Protein AF-0000000065812846 (afdb_homodimer)

Nearest PDB structures (foldseek):
  6mgi-assembly1_A-2  TM=9.145E-01  e=4.505E-59  Zea mays
  8ojz-assembly1_B-2  TM=9.079E-01  e=1.605E-57  Arabidopsis thaliana
  8qx3-assembly1_A  TM=9.016E-01  e=1.114E-56  Arabidopsis thaliana
  8ojf-assembly1_B-2  TM=9.076E-01  e=1.789E-56  Arabidopsis thaliana
  8qx3-assembly1_B  TM=9.028E-01  e=3.269E-56  Arabidopsis thaliana

Sequence (1864 aa):
MSLQTLPSDAADSRPNRPEDVQALEADARLRDDIRLLGRILGDTVRDQEGADLFDLVERIRQTSIRFHRDEDRLARRELEQILDSMSTSETVRIVRAFSYFSHLANIAEDQNNIRQMRARTAAKIGGSGVLADTLAHAKAAGIGPDALRNFFKTALVSPVLTAHPTEVRRKSTMDREMEVASLLDRRERVALTEDEAAASDEQLRREVLTLWQTNLLRRTKLTVLDEVANGLSFYDYTFLREVPRLVNVLEDRLEEDGDQAASELASFLRMGSWIGGDRDGNPFVTADVMRGTLRLQSSRVMQFYLNELHVLGSELSIAAHLADVSEELRTLAERSPDTSPHRSGEPYRLAVSGIYARLTATAEALEVEITRRPVGKGRPYESVKELQADLDVLHRSLISNNARVIARGRLRLLRRAVDCFGFHLARLDIRQNSAVHERTIAELMDAANPGMSYLALGEDARISLLTNELRSTRALVSPFVKYSDETMGELNVFHAAAEAHAKFGSDAIPQCIISMCKGMSDMLEVAVLLKEVGLVHPSGRSAINIVPLFETIEDLQASSAIMDRMLSLHDYRRLVDSRGSVQEVMLGYSDSNKDGGFVTSGWELYKAEINLVDVFERHHVRLRLFHGRGGSVGRGGGPSYDAIIAQPGGAVNGQIRITEQGEIISSKYSNAEVGRNNLEILAAATLEASLLHPRQSAPRREYLTAMDELSSLAFRAYRGLVYETDGFVDYFWASTVINEIATLNIGSRPASRKKTRAIEDLRAIPWVFSWAQCRLMLPGWYGFGTAVEQWIAEHPDKGMPFLKELYKEWPFFRMLLSNMDMVLAKSSIAIASRYAELVPDEALREKIFGRIRREWHSCIETLLDIMGQDRLLQGNPLLERSVRHRFPYLDPLNHVQVELLREHRAQNPDEQVLRGIQLTINGISAGLRNTGMSLQTLPSDAADSRPNRPEDVQALEADARLRDDIRLLGRILGDTVRDQEGADLFDLVERIRQTSIRFHRDEDRLARRELEQILDSMSTSETVRIVRAFSYFSHLANIAEDQNNIRQMRARTAAKIGGSGVLADTLAHAKAAGIGPDALRNFFKTALVSPVLTAHPTEVRRKSTMDREMEVASLLDRRERVALTEDEAAASDEQLRREVLTLWQTNLLRRTKLTVLDEVANGLSFYDYTFLREVPRLVNVLEDRLEEDGDQAASELASFLRMGSWIGGDRDGNPFVTADVMRGTLRLQSSRVMQFYLNELHVLGSELSIAAHLADVSEELRTLAERSPDTSPHRSGEPYRLAVSGIYARLTATAEALEVEITRRPVGKGRPYESVKELQADLDVLHRSLISNNARVIARGRLRLLRRAVDCFGFHLARLDIRQNSAVHERTIAELMDAANPGMSYLALGEDARISLLTNELRSTRALVSPFVKYSDETMGELNVFHAAAEAHAKFGSDAIPQCIISMCKGMSDMLEVAVLLKEVGLVHPSGRSAINIVPLFETIEDLQASSAIMDRMLSLHDYRRLVDSRGSVQEVMLGYSDSNKDGGFVTSGWELYKAEINLVDVFERHHVRLRLFHGRGGSVGRGGGPSYDAIIAQPGGAVNGQIRITEQGEIISSKYSNAEVGRNNLEILAAATLEASLLHPRQSAPRREYLTAMDELSSLAFRAYRGLVYETDGFVDYFWASTVINEIATLNIGSRPASRKKTRAIEDLRAIPWVFSWAQCRLMLPGWYGFGTAVEQWIAEHPDKGMPFLKELYKEWPFFRMLLSNMDMVLAKSSIAIASRYAELVPDEALREKIFGRIRREWHSCIETLLDIMGQDRLLQGNPLLERSVRHRFPYLDPLNHVQVELLREHRAQNPDEQVLRGIQLTINGISAGLRNTG

Secondary structure (DSSP, 8-state):
--TT------------SHHHHHHHHHHHHHHHHHHHHHHHHHHHHHHHH-HHHHHHHHHHHHHHHHHHHH--HHHHHHHHHHHHH--HHHHHHHHHHHHHHHHHHHHHHHHHHHHHHHHHHHHSSS--SHHHHHHHHHHHTT--HHHHHHHHHH-EEEEEE---TT--S-HHHHHHHHHHHHHHHHHHHB---HHHHHHHHHHHHHHHHHHHTB-SS-SSPPPHHHHHHHHHHHIIIIIHHHHHHHHHHHHHHHHHT-SS---PPP--B--EE-TTTB-TT-TT--HHHHHHHHHHHHHHHHHHHHHHHHHHHHH--B-TTTS---HHHHHHHHT-----GGGTT-HHHHHHHHHHHHHHHHHHHTT---SSPPSS--PPPSSHHHHHHHHHHHHHHHHHTT-HHHHTTHHHHHHHHHHHHTTT-SEEEEEEEHHHHHHHHHHHHHHHSTT--GGGS-HHHHHHHHHHHHH--S-S--TTS---HHHHHHHHHHHHHHHHHHHH-GGGS-EEEEET--SHHHHHHHHHHHHTTTSB-TTS-BSSEEEEEE-SHHHHHHHHHHHHHHHHSHHHHHHHHTTTSEEEEEEESHHHHHHH-HHHHHHHHHHHHHHHHHHHHHHT-EEEEEEE--SSGGGT-S-HHHHHHTSPTTSSTTEEEEEE-THHHHHHHSSHHHHHHHHHHHHHHHHIIIIIS----S--HHHHHHHHHHHHHHHHHHHHHHTTSTTHHHHHHHHS-HHHHTTS---SS-SBSSS---GGGB-HHHHHHHHHHTT--GGGTTTHHHHHHHHHHH-TTTHHHHHHHHHHH-HHHHHHHHHHHHHHHH--HHHHHHHHTT-S-HHHHHHHHHHHHHHHHHHHHHHHHHHT-SSTTTT-HHHHHHHHHHHHHHHHHHHHHHHHHHHHHTT---HHHHHHHHHHHHHHHHHHT---/--TT------------SHHHHHHHHHHHHHHHHHHHHHHHHHHHHHHHH-HHHHHHHHHHHHHHHHHHHH--HHHHHHHHHHHHH--HHHHHHHHHHHHHHHHHHHHHHHHHHHHHHHHHHHHSSS--SHHHHHHHHHHHTT--HHHHHHHHHH-EEEEEE---SS--S-HHHHHHHHHHHHHHHHHHHB---HHHHHHHHHHHHHHHHHHHTB-SS-SSPPPHHHHHHHHHHHIIIIIHHHHHHHHHHHHHHHHHTSSS---PPP--B--EE-TTTB-TT-TT--HHHHHHHHHHHHHHHHHHHHHHHHHHHHH--B-TTTS---HHHHHHHHT-----GGGTT-HHHHHHHHHHHHHHHHHHHTT---SSPPSS--PPPSSHHHHHHHHHHHHHHHHHTT-HHHHTSHHHHHHHHHHHHTTTSSEEEEEEEHHHHHHHHHHHHHHHSTT--GGGS-HHHHHHHHHHHHH--S-S--TTS---HHHHHHHHHHHHHHHHHHHH-GGGS-EEEEET--SHHHHHHHHHHHHTTTSB-TTS-BSSEEEEEE-SHHHHHHHHHHHHHHHHSHHHHHHHHTTTSEEEEEEESHHHHHHH-HHHHHHHHHHHHHHHHHHHHHHT-EEEEEEE--SSGGGT-S-HHHHHHTSPTTT-SSEEEEEE-THHHHHHHSSHHHHHHHHHHHHHHHHIIIIIS----S--HHHHHHHHHHHHHHHHHHHHHHTTSTTHHHHHHHHS-HHHHTTS---SS-SBSSS---GGGB-HHHHHHHHHHTT--GGGTTTHHHHHHHHHHH-TTTHHHHHHHHHHH-HHHHHHHHHHHHHHHH--HHHHHHHHTT-S-HHHHHHHHHHHHHHHHHHHHHHHHHHT-SSTTTT-HHHHHHHHHHHHHHHHHHHHHHHHHHHHHTT---HHHHHHHHHHHHHHHHHHT---

pLDDT: mean 89.49, std 11.79, range [28.75, 98.62]

Foldseek 3Di:
DPPPPPPPPPDPPPPPDPVVVVVVVLVVQLVVQLRLLLVLLLVLCCVPPNPVLSVLLVVLLVLLVVCVPPVDPVSVVVNVVSLVVDDLVSLLLSLLSLLVSLLSSVLSLLLSVVVVQVVQQVPDPPGDFLLLVLVVVCVVVPQALVNVLVLLVPFAEEAEEEFFLQFFFDPLLLVLSVVLSVLVVCVPPPDDDPVRVVVSSVVNSVSSSVNSVDDGGDPDFDALVNSLVVVCVLCVFAVLQLLLVLQVVVVVSSVVRDDDPDDRRASRYAYAYARLFEPAQFVRSFLVSNLSSQLVQLQSLLQVLLVLLVVLLVVQLDFCVRWPFDPLLQVLLVQAPDDDPVRVRRSLSSNSLQLSQQSVVQNVVLVHDYPDDRPDHHHHDPFLVVSLVSLVSSLVGCVVRVNNVSSVPSSSSSSSSCSRQPSRGHAHEHEYELVLLQVLVQQLCCVQPPPPRLVPDDPVVLVVVLLVLLLDLDASDDPVDDDDPSNVRVLSNLLSLLVCCNSRNLRNYAEYEYEPDQALSSQSSVLSSNVNNPQHHSVLEHSHAYEYEQEALNSLVCVLVRVLVQCPDPSNVSHCVNVVLEHEYEYWQQLHLLHQFQLLSLLSNLVSLLSNQVSSVVSVGHYEYAYEAECASSRVHDQLLLSLLQHFARRLQSHYYYYYHHLRSCSQRSHNVSVSSSVSSSNSSSSCSNSVDDNPGDDDPVLSVLSVQLSVQLRCQVCCQCPVDPCNLVLLVQLWCLVLSQVGSSHSRGQFSDPDSDSSGGDRLSVQLGCVLLQLSCRLFFSNLRSLVVSCVVPVVCHLVVLLVCCVPRSSSVVSLLSSLLSLLRGDLVSSLLSLVSRPPVVSSCVNSVSSVVRSVSRQVSSCSSPVHPHRCPVPVSSSVLLVVLSSSQSSLSVSLSVLSSCVVVVPVDPSSSVSNSSSSSSNCSSSVHSD/DPPPPPPPPPDPPPPPDPVVVVVVVLVVQLVVQLRLLLVLLLVLCCVPPNPVLSVLLVVLLVLLVVCVPPVDPVSVVVNVVSLVVDDLVSLLLSLLSLLVSLLSSVLSLLLSVVVVQVVQQVPDPPGDFLLLVLVVVCVVVPQALVNVLVLLVPFAEEAEEEQFLQFFFDPLLLVLSVVLSVLVVCVPPPDDDPVRVVVSSVVNSVSSSVNSVDDGGDPDFDALVNSLVVVCVLCVQAVLQLLLVLQVVVQVSSVVRPDDPDDRRASRYAYAYARLFECAQFVRNFLVSNLSSQLVQLQSLLQVLLVLLVVLLVVQLDFCVRWPFDPLLQVLLVQAPDDDPVRVRRSLSSNSLQLSQQSVVQNVVLVHDYPDDRPDHHHHDPFLVVSLVSLVSSLVGCVVRVNNVSSVPSSSSSSSSCSRQPSRGHAHEHEYELVLLQVLVQQLCCVQPPPPRLVPDDPVVLVVVLLVLLLDLDASDDPVDDDDPSNVRVLSNLLSLVVCCNSRNLRNYAEYEYEPDQALSSQSSVLSSNVNNPQHDSVLEHSHAYEYEQEALNSLVCVLVRVLVQCPDPSNVSHCVNVVLEHEYEYWQQLHLLHQFQLLSLLSNLVSLLSNQVSSVVSVGHYEYEYEAECASSRVHDQLLLSLLQHFARSLASHYYYYYHHLRSCSQRSHNVSVSSSVSSSNSSSSCSNSVDDNPGDDDPVLSVLSVQLSVQLRCQVCCQCPVDPCNLVLLVQLWCLVLSQVGSSHSRGQFSDPDSDSSGGDRLSVQLRCVLLQLSCRLFHSNLRSLVVSCVVPVVCHLVVLLVCCVPRSSSVVSLLSSLLSLLRGDLVSSLLSLVSRPPVVSSCVNSVSSVVRSVSRQVSSCSSPVHPHRCPVPVSSNVLLVVLSSSQSSLSVSLSVLSSCVVVVPVDPSSSVSNSSSSSSNCSSSVHSD

Radius of gyration: 40.5 Å; Cα contacts (8 Å, |Δi|>4): 3022; chains: 2; bounding box: 77×130×107 Å

Solvent-accessible surface area (backbone atoms only — not comparable to full-atom values): 94456 Å² total; per-residue (Å²): 93,78,78,68,78,64,80,70,78,69,76,77,71,69,64,80,45,73,67,50,47,52,48,49,50,51,50,49,51,34,50,50,43,37,43,50,54,39,37,49,50,38,50,43,42,28,71,75,69,31,62,66,55,40,51,50,50,48,49,50,38,54,36,34,40,47,23,70,75,59,71,31,65,66,35,48,52,51,50,50,50,55,59,69,67,49,52,71,71,54,47,38,54,47,41,49,52,41,25,51,48,30,51,52,42,47,45,31,49,51,52,43,50,51,52,50,53,50,51,52,33,57,67,42,85,91,70,56,48,67,39,56,50,45,51,51,50,38,43,73,72,66,48,48,59,67,57,50,52,56,49,36,64,69,24,33,45,26,56,20,39,43,62,34,61,38,35,57,63,36,68,66,53,50,54,40,51,49,50,50,44,50,52,56,49,43,67,69,36,38,73,66,47,67,69,53,47,53,50,49,52,49,47,47,49,25,43,51,45,42,52,72,26,27,64,65,58,54,90,46,72,45,49,58,67,55,51,36,55,57,58,52,49,39,38,74,43,16,47,64,59,38,51,28,47,50,55,50,53,51,42,50,55,44,42,74,76,40,95,59,97,67,81,82,68,51,78,26,61,39,52,31,29,31,50,42,32,50,30,60,73,23,90,75,50,39,34,66,44,32,54,50,39,50,38,52,34,21,19,52,40,52,42,50,50,49,52,52,43,55,53,46,33,63,65,34,52,38,23,59,91,67,38,69,70,40,71,67,38,50,56,46,19,69,66,21,60,73,77,52,74,83,48,70,56,15,42,57,27,28,25,40,47,22,50,48,12,13,50,48,33,29,35,56,74,70,67,33,70,66,73,74,78,69,85,42,80,41,70,49,58,91,44,60,64,56,55,50,50,55,52,45,40,54,41,53,27,29,46,73,49,74,31,48,61,53,36,64,38,69,59,40,46,50,53,38,30,48,68,45,26,48,64,28,38,44,27,34,32,34,30,36,40,32,68,58,49,50,53,36,50,32,52,42,47,33,69,71,38,74,84,67,53,59,82,75,49,53,68,69,57,43,40,53,54,45,54,51,52,42,58,41,88,66,70,64,76,56,93,85,56,88,72,55,71,68,43,49,49,52,52,43,36,50,44,42,49,43,48,39,31,72,73,52,31,53,65,32,47,43,38,38,37,28,36,70,34,81,47,52,48,52,56,44,48,52,50,45,56,35,35,71,52,66,41,24,43,57,90,26,42,35,64,48,44,74,24,47,23,28,30,40,67,68,28,28,72,42,42,39,60,38,50,46,53,43,61,65,34,66,70,54,34,36,30,34,49,56,55,75,30,47,47,49,42,30,44,40,32,30,51,11,14,76,67,36,18,34,62,28,29,54,48,45,53,53,50,33,46,54,44,36,46,53,45,28,60,74,69,70,34,46,61,29,42,30,41,46,31,35,52,25,57,42,18,56,23,69,62,64,42,58,57,48,54,35,48,51,32,59,44,43,62,37,24,41,32,36,42,39,30,29,55,44,43,54,71,39,25,56,44,40,72,54,23,38,49,52,53,34,36,54,52,27,24,41,50,40,38,42,71,68,42,66,61,66,45,76,74,61,67,66,56,54,52,52,48,50,50,36,24,53,40,16,24,50,47,30,38,45,48,69,74,63,35,87,60,35,63,60,44,51,63,42,33,35,51,54,72,59,58,59,69,52,45,33,39,64,55,64,69,46,78,55,101,65,85,49,73,88,48,44,41,51,50,59,57,48,27,21,31,46,69,37,24,57,40,50,55,42,52,53,23,48,21,59,13,51,56,50,48,31,70,74,32,67,89,54,33,68,64,46,52,30,47,41,40,74,71,32,57,48,53,32,51,54,50,52,48,31,37,56,52,57,61,68,35,35,72,71,60,27,50,57,29,43,62,55,27,80,54,55,68,58,35,52,55,52,51,48,52,51,51,53,43,53,53,40,28,53,54,50,49,28,61,42,72,70,43,96,49,74,40,66,91,37,57,69,59,43,51,54,54,58,69,38,44,42,52,34,51,51,41,51,56,51,35,48,53,34,48,53,43,45,76,68,64,50,84,54,68,59,39,58,49,35,40,54,45,27,53,50,23,44,26,47,51,66,72,44,56,52,95,77,78,67,76,64,80,71,76,69,75,79,70,69,64,80,46,71,67,49,48,52,50,49,50,51,50,50,51,36,50,49,43,37,46,51,53,40,37,51,49,36,51,44,42,28,73,74,67,32,62,65,56,40,50,50,50,46,48,49,38,54,36,34,41,47,21,70,73,59,71,30,64,65,33,47,53,50,48,51,50,55,60,68,67,49,53,70,69,54,48,38,53,48,42,48,51,42,25,51,49,30,50,51,42,49,46,31,48,53,52,44,51,50,52,49,54,50,51,53,33,58,69,42,85,90,72,59,47,66,40,56,51,43,51,52,50,38,44,73,73,66,49,48,58,68,57,50,51,57,47,35,63,69,23,34,45,26,55,22,40,44,63,33,58,39,36,58,65,36,69,65,52,49,52,40,51,50,49,50,45,50,51,55,49,43,67,70,36,38,74,65,47,68,69,54,46,53,51,50,52,48,49,48,50,25,41,50,46,43,50,72,26,27,65,65,59,53,88,47,71,46,50,60,68,54,48,37,53,58,58,52,49,39,38,74,43,16,48,64,58,38,52,28,47,52,55,50,53,52,42,52,55,45,40,75,76,39,96,58,97,67,80,82,70,52,80,26,62,39,51,30,30,30,48,42,31,50,31,61,70,23,88,75,48,38,35,66,44,32,54,50,39,50,38,53,34,20,19,53,41,50,42,50,49,50,53,52,44,56,53,47,35,63,63,36,50,38,24,56,90,65,38,69,70,39,70,68,39,50,56,46,19,68,64,20,59,74,76,51,75,84,47,69,56,15,42,58,28,27,26,41,48,23,52,48,12,14,50,49,33,29,35,55,74,70,68,32,69,66,71,76,76,71,83,43,80,41,70,49,59,90,44,61,63,55,55,49,51,56,52,46,40,54,40,54,26,29,47,73,48,73,31,49,62,53,36,65,39,70,58,40,46,50,54,38,30,47,69,46,25,49,62,28,36,44,28,33,31,33,30,37,40,33,68,58,48,51,53,36,49,32,52,41,47,34,69,70,38,74,83,67,53,58,84,76,50,53,69,69,58,42,39,52,53,46,53,51,52,42,58,40,86,66,71,64,75,56,96,84,56,89,69,54,70,68,43,48,50,51,53,44,35,49,44,44,50,43,50,40,32,72,73,54,30,52,64,33,46,42,37,40,35,28,37,71,35,80,48,54,47,52,56,43,49,51,49,42,57,36,34,70,51,66,42,24,44,58,90,26,44,35,63,48,43,74,25,47,24,28,28,42,65,68,27,29,71,42,41,38,59,37,50,45,53,42,61,66,35,65,71,54,34,36,30,35,49,54,54,75,31,47,48,49,40,31,43,39,33,30,51,11,14,75,67,35,18,32,62,27,28,56,48,46,52,54,49,34,45,53,44,35,45,52,45,28,58,73,67,71,36,46,62,31,42,30,41,46,31,34,51,24,58,41,17,55,23,70,62,64,43,59,57,49,52,35,48,48,32,58,44,38,61,36,25,40,31,36,42,38,32,28,54,47,44,55,72,39,25,56,44,40,70,52,22,38,50,52,54,35,35,54,51,27,25,40,50,39,34,41,70,70,42,66,63,65,47,75,74,58,69,67,58,55,53,49,48,51,50,38,23,54,40,14,27,49,46,29,39,44,48,69,74,64,35,87,59,35,64,60,46,52,63,42,31,34,49,54,72,58,58,61,70,51,46,30,37,63,54,64,68,45,76,52,102,66,84,50,72,87,48,45,39,48,49,59,56,47,26,22,30,46,70,36,24,55,40,49,56,41,50,52,22,48,21,60,13,50,56,51,48,31,71,74,32,67,88,52,33,67,66,46,51,30,48,41,41,74,72,33,58,50,54,32,49,55,49,51,48,30,37,56,51,57,61,67,35,34,72,70,61,27,51,58,29,42,63,56,28,82,54,56,70,58,34,52,56,52,50,48,51,51,52,52,42,53,53,41,28,53,53,52,51,27,61,41,71,70,42,93,48,75,41,65,90,37,58,68,58,42,50,54,53,60,69,38,44,42,52,34,49,50,41,50,57,50,36,47,53,34,48,54,43,46,75,67,63,51,83,54,68,58,39,57,49,34,39,53,46,27,53,49,22,43,26,48,50,66,71,43,56,53

Organism: Bradyrhizobium diazoefficiens (strain JCM 10833 / BCRC 13528 / IAM 13628 / NBRC 14792 / USDA 110) (NCBI:txid224911)

InterPro domains:
  IPR015813 Pyruvate/Phosphoenolpyruvate kinase-like domain superfamily [SSF51621] (31-932)
  IPR018129 Phosphoenolpyruvate carboxylase, Lys active site [PS00781] (160-171)
  IPR021135 Phosphoenolpyruvate carboxylase [PF00311] (30-932)
  IPR021135 Phosphoenolpyruvate carboxylase [PR00150] (159-172)
  IPR021135 Phosphoenolpyruvate carboxylase [PR00150] (212-228)
  IPR021135 Phosphoenolpyruvate carboxylase [PR00150] (271-286)
  IPR021135 Phosphoenolpyruvate carboxylase [PR00150] (421-441)
  IPR021135 Phosphoenolpyruvate carboxylase [PR00150] (583-603)
  IPR021135 Phosphoenolpyruvate carboxylase [PR00150] (625-654)
  IPR021135 Phosphoenolpyruvate carboxylase [PR00150] (759-785)
  IPR021135 Phosphoenolpyruvate carboxylase [PTHR30523] (19-932)
  IPR022805 Phosphoenolpyruvate carboxylase, bacterial/plant-type [MF_00595] (23-932)
  IPR033129 Phosphoenolpyruvate carboxylase, His active site [PS00393] (585-597)

Structure (mmCIF, N/CA/C/O backbone):
data_AF-0000000065812846-model_v1
#
loop_
_entity.id
_entity.type
_entity.pdbx_description
1 polymer 'Phosphoenolpyruvate carboxylase'
#
loop_
_atom_site.group_PDB
_atom_site.id
_atom_site.type_symbol
_atom_site.label_atom_id
_atom_site.label_alt_id
_atom_site.label_comp_id
_atom_site.label_asym_id
_atom_site.label_entity_id
_atom_site.label_seq_id
_atom_site.pdbx_PDB_ins_code
_atom_site.Cartn_x
_atom_site.Cartn_y
_atom_site.Cartn_z
_atom_site.occupancy
_atom_site.B_iso_or_equiv
_atom_site.auth_seq_id
_atom_site.auth_comp_id
_atom_site.auth_asym_id
_atom_site.auth_atom_id
_atom_site.pdbx_PDB_model_num
ATOM 1 N N . MET A 1 1 ? -20.266 -23.891 16.734 1 30.03 1 MET A N 1
ATOM 2 C CA . MET A 1 1 ? -19.297 -24.938 16.422 1 30.03 1 MET A CA 1
ATOM 3 C C . MET A 1 1 ? -18.188 -24.984 17.469 1 30.03 1 MET A C 1
ATOM 5 O O . MET A 1 1 ? -17.188 -24.281 17.359 1 30.03 1 MET A O 1
ATOM 9 N N . SER A 1 2 ? -18.625 -25.203 18.688 1 32.09 2 SER A N 1
ATOM 10 C CA . SER A 1 2 ? -17.828 -25.219 19.922 1 32.09 2 SER A CA 1
ATOM 11 C C . SER A 1 2 ? -16.844 -26.375 19.922 1 32.09 2 SER A C 1
ATOM 13 O O . SER A 1 2 ? -17.219 -27.531 19.75 1 32.09 2 SER A O 1
ATOM 15 N N . LEU A 1 3 ? -15.695 -26.156 19.516 1 38.41 3 LEU A N 1
ATOM 16 C CA . LEU A 1 3 ? -14.578 -27.094 19.562 1 38.41 3 LEU A CA 1
ATOM 17 C C . LEU A 1 3 ? -14.359 -27.609 20.984 1 38.41 3 LEU A C 1
ATOM 19 O O . LEU A 1 3 ? -13.359 -27.281 21.625 1 38.41 3 LEU A O 1
ATOM 23 N N . GLN A 1 4 ? -15.359 -27.766 21.828 1 32.66 4 GLN A N 1
ATOM 24 C CA . GLN A 1 4 ? -15.023 -28.281 23.156 1 32.66 4 GLN A CA 1
ATOM 25 C C . GLN A 1 4 ? -14.406 -29.672 23.062 1 32.66 4 GLN A C 1
ATOM 27 O O . GLN A 1 4 ? -13.5 -30 23.828 1 32.66 4 GLN A O 1
ATOM 32 N N . THR A 1 5 ? -15.141 -30.578 22.406 1 34.44 5 THR A N 1
ATOM 33 C CA . THR A 1 5 ? -14.914 -31.953 22.844 1 34.44 5 THR A CA 1
ATOM 34 C C . THR A 1 5 ? -13.711 -32.562 22.109 1 34.44 5 THR A C 1
ATOM 36 O O . THR A 1 5 ? -13.867 -33.438 21.266 1 34.44 5 THR A O 1
ATOM 39 N N . LEU A 1 6 ? -12.828 -31.766 21.625 1 35.88 6 LEU A N 1
ATOM 40 C CA . LEU A 1 6 ? -11.734 -32.594 21.172 1 35.88 6 LEU A CA 1
ATOM 41 C C . LEU A 1 6 ? -11.141 -33.406 22.328 1 35.88 6 LEU A C 1
ATOM 43 O O . LEU A 1 6 ? -10.812 -32.844 23.375 1 35.88 6 LEU A O 1
ATOM 47 N N . PRO A 1 7 ? -11.5 -34.75 22.422 1 33.84 7 PRO A N 1
ATOM 48 C CA . PRO A 1 7 ? -10.945 -35.562 23.5 1 33.84 7 PRO A CA 1
ATOM 49 C C . PRO A 1 7 ? -9.445 -35.375 23.688 1 33.84 7 PRO A C 1
ATOM 51 O O . PRO A 1 7 ? -8.719 -35.219 22.703 1 33.84 7 PRO A O 1
ATOM 54 N N . SER A 1 8 ? -9.062 -34.812 24.891 1 34.22 8 SER A N 1
ATOM 55 C CA . SER A 1 8 ? -7.703 -34.75 25.406 1 34.22 8 SER A CA 1
ATOM 56 C C . SER A 1 8 ? -7.09 -36.125 25.594 1 34.22 8 SER A C 1
ATOM 58 O O . SER A 1 8 ? -6.25 -36.312 26.484 1 34.22 8 SER A O 1
ATOM 60 N N . ASP A 1 9 ? -7.539 -37.156 25.062 1 31.75 9 ASP A N 1
ATOM 61 C CA . ASP A 1 9 ? -6.863 -38.344 25.562 1 31.75 9 ASP A CA 1
ATOM 62 C C . ASP A 1 9 ? -5.359 -38.281 25.297 1 31.75 9 ASP A C 1
ATOM 64 O O . ASP A 1 9 ? -4.82 -39.094 24.531 1 31.75 9 ASP A O 1
ATOM 68 N N . ALA A 1 10 ? -4.738 -37.25 25.062 1 32.81 10 ALA A N 1
ATOM 69 C CA . ALA A 1 10 ? -3.289 -37.406 25.047 1 32.81 10 ALA A CA 1
ATOM 70 C C . ALA A 1 10 ? -2.793 -37.938 26.406 1 32.81 10 ALA A C 1
ATOM 72 O O . ALA A 1 10 ? -3.016 -37.281 27.438 1 32.81 10 ALA A O 1
ATOM 73 N N . ALA A 1 11 ? -2.475 -39.156 26.625 1 31.2 11 ALA A N 1
ATOM 74 C CA . ALA A 1 11 ? -1.57 -39.688 27.641 1 31.2 11 ALA A CA 1
ATOM 75 C C . ALA A 1 11 ? -0.37 -38.75 27.828 1 31.2 11 ALA A C 1
ATOM 77 O O . ALA A 1 11 ? 0.113 -38.156 26.875 1 31.2 11 ALA A O 1
ATOM 78 N N . ASP A 1 12 ? 0.019 -38.406 29.078 1 34.06 12 ASP A N 1
ATOM 79 C CA . ASP A 1 12 ? 1.074 -37.719 29.828 1 34.06 12 ASP A CA 1
ATOM 80 C C . ASP A 1 12 ? 2.451 -38.062 29.266 1 34.06 12 ASP A C 1
ATOM 82 O O . ASP A 1 12 ? 3.457 -37.969 29.969 1 34.06 12 ASP A O 1
ATOM 86 N N . SER A 1 13 ? 2.535 -38.719 28.203 1 34.47 13 SER A N 1
ATOM 87 C CA . SER A 1 13 ? 3.984 -38.844 28.062 1 34.47 13 SER A CA 1
ATOM 88 C C . SER A 1 13 ? 4.645 -37.469 27.938 1 34.47 13 SER A C 1
ATOM 90 O O . SER A 1 13 ? 4.258 -36.656 27.078 1 34.47 13 SER A O 1
ATOM 92 N N . ARG A 1 14 ? 5.105 -37 29.031 1 40.53 14 ARG A N 1
ATOM 93 C CA . ARG A 1 14 ? 5.957 -35.812 29.109 1 40.53 14 ARG A CA 1
ATOM 94 C C . ARG A 1 14 ? 6.832 -35.688 27.859 1 40.53 14 ARG A C 1
ATOM 96 O O . ARG A 1 14 ? 7.648 -36.594 27.594 1 40.53 14 ARG A O 1
ATOM 103 N N . PRO A 1 15 ? 6.301 -34.969 26.922 1 43.56 15 PRO A N 1
ATOM 104 C CA . PRO A 1 15 ? 7.219 -34.875 25.781 1 43.56 15 PRO A CA 1
ATOM 105 C C . PRO A 1 15 ? 8.609 -34.406 26.188 1 43.56 15 PRO A C 1
ATOM 107 O O . PRO A 1 15 ? 8.75 -33.375 26.859 1 43.56 15 PRO A O 1
ATOM 110 N N . ASN A 1 16 ? 9.492 -35.25 26.375 1 48.03 16 ASN A N 1
ATOM 111 C CA . ASN A 1 16 ? 10.836 -35 26.875 1 48.03 16 ASN A CA 1
ATOM 112 C C . ASN A 1 16 ? 11.641 -34.125 25.891 1 48.03 16 ASN A C 1
ATOM 114 O O . ASN A 1 16 ? 12.719 -33.656 26.234 1 48.03 16 ASN A O 1
ATOM 118 N N . ARG A 1 17 ? 11.328 -34.281 24.641 1 52.28 17 ARG A N 1
ATOM 119 C CA . ARG A 1 17 ? 12.289 -33.562 23.797 1 52.28 17 ARG A CA 1
ATOM 120 C C . ARG A 1 17 ? 11.75 -32.188 23.375 1 52.28 17 ARG A C 1
ATOM 122 O O . ARG A 1 17 ? 10.547 -32.062 23.141 1 52.28 17 ARG A O 1
ATOM 129 N N . PRO A 1 18 ? 12.562 -31.188 23.406 1 57.47 18 PRO A N 1
ATOM 130 C CA . PRO A 1 18 ? 12.227 -29.812 23 1 57.47 18 PRO A CA 1
ATOM 131 C C . PRO A 1 18 ? 11.453 -29.766 21.672 1 57.47 18 PRO A C 1
ATOM 133 O O . PRO A 1 18 ? 10.555 -28.938 21.516 1 57.47 18 PRO A O 1
ATOM 136 N N . GLU A 1 19 ? 11.648 -30.641 20.781 1 58.41 19 GLU A N 1
ATOM 137 C CA . GLU A 1 19 ? 10.953 -30.703 19.484 1 58.41 19 GLU A CA 1
ATOM 138 C C . GLU A 1 19 ? 9.5 -31.109 19.672 1 58.41 19 GLU A C 1
ATOM 140 O O . GLU A 1 19 ? 8.617 -30.625 18.953 1 58.41 19 GLU A O 1
ATOM 145 N N . ASP A 1 20 ? 9.281 -31.938 20.594 1 60.53 20 ASP A N 1
ATOM 146 C CA . ASP A 1 20 ? 7.918 -32.375 20.875 1 60.53 20 ASP A CA 1
ATOM 147 C C . ASP A 1 20 ? 7.094 -31.281 21.516 1 60.53 20 ASP A C 1
ATOM 149 O O . ASP A 1 20 ? 5.906 -31.125 21.234 1 60.53 20 ASP A O 1
ATOM 153 N N . VAL A 1 21 ? 7.871 -30.5 22.328 1 62.59 21 VAL A N 1
ATOM 154 C CA . VAL A 1 21 ? 7.191 -29.391 22.984 1 62.59 21 VAL A CA 1
ATOM 155 C C . VAL A 1 21 ? 6.809 -28.328 21.953 1 62.59 21 VAL A C 1
ATOM 157 O O . VAL A 1 21 ? 5.703 -27.797 21.984 1 62.59 21 VAL A O 1
ATOM 160 N N . GLN A 1 22 ? 7.754 -28.141 21.062 1 66 22 GLN A N 1
ATOM 161 C CA . GLN A 1 22 ? 7.492 -27.156 20.016 1 66 22 GLN A CA 1
ATOM 162 C C . GLN A 1 22 ? 6.352 -27.609 19.109 1 66 22 GLN A C 1
ATOM 164 O O . GLN A 1 22 ? 5.523 -26.797 18.688 1 66 22 GLN A O 1
ATOM 169 N N . ALA A 1 23 ? 6.293 -28.859 18.969 1 70.06 23 ALA A N 1
ATOM 170 C CA . ALA A 1 23 ? 5.246 -29.438 18.125 1 70.06 23 ALA A CA 1
ATOM 171 C C . ALA A 1 23 ? 3.883 -29.328 18.797 1 70.06 23 ALA A C 1
ATOM 173 O O . ALA A 1 23 ? 2.877 -29.047 18.156 1 70.06 23 ALA A O 1
ATOM 174 N N . LEU A 1 24 ? 3.924 -29.469 20.047 1 71.56 24 LEU A N 1
ATOM 175 C CA . LEU A 1 24 ? 2.68 -29.391 20.812 1 71.56 24 LEU A CA 1
ATOM 176 C C . LEU A 1 24 ? 2.162 -27.953 20.844 1 71.56 24 LEU A C 1
ATOM 178 O O . LEU A 1 24 ? 0.955 -27.719 20.734 1 71.56 24 LEU A O 1
ATOM 182 N N . GLU A 1 25 ? 3.131 -27.125 20.969 1 76.81 25 GLU A N 1
ATOM 183 C CA . GLU A 1 25 ? 2.748 -25.719 20.969 1 76.81 25 GLU A CA 1
ATOM 184 C C . GLU A 1 25 ? 2.205 -25.281 19.609 1 76.81 25 GLU A C 1
ATOM 186 O O . GLU A 1 25 ? 1.24 -24.516 19.547 1 76.81 25 GLU A O 1
ATOM 191 N N . ALA A 1 26 ? 2.846 -25.766 18.672 1 77.12 26 ALA A N 1
ATOM 192 C CA . ALA A 1 26 ? 2.387 -25.469 17.312 1 77.12 26 ALA A CA 1
ATOM 193 C C . ALA A 1 26 ? 0.986 -26.016 17.078 1 77.12 26 ALA A C 1
ATOM 195 O O . ALA A 1 26 ? 0.159 -25.375 16.422 1 77.12 26 ALA A O 1
ATOM 196 N N . ASP A 1 27 ? 0.752 -27.156 17.594 1 80.69 27 ASP A N 1
ATOM 197 C CA . ASP A 1 27 ? -0.561 -27.766 17.453 1 80.69 27 ASP A CA 1
ATOM 198 C C . ASP A 1 27 ? -1.626 -26.984 18.219 1 80.69 27 ASP A C 1
ATOM 200 O O . ASP A 1 27 ? -2.756 -26.844 17.75 1 80.69 27 ASP A O 1
ATOM 204 N N . ALA A 1 28 ? -1.191 -26.516 19.281 1 84.12 28 ALA A N 1
ATOM 205 C CA . ALA A 1 28 ? -2.131 -25.734 20.094 1 84.12 28 ALA A CA 1
ATOM 206 C C . ALA A 1 28 ? -2.518 -24.438 19.375 1 84.12 28 ALA A C 1
ATOM 208 O O . ALA A 1 28 ? -3.684 -24.047 19.391 1 84.12 28 ALA A O 1
ATOM 209 N N . ARG A 1 29 ? -1.587 -23.891 18.797 1 87.06 29 ARG A N 1
ATOM 210 C CA . ARG A 1 29 ? -1.844 -22.641 18.094 1 87.06 29 ARG A CA 1
ATOM 211 C C . ARG A 1 29 ? -2.727 -22.859 16.859 1 87.06 29 ARG A C 1
ATOM 213 O O . ARG A 1 29 ? -3.562 -22.031 16.531 1 87.06 29 ARG A O 1
ATOM 220 N N . LEU A 1 30 ? -2.467 -23.906 16.141 1 89.94 30 LEU A N 1
ATOM 221 C CA . LEU A 1 30 ? -3.299 -24.25 15 1 89.94 30 LEU A CA 1
ATOM 222 C C . LEU A 1 30 ? -4.746 -24.484 15.43 1 89.94 30 LEU A C 1
ATOM 224 O O . LEU A 1 30 ? -5.672 -23.984 14.789 1 89.94 30 LEU A O 1
ATOM 228 N N . ARG A 1 31 ? -4.918 -25.172 16.516 1 88.25 31 ARG A N 1
ATOM 229 C CA . ARG A 1 31 ? -6.262 -25.422 17.031 1 88.25 31 ARG A CA 1
ATOM 230 C C . ARG A 1 31 ? -6.965 -24.125 17.422 1 88.25 31 ARG A C 1
ATOM 232 O O . ARG A 1 31 ? -8.164 -23.984 17.188 1 88.25 31 ARG A O 1
ATOM 239 N N . ASP A 1 32 ? -6.188 -23.281 17.938 1 91.88 32 ASP A N 1
ATOM 240 C CA . ASP A 1 32 ? -6.758 -22 18.328 1 91.88 32 ASP A CA 1
ATOM 241 C C . ASP A 1 32 ? -7.238 -21.219 17.125 1 91.88 32 ASP A C 1
ATOM 243 O O . ASP A 1 32 ? -8.305 -20.594 17.156 1 91.88 32 ASP A O 1
ATOM 247 N N . ASP A 1 33 ? -6.453 -21.25 16.062 1 93.31 33 ASP A N 1
ATOM 248 C CA . ASP A 1 33 ? -6.84 -20.547 14.852 1 93.31 33 ASP A CA 1
ATOM 249 C C . ASP A 1 33 ? -8.086 -21.172 14.227 1 93.31 33 ASP A C 1
ATOM 251 O O . ASP A 1 33 ? -8.977 -20.453 13.766 1 93.31 33 ASP A O 1
ATOM 255 N N . ILE A 1 34 ? -8.133 -22.5 14.219 1 91.88 34 ILE A N 1
ATOM 256 C CA . ILE A 1 34 ? -9.273 -23.203 13.648 1 91.88 34 ILE A CA 1
ATOM 257 C C . ILE A 1 34 ? -10.523 -22.922 14.477 1 91.88 34 ILE A C 1
ATOM 259 O O . ILE A 1 34 ? -11.602 -22.688 13.922 1 91.88 34 ILE A O 1
ATOM 263 N N . ARG A 1 35 ? -10.367 -22.891 15.766 1 92.44 35 ARG A N 1
ATOM 264 C CA . ARG A 1 35 ? -11.477 -22.594 16.656 1 92.44 35 ARG A CA 1
ATOM 265 C C . ARG A 1 35 ? -11.992 -21.172 16.453 1 92.44 35 ARG A C 1
ATOM 267 O O . ARG A 1 35 ? -13.203 -20.938 16.438 1 92.44 35 ARG A O 1
ATOM 274 N N . LEU A 1 36 ? -11.07 -20.312 16.328 1 95.75 36 LEU A N 1
ATOM 275 C CA . LEU A 1 36 ? -11.445 -18.922 16.109 1 95.75 36 LEU A CA 1
ATOM 276 C C . LEU A 1 36 ? -12.25 -18.766 14.828 1 95.75 36 LEU A C 1
ATOM 278 O O . LEU A 1 36 ? -13.328 -18.172 14.844 1 95.75 36 LEU A O 1
ATOM 282 N N . LEU A 1 37 ? -11.75 -19.234 13.734 1 96.19 37 LEU A N 1
ATOM 283 C CA . LEU A 1 37 ? -12.414 -19.109 12.438 1 96.19 37 LEU A CA 1
ATOM 284 C C . LEU A 1 37 ? -13.727 -19.891 12.414 1 96.19 37 LEU A C 1
ATOM 286 O O . LEU A 1 37 ? -14.711 -19.438 11.836 1 96.19 37 LEU A O 1
ATOM 290 N N . GLY A 1 38 ? -13.695 -21.125 13.07 1 93.81 38 GLY A N 1
ATOM 291 C CA . GLY A 1 38 ? -14.914 -21.906 13.195 1 93.81 38 GLY A CA 1
ATOM 292 C C . GLY A 1 38 ? -16.016 -21.188 13.961 1 93.81 38 GLY A C 1
ATOM 293 O O . GLY A 1 38 ? -17.188 -21.234 13.578 1 93.81 38 GLY A O 1
ATOM 294 N N . ARG A 1 39 ? -15.633 -20.531 14.992 1 95.38 39 ARG A N 1
ATOM 295 C CA . ARG A 1 39 ? -16.594 -19.766 15.789 1 95.38 39 ARG A CA 1
ATOM 296 C C . ARG A 1 39 ? -17.188 -18.625 14.977 1 95.38 39 ARG A C 1
ATOM 298 O O . ARG A 1 39 ? -18.391 -18.391 15.023 1 95.38 39 ARG A O 1
ATOM 305 N N . ILE A 1 40 ? -16.375 -17.953 14.281 1 97.12 40 ILE A N 1
ATOM 306 C CA . ILE A 1 40 ? -16.844 -16.828 13.492 1 97.12 40 ILE A CA 1
ATOM 307 C C . ILE A 1 40 ? -17.797 -17.297 12.406 1 97.12 40 ILE A C 1
ATOM 309 O O . ILE A 1 40 ? -18.828 -16.672 12.156 1 97.12 40 ILE A O 1
ATOM 313 N N . LEU A 1 41 ? -17.469 -18.391 11.719 1 96.81 41 LEU A N 1
ATOM 314 C CA . LEU A 1 41 ? -18.359 -18.953 10.711 1 96.81 41 LEU A CA 1
ATOM 315 C C . LEU A 1 41 ? -19.672 -19.391 11.336 1 96.81 41 LEU A C 1
ATOM 317 O O . LEU A 1 41 ? -20.75 -19.141 10.773 1 96.81 41 LEU A O 1
ATOM 321 N N . GLY A 1 42 ? -19.562 -20.125 12.492 1 95.62 42 GLY A N 1
ATOM 322 C CA . GLY A 1 42 ? -20.766 -20.531 13.203 1 95.62 42 GLY A CA 1
ATOM 323 C C . GLY A 1 42 ? -21.672 -19.375 13.539 1 95.62 42 GLY A C 1
ATOM 324 O O . GLY A 1 42 ? -22.891 -19.438 13.32 1 95.62 42 GLY A O 1
ATOM 325 N N . ASP A 1 43 ? -21.094 -18.297 14.023 1 96.12 43 ASP A N 1
ATOM 326 C CA . ASP A 1 43 ? -21.844 -17.094 14.344 1 96.12 43 ASP A CA 1
ATOM 327 C C . ASP A 1 43 ? -22.484 -16.5 13.094 1 96.12 43 ASP A C 1
ATOM 329 O O . ASP A 1 43 ? -23.609 -16 13.133 1 96.12 43 ASP A O 1
ATOM 333 N N . THR A 1 44 ? -21.781 -16.516 12.016 1 96.62 44 THR A N 1
ATOM 334 C CA . THR A 1 44 ? -22.281 -15.992 10.75 1 96.62 44 THR A CA 1
ATOM 335 C C . THR A 1 44 ? -23.484 -16.797 10.281 1 96.62 44 THR A C 1
ATOM 337 O O . THR A 1 44 ? -24.5 -16.219 9.875 1 96.62 44 THR A O 1
ATOM 340 N N . VAL A 1 45 ? -23.422 -18.141 10.344 1 96.06 45 VAL A N 1
ATOM 341 C CA . VAL A 1 45 ? -24.5 -19.016 9.938 1 96.06 45 VAL A CA 1
ATOM 342 C C . VAL A 1 45 ? -25.719 -18.797 10.836 1 96.06 45 VAL A C 1
ATOM 344 O O . VAL A 1 45 ? -26.844 -18.703 10.352 1 96.06 45 VAL A O 1
ATOM 347 N N . ARG A 1 46 ? -25.453 -18.656 12.094 1 95.62 46 ARG A N 1
ATOM 348 C CA . ARG A 1 46 ? -26.531 -18.422 13.055 1 95.62 46 ARG A CA 1
ATOM 349 C C . ARG A 1 46 ? -27.234 -17.094 12.773 1 95.62 46 ARG A C 1
ATOM 351 O O . ARG A 1 46 ? -28.469 -17.031 12.75 1 95.62 46 ARG A O 1
ATOM 358 N N . ASP A 1 47 ? -26.484 -16.094 12.477 1 94.25 47 ASP A N 1
ATOM 359 C CA . ASP A 1 47 ? -27.031 -14.75 12.273 1 94.25 47 ASP A CA 1
ATOM 360 C C . ASP A 1 47 ? -27.766 -14.648 10.945 1 94.25 47 ASP A C 1
ATOM 362 O O . ASP A 1 47 ? -28.797 -13.984 10.852 1 94.25 47 ASP A O 1
ATOM 366 N N . GLN A 1 48 ? -27.234 -15.289 9.914 1 94.38 48 GLN A N 1
ATOM 367 C CA . GLN A 1 48 ? -27.766 -15.109 8.562 1 94.38 48 GLN A CA 1
ATOM 368 C C . GLN A 1 48 ? -28.875 -16.109 8.273 1 94.38 48 GLN A C 1
ATOM 370 O O . GLN A 1 48 ? -29.812 -15.805 7.535 1 94.38 48 GLN A O 1
ATOM 375 N N . GLU A 1 49 ? -28.75 -17.406 8.844 1 93.88 49 GLU A N 1
ATOM 376 C CA . GLU A 1 49 ? -29.656 -18.484 8.453 1 93.88 49 GLU A CA 1
ATOM 377 C C . GLU A 1 49 ? -30.531 -18.922 9.625 1 93.88 49 GLU A C 1
ATOM 379 O O . GLU A 1 49 ? -31.531 -19.609 9.438 1 93.88 49 GLU A O 1
ATOM 384 N N . GLY A 1 50 ? -30.234 -18.531 10.82 1 92.88 50 GLY A N 1
ATOM 385 C CA . GLY A 1 50 ? -31.016 -18.875 11.992 1 92.88 50 GLY A CA 1
ATOM 386 C C . GLY A 1 50 ? -30.375 -19.953 12.844 1 92.88 50 GLY A C 1
ATOM 387 O O . GLY A 1 50 ? -29.484 -20.672 12.383 1 92.88 50 GLY A O 1
ATOM 388 N N . ALA A 1 51 ? -30.781 -20.141 14.008 1 93.75 51 ALA A N 1
ATOM 389 C CA . ALA A 1 51 ? -30.234 -21.062 14.984 1 93.75 51 ALA A CA 1
ATOM 390 C C . ALA A 1 51 ? -30.484 -22.516 14.57 1 93.75 51 ALA A C 1
ATOM 392 O O . ALA A 1 51 ? -29.656 -23.391 14.836 1 93.75 51 ALA A O 1
ATOM 393 N N . ASP A 1 52 ? -31.516 -22.75 13.891 1 92 52 ASP A N 1
ATOM 394 C CA . ASP A 1 52 ? -31.891 -24.109 13.5 1 92 52 ASP A CA 1
ATOM 395 C C . ASP A 1 52 ? -30.859 -24.688 12.531 1 92 52 ASP A C 1
ATOM 397 O O . ASP A 1 52 ? -30.438 -25.844 12.695 1 92 52 ASP A O 1
ATOM 401 N N . LEU A 1 53 ? -30.531 -23.906 11.625 1 91.5 53 LEU A N 1
ATOM 402 C CA . LEU A 1 53 ? -29.547 -24.391 10.664 1 91.5 53 LEU A CA 1
ATOM 403 C C . LEU A 1 53 ? -28.188 -24.609 11.336 1 91.5 53 LEU A C 1
ATOM 405 O O . LEU A 1 53 ? -27.484 -25.578 11.031 1 91.5 53 LEU A O 1
ATOM 409 N N . PHE A 1 54 ? -27.844 -23.734 12.203 1 92.31 54 PHE A N 1
ATOM 410 C CA . PHE A 1 54 ? -26.578 -23.859 12.93 1 92.31 54 PHE A CA 1
ATOM 411 C C . PHE A 1 54 ? -26.562 -25.172 13.727 1 92.31 54 PHE A C 1
ATOM 413 O O . PHE A 1 54 ? -25.562 -25.891 13.711 1 92.31 54 PHE A O 1
ATOM 420 N N . ASP A 1 55 ? -27.641 -25.438 14.359 1 91.88 55 ASP A N 1
ATOM 421 C CA . ASP A 1 55 ? -27.734 -26.656 15.164 1 91.88 55 ASP A CA 1
ATOM 422 C C . ASP A 1 55 ? -27.656 -27.906 14.281 1 91.88 55 ASP A C 1
ATOM 424 O O . ASP A 1 55 ? -27.078 -28.906 14.68 1 91.88 55 ASP A O 1
ATOM 428 N N . LEU A 1 56 ? -28.25 -27.797 13.219 1 90 56 LEU A N 1
ATOM 429 C CA . LEU A 1 56 ? -28.219 -28.906 12.266 1 90 56 LEU A CA 1
ATOM 430 C C . LEU A 1 56 ? -26.781 -29.172 11.797 1 90 56 LEU A C 1
ATOM 432 O O . LEU A 1 56 ? -26.359 -30.328 11.703 1 90 56 LEU A O 1
ATOM 436 N N . VAL A 1 57 ? -26.094 -28.094 11.477 1 88.69 57 VAL A N 1
ATOM 437 C CA . VAL A 1 57 ? -24.703 -28.203 11.07 1 88.69 57 VAL A CA 1
ATOM 438 C C . VAL A 1 57 ? -23.891 -28.875 12.18 1 88.69 57 VAL A C 1
ATOM 440 O O . VAL A 1 57 ? -23.094 -29.781 11.922 1 88.69 57 VAL A O 1
ATOM 443 N N . GLU A 1 58 ? -24.156 -28.547 13.406 1 88.25 58 GLU A N 1
ATOM 444 C CA . GLU A 1 58 ? -23.422 -29.094 14.539 1 88.25 58 GLU A CA 1
ATOM 445 C C . GLU A 1 58 ? -23.781 -30.562 14.773 1 88.25 58 GLU A C 1
ATOM 447 O O . GLU A 1 58 ? -22.906 -31.359 15.141 1 88.25 58 GLU A O 1
ATOM 452 N N . ARG A 1 59 ? -24.938 -30.859 14.539 1 87.44 59 ARG A N 1
ATOM 453 C CA . ARG A 1 59 ? -25.375 -32.25 14.695 1 87.44 59 ARG A CA 1
ATOM 454 C C . ARG A 1 59 ? -24.719 -33.156 13.656 1 87.44 59 ARG A C 1
ATOM 456 O O . ARG A 1 59 ? -24.281 -34.25 13.969 1 87.44 59 ARG A O 1
ATOM 463 N N . ILE A 1 60 ? -24.719 -32.688 12.5 1 85.31 60 ILE A N 1
ATOM 464 C CA . ILE A 1 60 ? -24.109 -33.438 11.414 1 85.31 60 ILE A CA 1
ATOM 465 C C . ILE A 1 60 ? -22.625 -33.625 11.688 1 85.31 60 ILE A C 1
ATOM 467 O O . ILE A 1 60 ? -22.078 -34.719 11.508 1 85.31 60 ILE A O 1
ATOM 471 N N . ARG A 1 61 ? -22.031 -32.562 12.094 1 82.25 61 ARG A N 1
ATOM 472 C CA . ARG A 1 61 ? -20.609 -32.594 12.391 1 82.25 61 ARG A CA 1
ATOM 473 C C . ARG A 1 61 ? -20.297 -33.594 13.484 1 82.25 61 ARG A C 1
ATOM 475 O O . ARG A 1 61 ? -19.391 -34.438 13.328 1 82.25 61 ARG A O 1
ATOM 482 N N . GLN A 1 62 ? -21.047 -33.688 14.531 1 81.19 62 GLN A N 1
ATOM 483 C CA . GLN A 1 62 ? -20.828 -34.594 15.656 1 81.19 62 GLN A CA 1
ATOM 484 C C . GLN A 1 62 ? -21.094 -36.031 15.258 1 81.19 62 GLN A C 1
ATOM 486 O O . GLN A 1 62 ? -20.359 -36.938 15.664 1 81.19 62 GLN A O 1
ATOM 491 N N . THR A 1 63 ? -22.078 -36.188 14.516 1 79.94 63 THR A N 1
ATOM 492 C CA . THR A 1 63 ? -22.422 -37.531 14.062 1 79.94 63 THR A CA 1
ATOM 493 C C . THR A 1 63 ? -21.344 -38.062 13.133 1 79.94 63 THR A C 1
ATOM 495 O O . THR A 1 63 ? -21.016 -39.25 13.18 1 79.94 63 THR A O 1
ATOM 498 N N . SER A 1 64 ? -20.859 -37.188 12.312 1 74.38 64 SER A N 1
ATOM 499 C CA . SER A 1 64 ? -19.812 -37.594 11.383 1 74.38 64 SER A CA 1
ATOM 500 C C . SER A 1 64 ? -18.531 -37.969 12.109 1 74.38 64 SER A C 1
ATOM 502 O O . SER A 1 64 ? -17.812 -38.906 11.688 1 74.38 64 SER A O 1
ATOM 504 N N . ILE A 1 65 ? -18.188 -37.312 13.164 1 72.44 65 ILE A N 1
ATOM 505 C CA . ILE A 1 65 ? -17.016 -37.594 13.961 1 72.44 65 ILE A CA 1
ATOM 506 C C . ILE A 1 65 ? -17.156 -39 14.586 1 72.44 65 ILE A C 1
ATOM 508 O O . ILE A 1 65 ? -16.203 -39.781 14.586 1 72.44 65 ILE A O 1
ATOM 512 N N . ARG A 1 66 ? -18.297 -39.281 15.008 1 74.25 66 ARG A N 1
ATOM 513 C CA . ARG A 1 66 ? -18.562 -40.594 15.617 1 74.25 66 ARG A CA 1
ATOM 514 C C . ARG A 1 66 ? -18.469 -41.688 14.578 1 74.25 66 ARG A C 1
ATOM 516 O O . ARG A 1 66 ? -17.953 -42.781 14.875 1 74.25 66 ARG A O 1
ATOM 523 N N . PHE A 1 67 ? -18.938 -41.469 13.438 1 67.75 67 PHE A N 1
ATOM 524 C CA . PHE A 1 67 ? -18.891 -42.438 12.352 1 67.75 67 PHE A CA 1
ATOM 525 C C . PHE A 1 67 ? -17.453 -42.719 11.961 1 67.75 67 PHE A C 1
ATOM 527 O O . PHE A 1 67 ? -17.078 -43.875 11.758 1 67.75 67 PHE A O 1
ATOM 534 N N . HIS A 1 68 ? -16.625 -41.719 11.789 1 64.5 68 HIS A N 1
ATOM 535 C CA . HIS A 1 68 ? -15.25 -41.844 11.336 1 64.5 68 HIS A CA 1
ATOM 536 C C . HIS A 1 68 ? -14.406 -42.625 12.344 1 64.5 68 HIS A C 1
ATOM 538 O O . HIS A 1 68 ? -13.57 -43.438 11.969 1 64.5 68 HIS A O 1
ATOM 544 N N . ARG A 1 69 ? -14.586 -42.312 13.586 1 58.31 69 ARG A N 1
ATOM 545 C CA . ARG A 1 69 ? -13.766 -42.906 14.641 1 58.31 69 ARG A CA 1
ATOM 546 C C . ARG A 1 69 ? -14.109 -44.375 14.844 1 58.31 69 ARG A C 1
ATOM 548 O O . ARG A 1 69 ? -13.219 -45.219 14.977 1 58.31 69 ARG A O 1
ATOM 555 N N . ASP A 1 70 ? -15.453 -44.688 14.867 1 57.41 70 ASP A N 1
ATOM 556 C CA . ASP A 1 70 ? -15.836 -46 15.398 1 57.41 70 ASP A CA 1
ATOM 557 C C . ASP A 1 70 ? -16.484 -46.875 14.312 1 57.41 70 ASP A C 1
ATOM 559 O O . ASP A 1 70 ? -16.953 -47.969 14.586 1 57.41 70 ASP A O 1
ATOM 563 N N . GLU A 1 71 ? -16.25 -46.469 12.984 1 58.12 71 GLU A N 1
ATOM 564 C CA . GLU A 1 71 ? -17.031 -47.188 11.977 1 58.12 71 GLU A CA 1
ATOM 565 C C . GLU A 1 71 ? -18.391 -47.594 12.531 1 58.12 71 GLU A C 1
ATOM 567 O O . GLU A 1 71 ? -18.812 -48.75 12.367 1 58.12 71 GLU A O 1
ATOM 572 N N . ASP A 1 72 ? -18.906 -46.812 13.367 1 65.75 72 ASP A N 1
ATOM 573 C CA . ASP A 1 72 ? -20.141 -47.062 14.094 1 65.75 72 ASP A CA 1
ATOM 574 C C . ASP A 1 72 ? -21.344 -47.094 13.148 1 65.75 72 ASP A C 1
ATOM 576 O O . ASP A 1 72 ? -21.75 -46.062 12.609 1 65.75 72 ASP A O 1
ATOM 580 N N . ARG A 1 73 ? -21.812 -48.188 12.875 1 68.69 73 ARG A N 1
ATOM 581 C CA . ARG A 1 73 ? -22.969 -48.406 12 1 68.69 73 ARG A CA 1
ATOM 582 C C . ARG A 1 73 ? -24.156 -47.562 12.461 1 68.69 73 ARG A C 1
ATOM 584 O O . ARG A 1 73 ? -24.953 -47.125 11.633 1 68.69 73 ARG A O 1
ATOM 591 N N . LEU A 1 74 ? -24.234 -47.406 13.711 1 74.56 74 LEU A N 1
ATOM 592 C CA . LEU A 1 74 ? -25.344 -46.625 14.234 1 74.56 74 LEU A CA 1
ATOM 593 C C . LEU A 1 74 ? -25.203 -45.156 13.836 1 74.56 74 LEU A C 1
ATOM 595 O O . LEU A 1 74 ? -26.203 -44.5 13.508 1 74.56 74 LEU A O 1
ATOM 599 N N . ALA A 1 75 ? -24.016 -44.656 13.906 1 77.31 75 ALA A N 1
ATOM 600 C CA . ALA A 1 75 ? -23.766 -43.281 13.508 1 77.31 75 ALA A CA 1
ATOM 601 C C . ALA A 1 75 ? -24.078 -43.062 12.023 1 77.31 75 ALA A C 1
ATOM 603 O O . ALA A 1 75 ? -24.594 -42.031 11.633 1 77.31 75 ALA A O 1
ATOM 604 N N . ARG A 1 76 ? -23.812 -44.062 11.273 1 75.38 76 ARG A N 1
ATOM 605 C CA . ARG A 1 76 ? -24.125 -44 9.852 1 75.38 76 ARG A CA 1
ATOM 606 C C . ARG A 1 76 ? -25.625 -43.875 9.625 1 75.38 76 ARG A C 1
ATOM 608 O O . ARG A 1 76 ? -26.078 -43.062 8.836 1 75.38 76 ARG A O 1
ATOM 615 N N . ARG A 1 77 ? -26.391 -44.688 10.289 1 79.44 77 ARG A N 1
ATOM 616 C CA . ARG A 1 77 ? -27.844 -44.656 10.141 1 79.44 77 ARG A CA 1
ATOM 617 C C . ARG A 1 77 ? -28.422 -43.312 10.594 1 79.44 77 ARG A C 1
ATOM 619 O O . ARG A 1 77 ? -29.359 -42.812 9.977 1 79.44 77 ARG A O 1
ATOM 626 N N . GLU A 1 78 ? -27.844 -42.875 11.641 1 82.81 78 GLU A N 1
ATOM 627 C CA . GLU A 1 78 ? -28.297 -41.594 12.133 1 82.81 78 GLU A CA 1
ATOM 628 C C . GLU A 1 78 ? -28.031 -40.469 11.117 1 82.81 78 GLU A C 1
ATOM 630 O O . GLU A 1 78 ? -28.875 -39.594 10.898 1 82.81 78 GLU A O 1
ATOM 635 N N . LEU A 1 79 ? -26.906 -40.5 10.594 1 79.5 79 LEU A N 1
ATOM 636 C CA . LEU A 1 79 ? -26.547 -39.5 9.594 1 79.5 79 LEU A CA 1
ATOM 637 C C . LEU A 1 79 ? -27.453 -39.594 8.367 1 79.5 79 LEU A C 1
ATOM 639 O O . LEU A 1 79 ? -27.891 -38.594 7.836 1 79.5 79 LEU A O 1
ATOM 643 N N . GLU A 1 80 ? -27.719 -40.781 8 1 77.12 80 GLU A N 1
ATOM 644 C CA . GLU A 1 80 ? -28.609 -41 6.871 1 77.12 80 GLU A CA 1
ATOM 645 C C . GLU A 1 80 ? -30 -40.469 7.16 1 77.12 80 GLU A C 1
ATOM 647 O O . GLU A 1 80 ? -30.656 -39.875 6.281 1 77.12 80 GLU A O 1
ATOM 652 N N . GLN A 1 81 ? -30.422 -40.625 8.312 1 82.25 81 GLN A N 1
ATOM 653 C CA . GLN A 1 81 ? -31.734 -40.156 8.703 1 82.25 81 GLN A CA 1
ATOM 654 C C . GLN A 1 81 ? -31.812 -38.625 8.688 1 82.25 81 GLN A C 1
ATOM 656 O O . GLN A 1 81 ? -32.812 -38.031 8.25 1 82.25 81 GLN A O 1
ATOM 661 N N . ILE A 1 82 ? -30.781 -38.062 9.18 1 85.81 82 ILE A N 1
ATOM 662 C CA . ILE A 1 82 ? -30.719 -36.594 9.188 1 85.81 82 ILE A CA 1
ATOM 663 C C . ILE A 1 82 ? -30.75 -36.094 7.754 1 85.81 82 ILE A C 1
ATOM 665 O O . ILE A 1 82 ? -31.531 -35.156 7.441 1 85.81 82 ILE A O 1
ATOM 669 N N . LEU A 1 83 ? -30 -36.688 6.957 1 79.44 83 LEU A N 1
ATOM 670 C CA . LEU A 1 83 ? -29.859 -36.219 5.586 1 79.44 83 LEU A CA 1
ATOM 671 C C . LEU A 1 83 ? -31.141 -36.438 4.793 1 79.44 83 LEU A C 1
ATOM 673 O O . LEU A 1 83 ? -31.516 -35.594 3.959 1 79.44 83 LEU A O 1
ATOM 677 N N . ASP A 1 84 ? -31.859 -37.5 5.113 1 78.75 84 ASP A N 1
ATOM 678 C CA . ASP A 1 84 ? -33.125 -37.812 4.438 1 78.75 84 ASP A CA 1
ATOM 679 C C . ASP A 1 84 ? -34.219 -36.844 4.828 1 78.75 84 ASP A C 1
ATOM 681 O O . ASP A 1 84 ? -35.156 -36.594 4.062 1 78.75 84 ASP A O 1
ATOM 685 N N . SER A 1 85 ? -34 -36.312 5.891 1 84.31 85 SER A N 1
ATOM 686 C CA . SER A 1 85 ? -35.062 -35.469 6.406 1 84.31 85 SER A CA 1
ATOM 687 C C . SER A 1 85 ? -34.875 -34 5.961 1 84.31 85 SER A C 1
ATOM 689 O O . SER A 1 85 ? -35.781 -33.188 6.074 1 84.31 85 SER A O 1
ATOM 691 N N . MET A 1 86 ? -33.844 -33.75 5.297 1 87.5 86 MET A N 1
ATOM 692 C CA . MET A 1 86 ? -33.531 -32.375 4.934 1 87.5 86 MET A CA 1
ATOM 693 C C . MET A 1 86 ? -34.125 -32 3.572 1 87.5 86 MET A C 1
ATOM 695 O O . MET A 1 86 ? -34.156 -32.844 2.67 1 87.5 86 MET A O 1
ATOM 699 N N . SER A 1 87 ? -34.625 -30.734 3.465 1 88 87 SER A N 1
ATOM 700 C CA . SER A 1 87 ? -35 -30.203 2.156 1 88 87 SER A CA 1
ATOM 701 C C . SER A 1 87 ? -33.781 -29.938 1.293 1 88 87 SER A C 1
ATOM 703 O O . SER A 1 87 ? -32.656 -29.859 1.803 1 88 87 SER A O 1
ATOM 705 N N . THR A 1 88 ? -33.969 -29.797 0.001 1 86.62 88 THR A N 1
ATOM 706 C CA . THR A 1 88 ? -32.875 -29.5 -0.917 1 86.62 88 THR A CA 1
ATOM 707 C C . THR A 1 88 ? -32.219 -28.172 -0.575 1 86.62 88 THR A C 1
ATOM 709 O O . THR A 1 88 ? -31 -28.031 -0.625 1 86.62 88 THR A O 1
ATOM 712 N N . SER A 1 89 ? -33.031 -27.281 -0.214 1 87.75 89 SER A N 1
ATOM 713 C CA . SER A 1 89 ? -32.531 -25.953 0.133 1 87.75 89 SER A CA 1
ATOM 714 C C . SER A 1 89 ? -31.672 -26.016 1.393 1 87.75 89 SER A C 1
ATOM 716 O O . SER A 1 89 ? -30.625 -25.359 1.465 1 87.75 89 SER A O 1
ATOM 718 N N . GLU A 1 90 ? -32.062 -26.766 2.332 1 90.06 90 GLU A N 1
ATOM 719 C CA . GLU A 1 90 ? -31.281 -26.953 3.557 1 90.06 90 GLU A CA 1
ATOM 720 C C . GLU A 1 90 ? -29.969 -27.672 3.281 1 90.06 90 GLU A C 1
ATOM 722 O O . GLU A 1 90 ? -28.922 -27.312 3.848 1 90.06 90 GLU A O 1
ATOM 727 N N . THR A 1 91 ? -30.094 -28.594 2.404 1 90.5 91 THR A N 1
ATOM 728 C CA . THR A 1 91 ? -28.906 -29.359 2.049 1 90.5 91 THR A CA 1
ATOM 729 C C . THR A 1 91 ? -27.844 -28.453 1.43 1 90.5 91 THR A C 1
ATOM 731 O O . THR A 1 91 ? -26.656 -28.562 1.765 1 90.5 91 THR A O 1
ATOM 734 N N . VAL A 1 92 ? -28.281 -27.594 0.63 1 90.62 92 VAL A N 1
ATOM 735 C CA . VAL A 1 92 ? -27.359 -26.688 -0.053 1 90.62 92 VAL A CA 1
ATOM 736 C C . VAL A 1 92 ? -26.688 -25.781 0.964 1 90.62 92 VAL A C 1
ATOM 738 O O . VAL A 1 92 ? -25.484 -25.531 0.88 1 90.62 92 VAL A O 1
ATOM 741 N N . ARG A 1 93 ? -27.406 -25.328 1.907 1 92.19 93 ARG A N 1
ATOM 742 C CA . ARG A 1 93 ? -26.859 -24.438 2.93 1 92.19 93 ARG A CA 1
ATOM 743 C C . ARG A 1 93 ? -25.859 -25.172 3.818 1 92.19 93 ARG A C 1
ATOM 745 O O . ARG A 1 93 ? -24.844 -24.609 4.227 1 92.19 93 ARG A O 1
ATOM 752 N N . ILE A 1 94 ? -26.172 -26.391 4.078 1 91.5 94 ILE A N 1
ATOM 753 C CA . ILE A 1 94 ? -25.297 -27.203 4.898 1 91.5 94 ILE A CA 1
ATOM 754 C C . ILE A 1 94 ? -23.984 -27.469 4.148 1 91.5 94 ILE A C 1
ATOM 756 O O . ILE A 1 94 ? -22.906 -27.391 4.73 1 91.5 94 ILE A O 1
ATOM 760 N N . VAL A 1 95 ? -24.109 -27.766 2.863 1 92.62 95 VAL A N 1
ATOM 761 C CA . VAL A 1 95 ? -22.938 -28 2.029 1 92.62 95 VAL A CA 1
ATOM 762 C C . VAL A 1 95 ? -22.062 -26.75 2 1 92.62 95 VAL A C 1
ATOM 764 O O . VAL A 1 95 ? -20.844 -26.844 2.09 1 92.62 95 VAL A O 1
ATOM 767 N N . ARG A 1 96 ? -22.656 -25.656 1.938 1 93.5 96 ARG A N 1
ATOM 768 C CA . ARG A 1 96 ? -21.922 -24.391 1.919 1 93.5 96 ARG A CA 1
ATOM 769 C C . ARG A 1 96 ? -21.188 -24.172 3.236 1 93.5 96 ARG A C 1
ATOM 771 O O . ARG A 1 96 ? -20.031 -23.75 3.244 1 93.5 96 ARG A O 1
ATOM 778 N N . ALA A 1 97 ? -21.828 -24.469 4.32 1 94 97 ALA A N 1
ATOM 779 C CA . ALA A 1 97 ? -21.219 -24.281 5.641 1 94 97 ALA A CA 1
ATOM 780 C C . ALA A 1 97 ? -19.984 -25.156 5.797 1 94 97 ALA A C 1
ATOM 782 O O . ALA A 1 97 ? -18.922 -24.656 6.207 1 94 97 ALA A O 1
ATOM 783 N N . PHE A 1 98 ? -20.125 -26.391 5.438 1 92.12 98 PHE A N 1
ATOM 784 C CA . PHE A 1 98 ? -18.984 -27.297 5.582 1 92.12 98 PHE A CA 1
ATOM 785 C C . PHE A 1 98 ? -17.891 -26.953 4.586 1 92.12 98 PHE A C 1
ATOM 787 O O . PHE A 1 98 ? -16.703 -27.109 4.883 1 92.12 98 PHE A O 1
ATOM 794 N N . SER A 1 99 ? -18.234 -26.5 3.416 1 91.94 99 SER A N 1
ATOM 795 C CA . SER A 1 99 ? -17.234 -26.078 2.424 1 91.94 99 SER A CA 1
ATOM 796 C C . SER A 1 99 ? -16.422 -24.891 2.918 1 91.94 99 SER A C 1
ATOM 798 O O . SER A 1 99 ? -15.195 -24.906 2.838 1 91.94 99 SER A O 1
ATOM 800 N N . TYR A 1 100 ? -17.078 -23.875 3.438 1 93.12 100 TYR A N 1
ATOM 801 C CA . TYR A 1 100 ? -16.375 -22.703 3.932 1 93.12 100 TYR A CA 1
ATOM 802 C C . TYR A 1 100 ? -15.531 -23.047 5.152 1 93.12 100 TYR A C 1
ATOM 804 O O . TYR A 1 100 ? -14.453 -22.484 5.352 1 93.12 100 TYR A O 1
ATOM 812 N N . PHE A 1 101 ? -16.047 -23.953 5.938 1 91.81 101 PHE A N 1
ATOM 813 C CA . PHE A 1 101 ? -15.219 -24.375 7.059 1 91.81 101 PHE A CA 1
ATOM 814 C C . PHE A 1 101 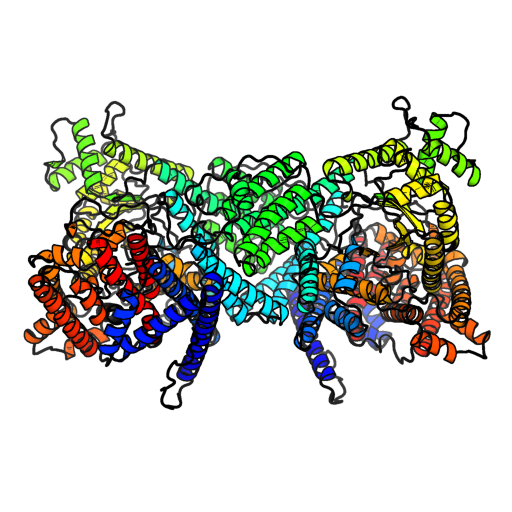? -13.906 -24.969 6.57 1 91.81 101 PHE A C 1
ATOM 816 O O . PHE A 1 101 ? -12.844 -24.703 7.137 1 91.81 101 PHE A O 1
ATOM 823 N N . SER A 1 102 ? -14.008 -25.812 5.555 1 90.38 102 SER A N 1
ATOM 824 C CA . SER A 1 102 ? -12.805 -26.406 4.988 1 90.38 102 SER A CA 1
ATOM 825 C C . SER A 1 102 ? -11.844 -25.344 4.469 1 90.38 102 SER A C 1
ATOM 827 O O . SER A 1 102 ? -10.633 -25.438 4.676 1 90.38 102 SER A O 1
ATOM 829 N N . HIS A 1 103 ? -12.344 -24.359 3.828 1 91.44 103 HIS A N 1
ATOM 830 C CA . HIS A 1 103 ? -11.523 -23.266 3.32 1 91.44 103 HIS A CA 1
ATOM 831 C C . HIS A 1 103 ? -10.828 -22.531 4.457 1 91.44 103 HIS A C 1
ATOM 833 O O . HIS A 1 103 ? -9.633 -22.234 4.375 1 91.44 103 HIS A O 1
ATOM 839 N N . LEU A 1 104 ? -11.562 -22.234 5.484 1 94.62 104 LEU A N 1
ATOM 840 C CA . LEU A 1 104 ? -11.023 -21.484 6.617 1 94.62 104 LEU A CA 1
ATOM 841 C C . LEU A 1 104 ? -9.992 -22.312 7.375 1 94.62 104 LEU A C 1
ATOM 843 O O . LEU A 1 104 ? -8.977 -21.781 7.836 1 94.62 104 LEU A O 1
ATOM 847 N N . ALA A 1 105 ? -10.266 -23.594 7.492 1 91.25 105 ALA A N 1
ATOM 848 C CA . ALA A 1 105 ? -9.305 -24.484 8.125 1 91.25 105 ALA A CA 1
ATOM 849 C C . ALA A 1 105 ? -7.996 -24.531 7.34 1 91.25 105 ALA A C 1
ATOM 851 O O . ALA A 1 105 ? -6.914 -24.609 7.926 1 91.25 105 ALA A O 1
ATOM 852 N N . ASN A 1 106 ? -8.125 -24.516 6.047 1 90.12 106 ASN A N 1
ATOM 853 C CA . ASN A 1 106 ? -6.938 -24.484 5.199 1 90.12 106 ASN A CA 1
ATOM 854 C C . ASN A 1 106 ? -6.098 -23.234 5.453 1 90.12 106 ASN A C 1
ATOM 856 O O . ASN A 1 106 ? -4.867 -23.312 5.484 1 90.12 106 ASN A O 1
ATOM 860 N N . ILE A 1 107 ? -6.742 -22.141 5.625 1 94 107 ILE A N 1
ATOM 861 C CA . ILE A 1 107 ? -6.043 -20.891 5.879 1 94 107 ILE A CA 1
ATOM 862 C C . ILE A 1 107 ? -5.289 -20.984 7.199 1 94 107 ILE A C 1
ATOM 864 O O . ILE A 1 107 ? -4.129 -20.562 7.289 1 94 107 ILE A O 1
ATOM 868 N N . ALA A 1 108 ? -5.938 -21.516 8.219 1 93.5 108 ALA A N 1
ATOM 869 C CA . ALA A 1 108 ? -5.305 -21.688 9.523 1 93.5 108 ALA A CA 1
ATOM 870 C C . ALA A 1 108 ? -4.082 -22.594 9.422 1 93.5 108 ALA A C 1
ATOM 872 O O . ALA A 1 108 ? -3.045 -22.312 10.031 1 93.5 108 ALA A O 1
ATOM 873 N N . GLU A 1 109 ? -4.219 -23.625 8.672 1 89.62 109 GLU A N 1
ATOM 874 C CA . GLU A 1 109 ? -3.117 -24.562 8.492 1 89.62 109 GLU A CA 1
ATOM 875 C C . GLU A 1 109 ? -1.949 -23.922 7.758 1 89.62 109 GLU A C 1
ATOM 877 O O . GLU A 1 109 ? -0.79 -24.109 8.133 1 89.62 109 GLU A O 1
ATOM 882 N N . ASP A 1 110 ? -2.299 -23.281 6.742 1 90 110 ASP A N 1
ATOM 883 C CA . ASP A 1 110 ? -1.257 -22.594 5.984 1 90 110 ASP A CA 1
ATOM 884 C C . ASP A 1 110 ? -0.515 -21.578 6.863 1 90 110 ASP A C 1
ATOM 886 O O . ASP A 1 110 ? 0.711 -21.469 6.797 1 90 110 ASP A O 1
ATOM 890 N N . GLN A 1 111 ? -1.24 -20.859 7.66 1 92 111 GLN A N 1
ATOM 891 C CA . GLN A 1 111 ? -0.625 -19.891 8.562 1 92 111 GLN A CA 1
ATOM 892 C C . GLN A 1 111 ? 0.266 -20.578 9.594 1 92 111 GLN A C 1
ATOM 894 O O . GLN A 1 111 ? 1.308 -20.047 9.977 1 92 111 GLN A O 1
ATOM 899 N N . ASN A 1 112 ? -0.177 -21.672 10.023 1 89.94 112 ASN A N 1
ATOM 900 C CA . ASN A 1 112 ? 0.636 -22.438 10.961 1 89.94 112 ASN A CA 1
ATOM 901 C C . ASN A 1 112 ? 1.936 -22.922 10.312 1 89.94 112 ASN A C 1
ATOM 903 O O . ASN A 1 112 ? 2.992 -22.891 10.945 1 89.94 112 ASN A O 1
ATOM 907 N N . ASN A 1 113 ? 1.832 -23.375 9.094 1 87.38 113 ASN A N 1
ATOM 908 C CA . ASN A 1 113 ? 3.023 -23.797 8.359 1 87.38 113 ASN A CA 1
ATOM 909 C C . ASN A 1 113 ? 4.004 -22.641 8.195 1 87.38 113 ASN A C 1
ATOM 911 O O . ASN A 1 113 ? 5.219 -22.828 8.305 1 87.38 113 ASN A O 1
ATOM 915 N N . ILE A 1 114 ? 3.506 -21.516 7.938 1 89.94 114 ILE A N 1
ATOM 916 C CA . ILE A 1 114 ? 4.34 -20.328 7.785 1 89.94 114 ILE A CA 1
ATOM 917 C C . ILE A 1 114 ? 5.031 -20 9.109 1 89.94 114 ILE A C 1
ATOM 919 O O . ILE A 1 114 ? 6.227 -19.703 9.133 1 89.94 114 ILE A O 1
ATOM 923 N N . ARG A 1 115 ? 4.312 -20.078 10.195 1 89.06 115 ARG A N 1
ATOM 924 C CA . ARG A 1 115 ? 4.863 -19.844 11.523 1 89.06 115 ARG A CA 1
ATOM 925 C C . ARG A 1 115 ? 6.008 -20.797 11.82 1 89.06 115 ARG A C 1
ATOM 927 O O . ARG A 1 115 ? 7.035 -20.406 12.375 1 89.06 115 ARG A O 1
ATOM 934 N N . GLN A 1 116 ? 5.793 -22.016 11.438 1 85.25 116 GLN A N 1
ATOM 935 C CA . GLN A 1 116 ? 6.812 -23.031 11.688 1 85.25 116 GLN A CA 1
ATOM 936 C C . GLN A 1 116 ? 8.039 -22.797 10.812 1 85.25 116 GLN A C 1
ATOM 938 O O . GLN A 1 116 ? 9.172 -22.953 11.266 1 85.25 116 GLN A O 1
ATOM 943 N N . MET A 1 117 ? 7.77 -22.5 9.594 1 83.88 117 MET A N 1
ATOM 944 C CA . MET A 1 117 ? 8.867 -22.203 8.68 1 83.88 117 MET A CA 1
ATOM 945 C C . MET A 1 117 ? 9.703 -21.031 9.203 1 83.88 117 MET A C 1
ATOM 947 O O . MET A 1 117 ? 10.93 -21.094 9.188 1 83.88 117 MET A O 1
ATOM 951 N N . ARG A 1 118 ? 9.125 -20.016 9.695 1 86.06 118 ARG A N 1
ATOM 952 C CA . ARG A 1 118 ? 9.805 -18.828 10.227 1 86.06 118 ARG A CA 1
ATOM 953 C C . ARG A 1 118 ? 10.57 -19.172 11.5 1 86.06 118 ARG A C 1
ATOM 955 O O . ARG A 1 118 ? 11.672 -18.656 11.7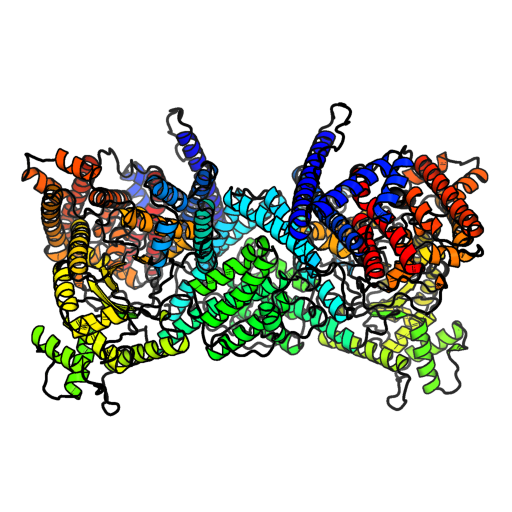27 1 86.06 118 ARG A O 1
ATOM 962 N N . ALA A 1 119 ? 9.945 -19.984 12.367 1 83.19 119 ALA A N 1
ATOM 963 C CA . ALA A 1 119 ? 10.602 -20.391 13.602 1 83.19 119 ALA A CA 1
ATOM 964 C C . ALA A 1 119 ? 11.859 -21.203 13.312 1 83.19 119 ALA A C 1
ATOM 966 O O . ALA A 1 119 ? 12.875 -21.062 14.008 1 83.19 119 ALA A O 1
ATOM 967 N N . ARG A 1 120 ? 11.773 -22.047 12.312 1 77.19 120 ARG A N 1
ATOM 968 C CA . ARG A 1 120 ? 12.922 -22.844 11.922 1 77.19 120 ARG A CA 1
ATOM 969 C C . ARG A 1 120 ? 14.055 -21.969 11.406 1 77.19 120 ARG A C 1
ATOM 971 O O . ARG A 1 120 ? 15.227 -22.219 11.688 1 77.19 120 ARG A O 1
ATOM 978 N N . THR A 1 121 ? 13.695 -21.078 10.664 1 74.56 121 THR A N 1
ATOM 979 C CA . THR A 1 121 ? 14.672 -20.141 10.133 1 74.56 121 THR A CA 1
ATOM 980 C C . THR A 1 121 ? 15.344 -19.344 11.258 1 74.56 121 THR A C 1
ATOM 982 O O . THR A 1 121 ? 16.547 -19.078 11.195 1 74.56 121 THR A O 1
ATOM 985 N N . ALA A 1 122 ? 14.578 -18.984 12.289 1 72.19 122 ALA A N 1
ATOM 986 C CA . ALA A 1 122 ? 15.094 -18.203 13.414 1 72.19 122 ALA A CA 1
ATOM 987 C C . ALA A 1 122 ? 16.031 -19.047 14.273 1 72.19 122 ALA A C 1
ATOM 989 O O . ALA A 1 122 ? 16.969 -18.516 14.883 1 72.19 122 ALA A O 1
ATOM 990 N N . ALA A 1 123 ? 15.742 -20.312 14.406 1 66.12 123 ALA A N 1
ATOM 991 C CA . ALA A 1 123 ? 16.516 -21.203 15.258 1 66.12 123 ALA A CA 1
ATOM 992 C C . ALA A 1 123 ? 17.875 -21.516 14.641 1 66.12 123 ALA A C 1
ATOM 994 O O . ALA A 1 123 ? 18.812 -21.875 15.352 1 66.12 123 ALA A O 1
ATOM 995 N N . LYS A 1 124 ? 17.969 -21.5 13.398 1 62.22 124 LYS A N 1
ATOM 996 C CA . LYS A 1 124 ? 19.234 -21.828 12.75 1 62.22 124 LYS A CA 1
ATOM 997 C C . LYS A 1 124 ? 20.172 -20.625 12.727 1 62.22 124 LYS A C 1
ATOM 999 O O . LYS A 1 124 ? 19.766 -19.516 12.367 1 62.22 124 LYS A O 1
ATOM 1004 N N . ILE A 1 125 ? 21.344 -20.75 13.445 1 53.34 125 ILE A N 1
ATOM 1005 C CA . ILE A 1 125 ? 22.438 -19.766 13.469 1 53.34 125 ILE A CA 1
ATOM 1006 C C . ILE A 1 125 ? 23.078 -19.672 12.086 1 53.34 125 ILE A C 1
ATOM 1008 O O . ILE A 1 125 ? 23.359 -20.688 11.453 1 53.34 125 ILE A O 1
ATOM 1012 N N . GLY A 1 126 ? 23.438 -18.453 11.344 1 49.12 126 GLY A N 1
ATOM 1013 C CA . GLY A 1 126 ? 24.25 -18.188 10.172 1 49.12 126 GLY A CA 1
ATOM 1014 C C . GLY A 1 126 ? 23.438 -18.109 8.891 1 49.12 126 GLY A C 1
ATOM 1015 O O . GLY A 1 126 ? 23.969 -18.328 7.801 1 49.12 126 GLY A O 1
ATOM 1016 N N . GLY A 1 127 ? 22.281 -17.797 8.945 1 53.47 127 GLY A N 1
ATOM 1017 C CA . GLY A 1 127 ? 21.484 -17.578 7.754 1 53.47 127 GLY A CA 1
ATOM 1018 C C . GLY A 1 127 ? 20.609 -18.766 7.391 1 53.47 127 GLY A C 1
ATOM 1019 O O . GLY A 1 127 ? 21.031 -19.906 7.492 1 53.47 127 GLY A O 1
ATOM 1020 N N . SER A 1 128 ? 19.188 -18.891 7.355 1 60.31 128 SER A N 1
ATOM 1021 C CA . SER A 1 128 ? 18.234 -20 7.418 1 60.31 128 SER A CA 1
ATOM 1022 C C . SER A 1 128 ? 17.422 -20.094 6.133 1 60.31 128 SER A C 1
ATOM 1024 O O . SER A 1 128 ? 17.141 -19.094 5.488 1 60.31 128 SER A O 1
ATOM 1026 N N . GLY A 1 129 ? 17.734 -21.125 5.168 1 67.12 129 GLY A N 1
ATOM 1027 C CA . GLY A 1 129 ? 16.875 -21.562 4.078 1 67.12 129 GLY A CA 1
ATOM 1028 C C . GLY A 1 129 ? 17.422 -22.766 3.328 1 67.12 129 GLY A C 1
ATOM 1029 O O . GLY A 1 129 ? 18.594 -23.094 3.455 1 67.12 129 GLY A O 1
ATOM 1030 N N . VAL A 1 130 ? 16.609 -23.328 2.646 1 78 130 VAL A N 1
ATOM 1031 C CA . VAL A 1 130 ? 16.953 -24.547 1.922 1 78 130 VAL A CA 1
ATOM 1032 C C . VAL A 1 130 ? 18.078 -24.25 0.939 1 78 130 VAL A C 1
ATOM 1034 O O . VAL A 1 130 ? 18.984 -25.078 0.771 1 78 130 VAL A O 1
ATOM 1037 N N . LEU A 1 131 ? 18.125 -23.062 0.404 1 83.06 131 LEU A N 1
ATOM 1038 C CA . LEU A 1 131 ? 19.156 -22.703 -0.57 1 83.06 131 LEU A CA 1
ATOM 1039 C C . LEU A 1 131 ? 20.484 -22.453 0.119 1 83.06 131 LEU A C 1
ATOM 1041 O O . LEU A 1 131 ? 21.547 -22.844 -0.388 1 83.06 131 LEU A O 1
ATOM 1045 N N . ALA A 1 132 ? 20.484 -21.781 1.239 1 81.62 132 ALA A N 1
ATOM 1046 C CA . ALA A 1 132 ? 21.688 -21.531 2.014 1 81.62 132 ALA A CA 1
ATOM 1047 C C . ALA A 1 132 ? 22.344 -22.844 2.459 1 81.62 132 ALA A C 1
ATOM 1049 O O . ALA A 1 132 ? 23.562 -22.984 2.414 1 81.62 132 ALA A O 1
ATOM 1050 N N . ASP A 1 133 ? 21.484 -23.719 2.783 1 83.94 133 ASP A N 1
ATOM 1051 C CA . ASP A 1 133 ? 21.984 -25.016 3.207 1 83.94 133 ASP A CA 1
ATOM 1052 C C . ASP A 1 133 ? 22.641 -25.766 2.045 1 83.94 133 ASP A C 1
ATOM 1054 O O . ASP A 1 133 ? 23.672 -26.406 2.223 1 83.94 133 ASP A O 1
ATOM 1058 N N . THR A 1 134 ? 21.984 -25.656 0.954 1 88.25 134 THR A N 1
ATOM 1059 C CA . THR A 1 134 ? 22.516 -26.328 -0.228 1 88.25 134 THR A CA 1
ATOM 1060 C C . THR A 1 134 ? 23.844 -25.719 -0.655 1 88.25 134 THR A C 1
ATOM 1062 O O . THR A 1 134 ? 24.75 -26.438 -1.081 1 88.25 134 THR A O 1
ATOM 1065 N N . LEU A 1 135 ? 24 -24.484 -0.55 1 88 135 LEU A N 1
ATOM 1066 C CA . LEU A 1 135 ? 25.25 -23.797 -0.88 1 88 135 LEU A CA 1
ATOM 1067 C C . LEU A 1 135 ? 26.359 -24.203 0.087 1 88 135 LEU A C 1
ATOM 1069 O O . LEU A 1 135 ? 27.5 -24.391 -0.322 1 88 135 LEU A O 1
ATOM 1073 N N . ALA A 1 136 ? 25.953 -24.312 1.318 1 86.06 136 ALA A N 1
ATOM 1074 C CA . ALA A 1 136 ? 26.922 -24.75 2.322 1 86.06 136 ALA A CA 1
ATOM 1075 C C . ALA A 1 136 ? 27.406 -26.172 2.041 1 86.06 136 ALA A C 1
ATOM 1077 O O . ALA A 1 136 ? 28.594 -26.469 2.197 1 86.06 136 ALA A O 1
ATOM 1078 N N . HIS A 1 137 ? 26.453 -26.953 1.638 1 89.19 137 HIS A N 1
ATOM 1079 C CA . HIS A 1 137 ? 26.797 -28.328 1.276 1 89.19 137 HIS A CA 1
ATOM 1080 C C . HIS A 1 137 ? 27.719 -28.359 0.062 1 89.19 137 HIS A C 1
ATOM 1082 O O . HIS A 1 137 ? 28.625 -29.188 -0.011 1 89.19 137 HIS A O 1
ATOM 1088 N N . ALA A 1 138 ? 27.438 -27.547 -0.855 1 90.5 138 ALA A N 1
ATOM 1089 C CA . ALA A 1 138 ? 28.281 -27.469 -2.051 1 90.5 138 ALA A CA 1
ATOM 1090 C C . ALA A 1 138 ? 29.703 -27.016 -1.7 1 90.5 138 ALA A C 1
ATOM 1092 O O . ALA A 1 138 ? 30.672 -27.562 -2.221 1 90.5 138 ALA A O 1
ATOM 1093 N N . LYS A 1 139 ? 29.766 -26.125 -0.872 1 88.12 139 LYS A N 1
ATOM 1094 C CA . LYS A 1 139 ? 31.078 -25.656 -0.423 1 88.12 139 LYS A CA 1
ATOM 1095 C C . LYS A 1 139 ? 31.844 -26.75 0.312 1 88.12 139 LYS A C 1
ATOM 1097 O O . LYS A 1 139 ? 33.031 -26.906 0.108 1 88.12 139 LYS A O 1
ATOM 1102 N N . ALA A 1 140 ? 31.125 -27.406 1.143 1 90.12 140 ALA A N 1
ATOM 1103 C CA . ALA A 1 140 ? 31.734 -28.5 1.892 1 90.12 140 ALA A CA 1
ATOM 1104 C C . ALA A 1 140 ? 32.219 -29.609 0.954 1 90.12 140 ALA A C 1
ATOM 1106 O O . ALA A 1 140 ? 33.219 -30.281 1.245 1 90.12 140 ALA A O 1
ATOM 1107 N N . ALA A 1 141 ? 31.531 -29.719 -0.14 1 91.38 141 ALA A N 1
ATOM 1108 C CA . ALA A 1 141 ? 31.891 -30.734 -1.131 1 91.38 141 ALA A CA 1
ATOM 1109 C C . ALA A 1 141 ? 33.031 -30.234 -2.023 1 91.38 141 ALA A C 1
ATOM 1111 O O . ALA A 1 141 ? 33.438 -30.938 -2.953 1 91.38 141 ALA A O 1
ATOM 1112 N N . GLY A 1 142 ? 33.5 -28.969 -1.838 1 90.12 142 GLY A N 1
ATOM 1113 C CA . GLY A 1 142 ? 34.656 -28.453 -2.541 1 90.12 142 GLY A CA 1
ATOM 1114 C C . GLY A 1 142 ? 34.312 -27.625 -3.768 1 90.12 142 GLY A C 1
ATOM 1115 O O . GLY A 1 142 ? 35.156 -27.297 -4.578 1 90.12 142 GLY A O 1
ATOM 1116 N N . ILE A 1 143 ? 33.094 -27.328 -3.904 1 92.69 143 ILE A N 1
ATOM 1117 C CA . ILE A 1 143 ? 32.688 -26.516 -5.035 1 92.69 143 ILE A CA 1
ATOM 1118 C C . ILE A 1 143 ? 32.781 -25.031 -4.668 1 92.69 143 ILE A C 1
ATOM 1120 O O . ILE A 1 143 ? 32 -24.516 -3.879 1 92.69 143 ILE A O 1
ATOM 1124 N N . GLY A 1 144 ? 33.688 -24.344 -5.258 1 87.56 144 GLY A N 1
ATOM 1125 C CA . GLY A 1 144 ? 33.938 -22.953 -4.926 1 87.56 144 GLY A CA 1
ATOM 1126 C C . GLY A 1 144 ? 32.969 -21.984 -5.578 1 87.56 144 GLY A C 1
ATOM 1127 O O . GLY A 1 144 ? 32.156 -22.375 -6.41 1 87.56 144 GLY A O 1
ATOM 1128 N N . PRO A 1 145 ? 33.062 -20.75 -5.242 1 86.94 145 PRO A N 1
ATOM 1129 C CA . PRO A 1 145 ? 32.125 -19.719 -5.758 1 86.94 145 PRO A CA 1
ATOM 1130 C C . PRO A 1 145 ? 32.219 -19.562 -7.273 1 86.94 145 PRO A C 1
ATOM 1132 O O . PRO A 1 145 ? 31.203 -19.328 -7.934 1 86.94 145 PRO A O 1
ATOM 1135 N N . ASP A 1 146 ? 33.344 -19.688 -7.781 1 87.88 146 ASP A N 1
ATOM 1136 C CA . ASP A 1 146 ? 33.531 -19.547 -9.219 1 87.88 146 ASP A CA 1
ATOM 1137 C C . ASP A 1 146 ? 32.812 -20.672 -9.977 1 87.88 146 ASP A C 1
ATOM 1139 O O . ASP A 1 146 ? 32.219 -20.453 -11.016 1 87.88 146 ASP A O 1
ATOM 1143 N N . ALA A 1 147 ? 32.969 -21.828 -9.398 1 89.19 147 ALA A N 1
ATOM 1144 C CA . ALA A 1 147 ? 32.281 -22.969 -10 1 89.19 147 ALA A CA 1
ATOM 1145 C C . ALA A 1 147 ? 30.766 -22.812 -9.922 1 89.19 147 ALA A C 1
ATOM 1147 O O . ALA A 1 147 ? 30.047 -23.203 -10.844 1 89.19 147 ALA A O 1
ATOM 1148 N N . LEU A 1 148 ? 30.391 -22.328 -8.875 1 89.88 148 LEU A N 1
ATOM 1149 C CA . LEU A 1 148 ? 28.953 -22.094 -8.688 1 89.88 148 LEU A CA 1
ATOM 1150 C C . LEU A 1 148 ? 28.453 -21.031 -9.656 1 89.88 148 LEU A C 1
ATOM 1152 O O . LEU A 1 148 ? 27.375 -21.172 -10.234 1 89.88 148 LEU A O 1
ATOM 1156 N N . ARG A 1 149 ? 29.172 -19.969 -9.82 1 89.94 149 ARG A N 1
ATOM 1157 C CA . ARG A 1 149 ? 28.812 -18.922 -10.766 1 89.94 149 ARG A CA 1
ATOM 1158 C C . ARG A 1 149 ? 28.734 -19.453 -12.188 1 89.94 149 ARG A C 1
ATOM 1160 O O . ARG A 1 149 ? 27.859 -19.078 -12.961 1 89.94 149 ARG A O 1
ATOM 1167 N N . ASN A 1 150 ? 29.672 -20.234 -12.453 1 90.12 150 ASN A N 1
ATOM 1168 C CA . ASN A 1 150 ? 29.688 -20.859 -13.773 1 90.12 150 ASN A CA 1
ATOM 1169 C C . ASN A 1 150 ? 28.484 -21.781 -13.977 1 90.12 150 ASN A C 1
ATOM 1171 O O . ASN A 1 150 ? 27.922 -21.844 -15.07 1 90.12 150 ASN A O 1
ATOM 1175 N N . PHE A 1 151 ? 28.125 -22.453 -12.953 1 90.81 151 PHE A N 1
ATOM 1176 C CA . PHE A 1 151 ? 26.938 -23.297 -12.984 1 90.81 151 PHE A CA 1
ATOM 1177 C C . PHE A 1 151 ? 25.688 -22.469 -13.305 1 90.81 151 PHE A C 1
ATOM 1179 O O . PHE A 1 151 ? 24.906 -22.828 -14.188 1 90.81 151 PHE A O 1
ATOM 1186 N N . PHE A 1 152 ? 25.578 -21.344 -12.609 1 91.88 152 PHE A N 1
ATOM 1187 C CA . PHE A 1 152 ? 24.359 -20.547 -12.727 1 91.88 152 PHE A CA 1
ATOM 1188 C C . PHE A 1 152 ? 24.328 -19.812 -14.055 1 91.88 152 PHE A C 1
ATOM 1190 O O . PHE A 1 152 ? 23.266 -19.359 -14.492 1 91.88 152 PHE A O 1
ATOM 1197 N N . LYS A 1 153 ? 25.406 -19.656 -14.734 1 91.44 153 LYS A N 1
ATOM 1198 C CA . LYS A 1 153 ? 25.453 -19.016 -16.047 1 91.44 153 LYS A CA 1
ATOM 1199 C C . LYS A 1 153 ? 24.641 -19.797 -17.062 1 91.44 153 LYS A C 1
ATOM 1201 O O . LYS A 1 153 ? 24.078 -19.203 -18 1 91.44 153 LYS A O 1
ATOM 1206 N N . THR A 1 154 ? 24.547 -21.078 -16.828 1 91.19 154 THR A N 1
ATOM 1207 C CA . THR A 1 154 ? 23.859 -21.922 -17.812 1 91.19 154 THR A CA 1
ATOM 1208 C C . THR A 1 154 ? 22.625 -22.578 -17.188 1 91.19 154 THR A C 1
ATOM 1210 O O . THR A 1 154 ? 21.859 -23.234 -17.891 1 91.19 154 THR A O 1
ATOM 1213 N N . ALA A 1 155 ? 22.453 -22.375 -15.945 1 94.12 155 ALA A N 1
ATOM 1214 C CA . ALA A 1 155 ? 21.328 -23 -15.242 1 94.12 155 ALA A CA 1
ATOM 1215 C C . ALA A 1 155 ? 20.016 -22.359 -15.672 1 94.12 155 ALA A C 1
ATOM 1217 O O . ALA A 1 155 ? 19.969 -21.188 -16.047 1 94.12 155 ALA A O 1
ATOM 1218 N N . LEU A 1 156 ? 18.953 -23.172 -15.664 1 95.69 156 LEU A N 1
ATOM 1219 C CA . LEU A 1 156 ? 17.594 -22.719 -15.938 1 95.69 156 LEU A CA 1
ATOM 1220 C C . LEU A 1 156 ? 16.578 -23.453 -15.062 1 95.69 156 LEU A C 1
ATOM 1222 O O . LEU A 1 156 ? 16.5 -24.688 -15.117 1 95.69 156 LEU A O 1
ATOM 1226 N N . VAL A 1 157 ? 15.992 -22.781 -14.211 1 95.69 157 VAL A N 1
ATOM 1227 C CA . VAL A 1 157 ? 14.859 -23.281 -13.438 1 95.69 157 VAL A CA 1
ATOM 1228 C C . VAL A 1 157 ? 13.594 -22.516 -13.828 1 95.69 157 VAL A C 1
ATOM 1230 O O . VAL A 1 157 ? 13.5 -21.312 -13.625 1 95.69 157 VAL A O 1
ATOM 1233 N N . SER A 1 158 ? 12.648 -23.25 -14.406 1 96.31 158 SER A N 1
ATOM 1234 C CA . SER A 1 158 ? 11.508 -22.547 -14.984 1 96.31 158 SER A CA 1
ATOM 1235 C C . SER A 1 158 ? 10.188 -23.188 -14.555 1 96.31 158 SER A C 1
ATOM 1237 O O . SER A 1 158 ? 9.719 -24.141 -15.18 1 96.31 158 SER A O 1
ATOM 1239 N N . PRO A 1 159 ? 9.555 -22.656 -13.5 1 95.31 159 PRO A N 1
ATOM 1240 C CA . PRO A 1 159 ? 8.164 -23.047 -13.273 1 95.31 159 PRO A CA 1
ATOM 1241 C C . PRO A 1 159 ? 7.223 -22.516 -14.352 1 95.31 159 PRO A C 1
ATOM 1243 O O . PRO A 1 159 ? 7.312 -21.344 -14.734 1 95.31 159 PRO A O 1
ATOM 1246 N N . VAL A 1 160 ? 6.367 -23.328 -14.875 1 95.56 160 VAL A N 1
ATOM 1247 C CA . VAL A 1 160 ? 5.453 -22.953 -15.945 1 95.56 160 VAL A CA 1
ATOM 1248 C C . VAL A 1 160 ? 4.012 -23.031 -15.461 1 95.56 160 VAL A C 1
ATOM 1250 O O . VAL A 1 160 ? 3.535 -24.125 -15.109 1 95.56 160 VAL A O 1
ATOM 1253 N N . LEU A 1 161 ? 3.316 -21.938 -15.461 1 93.44 161 LEU A N 1
ATOM 1254 C CA . LEU A 1 161 ? 1.932 -21.906 -15 1 93.44 161 LEU A CA 1
ATOM 1255 C C . LEU A 1 161 ? 0.985 -22.391 -16.094 1 93.44 161 LEU A C 1
ATOM 1257 O O . LEU A 1 161 ? 1.115 -22 -17.25 1 93.44 161 LEU A O 1
ATOM 1261 N N . THR A 1 162 ? 0.17 -23.25 -15.75 1 87.88 162 THR A N 1
ATOM 1262 C CA . THR A 1 162 ? -0.807 -23.75 -16.719 1 87.88 162 THR A CA 1
ATOM 1263 C C . THR A 1 162 ? -2.203 -23.234 -16.375 1 87.88 162 THR A C 1
ATOM 1265 O O . THR A 1 162 ? -2.414 -22.625 -15.328 1 87.88 162 THR A O 1
ATOM 1268 N N . ALA A 1 163 ? -2.992 -23.297 -17.422 1 72.06 163 ALA A N 1
ATOM 1269 C CA . ALA A 1 163 ? -4.344 -22.781 -17.234 1 72.06 163 ALA A CA 1
ATOM 1270 C C . ALA A 1 163 ? -5.117 -23.625 -16.219 1 72.06 163 ALA A C 1
ATOM 1272 O O . ALA A 1 163 ? -4.824 -24.797 -16.047 1 72.06 163 ALA A O 1
ATOM 1273 N N . HIS A 1 164 ? -6.059 -23.25 -15.289 1 56.97 164 HIS A N 1
ATOM 1274 C CA . HIS A 1 164 ? -6.789 -23.625 -14.086 1 56.97 164 HIS A CA 1
ATOM 1275 C C . HIS A 1 164 ? -7.723 -24.797 -14.344 1 56.97 164 HIS A C 1
ATOM 1277 O O . HIS A 1 164 ? -8.828 -24.844 -13.805 1 56.97 164 HIS A O 1
ATOM 1283 N N . PRO A 1 165 ? -7.801 -25.609 -15.203 1 56.12 165 PRO A N 1
ATOM 1284 C CA . PRO A 1 165 ? -9.125 -26.188 -15.008 1 56.12 165 PRO A CA 1
ATOM 1285 C C . PRO A 1 165 ? -9.367 -26.641 -13.57 1 56.12 165 PRO A C 1
ATOM 1287 O O . PRO A 1 165 ? -10.516 -26.906 -13.188 1 56.12 165 PRO A O 1
ATOM 1290 N N . THR A 1 166 ? -8.336 -26.406 -12.75 1 59.81 166 THR A N 1
ATOM 1291 C CA . THR A 1 166 ? -8.609 -27.109 -11.5 1 59.81 166 THR A CA 1
ATOM 1292 C C . THR A 1 166 ? -8.812 -26.125 -10.359 1 59.81 166 THR A C 1
ATOM 1294 O O . THR A 1 166 ? -9.109 -26.531 -9.227 1 59.81 166 THR A O 1
ATOM 1297 N N . GLU A 1 167 ? -8.844 -24.859 -10.703 1 67.56 167 GLU A N 1
ATOM 1298 C CA . GLU A 1 167 ? -9.203 -23.953 -9.609 1 67.56 167 GLU A CA 1
ATOM 1299 C C . GLU A 1 167 ? -10.711 -23.688 -9.586 1 67.56 167 GLU A C 1
ATOM 1301 O O . GLU A 1 167 ? -11.234 -23 -10.453 1 67.56 167 GLU A O 1
ATOM 1306 N N . VAL A 1 168 ? -11.281 -24.312 -8.656 1 70.88 168 VAL A N 1
ATOM 1307 C CA . VAL A 1 168 ? -12.742 -24.234 -8.602 1 70.88 168 VAL A CA 1
ATOM 1308 C C . VAL A 1 168 ? -13.164 -22.906 -7.965 1 70.88 168 VAL A C 1
ATOM 1310 O O . VAL A 1 168 ? -14.266 -22.422 -8.219 1 70.88 168 VAL A O 1
ATOM 1313 N N . ARG A 1 169 ? -12.234 -22.297 -7.324 1 80.38 169 ARG A N 1
ATOM 1314 C CA . ARG A 1 169 ? -12.578 -21.078 -6.586 1 80.38 169 ARG A CA 1
ATOM 1315 C C . ARG A 1 169 ? -12.609 -19.875 -7.508 1 80.38 169 ARG A C 1
ATOM 1317 O O . ARG A 1 169 ? -11.828 -19.781 -8.453 1 80.38 169 ARG A O 1
ATOM 1324 N N . ARG A 1 170 ? -13.398 -18.969 -7.094 1 85.94 170 ARG A N 1
ATOM 1325 C CA . ARG A 1 170 ? -13.469 -17.672 -7.762 1 85.94 170 ARG A CA 1
ATOM 1326 C C . ARG A 1 170 ? -12.398 -16.719 -7.23 1 85.94 170 ARG A C 1
ATOM 1328 O O . ARG A 1 170 ? -11.93 -16.875 -6.102 1 85.94 170 ARG A O 1
ATOM 1335 N N . LYS A 1 171 ? -12.078 -15.75 -8.102 1 87.5 171 LYS A N 1
ATOM 1336 C CA . LYS A 1 171 ? -11.109 -14.734 -7.688 1 87.5 171 LYS A CA 1
ATOM 1337 C C . LYS A 1 171 ? -11.609 -13.961 -6.477 1 87.5 171 LYS A C 1
ATOM 1339 O O . LYS A 1 171 ? -10.836 -13.656 -5.562 1 87.5 171 LYS A O 1
ATOM 1344 N N . SER A 1 172 ? -12.875 -13.656 -6.434 1 92 172 SER A N 1
ATOM 1345 C CA . SER A 1 172 ? -13.469 -12.914 -5.324 1 92 172 SER A CA 1
ATOM 1346 C C . SER A 1 172 ? -13.32 -13.672 -4.008 1 92 172 SER A C 1
ATOM 1348 O O . SER A 1 172 ? -13.047 -13.07 -2.967 1 92 172 SER A O 1
ATOM 1350 N N . THR A 1 173 ? -13.484 -14.961 -4.059 1 92.19 173 THR A N 1
ATOM 1351 C CA . THR A 1 173 ? -13.336 -15.789 -2.865 1 92.19 173 THR A CA 1
ATOM 1352 C C . THR A 1 173 ? -11.883 -15.852 -2.424 1 92.19 173 THR A C 1
ATOM 1354 O O . THR A 1 173 ? -11.578 -15.742 -1.233 1 92.19 173 THR A O 1
ATOM 1357 N N . MET A 1 174 ? -11.031 -15.992 -3.396 1 90 174 MET A N 1
ATOM 1358 C CA . MET A 1 174 ? -9.602 -16.062 -3.092 1 90 174 MET A CA 1
ATOM 1359 C C . MET A 1 174 ? -9.117 -14.773 -2.441 1 90 174 MET A C 1
ATOM 1361 O O . MET A 1 174 ? -8.328 -14.805 -1.497 1 90 174 MET A O 1
ATOM 1365 N N . ASP A 1 175 ? -9.609 -13.695 -2.961 1 92.88 175 ASP A N 1
ATOM 1366 C CA . ASP A 1 175 ? -9.211 -12.398 -2.43 1 92.88 175 ASP A CA 1
ATOM 1367 C C . ASP A 1 175 ? -9.617 -12.258 -0.963 1 92.88 175 ASP A C 1
ATOM 1369 O O . ASP A 1 175 ? -8.844 -11.75 -0.146 1 92.88 175 ASP A O 1
ATOM 1373 N N . ARG A 1 176 ? -10.789 -12.664 -0.637 1 95.38 176 ARG A N 1
ATOM 1374 C CA . ARG A 1 176 ? -11.266 -12.586 0.74 1 95.38 176 ARG A CA 1
ATOM 1375 C C . ARG A 1 176 ? -10.484 -13.539 1.643 1 95.38 176 ARG A C 1
ATOM 1377 O O . ARG A 1 176 ? -10.188 -13.211 2.793 1 95.38 176 ARG A O 1
ATOM 1384 N N . GLU A 1 177 ? -10.172 -14.695 1.105 1 95.06 177 GLU A N 1
ATOM 1385 C CA . GLU A 1 177 ? -9.391 -15.648 1.877 1 95.06 177 GLU A CA 1
ATOM 1386 C C . GLU A 1 177 ? -7.992 -15.109 2.172 1 95.06 177 GLU A C 1
ATOM 1388 O O . GLU A 1 177 ? -7.457 -15.32 3.264 1 95.06 177 GLU A O 1
ATOM 1393 N N . MET A 1 178 ? -7.477 -14.461 1.203 1 95 178 MET A N 1
ATOM 1394 C CA . MET A 1 178 ? -6.168 -13.852 1.402 1 95 178 MET A CA 1
ATOM 1395 C C . MET A 1 178 ? -6.227 -12.773 2.475 1 95 178 MET A C 1
ATOM 1397 O O . MET A 1 178 ? -5.273 -12.594 3.238 1 95 178 MET A O 1
ATOM 1401 N N . GLU A 1 179 ? -7.309 -12.062 2.506 1 96.31 179 GLU A N 1
ATOM 1402 C CA . GLU A 1 179 ? -7.484 -11.055 3.549 1 96.31 179 GLU A CA 1
ATOM 1403 C C . GLU A 1 179 ? -7.562 -11.703 4.93 1 96.31 179 GLU A C 1
ATOM 1405 O O . GLU A 1 179 ? -7.004 -11.18 5.898 1 96.31 179 GLU A O 1
ATOM 1410 N N . VAL A 1 180 ? -8.266 -12.797 5.043 1 97.56 180 VAL A N 1
ATOM 1411 C CA . VAL A 1 180 ? -8.352 -13.531 6.301 1 97.56 180 VAL A CA 1
ATOM 1412 C C . VAL A 1 180 ? -6.949 -13.969 6.738 1 97.56 180 VAL A C 1
ATOM 1414 O O . VAL A 1 180 ? -6.578 -13.805 7.902 1 97.56 180 VAL A O 1
ATOM 1417 N N . ALA A 1 181 ? -6.219 -14.492 5.758 1 96.69 181 ALA A N 1
ATOM 1418 C CA . ALA A 1 181 ? -4.855 -14.93 6.051 1 96.69 181 ALA A CA 1
ATOM 1419 C C . ALA A 1 181 ? -4.004 -13.773 6.555 1 96.69 181 ALA A C 1
ATOM 1421 O O . ALA A 1 181 ? -3.242 -13.922 7.512 1 96.69 181 ALA A O 1
ATOM 1422 N N . SER A 1 182 ? -4.164 -12.664 5.953 1 96.31 182 SER A N 1
ATOM 1423 C CA . SER A 1 182 ? -3.395 -11.484 6.328 1 96.31 182 SER A CA 1
ATOM 1424 C C . SER A 1 182 ? -3.738 -11.023 7.742 1 96.31 182 SER A C 1
ATOM 1426 O O . SER A 1 182 ? -2.857 -10.594 8.492 1 96.31 182 SER A O 1
ATOM 1428 N N . LEU A 1 183 ? -4.965 -11.055 8.094 1 97.12 183 LEU A N 1
ATOM 1429 C CA . LEU A 1 183 ? -5.414 -10.656 9.422 1 97.12 183 LEU A CA 1
ATOM 1430 C C . LEU A 1 183 ? -4.867 -11.602 10.492 1 97.12 183 LEU A C 1
ATOM 1432 O O . LEU A 1 183 ? -4.473 -11.156 11.57 1 97.12 183 LEU A O 1
ATOM 1436 N N . LEU A 1 184 ? -4.816 -12.883 10.18 1 96.38 184 LEU A N 1
ATOM 1437 C CA . LEU A 1 184 ? -4.238 -13.852 11.109 1 96.38 184 LEU A CA 1
ATOM 1438 C C . LEU A 1 184 ? -2.746 -13.602 11.297 1 96.38 184 LEU A C 1
ATOM 1440 O O . LEU A 1 184 ? -2.23 -13.688 12.414 1 96.38 184 LEU A O 1
ATOM 1444 N N . ASP A 1 185 ? -2.119 -13.312 10.227 1 94.81 185 ASP A N 1
ATOM 1445 C CA . ASP A 1 185 ? -0.689 -13.016 10.258 1 94.81 185 ASP A CA 1
ATOM 1446 C C . ASP A 1 185 ? -0.401 -11.789 11.117 1 94.81 185 ASP A C 1
ATOM 1448 O O . ASP A 1 185 ? 0.528 -11.797 11.93 1 94.81 185 ASP A O 1
ATOM 1452 N N . ARG A 1 186 ? -1.169 -10.766 10.961 1 94.19 186 ARG A N 1
ATOM 1453 C CA . ARG A 1 186 ? -0.999 -9.531 11.719 1 94.19 186 ARG A CA 1
ATOM 1454 C C . ARG A 1 186 ? -1.218 -9.766 13.211 1 94.19 186 ARG A C 1
ATOM 1456 O O . ARG A 1 186 ? -0.48 -9.234 14.047 1 94.19 186 ARG A O 1
ATOM 1463 N N . ARG A 1 187 ? -2.197 -10.484 13.469 1 92.88 187 ARG A N 1
ATOM 1464 C CA . ARG A 1 187 ? -2.516 -10.812 14.852 1 92.88 187 ARG A CA 1
ATOM 1465 C C . ARG A 1 187 ? -1.351 -11.523 15.531 1 92.88 187 ARG A C 1
ATOM 1467 O O . ARG A 1 187 ? -1.114 -11.336 16.734 1 92.88 187 ARG A O 1
ATOM 1474 N N . GLU A 1 188 ? -0.653 -12.211 14.719 1 90.06 188 GLU A N 1
ATOM 1475 C CA . GLU A 1 188 ? 0.438 -13.023 15.25 1 90.06 188 GLU A CA 1
ATOM 1476 C C . GLU A 1 188 ? 1.725 -12.211 15.367 1 90.06 188 GLU A C 1
ATOM 1478 O O . GLU A 1 188 ? 2.48 -12.367 16.328 1 90.06 188 GLU A O 1
ATOM 1483 N N . ARG A 1 189 ? 1.997 -11.391 14.484 1 92.5 189 ARG A N 1
ATOM 1484 C CA . ARG A 1 189 ? 3.342 -10.836 14.352 1 92.5 189 ARG A CA 1
ATOM 1485 C C . ARG A 1 189 ? 3.395 -9.391 14.844 1 92.5 189 ARG A C 1
ATOM 1487 O O . ARG A 1 189 ? 4.469 -8.875 15.156 1 92.5 189 ARG A O 1
ATOM 1494 N N . VAL A 1 190 ? 2.301 -8.734 14.906 1 94.19 190 VAL A N 1
ATOM 1495 C CA . VAL A 1 190 ? 2.299 -7.305 15.195 1 94.19 190 VAL A CA 1
ATOM 1496 C C . VAL A 1 190 ? 1.774 -7.059 16.609 1 94.19 190 VAL A C 1
ATOM 1498 O O . VAL A 1 190 ? 0.801 -7.688 17.031 1 94.19 190 VAL A O 1
ATOM 1501 N N . ALA A 1 191 ? 2.461 -6.191 17.328 1 92.81 191 ALA A N 1
ATOM 1502 C CA . ALA A 1 191 ? 1.942 -5.742 18.609 1 92.81 191 ALA A CA 1
ATOM 1503 C C . ALA A 1 191 ? 0.792 -4.758 18.422 1 92.81 191 ALA A C 1
ATOM 1505 O O . ALA A 1 191 ? 1.017 -3.566 18.203 1 92.81 191 ALA A O 1
ATOM 1506 N N . LEU A 1 192 ? -0.449 -5.242 18.594 1 91.81 192 LEU A N 1
ATOM 1507 C CA . LEU A 1 192 ? -1.638 -4.426 18.391 1 91.81 192 LEU A CA 1
ATOM 1508 C C . LEU A 1 192 ? -2.137 -3.832 19.703 1 91.81 192 LEU A C 1
ATOM 1510 O O . LEU A 1 192 ? -2.035 -4.469 20.75 1 91.81 192 LEU A O 1
ATOM 1514 N N . THR A 1 193 ? -2.637 -2.586 19.672 1 88.94 193 THR A N 1
ATOM 1515 C CA . THR A 1 193 ? -3.396 -2.047 20.781 1 88.94 193 THR A CA 1
ATOM 1516 C C . THR A 1 193 ? -4.758 -2.727 20.891 1 88.94 193 THR A C 1
ATOM 1518 O O . THR A 1 193 ? -5.16 -3.467 20 1 88.94 193 THR A O 1
ATOM 1521 N N . GLU A 1 194 ? -5.418 -2.521 21.969 1 88.75 194 GLU A N 1
ATOM 1522 C CA . GLU A 1 194 ? -6.734 -3.125 22.172 1 88.75 194 GLU A CA 1
ATOM 1523 C C . GLU A 1 194 ? -7.707 -2.682 21.078 1 88.75 194 GLU A C 1
ATOM 1525 O O . GLU A 1 194 ? -8.477 -3.494 20.547 1 88.75 194 GLU A O 1
ATOM 1530 N N . ASP A 1 195 ? -7.652 -1.425 20.719 1 87.19 195 ASP A N 1
ATOM 1531 C CA . ASP A 1 195 ? -8.531 -0.899 19.672 1 87.19 195 ASP A CA 1
ATOM 1532 C C . ASP A 1 195 ? -8.203 -1.512 18.312 1 87.19 195 ASP A C 1
ATOM 1534 O O . ASP A 1 195 ? -9.102 -1.818 17.531 1 87.19 195 ASP A O 1
ATOM 1538 N N . GLU A 1 196 ? -6.938 -1.667 18.094 1 90.81 196 GLU A N 1
ATOM 1539 C CA . GLU A 1 196 ? -6.512 -2.27 16.828 1 90.81 196 GLU A CA 1
ATOM 1540 C C . GLU A 1 196 ? -6.922 -3.736 16.75 1 90.81 196 GLU A C 1
ATOM 1542 O O . GLU A 1 196 ? -7.297 -4.227 15.688 1 90.81 196 GLU A O 1
ATOM 1547 N N . ALA A 1 197 ? -6.816 -4.453 17.875 1 93.56 197 ALA A N 1
ATOM 1548 C CA . ALA A 1 197 ? -7.223 -5.855 17.938 1 93.56 197 ALA A CA 1
ATOM 1549 C C . ALA A 1 197 ? -8.719 -6.004 17.703 1 93.56 197 ALA A C 1
ATOM 1551 O O . ALA A 1 197 ? -9.156 -6.898 16.969 1 93.56 197 ALA A O 1
ATOM 1552 N N . ALA A 1 198 ? -9.477 -5.125 18.328 1 92.88 198 ALA A N 1
ATOM 1553 C CA . ALA A 1 198 ? -10.922 -5.152 18.141 1 92.88 198 ALA A CA 1
ATOM 1554 C C . ALA A 1 198 ? -11.305 -4.883 16.688 1 92.88 198 ALA A C 1
ATOM 1556 O O . ALA A 1 198 ? -12.211 -5.52 16.156 1 92.88 198 ALA A O 1
ATOM 1557 N N . ALA A 1 199 ? -10.648 -3.963 16.125 1 93.5 199 ALA A N 1
ATOM 1558 C CA . ALA A 1 199 ? -10.891 -3.645 14.719 1 93.5 199 ALA A CA 1
ATOM 1559 C C . ALA A 1 199 ? -10.523 -4.824 13.82 1 93.5 199 ALA A C 1
ATOM 1561 O O . ALA A 1 199 ? -11.211 -5.09 12.828 1 93.5 199 ALA A O 1
ATOM 1562 N N . SER A 1 200 ? -9.461 -5.477 14.109 1 95.62 200 SER A N 1
ATOM 1563 C CA . SER A 1 200 ? -9.031 -6.652 13.367 1 95.62 200 SER A CA 1
ATOM 1564 C C . SER A 1 200 ? -10.055 -7.777 13.469 1 95.62 200 SER A C 1
ATOM 1566 O O . SER A 1 200 ? -10.352 -8.445 12.477 1 95.62 200 SER A O 1
ATOM 1568 N N . ASP A 1 201 ? -10.57 -7.965 14.648 1 96.12 201 ASP A N 1
ATOM 1569 C CA . ASP A 1 201 ? -11.586 -8.992 14.859 1 96.12 201 ASP A CA 1
ATOM 1570 C C . ASP A 1 201 ? -12.852 -8.688 14.07 1 96.12 201 ASP A C 1
ATOM 1572 O O . ASP A 1 201 ? -13.453 -9.594 13.484 1 96.12 201 ASP A O 1
ATOM 1576 N N . GLU A 1 202 ? -13.211 -7.473 14.078 1 96.56 202 GLU A N 1
ATOM 1577 C CA . GLU A 1 202 ? -14.391 -7.086 13.32 1 96.56 202 GLU A CA 1
ATOM 1578 C C . GLU A 1 202 ? -14.18 -7.289 11.82 1 96.56 202 GLU A C 1
ATOM 1580 O O . GLU A 1 202 ? -15.094 -7.703 11.109 1 96.56 202 GLU A O 1
ATOM 1585 N N . GLN A 1 203 ? -13.008 -6.969 11.414 1 97.19 203 GLN A N 1
ATOM 1586 C CA . GLN A 1 203 ? -12.688 -7.18 10 1 97.19 203 GLN A CA 1
ATOM 1587 C C . GLN A 1 203 ? -12.734 -8.664 9.648 1 97.19 203 GLN A C 1
ATOM 1589 O O . GLN A 1 203 ? -13.172 -9.031 8.555 1 97.19 203 GLN A O 1
ATOM 1594 N N . LEU A 1 204 ? -12.258 -9.516 10.531 1 97.5 204 LEU A N 1
ATOM 1595 C CA . LEU A 1 204 ? -12.32 -10.953 10.312 1 97.5 204 LEU A CA 1
ATOM 1596 C C . LEU A 1 204 ? -13.766 -11.414 10.133 1 97.5 204 LEU A C 1
ATOM 1598 O O . LEU A 1 204 ? -14.062 -12.211 9.234 1 97.5 204 LEU A O 1
ATOM 1602 N N . ARG A 1 205 ? -14.625 -10.93 10.969 1 97.94 205 ARG A N 1
ATOM 1603 C CA . ARG A 1 205 ? -16.047 -11.25 10.859 1 97.94 205 ARG A CA 1
ATOM 1604 C C . ARG A 1 205 ? -16.625 -10.766 9.531 1 97.94 205 ARG A C 1
ATOM 1606 O O . ARG A 1 205 ? -17.406 -11.461 8.898 1 97.94 205 ARG A O 1
ATOM 1613 N N . ARG A 1 206 ? -16.203 -9.578 9.148 1 97.62 206 ARG A N 1
ATOM 1614 C CA . ARG A 1 206 ? -16.656 -8.992 7.891 1 97.62 206 ARG A CA 1
ATOM 1615 C C . ARG A 1 206 ? -16.234 -9.859 6.703 1 97.62 206 ARG A C 1
ATOM 1617 O O . ARG A 1 206 ? -17.047 -10.109 5.801 1 97.62 206 ARG A O 1
ATOM 1624 N N . GLU A 1 207 ? -14.984 -10.336 6.707 1 97.81 207 GLU A N 1
ATOM 1625 C CA . GLU A 1 207 ? -14.492 -11.164 5.609 1 97.81 207 GLU A CA 1
ATOM 1626 C C . GLU A 1 207 ? -15.242 -12.484 5.527 1 97.81 207 GLU A C 1
ATOM 1628 O O . GLU A 1 207 ? -15.562 -12.961 4.434 1 97.81 207 GLU A O 1
ATOM 1633 N N . VAL A 1 208 ? -15.539 -13.078 6.668 1 97.94 208 VAL A N 1
ATOM 1634 C CA . VAL A 1 208 ? -16.234 -14.359 6.691 1 97.94 208 VAL A CA 1
ATOM 1635 C C . VAL A 1 208 ? -17.672 -14.188 6.219 1 97.94 208 VAL A C 1
ATOM 1637 O O . VAL A 1 208 ? -18.188 -15.008 5.461 1 97.94 208 VAL A O 1
ATOM 1640 N N . LEU A 1 209 ? -18.297 -13.125 6.648 1 97.81 209 LEU A N 1
ATOM 1641 C CA . LEU A 1 209 ? -19.656 -12.859 6.188 1 97.81 209 LEU A CA 1
ATOM 1642 C C . LEU A 1 209 ? -19.672 -12.609 4.684 1 97.81 209 LEU A C 1
ATOM 1644 O O . LEU A 1 209 ? -20.578 -13.078 3.988 1 97.81 209 LEU A O 1
ATOM 1648 N N . THR A 1 210 ? -18.719 -11.836 4.238 1 97.25 210 THR A N 1
ATOM 1649 C CA . THR A 1 210 ? -18.625 -11.586 2.805 1 97.25 210 THR A CA 1
ATOM 1650 C C . THR A 1 210 ? -18.453 -12.891 2.037 1 97.25 210 THR A C 1
ATOM 1652 O O . THR A 1 210 ? -19.078 -13.094 0.993 1 97.25 210 THR A O 1
ATOM 1655 N N . LEU A 1 211 ? -17.625 -13.773 2.535 1 96.5 211 LEU A N 1
ATOM 1656 C CA . LEU A 1 211 ? -17.469 -15.086 1.925 1 96.5 211 LEU A CA 1
ATOM 1657 C C . LEU A 1 211 ? -18.797 -15.828 1.886 1 96.5 211 LEU A C 1
ATOM 1659 O O . LEU A 1 211 ? -19.172 -16.391 0.852 1 96.5 211 LEU A O 1
ATOM 1663 N N . TRP A 1 212 ? -19.531 -15.773 2.963 1 96.75 212 TRP A N 1
ATOM 1664 C CA . TRP A 1 212 ? -20.812 -16.469 3.08 1 96.75 212 TRP A CA 1
ATOM 1665 C C . TRP A 1 212 ? -21.812 -15.977 2.041 1 96.75 212 TRP A C 1
ATOM 1667 O O . TRP A 1 212 ? -22.625 -16.75 1.539 1 96.75 212 TRP A O 1
ATOM 1677 N N . GLN A 1 213 ? -21.656 -14.711 1.688 1 96.56 213 GLN A N 1
ATOM 1678 C CA . GLN A 1 213 ? -22.641 -14.109 0.787 1 96.56 213 GLN A CA 1
ATOM 1679 C C . GLN A 1 213 ? -22.094 -14.008 -0.634 1 96.56 213 GLN A C 1
ATOM 1681 O O . GLN A 1 213 ? -22.672 -13.328 -1.482 1 96.56 213 GLN A O 1
ATOM 1686 N N . THR A 1 214 ? -20.953 -14.562 -0.922 1 95 214 THR A N 1
ATOM 1687 C CA . THR A 1 214 ? -20.344 -14.617 -2.24 1 95 214 THR A CA 1
ATOM 1688 C C . THR A 1 214 ? -20.5 -16 -2.861 1 95 214 THR A C 1
ATOM 1690 O O . THR A 1 214 ? -20.422 -17.016 -2.162 1 95 214 THR A O 1
ATOM 1693 N N . ASN A 1 215 ? -20.75 -16 -4.156 1 92.38 215 ASN A N 1
ATOM 1694 C CA . ASN A 1 215 ? -20.844 -17.281 -4.844 1 92.38 215 ASN A CA 1
ATOM 1695 C C . ASN A 1 215 ? -19.562 -18.094 -4.719 1 92.38 215 ASN A C 1
ATOM 1697 O O . ASN A 1 215 ? -18.484 -17.609 -5.039 1 92.38 215 ASN A O 1
ATOM 1701 N N . LEU A 1 216 ? -19.781 -19.281 -4.301 1 88.56 216 LEU A N 1
ATOM 1702 C CA . LEU A 1 216 ? -18.625 -20.172 -4.191 1 88.56 216 LEU A CA 1
ATOM 1703 C C . LEU A 1 216 ? -18.172 -20.641 -5.57 1 88.56 216 LEU A C 1
ATOM 1705 O O . LEU A 1 216 ? -16.984 -20.859 -5.797 1 88.56 216 LEU A O 1
ATOM 1709 N N . LEU A 1 217 ? -19.172 -20.828 -6.426 1 88.44 217 LEU A N 1
ATOM 1710 C CA . LEU A 1 217 ? -18.891 -21.344 -7.762 1 88.44 217 LEU A CA 1
ATOM 1711 C C . LEU A 1 217 ? -19.172 -20.281 -8.828 1 88.44 217 LEU A C 1
ATOM 1713 O O . LEU A 1 217 ? -20.047 -19.438 -8.656 1 88.44 217 LEU A O 1
ATOM 1717 N N . ARG A 1 218 ? -18.391 -20.453 -9.883 1 87.62 218 ARG A N 1
ATOM 1718 C CA . ARG A 1 218 ? -18.641 -19.578 -11.023 1 87.62 218 ARG A CA 1
ATOM 1719 C C . ARG A 1 218 ? -19.969 -19.906 -11.695 1 87.62 218 ARG A C 1
ATOM 1721 O O . ARG A 1 218 ? -20.328 -21.078 -11.836 1 87.62 218 ARG A O 1
ATOM 1728 N N . ARG A 1 219 ? -20.625 -18.906 -12.109 1 84.75 219 ARG A N 1
ATOM 1729 C CA . ARG A 1 219 ? -21.906 -19.094 -12.781 1 84.75 219 ARG A CA 1
ATOM 1730 C C . ARG A 1 219 ? -21.75 -18.953 -14.289 1 84.75 219 ARG A C 1
ATOM 1732 O O . ARG A 1 219 ? -22.625 -19.375 -15.047 1 84.75 219 ARG A O 1
ATOM 1739 N N . THR A 1 220 ? -20.672 -18.375 -14.586 1 86.5 220 THR A N 1
ATOM 1740 C CA . THR A 1 220 ? -20.406 -18.156 -16 1 86.5 220 THR A CA 1
ATOM 1741 C C . THR A 1 220 ? -19.062 -18.766 -16.422 1 86.5 220 THR A C 1
ATOM 1743 O O . THR A 1 220 ? -18.141 -18.797 -15.609 1 86.5 220 THR A O 1
ATOM 1746 N N . LYS A 1 221 ? -19.031 -19.234 -17.609 1 84.44 221 LYS A N 1
ATOM 1747 C CA . LYS A 1 221 ? -17.812 -19.859 -18.125 1 84.44 221 LYS A CA 1
ATOM 1748 C C . LYS A 1 221 ? -16.719 -18.812 -18.344 1 84.44 221 LYS A C 1
ATOM 1750 O O . LYS A 1 221 ? -17 -17.688 -18.781 1 84.44 221 LYS A O 1
ATOM 1755 N N . LEU A 1 222 ? -15.555 -19.203 -18.141 1 86.94 222 LEU A N 1
ATOM 1756 C CA . LEU A 1 222 ? -14.406 -18.328 -18.344 1 86.94 222 LEU A CA 1
ATOM 1757 C C . LEU A 1 222 ? -13.945 -18.344 -19.797 1 86.94 222 LEU A C 1
ATOM 1759 O O . LEU A 1 222 ? -13.977 -19.406 -20.438 1 86.94 222 LEU A O 1
ATOM 1763 N N . THR A 1 223 ? -13.508 -17.219 -20.203 1 90.06 223 THR A N 1
ATOM 1764 C CA . THR A 1 223 ? -12.766 -17.172 -21.453 1 90.06 223 THR A CA 1
ATOM 1765 C C . THR A 1 223 ? -11.281 -17.422 -21.203 1 90.06 223 THR A C 1
ATOM 1767 O O . THR A 1 223 ? -10.828 -17.422 -20.062 1 90.06 223 THR A O 1
ATOM 1770 N N . VAL A 1 224 ? -10.578 -17.719 -22.234 1 92.75 224 VAL A N 1
ATOM 1771 C CA . VAL A 1 224 ? -9.141 -17.938 -22.109 1 92.75 224 VAL A CA 1
ATOM 1772 C C . VAL A 1 224 ? -8.469 -16.688 -21.547 1 92.75 224 VAL A C 1
ATOM 1774 O O . VAL A 1 224 ? -7.582 -16.781 -20.688 1 92.75 224 VAL A O 1
ATOM 1777 N N . LEU A 1 225 ? -8.898 -15.547 -21.969 1 93.5 225 LEU A N 1
ATOM 1778 C CA . LEU A 1 225 ? -8.297 -14.305 -21.516 1 93.5 225 LEU A CA 1
ATOM 1779 C C . LEU A 1 225 ? -8.609 -14.055 -20.047 1 93.5 225 LEU A C 1
ATOM 1781 O O . LEU A 1 225 ? -7.809 -13.461 -19.312 1 93.5 225 LEU A O 1
ATOM 1785 N N . ASP A 1 226 ? -9.734 -14.508 -19.547 1 90.5 226 ASP A N 1
ATOM 1786 C CA . ASP A 1 226 ? -10.023 -14.461 -18.125 1 90.5 226 ASP A CA 1
ATOM 1787 C C . ASP A 1 226 ? -9.023 -15.297 -17.328 1 90.5 226 ASP A C 1
ATOM 1789 O O . ASP A 1 226 ? -8.578 -14.891 -16.25 1 90.5 226 ASP A O 1
ATOM 1793 N N . GLU A 1 227 ? -8.695 -16.438 -17.906 1 90.5 227 GLU A N 1
ATOM 1794 C CA . GLU A 1 227 ? -7.723 -17.312 -17.266 1 90.5 227 GLU A CA 1
ATOM 1795 C C . GLU A 1 227 ? -6.34 -16.672 -17.219 1 90.5 227 GLU A C 1
ATOM 1797 O O . GLU A 1 227 ? -5.613 -16.812 -16.234 1 90.5 227 GLU A O 1
ATOM 1802 N N . VAL A 1 228 ? -6.055 -15.984 -18.344 1 93.94 228 VAL A N 1
ATOM 1803 C CA . VAL A 1 228 ? -4.781 -15.273 -18.406 1 93.94 228 VAL A CA 1
ATOM 1804 C C . VAL A 1 228 ? -4.73 -14.219 -17.312 1 93.94 228 VAL A C 1
ATOM 1806 O O . VAL A 1 228 ? -3.736 -14.117 -16.578 1 93.94 228 VAL A O 1
ATOM 1809 N N . ALA A 1 229 ? -5.805 -13.5 -17.141 1 92.25 229 ALA A N 1
ATOM 1810 C CA . ALA A 1 229 ? -5.875 -12.453 -16.125 1 92.25 229 ALA A CA 1
ATOM 1811 C C . ALA A 1 229 ? -5.723 -13.031 -14.727 1 92.25 229 ALA A C 1
ATOM 1813 O O . ALA A 1 229 ? -5.051 -12.445 -13.875 1 92.25 229 ALA A O 1
ATOM 1814 N N . ASN A 1 230 ? -6.297 -14.133 -14.5 1 89.69 230 ASN A N 1
ATOM 1815 C CA . ASN A 1 230 ? -6.168 -14.812 -13.211 1 89.69 230 ASN A CA 1
ATOM 1816 C C . ASN A 1 230 ? -4.727 -15.234 -12.945 1 89.69 230 ASN A C 1
ATOM 1818 O O . ASN A 1 230 ? -4.219 -15.062 -11.828 1 89.69 230 ASN A O 1
ATOM 1822 N N . GLY A 1 231 ? -4.121 -15.789 -13.984 1 91.88 231 GLY A N 1
ATOM 1823 C CA . GLY A 1 231 ? -2.732 -16.203 -13.844 1 91.88 231 GLY A CA 1
ATOM 1824 C C . GLY A 1 231 ? -1.795 -15.039 -13.555 1 91.88 231 GLY A C 1
ATOM 1825 O O . GLY A 1 231 ? -0.83 -15.188 -12.805 1 91.88 231 GLY A O 1
ATOM 1826 N N . LEU A 1 232 ? -2.127 -13.891 -14.094 1 95.06 232 LEU A N 1
ATOM 1827 C CA . LEU A 1 232 ? -1.273 -12.719 -13.961 1 95.06 232 LEU A CA 1
ATOM 1828 C C . LEU A 1 232 ? -1.334 -12.164 -12.539 1 95.06 232 LEU A C 1
ATOM 1830 O O . LEU A 1 232 ? -0.42 -11.461 -12.109 1 95.06 232 LEU A O 1
ATOM 1834 N N . SER A 1 233 ? -2.33 -12.461 -11.773 1 93.38 233 SER A N 1
ATOM 1835 C CA . SER A 1 233 ? -2.445 -12 -10.398 1 93.38 233 SER A CA 1
ATOM 1836 C C . SER A 1 233 ? -1.293 -12.508 -9.539 1 93.38 233 SER A C 1
ATOM 1838 O O . SER A 1 233 ? -0.848 -11.828 -8.617 1 93.38 233 SER A O 1
ATOM 1840 N N . PHE A 1 234 ? -0.777 -13.672 -9.836 1 94.44 234 PHE A N 1
ATOM 1841 C CA . PHE A 1 234 ? 0.276 -14.289 -9.039 1 94.44 234 PHE A CA 1
ATOM 1842 C C . PHE A 1 234 ? 1.606 -13.578 -9.258 1 94.44 234 PHE A C 1
ATOM 1844 O O . PHE A 1 234 ? 2.521 -13.695 -8.438 1 94.44 234 PHE A O 1
ATOM 1851 N N . TYR A 1 235 ? 1.683 -12.852 -10.383 1 97.19 235 TYR A N 1
ATOM 1852 C CA . TYR A 1 235 ? 2.875 -12.047 -10.602 1 97.19 235 TYR A CA 1
ATOM 1853 C C . TYR A 1 235 ? 2.91 -10.852 -9.648 1 97.19 235 TYR A C 1
ATOM 1855 O O . TYR A 1 235 ? 3.973 -10.484 -9.148 1 97.19 235 TYR A O 1
ATOM 1863 N N . ASP A 1 236 ? 1.719 -10.383 -9.383 1 95.44 236 ASP A N 1
ATOM 1864 C CA . ASP A 1 236 ? 1.616 -9.297 -8.414 1 95.44 236 ASP A CA 1
ATOM 1865 C C . ASP A 1 236 ? 1.832 -9.805 -6.988 1 95.44 236 ASP A C 1
ATOM 1867 O O . ASP A 1 236 ? 2.465 -9.133 -6.172 1 95.44 236 ASP A O 1
ATOM 1871 N N . TYR A 1 237 ? 1.362 -10.984 -6.77 1 94.5 237 TYR A N 1
ATOM 1872 C CA . TYR A 1 237 ? 1.443 -11.539 -5.422 1 94.5 237 TYR A CA 1
ATOM 1873 C C . TYR A 1 237 ? 2.881 -11.898 -5.066 1 94.5 237 TYR A C 1
ATOM 1875 O O . TYR A 1 237 ? 3.332 -11.641 -3.947 1 94.5 237 TYR A O 1
ATOM 1883 N N . THR A 1 238 ? 3.551 -12.508 -6.043 1 96.19 238 THR A N 1
ATOM 1884 C CA . THR A 1 238 ? 4.797 -13.148 -5.633 1 96.19 238 THR A CA 1
ATOM 1885 C C . THR A 1 238 ? 5.898 -12.891 -6.66 1 96.19 238 THR A C 1
ATOM 1887 O O . THR A 1 238 ? 6.969 -12.383 -6.316 1 96.19 238 THR A O 1
ATOM 1890 N N . PHE A 1 239 ? 5.723 -13.109 -7.922 1 98 239 PHE A N 1
ATOM 1891 C CA . PHE A 1 239 ? 6.809 -13.367 -8.859 1 98 239 PHE A CA 1
ATOM 1892 C C . PHE A 1 239 ? 7.586 -12.094 -9.156 1 98 239 PHE A C 1
ATOM 1894 O O . PHE A 1 239 ? 8.82 -12.102 -9.172 1 98 239 PHE A O 1
ATOM 1901 N N . LEU A 1 240 ? 6.906 -11.008 -9.367 1 98.25 240 LEU A N 1
ATOM 1902 C CA . LEU A 1 240 ? 7.57 -9.789 -9.812 1 98.25 240 LEU A CA 1
ATOM 1903 C C . LEU A 1 240 ? 8.602 -9.32 -8.789 1 98.25 240 LEU A C 1
ATOM 1905 O O . LEU A 1 240 ? 9.633 -8.75 -9.148 1 98.25 240 LEU A O 1
ATOM 1909 N N . ARG A 1 241 ? 8.383 -9.656 -7.543 1 97.19 241 ARG A N 1
ATOM 1910 C CA . ARG A 1 241 ? 9.281 -9.156 -6.508 1 97.19 241 ARG A CA 1
ATOM 1911 C C . ARG A 1 241 ? 10.148 -10.281 -5.953 1 97.19 241 ARG A C 1
ATOM 1913 O O . ARG A 1 241 ? 11.328 -10.062 -5.652 1 97.19 241 ARG A O 1
ATOM 1920 N N . GLU A 1 242 ? 9.633 -11.477 -5.816 1 97 242 GLU A N 1
ATOM 1921 C CA . GLU A 1 242 ? 10.336 -12.539 -5.105 1 97 242 GLU A CA 1
ATOM 1922 C C . GLU A 1 242 ? 11.336 -13.242 -6.02 1 97 242 GLU A C 1
ATOM 1924 O O . GLU A 1 242 ? 12.359 -13.742 -5.555 1 97 242 GLU A O 1
ATOM 1929 N N . VAL A 1 243 ? 11.086 -13.234 -7.324 1 97.62 243 VAL A N 1
ATOM 1930 C CA . VAL A 1 243 ? 12.031 -13.867 -8.242 1 97.62 243 VAL A CA 1
ATOM 1931 C C . VAL A 1 243 ? 13.344 -13.086 -8.258 1 97.62 243 VAL A C 1
ATOM 1933 O O . VAL A 1 243 ? 14.406 -13.648 -8 1 97.62 243 VAL A O 1
ATOM 1936 N N . PRO A 1 244 ? 13.266 -11.758 -8.531 1 97.25 244 PRO A N 1
ATOM 1937 C CA . PRO A 1 244 ? 14.508 -10.984 -8.469 1 97.25 244 PRO A CA 1
ATOM 1938 C C . PRO A 1 244 ? 15.18 -11.047 -7.094 1 97.25 244 PRO A C 1
ATOM 1940 O O . PRO A 1 244 ? 16.406 -11.148 -7.004 1 97.25 244 PRO A O 1
ATOM 1943 N N . ARG A 1 245 ? 14.43 -11.008 -6.07 1 95.94 245 ARG A N 1
ATOM 1944 C CA . ARG A 1 245 ? 14.961 -11.031 -4.715 1 95.94 245 ARG A CA 1
ATOM 1945 C C . ARG A 1 245 ? 15.75 -12.312 -4.461 1 95.94 245 ARG A C 1
ATOM 1947 O O . ARG A 1 245 ? 16.812 -12.273 -3.848 1 95.94 245 ARG A O 1
ATOM 1954 N N . LEU A 1 246 ? 15.195 -13.391 -4.875 1 94.56 246 LEU A N 1
ATOM 1955 C CA . LEU A 1 246 ? 15.852 -14.672 -4.66 1 94.56 246 LEU A CA 1
ATOM 1956 C C . LEU A 1 246 ? 17.203 -14.727 -5.371 1 94.56 246 LEU A C 1
ATOM 1958 O O . LEU A 1 246 ? 18.188 -15.18 -4.797 1 94.56 246 LEU A O 1
ATOM 1962 N N . VAL A 1 247 ? 17.266 -14.266 -6.586 1 95.25 247 VAL A N 1
ATOM 1963 C CA . VAL A 1 247 ? 18.516 -14.258 -7.344 1 95.25 247 VAL A CA 1
ATOM 1964 C C . VAL A 1 247 ? 19.531 -13.352 -6.648 1 95.25 247 VAL A C 1
ATOM 1966 O O . VAL A 1 247 ? 20.703 -13.711 -6.523 1 95.25 247 VAL A O 1
ATOM 1969 N N . ASN A 1 248 ? 19.094 -12.211 -6.207 1 94.62 248 ASN A N 1
ATOM 1970 C CA . ASN A 1 248 ? 19.953 -11.266 -5.52 1 94.62 248 ASN A CA 1
ATOM 1971 C C . ASN A 1 248 ? 20.516 -11.852 -4.23 1 94.62 248 ASN A C 1
ATOM 1973 O O . ASN A 1 248 ? 21.688 -11.656 -3.914 1 94.62 248 ASN A O 1
ATOM 1977 N N . VAL A 1 249 ? 19.703 -12.523 -3.482 1 90.31 249 VAL A N 1
ATOM 1978 C CA . VAL A 1 249 ? 20.125 -13.109 -2.217 1 90.31 249 VAL A CA 1
ATOM 1979 C C . VAL A 1 249 ? 21.188 -14.172 -2.473 1 90.31 249 VAL A C 1
ATOM 1981 O O . VAL A 1 249 ? 22.156 -14.281 -1.721 1 90.31 249 VAL A O 1
ATOM 1984 N N . LEU A 1 250 ? 20.969 -14.898 -3.506 1 90.06 250 LEU A N 1
ATOM 1985 C CA . LEU A 1 250 ? 21.953 -15.906 -3.873 1 90.06 250 LEU A CA 1
ATOM 1986 C C . LEU A 1 250 ? 23.281 -15.242 -4.262 1 90.06 250 LEU A C 1
ATOM 1988 O O . LEU A 1 250 ? 24.344 -15.727 -3.895 1 90.06 250 LEU A O 1
ATOM 1992 N N . GLU A 1 251 ? 23.141 -14.219 -5.02 1 91.31 251 GLU A N 1
ATOM 1993 C CA . GLU A 1 251 ? 24.328 -13.453 -5.398 1 91.31 251 GLU A CA 1
ATOM 1994 C C . GLU A 1 251 ? 25.078 -12.953 -4.168 1 91.31 251 GLU A C 1
ATOM 1996 O O . GLU A 1 251 ? 26.312 -13.039 -4.105 1 91.31 251 GLU A O 1
ATOM 2001 N N . ASP A 1 252 ? 24.406 -12.461 -3.205 1 89.94 252 ASP A N 1
ATOM 2002 C CA . ASP A 1 252 ? 25 -11.961 -1.97 1 89.94 252 ASP A CA 1
ATOM 2003 C C . ASP A 1 252 ? 25.719 -13.078 -1.216 1 89.94 252 ASP A C 1
ATOM 2005 O O . ASP A 1 252 ? 26.812 -12.867 -0.679 1 89.94 252 ASP A O 1
ATOM 2009 N N . ARG A 1 253 ? 25.141 -14.156 -1.182 1 86.06 253 ARG A N 1
ATOM 2010 C CA . ARG A 1 253 ? 25.719 -15.289 -0.468 1 86.06 253 ARG A CA 1
ATOM 2011 C C . ARG A 1 253 ? 27.016 -15.75 -1.142 1 86.06 253 ARG A C 1
ATOM 2013 O O . ARG A 1 253 ? 27.969 -16.141 -0.466 1 86.06 253 ARG A O 1
ATOM 2020 N N . LEU A 1 254 ? 27.016 -15.664 -2.416 1 87.31 254 LEU A N 1
ATOM 2021 C CA . LEU A 1 254 ? 28.203 -16.078 -3.156 1 87.31 254 LEU A CA 1
ATOM 2022 C C . LEU A 1 254 ? 29.328 -15.062 -2.998 1 87.31 254 LEU A C 1
ATOM 2024 O O . LEU A 1 254 ? 30.5 -15.422 -3.047 1 87.31 254 LEU A O 1
ATOM 2028 N N . GLU A 1 255 ? 28.953 -13.844 -2.859 1 84.62 255 GLU A N 1
ATOM 2029 C CA . GLU A 1 255 ? 29.938 -12.781 -2.67 1 84.62 255 GLU A CA 1
ATOM 2030 C C . GLU A 1 255 ? 30.578 -12.867 -1.289 1 84.62 255 GLU A C 1
ATOM 2032 O O . GLU A 1 255 ? 31.766 -12.57 -1.133 1 84.62 255 GLU A O 1
ATOM 2037 N N . GLU A 1 256 ? 29.812 -13.086 -0.285 1 77.38 256 GLU A N 1
ATOM 2038 C CA . GLU A 1 256 ? 30.328 -13.203 1.075 1 77.38 256 GLU A CA 1
ATOM 2039 C C . GLU A 1 256 ? 31.406 -14.281 1.166 1 77.38 256 GLU A C 1
ATOM 2041 O O . GLU A 1 256 ? 32.375 -14.148 1.937 1 77.38 256 GLU A O 1
ATOM 2046 N N . ASP A 1 257 ? 31.328 -15.258 0.407 1 64.56 257 ASP A N 1
ATOM 2047 C CA . ASP A 1 257 ? 32.219 -16.406 0.463 1 64.56 257 ASP A CA 1
ATOM 2048 C C . ASP A 1 257 ? 33.469 -16.172 -0.4 1 64.56 257 ASP A C 1
ATOM 2050 O O . ASP A 1 257 ? 34.469 -16.891 -0.277 1 64.56 257 ASP A O 1
ATOM 2054 N N . GLY A 1 258 ? 33.312 -15.086 -1.231 1 61.06 258 GLY A N 1
ATOM 2055 C CA . GLY A 1 258 ? 34.438 -14.875 -2.129 1 61.06 258 GLY A CA 1
ATOM 2056 C C . GLY A 1 258 ? 35.062 -13.5 -1.992 1 61.06 258 GLY A C 1
ATOM 2057 O O . GLY A 1 258 ? 34.469 -12.602 -1.388 1 61.06 258 GLY A O 1
ATOM 2058 N N . ASP A 1 259 ? 36.406 -13.211 -1.979 1 51.25 259 ASP A N 1
ATOM 2059 C CA . ASP A 1 259 ? 37.219 -12.016 -1.798 1 51.25 259 ASP A CA 1
ATOM 2060 C C . ASP A 1 259 ? 36.875 -10.953 -2.846 1 51.25 259 ASP A C 1
ATOM 2062 O O . ASP A 1 259 ? 37.312 -9.812 -2.746 1 51.25 259 ASP A O 1
ATOM 2066 N N . GLN A 1 260 ? 36.625 -11.227 -4.215 1 49.97 260 GLN A N 1
ATOM 2067 C CA . GLN A 1 260 ? 36.656 -10.203 -5.254 1 49.97 260 GLN A CA 1
ATOM 2068 C C . GLN A 1 260 ? 35.25 -9.781 -5.672 1 49.97 260 GLN A C 1
ATOM 2070 O O . GLN A 1 260 ? 34.312 -10.562 -5.555 1 49.97 260 GLN A O 1
ATOM 2075 N N . ALA A 1 261 ? 35.125 -8.477 -5.891 1 52.88 261 ALA A N 1
ATOM 2076 C CA . ALA A 1 261 ? 33.969 -7.832 -6.512 1 52.88 261 ALA A CA 1
ATOM 2077 C C . ALA A 1 261 ? 33.438 -8.672 -7.664 1 52.88 261 ALA A C 1
ATOM 2079 O O . ALA A 1 261 ? 33.969 -8.625 -8.781 1 52.88 261 ALA A O 1
ATOM 2080 N N . ALA A 1 262 ? 32.812 -9.805 -7.406 1 60.91 262 ALA A N 1
ATOM 2081 C CA . ALA A 1 262 ? 32.438 -10.914 -8.289 1 60.91 262 ALA A CA 1
ATOM 2082 C C . ALA A 1 262 ? 31.328 -10.5 -9.242 1 60.91 262 ALA A C 1
ATOM 2084 O O . ALA A 1 262 ? 30.562 -9.57 -8.961 1 60.91 262 ALA A O 1
ATOM 2085 N N . SER A 1 263 ? 31.312 -10.867 -10.609 1 68.38 263 SER A N 1
ATOM 2086 C CA . SER A 1 263 ? 30.359 -10.727 -11.703 1 68.38 263 SER A CA 1
ATOM 2087 C C . SER A 1 263 ? 28.938 -11.047 -11.242 1 68.38 263 SER A C 1
ATOM 2089 O O . SER A 1 263 ? 28.75 -11.82 -10.297 1 68.38 263 SER A O 1
ATOM 2091 N N . GLU A 1 264 ? 27.969 -10.266 -11.664 1 84.69 264 GLU A N 1
ATOM 2092 C CA . GLU A 1 264 ? 26.547 -10.477 -11.375 1 84.69 264 GLU A CA 1
ATOM 2093 C C . GLU A 1 264 ? 26.109 -11.891 -11.75 1 84.69 264 GLU A C 1
ATOM 2095 O O . GLU A 1 264 ? 26.594 -12.453 -12.734 1 84.69 264 GLU A O 1
ATOM 2100 N N . LEU A 1 265 ? 25.391 -12.484 -10.93 1 87.81 265 LEU A N 1
ATOM 2101 C CA . LEU A 1 265 ? 24.828 -13.805 -11.172 1 87.81 265 LEU A CA 1
ATOM 2102 C C . LEU A 1 265 ? 23.828 -13.758 -12.312 1 87.81 265 LEU A C 1
ATOM 2104 O O . LEU A 1 265 ? 23.062 -12.797 -12.445 1 87.81 265 LEU A O 1
ATOM 2108 N N . ALA A 1 266 ? 23.875 -14.742 -13.148 1 89.81 266 ALA A N 1
ATOM 2109 C CA . ALA A 1 266 ? 22.891 -14.828 -14.227 1 89.81 266 ALA A CA 1
ATOM 2110 C C . ALA A 1 266 ? 21.484 -15.102 -13.68 1 89.81 266 ALA A C 1
ATOM 2112 O O . ALA A 1 266 ? 21.344 -15.781 -12.664 1 89.81 266 ALA A O 1
ATOM 2113 N N . SER A 1 267 ? 20.469 -14.594 -14.344 1 91.25 267 SER A N 1
ATOM 2114 C CA . SER A 1 267 ? 19.094 -14.883 -13.977 1 91.25 267 SER A CA 1
ATOM 2115 C C . SER A 1 267 ? 18.672 -16.281 -14.43 1 91.25 267 SER A C 1
ATOM 2117 O O . SER A 1 267 ? 18.234 -16.469 -15.562 1 91.25 267 SER A O 1
ATOM 2119 N N . PHE A 1 268 ? 18.766 -17.172 -13.516 1 94.12 268 PHE A N 1
ATOM 2120 C CA . PHE A 1 268 ? 18.547 -18.578 -13.844 1 94.12 268 PHE A CA 1
ATOM 2121 C C . PHE A 1 268 ? 17.094 -18.953 -13.625 1 94.12 268 PHE A C 1
ATOM 2123 O O . PHE A 1 268 ? 16.625 -19.984 -14.125 1 94.12 268 PHE A O 1
ATOM 2130 N N . LEU A 1 269 ? 16.328 -18.156 -12.898 1 95 269 LEU A N 1
ATOM 2131 C CA . LEU A 1 269 ? 14.914 -18.391 -12.68 1 95 269 LEU A CA 1
ATOM 2132 C C . LEU A 1 269 ? 14.078 -17.656 -13.719 1 95 269 LEU A C 1
ATOM 2134 O O . LEU A 1 269 ? 14.062 -16.422 -13.742 1 95 269 LEU A O 1
ATOM 2138 N N . ARG A 1 270 ? 13.383 -18.391 -14.586 1 95.31 270 ARG A N 1
ATOM 2139 C CA . ARG A 1 270 ? 12.555 -17.812 -15.633 1 95.31 270 ARG A CA 1
ATOM 2140 C C . ARG A 1 270 ? 11.133 -18.359 -15.578 1 95.31 270 ARG A C 1
ATOM 2142 O O . ARG A 1 270 ? 10.93 -19.562 -15.68 1 95.31 270 ARG A O 1
ATOM 2149 N N . MET A 1 271 ? 10.18 -17.453 -15.523 1 96.56 271 MET A N 1
ATOM 2150 C CA . MET A 1 271 ? 8.789 -17.891 -15.438 1 96.56 271 MET A CA 1
ATOM 2151 C C . MET A 1 271 ? 8.242 -18.25 -16.812 1 96.56 271 MET A C 1
ATOM 2153 O O . MET A 1 271 ? 8.531 -17.562 -17.797 1 96.56 271 MET A O 1
ATOM 2157 N N . GLY A 1 272 ? 7.539 -19.391 -16.891 1 96.62 272 GLY A N 1
ATOM 2158 C CA . GLY A 1 272 ? 6.828 -19.766 -18.109 1 96.62 272 GLY A CA 1
ATOM 2159 C C . GLY A 1 272 ? 5.324 -19.797 -17.922 1 96.62 272 GLY A C 1
ATOM 2160 O O . GLY A 1 272 ? 4.82 -19.75 -16.797 1 96.62 272 GLY A O 1
ATOM 2161 N N . SER A 1 273 ? 4.602 -19.828 -19.078 1 96.06 273 SER A N 1
ATOM 2162 C CA . SER A 1 273 ? 3.146 -19.906 -19.047 1 96.06 273 SER A CA 1
ATOM 2163 C C . SER A 1 273 ? 2.609 -20.688 -20.234 1 96.06 273 SER A C 1
ATOM 2165 O O . SER A 1 273 ? 3.135 -20.578 -21.344 1 96.06 273 SER A O 1
ATOM 2167 N N . TRP A 1 274 ? 1.543 -21.438 -19.969 1 94 274 TRP A N 1
ATOM 2168 C CA . TRP A 1 274 ? 0.797 -22.109 -21.016 1 94 274 TRP A CA 1
ATOM 2169 C C . TRP A 1 274 ? -0.498 -21.375 -21.328 1 94 274 TRP A C 1
ATOM 2171 O O . TRP A 1 274 ? -1.124 -21.609 -22.359 1 94 274 TRP A O 1
ATOM 2181 N N . ILE A 1 275 ? -0.843 -20.484 -20.5 1 93.69 275 ILE A N 1
ATOM 2182 C CA . ILE A 1 275 ? -2.168 -19.875 -20.594 1 93.69 275 ILE A CA 1
ATOM 2183 C C . ILE A 1 275 ? -2.229 -18.938 -21.797 1 93.69 275 ILE A C 1
ATOM 2185 O O . ILE A 1 275 ? -1.569 -17.891 -21.812 1 93.69 275 ILE A O 1
ATOM 2189 N N . GLY A 1 276 ? -3.002 -19.297 -22.672 1 94.31 276 GLY A N 1
ATOM 2190 C CA . GLY A 1 276 ? -3.113 -18.516 -23.891 1 94.31 276 GLY A CA 1
ATOM 2191 C C . GLY A 1 276 ? -2.289 -19.062 -25.031 1 94.31 276 GLY A C 1
ATOM 2192 O O . GLY A 1 276 ? -2.357 -18.547 -26.156 1 94.31 276 GLY A O 1
ATOM 2193 N N . GLY A 1 277 ? -1.522 -20.125 -24.797 1 95.81 277 GLY A N 1
ATOM 2194 C CA . GLY A 1 277 ? -0.716 -20.734 -25.844 1 95.81 277 GLY A CA 1
ATOM 2195 C C . GLY A 1 277 ? -0.993 -22.219 -26.016 1 95.81 277 GLY A C 1
ATOM 2196 O O . GLY A 1 277 ? -0.618 -22.812 -27.031 1 95.81 277 GLY A O 1
ATOM 2197 N N . ASP A 1 278 ? -1.66 -22.797 -25.125 1 93.62 278 ASP A N 1
ATOM 2198 C CA . ASP A 1 278 ? -1.959 -24.219 -25.141 1 93.62 278 ASP A CA 1
ATOM 2199 C C . ASP A 1 278 ? -3.23 -24.5 -25.938 1 93.62 278 ASP A C 1
ATOM 2201 O O . ASP A 1 278 ? -4.336 -24.234 -25.469 1 93.62 278 ASP A O 1
ATOM 2205 N N . ARG A 1 279 ? -3.141 -25.125 -27.031 1 92.94 279 ARG A N 1
ATOM 2206 C CA . ARG A 1 279 ? -4.266 -25.344 -27.938 1 92.94 279 ARG A CA 1
ATOM 2207 C C . ARG A 1 279 ? -4.672 -26.812 -27.953 1 92.94 279 ARG A C 1
ATOM 2209 O O . ARG A 1 279 ? -5.707 -27.172 -28.516 1 92.94 279 ARG A O 1
ATOM 2216 N N . ASP A 1 280 ? -3.949 -27.609 -27.312 1 90.12 280 ASP A N 1
ATOM 2217 C CA . ASP A 1 280 ? -4.285 -29.031 -27.328 1 90.12 280 ASP A CA 1
ATOM 2218 C C . ASP A 1 280 ? -5.645 -29.281 -26.672 1 90.12 280 ASP A C 1
ATOM 2220 O O . ASP A 1 280 ? -5.762 -29.266 -25.453 1 90.12 280 ASP A O 1
ATOM 2224 N N . GLY A 1 281 ? -6.543 -29.531 -27.484 1 82.25 281 GLY A N 1
ATOM 2225 C CA . GLY A 1 281 ? -7.895 -29.812 -27.016 1 82.25 281 GLY A CA 1
ATOM 2226 C C . GLY A 1 281 ? -8.672 -28.562 -26.656 1 82.25 281 GLY A C 1
ATOM 2227 O O . GLY A 1 281 ? -9.719 -28.641 -26.016 1 82.25 281 GLY A O 1
ATOM 2228 N N . ASN A 1 282 ? -8.164 -27.469 -26.969 1 87.88 282 ASN A N 1
ATOM 2229 C CA . ASN A 1 282 ? -8.852 -26.219 -26.672 1 87.88 282 ASN A CA 1
ATOM 2230 C C . ASN A 1 282 ? -9 -25.344 -27.906 1 87.88 282 ASN A C 1
ATOM 2232 O O . ASN A 1 282 ? -8.094 -24.578 -28.25 1 87.88 282 ASN A O 1
ATOM 2236 N N . PRO A 1 283 ? -10.133 -25.359 -28.5 1 89.5 283 PRO A N 1
ATOM 2237 C CA . PRO A 1 283 ? -10.328 -24.609 -29.75 1 89.5 283 PRO A CA 1
ATOM 2238 C C . PRO A 1 283 ? -10.398 -23.109 -29.531 1 89.5 283 PRO A C 1
ATOM 2240 O O . PRO A 1 283 ? -10.352 -22.328 -30.5 1 89.5 283 PRO A O 1
ATOM 2243 N N . PHE A 1 284 ? -10.406 -22.672 -28.297 1 91.5 284 PHE A N 1
ATOM 2244 C CA . PHE A 1 284 ? -10.625 -21.25 -28 1 91.5 284 PHE A CA 1
ATOM 2245 C C . PHE A 1 284 ? -9.297 -20.516 -27.938 1 91.5 284 PHE A C 1
ATOM 2247 O O . PHE A 1 284 ? -9.273 -19.281 -27.828 1 91.5 284 PHE A O 1
ATOM 2254 N N . VAL A 1 285 ? -8.219 -21.203 -28 1 95.25 285 VAL A N 1
ATOM 2255 C CA . VAL A 1 285 ? -6.914 -20.547 -28.078 1 95.25 285 VAL A CA 1
ATOM 2256 C C . VAL A 1 285 ? -6.574 -20.25 -29.531 1 95.25 285 VAL A C 1
ATOM 2258 O O . VAL A 1 285 ? -6.012 -21.094 -30.234 1 95.25 285 VAL A O 1
ATOM 2261 N N . THR A 1 286 ? -6.895 -19.047 -29.906 1 96.94 286 THR A N 1
ATOM 2262 C CA . THR A 1 286 ? -6.695 -18.578 -31.281 1 96.94 286 THR A CA 1
ATOM 2263 C C . THR A 1 286 ? -5.527 -17.594 -31.359 1 96.94 286 THR A C 1
ATOM 2265 O O . THR A 1 286 ? -4.938 -17.25 -30.328 1 96.94 286 THR A O 1
ATOM 2268 N N . ALA A 1 287 ? -5.246 -17.203 -32.562 1 97.88 287 ALA A N 1
ATOM 2269 C CA . ALA A 1 287 ? -4.199 -16.203 -32.781 1 97.88 287 ALA A CA 1
ATOM 2270 C C . ALA A 1 287 ? -4.516 -14.914 -32.031 1 97.88 287 ALA A C 1
ATOM 2272 O O . ALA A 1 287 ? -3.627 -14.297 -31.453 1 97.88 287 ALA A O 1
ATOM 2273 N N . ASP A 1 288 ? -5.754 -14.539 -32.094 1 97.38 288 ASP A N 1
ATOM 2274 C CA . ASP A 1 288 ? -6.176 -13.312 -31.406 1 97.38 288 ASP A CA 1
ATOM 2275 C C . ASP A 1 288 ? -6.02 -13.43 -29.891 1 97.38 288 ASP A C 1
ATOM 2277 O O . ASP A 1 288 ? -5.609 -12.477 -29.234 1 97.38 288 ASP A O 1
ATOM 2281 N N . VAL A 1 289 ? -6.352 -14.547 -29.359 1 96.81 289 VAL A N 1
ATOM 2282 C CA . VAL A 1 289 ? -6.207 -14.781 -27.922 1 96.81 289 VAL A CA 1
ATOM 2283 C C . VAL A 1 289 ? -4.727 -14.758 -27.547 1 96.81 289 VAL A C 1
ATOM 2285 O O . VAL A 1 289 ? -4.359 -14.227 -26.5 1 96.81 289 VAL A O 1
ATOM 2288 N N . MET A 1 290 ? -3.932 -15.32 -28.375 1 97.75 290 MET A N 1
ATOM 2289 C CA . MET A 1 290 ? -2.492 -15.312 -28.109 1 97.75 290 MET A CA 1
ATOM 2290 C C . MET A 1 290 ? -1.955 -13.883 -28.109 1 97.75 290 MET A C 1
ATOM 2292 O O . MET A 1 290 ? -1.184 -13.516 -27.219 1 97.75 290 MET A O 1
ATOM 2296 N N . ARG A 1 291 ? -2.398 -13.055 -29.109 1 97.38 291 ARG A N 1
ATOM 2297 C CA . ARG A 1 291 ? -2.018 -11.648 -29.141 1 97.38 291 ARG A CA 1
ATOM 2298 C C . ARG A 1 291 ? -2.475 -10.93 -27.875 1 97.38 291 ARG A C 1
ATOM 2300 O O . ARG A 1 291 ? -1.72 -10.148 -27.281 1 97.38 291 ARG A O 1
ATOM 2307 N N . GLY A 1 292 ? -3.727 -11.219 -27.484 1 96.94 292 GLY A N 1
ATOM 2308 C CA . GLY A 1 292 ? -4.266 -10.633 -26.266 1 96.94 292 GLY A CA 1
ATOM 2309 C C . GLY A 1 292 ? -3.498 -11.039 -25.016 1 96.94 292 GLY A C 1
ATOM 2310 O O . GLY A 1 292 ? -3.279 -10.227 -24.125 1 96.94 292 GLY A O 1
ATOM 2311 N N . THR A 1 293 ? -3.066 -12.266 -24.953 1 97.25 293 THR A N 1
ATOM 2312 C CA . THR A 1 293 ? -2.301 -12.797 -23.828 1 97.25 293 THR A CA 1
ATOM 2313 C C . THR A 1 293 ? -0.972 -12.055 -23.688 1 97.25 293 THR A C 1
ATOM 2315 O O . THR A 1 293 ? -0.618 -11.609 -22.594 1 97.25 293 THR A O 1
ATOM 2318 N N . LEU A 1 294 ? -0.292 -11.898 -24.797 1 97.81 294 LEU A N 1
ATOM 2319 C CA . LEU A 1 294 ? 1.016 -11.25 -24.766 1 97.81 294 LEU A CA 1
ATOM 2320 C C . LEU A 1 294 ? 0.885 -9.773 -24.422 1 97.81 294 LEU A C 1
ATOM 2322 O O . LEU A 1 294 ? 1.736 -9.211 -23.734 1 97.81 294 LEU A O 1
ATOM 2326 N N . ARG A 1 295 ? -0.179 -9.195 -24.891 1 97 295 ARG A N 1
ATOM 2327 C CA . ARG A 1 295 ? -0.437 -7.797 -24.562 1 97 295 ARG A CA 1
ATOM 2328 C C . ARG A 1 295 ? -0.693 -7.629 -23.062 1 97 295 ARG A C 1
ATOM 2330 O O . ARG A 1 295 ? -0.183 -6.695 -22.438 1 97 295 ARG A O 1
ATOM 2337 N N . LEU A 1 296 ? -1.478 -8.523 -22.5 1 97.06 296 LEU A N 1
ATOM 2338 C CA . LEU A 1 296 ? -1.785 -8.461 -21.078 1 97.06 296 LEU A CA 1
ATOM 2339 C C . LEU A 1 296 ? -0.531 -8.68 -20.25 1 97.06 296 LEU A C 1
ATOM 2341 O O . LEU A 1 296 ? -0.317 -7.996 -19.25 1 97.06 296 LEU A O 1
ATOM 2345 N N . GLN A 1 297 ? 0.287 -9.602 -20.641 1 97.75 297 GLN A N 1
ATOM 2346 C CA . GLN A 1 297 ? 1.539 -9.875 -19.953 1 97.75 297 GLN A CA 1
ATOM 2347 C C . GLN A 1 297 ? 2.459 -8.656 -19.969 1 97.75 297 GLN A C 1
ATOM 2349 O O . GLN A 1 297 ? 2.971 -8.234 -18.938 1 97.75 297 GLN A O 1
ATOM 2354 N N . SER A 1 298 ? 2.604 -8.109 -21.141 1 97.88 298 SER A N 1
ATOM 2355 C CA . SER A 1 298 ? 3.482 -6.957 -21.312 1 97.88 298 SER A CA 1
ATOM 2356 C C . SER A 1 298 ? 2.965 -5.746 -20.531 1 97.88 298 SER A C 1
ATOM 2358 O O . SER A 1 298 ? 3.748 -5.008 -19.938 1 97.88 298 SER A O 1
ATOM 2360 N N . SER A 1 299 ? 1.672 -5.578 -20.578 1 97 299 SER A N 1
ATOM 2361 C CA . SER A 1 299 ? 1.067 -4.48 -19.828 1 97 299 SER A CA 1
ATOM 2362 C C . SER A 1 299 ? 1.387 -4.586 -18.344 1 97 299 SER A C 1
ATOM 2364 O O . SER A 1 299 ? 1.691 -3.582 -17.688 1 97 299 SER A O 1
ATOM 2366 N N . ARG A 1 300 ? 1.351 -5.777 -17.812 1 97.06 300 ARG A N 1
ATOM 2367 C CA . ARG A 1 300 ? 1.577 -6 -16.391 1 97.06 300 ARG A CA 1
ATOM 2368 C C . ARG A 1 300 ? 3.014 -5.66 -16.016 1 97.06 300 ARG A C 1
ATOM 2370 O O . ARG A 1 300 ? 3.246 -4.98 -15.008 1 97.06 300 ARG A O 1
ATOM 2377 N N . VAL A 1 301 ? 3.93 -6.059 -16.766 1 97.75 301 VAL A N 1
ATOM 2378 C CA . VAL A 1 301 ? 5.328 -5.859 -16.406 1 97.75 301 VAL A CA 1
ATOM 2379 C C . VAL A 1 301 ? 5.715 -4.398 -16.625 1 97.75 301 VAL A C 1
ATOM 2381 O O . VAL A 1 301 ? 6.492 -3.832 -15.859 1 97.75 301 VAL A O 1
ATOM 2384 N N . MET A 1 302 ? 5.16 -3.766 -17.703 1 97.12 302 MET A N 1
ATOM 2385 C CA . MET A 1 302 ? 5.441 -2.355 -17.969 1 97.12 302 MET A CA 1
ATOM 2386 C C . MET A 1 302 ? 4.9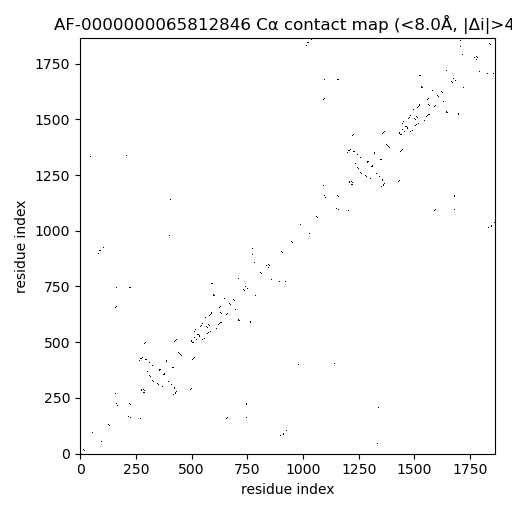1 -1.479 -16.828 1 97.12 302 MET A C 1
ATOM 2388 O O . MET A 1 302 ? 5.578 -0.537 -16.406 1 97.12 302 MET A O 1
ATOM 2392 N N . GLN A 1 303 ? 3.729 -1.854 -16.422 1 96.06 303 GLN A N 1
ATOM 2393 C CA . GLN A 1 303 ? 3.15 -1.131 -15.289 1 96.06 303 GLN A CA 1
ATOM 2394 C C . GLN A 1 303 ? 4.023 -1.267 -14.039 1 96.06 303 GLN A C 1
ATOM 2396 O O . GLN A 1 303 ? 4.234 -0.292 -13.32 1 96.06 303 GLN A O 1
ATOM 2401 N N . PHE A 1 304 ? 4.488 -2.377 -13.773 1 97.56 304 PHE A N 1
ATOM 2402 C CA . PHE A 1 304 ? 5.359 -2.625 -12.625 1 97.56 304 PHE A CA 1
ATOM 2403 C C . PHE A 1 304 ? 6.625 -1.783 -12.719 1 97.56 304 PHE A C 1
ATOM 2405 O O . PHE A 1 304 ? 7.016 -1.131 -11.742 1 97.56 304 PHE A O 1
ATOM 2412 N N . TYR A 1 305 ? 7.258 -1.78 -13.93 1 98.38 305 TYR A N 1
ATOM 2413 C CA . TYR A 1 305 ? 8.477 -1.006 -14.117 1 98.38 305 TYR A CA 1
ATOM 2414 C C . TYR A 1 305 ? 8.227 0.478 -13.875 1 98.38 305 TYR A C 1
ATOM 2416 O O . TYR A 1 305 ? 9.016 1.145 -13.203 1 98.38 305 TYR A O 1
ATOM 2424 N N . LEU A 1 306 ? 7.168 0.918 -14.43 1 97.56 306 LEU A N 1
ATOM 2425 C CA . LEU A 1 306 ? 6.855 2.338 -14.312 1 97.56 306 LEU A CA 1
ATOM 2426 C C . LEU A 1 306 ? 6.594 2.715 -12.859 1 97.56 306 LEU A C 1
ATOM 2428 O O . LEU A 1 306 ? 7.023 3.777 -12.398 1 97.56 306 LEU A O 1
ATOM 2432 N N . ASN A 1 307 ? 5.91 1.857 -12.164 1 96.69 307 ASN A N 1
ATOM 2433 C CA . ASN A 1 307 ? 5.684 2.102 -10.75 1 96.69 307 ASN A CA 1
ATOM 2434 C C . ASN A 1 307 ? 6.992 2.141 -9.969 1 96.69 307 ASN A C 1
ATOM 2436 O O . ASN A 1 307 ? 7.191 3.014 -9.117 1 96.69 307 ASN A O 1
ATOM 2440 N N . GLU A 1 308 ? 7.836 1.173 -10.211 1 97.88 308 GLU A N 1
ATOM 2441 C CA . GLU A 1 308 ? 9.125 1.111 -9.523 1 97.88 308 GLU A CA 1
ATOM 2442 C C . GLU A 1 308 ? 9.984 2.328 -9.852 1 97.88 308 GLU A C 1
ATOM 2444 O O . GLU A 1 308 ? 10.664 2.867 -8.977 1 97.88 308 GLU A O 1
ATOM 2449 N N . LEU A 1 309 ? 9.938 2.781 -11.102 1 98.12 309 LEU A N 1
ATOM 2450 C CA . LEU A 1 309 ? 10.703 3.953 -11.516 1 98.12 309 LEU A CA 1
ATOM 2451 C C . LEU A 1 309 ? 10.18 5.211 -10.836 1 98.12 309 LEU A C 1
ATOM 2453 O O . LEU A 1 309 ? 10.953 6.086 -10.453 1 98.12 309 LEU A O 1
ATOM 2457 N N . HIS A 1 310 ? 8.922 5.258 -10.727 1 95.94 310 HIS A N 1
ATOM 2458 C CA . HIS A 1 310 ? 8.312 6.41 -10.062 1 95.94 310 HIS A CA 1
ATOM 2459 C C . HIS A 1 310 ? 8.789 6.527 -8.617 1 95.94 310 HIS A C 1
ATOM 2461 O O . HIS A 1 310 ? 9.18 7.609 -8.172 1 95.94 310 HIS A O 1
ATOM 2467 N N . VAL A 1 311 ? 8.828 5.48 -7.906 1 96.38 311 VAL A N 1
ATOM 2468 C CA . VAL A 1 311 ? 9.266 5.477 -6.516 1 96.38 311 VAL A CA 1
ATOM 2469 C C . VAL A 1 311 ? 10.773 5.711 -6.449 1 96.38 311 VAL A C 1
ATOM 2471 O O . VAL A 1 311 ? 11.258 6.445 -5.586 1 96.38 311 VAL A O 1
ATOM 2474 N N . LEU A 1 312 ? 11.453 5.094 -7.375 1 97.69 312 LEU A N 1
ATOM 2475 C CA . LEU A 1 312 ? 12.898 5.254 -7.426 1 97.69 312 LEU A CA 1
ATOM 2476 C C . LEU A 1 312 ? 13.273 6.719 -7.621 1 97.69 312 LEU A C 1
ATOM 2478 O O . LEU A 1 312 ? 14.234 7.203 -7.016 1 97.69 312 LEU A O 1
ATOM 2482 N N . GLY A 1 313 ? 12.547 7.406 -8.469 1 95.81 313 GLY A N 1
ATOM 2483 C CA . GLY A 1 313 ? 12.766 8.828 -8.656 1 95.81 313 GLY A CA 1
ATOM 2484 C C . GLY A 1 313 ? 12.625 9.633 -7.379 1 95.81 313 GLY A C 1
ATOM 2485 O O . GLY A 1 313 ? 13.375 10.586 -7.152 1 95.81 313 GLY A O 1
ATOM 2486 N N . SER A 1 314 ? 11.734 9.227 -6.566 1 93.19 314 SER A N 1
ATOM 2487 C CA . SER A 1 314 ? 11.531 9.914 -5.297 1 93.19 314 SER A CA 1
ATOM 2488 C C . SER A 1 314 ? 12.633 9.578 -4.301 1 93.19 314 SER A C 1
ATOM 2490 O O . SER A 1 314 ? 12.93 10.375 -3.406 1 93.19 314 SER A O 1
ATOM 2492 N N . GLU A 1 315 ? 13.273 8.477 -4.484 1 95.12 315 GLU A N 1
ATOM 2493 C CA . GLU A 1 315 ? 14.281 8.008 -3.545 1 95.12 315 GLU A CA 1
ATOM 2494 C C . GLU A 1 315 ? 15.664 8.555 -3.896 1 95.12 315 GLU A C 1
ATOM 2496 O O . GLU A 1 315 ? 16.516 8.734 -3.018 1 95.12 315 GLU A O 1
ATOM 2501 N N . LEU A 1 316 ? 15.867 8.844 -5.188 1 97.06 316 LEU A N 1
ATOM 2502 C CA . LEU A 1 316 ? 17.203 9.25 -5.605 1 97.06 316 LEU A CA 1
ATOM 2503 C C . LEU A 1 316 ? 17.312 10.766 -5.707 1 97.06 316 LEU A C 1
ATOM 2505 O O . LEU A 1 316 ? 17.609 11.305 -6.777 1 97.06 316 LEU A O 1
ATOM 2509 N N . SER A 1 317 ? 17.172 11.422 -4.617 1 95.88 317 SER A N 1
ATOM 2510 C CA . SER A 1 317 ? 17.219 12.875 -4.535 1 95.88 317 SER A CA 1
ATOM 2511 C C . SER A 1 317 ? 18.656 13.383 -4.363 1 95.88 317 SER A C 1
ATOM 2513 O O . SER A 1 317 ? 18.875 14.461 -3.812 1 95.88 317 SER A O 1
ATOM 2515 N N . ILE A 1 318 ? 19.641 12.656 -4.855 1 96.44 318 ILE A N 1
ATOM 2516 C CA . ILE A 1 318 ? 21.047 12.961 -4.668 1 96.44 318 ILE A CA 1
ATOM 2517 C C . ILE A 1 318 ? 21.422 14.219 -5.453 1 96.44 318 ILE A C 1
ATOM 2519 O O . ILE A 1 318 ? 21.172 14.297 -6.66 1 96.44 318 ILE A O 1
ATOM 2523 N N . ALA A 1 319 ? 22.062 15.188 -4.777 1 95.38 319 ALA A N 1
ATOM 2524 C CA . ALA A 1 319 ? 22.453 16.453 -5.398 1 95.38 319 ALA A CA 1
ATOM 2525 C C . ALA A 1 319 ? 23.844 16.344 -6.016 1 95.38 319 ALA A C 1
ATOM 2527 O O . ALA A 1 319 ? 24.75 15.734 -5.43 1 95.38 319 ALA A O 1
ATOM 2528 N N . ALA A 1 320 ? 24.047 17.016 -7.172 1 94.31 320 ALA A N 1
ATOM 2529 C CA . ALA A 1 320 ? 25.281 16.922 -7.953 1 94.31 320 ALA A CA 1
ATOM 2530 C C . ALA A 1 320 ? 26.453 17.5 -7.188 1 94.31 320 ALA A C 1
ATOM 2532 O O . ALA A 1 320 ? 27.609 17.094 -7.391 1 94.31 320 ALA A O 1
ATOM 2533 N N . HIS A 1 321 ? 26.25 18.453 -6.316 1 91.12 321 HIS A N 1
ATOM 2534 C CA . HIS A 1 321 ? 27.344 19.094 -5.613 1 91.12 321 HIS A CA 1
ATOM 2535 C C . HIS A 1 321 ? 27.672 18.375 -4.305 1 91.12 321 HIS A C 1
ATOM 2537 O O . HIS A 1 321 ? 28.672 18.672 -3.652 1 91.12 321 HIS A O 1
ATOM 2543 N N . LEU A 1 322 ? 26.844 17.406 -3.932 1 92.19 322 LEU A N 1
ATOM 2544 C CA . LEU A 1 322 ? 27.047 16.672 -2.686 1 92.19 322 LEU A CA 1
ATOM 2545 C C . LEU A 1 322 ? 27.656 15.297 -2.955 1 92.19 322 LEU A C 1
ATOM 2547 O O . LEU A 1 322 ? 28.203 14.672 -2.047 1 92.19 322 LEU A O 1
ATOM 2551 N N . ALA A 1 323 ? 27.484 14.82 -4.102 1 91.69 323 ALA A N 1
ATOM 2552 C CA . ALA A 1 323 ? 28.016 13.516 -4.477 1 91.69 323 ALA A CA 1
ATOM 2553 C C . ALA A 1 323 ? 28.562 13.539 -5.902 1 91.69 323 ALA A C 1
ATOM 2555 O O . ALA A 1 323 ? 28.031 14.227 -6.77 1 91.69 323 ALA A O 1
ATOM 2556 N N . ASP A 1 324 ? 29.578 12.742 -6.051 1 90.5 324 ASP A N 1
ATOM 2557 C CA . ASP A 1 324 ? 30.125 12.625 -7.395 1 90.5 324 ASP A CA 1
ATOM 2558 C C . ASP A 1 324 ? 29.172 11.906 -8.336 1 90.5 324 ASP A C 1
ATOM 2560 O O . ASP A 1 324 ? 28.406 11.039 -7.902 1 90.5 324 ASP A O 1
ATOM 2564 N N . VAL A 1 325 ? 29.141 12.383 -9.523 1 95 325 VAL A N 1
ATOM 2565 C CA . VAL A 1 325 ? 28.281 11.805 -10.555 1 95 325 VAL A CA 1
ATOM 2566 C C . VAL A 1 325 ? 29.125 11.445 -11.773 1 95 325 VAL A C 1
ATOM 2568 O O . VAL A 1 325 ? 29.984 12.219 -12.203 1 95 325 VAL A O 1
ATOM 2571 N N . SER A 1 326 ? 28.922 10.273 -12.258 1 96.94 326 SER A N 1
ATOM 2572 C CA . SER A 1 326 ? 29.672 9.852 -13.438 1 96.94 326 SER A CA 1
ATOM 2573 C C . SER A 1 326 ? 29.281 10.664 -14.664 1 96.94 326 SER A C 1
ATOM 2575 O O . SER A 1 326 ? 28.188 11.227 -14.711 1 96.94 326 SER A O 1
ATOM 2577 N N . GLU A 1 327 ? 30.188 10.703 -15.664 1 96.88 327 GLU A N 1
ATOM 2578 C CA . GLU A 1 327 ? 29.922 11.414 -16.906 1 96.88 327 GLU A CA 1
ATOM 2579 C C . GLU A 1 327 ? 28.766 10.758 -17.672 1 96.88 327 GLU A C 1
ATOM 2581 O O . GLU A 1 327 ? 27.984 11.438 -18.328 1 96.88 327 GLU A O 1
ATOM 2586 N N . GLU A 1 328 ? 28.766 9.477 -17.578 1 97.5 328 GLU A N 1
ATOM 2587 C CA . GLU A 1 328 ? 27.688 8.758 -18.25 1 97.5 328 GLU A CA 1
ATOM 2588 C C . GLU A 1 328 ? 26.328 9.164 -17.688 1 97.5 328 GLU A C 1
ATOM 2590 O O . GLU A 1 328 ? 25.359 9.328 -18.438 1 97.5 328 GLU A O 1
ATOM 2595 N N . LEU A 1 329 ? 26.266 9.25 -16.375 1 97.88 329 LEU A N 1
ATOM 2596 C CA . LEU A 1 329 ? 25 9.625 -15.734 1 97.88 329 LEU A CA 1
ATOM 2597 C C . LEU A 1 329 ? 24.609 11.055 -16.094 1 97.88 329 LEU A C 1
ATOM 2599 O O . LEU A 1 329 ? 23.438 11.344 -16.297 1 97.88 329 LEU A O 1
ATOM 2603 N N . ARG A 1 330 ? 25.562 11.945 -16.172 1 97.19 330 ARG A N 1
ATOM 2604 C CA . ARG A 1 330 ? 25.297 13.328 -16.547 1 97.19 330 ARG A CA 1
ATOM 2605 C C . ARG A 1 330 ? 24.672 13.398 -17.938 1 97.19 330 ARG A C 1
ATOM 2607 O O . ARG A 1 330 ? 23.734 14.156 -18.172 1 97.19 330 ARG A O 1
ATOM 2614 N N . THR A 1 331 ? 25.25 12.602 -18.797 1 97.44 331 THR A N 1
ATOM 2615 C CA . THR A 1 331 ? 24.75 12.555 -20.172 1 97.44 331 THR A CA 1
ATOM 2616 C C . THR A 1 331 ? 23.312 12.039 -20.219 1 97.44 331 THR A C 1
ATOM 2618 O O . THR A 1 331 ? 22.469 12.578 -20.938 1 97.44 331 THR A O 1
ATOM 2621 N N . LEU A 1 332 ? 23.062 10.984 -19.422 1 97.12 332 LEU A N 1
ATOM 2622 C CA . LEU A 1 332 ? 21.734 10.422 -19.344 1 97.12 332 LEU A CA 1
ATOM 2623 C C . LEU A 1 332 ? 20.75 11.438 -18.766 1 97.12 332 LEU A C 1
ATOM 2625 O O . LEU A 1 332 ? 19.609 11.531 -19.203 1 97.12 332 LEU A O 1
ATOM 2629 N N . ALA A 1 333 ? 21.109 12.195 -17.797 1 97.12 333 ALA A N 1
ATOM 2630 C CA . ALA A 1 333 ? 20.281 13.203 -17.125 1 97.12 333 ALA A CA 1
ATOM 2631 C C . ALA A 1 333 ? 19.922 14.336 -18.078 1 97.12 333 ALA A C 1
ATOM 2633 O O . ALA A 1 333 ? 18.828 14.898 -18.016 1 97.12 333 ALA A O 1
ATOM 2634 N N . GLU A 1 334 ? 20.797 14.672 -18.938 1 95.44 334 GLU A N 1
ATOM 2635 C CA . GLU A 1 334 ? 20.594 15.773 -19.875 1 95.44 334 GLU A CA 1
ATOM 2636 C C . GLU A 1 334 ? 19.469 15.453 -20.875 1 95.44 334 GLU A C 1
ATOM 2638 O O . GLU A 1 334 ? 18.844 16.359 -21.422 1 95.44 334 GLU A O 1
ATOM 2643 N N . ARG A 1 335 ? 19.266 14.211 -21.016 1 94.31 335 ARG A N 1
ATOM 2644 C CA . ARG A 1 335 ? 18.234 13.773 -21.953 1 94.31 335 ARG A CA 1
ATOM 2645 C C . ARG A 1 335 ? 16.859 13.797 -21.312 1 94.31 335 ARG A C 1
ATOM 2647 O O . ARG A 1 335 ? 15.852 13.57 -21.984 1 94.31 335 ARG A O 1
ATOM 2654 N N . SER A 1 336 ? 16.797 14.109 -20.078 1 95.38 336 SER A N 1
ATOM 2655 C CA . SER A 1 336 ? 15.547 14.086 -19.344 1 95.38 336 SER A CA 1
ATOM 2656 C C . SER A 1 336 ? 14.586 15.164 -19.844 1 95.38 336 SER A C 1
ATOM 2658 O O . SER A 1 336 ? 15.008 16.281 -20.125 1 95.38 336 SER A O 1
ATOM 2660 N N . PRO A 1 337 ? 13.32 14.836 -19.969 1 95.06 337 PRO A N 1
ATOM 2661 C CA . PRO A 1 337 ? 12.336 15.859 -20.328 1 95.06 337 PRO A CA 1
ATOM 2662 C C . PRO A 1 337 ? 11.922 16.719 -19.141 1 95.06 337 PRO A C 1
ATOM 2664 O O . PRO A 1 337 ? 11.156 17.672 -19.297 1 95.06 337 PRO A O 1
ATOM 2667 N N . ASP A 1 338 ? 12.375 16.391 -17.922 1 92.38 338 ASP A N 1
ATOM 2668 C CA . ASP A 1 338 ? 12.047 17.125 -16.703 1 92.38 338 ASP A CA 1
ATOM 2669 C C . ASP A 1 338 ? 12.781 18.469 -16.641 1 92.38 338 ASP A C 1
ATOM 2671 O O . ASP A 1 338 ? 14.008 18.5 -16.5 1 92.38 338 ASP A O 1
ATOM 2675 N N . THR A 1 339 ? 11.961 19.531 -16.594 1 90.12 339 THR A N 1
ATOM 2676 C CA . THR A 1 339 ? 12.57 20.859 -16.625 1 90.12 339 THR A CA 1
ATOM 2677 C C . THR A 1 339 ? 12.305 21.609 -15.328 1 90.12 339 THR A C 1
ATOM 2679 O O . THR A 1 339 ? 12.477 22.828 -15.258 1 90.12 339 THR A O 1
ATOM 2682 N N . SER A 1 340 ? 11.922 20.922 -14.359 1 89.25 340 SER A N 1
ATOM 2683 C CA . SER A 1 340 ? 11.633 21.594 -13.086 1 89.25 340 SER A CA 1
ATOM 2684 C C . SER A 1 340 ? 12.891 22.188 -12.477 1 89.25 340 SER A C 1
ATOM 2686 O O . SER A 1 340 ? 13.906 21.5 -12.328 1 89.25 340 SER A O 1
ATOM 2688 N N . PRO A 1 341 ? 12.812 23.422 -12.07 1 90 341 PRO A N 1
ATOM 2689 C CA . PRO A 1 341 ? 13.977 24.031 -11.414 1 90 341 PRO A CA 1
ATOM 2690 C C . PRO A 1 341 ? 14.305 23.391 -10.07 1 90 341 PRO A C 1
ATOM 2692 O O . PRO A 1 341 ? 15.453 23.422 -9.633 1 90 341 PRO A O 1
ATOM 2695 N N . HIS A 1 342 ? 13.344 22.75 -9.492 1 87.56 342 HIS A N 1
ATOM 2696 C CA . HIS A 1 342 ? 13.516 22.156 -8.164 1 87.56 342 HIS A CA 1
ATOM 2697 C C . HIS A 1 342 ? 14.383 20.906 -8.234 1 87.56 342 HIS A C 1
ATOM 2699 O O . HIS A 1 342 ? 14.961 20.484 -7.223 1 87.56 342 HIS A O 1
ATOM 2705 N N . ARG A 1 343 ? 14.516 20.328 -9.445 1 91.44 343 ARG A N 1
ATOM 2706 C CA . ARG A 1 343 ? 15.242 19.078 -9.562 1 91.44 343 ARG A CA 1
ATOM 2707 C C . ARG A 1 343 ? 16.438 19.219 -10.492 1 91.44 343 ARG A C 1
ATOM 2709 O O . ARG A 1 343 ? 17.109 18.234 -10.828 1 91.44 343 ARG A O 1
ATOM 2716 N N . SER A 1 344 ? 16.75 20.469 -10.938 1 91.75 344 SER A N 1
ATOM 2717 C CA . SER A 1 344 ? 17.812 20.719 -11.914 1 91.75 344 SER A CA 1
ATOM 2718 C C . SER A 1 344 ? 19.172 20.281 -11.383 1 91.75 344 SER A C 1
ATOM 2720 O O . SER A 1 344 ? 20.047 19.906 -12.164 1 91.75 344 SER A O 1
ATOM 2722 N N . GLY A 1 345 ? 19.328 20.203 -10.086 1 93.88 345 GLY A N 1
ATOM 2723 C CA . GLY A 1 345 ? 20.609 19.828 -9.516 1 93.88 345 GLY A CA 1
ATOM 2724 C C . GLY A 1 345 ? 20.656 18.391 -9.039 1 93.88 345 GLY A C 1
ATOM 2725 O O . GLY A 1 345 ? 21.562 18 -8.312 1 93.88 345 GLY A O 1
ATOM 2726 N N . GLU A 1 346 ? 19.672 17.625 -9.484 1 96.5 346 GLU A N 1
ATOM 2727 C CA . GLU A 1 346 ? 19.562 16.234 -9.047 1 96.5 346 GLU A CA 1
ATOM 2728 C C . GLU A 1 346 ? 19.625 15.273 -10.234 1 96.5 346 GLU A C 1
ATOM 2730 O O . GLU A 1 346 ? 18.609 14.734 -10.656 1 96.5 346 GLU A O 1
ATOM 2735 N N . PRO A 1 347 ? 20.859 14.969 -10.688 1 97.38 347 PRO A N 1
ATOM 2736 C CA . PRO A 1 347 ? 21.047 14.242 -11.945 1 97.38 347 PRO A CA 1
ATOM 2737 C C . PRO A 1 347 ? 20.422 12.844 -11.914 1 97.38 347 PRO A C 1
ATOM 2739 O O . PRO A 1 347 ? 19.922 12.367 -12.938 1 97.38 347 PRO A O 1
ATOM 2742 N N . TYR A 1 348 ? 20.484 12.125 -10.789 1 97.81 348 TYR A N 1
ATOM 2743 C CA . TYR A 1 348 ? 19.891 10.797 -10.719 1 97.81 348 TYR A CA 1
ATOM 2744 C C . TYR A 1 348 ? 18.391 10.852 -10.977 1 97.81 348 TYR A C 1
ATOM 2746 O O . TYR A 1 348 ? 17.859 10.039 -11.734 1 97.81 348 TYR A O 1
ATOM 2754 N N . ARG A 1 349 ? 17.656 11.867 -10.359 1 96.81 349 ARG A N 1
ATOM 2755 C CA . ARG A 1 349 ? 16.234 12.039 -10.57 1 96.81 349 ARG A CA 1
ATOM 2756 C C . ARG A 1 349 ? 15.922 12.383 -12.023 1 96.81 349 ARG A C 1
ATOM 2758 O O . ARG A 1 349 ? 14.938 11.898 -12.586 1 96.81 349 ARG A O 1
ATOM 2765 N N . LEU A 1 350 ? 16.734 13.203 -12.531 1 97.5 350 LEU A N 1
ATOM 2766 C CA . LEU A 1 350 ? 16.547 13.586 -13.93 1 97.5 350 LEU A CA 1
ATOM 2767 C C . LEU A 1 350 ? 16.734 12.383 -14.844 1 97.5 350 LEU A C 1
ATOM 2769 O O . LEU A 1 350 ? 15.953 12.188 -15.781 1 97.5 350 LEU A O 1
ATOM 2773 N N . ALA A 1 351 ? 17.75 11.578 -14.555 1 98.25 351 ALA A N 1
ATOM 2774 C CA . ALA A 1 351 ? 17.984 10.375 -15.344 1 98.25 351 ALA A CA 1
ATOM 2775 C C . ALA A 1 351 ? 16.797 9.422 -15.258 1 98.25 351 ALA A C 1
ATOM 2777 O O . ALA A 1 351 ? 16.359 8.875 -16.281 1 98.25 351 ALA A O 1
ATOM 2778 N N . VAL A 1 352 ? 16.266 9.203 -14.055 1 98.19 352 VAL A N 1
ATOM 2779 C CA . VAL A 1 352 ? 15.133 8.297 -13.844 1 98.19 352 VAL A CA 1
ATOM 2780 C C . VAL A 1 352 ? 13.906 8.82 -14.594 1 98.19 352 VAL A C 1
ATOM 2782 O O . VAL A 1 352 ? 13.156 8.039 -15.18 1 98.19 352 VAL A O 1
ATOM 2785 N N . SER A 1 353 ? 13.727 10.141 -14.609 1 97.31 353 SER A N 1
ATOM 2786 C CA . SER A 1 353 ? 12.617 10.734 -15.352 1 97.31 353 SER A CA 1
ATOM 2787 C C . SER A 1 353 ? 12.758 10.484 -16.844 1 97.31 353 SER A C 1
ATOM 2789 O O . SER A 1 353 ? 11.766 10.281 -17.547 1 97.31 353 SER A O 1
ATOM 2791 N N . GLY A 1 354 ? 13.977 10.57 -17.281 1 97.69 354 GLY A N 1
ATOM 2792 C CA . GLY A 1 354 ? 14.227 10.242 -18.688 1 97.69 354 GLY A CA 1
ATOM 2793 C C . GLY A 1 354 ? 13.906 8.797 -19.016 1 97.69 354 GLY A C 1
ATOM 2794 O O . GLY A 1 354 ? 13.289 8.516 -20.047 1 97.69 354 GLY A O 1
ATOM 2795 N N . ILE A 1 355 ? 14.336 7.891 -18.188 1 98.38 355 ILE A N 1
ATOM 2796 C CA . ILE A 1 355 ? 14.062 6.465 -18.375 1 98.38 355 ILE A CA 1
ATOM 2797 C C . ILE A 1 355 ? 12.555 6.223 -18.344 1 98.38 355 ILE A C 1
ATOM 2799 O O . ILE A 1 355 ? 12.031 5.473 -19.172 1 98.38 355 ILE A O 1
ATOM 2803 N N . TYR A 1 356 ? 11.906 6.859 -17.391 1 97.94 356 TYR A N 1
ATOM 2804 C CA . TYR A 1 356 ? 10.453 6.77 -17.266 1 97.94 356 TYR A CA 1
ATOM 2805 C C . TYR A 1 356 ? 9.766 7.215 -18.547 1 97.94 356 TYR A C 1
ATOM 2807 O O . TYR A 1 356 ? 8.852 6.543 -19.031 1 97.94 356 TYR A O 1
ATOM 2815 N N . ALA A 1 357 ? 10.188 8.297 -19.109 1 97.44 357 ALA A N 1
ATOM 2816 C CA . ALA A 1 357 ? 9.602 8.828 -20.344 1 97.44 357 ALA A CA 1
ATOM 2817 C C . ALA A 1 357 ? 9.805 7.871 -21.516 1 97.44 357 ALA A C 1
ATOM 2819 O O . ALA A 1 357 ? 8.891 7.652 -22.312 1 97.44 357 ALA A O 1
ATOM 2820 N N . ARG A 1 358 ? 10.969 7.301 -21.594 1 97.88 358 ARG A N 1
ATOM 2821 C CA . ARG A 1 358 ? 11.25 6.348 -22.672 1 97.88 358 ARG A CA 1
ATOM 2822 C C . ARG A 1 358 ? 10.414 5.078 -22.5 1 97.88 358 ARG A C 1
ATOM 2824 O O . ARG A 1 358 ? 9.961 4.496 -23.484 1 97.88 358 ARG A O 1
ATOM 2831 N N . LEU A 1 359 ? 10.227 4.672 -21.281 1 97.88 359 LEU A N 1
ATOM 2832 C CA . LEU A 1 359 ? 9.453 3.459 -21.031 1 97.88 359 LEU A CA 1
ATOM 2833 C C . LEU A 1 359 ? 7.984 3.666 -21.375 1 97.88 359 LEU A C 1
ATOM 2835 O O . LEU A 1 359 ? 7.336 2.762 -21.906 1 97.88 359 LEU A O 1
ATOM 2839 N N . THR A 1 360 ? 7.434 4.855 -21.078 1 96.69 360 THR A N 1
ATOM 2840 C CA . THR A 1 360 ? 6.051 5.137 -21.453 1 96.69 360 THR A CA 1
ATOM 2841 C C . THR A 1 360 ? 5.906 5.168 -22.969 1 96.69 360 THR A C 1
ATOM 2843 O O . THR A 1 360 ? 4.902 4.699 -23.516 1 96.69 360 THR A O 1
ATOM 2846 N N . ALA A 1 361 ? 6.879 5.684 -23.625 1 97 361 ALA A N 1
ATOM 2847 C CA . ALA A 1 361 ? 6.887 5.676 -25.078 1 97 361 ALA A CA 1
ATOM 2848 C C . ALA A 1 361 ? 6.965 4.25 -25.625 1 97 361 ALA A C 1
ATOM 2850 O O . ALA A 1 361 ? 6.348 3.93 -26.641 1 97 361 ALA A O 1
ATOM 2851 N N . THR A 1 362 ? 7.762 3.461 -24.953 1 97.44 362 THR A N 1
ATOM 2852 C CA . THR A 1 362 ? 7.887 2.059 -25.344 1 97.44 362 THR A CA 1
ATOM 2853 C C . THR A 1 362 ? 6.551 1.338 -25.203 1 97.44 362 THR A C 1
ATOM 2855 O O . THR A 1 362 ? 6.164 0.556 -26.062 1 97.44 362 THR A O 1
ATOM 2858 N N . ALA A 1 363 ? 5.863 1.562 -24.094 1 96.12 363 ALA A N 1
ATOM 2859 C CA . ALA A 1 363 ? 4.551 0.964 -23.875 1 96.12 363 ALA A CA 1
ATOM 2860 C C . ALA A 1 363 ? 3.58 1.344 -24.984 1 96.12 363 ALA A C 1
ATOM 2862 O O . ALA A 1 363 ? 2.805 0.507 -25.453 1 96.12 363 ALA A O 1
ATOM 2863 N N . GLU A 1 364 ? 3.611 2.547 -25.422 1 94.75 364 GLU A N 1
ATOM 2864 C CA . GLU A 1 364 ? 2.773 3.01 -26.516 1 94.75 364 GLU A CA 1
ATOM 2865 C C . GLU A 1 364 ? 3.137 2.303 -27.828 1 94.75 364 GLU A C 1
ATOM 2867 O O . GLU A 1 364 ? 2.256 1.879 -28.578 1 94.75 364 GLU A O 1
ATOM 2872 N N . ALA A 1 365 ? 4.398 2.201 -28.047 1 94.88 365 ALA A N 1
ATOM 2873 C CA . ALA A 1 365 ? 4.871 1.543 -29.266 1 94.88 365 ALA A CA 1
ATOM 2874 C C . ALA A 1 365 ? 4.453 0.076 -29.297 1 94.88 365 ALA A C 1
ATOM 2876 O O . ALA A 1 365 ? 4.164 -0.473 -30.359 1 94.88 365 ALA A O 1
ATOM 2877 N N . LEU A 1 366 ? 4.43 -0.547 -28.125 1 94.81 366 LEU A N 1
ATOM 2878 C CA . LEU A 1 366 ? 4.051 -1.951 -28.016 1 94.81 366 LEU A CA 1
ATOM 2879 C C . LEU A 1 366 ? 2.533 -2.104 -27.953 1 94.81 366 LEU A C 1
ATOM 2881 O O . LEU A 1 366 ? 2.018 -3.223 -27.953 1 94.81 366 LEU A O 1
ATOM 2885 N N . GLU A 1 367 ? 1.778 -0.971 -27.859 1 92.5 367 GLU A N 1
ATOM 2886 C CA . GLU A 1 367 ? 0.32 -0.93 -27.812 1 92.5 367 GLU A CA 1
ATOM 2887 C C . GLU A 1 367 ? -0.212 -1.64 -26.578 1 92.5 367 GLU A C 1
ATOM 2889 O O . GLU A 1 367 ? -1.145 -2.439 -26.656 1 92.5 367 GLU A O 1
ATOM 2894 N N . VAL A 1 368 ? 0.555 -1.438 -25.531 1 91.38 368 VAL A N 1
ATOM 2895 C CA . VAL A 1 368 ? 0.083 -2.016 -24.281 1 91.38 368 VAL A CA 1
ATOM 2896 C C . VAL A 1 368 ? -0.524 -0.923 -23.391 1 91.38 368 VAL A C 1
ATOM 2898 O O . VAL A 1 368 ? -0.202 0.257 -23.547 1 91.38 368 VAL A O 1
ATOM 2901 N N . GLU A 1 369 ? -1.449 -1.285 -22.516 1 85.62 369 GLU A N 1
ATOM 2902 C CA . GLU A 1 369 ? -2.176 -0.34 -21.672 1 85.62 369 GLU A CA 1
ATOM 2903 C C . GLU A 1 369 ? -1.465 -0.13 -20.344 1 85.62 369 GLU A C 1
ATOM 2905 O O . GLU A 1 369 ? -1.124 -1.097 -19.656 1 85.62 369 GLU A O 1
ATOM 2910 N N . ILE A 1 370 ? -1.162 1.213 -20.016 1 86.56 370 ILE A N 1
ATOM 2911 C CA . ILE A 1 370 ? -0.57 1.563 -18.734 1 86.56 370 ILE A CA 1
ATOM 2912 C C . ILE A 1 370 ? -1.438 2.607 -18.031 1 86.56 370 ILE A C 1
ATOM 2914 O O . ILE A 1 370 ? -2.162 3.361 -18.688 1 86.56 370 ILE A O 1
ATOM 2918 N N . THR A 1 371 ? -1.453 2.658 -16.672 1 80.19 371 THR A N 1
ATOM 2919 C CA . THR A 1 371 ? -2.262 3.582 -15.891 1 80.19 371 THR A CA 1
ATOM 2920 C C . THR A 1 371 ? -1.475 4.852 -15.57 1 80.19 371 THR A C 1
ATOM 2922 O O . THR A 1 371 ? -2.061 5.914 -15.359 1 80.19 371 THR A O 1
ATOM 2925 N N . ARG A 1 372 ? -0.183 4.766 -15.609 1 82.88 372 ARG A N 1
ATOM 2926 C CA . ARG A 1 372 ? 0.637 5.926 -15.273 1 82.88 372 ARG A CA 1
ATOM 2927 C C . ARG A 1 372 ? 0.813 6.844 -16.484 1 82.88 372 ARG A C 1
ATOM 2929 O O . ARG A 1 372 ? 0.991 6.371 -17.609 1 82.88 372 ARG A O 1
ATOM 2936 N N . ARG A 1 373 ? 0.824 8.109 -16.234 1 82.06 373 ARG A N 1
ATOM 2937 C CA . ARG A 1 373 ? 0.907 9.102 -17.312 1 82.06 373 ARG A CA 1
ATOM 2938 C C . ARG A 1 373 ? 2.359 9.414 -17.656 1 82.06 373 ARG A C 1
ATOM 2940 O O . ARG A 1 373 ? 3.229 9.391 -16.781 1 82.06 373 ARG A O 1
ATOM 2947 N N . PRO A 1 374 ? 2.537 9.82 -18.875 1 85.94 374 PRO A N 1
ATOM 2948 C CA . PRO A 1 374 ? 3.885 10.242 -19.266 1 85.94 374 PRO A CA 1
ATOM 2949 C C . PRO A 1 374 ? 4.305 11.555 -18.609 1 85.94 374 PRO A C 1
ATOM 2951 O O . PRO A 1 374 ? 3.461 12.414 -18.344 1 85.94 374 PRO A O 1
ATOM 2954 N N . VAL A 1 375 ? 5.508 11.664 -18.25 1 86.62 375 VAL A N 1
ATOM 2955 C CA . VAL A 1 375 ? 6.043 12.898 -17.688 1 86.62 375 VAL A CA 1
ATOM 2956 C C . VAL A 1 375 ? 6.527 13.812 -18.812 1 86.62 375 VAL A C 1
ATOM 2958 O O . VAL A 1 375 ? 6.695 15.016 -18.609 1 86.62 375 VAL A O 1
ATOM 2961 N N . GLY A 1 376 ? 6.727 13.258 -20.016 1 89.38 376 GLY A N 1
ATOM 2962 C CA . GLY A 1 376 ? 7.199 13.961 -21.203 1 89.38 376 GLY A CA 1
ATOM 2963 C C . GLY A 1 376 ? 7.41 13.039 -22.391 1 89.38 376 GLY A C 1
ATOM 2964 O O . GLY A 1 376 ? 7.113 11.844 -22.312 1 89.38 376 GLY A O 1
ATOM 2965 N N . LYS A 1 377 ? 7.918 13.633 -23.406 1 90.69 377 LYS A N 1
ATOM 2966 C CA . LYS A 1 377 ? 8.188 12.867 -24.609 1 90.69 377 LYS A CA 1
ATOM 2967 C C . LYS A 1 377 ? 9.531 12.156 -24.531 1 90.69 377 LYS A C 1
ATOM 2969 O O . LYS A 1 377 ? 10.492 12.695 -23.984 1 90.69 377 LYS A O 1
ATOM 2974 N N . GLY A 1 378 ? 9.609 10.898 -24.906 1 92.81 378 GLY A N 1
ATOM 2975 C CA . GLY A 1 378 ? 10.844 10.125 -24.984 1 92.81 378 GLY A CA 1
ATOM 2976 C C . GLY A 1 378 ? 10.867 9.164 -26.156 1 92.81 378 GLY A C 1
ATOM 2977 O O . GLY A 1 378 ? 9.82 8.773 -26.672 1 92.81 378 GLY A O 1
ATOM 2978 N N . ARG A 1 379 ? 12.047 8.875 -26.609 1 96.06 379 ARG A N 1
ATOM 2979 C CA . ARG A 1 379 ? 12.195 7.848 -27.641 1 96.06 379 ARG A CA 1
ATOM 2980 C C . ARG A 1 379 ? 12.008 6.453 -27.047 1 96.06 379 ARG A C 1
ATOM 2982 O O . ARG A 1 379 ? 12.633 6.109 -26.047 1 96.06 379 ARG A O 1
ATOM 2989 N N . PRO A 1 380 ? 11.188 5.688 -27.656 1 97.31 380 PRO A N 1
ATOM 2990 C CA . PRO A 1 380 ? 10.984 4.332 -27.141 1 97.31 380 PRO A CA 1
ATOM 2991 C C . PRO A 1 380 ? 12.266 3.498 -27.156 1 97.31 380 PRO A C 1
ATOM 2993 O O . PRO A 1 380 ? 13.148 3.729 -27.984 1 97.31 380 PRO A O 1
ATOM 2996 N N . TYR A 1 381 ? 12.352 2.602 -26.266 1 97.38 381 TYR A N 1
ATOM 2997 C CA . TYR A 1 381 ? 13.438 1.627 -26.266 1 97.38 381 TYR A CA 1
ATOM 2998 C C . TYR A 1 381 ? 13.266 0.627 -27.406 1 97.38 381 TYR A C 1
ATOM 3000 O O . TYR A 1 381 ? 12.18 0.077 -27.609 1 97.38 381 TYR A O 1
ATOM 3008 N N . GLU A 1 382 ? 14.383 0.331 -28.047 1 94.75 382 GLU A N 1
ATOM 3009 C CA . GLU A 1 382 ? 14.344 -0.647 -29.125 1 94.75 382 GLU A CA 1
ATOM 3010 C C . GLU A 1 382 ? 14.359 -2.072 -28.578 1 94.75 382 GLU A C 1
ATOM 3012 O O . GLU A 1 382 ? 13.883 -3 -29.234 1 94.75 382 GLU A O 1
ATOM 3017 N N . SER A 1 383 ? 14.992 -2.186 -27.469 1 94.62 383 SER A N 1
ATOM 3018 C CA . SER A 1 383 ? 15.07 -3.486 -26.812 1 94.62 383 SER A CA 1
ATOM 3019 C C . SER A 1 383 ? 15.172 -3.336 -25.297 1 94.62 383 SER A C 1
ATOM 3021 O O . SER A 1 383 ? 15.492 -2.256 -24.797 1 94.62 383 SER A O 1
ATOM 3023 N N . VAL A 1 384 ? 14.914 -4.43 -24.641 1 95.94 384 VAL A N 1
ATOM 3024 C CA . VAL A 1 384 ? 15 -4.438 -23.172 1 95.94 384 VAL A CA 1
ATOM 3025 C C . VAL A 1 384 ? 16.453 -4.199 -22.75 1 95.94 384 VAL A C 1
ATOM 3027 O O . VAL A 1 384 ? 16.688 -3.645 -21.672 1 95.94 384 VAL A O 1
ATOM 3030 N N . LYS A 1 385 ? 17.422 -4.539 -23.516 1 96.19 385 LYS A N 1
ATOM 3031 C CA . LYS A 1 385 ? 18.844 -4.359 -23.219 1 96.19 385 LYS A CA 1
ATOM 3032 C C . LYS A 1 385 ? 19.188 -2.881 -23.094 1 96.19 385 LYS A C 1
ATOM 3034 O O . LYS A 1 385 ? 20.047 -2.51 -22.297 1 96.19 385 LYS A O 1
ATOM 3039 N N . GLU A 1 386 ? 18.484 -2.078 -23.922 1 97.5 386 GLU A N 1
ATOM 3040 C CA . GLU A 1 386 ? 18.719 -0.641 -23.812 1 97.5 386 GLU A CA 1
ATOM 3041 C C . GLU A 1 386 ? 18.25 -0.112 -22.453 1 97.5 386 GLU A C 1
ATOM 3043 O O . GLU A 1 386 ? 18.891 0.755 -21.859 1 97.5 386 GLU A O 1
ATOM 3048 N N . LEU A 1 387 ? 17.078 -0.58 -22.016 1 98.06 387 LEU A N 1
ATOM 3049 C CA . LEU A 1 387 ? 16.609 -0.203 -20.688 1 98.06 387 LEU A CA 1
ATOM 3050 C C . LEU A 1 387 ? 17.578 -0.658 -19.609 1 98.06 387 LEU A C 1
ATOM 3052 O O . LEU A 1 387 ? 17.891 0.103 -18.688 1 98.06 387 LEU A O 1
ATOM 3056 N N . GLN A 1 388 ? 18.078 -1.899 -19.75 1 97.81 388 GLN A N 1
ATOM 3057 C CA . GLN A 1 388 ? 19.047 -2.441 -18.812 1 97.81 388 GLN A CA 1
ATOM 3058 C C . GLN A 1 388 ? 20.312 -1.587 -18.781 1 97.81 388 GLN A C 1
ATOM 3060 O O . GLN A 1 388 ? 20.859 -1.321 -17.703 1 97.81 388 GLN A O 1
ATOM 3065 N N . ALA A 1 389 ? 20.719 -1.163 -19.922 1 98.19 389 ALA A N 1
ATOM 3066 C CA . ALA A 1 389 ? 21.938 -0.356 -20.031 1 98.19 389 ALA A CA 1
ATOM 3067 C C . ALA A 1 389 ? 21.766 0.977 -19.297 1 98.19 389 ALA A C 1
ATOM 3069 O O . ALA A 1 389 ? 22.688 1.439 -18.625 1 98.19 389 ALA A O 1
ATOM 3070 N N . ASP A 1 390 ? 20.625 1.595 -19.5 1 98.44 390 ASP A N 1
ATOM 3071 C CA . ASP A 1 390 ? 20.359 2.852 -18.812 1 98.44 390 ASP A CA 1
ATOM 3072 C C . ASP A 1 390 ? 20.359 2.654 -17.297 1 98.44 390 ASP A C 1
ATOM 3074 O O . ASP A 1 390 ? 20.906 3.479 -16.562 1 98.44 390 ASP A O 1
ATOM 3078 N N . LEU A 1 391 ? 19.734 1.613 -16.797 1 98.62 391 LEU A N 1
ATOM 3079 C CA . LEU A 1 391 ? 19.703 1.323 -15.367 1 98.62 391 LEU A CA 1
ATOM 3080 C C . LEU A 1 391 ? 21.094 1.021 -14.844 1 98.62 391 LEU A C 1
ATOM 3082 O O . LEU A 1 391 ? 21.438 1.376 -13.711 1 98.62 391 LEU A O 1
ATOM 3086 N N . ASP A 1 392 ? 21.922 0.386 -15.688 1 98.12 392 ASP A N 1
ATOM 3087 C CA . ASP A 1 392 ? 23.281 0.062 -15.305 1 98.12 392 ASP A CA 1
ATOM 3088 C C . ASP A 1 392 ? 24.125 1.329 -15.133 1 98.12 392 ASP A C 1
ATOM 3090 O O . ASP A 1 392 ? 25.047 1.368 -14.305 1 98.12 392 ASP A O 1
ATOM 3094 N N . VAL A 1 393 ? 23.812 2.354 -15.938 1 98.5 393 VAL A N 1
ATOM 3095 C CA . VAL A 1 393 ? 24.5 3.633 -15.781 1 98.5 393 VAL A CA 1
ATOM 3096 C C . VAL A 1 393 ? 24.281 4.172 -14.375 1 98.5 393 VAL A C 1
ATOM 3098 O O . VAL A 1 393 ? 25.219 4.641 -13.727 1 98.5 393 VAL A O 1
ATOM 3101 N N . LEU A 1 394 ? 23.016 4.152 -13.859 1 98.38 394 LEU A N 1
ATOM 3102 C CA . LEU A 1 394 ? 22.703 4.582 -12.492 1 98.38 394 LEU A CA 1
ATOM 3103 C C . LEU A 1 394 ? 23.5 3.768 -11.477 1 98.38 394 LEU A C 1
ATOM 3105 O O . LEU A 1 394 ? 24.094 4.328 -10.555 1 98.38 394 LEU A O 1
ATOM 3109 N N . HIS A 1 395 ? 23.516 2.461 -11.695 1 97.88 395 HIS A N 1
ATOM 3110 C CA . HIS A 1 395 ? 24.188 1.54 -10.781 1 97.88 395 HIS A CA 1
ATOM 3111 C C . HIS A 1 395 ? 25.672 1.839 -10.695 1 97.88 395 HIS A C 1
ATOM 3113 O O . HIS A 1 395 ? 26.219 1.982 -9.602 1 97.88 395 HIS A O 1
ATOM 3119 N N . ARG A 1 396 ? 26.359 1.96 -11.836 1 97.56 396 ARG A N 1
ATOM 3120 C CA . ARG A 1 396 ? 27.797 2.193 -11.867 1 97.56 396 ARG A CA 1
ATOM 3121 C C . ARG A 1 396 ? 28.156 3.535 -11.234 1 97.56 396 ARG A C 1
ATOM 3123 O O . ARG A 1 396 ? 29.156 3.65 -10.531 1 97.56 396 ARG A O 1
ATOM 3130 N N . SER A 1 397 ? 27.312 4.488 -11.484 1 98 397 SER A N 1
ATOM 3131 C CA . SER A 1 397 ? 27.562 5.805 -10.906 1 98 397 SER A CA 1
ATOM 3132 C C . SER A 1 397 ? 27.453 5.77 -9.383 1 98 397 SER A C 1
ATOM 3134 O O . SER A 1 397 ? 28.281 6.355 -8.688 1 98 397 SER A O 1
ATOM 3136 N N . LEU A 1 398 ? 26.422 5.117 -8.859 1 97.56 398 LEU A N 1
ATOM 3137 C CA . LEU A 1 398 ? 26.25 5.008 -7.418 1 97.56 398 LEU A CA 1
ATOM 3138 C C . LEU A 1 398 ? 27.406 4.254 -6.781 1 97.56 398 LEU A C 1
ATOM 3140 O O . LEU A 1 398 ? 27.906 4.645 -5.719 1 97.56 398 LEU A O 1
ATOM 3144 N N . ILE A 1 399 ? 27.859 3.217 -7.461 1 95.62 399 ILE A N 1
ATOM 3145 C CA . ILE A 1 399 ? 28.984 2.441 -6.941 1 95.62 399 ILE A CA 1
ATOM 3146 C C . ILE A 1 399 ? 30.234 3.309 -6.91 1 95.62 399 ILE A C 1
ATOM 3148 O O . ILE A 1 399 ? 30.984 3.307 -5.922 1 95.62 399 ILE A O 1
ATOM 3152 N N . SER A 1 400 ? 30.453 4.051 -7.949 1 94.5 400 SER A N 1
ATOM 3153 C CA . SER A 1 400 ? 31.656 4.879 -8.07 1 94.5 400 SER A CA 1
ATOM 3154 C C . SER A 1 400 ? 31.656 5.996 -7.035 1 94.5 400 SER A C 1
ATOM 3156 O O . SER A 1 400 ? 32.719 6.484 -6.648 1 94.5 400 SER A O 1
ATOM 3158 N N . ASN A 1 401 ? 30.547 6.336 -6.617 1 91.56 401 ASN A N 1
ATOM 3159 C CA . ASN A 1 401 ? 30.453 7.43 -5.656 1 91.56 401 ASN A CA 1
ATOM 3160 C C . ASN A 1 401 ? 30.281 6.906 -4.23 1 91.56 401 ASN A C 1
ATOM 3162 O O . ASN A 1 401 ? 29.703 7.582 -3.383 1 91.56 401 ASN A O 1
ATOM 3166 N N . ASN A 1 402 ? 30.625 5.668 -4.008 1 92.75 402 ASN A N 1
ATOM 3167 C CA . ASN A 1 402 ? 30.609 5.012 -2.705 1 92.75 402 ASN A CA 1
ATOM 3168 C C . ASN A 1 402 ? 29.203 4.969 -2.119 1 92.75 402 ASN A C 1
ATOM 3170 O O . ASN A 1 402 ? 29.016 5.195 -0.921 1 92.75 402 ASN A O 1
ATOM 3174 N N . ALA A 1 403 ? 28.25 4.875 -2.969 1 96.38 403 ALA A N 1
ATOM 3175 C CA . ALA A 1 403 ? 26.859 4.75 -2.551 1 96.38 403 ALA A CA 1
ATOM 3176 C C . ALA A 1 403 ? 26.328 3.357 -2.854 1 96.38 403 ALA A C 1
ATOM 3178 O O . ALA A 1 403 ? 25.219 3.215 -3.377 1 96.38 403 ALA A O 1
ATOM 3179 N N . ARG A 1 404 ? 27.078 2.387 -2.504 1 95.19 404 ARG A N 1
ATOM 3180 C CA . ARG A 1 404 ? 26.719 0.999 -2.773 1 95.19 404 ARG A CA 1
ATOM 3181 C C . ARG A 1 404 ? 25.422 0.622 -2.064 1 95.19 404 ARG A C 1
ATOM 3183 O O . ARG A 1 404 ? 24.594 -0.111 -2.615 1 95.19 404 ARG A O 1
ATOM 3190 N N . VAL A 1 405 ? 25.219 1.074 -0.848 1 96.44 405 VAL A N 1
ATOM 3191 C CA . VAL A 1 405 ? 24.047 0.717 -0.06 1 96.44 405 VAL A CA 1
ATOM 3192 C C . VAL A 1 405 ? 22.781 1.227 -0.753 1 96.44 405 VAL A C 1
ATOM 3194 O O . VAL A 1 405 ? 21.734 0.592 -0.679 1 96.44 405 VAL A O 1
ATOM 3197 N N . ILE A 1 406 ? 22.828 2.385 -1.485 1 97.44 406 ILE A N 1
ATOM 3198 C CA . ILE A 1 406 ? 21.703 2.914 -2.254 1 97.44 406 ILE A CA 1
ATOM 3199 C C . ILE A 1 406 ? 21.5 2.068 -3.51 1 97.44 406 ILE A C 1
ATOM 3201 O O . ILE A 1 406 ? 20.359 1.739 -3.861 1 97.44 406 ILE A O 1
ATOM 3205 N N . ALA A 1 407 ? 22.625 1.689 -4.133 1 97.06 407 ALA A N 1
ATOM 3206 C CA . ALA A 1 407 ? 22.578 0.886 -5.352 1 97.06 407 ALA A CA 1
ATOM 3207 C C . ALA A 1 407 ? 21.938 -0.475 -5.082 1 97.06 407 ALA A C 1
ATOM 3209 O O . ALA A 1 407 ? 21.328 -1.072 -5.977 1 97.06 407 ALA A O 1
ATOM 3210 N N . ARG A 1 408 ? 21.984 -0.945 -3.854 1 95.88 408 ARG A N 1
ATOM 3211 C CA . ARG A 1 408 ? 21.516 -2.273 -3.484 1 95.88 408 ARG A CA 1
ATOM 3212 C C . ARG A 1 408 ? 20.031 -2.242 -3.121 1 95.88 408 ARG A C 1
ATOM 3214 O O . ARG A 1 408 ? 19.438 -3.277 -2.799 1 95.88 408 ARG A O 1
ATOM 3221 N N . GLY A 1 409 ? 19.422 -1.11 -3.219 1 96.38 409 GLY A N 1
ATOM 3222 C CA . GLY A 1 409 ? 18.016 -0.974 -2.877 1 96.38 409 GLY A CA 1
ATOM 3223 C C . GLY A 1 409 ? 17.094 -1.281 -4.039 1 96.38 409 GLY A C 1
ATOM 3224 O O . GLY A 1 409 ? 17.203 -2.33 -4.672 1 96.38 409 GLY A O 1
ATOM 3225 N N . ARG A 1 410 ? 16.141 -0.416 -4.277 1 97.69 410 ARG A N 1
ATOM 3226 C CA . ARG A 1 410 ? 15.117 -0.588 -5.297 1 97.69 410 ARG A CA 1
ATOM 3227 C C . ARG A 1 410 ? 15.734 -0.73 -6.684 1 97.69 410 ARG A C 1
ATOM 3229 O O . ARG A 1 410 ? 15.211 -1.454 -7.531 1 97.69 410 ARG A O 1
ATOM 3236 N N . LEU A 1 411 ? 16.812 -0.034 -6.91 1 98.38 411 LEU A N 1
ATOM 3237 C CA . LEU A 1 411 ? 17.484 -0.088 -8.211 1 98.38 411 LEU A CA 1
ATOM 3238 C C . LEU A 1 411 ? 17.953 -1.505 -8.523 1 98.38 411 LEU A C 1
ATOM 3240 O O . LEU A 1 411 ? 17.781 -1.982 -9.648 1 98.38 411 LEU A O 1
ATOM 3244 N N . ARG A 1 412 ? 18.531 -2.156 -7.527 1 97.44 412 ARG A N 1
ATOM 3245 C CA . ARG A 1 412 ? 19.016 -3.52 -7.727 1 97.44 412 ARG A CA 1
ATOM 3246 C C . ARG A 1 412 ? 17.859 -4.461 -8.086 1 97.44 412 ARG A C 1
ATOM 3248 O O . ARG A 1 412 ? 18 -5.289 -8.992 1 97.44 412 ARG A O 1
ATOM 3255 N N . LEU A 1 413 ? 16.797 -4.328 -7.363 1 97.44 413 LEU A N 1
ATOM 3256 C CA . LEU A 1 413 ? 15.625 -5.164 -7.621 1 97.44 413 LEU A CA 1
ATOM 3257 C C . LEU A 1 413 ? 15.062 -4.898 -9.016 1 97.44 413 LEU A C 1
ATOM 3259 O O . LEU A 1 413 ? 14.664 -5.832 -9.719 1 97.44 413 LEU A O 1
ATOM 3263 N N . LEU A 1 414 ? 15 -3.625 -9.367 1 98.38 414 LEU A N 1
ATOM 3264 C CA . LEU A 1 414 ? 14.469 -3.248 -10.672 1 98.38 414 LEU A CA 1
ATOM 3265 C C . LEU A 1 414 ? 15.352 -3.787 -11.789 1 98.38 414 LEU A C 1
ATOM 3267 O O . LEU A 1 414 ? 14.844 -4.316 -12.781 1 98.38 414 LEU A O 1
ATOM 3271 N N . ARG A 1 415 ? 16.688 -3.646 -11.664 1 97.94 415 ARG A N 1
ATOM 3272 C CA . ARG A 1 415 ? 17.609 -4.168 -12.656 1 97.94 415 ARG A CA 1
ATOM 3273 C C . ARG A 1 415 ? 17.422 -5.672 -12.844 1 97.94 415 ARG A C 1
ATOM 3275 O O . ARG A 1 415 ? 17.375 -6.156 -13.977 1 97.94 415 ARG A O 1
ATOM 3282 N N . ARG A 1 416 ? 17.297 -6.355 -11.703 1 97.75 416 ARG A N 1
ATOM 3283 C CA . ARG A 1 416 ? 17.125 -7.805 -11.758 1 97.75 416 ARG A CA 1
ATOM 3284 C C . ARG A 1 416 ? 15.781 -8.18 -12.367 1 97.75 416 ARG A C 1
ATOM 3286 O O . ARG A 1 416 ? 15.688 -9.141 -13.125 1 97.75 416 ARG A O 1
ATOM 3293 N N . ALA A 1 417 ? 14.734 -7.453 -12.039 1 98.31 417 ALA A N 1
ATOM 3294 C CA . ALA A 1 417 ? 13.414 -7.715 -12.602 1 98.31 417 ALA A CA 1
ATOM 3295 C C . ALA A 1 417 ? 13.43 -7.562 -14.125 1 98.31 417 ALA A C 1
ATOM 3297 O O . ALA A 1 417 ? 12.844 -8.375 -14.844 1 98.31 417 ALA A O 1
ATOM 3298 N N . VAL A 1 418 ? 14.125 -6.523 -14.609 1 98.06 418 VAL A N 1
ATOM 3299 C CA . VAL A 1 418 ? 14.211 -6.277 -16.047 1 98.06 418 VAL A CA 1
ATOM 3300 C C . VAL A 1 418 ? 14.938 -7.438 -16.734 1 98.06 418 VAL A C 1
ATOM 3302 O O . VAL A 1 418 ? 14.555 -7.859 -17.828 1 98.06 418 VAL A O 1
ATOM 3305 N N . ASP A 1 419 ? 15.875 -7.969 -16.031 1 96.56 419 ASP A N 1
ATOM 3306 C CA . ASP A 1 419 ? 16.625 -9.102 -16.578 1 96.56 419 ASP A CA 1
ATOM 3307 C C . ASP A 1 419 ? 15.773 -10.367 -16.578 1 96.56 419 ASP A C 1
ATOM 3309 O O . ASP A 1 419 ? 15.852 -11.18 -17.5 1 96.56 419 ASP A O 1
ATOM 3313 N N . CYS A 1 420 ? 14.961 -10.547 -15.578 1 96.69 420 CYS A N 1
ATOM 3314 C CA . CYS A 1 420 ? 14.18 -11.766 -15.406 1 96.69 420 CYS A CA 1
ATOM 3315 C C . CYS A 1 420 ? 12.953 -11.758 -16.312 1 96.69 420 CYS A C 1
ATOM 3317 O O . CYS A 1 420 ? 12.586 -12.797 -16.859 1 96.69 420 CYS A O 1
ATOM 3319 N N . PHE A 1 421 ? 12.312 -10.57 -16.5 1 97.75 421 PHE A N 1
ATOM 3320 C CA . PHE A 1 421 ? 10.969 -10.578 -17.062 1 97.75 421 PHE A CA 1
ATOM 3321 C C . PHE A 1 421 ? 10.953 -9.898 -18.422 1 97.75 421 PHE A C 1
ATOM 3323 O O . PHE A 1 421 ? 10 -10.07 -19.203 1 97.75 421 PHE A O 1
ATOM 3330 N N . GLY A 1 422 ? 11.961 -9.039 -18.797 1 96.88 422 GLY A N 1
ATOM 3331 C CA . GLY A 1 422 ? 11.938 -8.312 -20.047 1 96.88 422 GLY A CA 1
ATOM 3332 C C . GLY A 1 422 ? 10.664 -7.516 -20.266 1 96.88 422 GLY A C 1
ATOM 3333 O O . GLY A 1 422 ? 10.086 -7 -19.297 1 96.88 422 GLY A O 1
ATOM 3334 N N . PHE A 1 423 ? 10.312 -7.277 -21.562 1 97.12 423 PHE A N 1
ATOM 3335 C CA . PHE A 1 423 ? 9.086 -6.551 -21.875 1 97.12 423 PHE A CA 1
ATOM 3336 C C . PHE A 1 423 ? 7.918 -7.516 -22.047 1 97.12 423 PHE A C 1
ATOM 3338 O O . PHE A 1 423 ? 6.777 -7.09 -22.219 1 97.12 423 PHE A O 1
ATOM 3345 N N . HIS A 1 424 ? 8.234 -8.844 -21.922 1 96.56 424 HIS A N 1
ATOM 3346 C CA . HIS A 1 424 ? 7.223 -9.844 -22.219 1 96.56 424 HIS A CA 1
ATOM 3347 C C . HIS A 1 424 ? 6.668 -10.461 -20.938 1 96.56 424 HIS A C 1
ATOM 3349 O O . HIS A 1 424 ? 5.598 -11.07 -20.953 1 96.56 424 HIS A O 1
ATOM 3355 N N . LEU A 1 425 ? 7.352 -10.375 -19.75 1 97.44 425 LEU A N 1
ATOM 3356 C CA . LEU A 1 425 ? 6.977 -10.898 -18.438 1 97.44 425 LEU A CA 1
ATOM 3357 C C . LEU A 1 425 ? 7.223 -12.398 -18.359 1 97.44 425 LEU A C 1
ATOM 3359 O O . LEU A 1 425 ? 8.336 -12.836 -18.062 1 97.44 425 LEU A O 1
ATOM 3363 N N . ALA A 1 426 ? 6.352 -13.25 -18.875 1 97.19 426 ALA A N 1
ATOM 3364 C CA . ALA A 1 426 ? 6.488 -14.703 -18.859 1 97.19 426 ALA A CA 1
ATOM 3365 C C . ALA A 1 426 ? 6.711 -15.242 -20.281 1 97.19 426 ALA A C 1
ATOM 3367 O O . ALA A 1 426 ? 6.152 -14.719 -21.25 1 97.19 426 ALA A O 1
ATOM 3368 N N . ARG A 1 427 ? 7.48 -16.281 -20.344 1 97.56 427 ARG A N 1
ATOM 3369 C CA . ARG A 1 427 ? 7.668 -16.969 -21.609 1 97.56 427 ARG A CA 1
ATOM 3370 C C . ARG A 1 427 ? 6.48 -17.875 -21.922 1 97.56 427 ARG A C 1
ATOM 3372 O O . ARG A 1 427 ? 6.18 -18.797 -21.172 1 97.56 427 ARG A O 1
ATOM 3379 N N . LEU A 1 428 ? 5.805 -17.578 -23.031 1 98.06 428 LEU A N 1
ATOM 3380 C CA . LEU A 1 428 ? 4.602 -18.312 -23.406 1 98.06 428 LEU A CA 1
ATOM 3381 C C . LEU A 1 428 ? 4.949 -19.516 -24.281 1 98.06 428 LEU A C 1
ATOM 3383 O O . LEU A 1 428 ? 5.582 -19.359 -25.328 1 98.06 428 LEU A O 1
ATOM 3387 N N . ASP A 1 429 ? 4.562 -20.688 -23.844 1 97.25 429 ASP A N 1
ATOM 3388 C CA . ASP A 1 429 ? 4.707 -21.891 -24.672 1 97.25 429 ASP A CA 1
ATOM 3389 C C . ASP A 1 429 ? 3.488 -22.094 -25.578 1 97.25 429 ASP A C 1
ATOM 3391 O O . ASP A 1 429 ? 2.355 -21.844 -25.156 1 97.25 429 ASP A O 1
ATOM 3395 N N . ILE A 1 430 ? 3.758 -22.469 -26.781 1 97.56 430 ILE A N 1
ATOM 3396 C CA . ILE A 1 430 ? 2.643 -22.875 -27.625 1 97.56 430 ILE A CA 1
ATOM 3397 C C . ILE A 1 430 ? 2.621 -24.391 -27.766 1 97.56 430 ILE A C 1
ATOM 3399 O O . ILE A 1 430 ? 3.676 -25.031 -27.828 1 97.56 430 ILE A O 1
ATOM 3403 N N . ARG A 1 431 ? 1.449 -24.938 -27.656 1 96.94 431 ARG A N 1
ATOM 3404 C CA . ARG A 1 431 ? 1.308 -26.391 -27.641 1 96.94 431 ARG A CA 1
ATOM 3405 C C . ARG A 1 431 ? 0.128 -26.828 -28.5 1 96.94 431 ARG A C 1
ATOM 3407 O O . ARG A 1 431 ? -0.921 -26.188 -28.5 1 96.94 431 ARG A O 1
ATOM 3414 N N . GLN A 1 432 ? 0.308 -27.875 -29.266 1 96.31 432 GLN A N 1
ATOM 3415 C CA . GLN A 1 432 ? -0.74 -28.469 -30.094 1 96.31 432 GLN A CA 1
ATOM 3416 C C . GLN A 1 432 ? -0.528 -29.969 -30.266 1 96.31 432 GLN A C 1
ATOM 3418 O O . GLN A 1 432 ? 0.578 -30.469 -30.047 1 96.31 432 GLN A O 1
ATOM 3423 N N . ASN A 1 433 ? -1.582 -30.641 -30.578 1 95.25 433 ASN A N 1
ATOM 3424 C CA . ASN A 1 433 ? -1.557 -32.094 -30.766 1 95.25 433 ASN A CA 1
ATOM 3425 C C . ASN A 1 433 ? -0.92 -32.469 -32.125 1 95.25 433 ASN A C 1
ATOM 3427 O O . ASN A 1 433 ? -1.161 -31.797 -33.125 1 95.25 433 ASN A O 1
ATOM 3431 N N . SER A 1 434 ? -0.117 -33.562 -32.156 1 97 434 SER A N 1
ATOM 3432 C CA . SER A 1 434 ? 0.572 -34.031 -33.344 1 97 434 SER A CA 1
ATOM 3433 C C . SER A 1 434 ? -0.417 -34.344 -34.469 1 97 434 SER A C 1
ATOM 3435 O O . SER A 1 434 ? -0.131 -34.125 -35.656 1 97 434 SER A O 1
ATOM 3437 N N . ALA A 1 435 ? -1.592 -34.812 -34.094 1 95.31 435 ALA A N 1
ATOM 3438 C CA . ALA A 1 435 ? -2.602 -35.188 -35.094 1 95.31 435 ALA A CA 1
ATOM 3439 C C . ALA A 1 435 ? -3.055 -33.938 -35.875 1 95.31 435 ALA A C 1
ATOM 3441 O O . ALA A 1 435 ? -3.363 -34.062 -37.062 1 95.31 435 ALA A O 1
ATOM 3442 N N . VAL A 1 436 ? -3.146 -32.875 -35.219 1 96.62 436 VAL A N 1
ATOM 3443 C CA . VAL A 1 436 ? -3.562 -31.641 -35.906 1 96.62 436 VAL A CA 1
ATOM 3444 C C . VAL A 1 436 ? -2.469 -31.188 -36.875 1 96.62 436 VAL A C 1
ATOM 3446 O O . VAL A 1 436 ? -2.758 -30.766 -38 1 96.62 436 VAL A O 1
ATOM 3449 N N . HIS A 1 437 ? -1.192 -31.266 -36.469 1 97.88 437 HIS A N 1
ATOM 3450 C CA . HIS A 1 437 ? -0.079 -30.922 -37.344 1 97.88 437 HIS A CA 1
ATOM 3451 C C . HIS A 1 437 ? -0.054 -31.812 -38.594 1 97.88 437 HIS A C 1
ATOM 3453 O O . HIS A 1 437 ? 0.174 -31.344 -39.719 1 97.88 437 HIS A O 1
ATOM 3459 N N . GLU A 1 438 ? -0.292 -33.031 -38.281 1 97.62 438 GLU A N 1
ATOM 3460 C CA . GLU A 1 438 ? -0.296 -34 -39.375 1 97.62 438 GLU A CA 1
ATOM 3461 C C . GLU A 1 438 ? -1.364 -33.688 -40.406 1 97.62 438 GLU A C 1
ATOM 3463 O O . GLU A 1 438 ? -1.09 -33.688 -41.594 1 97.62 438 GLU A O 1
ATOM 3468 N N . ARG A 1 439 ? -2.533 -33.344 -39.938 1 97.19 439 ARG A N 1
ATOM 3469 C CA . ARG A 1 439 ? -3.627 -33.031 -40.844 1 97.19 439 ARG A CA 1
ATOM 3470 C C . ARG A 1 439 ? -3.35 -31.719 -41.594 1 97.19 439 ARG A C 1
ATOM 3472 O O . ARG A 1 439 ? -3.689 -31.562 -42.75 1 97.19 439 ARG A O 1
ATOM 3479 N N . THR A 1 440 ? -2.754 -30.828 -40.906 1 97.62 440 THR A N 1
ATOM 3480 C CA . THR A 1 440 ? -2.412 -29.547 -41.5 1 97.62 440 THR A CA 1
ATOM 3481 C C . THR A 1 440 ? -1.396 -29.719 -42.625 1 97.62 440 THR A C 1
ATOM 3483 O O . THR A 1 440 ? -1.591 -29.219 -43.75 1 97.62 440 THR A O 1
ATOM 3486 N N . ILE A 1 441 ? -0.348 -30.453 -42.406 1 97.81 441 ILE A N 1
ATOM 3487 C CA . ILE A 1 441 ? 0.694 -30.719 -43.375 1 97.81 441 ILE A CA 1
ATOM 3488 C C . ILE A 1 441 ? 0.109 -31.5 -44.562 1 97.81 441 ILE A C 1
ATOM 3490 O O . ILE A 1 441 ? 0.44 -31.234 -45.719 1 97.81 441 ILE A O 1
ATOM 3494 N N . ALA A 1 442 ? -0.712 -32.469 -44.219 1 97.44 442 ALA A N 1
ATOM 3495 C CA . ALA A 1 442 ? -1.339 -33.281 -45.281 1 97.44 442 ALA A CA 1
ATOM 3496 C C . ALA A 1 442 ? -2.1 -32.375 -46.25 1 97.44 442 ALA A C 1
ATOM 3498 O O . ALA A 1 442 ? -1.975 -32.562 -47.469 1 97.44 442 ALA A O 1
ATOM 3499 N N . GLU A 1 443 ? -2.863 -31.484 -45.719 1 96.56 443 GLU A N 1
ATOM 3500 C CA . GLU A 1 443 ? -3.639 -30.594 -46.562 1 96.56 443 GLU A CA 1
ATOM 3501 C C . GLU A 1 443 ? -2.725 -29.688 -47.406 1 96.56 443 GLU A C 1
ATOM 3503 O O . GLU A 1 443 ? -2.977 -29.469 -48.594 1 96.56 443 GLU A O 1
ATOM 3508 N N . LEU A 1 444 ? -1.688 -29.172 -46.844 1 96.56 444 LEU A N 1
ATOM 3509 C CA . LEU A 1 444 ? -0.747 -28.312 -47.531 1 96.56 444 LEU A CA 1
ATOM 3510 C C . LEU A 1 444 ? -0.036 -29.078 -48.656 1 96.56 444 LEU A C 1
ATOM 3512 O O . LEU A 1 444 ? 0.12 -28.578 -49.75 1 96.56 444 LEU A O 1
ATOM 3516 N N . MET A 1 445 ? 0.38 -30.297 -48.375 1 95.62 445 MET A N 1
ATOM 3517 C CA . MET A 1 445 ? 1.082 -31.125 -49.344 1 95.62 445 MET A CA 1
ATOM 3518 C C . MET A 1 445 ? 0.162 -31.516 -50.5 1 95.62 445 MET A C 1
ATOM 3520 O O . MET A 1 445 ? 0.576 -31.5 -51.656 1 95.62 445 MET A O 1
ATOM 3524 N N . ASP A 1 446 ? -1.062 -31.828 -50.094 1 93.31 446 ASP A N 1
ATOM 3525 C CA . ASP A 1 446 ? -2.027 -32.219 -51.125 1 93.31 446 ASP A CA 1
ATOM 3526 C C . ASP A 1 446 ? -2.326 -31.031 -52.062 1 93.31 446 ASP A C 1
ATOM 3528 O O . ASP A 1 446 ? -2.541 -31.219 -53.25 1 93.31 446 ASP A O 1
ATOM 3532 N N . ALA A 1 447 ? -2.381 -29.906 -51.5 1 93.69 447 ALA A N 1
ATOM 3533 C CA . ALA A 1 447 ? -2.621 -28.703 -52.312 1 93.69 447 ALA A CA 1
ATOM 3534 C C . ALA A 1 447 ? -1.436 -28.422 -53.219 1 93.69 447 ALA A C 1
ATOM 3536 O O . ALA A 1 447 ? -1.617 -27.984 -54.375 1 93.69 447 ALA A O 1
ATOM 3537 N N . ALA A 1 448 ? -0.26 -28.547 -52.75 1 92.06 448 ALA A N 1
ATOM 3538 C CA . ALA A 1 448 ? 0.95 -28.266 -53.5 1 92.06 448 ALA A CA 1
ATOM 3539 C C . ALA A 1 448 ? 1.182 -29.359 -54.562 1 92.06 448 ALA A C 1
ATOM 3541 O O . ALA A 1 448 ? 1.651 -29.062 -55.656 1 92.06 448 ALA A O 1
ATOM 3542 N N . ASN A 1 449 ? 0.912 -30.594 -54.188 1 89.88 449 ASN A N 1
ATOM 3543 C CA . ASN A 1 449 ? 1.063 -31.75 -55.062 1 89.88 449 ASN A CA 1
ATOM 3544 C C . ASN A 1 449 ? -0.149 -32.656 -55 1 89.88 449 ASN A C 1
ATOM 3546 O O . ASN A 1 449 ? -0.107 -33.719 -54.344 1 89.88 449 ASN A O 1
ATOM 3550 N N . PRO A 1 450 ? -1.027 -32.344 -55.875 1 86.94 450 PRO A N 1
ATOM 3551 C CA . PRO A 1 450 ? -2.246 -33.156 -55.844 1 86.94 450 PRO A CA 1
ATOM 3552 C C . PRO A 1 450 ? -1.972 -34.625 -56.094 1 86.94 450 PRO A C 1
ATOM 3554 O O . PRO A 1 450 ? -1.184 -35 -56.969 1 86.94 450 PRO A O 1
ATOM 3557 N N . GLY A 1 451 ? -2.469 -35.531 -55.219 1 84.12 451 GLY A N 1
ATOM 3558 C CA . GLY A 1 451 ? -2.316 -36.969 -55.375 1 84.12 451 GLY A CA 1
ATOM 3559 C C . GLY A 1 451 ? -1.279 -37.562 -54.438 1 84.12 451 GLY A C 1
ATOM 3560 O O . GLY A 1 451 ? -1.18 -38.781 -54.312 1 84.12 451 GLY A O 1
ATOM 3561 N N . MET A 1 452 ? -0.44 -36.875 -53.812 1 84.81 452 MET A N 1
ATOM 3562 C CA . MET A 1 452 ? 0.63 -37.312 -52.938 1 84.81 452 MET A CA 1
ATOM 3563 C C . MET A 1 452 ? 0.071 -38.125 -51.781 1 84.81 452 MET A C 1
ATOM 3565 O O . MET A 1 452 ? 0.708 -39.062 -51.312 1 84.81 452 MET A O 1
ATOM 3569 N N . SER A 1 453 ? -1.084 -37.969 -51.25 1 91.31 453 SER A N 1
ATOM 3570 C CA . SER A 1 453 ? -1.704 -38.625 -50.094 1 91.31 453 SER A CA 1
ATOM 3571 C C . SER A 1 453 ? -0.731 -38.781 -48.938 1 91.31 453 SER A C 1
ATOM 3573 O O . SER A 1 453 ? -0.4 -39.875 -48.531 1 91.31 453 SER A O 1
ATOM 3575 N N . TYR A 1 454 ? -0.345 -37.781 -48.344 1 95.88 454 TYR A N 1
ATOM 3576 C CA . TYR A 1 454 ? 0.647 -37.688 -47.25 1 95.88 454 TYR A CA 1
ATOM 3577 C C . TYR A 1 454 ? 0.31 -38.656 -46.125 1 95.88 454 TYR A C 1
ATOM 3579 O O . TYR A 1 454 ? 1.193 -39.312 -45.562 1 95.88 454 TYR A O 1
ATOM 3587 N N . LEU A 1 455 ? -0.939 -38.781 -45.719 1 94.75 455 LEU A N 1
ATOM 3588 C CA . LEU A 1 455 ? -1.374 -39.562 -44.594 1 94.75 455 LEU A CA 1
ATOM 3589 C C . LEU A 1 455 ? -1.154 -41.062 -44.812 1 94.75 455 LEU A C 1
ATOM 3591 O O . LEU A 1 455 ? -1.092 -41.844 -43.875 1 94.75 455 LEU A O 1
ATOM 3595 N N . ALA A 1 456 ? -1.049 -41.406 -46.062 1 94 456 ALA A N 1
ATOM 3596 C CA . ALA A 1 456 ? -0.89 -42.812 -46.438 1 94 456 ALA A CA 1
ATOM 3597 C C . ALA A 1 456 ? 0.582 -43.219 -46.438 1 94 456 ALA A C 1
ATOM 3599 O O . ALA A 1 456 ? 0.908 -44.406 -46.469 1 94 456 ALA A O 1
ATOM 3600 N N . LEU A 1 457 ? 1.45 -42.312 -46.344 1 95.12 457 LEU A N 1
ATOM 3601 C CA . LEU A 1 457 ? 2.881 -42.594 -46.375 1 95.12 457 LEU A CA 1
ATOM 3602 C C . LEU A 1 457 ? 3.359 -43.188 -45.062 1 95.12 457 LEU A C 1
ATOM 3604 O O . LEU A 1 457 ? 2.834 -42.875 -44 1 95.12 457 LEU A O 1
ATOM 3608 N N . GLY A 1 458 ? 4.297 -44.031 -45.188 1 94.31 458 GLY A N 1
ATOM 3609 C CA . GLY A 1 458 ? 4.953 -44.562 -44 1 94.31 458 GLY A CA 1
ATOM 3610 C C . GLY A 1 458 ? 5.902 -43.562 -43.375 1 94.31 458 GLY A C 1
ATOM 3611 O O . GLY A 1 458 ? 6.168 -42.5 -43.938 1 94.31 458 GLY A O 1
ATOM 3612 N N . GLU A 1 459 ? 6.477 -43.812 -42.219 1 96.06 459 GLU A N 1
ATOM 3613 C CA . GLU A 1 459 ? 7.309 -42.938 -41.406 1 96.06 459 GLU A CA 1
ATOM 3614 C C . GLU A 1 459 ? 8.547 -42.5 -42.188 1 96.06 459 GLU A C 1
ATOM 3616 O O . GLU A 1 459 ? 8.852 -41.312 -42.281 1 96.06 459 GLU A O 1
ATOM 3621 N N . ASP A 1 460 ? 9.211 -43.406 -42.812 1 96 460 ASP A N 1
ATOM 3622 C CA . ASP A 1 460 ? 10.445 -43.094 -43.531 1 96 460 ASP A CA 1
ATOM 3623 C C . ASP A 1 460 ? 10.164 -42.188 -44.75 1 96 460 ASP A C 1
ATOM 3625 O O . ASP A 1 460 ? 10.93 -41.281 -45.031 1 96 460 ASP A O 1
ATOM 3629 N N . ALA A 1 461 ? 9.117 -42.5 -45.438 1 96.19 461 ALA A N 1
ATOM 3630 C CA . ALA A 1 461 ? 8.734 -41.688 -46.594 1 96.19 461 ALA A CA 1
ATOM 3631 C C . ALA A 1 461 ? 8.359 -40.281 -46.156 1 96.19 461 ALA A C 1
ATOM 3633 O O . ALA A 1 461 ? 8.68 -39.312 -46.844 1 96.19 461 ALA A O 1
ATOM 3634 N N . ARG A 1 462 ? 7.672 -40.188 -45.125 1 96.94 462 ARG A N 1
ATOM 3635 C CA . ARG A 1 462 ? 7.312 -38.875 -44.594 1 96.94 462 ARG A CA 1
ATOM 3636 C C . ARG A 1 462 ? 8.555 -38.094 -44.219 1 96.94 462 ARG A C 1
ATOM 3638 O O . ARG A 1 462 ? 8.648 -36.906 -44.562 1 96.94 462 ARG A O 1
ATOM 3645 N N . ILE A 1 463 ? 9.477 -38.75 -43.531 1 97.25 463 ILE A N 1
ATOM 3646 C CA . ILE A 1 463 ? 10.703 -38.094 -43.094 1 97.25 463 ILE A CA 1
ATOM 3647 C C . ILE A 1 463 ? 11.445 -37.531 -44.312 1 97.25 463 ILE A C 1
ATOM 3649 O O . ILE A 1 463 ? 11.898 -36.375 -44.281 1 97.25 463 ILE A O 1
ATOM 3653 N N . SER A 1 464 ? 11.508 -38.312 -45.312 1 96.06 464 SER A N 1
ATOM 3654 C CA . SER A 1 464 ? 12.203 -37.906 -46.531 1 96.06 464 SER A CA 1
ATOM 3655 C C . SER A 1 464 ? 11.516 -36.719 -47.188 1 96.06 464 SER A C 1
ATOM 3657 O O . SER A 1 464 ? 12.172 -35.75 -47.594 1 96.06 464 SER A O 1
ATOM 3659 N N . LEU A 1 465 ? 10.258 -36.812 -47.312 1 96.19 465 LEU A N 1
ATOM 3660 C CA . LEU A 1 465 ? 9.477 -35.75 -47.938 1 96.19 465 LEU A CA 1
ATOM 3661 C C . LEU A 1 465 ? 9.609 -34.469 -47.125 1 96.19 465 LEU A C 1
ATOM 3663 O O . LEU A 1 465 ? 9.828 -33.406 -47.719 1 96.19 465 LEU A O 1
ATOM 3667 N N . LEU A 1 466 ? 9.461 -34.531 -45.844 1 97.38 466 LEU A N 1
ATOM 3668 C CA . LEU A 1 466 ? 9.492 -33.375 -44.969 1 97.38 466 LEU A CA 1
ATOM 3669 C C . LEU A 1 466 ? 10.883 -32.75 -44.938 1 97.38 466 LEU A C 1
ATOM 3671 O O . LEU A 1 466 ? 11.023 -31.531 -44.875 1 97.38 466 LEU A O 1
ATOM 3675 N N . THR A 1 467 ? 11.93 -33.594 -44.938 1 96.38 467 THR A N 1
ATOM 3676 C CA . THR A 1 467 ? 13.305 -33.094 -44.969 1 96.38 467 THR A CA 1
ATOM 3677 C C . THR A 1 467 ? 13.562 -32.312 -46.25 1 96.38 467 THR A C 1
ATOM 3679 O O . THR A 1 467 ? 14.227 -31.266 -46.219 1 96.38 467 THR A O 1
ATOM 3682 N N . ASN A 1 468 ? 13.008 -32.781 -47.312 1 95.25 468 ASN A N 1
ATOM 3683 C CA . ASN A 1 468 ? 13.133 -32.062 -48.562 1 95.25 468 ASN A CA 1
ATOM 3684 C C . ASN A 1 468 ? 12.414 -30.703 -48.531 1 95.25 468 ASN A C 1
ATOM 3686 O O . ASN A 1 468 ? 12.922 -29.703 -49.031 1 95.25 468 ASN A O 1
ATOM 3690 N N . GLU A 1 469 ? 11.297 -30.75 -47.969 1 95.06 469 GLU A N 1
ATOM 3691 C CA . GLU A 1 469 ? 10.547 -29.5 -47.812 1 95.06 469 GLU A CA 1
ATOM 3692 C C . GLU A 1 469 ? 11.297 -28.516 -46.938 1 95.06 469 GLU A C 1
ATOM 3694 O O . GLU A 1 469 ? 11.242 -27.297 -47.188 1 95.06 469 GLU A O 1
ATOM 3699 N N . LEU A 1 470 ? 11.938 -29 -45.906 1 95.38 470 LEU A N 1
ATOM 3700 C CA . LEU A 1 470 ? 12.68 -28.156 -44.969 1 95.38 470 LEU A CA 1
ATOM 3701 C C . LEU A 1 470 ? 13.844 -27.469 -45.656 1 95.38 470 LEU A C 1
ATOM 3703 O O . LEU A 1 470 ? 14.18 -26.328 -45.344 1 95.38 470 LEU A O 1
ATOM 3707 N N . ARG A 1 471 ? 14.344 -28.094 -46.719 1 93.88 471 ARG A N 1
ATOM 3708 C CA . ARG A 1 471 ? 15.484 -27.562 -47.438 1 93.88 471 ARG A CA 1
ATOM 3709 C C . ARG A 1 471 ? 15.047 -26.562 -48.5 1 93.88 471 ARG A C 1
ATOM 3711 O O . ARG A 1 471 ? 15.836 -25.703 -48.938 1 93.88 471 ARG A O 1
ATOM 3718 N N . SER A 1 472 ? 13.828 -26.656 -48.844 1 93.25 472 SER A N 1
ATOM 3719 C CA . SER A 1 472 ? 13.328 -25.828 -49.938 1 93.25 472 SER A CA 1
ATOM 3720 C C . SER A 1 472 ? 13.055 -24.406 -49.469 1 93.25 472 SER A C 1
ATOM 3722 O O . SER A 1 472 ? 12.516 -24.188 -48.375 1 93.25 472 SER A O 1
ATOM 3724 N N . THR A 1 473 ? 13.359 -23.5 -50.281 1 92.06 473 THR A N 1
ATOM 3725 C CA . THR A 1 473 ? 13.086 -22.094 -49.969 1 92.06 473 THR A CA 1
ATOM 3726 C C . THR A 1 473 ? 11.68 -21.703 -50.438 1 92.06 473 THR A C 1
ATOM 3728 O O . THR A 1 473 ? 11.172 -20.656 -50.062 1 92.06 473 THR A O 1
ATOM 3731 N N . ARG A 1 474 ? 11.055 -22.625 -51.125 1 91.5 474 ARG A N 1
ATOM 3732 C CA . ARG A 1 474 ? 9.711 -22.344 -51.625 1 91.5 474 ARG A CA 1
ATOM 3733 C C . ARG A 1 474 ? 8.672 -22.5 -50.531 1 91.5 474 ARG A C 1
ATOM 3735 O O . ARG A 1 474 ? 8.766 -23.406 -49.719 1 91.5 474 ARG A O 1
ATOM 3742 N N . ALA A 1 475 ? 7.734 -21.641 -50.625 1 92.06 475 ALA A N 1
ATOM 3743 C CA . ALA A 1 475 ? 6.641 -21.734 -49.656 1 92.06 475 ALA A CA 1
ATOM 3744 C C . ALA A 1 475 ? 5.695 -22.875 -50 1 92.06 475 ALA A C 1
ATOM 3746 O O . ALA A 1 475 ? 5.41 -23.125 -51.188 1 92.06 475 ALA A O 1
ATOM 3747 N N . LEU A 1 476 ? 5.395 -23.562 -49.031 1 93.75 476 LEU A N 1
ATOM 3748 C CA . LEU A 1 476 ? 4.402 -24.625 -49.188 1 93.75 476 LEU A CA 1
ATOM 3749 C C . LEU A 1 476 ? 2.992 -24.047 -49.188 1 93.75 476 LEU A C 1
ATOM 3751 O O . LEU A 1 476 ? 2.111 -24.562 -49.875 1 93.75 476 LEU A O 1
ATOM 3755 N N . VAL A 1 477 ? 2.791 -23.016 -48.406 1 94.81 477 VAL A N 1
ATOM 3756 C CA . VAL A 1 477 ? 1.488 -22.375 -48.312 1 94.81 477 VAL A CA 1
ATOM 3757 C C . VAL A 1 477 ? 1.264 -21.469 -49.5 1 94.81 477 VAL A C 1
ATOM 3759 O O . VAL A 1 477 ? 2.17 -20.75 -49.938 1 94.81 477 VAL A O 1
ATOM 3762 N N . SER A 1 478 ? 0.083 -21.484 -50.125 1 92.88 478 SER A N 1
ATOM 3763 C CA . SER A 1 478 ? -0.296 -20.609 -51.25 1 92.88 478 SER A CA 1
ATOM 3764 C C . SER A 1 478 ? -1.404 -19.656 -50.844 1 92.88 478 SER A C 1
ATOM 3766 O O . SER A 1 478 ? -2.416 -20.062 -50.25 1 92.88 478 SER A O 1
ATOM 3768 N N . PRO A 1 479 ? -1.182 -18.438 -51.094 1 90.19 479 PRO A N 1
ATOM 3769 C CA . PRO A 1 479 ? -2.236 -17.484 -50.781 1 90.19 479 PRO A CA 1
ATOM 3770 C C . PRO A 1 479 ? -3.461 -17.625 -51.688 1 90.19 479 PRO A C 1
ATOM 3772 O O . PRO A 1 479 ? -4.512 -17.047 -51.406 1 90.19 479 PRO A O 1
ATOM 3775 N N . PHE A 1 480 ? -3.381 -18.516 -52.656 1 91.56 480 PHE A N 1
ATOM 3776 C CA . PHE A 1 480 ? -4.441 -18.625 -53.625 1 91.56 480 PHE A CA 1
ATOM 3777 C C . PHE A 1 480 ? -5.293 -19.859 -53.406 1 91.56 480 PHE A C 1
ATOM 3779 O O . PHE A 1 480 ? -6.246 -20.125 -54.125 1 91.56 480 PHE A O 1
ATOM 3786 N N . VAL A 1 481 ? -4.934 -20.578 -52.469 1 93.94 481 VAL A N 1
ATOM 3787 C CA . VAL A 1 481 ? -5.68 -21.781 -52.094 1 93.94 481 VAL A CA 1
ATOM 3788 C C . VAL A 1 481 ? -6.488 -21.516 -50.844 1 93.94 481 VAL A C 1
ATOM 3790 O O . VAL A 1 481 ? -6 -20.875 -49.906 1 93.94 481 VAL A O 1
ATOM 3793 N N . LYS A 1 482 ? -7.77 -21.938 -50.938 1 94.19 482 LYS A N 1
ATOM 3794 C CA . LYS A 1 482 ? -8.594 -21.859 -49.75 1 94.19 482 LYS A CA 1
ATOM 3795 C C . LYS A 1 482 ? -8.422 -23.109 -48.875 1 94.19 482 LYS A C 1
ATOM 3797 O O . LYS A 1 482 ? -8.922 -24.188 -49.219 1 94.19 482 LYS A O 1
ATOM 3802 N N . TYR A 1 483 ? -7.801 -22.969 -47.812 1 96.88 483 TYR A N 1
ATOM 3803 C CA . TYR A 1 483 ? -7.574 -24.094 -46.906 1 96.88 483 TYR A CA 1
ATOM 3804 C C . TYR A 1 483 ? -8.711 -24.219 -45.906 1 96.88 483 TYR A C 1
ATOM 3806 O O . TYR A 1 483 ? -9.516 -23.297 -45.75 1 96.88 483 TYR A O 1
ATOM 3814 N N . SER A 1 484 ? -8.805 -25.344 -45.219 1 96.75 484 SER A N 1
ATOM 3815 C CA . SER A 1 484 ? -9.805 -25.562 -44.188 1 96.75 484 SER A CA 1
ATOM 3816 C C . SER A 1 484 ? -9.594 -24.625 -43 1 96.75 484 SER A C 1
ATOM 3818 O O . SER A 1 484 ? -8.531 -24.031 -42.844 1 96.75 484 SER A O 1
ATOM 3820 N N . ASP A 1 485 ? -10.625 -24.516 -42.094 1 95.81 485 ASP A N 1
ATOM 3821 C CA . ASP A 1 485 ? -10.562 -23.656 -40.938 1 95.81 485 ASP A CA 1
ATOM 3822 C C . ASP A 1 485 ? -9.469 -24.109 -39.969 1 95.81 485 ASP A C 1
ATOM 3824 O O . ASP A 1 485 ? -8.805 -23.281 -39.344 1 95.81 485 ASP A O 1
ATOM 3828 N N . GLU A 1 486 ? -9.297 -25.375 -39.781 1 96.06 486 GLU A N 1
ATOM 3829 C CA . GLU A 1 486 ? -8.273 -25.906 -38.906 1 96.06 486 GLU A CA 1
ATOM 3830 C C . GLU A 1 486 ? -6.875 -25.516 -39.375 1 96.06 486 GLU A C 1
ATOM 3832 O O . GLU A 1 486 ? -6.055 -25.031 -38.594 1 96.06 486 GLU A O 1
ATOM 3837 N N . THR A 1 487 ? -6.641 -25.672 -40.719 1 97.06 487 THR A N 1
ATOM 3838 C CA . THR A 1 487 ? -5.34 -25.344 -41.281 1 97.06 487 THR A CA 1
ATOM 3839 C C . THR A 1 487 ? -5.07 -23.844 -41.188 1 97.06 487 THR A C 1
ATOM 3841 O O . THR A 1 487 ? -3.973 -23.438 -40.781 1 97.06 487 THR A O 1
ATOM 3844 N N . MET A 1 488 ? -6.098 -23.094 -41.469 1 96.62 488 MET A N 1
ATOM 3845 C CA . MET A 1 488 ? -5.945 -21.641 -41.375 1 96.62 488 MET A CA 1
ATOM 3846 C C . MET A 1 488 ? -5.695 -21.219 -39.938 1 96.62 488 MET A C 1
ATOM 3848 O O . MET A 1 488 ? -4.891 -20.312 -39.688 1 96.62 488 MET A O 1
ATOM 3852 N N . GLY A 1 489 ? -6.426 -21.797 -39.031 1 96.38 489 GLY A N 1
ATOM 3853 C CA . GLY A 1 489 ? -6.223 -21.516 -37.625 1 96.38 489 GLY A CA 1
ATOM 3854 C C . GLY A 1 489 ? -4.809 -21.781 -37.156 1 96.38 489 GLY A C 1
ATOM 3855 O O . GLY A 1 489 ? -4.227 -20.984 -36.438 1 96.38 489 GLY A O 1
ATOM 3856 N N . GLU A 1 490 ? -4.266 -22.891 -37.594 1 96.81 490 GLU A N 1
ATOM 3857 C CA . GLU A 1 490 ? -2.9 -23.25 -37.219 1 96.81 490 GLU A CA 1
ATOM 3858 C C . GLU A 1 490 ? -1.889 -22.266 -37.812 1 96.81 490 GLU A C 1
ATOM 3860 O O . GLU A 1 490 ? -0.98 -21.812 -37.094 1 96.81 490 GLU A O 1
ATOM 3865 N N . LEU A 1 491 ? -2.053 -21.938 -39.062 1 97.25 491 LEU A N 1
ATOM 3866 C CA . LEU A 1 491 ? -1.142 -21.016 -39.719 1 97.25 491 LEU A CA 1
ATOM 3867 C C . LEU A 1 491 ? -1.193 -19.641 -39.062 1 97.25 491 LEU A C 1
ATOM 3869 O O . LEU A 1 491 ? -0.159 -19 -38.875 1 97.25 491 LEU A O 1
ATOM 3873 N N . ASN A 1 492 ? -2.398 -19.25 -38.719 1 97.44 492 ASN A N 1
ATOM 3874 C CA . ASN A 1 492 ? -2.568 -17.938 -38.062 1 97.44 492 ASN A CA 1
ATOM 3875 C C . ASN A 1 492 ? -1.842 -17.891 -36.719 1 97.44 492 ASN A C 1
ATOM 3877 O O . ASN A 1 492 ? -1.278 -16.844 -36.375 1 97.44 492 ASN A O 1
ATOM 3881 N N . VAL A 1 493 ? -1.858 -18.938 -35.938 1 97.75 493 VAL A N 1
ATOM 3882 C CA . VAL A 1 493 ? -1.186 -18.984 -34.656 1 97.75 493 VAL A CA 1
ATOM 3883 C C . VAL A 1 493 ? 0.325 -18.875 -34.844 1 97.75 493 VAL A C 1
ATOM 3885 O O . VAL A 1 493 ? 1.009 -18.172 -34.094 1 97.75 493 VAL A O 1
ATOM 3888 N N . PHE A 1 494 ? 0.853 -19.547 -35.844 1 98.06 494 PHE A N 1
ATOM 3889 C CA . PHE A 1 494 ? 2.283 -19.469 -36.125 1 98.06 494 PHE A CA 1
ATOM 3890 C C . PHE A 1 494 ? 2.68 -18.078 -36.594 1 98.06 494 PHE A C 1
ATOM 3892 O O . PHE A 1 494 ? 3.756 -17.578 -36.25 1 98.06 494 PHE A O 1
ATOM 3899 N N . HIS A 1 495 ? 1.825 -17.453 -37.375 1 97.75 495 HIS A N 1
ATOM 3900 C CA . HIS A 1 495 ? 2.068 -16.062 -37.781 1 97.75 495 HIS A CA 1
ATOM 3901 C C . HIS A 1 495 ? 2.086 -15.148 -36.562 1 97.75 495 HIS A C 1
ATOM 3903 O O . HIS A 1 495 ? 2.928 -14.258 -36.469 1 97.75 495 HIS A O 1
ATOM 3909 N N . ALA A 1 496 ? 1.127 -15.375 -35.656 1 97.94 496 ALA A N 1
ATOM 3910 C CA . ALA A 1 496 ? 1.077 -14.594 -34.438 1 97.94 496 ALA A CA 1
ATOM 3911 C C . ALA A 1 496 ? 2.355 -14.773 -33.625 1 97.94 496 ALA A C 1
ATOM 3913 O O . ALA A 1 496 ? 2.832 -13.828 -32.969 1 97.94 496 ALA A O 1
ATOM 3914 N N . ALA A 1 497 ? 2.883 -15.961 -33.594 1 98.12 497 ALA A N 1
ATOM 3915 C CA . ALA A 1 497 ? 4.133 -16.219 -32.906 1 98.12 497 ALA A CA 1
ATOM 3916 C C . ALA A 1 497 ? 5.289 -15.438 -33.5 1 98.12 497 ALA A C 1
ATOM 3918 O O . ALA A 1 497 ? 6.113 -14.875 -32.781 1 98.12 497 ALA A O 1
ATOM 3919 N N . ALA A 1 498 ? 5.324 -15.422 -34.781 1 97.88 498 ALA A N 1
ATOM 3920 C CA . ALA A 1 498 ? 6.352 -14.641 -35.469 1 97.88 498 ALA A CA 1
ATOM 3921 C C . ALA A 1 498 ? 6.227 -13.156 -35.156 1 97.88 498 ALA A C 1
ATOM 3923 O O . ALA A 1 498 ? 7.23 -12.477 -34.938 1 97.88 498 ALA A O 1
ATOM 3924 N N . GLU A 1 499 ? 5.012 -12.711 -35.156 1 96.81 499 GLU A N 1
ATOM 3925 C CA . GLU A 1 499 ? 4.742 -11.328 -34.781 1 96.81 499 GLU A CA 1
ATOM 3926 C C . GLU A 1 499 ? 5.219 -11.039 -33.375 1 96.81 499 GLU A C 1
ATOM 3928 O O . GLU A 1 499 ? 5.766 -9.969 -33.094 1 96.81 499 GLU A O 1
ATOM 3933 N N . ALA A 1 500 ? 4.969 -11.93 -32.5 1 96.69 500 ALA A N 1
ATOM 3934 C CA . ALA A 1 500 ? 5.375 -11.789 -31.094 1 96.69 500 ALA A CA 1
ATOM 3935 C C . ALA A 1 500 ? 6.891 -11.664 -30.969 1 96.69 500 ALA A C 1
ATOM 3937 O O . ALA A 1 500 ? 7.398 -10.852 -30.203 1 96.69 500 ALA A O 1
ATOM 3938 N N . HIS A 1 501 ? 7.598 -12.492 -31.719 1 96.25 501 HIS A N 1
ATOM 3939 C CA . HIS A 1 501 ? 9.055 -12.422 -31.719 1 96.25 501 HIS A CA 1
ATOM 3940 C C . HIS A 1 501 ? 9.539 -11.055 -32.188 1 96.25 501 HIS A C 1
ATOM 3942 O O . HIS A 1 501 ? 10.469 -10.484 -31.594 1 96.25 501 HIS A O 1
ATOM 3948 N N . ALA A 1 502 ? 8.875 -10.516 -33.125 1 94.12 502 ALA A N 1
ATOM 3949 C CA . ALA A 1 502 ? 9.266 -9.227 -33.688 1 94.12 502 ALA A CA 1
ATOM 3950 C C . ALA A 1 502 ? 8.977 -8.094 -32.688 1 94.12 502 ALA A C 1
ATOM 3952 O O . ALA A 1 502 ? 9.766 -7.156 -32.562 1 94.12 502 ALA A O 1
ATOM 3953 N N . LYS A 1 503 ? 7.922 -8.234 -32.031 1 92.62 503 LYS A N 1
ATOM 3954 C CA . LYS A 1 503 ? 7.434 -7.152 -31.188 1 92.62 503 LYS A CA 1
ATOM 3955 C C . LYS A 1 503 ? 8.078 -7.211 -29.812 1 92.62 503 LYS A C 1
ATOM 3957 O O . LYS A 1 503 ? 8.477 -6.184 -29.266 1 92.62 503 LYS A O 1
ATOM 3962 N N . PHE A 1 504 ? 8.156 -8.391 -29.203 1 94.19 504 PHE A N 1
ATOM 3963 C CA . PHE A 1 504 ? 8.539 -8.508 -27.797 1 94.19 504 PHE A CA 1
ATOM 3964 C C . PHE A 1 504 ? 9.898 -9.18 -27.672 1 94.19 504 PHE A C 1
ATOM 3966 O O . PHE A 1 504 ? 10.477 -9.219 -26.578 1 94.19 504 PHE A O 1
ATOM 3973 N N . GLY A 1 505 ? 10.43 -9.695 -28.719 1 92.5 505 GLY A N 1
ATOM 3974 C CA . GLY A 1 505 ? 11.672 -10.445 -28.688 1 92.5 505 GLY A CA 1
ATOM 3975 C C . GLY A 1 505 ? 11.469 -11.945 -28.703 1 92.5 505 GLY A C 1
ATOM 3976 O O . GLY A 1 505 ? 10.367 -12.43 -28.453 1 92.5 505 GLY A O 1
ATOM 3977 N N . SER A 1 506 ? 12.484 -12.688 -28.938 1 92.88 506 SER A N 1
ATOM 3978 C CA . SER A 1 506 ? 12.414 -14.133 -29.141 1 92.88 506 SER A CA 1
ATOM 3979 C C . SER A 1 506 ? 12.039 -14.852 -27.844 1 92.88 506 SER A C 1
ATOM 3981 O O . SER A 1 506 ? 11.477 -15.953 -27.891 1 92.88 506 SER A O 1
ATOM 3983 N N . ASP A 1 507 ? 12.25 -14.227 -26.734 1 94.31 507 ASP A N 1
ATOM 3984 C CA . ASP A 1 507 ? 11.984 -14.859 -25.453 1 94.31 507 ASP A CA 1
ATOM 3985 C C . ASP A 1 507 ? 10.484 -14.906 -25.172 1 94.31 507 ASP A C 1
ATOM 3987 O O . ASP A 1 507 ? 10.039 -15.617 -24.266 1 94.31 507 ASP A O 1
ATOM 3991 N N . ALA A 1 508 ? 9.695 -14.211 -25.953 1 96.62 508 ALA A N 1
ATOM 3992 C CA . ALA A 1 508 ? 8.258 -14.164 -25.734 1 96.62 508 ALA A CA 1
ATOM 3993 C C . ALA A 1 508 ? 7.625 -15.539 -25.938 1 96.62 508 ALA A C 1
ATOM 3995 O O . ALA A 1 508 ? 6.703 -15.922 -25.219 1 96.62 508 ALA A O 1
ATOM 3996 N N . ILE A 1 509 ? 8.117 -16.219 -26.953 1 97.94 509 ILE A N 1
ATOM 3997 C CA . ILE A 1 509 ? 7.652 -17.578 -27.25 1 97.94 509 ILE A CA 1
ATOM 3998 C C . ILE A 1 509 ? 8.844 -18.453 -27.625 1 97.94 509 ILE A C 1
ATOM 4000 O O . ILE A 1 509 ? 9.109 -18.688 -28.812 1 97.94 509 ILE A O 1
ATOM 4004 N N . PRO A 1 510 ? 9.422 -19.094 -26.656 1 96.31 510 PRO A N 1
ATOM 4005 C CA . PRO A 1 510 ? 10.664 -19.812 -26.938 1 96.31 510 PRO A CA 1
ATOM 4006 C C . PRO A 1 510 ? 10.414 -21.281 -27.328 1 96.31 510 PRO A C 1
ATOM 4008 O O . PRO A 1 510 ? 11.305 -21.922 -27.875 1 96.31 510 PRO A O 1
ATOM 4011 N N . GLN A 1 511 ? 9.195 -21.781 -27.062 1 96.44 511 GLN A N 1
ATOM 4012 C CA . GLN A 1 511 ? 8.984 -23.219 -27.203 1 96.44 511 GLN A CA 1
ATOM 4013 C C . GLN A 1 511 ? 7.684 -23.516 -27.938 1 96.44 511 GLN A C 1
ATOM 4015 O O . GLN A 1 511 ? 6.68 -22.828 -27.75 1 96.44 511 GLN A O 1
ATOM 4020 N N . CYS A 1 512 ? 7.75 -24.469 -28.812 1 97.94 512 CYS A N 1
ATOM 4021 C CA . CYS A 1 512 ? 6.594 -25.094 -29.438 1 97.94 512 CYS A CA 1
ATOM 4022 C C . CYS A 1 512 ? 6.5 -26.562 -29.047 1 97.94 512 CYS A C 1
ATOM 4024 O O . CYS A 1 512 ? 7.32 -27.375 -29.469 1 97.94 512 CYS A O 1
ATOM 4026 N N . ILE A 1 513 ? 5.484 -26.953 -28.266 1 98 513 ILE A N 1
ATOM 4027 C CA . ILE A 1 513 ? 5.379 -28.281 -27.688 1 98 513 ILE A CA 1
ATOM 4028 C C . ILE A 1 513 ? 4.41 -29.125 -28.516 1 98 513 ILE A C 1
ATOM 4030 O O . ILE A 1 513 ? 3.326 -28.672 -28.875 1 98 513 ILE A O 1
ATOM 4034 N N . ILE A 1 514 ? 4.785 -30.359 -28.812 1 98.19 514 ILE A N 1
ATOM 4035 C CA . ILE A 1 514 ? 3.977 -31.297 -29.578 1 98.19 514 ILE A CA 1
ATOM 4036 C C . ILE A 1 514 ? 3.402 -32.375 -28.656 1 98.19 514 ILE A C 1
ATOM 4038 O O . ILE A 1 514 ? 4.113 -33.281 -28.25 1 98.19 514 ILE A O 1
ATOM 4042 N N . SER A 1 515 ? 2.162 -32.312 -28.422 1 94.62 515 SER A N 1
ATOM 4043 C CA . SER A 1 515 ? 1.509 -33.344 -27.609 1 94.62 515 SER A CA 1
ATOM 4044 C C . SER A 1 515 ? 1.367 -34.625 -28.391 1 94.62 515 SER A C 1
ATOM 4046 O O . SER A 1 515 ? 1.198 -34.625 -29.609 1 94.62 515 SER A O 1
ATOM 4048 N N . MET A 1 516 ? 1.426 -35.688 -27.781 1 92.44 516 MET A N 1
ATOM 4049 C CA . MET A 1 516 ? 1.259 -37.031 -28.359 1 92.44 516 MET A CA 1
ATOM 4050 C C . MET A 1 516 ? 2.246 -37.25 -29.484 1 92.44 516 MET A C 1
ATOM 4052 O O . MET A 1 516 ? 1.851 -37.656 -30.594 1 92.44 516 MET A O 1
ATOM 4056 N N . CYS A 1 517 ? 3.479 -36.938 -29.203 1 95.94 517 CYS A N 1
ATOM 4057 C CA . CYS A 1 517 ? 4.516 -37.156 -30.203 1 95.94 517 CYS A CA 1
ATOM 4058 C C . CYS A 1 517 ? 4.824 -38.656 -30.344 1 95.94 517 CYS A C 1
ATOM 4060 O O . CYS A 1 517 ? 5.168 -39.312 -29.359 1 95.94 517 CYS A O 1
ATOM 4062 N N . LYS A 1 518 ? 4.754 -39.188 -31.516 1 93.5 518 LYS A N 1
ATOM 4063 C CA . LYS A 1 518 ? 4.879 -40.625 -31.719 1 93.5 518 LYS A CA 1
ATOM 4064 C C . LYS A 1 518 ? 6.07 -40.969 -32.625 1 93.5 518 LYS A C 1
ATOM 4066 O O . LYS A 1 518 ? 6.512 -42.094 -32.656 1 93.5 518 LYS A O 1
ATOM 4071 N N . GLY A 1 519 ? 6.547 -39.969 -33.25 1 94.25 519 GLY A N 1
ATOM 4072 C CA . GLY A 1 519 ? 7.652 -40.25 -34.156 1 94.25 519 GLY A CA 1
ATOM 4073 C C . GLY A 1 519 ? 8.375 -38.969 -34.594 1 94.25 519 GLY A C 1
ATOM 4074 O O . GLY A 1 519 ? 8.016 -37.875 -34.188 1 94.25 519 GLY A O 1
ATOM 4075 N N . MET A 1 520 ? 9.414 -39.219 -35.438 1 95.44 520 MET A N 1
ATOM 4076 C CA . MET A 1 520 ? 10.25 -38.125 -35.906 1 95.44 520 MET A CA 1
ATOM 4077 C C . MET A 1 520 ? 9.477 -37.219 -36.875 1 95.44 520 MET A C 1
ATOM 4079 O O . MET A 1 520 ? 9.688 -36.031 -36.938 1 95.44 520 MET A O 1
ATOM 4083 N N . SER A 1 521 ? 8.594 -37.812 -37.688 1 97.25 521 SER A N 1
ATOM 4084 C CA . SER A 1 521 ? 7.809 -37.031 -38.625 1 97.25 521 SER A CA 1
ATOM 4085 C C . SER A 1 521 ? 7.02 -35.938 -37.938 1 97.25 521 SER A C 1
ATOM 4087 O O . SER A 1 521 ? 6.863 -34.844 -38.469 1 97.25 521 SER A O 1
ATOM 4089 N N . ASP A 1 522 ? 6.523 -36.219 -36.75 1 97.69 522 ASP A N 1
ATOM 4090 C CA . ASP A 1 522 ? 5.785 -35.219 -35.969 1 97.69 522 ASP A CA 1
ATOM 4091 C C . ASP A 1 522 ? 6.629 -33.969 -35.719 1 97.69 522 ASP A C 1
ATOM 4093 O O . ASP A 1 522 ? 6.125 -32.844 -35.781 1 97.69 522 ASP A O 1
ATOM 4097 N N . MET A 1 523 ? 7.855 -34.125 -35.438 1 97.44 523 MET A N 1
ATOM 4098 C CA . MET A 1 523 ? 8.766 -33.031 -35.188 1 97.44 523 MET A CA 1
ATOM 4099 C C . MET A 1 523 ? 9.078 -32.25 -36.469 1 97.44 523 MET A C 1
ATOM 4101 O O . MET A 1 523 ? 9.102 -31.016 -36.438 1 97.44 523 MET A O 1
ATOM 4105 N N . LEU A 1 524 ? 9.273 -32.969 -37.5 1 97.75 524 LEU A N 1
ATOM 4106 C CA . LEU A 1 524 ? 9.586 -32.344 -38.781 1 97.75 524 LEU A CA 1
ATOM 4107 C C . LEU A 1 524 ? 8.383 -31.578 -39.312 1 97.75 524 LEU A C 1
ATOM 4109 O O . LEU A 1 524 ? 8.547 -30.531 -39.969 1 97.75 524 LEU A O 1
ATOM 4113 N N . GLU A 1 525 ? 7.211 -32.094 -39.125 1 98.25 525 GLU A N 1
ATOM 4114 C CA . GLU A 1 525 ? 5.996 -31.391 -39.531 1 98.25 525 GLU A CA 1
ATOM 4115 C C . GLU A 1 525 ? 5.941 -29.984 -38.938 1 98.25 525 GLU A C 1
ATOM 4117 O O . GLU A 1 525 ? 5.645 -29.016 -39.625 1 98.25 525 GLU A O 1
ATOM 4122 N N . VAL A 1 526 ? 6.266 -29.906 -37.656 1 98.25 526 VAL A N 1
ATOM 4123 C CA . VAL A 1 526 ? 6.254 -28.625 -36.969 1 98.25 526 VAL A CA 1
ATOM 4124 C C . VAL A 1 526 ? 7.371 -27.734 -37.531 1 98.25 526 VAL A C 1
ATOM 4126 O O . VAL A 1 526 ? 7.184 -26.531 -37.719 1 98.25 526 VAL A O 1
ATOM 4129 N N . ALA A 1 527 ? 8.531 -28.297 -37.781 1 98 527 ALA A N 1
ATOM 4130 C CA . ALA A 1 527 ? 9.641 -27.531 -38.344 1 98 527 ALA A CA 1
ATOM 4131 C C . ALA A 1 527 ? 9.242 -26.891 -39.688 1 98 527 ALA A C 1
ATOM 4133 O O . ALA A 1 527 ? 9.562 -25.734 -39.938 1 98 527 ALA A O 1
ATOM 4134 N N . VAL A 1 528 ? 8.531 -27.641 -40.5 1 97.5 528 VAL A N 1
ATOM 4135 C CA . VAL A 1 528 ? 8.109 -27.156 -41.812 1 97.5 528 VAL A CA 1
ATOM 4136 C C . VAL A 1 528 ? 7.086 -26.047 -41.656 1 97.5 528 VAL A C 1
ATOM 4138 O O . VAL A 1 528 ? 7.133 -25.031 -42.344 1 97.5 528 VAL A O 1
ATOM 4141 N N . LEU A 1 529 ? 6.18 -26.219 -40.75 1 97.88 529 LEU A N 1
ATOM 4142 C CA . LEU A 1 529 ? 5.176 -25.188 -40.5 1 97.88 529 LEU A CA 1
ATOM 4143 C C . LEU A 1 529 ? 5.828 -23.906 -40 1 97.88 529 LEU A C 1
ATOM 4145 O O . LEU A 1 529 ? 5.418 -22.812 -40.375 1 97.88 529 LEU A O 1
ATOM 4149 N N . LEU A 1 530 ? 6.809 -24.031 -39.125 1 97.94 530 LEU A N 1
ATOM 4150 C CA . LEU A 1 530 ? 7.527 -22.875 -38.594 1 97.94 530 LEU A CA 1
ATOM 4151 C C . LEU A 1 530 ? 8.328 -22.172 -39.688 1 97.94 530 LEU A C 1
ATOM 4153 O O . LEU A 1 530 ? 8.5 -20.953 -39.656 1 97.94 530 LEU A O 1
ATOM 4157 N N . LYS A 1 531 ? 8.773 -22.938 -40.594 1 97.25 531 LYS A N 1
ATOM 4158 C CA . LYS A 1 531 ? 9.469 -22.375 -41.75 1 97.25 531 LYS A CA 1
ATOM 4159 C C . LYS A 1 531 ? 8.555 -21.469 -42.562 1 97.25 531 LYS A C 1
ATOM 4161 O O . LYS A 1 531 ? 8.992 -20.438 -43.094 1 97.25 531 LYS A O 1
ATOM 4166 N N . GLU A 1 532 ? 7.332 -21.828 -42.656 1 95.56 532 GLU A N 1
ATOM 4167 C CA . GLU A 1 532 ? 6.363 -21.094 -43.469 1 95.56 532 GLU A CA 1
ATOM 4168 C C . GLU A 1 532 ? 6.148 -19.688 -42.906 1 95.56 532 GLU A C 1
ATOM 4170 O O . GLU A 1 532 ? 5.625 -18.812 -43.625 1 95.56 532 GLU A O 1
ATOM 4175 N N . VAL A 1 533 ? 6.52 -19.438 -41.688 1 95.81 533 VAL A N 1
ATOM 4176 C CA . VAL A 1 533 ? 6.293 -18.125 -41.094 1 95.81 533 VAL A CA 1
ATOM 4177 C C . VAL A 1 533 ? 7.633 -17.484 -40.75 1 95.81 533 VAL A C 1
ATOM 4179 O O . VAL A 1 533 ? 7.676 -16.438 -40.094 1 95.81 533 VAL A O 1
ATOM 4182 N N . GLY A 1 534 ? 8.734 -18.109 -41.062 1 95.19 534 GLY A N 1
ATOM 4183 C CA . GLY A 1 534 ? 10.055 -17.516 -40.938 1 95.19 534 GLY A CA 1
ATOM 4184 C C . GLY A 1 534 ? 10.711 -17.75 -39.594 1 95.19 534 GLY A C 1
ATOM 4185 O O . GLY A 1 534 ? 11.734 -17.156 -39.281 1 95.19 534 GLY A O 1
ATOM 4186 N N . LEU A 1 535 ? 10.188 -18.625 -38.719 1 97.31 535 LEU A N 1
ATOM 4187 C CA . LEU A 1 535 ? 10.766 -18.922 -37.438 1 97.31 535 LEU A CA 1
ATOM 4188 C C . LEU A 1 535 ? 11.805 -20.031 -37.531 1 97.31 535 LEU A C 1
ATOM 4190 O O . LEU A 1 535 ? 12.617 -20.219 -36.625 1 97.31 535 LEU A O 1
ATOM 4194 N N . VAL A 1 536 ? 11.68 -20.766 -38.625 1 96.81 536 VAL A N 1
ATOM 4195 C CA . VAL A 1 536 ? 12.719 -21.703 -39.031 1 96.81 536 VAL A CA 1
ATOM 4196 C C . VAL A 1 536 ? 13.203 -21.344 -40.438 1 96.81 536 VAL A C 1
ATOM 4198 O O . VAL A 1 536 ? 12.406 -20.969 -41.312 1 96.81 536 VAL A O 1
ATOM 4201 N N . HIS A 1 537 ? 14.523 -21.406 -40.625 1 95.44 537 HIS A N 1
ATOM 4202 C CA . HIS A 1 537 ? 15.109 -21.062 -41.906 1 95.44 537 HIS A CA 1
ATOM 4203 C C . HIS A 1 537 ? 15.758 -22.266 -42.562 1 95.44 537 HIS A C 1
ATOM 4205 O O . HIS A 1 537 ? 16.391 -23.078 -41.906 1 95.44 537 HIS A O 1
ATOM 4211 N N . PRO A 1 538 ? 15.695 -22.312 -43.844 1 91.75 538 PRO A N 1
ATOM 4212 C CA . PRO A 1 538 ? 16.281 -23.438 -44.562 1 91.75 538 PRO A CA 1
ATOM 4213 C C . PRO A 1 538 ? 17.797 -23.547 -44.375 1 91.75 538 PRO A C 1
ATOM 4215 O O . PRO A 1 538 ? 18.375 -24.609 -44.531 1 91.75 538 PRO A O 1
ATOM 4218 N N . SER A 1 539 ? 18.422 -22.469 -43.938 1 91.69 539 SER A N 1
ATOM 4219 C CA . SER A 1 539 ? 19.859 -22.469 -43.688 1 91.69 539 SER A CA 1
ATOM 4220 C C . SER A 1 539 ? 20.203 -23.266 -42.406 1 91.69 539 SER A C 1
ATOM 4222 O O . SER A 1 539 ? 21.375 -23.531 -42.156 1 91.69 539 SER A O 1
ATOM 4224 N N . GLY A 1 540 ? 19.172 -23.578 -41.688 1 92.44 540 GLY A N 1
ATOM 4225 C CA . GLY A 1 540 ? 19.391 -24.391 -40.5 1 92.44 540 GLY A CA 1
ATOM 4226 C C . GLY A 1 540 ? 19.297 -23.594 -39.219 1 92.44 540 GLY A C 1
ATOM 4227 O O . GLY A 1 540 ? 19.734 -24.062 -38.156 1 92.44 540 GLY A O 1
ATOM 4228 N N . ARG A 1 541 ? 18.703 -22.438 -39.188 1 94 541 ARG A N 1
ATOM 4229 C CA . ARG A 1 541 ? 18.5 -21.625 -38 1 94 541 ARG A CA 1
ATOM 4230 C C . ARG A 1 541 ? 17.062 -21.688 -37.5 1 94 541 ARG A C 1
ATOM 4232 O O . ARG A 1 541 ? 16.125 -21.641 -38.312 1 94 541 ARG A O 1
ATOM 4239 N N . SER A 1 542 ? 16.891 -21.875 -36.25 1 96.81 542 SER A N 1
ATOM 4240 C CA . SER A 1 542 ? 15.562 -21.906 -35.656 1 96.81 542 SER A CA 1
ATOM 4241 C C . SER A 1 542 ? 15.43 -20.859 -34.531 1 96.81 542 SER A C 1
ATOM 4243 O O . SER A 1 542 ? 16.297 -20.75 -33.656 1 96.81 542 SER A O 1
ATOM 4245 N N . ALA A 1 543 ? 14.391 -20.078 -34.562 1 95.94 543 ALA A N 1
ATOM 4246 C CA . ALA A 1 543 ? 14.125 -19.078 -33.562 1 95.94 543 ALA A CA 1
ATOM 4247 C C . ALA A 1 543 ? 13.297 -19.656 -32.406 1 95.94 543 ALA A C 1
ATOM 4249 O O . ALA A 1 543 ? 13.148 -19.031 -31.359 1 95.94 543 ALA A O 1
ATOM 4250 N N . ILE A 1 544 ? 12.75 -20.859 -32.562 1 96.44 544 ILE A N 1
ATOM 4251 C CA . ILE A 1 544 ? 11.867 -21.5 -31.594 1 96.44 544 ILE A CA 1
ATOM 4252 C C . ILE A 1 544 ? 12.297 -22.953 -31.375 1 96.44 544 ILE A C 1
ATOM 4254 O O . ILE A 1 544 ? 12.766 -23.609 -32.312 1 96.44 544 ILE A O 1
ATOM 4258 N N . ASN A 1 545 ? 12.211 -23.406 -30.125 1 96.88 545 ASN A N 1
ATOM 4259 C CA . ASN A 1 545 ? 12.516 -24.797 -29.812 1 96.88 545 ASN A CA 1
ATOM 4260 C C . ASN A 1 545 ? 11.32 -25.703 -30.047 1 96.88 545 ASN A C 1
ATOM 4262 O O . ASN A 1 545 ? 10.203 -25.406 -29.609 1 96.88 545 ASN A O 1
ATOM 4266 N N . ILE A 1 546 ? 11.516 -26.75 -30.812 1 97.94 546 ILE A N 1
ATOM 4267 C CA . ILE A 1 546 ? 10.484 -27.766 -31.031 1 97.94 546 ILE A CA 1
ATOM 4268 C C . ILE A 1 546 ? 10.602 -28.859 -29.969 1 97.94 546 ILE A C 1
ATOM 4270 O O . ILE A 1 546 ? 11.609 -29.562 -29.922 1 97.94 546 ILE A O 1
ATOM 4274 N N . VAL A 1 547 ? 9.602 -29.047 -29.172 1 98.31 547 VAL A N 1
ATOM 4275 C CA . VAL A 1 547 ? 9.711 -29.891 -27.984 1 98.31 547 VAL A CA 1
ATOM 4276 C C . VAL A 1 547 ? 8.719 -31.047 -28.094 1 98.31 547 VAL A C 1
ATOM 4278 O O . VAL A 1 547 ? 7.504 -30.844 -28.031 1 98.31 547 VAL A O 1
ATOM 4281 N N . PRO A 1 548 ? 9.18 -32.281 -28.219 1 98.12 548 PRO A N 1
ATOM 4282 C CA . PRO A 1 548 ? 8.266 -33.438 -28.188 1 98.12 548 PRO A CA 1
ATOM 4283 C C . PRO A 1 548 ? 7.77 -33.75 -26.781 1 98.12 548 PRO A C 1
ATOM 4285 O O . PRO A 1 548 ? 8.531 -33.656 -25.812 1 98.12 548 PRO A O 1
ATOM 4288 N N . LEU A 1 549 ? 6.539 -34.031 -26.656 1 97.19 549 LEU A N 1
ATOM 4289 C CA . LEU A 1 549 ? 5.965 -34.531 -25.422 1 97.19 549 LEU A CA 1
ATOM 4290 C C . LEU A 1 549 ? 5.645 -36.031 -25.531 1 97.19 549 LEU A C 1
ATOM 4292 O O . LEU A 1 549 ? 4.816 -36.438 -26.344 1 97.19 549 LEU A O 1
ATOM 4296 N N . PHE A 1 550 ? 6.348 -36.812 -24.781 1 96.12 550 PHE A N 1
ATOM 4297 C CA . PHE A 1 550 ? 6.066 -38.219 -24.656 1 96.12 550 PHE A CA 1
ATOM 4298 C C . PHE A 1 550 ? 5.191 -38.531 -23.453 1 96.12 550 PHE A C 1
ATOM 4300 O O . PHE A 1 550 ? 5.609 -38.312 -22.312 1 96.12 550 PHE A O 1
ATOM 4307 N N . GLU A 1 551 ? 3.947 -39 -23.672 1 89.25 551 GLU A N 1
ATOM 4308 C CA . GLU A 1 551 ? 3.051 -38.969 -22.516 1 89.25 551 GLU A CA 1
ATOM 4309 C C . GLU A 1 551 ? 2.287 -40.281 -22.391 1 89.25 551 GLU A C 1
ATOM 4311 O O . GLU A 1 551 ? 1.551 -40.5 -21.422 1 89.25 551 GLU A O 1
ATOM 4316 N N . THR A 1 552 ? 2.385 -41.219 -23.312 1 88.69 552 THR A N 1
ATOM 4317 C CA . THR A 1 552 ? 1.87 -42.562 -23.109 1 88.69 552 THR A CA 1
ATOM 4318 C C . THR A 1 552 ? 3.004 -43.531 -22.797 1 88.69 552 THR A C 1
ATOM 4320 O O . THR A 1 552 ? 4.18 -43.219 -22.984 1 88.69 552 THR A O 1
ATOM 4323 N N . ILE A 1 553 ? 2.611 -44.719 -22.266 1 90.44 553 ILE A N 1
ATOM 4324 C CA . ILE A 1 553 ? 3.629 -45.719 -21.953 1 90.44 553 ILE A CA 1
ATOM 4325 C C . ILE A 1 553 ? 4.418 -46.094 -23.203 1 90.44 553 ILE A C 1
ATOM 4327 O O . ILE A 1 553 ? 5.648 -46.125 -23.188 1 90.44 553 ILE A O 1
ATOM 4331 N N . GLU A 1 554 ? 3.744 -46.219 -24.266 1 91 554 GLU A N 1
ATOM 4332 C CA . GLU A 1 554 ? 4.383 -46.562 -25.531 1 91 554 GLU A CA 1
ATOM 4333 C C . GLU A 1 554 ? 5.305 -45.438 -26 1 91 554 GLU A C 1
ATOM 4335 O O . GLU A 1 554 ? 6.41 -45.688 -26.484 1 91 554 GLU A O 1
ATOM 4340 N N . ASP A 1 555 ? 4.887 -44.25 -25.891 1 92.81 555 ASP A N 1
ATOM 4341 C CA . ASP A 1 555 ? 5.68 -43.094 -26.281 1 92.81 555 ASP A CA 1
ATOM 4342 C C . ASP A 1 555 ? 6.949 -42.969 -25.453 1 92.81 555 ASP A C 1
ATOM 4344 O O . ASP A 1 555 ? 8.016 -42.656 -25.969 1 92.81 555 ASP A O 1
ATOM 4348 N N . LEU A 1 556 ? 6.773 -43.188 -24.141 1 93.81 556 LEU A N 1
ATOM 4349 C CA . LEU A 1 556 ? 7.918 -43.125 -23.234 1 93.81 556 LEU A CA 1
ATOM 4350 C C . LEU A 1 556 ? 8.961 -44.188 -23.578 1 93.81 556 LEU A C 1
ATOM 4352 O O . LEU A 1 556 ? 10.156 -43.906 -23.594 1 93.81 556 LEU A O 1
ATOM 4356 N N . GLN A 1 557 ? 8.484 -45.312 -23.922 1 93.69 557 GLN A N 1
ATOM 4357 C CA . GLN A 1 557 ? 9.375 -46.406 -24.281 1 93.69 557 GLN A CA 1
ATOM 4358 C C . GLN A 1 557 ? 10.094 -46.094 -25.594 1 93.69 557 GLN A C 1
ATOM 4360 O O . GLN A 1 557 ? 11.242 -46.5 -25.781 1 93.69 557 GLN A O 1
ATOM 4365 N N . ALA A 1 558 ? 9.43 -45.375 -26.453 1 95.25 558 ALA A N 1
ATOM 4366 C CA . ALA A 1 558 ? 9.969 -45.094 -27.781 1 95.25 558 ALA A CA 1
ATOM 4367 C C . ALA A 1 558 ? 10.781 -43.781 -27.781 1 95.25 558 ALA A C 1
ATOM 4369 O O . ALA A 1 558 ? 11.469 -43.5 -28.75 1 95.25 558 ALA A O 1
ATOM 4370 N N . SER A 1 559 ? 10.758 -43.094 -26.75 1 96.69 559 SER A N 1
ATOM 4371 C CA . SER A 1 559 ? 11.266 -41.719 -26.703 1 96.69 559 SER A CA 1
ATOM 4372 C C . SER A 1 559 ? 12.742 -41.656 -27.078 1 96.69 559 SER A C 1
ATOM 4374 O O . SER A 1 559 ? 13.141 -40.844 -27.922 1 96.69 559 SER A O 1
ATOM 4376 N N . SER A 1 560 ? 13.578 -42.562 -26.484 1 96.56 560 SER A N 1
ATOM 4377 C CA . SER A 1 560 ? 15.016 -42.531 -26.719 1 96.56 560 SER A CA 1
ATOM 4378 C C . SER A 1 560 ? 15.336 -42.844 -28.188 1 96.56 560 SER A C 1
ATOM 4380 O O . SER A 1 560 ? 16.219 -42.188 -28.781 1 96.56 560 SER A O 1
ATOM 4382 N N . ALA A 1 561 ? 14.633 -43.719 -28.734 1 96.56 561 ALA A N 1
ATOM 4383 C CA . ALA A 1 561 ? 14.867 -44.094 -30.125 1 96.56 561 ALA A CA 1
ATOM 4384 C C . ALA A 1 561 ? 14.477 -42.938 -31.062 1 96.56 561 ALA A C 1
ATOM 4386 O O . ALA A 1 561 ? 15.172 -42.688 -32.062 1 96.56 561 ALA A O 1
ATOM 4387 N N . ILE A 1 562 ? 13.406 -42.375 -30.812 1 96.69 562 ILE A N 1
ATOM 4388 C CA . ILE A 1 562 ? 12.93 -41.25 -31.625 1 96.69 562 ILE A CA 1
ATOM 4389 C C . ILE A 1 562 ? 13.938 -40.125 -31.578 1 96.69 562 ILE A C 1
ATOM 4391 O O . ILE A 1 562 ? 14.305 -39.562 -32.625 1 96.69 562 ILE A O 1
ATOM 4395 N N . MET A 1 563 ? 14.43 -39.812 -30.375 1 97.75 563 MET A N 1
ATOM 4396 C CA . MET A 1 563 ? 15.367 -38.719 -30.219 1 97.75 563 MET A CA 1
ATOM 4397 C C . MET A 1 563 ? 16.719 -39.031 -30.859 1 97.75 563 MET A C 1
ATOM 4399 O O . MET A 1 563 ? 17.391 -38.156 -31.406 1 97.75 563 MET A O 1
ATOM 4403 N N . ASP A 1 564 ? 17.062 -40.312 -30.688 1 97.5 564 ASP A N 1
ATOM 4404 C CA . ASP A 1 564 ? 18.281 -40.75 -31.344 1 97.5 564 ASP A CA 1
ATOM 4405 C C . ASP A 1 564 ? 18.219 -40.531 -32.844 1 97.5 564 ASP A C 1
ATOM 4407 O O . ASP A 1 564 ? 19.156 -40 -33.469 1 97.5 564 ASP A O 1
ATOM 4411 N N . ARG A 1 565 ? 17.141 -40.906 -33.375 1 95.94 565 ARG A N 1
ATOM 4412 C CA . ARG A 1 565 ? 16.938 -40.75 -34.812 1 95.94 565 ARG A CA 1
ATOM 4413 C C . ARG A 1 565 ? 16.906 -39.281 -35.219 1 95.94 565 ARG A C 1
ATOM 4415 O O . ARG A 1 565 ? 17.484 -38.875 -36.219 1 95.94 565 ARG A O 1
ATOM 4422 N N . MET A 1 566 ? 16.281 -38.5 -34.5 1 95.56 566 MET A N 1
ATOM 4423 C CA . MET A 1 566 ? 16.125 -37.062 -34.75 1 95.56 566 MET A CA 1
ATOM 4424 C C . MET A 1 566 ? 17.469 -36.375 -34.719 1 95.56 566 MET A C 1
ATOM 4426 O O . MET A 1 566 ? 17.781 -35.594 -35.625 1 95.56 566 MET A O 1
ATOM 4430 N N . LEU A 1 567 ? 18.328 -36.656 -33.719 1 96.75 567 LEU A N 1
ATOM 4431 C CA . LEU A 1 567 ? 19.625 -36 -33.562 1 96.75 567 LEU A CA 1
ATOM 4432 C C . LEU A 1 567 ? 20.641 -36.5 -34.562 1 96.75 567 LEU A C 1
ATOM 4434 O O . LEU A 1 567 ? 21.672 -35.875 -34.812 1 96.75 567 LEU A O 1
ATOM 4438 N N . SER A 1 568 ? 20.281 -37.656 -35.188 1 96.44 568 SER A N 1
ATOM 4439 C CA . SER A 1 568 ? 21.156 -38.219 -36.188 1 96.44 568 SER A CA 1
ATOM 4440 C C . SER A 1 568 ? 20.891 -37.625 -37.562 1 96.44 568 SER A C 1
ATOM 4442 O O . SER A 1 568 ? 21.719 -37.719 -38.469 1 96.44 568 SER A O 1
ATOM 4444 N N . LEU A 1 569 ? 19.719 -37.062 -37.719 1 95.75 569 LEU A N 1
ATOM 4445 C CA . LEU A 1 569 ? 19.391 -36.406 -38.969 1 95.75 569 LEU A CA 1
ATOM 4446 C C . LEU A 1 569 ? 20.078 -35.062 -39.094 1 95.75 569 LEU A C 1
ATOM 4448 O O . LEU A 1 569 ? 19.812 -34.156 -38.312 1 95.75 569 LEU A O 1
ATOM 4452 N N . HIS A 1 570 ? 20.812 -34.875 -40.094 1 94.69 570 HIS A N 1
ATOM 4453 C CA . HIS A 1 570 ? 21.688 -33.719 -40.25 1 94.69 570 HIS A CA 1
ATOM 4454 C C . HIS A 1 570 ? 20.859 -32.438 -40.281 1 94.69 570 HIS A C 1
ATOM 4456 O O . HIS A 1 570 ? 21.234 -31.453 -39.625 1 94.69 570 HIS A O 1
ATOM 4462 N N . ASP A 1 571 ? 19.828 -32.375 -41 1 94.38 571 ASP A N 1
ATOM 4463 C CA . ASP A 1 571 ? 19.031 -31.172 -41.156 1 94.38 571 ASP A CA 1
ATOM 4464 C C . ASP A 1 571 ? 18.422 -30.734 -39.812 1 94.38 571 ASP A C 1
ATOM 4466 O O . ASP A 1 571 ? 18.359 -29.547 -39.531 1 94.38 571 ASP A O 1
ATOM 4470 N N . TYR A 1 572 ? 18 -31.641 -39.062 1 95.25 572 TYR A N 1
ATOM 4471 C CA . TYR A 1 572 ? 17.406 -31.281 -37.781 1 95.25 572 TYR A CA 1
ATOM 4472 C C . TYR A 1 572 ? 18.484 -30.922 -36.781 1 95.25 572 TYR A C 1
ATOM 4474 O O . TYR A 1 572 ? 18.297 -30.031 -35.938 1 95.25 572 TYR A O 1
ATOM 4482 N N . ARG A 1 573 ? 19.594 -31.656 -36.781 1 96.06 573 ARG A N 1
ATOM 4483 C CA . ARG A 1 573 ? 20.719 -31.359 -35.906 1 96.06 573 ARG A CA 1
ATOM 4484 C C . ARG A 1 573 ? 21.172 -29.906 -36.031 1 96.06 573 ARG A C 1
ATOM 4486 O O . ARG A 1 573 ? 21.5 -29.266 -35.031 1 96.06 573 ARG A O 1
ATOM 4493 N N . ARG A 1 574 ? 21.109 -29.375 -37.188 1 96 574 ARG A N 1
ATOM 4494 C CA . ARG A 1 574 ? 21.469 -27.984 -37.406 1 96 574 ARG A CA 1
ATOM 4495 C C . ARG A 1 574 ? 20.531 -27.031 -36.688 1 96 574 ARG A C 1
ATOM 4497 O O . ARG A 1 574 ? 20.938 -26 -36.188 1 96 574 ARG A O 1
ATOM 4504 N N . LEU A 1 575 ? 19.281 -27.375 -36.75 1 96.5 575 LEU A N 1
ATOM 4505 C CA . LEU A 1 575 ? 18.297 -26.562 -36 1 96.5 575 LEU A CA 1
ATOM 4506 C C . LEU A 1 575 ? 18.625 -26.516 -34.531 1 96.5 575 LEU A C 1
ATOM 4508 O O . LEU A 1 575 ? 18.578 -25.453 -33.906 1 96.5 575 LEU A O 1
ATOM 4512 N N . VAL A 1 576 ? 19.031 -27.672 -33.938 1 97 576 VAL A N 1
ATOM 4513 C CA . VAL A 1 576 ? 19.359 -27.781 -32.5 1 97 576 VAL A CA 1
ATOM 4514 C C . VAL A 1 576 ? 20.625 -26.984 -32.219 1 97 576 VAL A C 1
ATOM 4516 O O . VAL A 1 576 ? 20.688 -26.234 -31.234 1 97 576 VAL A O 1
ATOM 4519 N N . ASP A 1 577 ? 21.578 -27.078 -33.094 1 96.62 577 ASP A N 1
ATOM 4520 C CA . ASP A 1 577 ? 22.859 -26.406 -32.906 1 96.62 577 ASP A CA 1
ATOM 4521 C C . ASP A 1 577 ? 22.688 -24.891 -32.969 1 96.62 577 ASP A C 1
ATOM 4523 O O . ASP A 1 577 ? 23.391 -24.141 -32.312 1 96.62 577 ASP A O 1
ATOM 4527 N N . SER A 1 578 ? 21.766 -24.484 -33.781 1 96.62 578 SER A N 1
ATOM 4528 C CA . SER A 1 578 ? 21.531 -23.047 -33.938 1 96.62 578 SER A CA 1
ATOM 4529 C C . SER A 1 578 ? 20.969 -22.438 -32.656 1 96.62 578 SER A C 1
ATOM 4531 O O . SER A 1 578 ? 21.016 -21.219 -32.469 1 96.62 578 SER A O 1
ATOM 4533 N N . ARG A 1 579 ? 20.516 -23.219 -31.797 1 95.19 579 ARG A N 1
ATOM 4534 C CA . ARG A 1 579 ? 19.953 -22.75 -30.547 1 95.19 579 ARG A CA 1
ATOM 4535 C C . ARG A 1 579 ? 20.828 -23.141 -29.359 1 95.19 579 ARG A C 1
ATOM 4537 O O . ARG A 1 579 ? 20.312 -23.453 -28.281 1 95.19 579 ARG A O 1
ATOM 4544 N N . GLY A 1 580 ? 22.094 -23.297 -29.562 1 92.25 580 GLY A N 1
ATOM 4545 C CA . GLY A 1 580 ? 23.062 -23.547 -28.5 1 92.25 580 GLY A CA 1
ATOM 4546 C C . GLY A 1 580 ? 23.203 -25.016 -28.156 1 92.25 580 GLY A C 1
ATOM 4547 O O . GLY A 1 580 ? 23.641 -25.359 -27.047 1 92.25 580 GLY A O 1
ATOM 4548 N N . SER A 1 581 ? 22.703 -25.953 -29.031 1 95.5 581 SER A N 1
ATOM 4549 C CA . SER A 1 581 ? 22.812 -27.391 -28.859 1 95.5 581 SER A CA 1
ATOM 4550 C C . SER A 1 581 ? 22.094 -27.844 -27.578 1 95.5 581 SER A C 1
ATOM 4552 O O . SER A 1 581 ? 22.656 -28.625 -26.797 1 95.5 581 SER A O 1
ATOM 4554 N N . VAL A 1 582 ? 20.984 -27.266 -27.344 1 95 582 VAL A N 1
ATOM 4555 C CA . VAL A 1 582 ? 20.109 -27.672 -26.25 1 95 582 VAL A CA 1
ATOM 4556 C C . VAL A 1 582 ? 18.766 -28.141 -26.828 1 95 582 VAL A C 1
ATOM 4558 O O . VAL A 1 582 ? 18.188 -27.469 -27.688 1 95 582 VAL A O 1
ATOM 4561 N N . GLN A 1 583 ? 18.359 -29.297 -26.469 1 96.5 583 GLN A N 1
ATOM 4562 C CA . GLN A 1 583 ? 17.078 -29.844 -26.891 1 96.5 583 GLN A CA 1
ATOM 4563 C C . GLN A 1 583 ? 16.203 -30.188 -25.672 1 96.5 583 GLN A C 1
ATOM 4565 O O . GLN A 1 583 ? 16.672 -30.859 -24.75 1 96.5 583 GLN A O 1
ATOM 4570 N N . GLU A 1 584 ? 15.039 -29.641 -25.688 1 97.38 584 GLU A N 1
ATOM 4571 C CA . GLU A 1 584 ? 14.102 -29.906 -24.594 1 97.38 584 GLU A CA 1
ATOM 4572 C C . GLU A 1 584 ? 13.172 -31.062 -24.938 1 97.38 584 GLU A C 1
ATOM 4574 O O . GLU A 1 584 ? 12.719 -31.188 -26.078 1 97.38 584 GLU A O 1
ATOM 4579 N N . VAL A 1 585 ? 12.953 -31.922 -24 1 97.75 585 VAL A N 1
ATOM 4580 C CA . VAL A 1 585 ? 12.008 -33.031 -24.109 1 97.75 585 VAL A CA 1
ATOM 4581 C C . VAL A 1 585 ? 11.023 -32.969 -22.938 1 97.75 585 VAL A C 1
ATOM 4583 O O . VAL A 1 585 ? 11.43 -32.844 -21.781 1 97.75 585 VAL A O 1
ATOM 4586 N N . MET A 1 586 ? 9.797 -32.969 -23.266 1 97.06 586 MET A N 1
ATOM 4587 C CA . MET A 1 586 ? 8.781 -32.969 -22.219 1 97.06 586 MET A CA 1
ATOM 4588 C C . MET A 1 586 ? 8.289 -34.375 -21.906 1 97.06 586 MET A C 1
ATOM 4590 O O . MET A 1 586 ? 8.094 -35.156 -22.828 1 97.06 586 MET A O 1
ATOM 4594 N N . LEU A 1 587 ? 8.203 -34.656 -20.672 1 94.81 587 LEU A N 1
ATOM 4595 C CA . LEU A 1 587 ? 7.688 -35.938 -20.188 1 94.81 587 LEU A CA 1
ATOM 4596 C C . LEU A 1 587 ? 6.355 -35.75 -19.469 1 94.81 587 LEU A C 1
ATOM 4598 O O . LEU A 1 587 ? 6.238 -34.875 -18.578 1 94.81 587 LEU A O 1
ATOM 4602 N N . GLY A 1 588 ? 5.355 -36.5 -19.906 1 90.62 588 GLY A N 1
ATOM 4603 C CA . GLY A 1 588 ? 4.02 -36.375 -19.328 1 90.62 588 GLY A CA 1
ATOM 4604 C C . GLY A 1 588 ? 3.74 -37.406 -18.25 1 90.62 588 GLY A C 1
ATOM 4605 O O . GLY A 1 588 ? 3.959 -38.594 -18.438 1 90.62 588 GLY A O 1
ATOM 4606 N N . TYR A 1 589 ? 3.191 -36.969 -17.203 1 85.19 589 TYR A N 1
ATOM 4607 C CA . TYR A 1 589 ? 2.955 -37.812 -16.031 1 85.19 589 TYR A CA 1
ATOM 4608 C C . TYR A 1 589 ? 1.501 -38.25 -15.977 1 85.19 589 TYR A C 1
ATOM 4610 O O . TYR A 1 589 ? 1.219 -39.438 -15.734 1 85.19 589 TYR A O 1
ATOM 4618 N N . SER A 1 590 ? 0.604 -37.469 -16.297 1 84 590 SER A N 1
ATOM 4619 C CA . SER A 1 590 ? -0.821 -37.688 -16.094 1 84 590 SER A CA 1
ATOM 4620 C C . SER A 1 590 ? -1.361 -38.75 -17.031 1 84 590 SER A C 1
ATOM 4622 O O . SER A 1 590 ? -1.988 -39.719 -16.594 1 84 590 SER A O 1
ATOM 4624 N N . ASP A 1 591 ? -1.11 -38.625 -18.234 1 82.31 591 ASP A N 1
ATOM 4625 C CA . ASP A 1 591 ? -1.665 -39.562 -19.219 1 82.31 591 ASP A CA 1
ATOM 4626 C C . ASP A 1 591 ? -1.024 -40.938 -19.094 1 82.31 591 ASP A C 1
ATOM 4628 O O . ASP A 1 591 ? -1.677 -41.969 -19.344 1 82.31 591 ASP A O 1
ATOM 4632 N N . SER A 1 592 ? 0.219 -40.969 -18.719 1 87.75 592 SER A N 1
ATOM 4633 C CA . SER A 1 592 ? 0.866 -42.25 -18.516 1 87.75 592 SER A CA 1
ATOM 4634 C C . SER A 1 592 ? 0.261 -43 -17.328 1 87.75 592 SER A C 1
ATOM 4636 O O . SER A 1 592 ? 0.147 -44.219 -17.328 1 87.75 592 SER A O 1
ATOM 4638 N N . ASN A 1 593 ? -0.117 -42.25 -16.344 1 90.12 593 ASN A N 1
ATOM 4639 C CA . ASN A 1 593 ? -0.762 -42.844 -15.18 1 90.12 593 ASN A CA 1
ATOM 4640 C C . ASN A 1 593 ? -2.137 -43.406 -15.523 1 90.12 593 ASN A C 1
ATOM 4642 O O . ASN A 1 593 ? -2.498 -44.5 -15.078 1 90.12 593 ASN A O 1
ATOM 4646 N N . LYS A 1 594 ? -2.941 -42.656 -16.25 1 88.38 594 LYS A N 1
ATOM 4647 C CA . LYS A 1 594 ? -4.25 -43.156 -16.688 1 88.38 594 LYS A CA 1
ATOM 4648 C C . LYS A 1 594 ? -4.117 -44.406 -17.547 1 88.38 594 LYS A C 1
ATOM 4650 O O . LYS A 1 594 ? -4.934 -45.312 -17.453 1 88.38 594 LYS A O 1
ATOM 4655 N N . ASP A 1 595 ? -3.043 -44.438 -18.328 1 88.31 595 ASP A N 1
ATOM 4656 C CA . ASP A 1 595 ? -2.811 -45.5 -19.297 1 88.31 595 ASP A CA 1
ATOM 4657 C C . ASP A 1 595 ? -2.295 -46.781 -18.609 1 88.31 595 ASP A C 1
ATOM 4659 O O . ASP A 1 595 ? -2.746 -47.875 -18.906 1 88.31 595 ASP A O 1
ATOM 4663 N N . GLY A 1 596 ? -1.32 -46.562 -17.688 1 91.12 596 GLY A N 1
ATOM 4664 C CA . GLY A 1 596 ? -0.623 -47.75 -17.219 1 91.12 596 GLY A CA 1
ATOM 4665 C C . GLY A 1 596 ? -0.657 -47.906 -15.711 1 91.12 596 GLY A C 1
ATOM 4666 O O . GLY A 1 596 ? -0.219 -48.906 -15.172 1 91.12 596 GLY A O 1
ATOM 4667 N N . GLY A 1 597 ? -1.122 -46.938 -15.016 1 92.44 597 GLY A N 1
ATOM 4668 C CA . GLY A 1 597 ? -1.15 -47.031 -13.562 1 92.44 597 GLY A CA 1
ATOM 4669 C C . GLY A 1 597 ? 0.014 -46.312 -12.898 1 92.44 597 GLY A C 1
ATOM 4670 O O . GLY A 1 597 ? 1.006 -45.969 -13.555 1 92.44 597 GLY A O 1
ATOM 4671 N N . PHE A 1 598 ? -0.053 -46.25 -11.609 1 93.25 598 PHE A N 1
ATOM 4672 C CA . PHE A 1 598 ? 0.84 -45.406 -10.82 1 93.25 598 PHE A CA 1
ATOM 4673 C C . PHE A 1 598 ? 2.264 -45.938 -10.852 1 93.25 598 PHE A C 1
ATOM 4675 O O . PHE A 1 598 ? 3.207 -45.219 -11.172 1 93.25 598 PHE A O 1
ATOM 4682 N N . VAL A 1 599 ? 2.461 -47.188 -10.609 1 95.25 599 VAL A N 1
ATOM 4683 C CA . VAL A 1 599 ? 3.779 -47.781 -10.492 1 95.25 599 VAL A CA 1
ATOM 4684 C C . VAL A 1 599 ? 4.469 -47.781 -11.852 1 95.25 599 VAL A C 1
ATOM 4686 O O . VAL A 1 599 ? 5.629 -47.375 -11.969 1 95.25 599 VAL A O 1
ATOM 4689 N N . THR A 1 600 ? 3.742 -48.219 -12.859 1 94.69 600 THR A N 1
ATOM 4690 C CA . THR A 1 600 ? 4.305 -48.344 -14.203 1 94.69 600 THR A CA 1
ATOM 4691 C C . THR A 1 600 ? 4.613 -46.969 -14.781 1 94.69 600 THR A C 1
ATOM 4693 O O . THR A 1 600 ? 5.633 -46.781 -15.453 1 94.69 600 THR A O 1
ATOM 4696 N N . SER A 1 601 ? 3.719 -46.094 -14.625 1 92.94 601 SER A N 1
ATOM 4697 C CA . SER A 1 601 ? 3.977 -44.719 -15.094 1 92.94 601 SER A CA 1
ATOM 4698 C C . SER A 1 601 ? 5.266 -44.156 -14.5 1 92.94 601 SER A C 1
ATOM 4700 O O . SER A 1 601 ? 6.125 -43.656 -15.227 1 92.94 601 SER A O 1
ATOM 4702 N N . GLY A 1 602 ? 5.422 -44.25 -13.164 1 92.31 602 GLY A N 1
ATOM 4703 C CA . GLY A 1 602 ? 6.629 -43.781 -12.508 1 92.31 602 GLY A CA 1
ATOM 4704 C C . GLY A 1 602 ? 7.891 -44.438 -13.031 1 92.31 602 GLY A C 1
ATOM 4705 O O . GLY A 1 602 ? 8.906 -43.781 -13.242 1 92.31 602 GLY A O 1
ATOM 4706 N N . TRP A 1 603 ? 7.789 -45.688 -13.203 1 94.44 603 TRP A N 1
ATOM 4707 C CA . TRP A 1 603 ? 8.945 -46.469 -13.633 1 94.44 603 TRP A CA 1
ATOM 4708 C C . TRP A 1 603 ? 9.32 -46.125 -15.078 1 94.44 603 TRP A C 1
ATOM 4710 O O . TRP A 1 603 ? 10.492 -45.969 -15.398 1 94.44 603 TRP A O 1
ATOM 4720 N N . GLU A 1 604 ? 8.328 -46.094 -15.969 1 94.25 604 GLU A N 1
ATOM 4721 C CA . GLU A 1 604 ? 8.586 -45.812 -17.375 1 94.25 604 GLU A CA 1
ATOM 4722 C C . GLU A 1 604 ? 9.156 -44.406 -17.562 1 94.25 604 GLU A C 1
ATOM 4724 O O . GLU A 1 604 ? 9.977 -44.156 -18.453 1 94.25 604 GLU A O 1
ATOM 4729 N N . LEU A 1 605 ? 8.727 -43.5 -16.766 1 93.69 605 LEU A N 1
ATOM 4730 C CA . LEU A 1 605 ? 9.289 -42.156 -16.781 1 93.69 605 LEU A CA 1
ATOM 4731 C C . LEU A 1 605 ? 10.758 -42.188 -16.375 1 93.69 605 LEU A C 1
ATOM 4733 O O . LEU A 1 605 ? 11.602 -41.531 -17.016 1 93.69 605 LEU A O 1
ATOM 4737 N N . TYR A 1 606 ? 11.047 -42.875 -15.289 1 92.94 606 TYR A N 1
ATOM 4738 C CA . TYR A 1 606 ? 12.414 -43.031 -14.797 1 92.94 606 TYR A CA 1
ATOM 4739 C C . TYR A 1 606 ? 13.312 -43.656 -15.844 1 92.94 606 TYR A C 1
ATOM 4741 O O . TYR A 1 606 ? 14.422 -43.188 -16.094 1 92.94 606 TYR A O 1
ATOM 4749 N N . LYS A 1 607 ? 12.859 -44.656 -16.484 1 93.25 607 LYS A N 1
ATOM 4750 C CA . LYS A 1 607 ? 13.609 -45.375 -17.516 1 93.25 607 LYS A CA 1
ATOM 4751 C C . LYS A 1 607 ? 13.844 -44.469 -18.734 1 93.25 607 LYS A C 1
ATOM 4753 O O . LYS A 1 607 ? 14.93 -44.438 -19.312 1 93.25 607 LYS A O 1
ATOM 4758 N N . ALA A 1 608 ? 12.773 -43.844 -19.078 1 94.75 608 ALA A N 1
ATOM 4759 C CA . ALA A 1 608 ? 12.898 -42.906 -20.203 1 94.75 608 ALA A CA 1
ATOM 4760 C C . ALA A 1 608 ? 14 -41.875 -19.953 1 94.75 608 ALA A C 1
ATOM 4762 O O . ALA A 1 608 ? 14.766 -41.562 -20.859 1 94.75 608 ALA A O 1
ATOM 4763 N N . GLU A 1 609 ? 14.086 -41.406 -18.781 1 94.25 609 GLU A N 1
ATOM 4764 C CA . GLU A 1 609 ? 15.094 -40.406 -18.422 1 94.25 609 GLU A CA 1
ATOM 4765 C C . GLU A 1 609 ? 16.5 -40.969 -18.562 1 94.25 609 GLU A C 1
ATOM 4767 O O . GLU A 1 609 ? 17.391 -40.312 -19.109 1 94.25 609 GLU A O 1
ATOM 4772 N N . ILE A 1 610 ? 16.688 -42.156 -18.078 1 92.38 610 ILE A N 1
ATOM 4773 C CA . ILE A 1 610 ? 18 -42.812 -18.156 1 92.38 610 ILE A CA 1
ATOM 4774 C C . ILE A 1 610 ? 18.406 -42.969 -19.625 1 92.38 610 ILE A C 1
ATOM 4776 O O . ILE A 1 610 ? 19.531 -42.625 -19.984 1 92.38 610 ILE A O 1
ATOM 4780 N N . ASN A 1 611 ? 17.469 -43.438 -20.375 1 95 611 ASN A N 1
ATOM 4781 C CA . ASN A 1 611 ? 17.766 -43.688 -21.781 1 95 611 ASN A CA 1
ATOM 4782 C C . ASN A 1 611 ? 18 -42.406 -22.547 1 95 611 ASN A C 1
ATOM 4784 O O . ASN A 1 611 ? 18.859 -42.344 -23.438 1 95 611 ASN A O 1
ATOM 4788 N N . LEU A 1 612 ? 17.25 -41.406 -22.266 1 96.44 612 LEU A N 1
ATOM 4789 C CA . LEU A 1 612 ? 17.422 -40.125 -22.922 1 96.44 612 LEU A CA 1
ATOM 4790 C C . LEU A 1 612 ? 18.781 -39.531 -22.594 1 96.44 612 LEU A C 1
ATOM 4792 O O . LEU A 1 612 ? 19.438 -38.969 -23.469 1 96.44 612 LEU A O 1
ATOM 4796 N N . VAL A 1 613 ? 19.172 -39.594 -21.297 1 94.38 613 VAL A N 1
ATOM 4797 C CA . VAL A 1 613 ? 20.469 -39.062 -20.891 1 94.38 613 VAL A CA 1
ATOM 4798 C C . VAL A 1 613 ? 21.562 -39.719 -21.719 1 94.38 613 VAL A C 1
ATOM 4800 O O . VAL A 1 613 ? 22.469 -39.031 -22.203 1 94.38 613 VAL A O 1
ATOM 4803 N N . ASP A 1 614 ? 21.453 -40.969 -21.906 1 94.19 614 ASP A N 1
ATOM 4804 C CA . ASP A 1 614 ? 22.453 -41.719 -22.656 1 94.19 614 ASP A CA 1
ATOM 4805 C C . ASP A 1 614 ? 22.516 -41.25 -24.109 1 94.19 614 ASP A C 1
ATOM 4807 O O . ASP A 1 614 ? 23.594 -41.031 -24.641 1 94.19 614 ASP A O 1
ATOM 4811 N N . VAL A 1 615 ? 21.344 -41.156 -24.719 1 96.81 615 VAL A N 1
ATOM 4812 C CA . VAL A 1 615 ? 21.266 -40.781 -26.125 1 96.81 615 VAL A CA 1
ATOM 4813 C C . VAL A 1 615 ? 21.844 -39.375 -26.281 1 96.81 615 VAL A C 1
ATOM 4815 O O . VAL A 1 615 ? 22.609 -39.125 -27.219 1 96.81 615 VAL A O 1
ATOM 4818 N N . PHE A 1 616 ? 21.516 -38.469 -25.5 1 96.81 616 PHE A N 1
ATOM 4819 C CA . PHE A 1 616 ? 21.922 -37.062 -25.625 1 96.81 616 PHE A CA 1
ATOM 4820 C C . PHE A 1 616 ? 23.422 -36.906 -25.359 1 96.81 616 PHE A C 1
ATOM 4822 O O . PHE A 1 616 ? 24.094 -36.094 -25.984 1 96.81 616 PHE A O 1
ATOM 4829 N N . GLU A 1 617 ? 23.938 -37.719 -24.422 1 94.69 617 GLU A N 1
ATOM 4830 C CA . GLU A 1 617 ? 25.391 -37.719 -24.188 1 94.69 617 GLU A CA 1
ATOM 4831 C C . GLU A 1 617 ? 26.141 -38.188 -25.422 1 94.69 617 GLU A C 1
ATOM 4833 O O . GLU A 1 617 ? 27.172 -37.594 -25.781 1 94.69 617 GLU A O 1
ATOM 4838 N N . ARG A 1 618 ? 25.609 -39.156 -26.031 1 96.12 618 ARG A N 1
ATOM 4839 C CA . ARG A 1 618 ? 26.25 -39.719 -27.219 1 96.12 618 ARG A CA 1
ATOM 4840 C C . ARG A 1 618 ? 26.281 -38.688 -28.344 1 96.12 618 ARG A C 1
ATOM 4842 O O . ARG A 1 618 ? 27.25 -38.625 -29.109 1 96.12 618 ARG A O 1
ATOM 4849 N N . HIS A 1 619 ? 25.297 -37.906 -28.453 1 97.06 619 HIS A N 1
ATOM 4850 C CA . HIS A 1 619 ? 25.188 -36.906 -29.516 1 97.06 619 HIS A CA 1
ATOM 4851 C C . HIS A 1 619 ? 25.797 -35.594 -29.109 1 97.06 619 HIS A C 1
ATOM 4853 O O . HIS A 1 619 ? 25.859 -34.656 -29.906 1 97.06 619 HIS A O 1
ATOM 4859 N N . HIS A 1 620 ? 26.203 -35.375 -27.906 1 95.94 620 HIS A N 1
ATOM 4860 C CA . HIS A 1 620 ? 26.781 -34.156 -27.359 1 95.94 620 HIS A CA 1
ATOM 4861 C C . HIS A 1 620 ? 25.812 -33 -27.453 1 95.94 620 HIS A C 1
ATOM 4863 O O . HIS A 1 620 ? 26.172 -31.906 -27.906 1 95.94 620 HIS A O 1
ATOM 4869 N N . VAL A 1 621 ? 24.641 -33.219 -27.188 1 96.25 621 VAL A N 1
ATOM 4870 C CA . VAL A 1 621 ? 23.578 -32.219 -27.094 1 96.25 621 VAL A CA 1
ATOM 4871 C C . VAL A 1 621 ? 23.094 -32.125 -25.641 1 96.25 621 VAL A C 1
ATOM 4873 O O . VAL A 1 621 ? 22.953 -33.156 -24.969 1 96.25 621 VAL A O 1
ATOM 4876 N N . ARG A 1 622 ? 22.922 -30.984 -25.125 1 95 622 ARG A N 1
ATOM 4877 C CA . ARG A 1 622 ? 22.422 -30.812 -23.766 1 95 622 ARG A CA 1
ATOM 4878 C C . ARG A 1 622 ? 20.922 -31.109 -23.688 1 95 622 ARG A C 1
ATOM 4880 O O . ARG A 1 622 ? 20.141 -30.547 -24.453 1 95 622 ARG A O 1
ATOM 4887 N N . LEU A 1 623 ? 20.594 -31.969 -22.734 1 95.81 623 LEU A N 1
ATOM 4888 C CA . LEU A 1 623 ? 19.203 -32.344 -22.516 1 95.81 623 LEU A CA 1
ATOM 4889 C C . LEU A 1 623 ? 18.547 -31.438 -21.469 1 95.81 623 LEU A C 1
ATOM 4891 O O . LEU A 1 623 ? 19.109 -31.219 -20.406 1 95.81 623 LEU A O 1
ATOM 4895 N N . ARG A 1 624 ? 17.516 -30.844 -21.812 1 96.31 624 ARG A N 1
ATOM 4896 C CA . ARG A 1 624 ? 16.641 -30.156 -20.859 1 96.31 624 ARG A CA 1
ATOM 4897 C C . ARG A 1 624 ? 15.305 -30.859 -20.719 1 96.31 624 ARG A C 1
ATOM 4899 O O . ARG A 1 624 ? 14.531 -30.938 -21.672 1 96.31 624 ARG A O 1
ATOM 4906 N N . LEU A 1 625 ? 15.055 -31.312 -19.562 1 96.25 625 LEU A N 1
ATOM 4907 C CA . LEU A 1 625 ? 13.805 -32.031 -19.344 1 96.25 625 LEU A CA 1
ATOM 4908 C C . LEU A 1 625 ? 12.719 -31.094 -18.812 1 96.25 625 LEU A C 1
ATOM 4910 O O . LEU A 1 625 ? 12.977 -30.281 -17.922 1 96.25 625 LEU A O 1
ATOM 4914 N N . PHE A 1 626 ? 11.578 -31.109 -19.484 1 96.19 626 PHE A N 1
ATOM 4915 C CA . PHE A 1 626 ? 10.375 -30.406 -19.047 1 96.19 626 PHE A CA 1
ATOM 4916 C C . PHE A 1 626 ? 9.367 -31.391 -18.453 1 96.19 626 PHE A C 1
ATOM 4918 O O . PHE A 1 626 ? 8.836 -32.25 -19.156 1 96.19 626 PHE A O 1
ATOM 4925 N N . HIS A 1 627 ? 9.156 -31.281 -17.172 1 92.94 627 HIS A N 1
ATOM 4926 C CA . HIS A 1 627 ? 8.305 -32.25 -16.469 1 92.94 627 HIS A CA 1
ATOM 4927 C C . HIS A 1 627 ? 6.875 -31.719 -16.344 1 92.94 627 HIS A C 1
ATOM 4929 O O . HIS A 1 627 ? 6.617 -30.734 -15.641 1 92.94 627 HIS A O 1
ATOM 4935 N N . GLY A 1 628 ? 5.969 -32.375 -17.031 1 89.56 628 GLY A N 1
ATOM 4936 C CA . GLY A 1 628 ? 4.555 -32.031 -16.953 1 89.56 628 GLY A CA 1
ATOM 4937 C C . GLY A 1 628 ? 3.867 -32.625 -15.734 1 89.56 628 GLY A C 1
ATOM 4938 O O . GLY A 1 628 ? 3.029 -33.531 -15.859 1 89.56 628 GLY A O 1
ATOM 4939 N N . ARG A 1 629 ? 4.102 -32 -14.617 1 81.81 629 ARG A N 1
ATOM 4940 C CA . ARG A 1 629 ? 3.576 -32.531 -13.352 1 81.81 629 ARG A CA 1
ATOM 4941 C C . ARG A 1 629 ? 2.271 -31.812 -12.977 1 81.81 629 ARG A C 1
ATOM 4943 O O . ARG A 1 629 ? 2.014 -30.703 -13.422 1 81.81 629 ARG A O 1
ATOM 4950 N N . GLY A 1 630 ? 1.476 -32.562 -12.266 1 72.38 630 GLY A N 1
ATOM 4951 C CA . GLY A 1 630 ? 0.25 -31.984 -11.734 1 72.38 630 GLY A CA 1
ATOM 4952 C C . GLY A 1 630 ? 0.267 -31.828 -10.227 1 72.38 630 GLY A C 1
ATOM 4953 O O . GLY A 1 630 ? 1.322 -31.922 -9.594 1 72.38 630 GLY A O 1
ATOM 4954 N N . GLY A 1 631 ? -0.889 -31.531 -9.703 1 64.62 631 GLY A N 1
ATOM 4955 C CA . GLY A 1 631 ? -1.011 -31.312 -8.273 1 64.62 631 GLY A CA 1
ATOM 4956 C C . GLY A 1 631 ? -1.155 -32.594 -7.473 1 64.62 631 GLY A C 1
ATOM 4957 O O . GLY A 1 631 ? -0.621 -32.688 -6.367 1 64.62 631 GLY A O 1
ATOM 4958 N N . SER A 1 632 ? -1.812 -33.531 -8.094 1 65.56 632 SER A N 1
ATOM 4959 C CA . SER A 1 632 ? -2.045 -34.812 -7.414 1 65.56 632 SER A CA 1
ATOM 4960 C C . SER A 1 632 ? -0.91 -35.812 -7.676 1 65.56 632 SER A C 1
ATOM 4962 O O . SER A 1 632 ? -0.215 -35.688 -8.688 1 65.56 632 SER A O 1
ATOM 4964 N N . VAL A 1 633 ? -0.722 -36.656 -6.816 1 57.12 633 VAL A N 1
ATOM 4965 C CA . VAL A 1 633 ? 0.317 -37.688 -6.902 1 57.12 633 VAL A CA 1
ATOM 4966 C C . VAL A 1 633 ? 0.149 -38.469 -8.195 1 57.12 633 VAL A C 1
ATOM 4968 O O . VAL A 1 633 ? 1.134 -38.812 -8.852 1 57.12 633 VAL A O 1
ATOM 4971 N N . GLY A 1 634 ? -1.032 -38.688 -8.578 1 51.16 634 GLY A N 1
ATOM 4972 C CA . GLY A 1 634 ? -1.269 -39.406 -9.812 1 51.16 634 GLY A CA 1
ATOM 4973 C C . GLY A 1 634 ? -0.881 -38.656 -11.055 1 51.16 634 GLY A C 1
ATOM 4974 O O . GLY A 1 634 ? -0.758 -39.219 -12.141 1 51.16 634 GLY A O 1
ATOM 4975 N N . ARG A 1 635 ? -0.681 -37.469 -10.766 1 56.41 635 ARG A N 1
ATOM 4976 C CA . ARG A 1 635 ? -0.274 -36.594 -11.883 1 56.41 635 ARG A CA 1
ATOM 4977 C C . ARG A 1 635 ? 1.128 -36.062 -11.664 1 56.41 635 ARG A C 1
ATOM 4979 O O . ARG A 1 635 ? 1.458 -34.969 -12.172 1 56.41 635 ARG A O 1
ATOM 4986 N N . GLY A 1 636 ? 1.852 -36.75 -10.758 1 51.53 636 GLY A N 1
ATOM 4987 C CA . GLY A 1 636 ? 3.227 -36.344 -10.5 1 51.53 636 GLY A CA 1
ATOM 4988 C C . GLY A 1 636 ? 3.357 -35.375 -9.344 1 51.53 636 GLY A C 1
ATOM 4989 O O . GLY A 1 636 ? 4.402 -34.75 -9.172 1 51.53 636 GLY A O 1
ATOM 4990 N N . GLY A 1 637 ? 2.299 -35.25 -8.648 1 65.25 637 GLY A N 1
ATOM 4991 C CA . GLY A 1 637 ? 2.332 -34.312 -7.512 1 65.25 637 GLY A CA 1
ATOM 4992 C C . GLY A 1 637 ? 3.203 -34.812 -6.375 1 65.25 637 GLY A C 1
ATOM 4993 O O . GLY A 1 637 ? 3.76 -35.906 -6.445 1 65.25 637 GLY A O 1
ATOM 4994 N N . GLY A 1 638 ? 3.586 -34 -5.391 1 68.5 638 GLY A N 1
ATOM 4995 C CA . GLY A 1 638 ? 4.477 -34.25 -4.27 1 68.5 638 GLY A CA 1
ATOM 4996 C C . GLY A 1 638 ? 5.48 -33.125 -4.035 1 68.5 638 GLY A C 1
ATOM 4997 O O . GLY A 1 638 ? 5.469 -32.125 -4.742 1 68.5 638 GLY A O 1
ATOM 4998 N N . PRO A 1 639 ? 6.211 -33.375 -3.061 1 78.38 639 PRO A N 1
ATOM 4999 C CA . PRO A 1 639 ? 7.203 -32.344 -2.787 1 78.38 639 PRO A CA 1
ATOM 5000 C C . PRO A 1 639 ? 8.211 -32.156 -3.922 1 78.38 639 PRO A C 1
ATOM 5002 O O . PRO A 1 639 ? 8.844 -33.125 -4.336 1 78.38 639 PRO A O 1
ATOM 5005 N N . SER A 1 640 ? 8.352 -31.016 -4.379 1 79.81 640 SER A N 1
ATOM 5006 C CA . SER A 1 640 ? 9.188 -30.703 -5.539 1 79.81 640 SER A CA 1
ATOM 5007 C C . SER A 1 640 ? 10.641 -31.078 -5.289 1 79.81 640 SER A C 1
ATOM 5009 O O . SER A 1 640 ? 11.32 -31.594 -6.188 1 79.81 640 SER A O 1
ATOM 5011 N N . TYR A 1 641 ? 11.078 -30.859 -4.105 1 82.56 641 TYR A N 1
ATOM 5012 C CA . TYR A 1 641 ? 12.469 -31.156 -3.77 1 82.56 641 TYR A CA 1
ATOM 5013 C C . TYR A 1 641 ? 12.781 -32.625 -3.965 1 82.56 641 TYR A C 1
ATOM 5015 O O . TYR A 1 641 ? 13.734 -32.969 -4.672 1 82.56 641 TYR A O 1
ATOM 5023 N N . ASP A 1 642 ? 11.93 -33.438 -3.441 1 81.69 642 ASP A N 1
ATOM 5024 C CA . ASP A 1 642 ? 12.141 -34.875 -3.518 1 81.69 642 ASP A CA 1
ATOM 5025 C C . ASP A 1 642 ? 12.016 -35.375 -4.953 1 81.69 642 ASP A C 1
ATOM 5027 O O . ASP A 1 642 ? 12.742 -36.281 -5.371 1 81.69 642 ASP A O 1
ATOM 5031 N N . ALA A 1 643 ? 11.125 -34.781 -5.605 1 82.88 643 ALA A N 1
ATOM 5032 C CA . ALA A 1 643 ? 10.898 -35.188 -6.996 1 82.88 643 ALA A CA 1
ATOM 5033 C C . ALA A 1 643 ? 12.133 -34.906 -7.852 1 82.88 643 ALA A C 1
ATOM 5035 O O . ALA A 1 643 ? 12.477 -35.688 -8.734 1 82.88 643 ALA A O 1
ATOM 5036 N N . ILE A 1 644 ? 12.766 -33.812 -7.633 1 86.5 644 ILE A N 1
ATOM 5037 C CA . ILE A 1 644 ? 13.93 -33.406 -8.422 1 86.5 644 ILE A CA 1
ATOM 5038 C C . ILE A 1 644 ? 15.133 -34.281 -8.023 1 86.5 644 ILE A C 1
ATOM 5040 O O . ILE A 1 644 ? 15.859 -34.781 -8.891 1 86.5 644 ILE A O 1
ATOM 5044 N N . ILE A 1 645 ? 15.234 -34.531 -6.754 1 84.44 645 ILE A N 1
ATOM 5045 C CA . ILE A 1 645 ? 16.375 -35.312 -6.234 1 84.44 645 ILE A CA 1
ATOM 5046 C C . ILE A 1 645 ? 16.25 -36.75 -6.668 1 84.44 645 ILE A C 1
ATOM 5048 O O . ILE A 1 645 ? 17.266 -37.438 -6.891 1 84.44 645 ILE A O 1
ATOM 5052 N N . ALA A 1 646 ? 15.055 -37.188 -6.867 1 85.12 646 ALA A N 1
ATOM 5053 C CA . ALA A 1 646 ? 14.789 -38.594 -7.172 1 85.12 646 ALA A CA 1
ATOM 5054 C C . ALA A 1 646 ? 15.086 -38.906 -8.641 1 85.12 646 ALA A C 1
ATOM 5056 O O . ALA A 1 646 ? 15.125 -40.062 -9.039 1 85.12 646 ALA A O 1
ATOM 5057 N N . GLN A 1 647 ? 15.312 -37.938 -9.477 1 86.75 647 GLN A N 1
ATOM 5058 C CA . GLN A 1 647 ? 15.625 -38.156 -10.883 1 86.75 647 GLN A CA 1
ATOM 5059 C C . GLN A 1 647 ? 16.984 -38.812 -11.047 1 86.75 647 GLN A C 1
ATOM 5061 O O . GLN A 1 647 ? 17.844 -38.719 -10.172 1 86.75 647 GLN A O 1
ATOM 5066 N N . PRO A 1 648 ? 17.172 -39.562 -12.148 1 87.25 648 PRO A N 1
ATOM 5067 C CA . PRO A 1 648 ? 18.469 -40.219 -12.367 1 87.25 648 PRO A CA 1
ATOM 5068 C C . PRO A 1 648 ? 19.609 -39.219 -12.531 1 87.25 648 PRO A C 1
ATOM 5070 O O . PRO A 1 648 ? 19.375 -38.062 -12.938 1 87.25 648 PRO A O 1
ATOM 5073 N N . GLY A 1 649 ? 20.734 -39.719 -12.172 1 83.69 649 GLY A N 1
ATOM 5074 C CA . GLY A 1 649 ? 21.906 -38.875 -12.328 1 83.69 649 GLY A CA 1
ATOM 5075 C C . GLY A 1 649 ? 22.094 -38.375 -13.75 1 83.69 649 GLY A C 1
ATOM 5076 O O . GLY A 1 649 ? 21.922 -39.125 -14.711 1 83.69 649 GLY A O 1
ATOM 5077 N N . GLY A 1 650 ? 22.266 -37.031 -13.852 1 85.88 650 GLY A N 1
ATOM 5078 C CA . GLY A 1 650 ? 22.516 -36.438 -15.148 1 85.88 650 GLY A CA 1
ATOM 5079 C C . GLY A 1 650 ? 21.266 -35.875 -15.805 1 85.88 650 GLY A C 1
ATOM 5080 O O . GLY A 1 650 ? 21.344 -35.094 -16.766 1 85.88 650 GLY A O 1
ATOM 5081 N N . ALA A 1 651 ? 20.172 -36.188 -15.32 1 88.25 651 ALA A N 1
ATOM 5082 C CA . ALA A 1 651 ? 18.906 -35.781 -15.93 1 88.25 651 ALA A CA 1
ATOM 5083 C C . ALA A 1 651 ? 18.656 -34.312 -15.719 1 88.25 651 ALA A C 1
ATOM 5085 O O . ALA A 1 651 ? 18.172 -33.625 -16.625 1 88.25 651 ALA A O 1
ATOM 5086 N N . VAL A 1 652 ? 18.875 -33.656 -14.609 1 88.06 652 VAL A N 1
ATOM 5087 C CA . VAL A 1 652 ? 18.625 -32.25 -14.312 1 88.06 652 VAL A CA 1
ATOM 5088 C C . VAL A 1 652 ? 19.781 -31.406 -14.805 1 88.06 652 VAL A C 1
ATOM 5090 O O . VAL A 1 652 ? 19.562 -30.344 -15.398 1 88.06 652 VAL A O 1
ATOM 5093 N N . ASN A 1 653 ? 20.938 -31.797 -14.93 1 86.75 653 ASN A N 1
ATOM 5094 C CA . ASN A 1 653 ? 22.172 -31.172 -15.375 1 86.75 653 ASN A CA 1
ATOM 5095 C C . ASN A 1 653 ? 22.031 -29.656 -15.469 1 86.75 653 ASN A C 1
ATOM 5097 O O . ASN A 1 653 ? 22.344 -29.062 -16.5 1 86.75 653 ASN A O 1
ATOM 5101 N N . GLY A 1 654 ? 21.406 -29.016 -14.508 1 91.06 654 GLY A N 1
ATOM 5102 C CA . GLY A 1 654 ? 21.359 -27.578 -14.344 1 91.06 654 GLY A CA 1
ATOM 5103 C C . GLY A 1 654 ? 20.141 -26.938 -14.984 1 91.06 654 GLY A C 1
ATOM 5104 O O . GLY A 1 654 ? 19.906 -25.734 -14.828 1 91.06 654 GLY A O 1
ATOM 5105 N N . GLN A 1 655 ? 19.422 -27.656 -15.758 1 93.62 655 GLN A N 1
ATOM 5106 C CA . GLN A 1 655 ? 18.25 -27.094 -16.422 1 93.62 655 GLN A CA 1
ATOM 5107 C C . GLN A 1 655 ? 17.016 -27.953 -16.156 1 93.62 655 GLN A C 1
ATOM 5109 O O . GLN A 1 655 ? 17.062 -29.188 -16.281 1 93.62 655 GLN A O 1
ATOM 5114 N N . ILE A 1 656 ? 15.945 -27.266 -15.75 1 94.69 656 ILE A N 1
ATOM 5115 C CA . ILE A 1 656 ? 14.727 -28.016 -15.453 1 94.69 656 ILE A CA 1
ATOM 5116 C C . ILE A 1 656 ? 13.516 -27.109 -15.641 1 94.69 656 ILE A C 1
ATOM 5118 O O . ILE A 1 656 ? 13.562 -25.922 -15.305 1 94.69 656 ILE A O 1
ATOM 5122 N N . ARG A 1 657 ? 12.547 -27.547 -16.297 1 95.94 657 ARG A N 1
ATOM 5123 C CA . ARG A 1 657 ? 11.242 -26.906 -16.391 1 95.94 657 ARG A CA 1
ATOM 5124 C C . ARG A 1 657 ? 10.148 -27.781 -15.797 1 95.94 657 ARG A C 1
ATOM 5126 O O . ARG A 1 657 ? 10.172 -29 -15.969 1 95.94 657 ARG A O 1
ATOM 5133 N N . ILE A 1 658 ? 9.266 -27.188 -15.039 1 93.25 658 ILE A N 1
ATOM 5134 C CA . ILE A 1 658 ? 8.227 -27.953 -14.367 1 93.25 658 ILE A CA 1
ATOM 5135 C C . ILE A 1 658 ? 6.898 -27.203 -14.453 1 93.25 658 ILE A C 1
ATOM 5137 O O . ILE A 1 658 ? 6.852 -25.984 -14.273 1 93.25 658 ILE A O 1
ATOM 5141 N N . THR A 1 659 ? 5.82 -27.891 -14.742 1 91.38 659 THR A N 1
ATOM 5142 C CA . THR A 1 659 ? 4.508 -27.25 -14.766 1 91.38 659 THR A CA 1
ATOM 5143 C C . THR A 1 659 ? 3.955 -27.109 -13.344 1 91.38 659 THR A C 1
ATOM 5145 O O . THR A 1 659 ? 4.176 -27.969 -12.5 1 91.38 659 THR A O 1
ATOM 5148 N N . GLU A 1 660 ? 3.373 -26.016 -13.109 1 88 660 GLU A N 1
ATOM 5149 C CA . GLU A 1 660 ? 2.557 -25.781 -11.922 1 88 660 GLU A CA 1
ATOM 5150 C C . GLU A 1 660 ? 1.079 -25.641 -12.289 1 88 660 GLU A C 1
ATOM 5152 O O . GLU A 1 660 ? 0.72 -24.891 -13.195 1 88 660 GLU A O 1
ATOM 5157 N N . GLN A 1 661 ? 0.214 -26.469 -11.609 1 77.94 661 GLN A N 1
ATOM 5158 C CA . GLN A 1 661 ? -1.158 -26.531 -12.102 1 77.94 661 GLN A CA 1
ATOM 5159 C C . GLN A 1 661 ? -2.156 -26.234 -10.992 1 77.94 661 GLN A C 1
ATOM 5161 O O . GLN A 1 661 ? -1.951 -26.625 -9.844 1 77.94 661 GLN A O 1
ATOM 5166 N N . GLY A 1 662 ? -3.27 -25.547 -11.406 1 68.5 662 GLY A N 1
ATOM 5167 C CA . GLY A 1 662 ? -4.504 -25.422 -10.641 1 68.5 662 GLY A CA 1
ATOM 5168 C C . GLY A 1 662 ? -4.301 -24.844 -9.258 1 68.5 662 GLY A C 1
ATOM 5169 O O . GLY A 1 662 ? -3.689 -23.781 -9.109 1 68.5 662 GLY A O 1
ATOM 5170 N N . GLU A 1 663 ? -4.816 -25.672 -8.305 1 71.31 663 GLU A N 1
ATOM 5171 C CA . GLU A 1 663 ? -4.887 -25.281 -6.895 1 71.31 663 GLU A CA 1
ATOM 5172 C C . GLU A 1 663 ? -3.494 -25.188 -6.281 1 71.31 663 GLU A C 1
ATOM 5174 O O . GLU A 1 663 ? -3.283 -24.438 -5.324 1 71.31 663 GLU A O 1
ATOM 5179 N N . ILE A 1 664 ? -2.578 -25.781 -6.965 1 78.94 664 ILE A N 1
ATOM 5180 C CA . ILE A 1 664 ? -1.216 -25.766 -6.441 1 78.94 664 ILE A CA 1
ATOM 5181 C C . ILE A 1 664 ? -0.61 -24.375 -6.625 1 78.94 664 ILE A C 1
ATOM 5183 O O . ILE A 1 664 ? 0.162 -23.922 -5.781 1 78.94 664 ILE A O 1
ATOM 5187 N N . ILE A 1 665 ? -1.002 -23.734 -7.699 1 86.75 665 ILE A N 1
ATOM 5188 C CA . ILE A 1 665 ? -0.489 -22.406 -7.945 1 86.75 665 ILE A CA 1
ATOM 5189 C C . ILE A 1 665 ? -0.923 -21.469 -6.82 1 86.75 665 ILE A C 1
ATOM 5191 O O . ILE A 1 665 ? -0.108 -20.719 -6.277 1 86.75 665 ILE A O 1
ATOM 5195 N N . SER A 1 666 ? -2.174 -21.547 -6.453 1 85.69 666 SER A N 1
ATOM 5196 C CA . SER A 1 666 ? -2.707 -20.672 -5.406 1 85.69 666 SER A CA 1
ATOM 5197 C C . SER A 1 666 ? -2.08 -21 -4.051 1 85.69 666 SER A C 1
ATOM 5199 O O . SER A 1 666 ? -1.763 -20.094 -3.279 1 85.69 666 SER A O 1
ATOM 5201 N N . SER A 1 667 ? -1.893 -22.234 -3.836 1 84.44 667 SER A N 1
ATOM 5202 C CA . SER A 1 667 ? -1.347 -22.656 -2.547 1 84.44 667 SER A CA 1
ATOM 5203 C C . SER A 1 667 ? 0.12 -22.266 -2.414 1 84.44 667 SER A C 1
ATOM 5205 O O . SER A 1 667 ? 0.572 -21.891 -1.331 1 84.44 667 SER A O 1
ATOM 5207 N N . LYS A 1 668 ? 0.792 -22.281 -3.521 1 89.62 668 LYS A N 1
ATOM 5208 C CA . LYS A 1 668 ? 2.236 -22.078 -3.473 1 89.62 668 LYS A CA 1
ATOM 5209 C C . LYS A 1 668 ? 2.588 -20.594 -3.652 1 89.62 668 LYS A C 1
ATOM 5211 O O . LYS A 1 668 ? 3.6 -20.125 -3.129 1 89.62 668 LYS A O 1
ATOM 5216 N N . TYR A 1 669 ? 1.773 -19.828 -4.363 1 93.44 669 TYR A N 1
ATOM 5217 C CA . TYR A 1 669 ? 2.322 -18.562 -4.832 1 93.44 669 TYR A CA 1
ATOM 5218 C C . TYR A 1 669 ? 1.398 -17.406 -4.477 1 93.44 669 TYR A C 1
ATOM 5220 O O . TYR A 1 669 ? 1.633 -16.266 -4.887 1 93.44 669 TYR A O 1
ATOM 5228 N N . SER A 1 670 ? 0.33 -17.656 -3.688 1 91.56 670 SER A N 1
ATOM 5229 C CA . SER A 1 670 ? -0.534 -16.562 -3.264 1 91.56 670 SER A CA 1
ATOM 5230 C C . SER A 1 670 ? 0.136 -15.711 -2.188 1 91.56 670 SER A C 1
ATOM 5232 O O . SER A 1 670 ? -0.069 -14.492 -2.129 1 91.56 670 SER A O 1
ATOM 5234 N N . ASN A 1 671 ? 0.896 -16.406 -1.334 1 93 671 ASN A N 1
ATOM 5235 C CA . ASN A 1 671 ? 1.674 -15.734 -0.304 1 93 671 ASN A CA 1
ATOM 5236 C C . ASN A 1 671 ? 3.127 -15.547 -0.731 1 93 671 ASN A C 1
ATOM 5238 O O . ASN A 1 671 ? 3.807 -16.516 -1.077 1 93 671 ASN A O 1
ATOM 5242 N N . ALA A 1 672 ? 3.59 -14.422 -0.641 1 93.75 672 ALA A N 1
ATOM 5243 C CA . ALA A 1 672 ? 4.914 -14.078 -1.15 1 93.75 672 ALA A CA 1
ATOM 5244 C C . ALA A 1 672 ? 6 -14.891 -0.451 1 93.75 672 ALA A C 1
ATOM 5246 O O . ALA A 1 672 ? 6.953 -15.344 -1.089 1 93.75 672 ALA A O 1
ATOM 5247 N N . GLU A 1 673 ? 5.922 -15.047 0.831 1 90.94 673 GLU A N 1
ATOM 5248 C CA . GLU A 1 673 ? 6.93 -15.781 1.585 1 90.94 673 GLU A CA 1
ATOM 5249 C C . GLU A 1 673 ? 6.926 -17.266 1.214 1 90.94 673 GLU A C 1
ATOM 5251 O O . GLU A 1 673 ? 7.984 -17.875 1.057 1 90.94 673 GLU A O 1
ATOM 5256 N N . VAL A 1 674 ? 5.75 -17.828 1.085 1 92.38 674 VAL A N 1
ATOM 5257 C CA . VAL A 1 674 ? 5.609 -19.234 0.683 1 92.38 674 VAL A CA 1
ATOM 5258 C C . VAL A 1 674 ? 6.09 -19.406 -0.757 1 92.38 674 VAL A C 1
ATOM 5260 O O . VAL A 1 674 ? 6.777 -20.375 -1.076 1 92.38 674 VAL A O 1
ATOM 5263 N N . GLY A 1 675 ? 5.672 -18.406 -1.562 1 94.31 675 GLY A N 1
ATOM 5264 C CA . GLY A 1 675 ? 6.117 -18.453 -2.945 1 94.31 675 GLY A CA 1
ATOM 5265 C C . GLY A 1 675 ? 7.625 -18.422 -3.09 1 94.31 675 GLY A C 1
ATOM 5266 O O . GLY A 1 675 ? 8.195 -19.188 -3.863 1 94.31 675 GLY A O 1
ATOM 5267 N N . ARG A 1 676 ? 8.297 -17.578 -2.361 1 93.62 676 ARG A N 1
ATOM 5268 C CA . ARG A 1 676 ? 9.75 -17.5 -2.389 1 93.62 676 ARG A CA 1
ATOM 5269 C C . ARG A 1 676 ? 10.383 -18.812 -1.925 1 93.62 676 ARG A C 1
ATOM 5271 O O . ARG A 1 676 ? 11.359 -19.281 -2.512 1 93.62 676 ARG A O 1
ATOM 5278 N N . ASN A 1 677 ? 9.828 -19.344 -0.876 1 91.75 677 ASN A N 1
ATOM 5279 C CA . ASN A 1 677 ? 10.336 -20.609 -0.366 1 91.75 677 ASN A CA 1
ATOM 5280 C C . ASN A 1 677 ? 10.227 -21.719 -1.409 1 91.75 677 ASN A C 1
ATOM 5282 O O . ASN A 1 677 ? 11.141 -22.531 -1.549 1 91.75 677 ASN A O 1
ATOM 5286 N N . ASN A 1 678 ? 9.117 -21.734 -2.064 1 92.5 678 ASN A N 1
ATOM 5287 C CA . ASN A 1 678 ? 8.938 -22.734 -3.105 1 92.5 678 ASN A CA 1
ATOM 5288 C C . ASN A 1 678 ? 9.945 -22.562 -4.238 1 92.5 678 ASN A C 1
ATOM 5290 O O . ASN A 1 678 ? 10.477 -23.531 -4.766 1 92.5 678 ASN A O 1
ATOM 5294 N N . LEU A 1 679 ? 10.164 -21.359 -4.629 1 94.62 679 LEU A N 1
ATOM 5295 C CA . LEU A 1 679 ? 11.156 -21.062 -5.664 1 94.62 679 LEU A CA 1
ATOM 5296 C C . LEU A 1 679 ? 12.555 -21.453 -5.203 1 94.62 679 LEU A C 1
ATOM 5298 O O . LEU A 1 679 ? 13.352 -21.969 -5.988 1 94.62 679 LEU A O 1
ATOM 5302 N N . GLU A 1 680 ? 12.875 -21.234 -3.949 1 92.88 680 GLU A N 1
ATOM 5303 C CA . GLU A 1 680 ? 14.164 -21.609 -3.365 1 92.88 680 GLU A CA 1
ATOM 5304 C C . GLU A 1 680 ? 14.352 -23.125 -3.379 1 92.88 680 GLU A C 1
ATOM 5306 O O . GLU A 1 680 ? 15.461 -23.609 -3.627 1 92.88 680 GLU A O 1
ATOM 5311 N N . ILE A 1 681 ? 13.297 -23.781 -3.064 1 91.5 681 ILE A N 1
ATOM 5312 C CA . ILE A 1 681 ? 13.336 -25.234 -3.057 1 91.5 681 ILE A CA 1
ATOM 5313 C C . ILE A 1 681 ? 13.656 -25.75 -4.457 1 91.5 681 ILE A C 1
ATOM 5315 O O . ILE A 1 681 ? 14.492 -26.641 -4.621 1 91.5 681 ILE A O 1
ATOM 5319 N N . LEU A 1 682 ? 13.039 -25.172 -5.449 1 92.62 682 LEU A N 1
ATOM 5320 C CA . LEU A 1 682 ? 13.289 -25.594 -6.824 1 92.62 682 LEU A CA 1
ATOM 5321 C C . LEU A 1 682 ? 14.742 -25.328 -7.215 1 92.62 682 LEU A C 1
ATOM 5323 O O . LEU A 1 682 ? 15.383 -26.188 -7.828 1 92.62 682 LEU A O 1
ATOM 5327 N N . ALA A 1 683 ? 15.211 -24.188 -6.832 1 92.69 683 ALA A N 1
ATOM 5328 C CA . ALA A 1 683 ? 16.594 -23.812 -7.148 1 92.69 683 ALA A CA 1
ATOM 5329 C C . ALA A 1 683 ? 17.578 -24.719 -6.422 1 92.69 683 ALA A C 1
ATOM 5331 O O . ALA A 1 683 ? 18.547 -25.188 -7.02 1 92.69 683 ALA A O 1
ATOM 5332 N N . ALA A 1 684 ? 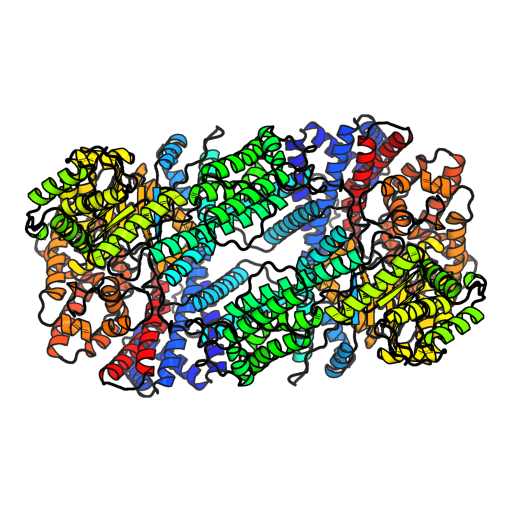17.328 -24.953 -5.156 1 92 684 ALA A N 1
ATOM 5333 C CA . ALA A 1 684 ? 18.219 -25.766 -4.328 1 92 684 ALA A CA 1
ATOM 5334 C C . ALA A 1 684 ? 18.25 -27.219 -4.828 1 92 684 ALA A C 1
ATOM 5336 O O . ALA A 1 684 ? 19.328 -27.812 -4.918 1 92 684 ALA A O 1
ATOM 5337 N N . ALA A 1 685 ? 17.078 -27.703 -5.094 1 91.62 685 ALA A N 1
ATOM 5338 C CA . ALA A 1 685 ? 17 -29.078 -5.586 1 91.62 685 ALA A CA 1
ATOM 5339 C C . ALA A 1 685 ? 17.719 -29.234 -6.918 1 91.62 685 ALA A C 1
ATOM 5341 O O . ALA A 1 685 ? 18.391 -30.234 -7.156 1 91.62 685 ALA A O 1
ATOM 5342 N N . THR A 1 686 ? 17.625 -28.266 -7.781 1 92.19 686 THR A N 1
ATOM 5343 C CA . THR A 1 686 ? 18.281 -28.281 -9.078 1 92.19 686 THR A CA 1
ATOM 5344 C C . THR A 1 686 ? 19.797 -28.25 -8.906 1 92.19 686 THR A C 1
ATOM 5346 O O . THR A 1 686 ? 20.531 -29 -9.57 1 92.19 686 THR A O 1
ATOM 5349 N N . LEU A 1 687 ? 20.234 -27.406 -8.039 1 91.62 687 LEU A N 1
ATOM 5350 C CA . LEU A 1 687 ? 21.656 -27.281 -7.754 1 91.62 687 LEU A CA 1
ATOM 5351 C C . LEU A 1 687 ? 22.219 -28.594 -7.176 1 91.62 687 LEU A C 1
ATOM 5353 O O . LEU A 1 687 ? 23.234 -29.094 -7.637 1 91.62 687 LEU A O 1
ATOM 5357 N N . GLU A 1 688 ? 21.5 -29.125 -6.266 1 90.56 688 GLU A N 1
ATOM 5358 C CA . GLU A 1 688 ? 21.938 -30.344 -5.59 1 90.56 688 GLU A CA 1
ATOM 5359 C C . GLU A 1 688 ? 21.969 -31.531 -6.551 1 90.56 688 GLU A C 1
ATOM 5361 O O . GLU A 1 688 ? 22.938 -32.281 -6.594 1 90.56 688 GLU A O 1
ATOM 5366 N N . ALA A 1 689 ? 20.906 -31.656 -7.289 1 89.56 689 ALA A N 1
ATOM 5367 C CA . ALA A 1 689 ? 20.797 -32.781 -8.234 1 89.56 689 ALA A CA 1
ATOM 5368 C C . ALA A 1 689 ? 21.875 -32.688 -9.312 1 89.56 689 ALA A C 1
ATOM 5370 O O . ALA A 1 689 ? 22.328 -33.719 -9.836 1 89.56 689 ALA A O 1
ATOM 5371 N N . SER A 1 690 ? 22.344 -31.516 -9.609 1 91 690 SER A N 1
ATOM 5372 C CA . SER A 1 690 ? 23.266 -31.297 -10.711 1 91 690 SER A CA 1
ATOM 5373 C C . SER A 1 690 ? 24.719 -31.391 -10.25 1 91 690 SER A C 1
ATOM 5375 O O . SER A 1 690 ? 25.562 -31.922 -10.969 1 91 690 SER A O 1
ATOM 5377 N N . LEU A 1 691 ? 24.969 -30.891 -9.055 1 88.25 691 LEU A N 1
ATOM 5378 C CA . LEU A 1 691 ? 26.359 -30.719 -8.672 1 88.25 691 LEU A CA 1
ATOM 5379 C C . LEU A 1 691 ? 26.75 -31.703 -7.582 1 88.25 691 LEU A C 1
ATOM 5381 O O . LEU A 1 691 ? 27.922 -32.094 -7.469 1 88.25 691 LEU A O 1
ATOM 5385 N N . LEU A 1 692 ? 25.859 -32.094 -6.73 1 84.19 692 LEU A N 1
ATOM 5386 C CA . LEU A 1 692 ? 26.219 -32.812 -5.527 1 84.19 692 LEU A CA 1
ATOM 5387 C C . LEU A 1 692 ? 25.875 -34.312 -5.672 1 84.19 692 LEU A C 1
ATOM 5389 O O . LEU A 1 692 ? 26.422 -35.125 -4.953 1 84.19 692 LEU A O 1
ATOM 5393 N N . HIS A 1 693 ? 24.938 -34.625 -6.508 1 77.44 693 HIS A N 1
ATOM 5394 C CA . HIS A 1 693 ? 24.547 -36 -6.68 1 77.44 693 HIS A CA 1
ATOM 5395 C C . HIS A 1 693 ? 25.438 -36.688 -7.707 1 77.44 693 HIS A C 1
ATOM 5397 O O . HIS A 1 693 ? 25.812 -36.094 -8.719 1 77.44 693 HIS A O 1
ATOM 5403 N N . PRO A 1 694 ? 25.969 -37.938 -7.195 1 64.56 694 PRO A N 1
ATOM 5404 C CA . PRO A 1 694 ? 26.812 -38.688 -8.133 1 64.56 694 PRO A CA 1
ATOM 5405 C C . PRO A 1 694 ? 26.125 -38.938 -9.477 1 64.56 694 PRO A C 1
ATOM 5407 O O . PRO A 1 694 ? 24.906 -39.125 -9.523 1 64.56 694 PRO A O 1
ATOM 5410 N N . ARG A 1 695 ? 26.953 -38.688 -10.57 1 62.03 695 ARG A N 1
ATOM 5411 C CA . ARG A 1 695 ? 26.438 -38.844 -11.93 1 62.03 695 ARG A CA 1
ATOM 5412 C C . ARG A 1 695 ? 26.094 -40.312 -12.227 1 62.03 695 ARG A C 1
ATOM 5414 O O . ARG A 1 695 ? 25.625 -40.625 -13.312 1 62.03 695 ARG A O 1
ATOM 5421 N N . GLN A 1 696 ? 26.422 -41.094 -11.312 1 57.59 696 GLN A N 1
ATOM 5422 C CA . GLN A 1 696 ? 26.141 -42.469 -11.711 1 57.59 696 GLN A CA 1
ATOM 5423 C C . GLN A 1 696 ? 24.641 -42.75 -11.805 1 57.59 696 GLN A C 1
ATOM 5425 O O . GLN A 1 696 ? 23.891 -42.406 -10.891 1 57.59 696 GLN A O 1
ATOM 5430 N N . SER A 1 697 ? 24.297 -42.812 -13.047 1 53.16 697 SER A N 1
ATOM 5431 C CA . SER A 1 697 ? 22.906 -43 -13.469 1 53.16 697 SER A CA 1
ATOM 5432 C C . SER A 1 697 ? 22.188 -44 -12.555 1 53.16 697 SER A C 1
ATOM 5434 O O . SER A 1 697 ? 21.391 -43.594 -11.711 1 53.16 697 SER A O 1
ATOM 5436 N N . ALA A 1 698 ? 22.188 -45.281 -12.969 1 56.53 698 ALA A N 1
ATOM 5437 C CA . ALA A 1 698 ? 21.281 -46.344 -12.562 1 56.53 698 ALA A CA 1
ATOM 5438 C C . ALA A 1 698 ? 21.812 -47.062 -11.32 1 56.53 698 ALA A C 1
ATOM 5440 O O . ALA A 1 698 ? 23.016 -47.281 -11.188 1 56.53 698 ALA A O 1
ATOM 5441 N N . PRO A 1 699 ? 20.859 -47.125 -10.227 1 70.06 699 PRO A N 1
ATOM 5442 C CA . PRO A 1 699 ? 21.156 -48.031 -9.102 1 70.06 699 PRO A CA 1
ATOM 5443 C C . PRO A 1 699 ? 21.703 -49.375 -9.555 1 70.06 699 PRO A C 1
ATOM 5445 O O . PRO A 1 699 ? 21.766 -49.656 -10.758 1 70.06 699 PRO A O 1
ATOM 5448 N N . ARG A 1 700 ? 21.938 -50.25 -8.719 1 82.19 700 ARG A N 1
ATOM 5449 C CA . ARG A 1 700 ? 22.328 -51.656 -8.945 1 82.19 700 ARG A CA 1
ATOM 5450 C C . ARG A 1 700 ? 21.375 -52.312 -9.938 1 82.19 700 ARG A C 1
ATOM 5452 O O . ARG A 1 700 ? 20.172 -52.062 -9.914 1 82.19 700 ARG A O 1
ATOM 5459 N N . ARG A 1 701 ? 21.906 -53 -10.906 1 88.88 701 ARG A N 1
ATOM 5460 C CA . ARG A 1 701 ? 21.141 -53.688 -11.938 1 88.88 701 ARG A CA 1
ATOM 5461 C C . ARG A 1 701 ? 20.031 -54.531 -11.32 1 88.88 701 ARG A C 1
ATOM 5463 O O . ARG A 1 701 ? 18.969 -54.719 -11.914 1 88.88 701 ARG A O 1
ATOM 5470 N N . GLU A 1 702 ? 20.234 -55.031 -10.172 1 91.38 702 GLU A N 1
ATOM 5471 C CA . GLU A 1 702 ? 19.25 -55.844 -9.477 1 91.38 702 GLU A CA 1
ATOM 5472 C C . GLU A 1 702 ? 18 -55.031 -9.125 1 91.38 702 GLU A C 1
ATOM 5474 O O . GLU A 1 702 ? 16.891 -55.562 -9.156 1 91.38 702 GLU A O 1
ATOM 5479 N N . TYR A 1 703 ? 18.281 -53.812 -8.805 1 93.25 703 TYR A N 1
ATOM 5480 C CA . TYR A 1 703 ? 17.156 -52.938 -8.461 1 93.25 703 TYR A CA 1
ATOM 5481 C C . TYR A 1 703 ? 16.297 -52.656 -9.688 1 93.25 703 TYR A C 1
ATOM 5483 O O . TYR A 1 703 ? 15.07 -52.688 -9.609 1 93.25 703 TYR A O 1
ATOM 5491 N N . LEU A 1 704 ? 16.953 -52.5 -10.836 1 93.81 704 LEU A N 1
ATOM 5492 C CA . LEU A 1 704 ? 16.25 -52.188 -12.086 1 93.81 704 LEU A CA 1
ATOM 5493 C C . LEU A 1 704 ? 15.422 -53.375 -12.547 1 93.81 704 LEU A C 1
ATOM 5495 O O . LEU A 1 704 ? 14.289 -53.219 -12.992 1 93.81 704 LEU A O 1
ATOM 5499 N N . THR A 1 705 ? 15.992 -54.5 -12.391 1 94.75 705 THR A N 1
ATOM 5500 C CA . THR A 1 705 ? 15.312 -55.719 -12.805 1 94.75 705 THR A CA 1
ATOM 5501 C C . THR A 1 705 ? 14.078 -55.969 -11.938 1 94.75 705 THR A C 1
ATOM 5503 O O . THR A 1 705 ? 13.008 -56.312 -12.453 1 94.75 705 THR A O 1
ATOM 5506 N N . ALA A 1 706 ? 14.281 -55.812 -10.68 1 95.31 706 ALA A N 1
ATOM 5507 C CA . ALA A 1 706 ? 13.164 -56 -9.766 1 95.31 706 ALA A CA 1
ATOM 5508 C C . ALA A 1 706 ? 12.039 -55 -10.07 1 95.31 706 ALA A C 1
ATOM 5510 O O . ALA A 1 706 ? 10.859 -55.375 -10.062 1 95.31 706 ALA A O 1
ATOM 5511 N N . MET A 1 707 ? 12.445 -53.812 -10.289 1 95.94 707 MET A N 1
ATOM 5512 C CA . MET A 1 707 ? 11.438 -52.781 -10.562 1 95.94 707 MET A CA 1
ATOM 5513 C C . MET A 1 707 ? 10.727 -53.031 -11.883 1 95.94 707 MET A C 1
ATOM 5515 O O . MET A 1 707 ? 9.547 -52.75 -12.031 1 95.94 707 MET A O 1
ATOM 5519 N N . ASP A 1 708 ? 11.43 -53.531 -12.859 1 95.94 708 ASP A N 1
ATOM 5520 C CA . ASP A 1 708 ? 10.828 -53.906 -14.133 1 95.94 708 ASP A CA 1
ATOM 5521 C C . ASP A 1 708 ? 9.742 -54.969 -13.938 1 95.94 708 ASP A C 1
ATOM 5523 O O . ASP A 1 708 ? 8.672 -54.906 -14.539 1 95.94 708 ASP A O 1
ATOM 5527 N N . GLU A 1 709 ? 10.047 -55.906 -13.156 1 97.25 709 GLU A N 1
ATOM 5528 C CA . GLU A 1 709 ? 9.102 -56.969 -12.883 1 97.25 709 GLU A CA 1
ATOM 5529 C C . GLU A 1 709 ? 7.898 -56.469 -12.094 1 97.25 709 GLU A C 1
ATOM 5531 O O . GLU A 1 709 ? 6.754 -56.781 -12.43 1 97.25 709 GLU A O 1
ATOM 5536 N N . LEU A 1 710 ? 8.219 -55.75 -11.062 1 97.38 710 LEU A N 1
ATOM 5537 C CA . LEU A 1 710 ? 7.145 -55.188 -10.266 1 97.38 710 LEU A CA 1
ATOM 5538 C C . LEU A 1 710 ? 6.223 -54.344 -11.133 1 97.38 710 LEU A C 1
ATOM 5540 O O . LEU A 1 710 ? 5 -54.406 -10.992 1 97.38 710 LEU A O 1
ATOM 5544 N N . SER A 1 711 ? 6.844 -53.5 -11.977 1 97.38 711 SER A N 1
ATOM 5545 C CA . SER A 1 711 ? 6.09 -52.656 -12.891 1 97.38 711 SER A CA 1
ATOM 5546 C C . SER A 1 711 ? 5.219 -53.469 -13.828 1 97.38 711 SER A C 1
ATOM 5548 O O . SER A 1 711 ? 4.051 -53.125 -14.055 1 97.38 711 SER A O 1
ATOM 5550 N N . SER A 1 712 ? 5.742 -54.5 -14.367 1 97.19 712 SER A N 1
ATOM 5551 C CA . SER A 1 712 ? 4.992 -55.344 -15.281 1 97.19 712 SER A CA 1
ATOM 5552 C C . SER A 1 712 ? 3.793 -55.969 -14.586 1 97.19 712 SER A C 1
ATOM 5554 O O . SER A 1 712 ? 2.717 -56.094 -15.18 1 97.19 712 SER A O 1
ATOM 5556 N N . LEU A 1 713 ? 4 -56.438 -13.422 1 97.88 713 LEU A N 1
ATOM 5557 C CA . LEU A 1 713 ? 2.928 -57.031 -12.633 1 97.88 713 LEU A CA 1
ATOM 5558 C C . LEU A 1 713 ? 1.856 -56 -12.297 1 97.88 713 LEU A C 1
ATOM 5560 O O . LEU A 1 713 ? 0.661 -56.281 -12.414 1 97.88 713 LEU A O 1
ATOM 5564 N N . ALA A 1 714 ? 2.295 -54.906 -11.812 1 97.75 714 ALA A N 1
ATOM 5565 C CA . ALA A 1 714 ? 1.359 -53.812 -11.484 1 97.75 714 ALA A CA 1
ATOM 5566 C C . ALA A 1 714 ? 0.572 -53.375 -12.711 1 97.75 714 ALA A C 1
ATOM 5568 O O . ALA A 1 714 ? -0.622 -53.094 -12.617 1 97.75 714 ALA A O 1
ATOM 5569 N N . PHE A 1 715 ? 1.272 -53.25 -13.836 1 96.81 715 PHE A N 1
ATOM 5570 C CA . PHE A 1 715 ? 0.661 -52.875 -15.102 1 96.81 715 PHE A CA 1
ATOM 5571 C C . PHE A 1 715 ? -0.468 -53.812 -15.469 1 96.81 715 PHE A C 1
ATOM 5573 O O . PHE A 1 715 ? -1.569 -53.406 -15.812 1 96.81 715 PHE A O 1
ATOM 5580 N N . ARG A 1 716 ? -0.234 -55.062 -15.352 1 96.88 716 ARG A N 1
ATOM 5581 C CA . ARG A 1 716 ? -1.226 -56.062 -15.68 1 96.88 716 ARG A CA 1
ATOM 5582 C C . ARG A 1 716 ? -2.426 -55.969 -14.742 1 96.88 716 ARG A C 1
ATOM 5584 O O . ARG A 1 716 ? -3.57 -56.156 -15.172 1 96.88 716 ARG A O 1
ATOM 5591 N N . ALA A 1 717 ? -2.104 -55.812 -13.523 1 97.12 717 ALA A N 1
ATOM 5592 C CA . ALA A 1 717 ? -3.18 -55.688 -12.547 1 97.12 717 ALA A CA 1
ATOM 5593 C C . ALA A 1 717 ? -4.059 -54.469 -12.836 1 97.12 717 ALA A C 1
ATOM 5595 O O . ALA A 1 717 ? -5.285 -54.562 -12.812 1 97.12 717 ALA A O 1
ATOM 5596 N N . TYR A 1 718 ? -3.475 -53.375 -13.031 1 96.81 718 TYR A N 1
ATOM 5597 C CA . TYR A 1 718 ? -4.184 -52.125 -13.289 1 96.81 718 TYR A CA 1
ATOM 5598 C C . TYR A 1 718 ? -5 -52.219 -14.57 1 96.81 718 TYR A C 1
ATOM 5600 O O . TYR A 1 718 ? -6.195 -51.938 -14.578 1 96.81 718 TYR A O 1
ATOM 5608 N N . ARG A 1 719 ? -4.344 -52.594 -15.703 1 96.06 719 ARG A N 1
ATOM 5609 C CA . ARG A 1 719 ? -5.043 -52.688 -16.984 1 96.06 719 ARG A CA 1
ATOM 5610 C C . ARG A 1 719 ? -6.117 -53.781 -16.938 1 96.06 719 ARG A C 1
ATOM 5612 O O . ARG A 1 719 ? -7.156 -53.656 -17.578 1 96.06 719 ARG A O 1
ATOM 5619 N N . GLY A 1 720 ? -5.789 -54.844 -16.172 1 96.31 720 GLY A N 1
ATOM 5620 C CA . GLY A 1 720 ? -6.773 -55.875 -15.961 1 96.31 720 GLY A CA 1
ATOM 5621 C C . GLY A 1 720 ? -8.086 -55.375 -15.398 1 96.31 720 GLY A C 1
ATOM 5622 O O . GLY A 1 720 ? -9.156 -55.875 -15.758 1 96.31 720 GLY A O 1
ATOM 5623 N N . LEU A 1 721 ? -8.008 -54.438 -14.531 1 96.69 721 LEU A N 1
ATOM 5624 C CA . LEU A 1 721 ? -9.227 -53.875 -13.953 1 96.69 721 LEU A CA 1
ATOM 5625 C C . LEU A 1 721 ? -9.828 -52.812 -14.867 1 96.69 721 LEU A C 1
ATOM 5627 O O . LEU A 1 721 ? -11 -52.906 -15.234 1 96.69 721 LEU A O 1
ATOM 5631 N N . VAL A 1 722 ? -9.078 -51.812 -15.289 1 95.75 722 VAL A N 1
ATOM 5632 C CA . VAL A 1 722 ? -9.555 -50.562 -15.883 1 95.75 722 VAL A CA 1
ATOM 5633 C C . VAL A 1 722 ? -9.93 -50.812 -17.344 1 95.75 722 VAL A C 1
ATOM 5635 O O . VAL A 1 722 ? -10.914 -50.25 -17.828 1 95.75 722 VAL A O 1
ATOM 5638 N N . TYR A 1 723 ? -9.172 -51.656 -18.094 1 94.25 723 TYR A N 1
ATOM 5639 C CA . TYR A 1 723 ? -9.383 -51.719 -19.531 1 94.25 723 TYR A CA 1
ATOM 5640 C C . TYR A 1 723 ? -9.906 -53.094 -19.938 1 94.25 723 TYR A C 1
ATOM 5642 O O . TYR A 1 723 ? -10.539 -53.25 -20.984 1 94.25 723 TYR A O 1
ATOM 5650 N N . GLU A 1 724 ? -9.711 -54.125 -19.109 1 94.94 724 GLU A N 1
ATOM 5651 C CA . GLU A 1 724 ? -10.008 -55.469 -19.547 1 94.94 724 GLU A CA 1
ATOM 5652 C C . GLU A 1 724 ? -11.227 -56.031 -18.828 1 94.94 724 GLU A C 1
ATOM 5654 O O . GLU A 1 724 ? -11.805 -57.031 -19.281 1 94.94 724 GLU A O 1
ATOM 5659 N N . THR A 1 725 ? -11.555 -55.5 -17.766 1 95.38 725 THR A N 1
ATOM 5660 C CA . THR A 1 725 ? -12.703 -56 -17.031 1 95.38 725 THR A CA 1
ATOM 5661 C C . THR A 1 725 ? -14.008 -55.5 -17.641 1 95.38 725 THR A C 1
ATOM 5663 O O . THR A 1 725 ? -14.227 -54.281 -17.734 1 95.38 725 THR A O 1
ATOM 5666 N N . ASP A 1 726 ? -14.859 -56.438 -17.938 1 94.5 726 ASP A N 1
ATOM 5667 C CA . ASP A 1 726 ? -16.156 -56.094 -18.5 1 94.5 726 ASP A CA 1
ATOM 5668 C C . ASP A 1 726 ? -17.016 -55.344 -17.5 1 94.5 726 ASP A C 1
ATOM 5670 O O . ASP A 1 726 ? -17.156 -55.75 -16.344 1 94.5 726 ASP A O 1
ATOM 5674 N N . GLY A 1 727 ? -17.438 -54.156 -17.953 1 94.94 727 GLY A N 1
ATOM 5675 C CA . GLY A 1 727 ? -18.359 -53.406 -17.125 1 94.94 727 GLY A CA 1
ATOM 5676 C C . GLY A 1 727 ? -17.656 -52.344 -16.297 1 94.94 727 GLY A C 1
ATOM 5677 O O . GLY A 1 727 ? -18.312 -51.531 -15.625 1 94.94 727 GLY A O 1
ATOM 5678 N N . PHE A 1 728 ? -16.453 -52.281 -16.375 1 96.5 728 PHE A N 1
ATOM 5679 C CA . PHE A 1 728 ? -15.734 -51.281 -15.562 1 96.5 728 PHE A CA 1
ATOM 5680 C C . PHE A 1 728 ? -16.172 -49.875 -15.938 1 96.5 728 PHE A C 1
ATOM 5682 O O . PHE A 1 728 ? -16.312 -49.031 -15.062 1 96.5 728 PHE A O 1
ATOM 5689 N N . VAL A 1 729 ? -16.25 -49.594 -17.188 1 95.5 729 VAL A N 1
ATOM 5690 C CA . VAL A 1 729 ? -16.656 -48.281 -17.656 1 95.5 729 VAL A CA 1
ATOM 5691 C C . VAL A 1 729 ? -18 -47.906 -17.047 1 95.5 729 VAL A C 1
ATOM 5693 O O . VAL A 1 729 ? -18.188 -46.781 -16.594 1 95.5 729 VAL A O 1
ATOM 5696 N N . ASP A 1 730 ? -18.953 -48.875 -16.984 1 95.25 730 ASP A N 1
ATOM 5697 C CA . ASP A 1 730 ? -20.266 -48.625 -16.375 1 95.25 730 ASP A CA 1
ATOM 5698 C C . ASP A 1 730 ? -20.125 -48.375 -14.883 1 95.25 730 ASP A C 1
ATOM 5700 O O . ASP A 1 730 ? -20.812 -47.5 -14.336 1 95.25 730 ASP A O 1
ATOM 5704 N N . TYR A 1 731 ? -19.344 -49.125 -14.305 1 96.56 731 TYR A N 1
ATOM 5705 C CA . TYR A 1 731 ? -19.094 -48.938 -12.875 1 96.56 731 TYR A CA 1
ATOM 5706 C C . TYR A 1 731 ? -18.562 -47.531 -12.602 1 96.56 731 TYR A C 1
ATOM 5708 O O . TYR A 1 731 ? -19.031 -46.844 -11.695 1 96.56 731 TYR A O 1
ATOM 5716 N N . PHE A 1 732 ? -17.531 -47.094 -13.352 1 95.62 732 PHE A N 1
ATOM 5717 C CA . PHE A 1 732 ? -16.891 -45.812 -13.18 1 95.62 732 PHE A CA 1
ATOM 5718 C C . PHE A 1 732 ? -17.891 -44.656 -13.336 1 95.62 732 PHE A C 1
ATOM 5720 O O . PHE A 1 732 ? -17.969 -43.781 -12.477 1 95.62 732 PHE A O 1
ATOM 5727 N N . TRP A 1 733 ? -18.641 -44.719 -14.344 1 94.81 733 TRP A N 1
ATOM 5728 C CA . TRP A 1 733 ? -19.562 -43.625 -14.656 1 94.81 733 TRP A CA 1
ATOM 5729 C C . TRP A 1 733 ? -20.703 -43.562 -13.633 1 94.81 733 TRP A C 1
ATOM 5731 O O . TRP A 1 733 ? -21.234 -42.5 -13.367 1 94.81 733 TRP A O 1
ATOM 5741 N N . ALA A 1 734 ? -20.969 -44.719 -13.039 1 95.06 734 ALA A N 1
ATOM 5742 C CA . ALA A 1 734 ? -22.062 -44.781 -12.086 1 95.06 734 ALA A CA 1
ATOM 5743 C C . ALA A 1 734 ? -21.594 -44.438 -10.672 1 95.06 734 ALA A C 1
ATOM 5745 O O . ALA A 1 734 ? -22.328 -43.875 -9.883 1 95.06 734 ALA A O 1
ATOM 5746 N N . SER A 1 735 ? -20.422 -44.812 -10.398 1 96.38 735 SER A N 1
ATOM 5747 C CA . SER A 1 735 ? -19.969 -44.75 -9.023 1 96.38 735 SER A CA 1
ATOM 5748 C C . SER A 1 735 ? -19.25 -43.406 -8.75 1 96.38 735 SER A C 1
ATOM 5750 O O . SER A 1 735 ? -18.875 -43.125 -7.609 1 96.38 735 SER A O 1
ATOM 5752 N N . THR A 1 736 ? -18.938 -42.562 -9.727 1 95.69 736 THR A N 1
ATOM 5753 C CA . THR A 1 736 ? -18.172 -41.344 -9.547 1 95.69 736 THR A CA 1
ATOM 5754 C C . THR A 1 736 ? -19 -40.125 -9.984 1 95.69 736 THR A C 1
ATOM 5756 O O . THR A 1 736 ? -20.156 -40.281 -10.383 1 95.69 736 THR A O 1
ATOM 5759 N N . VAL A 1 737 ? -18.375 -38.938 -9.867 1 94 737 VAL A N 1
ATOM 5760 C CA . VAL A 1 737 ? -19.078 -37.688 -10.195 1 94 737 VAL A CA 1
ATOM 5761 C C . VAL A 1 737 ? -18.594 -37.156 -11.547 1 94 737 VAL A C 1
ATOM 5763 O O . VAL A 1 737 ? -18.609 -35.969 -11.797 1 94 737 VAL A O 1
ATOM 5766 N N . ILE A 1 738 ? -18.109 -38 -12.461 1 92.06 738 ILE A N 1
ATOM 5767 C CA . ILE A 1 738 ? -17.516 -37.625 -13.742 1 92.06 738 ILE A CA 1
ATOM 5768 C C . ILE A 1 738 ? -18.5 -36.781 -14.555 1 92.06 738 ILE A C 1
ATOM 5770 O O . ILE A 1 738 ? -18.094 -35.844 -15.219 1 92.06 738 ILE A O 1
ATOM 5774 N N . ASN A 1 739 ? -19.766 -37.094 -14.516 1 89.75 739 ASN A N 1
ATOM 5775 C CA . ASN A 1 739 ? -20.781 -36.344 -15.258 1 89.75 739 ASN A CA 1
ATOM 5776 C C . ASN A 1 739 ? -20.984 -34.938 -14.695 1 89.75 739 ASN A C 1
ATOM 5778 O O . ASN A 1 739 ? -21.156 -34 -15.453 1 89.75 739 ASN A O 1
ATOM 5782 N N . GLU A 1 740 ? -20.953 -34.938 -13.469 1 90.56 740 GLU A N 1
ATOM 5783 C CA . GLU A 1 740 ? -21.234 -33.688 -12.781 1 90.56 740 GLU A CA 1
ATOM 5784 C C . GLU A 1 740 ? -20.047 -32.75 -12.844 1 90.56 740 GLU A C 1
ATOM 5786 O O . GLU A 1 740 ? -20.219 -31.516 -12.859 1 90.56 740 GLU A O 1
ATOM 5791 N N . ILE A 1 741 ? -18.844 -33.25 -12.867 1 86.88 741 ILE A N 1
ATOM 5792 C CA . ILE A 1 741 ? -17.641 -32.438 -13.016 1 86.88 741 ILE A CA 1
ATOM 5793 C C . ILE A 1 741 ? -17.703 -31.641 -14.32 1 86.88 741 ILE A C 1
ATOM 5795 O O . ILE A 1 741 ? -17.266 -30.5 -14.383 1 86.88 741 ILE A O 1
ATOM 5799 N N . ALA A 1 742 ? -18.281 -32.188 -15.32 1 82.62 742 ALA A N 1
ATOM 5800 C CA . ALA A 1 742 ? -18.375 -31.547 -16.641 1 82.62 742 ALA A CA 1
ATOM 5801 C C . ALA A 1 742 ? -19.297 -30.344 -16.594 1 82.62 742 ALA A C 1
ATOM 5803 O O . ALA A 1 742 ? -19.234 -29.469 -17.469 1 82.62 742 ALA A O 1
ATOM 5804 N N . THR A 1 743 ? -20.078 -30.344 -15.57 1 83.62 743 THR A N 1
ATOM 5805 C CA . THR A 1 743 ? -21.047 -29.266 -15.492 1 83.62 743 THR A CA 1
ATOM 5806 C C . THR A 1 743 ? -20.453 -28.062 -14.75 1 83.62 743 THR A C 1
ATOM 5808 O O . THR A 1 743 ? -21.062 -26.984 -14.719 1 83.62 743 THR A O 1
ATOM 5811 N N . LEU A 1 744 ? -19.312 -28.234 -14.25 1 80.25 744 LEU A N 1
ATOM 5812 C CA . LEU A 1 744 ? -18.672 -27.156 -13.516 1 80.25 744 LEU A CA 1
ATOM 5813 C C . LEU A 1 744 ? -18.047 -26.156 -14.477 1 80.25 744 LEU A C 1
ATOM 5815 O O . LEU A 1 744 ? -17.547 -26.531 -15.539 1 80.25 744 LEU A O 1
ATOM 5819 N N . ASN A 1 745 ? -18.156 -24.891 -14.125 1 75 745 ASN A N 1
ATOM 5820 C CA . ASN A 1 745 ? -17.516 -23.828 -14.906 1 75 745 ASN A CA 1
ATOM 5821 C C . ASN A 1 745 ? -16.109 -23.547 -14.422 1 75 745 ASN A C 1
ATOM 5823 O O . ASN A 1 745 ? -15.805 -22.453 -13.961 1 75 745 ASN A O 1
ATOM 5827 N N . ILE A 1 746 ? -15.242 -24.484 -14.562 1 66.38 746 ILE A N 1
ATOM 5828 C CA . ILE A 1 746 ? -13.922 -24.375 -13.945 1 66.38 746 ILE A CA 1
ATOM 5829 C C . ILE A 1 746 ? -12.891 -23.969 -15.008 1 66.38 746 ILE A C 1
ATOM 5831 O O . ILE A 1 746 ? -11.773 -23.578 -14.672 1 66.38 746 ILE A O 1
ATOM 5835 N N . GLY A 1 747 ? -13.219 -23.969 -16.25 1 67 747 GLY A N 1
ATOM 5836 C CA . GLY A 1 747 ? -12.242 -23.578 -17.25 1 67 747 GLY A CA 1
ATOM 5837 C C . GLY A 1 747 ? -12.844 -23.406 -18.641 1 67 747 GLY A C 1
ATOM 5838 O O . GLY A 1 747 ? -14.031 -23.672 -18.844 1 67 747 GLY A O 1
ATOM 5839 N N . SER A 1 748 ? -11.992 -22.969 -19.469 1 71.12 748 SER A N 1
ATOM 5840 C CA . SER A 1 748 ? -12.406 -22.734 -20.844 1 71.12 748 SER A CA 1
ATOM 5841 C C . SER A 1 748 ? -12.391 -24.031 -21.641 1 71.12 748 SER A C 1
ATOM 5843 O O . SER A 1 748 ? -13.078 -24.141 -22.656 1 71.12 748 SER A O 1
ATOM 5845 N N . ARG A 1 749 ? -11.641 -24.984 -21.031 1 72.75 749 ARG A N 1
ATOM 5846 C CA . ARG A 1 749 ? -11.445 -26.203 -21.781 1 72.75 749 ARG A CA 1
ATOM 5847 C C . ARG A 1 749 ? -12.609 -27.172 -21.578 1 72.75 749 ARG A C 1
ATOM 5849 O O . ARG A 1 749 ? -13.133 -27.297 -20.469 1 72.75 749 ARG A O 1
ATOM 5856 N N . PRO A 1 750 ? -13 -27.812 -22.594 1 68.94 750 PRO A N 1
ATOM 5857 C CA . PRO A 1 750 ? -14 -28.875 -22.438 1 68.94 750 PRO A CA 1
ATOM 5858 C C . PRO A 1 750 ? -13.484 -30.062 -21.656 1 68.94 750 PRO A C 1
ATOM 5860 O O . PRO A 1 750 ? -12.273 -30.297 -21.609 1 68.94 750 PRO A O 1
ATOM 5863 N N . ALA A 1 751 ? -14.336 -30.797 -20.922 1 67.81 751 ALA A N 1
ATOM 5864 C CA . ALA A 1 751 ? -13.984 -31.922 -20.078 1 67.81 751 ALA A CA 1
ATOM 5865 C C . ALA A 1 751 ? -13.469 -33.094 -20.922 1 67.81 751 ALA A C 1
ATOM 5867 O O . ALA A 1 751 ? -12.719 -33.938 -20.438 1 67.81 751 ALA A O 1
ATOM 5868 N N . SER A 1 752 ? -13.953 -33.188 -22.141 1 69.88 752 SER A N 1
ATOM 5869 C CA . SER A 1 752 ? -13.508 -34.281 -23.016 1 69.88 752 SER A CA 1
ATOM 5870 C C . SER A 1 752 ? -13.086 -33.75 -24.375 1 69.88 752 SER A C 1
ATOM 5872 O O . SER A 1 752 ? -13.664 -32.781 -24.875 1 69.88 752 SER A O 1
ATOM 5874 N N . ARG A 1 753 ? -12.117 -34.562 -24.781 1 65.5 753 ARG A N 1
ATOM 5875 C CA . ARG A 1 753 ? -11.648 -34.188 -26.109 1 65.5 753 ARG A CA 1
ATOM 5876 C C . ARG A 1 753 ? -12.656 -34.594 -27.188 1 65.5 753 ARG A C 1
ATOM 5878 O O . ARG A 1 753 ? -12.836 -33.906 -28.172 1 65.5 753 ARG A O 1
ATOM 5885 N N . LYS A 1 754 ? -13.312 -35.906 -26.953 1 68.69 754 LYS A N 1
ATOM 5886 C CA . LYS A 1 754 ? -14.328 -36.469 -27.828 1 68.69 754 LYS A CA 1
ATOM 5887 C C . LYS A 1 754 ? -15.609 -36.781 -27.062 1 68.69 754 LYS A C 1
ATOM 5889 O O . LYS A 1 754 ? -15.594 -36.906 -25.844 1 68.69 754 LYS A O 1
ATOM 5894 N N . LYS A 1 755 ? -16.766 -36.844 -27.625 1 66.75 755 LYS A N 1
ATOM 5895 C CA . LYS A 1 755 ? -18.078 -37.125 -27.047 1 66.75 755 LYS A CA 1
ATOM 5896 C C . LYS A 1 755 ? -18.297 -38.625 -26.875 1 66.75 755 LYS A C 1
ATOM 5898 O O . LYS A 1 755 ? -19.172 -39.188 -27.516 1 66.75 755 LYS A O 1
ATOM 5903 N N . THR A 1 756 ? -17.312 -39.312 -26.203 1 78 756 THR A N 1
ATOM 5904 C CA . THR A 1 756 ? -17.406 -40.75 -25.938 1 78 756 THR A CA 1
ATOM 5905 C C . THR A 1 756 ? -17.25 -41.062 -24.453 1 78 756 THR A C 1
ATOM 5907 O O . THR A 1 756 ? -16.891 -40.156 -23.672 1 78 756 THR A O 1
ATOM 5910 N N . ARG A 1 757 ? -17.688 -42.281 -24.016 1 84.69 757 ARG A N 1
ATOM 5911 C CA . ARG A 1 757 ? -17.547 -42.688 -22.625 1 84.69 757 ARG A CA 1
ATOM 5912 C C . ARG A 1 757 ? -16.281 -43.5 -22.406 1 84.69 757 ARG A C 1
ATOM 5914 O O . ARG A 1 757 ? -16.016 -43.969 -21.297 1 84.69 757 ARG A O 1
ATOM 5921 N N . ALA A 1 758 ? -15.523 -43.594 -23.453 1 85.81 758 ALA A N 1
ATOM 5922 C CA . ALA A 1 758 ? -14.297 -44.375 -23.344 1 85.81 758 ALA A CA 1
ATOM 5923 C C . ALA A 1 758 ? -13.266 -43.688 -22.453 1 85.81 758 ALA A C 1
ATOM 5925 O O . ALA A 1 758 ? -13.078 -42.469 -22.547 1 85.81 758 ALA A O 1
ATOM 5926 N N . ILE A 1 759 ? -12.625 -44.5 -21.594 1 87.69 759 ILE A N 1
ATOM 5927 C CA . ILE A 1 759 ? -11.656 -43.969 -20.641 1 87.69 759 ILE A CA 1
ATOM 5928 C C . ILE A 1 759 ? -10.477 -43.344 -21.391 1 87.69 759 ILE A C 1
ATOM 5930 O O . ILE A 1 759 ? -9.922 -42.344 -20.938 1 87.69 759 ILE A O 1
ATOM 5934 N N . GLU A 1 760 ? -10.141 -43.906 -22.516 1 81.19 760 GLU A N 1
ATOM 5935 C CA . GLU A 1 760 ? -9.016 -43.406 -23.312 1 81.19 760 GLU A CA 1
ATOM 5936 C C . GLU A 1 760 ? -9.25 -42 -23.766 1 81.19 760 GLU A C 1
ATOM 5938 O O . GLU A 1 760 ? -8.289 -41.219 -23.938 1 81.19 760 GLU A O 1
ATOM 5943 N N . ASP A 1 761 ? -10.469 -41.688 -23.844 1 80.25 761 ASP A N 1
ATOM 5944 C CA . ASP A 1 761 ? -10.812 -40.406 -24.406 1 80.25 761 ASP A CA 1
ATOM 5945 C C . ASP A 1 761 ? -11 -39.344 -23.312 1 80.25 761 ASP A C 1
ATOM 5947 O O . ASP A 1 761 ? -11.109 -38.156 -23.594 1 80.25 761 ASP A O 1
ATOM 5951 N N . LEU A 1 762 ? -10.984 -39.812 -22.125 1 83.88 762 LEU A N 1
ATOM 5952 C CA . LEU A 1 762 ? -11.141 -38.906 -21 1 83.88 762 LEU A CA 1
ATOM 5953 C C . LEU A 1 762 ? -9.828 -38.156 -20.719 1 83.88 762 LEU A C 1
ATOM 5955 O O . LEU A 1 762 ? -8.75 -38.75 -20.797 1 83.88 762 LEU A O 1
ATOM 5959 N N . ARG A 1 763 ? -9.969 -36.906 -20.406 1 79.06 763 ARG A N 1
ATOM 5960 C CA . ARG A 1 763 ? -8.781 -36.188 -19.953 1 79.06 763 ARG A CA 1
ATOM 5961 C C . ARG A 1 763 ? -8.328 -36.688 -18.578 1 79.06 763 ARG A C 1
ATOM 5963 O O . ARG A 1 763 ? -9.141 -37.219 -17.812 1 79.06 763 ARG A O 1
ATOM 5970 N N . ALA A 1 764 ? -7.094 -36.531 -18.266 1 80.69 764 ALA A N 1
ATOM 5971 C CA . ALA A 1 764 ? -6.508 -37.062 -17.047 1 80.69 764 ALA A CA 1
ATOM 5972 C C . ALA A 1 764 ? -7.086 -36.406 -15.805 1 80.69 764 ALA A C 1
ATOM 5974 O O . ALA A 1 764 ? -7.297 -37.031 -14.781 1 80.69 764 ALA A O 1
ATOM 5975 N N . ILE A 1 765 ? -7.379 -35.188 -15.883 1 81 765 ILE A N 1
ATOM 5976 C CA . ILE A 1 765 ? -7.773 -34.406 -14.695 1 81 765 ILE A CA 1
ATOM 5977 C C . ILE A 1 765 ? -9.148 -34.875 -14.219 1 81 765 ILE A C 1
ATOM 5979 O O . ILE A 1 765 ? -9.305 -35.25 -13.055 1 81 765 ILE A O 1
ATOM 5983 N N . PRO A 1 766 ? -10.164 -34.969 -15.094 1 84.69 766 PRO A N 1
ATOM 5984 C CA . PRO A 1 766 ? -11.461 -35.469 -14.633 1 84.69 766 PRO A CA 1
ATOM 5985 C C . PRO A 1 766 ? -11.391 -36.906 -14.125 1 84.69 766 PRO A C 1
ATOM 5987 O O . PRO A 1 766 ? -12.117 -37.281 -13.211 1 84.69 766 PRO A O 1
ATOM 5990 N N . TRP A 1 767 ? -10.516 -37.688 -14.773 1 89.25 767 TRP A N 1
ATOM 5991 C CA . TRP A 1 767 ? -10.336 -39.062 -14.352 1 89.25 767 TRP A CA 1
ATOM 5992 C C . TRP A 1 767 ? -9.828 -39.125 -12.914 1 89.25 767 TRP A C 1
ATOM 5994 O O . TRP A 1 767 ? -10.445 -39.781 -12.07 1 89.25 767 TRP A O 1
ATOM 6004 N N . VAL A 1 768 ? -8.773 -38.469 -12.633 1 88.75 768 VAL A N 1
ATOM 6005 C CA . VAL A 1 768 ? -8.172 -38.469 -11.305 1 88.75 768 VAL A CA 1
ATOM 6006 C C . VAL A 1 768 ? -9.078 -37.781 -10.305 1 88.75 768 VAL A C 1
ATOM 6008 O O . VAL A 1 768 ? -9.242 -38.219 -9.172 1 88.75 768 VAL A O 1
ATOM 6011 N N . PHE A 1 769 ? -9.695 -36.719 -10.781 1 88 769 PHE A N 1
ATOM 6012 C CA . PHE A 1 769 ? -10.562 -35.906 -9.93 1 88 769 PHE A CA 1
ATOM 6013 C C . PHE A 1 769 ? -11.773 -36.719 -9.469 1 88 769 PHE A C 1
ATOM 6015 O O . PHE A 1 769 ? -12.18 -36.625 -8.305 1 88 769 PHE A O 1
ATOM 6022 N N . SER A 1 770 ? -12.312 -37.5 -10.281 1 92.12 770 SER A N 1
ATOM 6023 C CA . SER A 1 770 ? -13.492 -38.312 -9.969 1 92.12 770 SER A CA 1
ATOM 6024 C C . SER A 1 770 ? -13.195 -39.344 -8.883 1 92.12 770 SER A C 1
ATOM 6026 O O . SER A 1 770 ? -13.992 -39.531 -7.961 1 92.12 770 SER A O 1
ATOM 6028 N N . TRP A 1 771 ? -12.055 -39.938 -9.016 1 93.81 771 TRP A N 1
ATOM 6029 C CA . TRP A 1 771 ? -11.68 -40.938 -8.031 1 93.81 771 TRP A CA 1
ATOM 6030 C C . TRP A 1 771 ? -11.344 -40.312 -6.688 1 93.81 771 TRP A C 1
ATOM 6032 O O . TRP A 1 771 ? -11.562 -40.906 -5.633 1 93.81 771 TRP A O 1
ATOM 6042 N N . ALA A 1 772 ? -10.797 -39.094 -6.762 1 91.5 772 ALA A N 1
ATOM 6043 C CA . ALA A 1 772 ? -10.516 -38.344 -5.531 1 91.5 772 ALA A CA 1
ATOM 6044 C C . ALA A 1 772 ? -11.805 -38 -4.801 1 91.5 772 ALA A C 1
ATOM 6046 O O . ALA A 1 772 ? -11.883 -38.094 -3.574 1 91.5 772 ALA A O 1
ATOM 6047 N N . GLN A 1 773 ? -12.781 -37.625 -5.555 1 93 773 GLN A N 1
ATOM 6048 C CA . GLN A 1 773 ? -14.062 -37.25 -4.98 1 93 773 GLN A CA 1
ATOM 6049 C C . GLN A 1 773 ? -14.719 -38.406 -4.242 1 93 773 GLN A C 1
ATOM 6051 O O . GLN A 1 773 ? -15.344 -38.219 -3.199 1 93 773 GLN A O 1
ATOM 6056 N N . CYS A 1 774 ? -14.523 -39.562 -4.754 1 94.88 774 CYS A N 1
ATOM 6057 C CA . CYS A 1 774 ? -15.148 -40.719 -4.117 1 94.88 774 CYS A CA 1
ATOM 6058 C C . CYS A 1 774 ? -14.227 -41.344 -3.068 1 94.88 774 CYS A C 1
ATOM 6060 O O . CYS A 1 774 ? -14.516 -42.406 -2.535 1 94.88 774 CYS A O 1
ATOM 6062 N N . ARG A 1 775 ? -13.109 -40.781 -2.791 1 93.12 775 ARG A N 1
ATOM 6063 C CA . ARG A 1 775 ? -12.164 -41.094 -1.725 1 93.12 775 ARG A CA 1
ATOM 6064 C C . ARG A 1 775 ? -11.453 -42.406 -1.999 1 93.12 775 ARG A C 1
ATOM 6066 O O . ARG A 1 775 ? -11.047 -43.125 -1.067 1 93.12 775 ARG A O 1
ATOM 6073 N N . LEU A 1 776 ? -11.367 -42.812 -3.221 1 94.19 776 LEU A N 1
ATOM 6074 C CA . LEU A 1 776 ? -10.664 -44.031 -3.574 1 94.19 776 LEU A CA 1
ATOM 6075 C C . LEU A 1 776 ? -9.25 -43.719 -4.074 1 94.19 776 LEU A C 1
ATOM 6077 O O . LEU A 1 776 ? -8.328 -44.5 -3.85 1 94.19 776 LEU A O 1
ATOM 6081 N N . MET A 1 777 ? -9.094 -42.656 -4.848 1 93.12 777 MET A N 1
ATOM 6082 C CA . MET A 1 777 ? -7.828 -42.25 -5.445 1 93.12 777 MET A CA 1
ATOM 6083 C C . MET A 1 777 ? -7.152 -43.406 -6.156 1 93.12 777 MET A C 1
ATOM 6085 O O . MET A 1 777 ? -5.953 -43.625 -5.984 1 93.12 777 MET A O 1
ATOM 6089 N N . LEU A 1 778 ? -7.895 -44.094 -6.859 1 94.06 778 LEU A N 1
ATOM 6090 C CA . LEU A 1 778 ? -7.523 -45.375 -7.484 1 94.06 778 LEU A CA 1
ATOM 6091 C C . LEU A 1 778 ? -6.258 -45.219 -8.312 1 94.06 778 LEU A C 1
ATOM 6093 O O . LEU A 1 778 ? -5.348 -46.031 -8.227 1 94.06 778 LEU A O 1
ATOM 6097 N N . PRO A 1 779 ? -6.109 -44.125 -9.055 1 91.88 779 PRO A N 1
ATOM 6098 C CA . PRO A 1 779 ? -4.93 -44 -9.914 1 91.88 779 PRO A CA 1
ATOM 6099 C C . PRO A 1 779 ? -3.643 -43.781 -9.125 1 91.88 779 PRO A C 1
ATOM 6101 O O . PRO A 1 779 ? -2.551 -43.812 -9.695 1 91.88 779 PRO A O 1
ATOM 6104 N N . GLY A 1 780 ? -3.701 -43.719 -7.828 1 92.56 780 GLY A N 1
ATOM 6105 C CA . GLY A 1 780 ? -2.518 -43.406 -7.039 1 92.56 780 GLY A CA 1
ATOM 6106 C C . GLY A 1 780 ? -1.903 -44.625 -6.383 1 92.56 780 GLY A C 1
ATOM 6107 O O . GLY A 1 780 ? -0.833 -44.531 -5.781 1 92.56 780 GLY A O 1
ATOM 6108 N N . TRP A 1 781 ? -2.59 -45.812 -6.539 1 95.44 781 TRP A N 1
ATOM 6109 C CA . TRP A 1 781 ? -2.035 -46.938 -5.766 1 95.44 781 TRP A CA 1
ATOM 6110 C C . TRP A 1 781 ? -2.381 -48.25 -6.41 1 95.44 781 TRP A C 1
ATOM 6112 O O . TRP A 1 781 ? -1.738 -49.281 -6.129 1 95.44 781 TRP A O 1
ATOM 6122 N N . TYR A 1 782 ? -3.402 -48.375 -7.199 1 96.94 782 TYR A N 1
ATOM 6123 C CA . TYR A 1 782 ? -3.967 -49.688 -7.586 1 96.94 782 TYR A CA 1
ATOM 6124 C C . TYR A 1 782 ? -2.947 -50.5 -8.359 1 96.94 782 TYR A C 1
ATOM 6126 O O . TYR A 1 782 ? -2.301 -50 -9.281 1 96.94 782 TYR A O 1
ATOM 6134 N N . GLY A 1 783 ? -2.832 -51.719 -8.039 1 96.75 783 GLY A N 1
ATOM 6135 C CA . GLY A 1 783 ? -1.972 -52.688 -8.703 1 96.75 783 GLY A CA 1
ATOM 6136 C C . GLY A 1 783 ? -0.701 -53 -7.93 1 96.75 783 GLY A C 1
ATOM 6137 O O . GLY A 1 783 ? -0.03 -54 -8.188 1 96.75 783 GLY A O 1
ATOM 6138 N N . PHE A 1 784 ? -0.358 -52.156 -7 1 97.75 784 PHE A N 1
ATOM 6139 C CA . PHE A 1 784 ? 0.896 -52.281 -6.266 1 97.75 784 PHE A CA 1
ATOM 6140 C C . PHE A 1 784 ? 0.87 -53.5 -5.344 1 97.75 784 PHE A C 1
ATOM 6142 O O . PHE A 1 784 ? 1.839 -54.25 -5.281 1 97.75 784 PHE A O 1
ATOM 6149 N N . GLY A 1 785 ? -0.232 -53.688 -4.586 1 97.56 785 GLY A N 1
ATOM 6150 C CA . GLY A 1 785 ? -0.349 -54.812 -3.689 1 97.56 785 GLY A CA 1
ATOM 6151 C C . GLY A 1 785 ? -0.204 -56.156 -4.395 1 97.56 785 GLY A C 1
ATOM 6152 O O . GLY A 1 785 ? 0.595 -57 -3.984 1 97.56 785 GLY A O 1
ATOM 6153 N N . THR A 1 786 ? -0.948 -56.312 -5.441 1 97.56 786 THR A N 1
ATOM 6154 C CA . THR A 1 786 ? -0.897 -57.531 -6.25 1 97.56 786 THR A CA 1
ATOM 6155 C C . THR A 1 786 ? 0.507 -57.75 -6.805 1 97.56 786 THR A C 1
ATOM 6157 O O . THR A 1 786 ? 1.013 -58.875 -6.797 1 97.56 786 THR A O 1
ATOM 6160 N N . ALA A 1 787 ? 1.133 -56.688 -7.281 1 98.12 787 ALA A N 1
ATOM 6161 C CA . ALA A 1 787 ? 2.467 -56.781 -7.871 1 98.12 787 ALA A CA 1
ATOM 6162 C C . ALA A 1 787 ? 3.486 -57.281 -6.844 1 98.12 787 ALA A C 1
ATOM 6164 O O . ALA A 1 787 ? 4.309 -58.125 -7.145 1 98.12 787 ALA A O 1
ATOM 6165 N N . VAL A 1 788 ? 3.459 -56.781 -5.641 1 98.06 788 VAL A N 1
ATOM 6166 C CA . VAL A 1 788 ? 4.426 -57.125 -4.605 1 98.06 788 VAL A CA 1
ATOM 6167 C C . VAL A 1 788 ? 4.199 -58.562 -4.145 1 98.06 788 VAL A C 1
ATOM 6169 O O . VAL A 1 788 ? 5.156 -59.312 -3.982 1 98.06 788 VAL A O 1
ATOM 6172 N N . GLU A 1 789 ? 2.949 -58.938 -3.885 1 96.88 789 GLU A N 1
ATOM 6173 C CA . GLU A 1 789 ? 2.625 -60.281 -3.447 1 96.88 789 GLU A CA 1
ATOM 6174 C C . GLU A 1 789 ? 3.115 -61.312 -4.453 1 96.88 789 GLU A C 1
ATOM 6176 O O . GLU A 1 789 ? 3.74 -62.312 -4.074 1 96.88 789 GLU A O 1
ATOM 6181 N N . GLN A 1 790 ? 2.846 -61.031 -5.699 1 97.62 790 GLN A N 1
ATOM 6182 C CA . GLN A 1 790 ? 3.256 -61.969 -6.75 1 97.62 790 GLN A CA 1
ATOM 6183 C C . GLN A 1 790 ? 4.773 -62 -6.891 1 97.62 790 GLN A C 1
ATOM 6185 O O . GLN A 1 790 ? 5.363 -63.062 -7.102 1 97.62 790 GLN A O 1
ATOM 6190 N N . TRP A 1 791 ? 5.383 -60.812 -6.824 1 97.94 791 TRP A N 1
ATOM 6191 C CA . TRP A 1 791 ? 6.832 -60.75 -6.953 1 97.94 791 TRP A CA 1
ATOM 6192 C C . TRP A 1 791 ? 7.52 -61.531 -5.836 1 97.94 791 TRP A C 1
ATOM 6194 O O . TRP A 1 791 ? 8.492 -62.25 -6.082 1 97.94 791 TRP A O 1
ATOM 6204 N N . ILE A 1 792 ? 7.023 -61.438 -4.621 1 97.25 792 ILE A N 1
ATOM 6205 C CA . ILE A 1 792 ? 7.594 -62.156 -3.484 1 97.25 792 ILE A CA 1
ATOM 6206 C C . ILE A 1 792 ? 7.418 -63.656 -3.682 1 97.25 792 ILE A C 1
ATOM 6208 O O . ILE A 1 792 ? 8.32 -64.438 -3.373 1 97.25 792 ILE A O 1
ATOM 6212 N N . ALA A 1 793 ? 6.238 -64 -4.168 1 97 793 ALA A N 1
ATOM 6213 C CA . ALA A 1 793 ? 5.969 -65.438 -4.422 1 97 793 ALA A CA 1
ATOM 6214 C C . ALA A 1 793 ? 6.93 -66 -5.461 1 97 793 ALA A C 1
ATOM 6216 O O . ALA A 1 793 ? 7.332 -67.188 -5.379 1 97 793 ALA A O 1
ATOM 6217 N N . GLU A 1 794 ? 7.297 -65.188 -6.41 1 96.94 794 GLU A N 1
ATOM 6218 C CA . GLU A 1 794 ? 8.164 -65.625 -7.504 1 96.94 794 GLU A CA 1
ATOM 6219 C C . GLU A 1 794 ? 9.633 -65.5 -7.113 1 96.94 794 GLU A C 1
ATOM 6221 O O . GLU A 1 794 ? 10.492 -66.125 -7.742 1 96.94 794 GLU A O 1
ATOM 6226 N N . HIS A 1 795 ? 9.875 -64.688 -6.145 1 96.81 795 HIS A N 1
ATOM 6227 C CA . HIS A 1 795 ? 11.25 -64.5 -5.695 1 96.81 795 HIS A CA 1
ATOM 6228 C C . HIS A 1 795 ? 11.367 -64.75 -4.191 1 96.81 795 HIS A C 1
ATOM 6230 O O . HIS A 1 795 ? 11.758 -63.844 -3.451 1 96.81 795 HIS A O 1
ATOM 6236 N N . PRO A 1 796 ? 11.195 -65.938 -3.727 1 92.25 796 PRO A N 1
ATOM 6237 C CA . PRO A 1 796 ? 11.219 -66.188 -2.287 1 92.25 796 PRO A CA 1
ATOM 6238 C C . PRO A 1 796 ? 12.594 -65.938 -1.668 1 92.25 796 PRO A C 1
ATOM 6240 O O . PRO A 1 796 ? 12.703 -65.688 -0.471 1 92.25 796 PRO A O 1
ATOM 6243 N N . ASP A 1 797 ? 13.656 -66.062 -2.512 1 93.25 797 ASP A N 1
ATOM 6244 C CA . ASP A 1 797 ? 15.016 -65.875 -2.031 1 93.25 797 ASP A CA 1
ATOM 6245 C C . ASP A 1 797 ? 15.266 -64.375 -1.666 1 93.25 797 ASP A C 1
ATOM 6247 O O . ASP A 1 797 ? 16.062 -64.125 -0.766 1 93.25 797 ASP A O 1
ATOM 6251 N N . LYS A 1 798 ? 14.688 -63.438 -2.318 1 93.69 798 LYS A N 1
ATOM 6252 C CA . LYS A 1 798 ? 14.836 -62 -2.043 1 93.69 798 LYS A CA 1
ATOM 6253 C C . LYS A 1 798 ? 13.75 -61.531 -1.092 1 93.69 798 LYS A C 1
ATOM 6255 O O . LYS A 1 798 ? 14.047 -60.969 -0.031 1 93.69 798 LYS A O 1
ATOM 6260 N N . GLY A 1 799 ? 12.547 -61.844 -1.369 1 92.75 799 GLY A N 1
ATOM 6261 C CA . GLY A 1 799 ? 11.367 -61.594 -0.547 1 92.75 799 GLY A CA 1
ATOM 6262 C C . GLY A 1 799 ? 11.25 -60.188 -0.058 1 92.75 799 GLY A C 1
ATOM 6263 O O . GLY A 1 799 ? 11.656 -59.25 -0.753 1 92.75 799 GLY A O 1
ATOM 6264 N N . MET A 1 800 ? 10.672 -59.969 1.081 1 95.81 800 MET A N 1
ATOM 6265 C CA . MET A 1 800 ? 10.352 -58.688 1.688 1 95.81 800 MET A CA 1
ATOM 6266 C C . MET A 1 800 ? 11.625 -57.938 2.102 1 95.81 800 MET A C 1
ATOM 6268 O O . MET A 1 800 ? 11.711 -56.719 1.957 1 95.81 800 MET A O 1
ATOM 6272 N N . PRO A 1 801 ? 12.695 -58.594 2.484 1 95.81 801 PRO A N 1
ATOM 6273 C CA . PRO A 1 801 ? 13.914 -57.906 2.883 1 95.81 801 PRO A CA 1
ATOM 6274 C C . PRO A 1 801 ? 14.547 -57.125 1.732 1 95.81 801 PRO A C 1
ATOM 6276 O O . PRO A 1 801 ? 15.086 -56.031 1.945 1 95.81 801 PRO A O 1
ATOM 6279 N N . PHE A 1 802 ? 14.406 -57.688 0.606 1 95.94 802 PHE A N 1
ATOM 6280 C CA . PHE A 1 802 ? 14.969 -57 -0.557 1 95.94 802 PHE A CA 1
ATOM 6281 C C . PHE A 1 802 ? 14.211 -55.719 -0.858 1 95.94 802 PHE A C 1
ATOM 6283 O O . PHE A 1 802 ? 14.805 -54.688 -1.206 1 95.94 802 PHE A O 1
ATOM 6290 N N . LEU A 1 803 ? 12.953 -55.812 -0.753 1 96.69 803 LEU A N 1
ATOM 6291 C CA . LEU A 1 803 ? 12.125 -54.625 -1.005 1 96.69 803 LEU A CA 1
ATOM 6292 C C . LEU A 1 803 ? 12.367 -53.562 0.05 1 96.69 803 LEU A C 1
ATOM 6294 O O . LEU A 1 803 ? 12.352 -52.375 -0.259 1 96.69 803 LEU A O 1
ATOM 6298 N N . LYS A 1 804 ? 12.578 -53.906 1.257 1 96.5 804 LYS A N 1
ATOM 6299 C CA . LYS A 1 804 ? 12.938 -52.969 2.32 1 96.5 804 LYS A CA 1
ATOM 6300 C C . LYS A 1 804 ? 14.281 -52.312 2.039 1 96.5 804 LYS A C 1
ATOM 6302 O O . LYS A 1 804 ? 14.461 -51.125 2.326 1 96.5 804 LYS A O 1
ATOM 6307 N N . GLU A 1 805 ? 15.148 -53.062 1.513 1 94.38 805 GLU A N 1
ATOM 6308 C CA . GLU A 1 805 ? 16.438 -52.531 1.113 1 94.38 805 GLU A CA 1
ATOM 6309 C C . GLU A 1 805 ? 16.281 -51.5 -0.005 1 94.38 805 GLU A C 1
ATOM 6311 O O . GLU A 1 805 ? 16.922 -50.438 0.022 1 94.38 805 GLU A O 1
ATOM 6316 N N . LEU A 1 806 ? 15.43 -51.844 -0.973 1 93.94 806 LEU A N 1
ATOM 6317 C CA . LEU A 1 806 ? 15.164 -50.906 -2.053 1 93.94 806 LEU A CA 1
ATOM 6318 C C . LEU A 1 806 ? 14.672 -49.562 -1.501 1 93.94 806 LEU A C 1
ATOM 6320 O O . LEU A 1 806 ? 15.117 -48.5 -1.943 1 93.94 806 LEU A O 1
ATOM 6324 N N . TYR A 1 807 ? 13.82 -49.594 -0.586 1 94.06 807 TYR A N 1
ATOM 6325 C CA . TYR A 1 807 ? 13.219 -48.406 0.006 1 94.06 807 TYR A CA 1
ATOM 6326 C C . TYR A 1 807 ? 14.266 -47.594 0.75 1 94.06 807 TYR A C 1
ATOM 6328 O O . TYR A 1 807 ? 14.258 -46.344 0.678 1 94.06 807 TYR A O 1
ATOM 6336 N N . LYS A 1 808 ? 15.117 -48.156 1.369 1 92.19 808 LYS A N 1
ATOM 6337 C CA . LYS A 1 808 ? 16.125 -47.469 2.174 1 92.19 808 LYS A CA 1
ATOM 6338 C C . LYS A 1 808 ? 17.203 -46.844 1.292 1 92.19 808 LYS A C 1
ATOM 6340 O O . LYS A 1 808 ? 17.672 -45.75 1.57 1 92.19 808 LYS A O 1
ATOM 6345 N N . GLU A 1 809 ? 17.484 -47.531 0.205 1 89.06 809 GLU A N 1
ATOM 6346 C CA . GLU A 1 809 ? 18.719 -47.156 -0.503 1 89.06 809 GLU A CA 1
ATOM 6347 C C . GLU A 1 809 ? 18.406 -46.406 -1.778 1 89.06 809 GLU A C 1
ATOM 6349 O O . GLU A 1 809 ? 19.266 -45.688 -2.305 1 89.06 809 GLU A O 1
ATOM 6354 N N . TRP A 1 810 ? 17.281 -46.594 -2.299 1 90.38 810 TRP A N 1
ATOM 6355 C CA . TRP A 1 810 ? 16.984 -46.031 -3.615 1 90.38 810 TRP A CA 1
ATOM 6356 C C . TRP A 1 810 ? 15.992 -44.906 -3.508 1 90.38 810 TRP A C 1
ATOM 6358 O O . TRP A 1 810 ? 14.789 -45.125 -3.316 1 90.38 810 TRP A O 1
ATOM 6368 N N . PRO A 1 811 ? 16.438 -43.625 -3.822 1 87.62 811 PRO A N 1
ATOM 6369 C CA . PRO A 1 811 ? 15.578 -42.469 -3.666 1 87.62 811 PRO A CA 1
ATOM 6370 C C . PRO A 1 811 ? 14.32 -42.531 -4.527 1 87.62 811 PRO A C 1
ATOM 6372 O O . PRO A 1 811 ? 13.25 -42.062 -4.117 1 87.62 811 PRO A O 1
ATOM 6375 N N . PHE A 1 812 ? 14.406 -43.094 -5.719 1 90.44 812 PHE A N 1
ATOM 6376 C CA . PHE A 1 812 ? 13.25 -43.188 -6.598 1 90.44 812 PHE A CA 1
ATOM 6377 C C . PHE A 1 812 ? 12.156 -44.031 -5.945 1 90.44 812 PHE A C 1
ATOM 6379 O O . PHE A 1 812 ? 10.992 -43.594 -5.891 1 90.44 812 PHE A O 1
ATOM 6386 N N . PHE A 1 813 ? 12.547 -45.156 -5.438 1 93.62 813 PHE A N 1
ATOM 6387 C CA . PHE A 1 813 ? 11.594 -46.062 -4.812 1 93.62 813 PHE A CA 1
ATOM 6388 C C . PHE A 1 813 ? 11.023 -45.469 -3.537 1 93.62 813 PHE A C 1
ATOM 6390 O O . PHE A 1 813 ? 9.828 -45.594 -3.268 1 93.62 813 PHE A O 1
ATOM 6397 N N . ARG A 1 814 ? 11.836 -44.844 -2.82 1 92 814 ARG A N 1
ATOM 6398 C CA . ARG A 1 814 ? 11.398 -44.156 -1.606 1 92 814 ARG A CA 1
ATOM 6399 C C . ARG A 1 814 ? 10.352 -43.094 -1.923 1 92 814 ARG A C 1
ATOM 6401 O O . ARG A 1 814 ? 9.336 -43 -1.237 1 92 814 ARG A O 1
ATOM 6408 N N . MET A 1 815 ? 10.609 -42.281 -2.893 1 89.5 815 MET A N 1
ATOM 6409 C CA . MET A 1 815 ? 9.68 -41.25 -3.299 1 89.5 815 MET A CA 1
ATOM 6410 C C . MET A 1 815 ? 8.359 -41.844 -3.77 1 89.5 815 MET A C 1
ATOM 6412 O O . MET A 1 815 ? 7.285 -41.375 -3.418 1 89.5 815 MET A O 1
ATOM 6416 N N . LEU A 1 816 ? 8.414 -42.844 -4.559 1 92.81 816 LEU A N 1
ATOM 6417 C CA . LEU A 1 816 ? 7.23 -43.5 -5.078 1 92.81 816 LEU A CA 1
ATOM 6418 C C . LEU A 1 816 ? 6.336 -44 -3.939 1 92.81 816 LEU A C 1
ATOM 6420 O O . LEU A 1 816 ? 5.125 -43.75 -3.957 1 92.81 816 LEU A O 1
ATOM 6424 N N . LEU A 1 817 ? 6.969 -44.625 -2.988 1 94.62 817 LEU A N 1
ATOM 6425 C CA . LEU A 1 817 ? 6.207 -45.188 -1.877 1 94.62 817 LEU A CA 1
ATOM 6426 C C . LEU A 1 817 ? 5.707 -44.094 -0.949 1 94.62 817 LEU A C 1
ATOM 6428 O O . LEU A 1 817 ? 4.605 -44.188 -0.401 1 94.62 817 LEU A O 1
ATOM 6432 N N . SER A 1 818 ? 6.523 -43.125 -0.761 1 91.69 818 SER A N 1
ATOM 6433 C CA . SER A 1 818 ? 6.09 -42 0.06 1 91.69 818 SER A CA 1
ATOM 6434 C C . SER A 1 818 ? 4.859 -41.312 -0.533 1 91.69 818 SER A C 1
ATOM 6436 O O . SER A 1 818 ? 3.965 -40.875 0.201 1 91.69 818 SER A O 1
ATOM 6438 N N . ASN A 1 819 ? 4.859 -41.094 -1.8 1 91.69 819 ASN A N 1
ATOM 6439 C CA . ASN A 1 819 ? 3.703 -40.531 -2.475 1 91.69 819 ASN A CA 1
ATOM 6440 C C . ASN A 1 819 ? 2.465 -41.406 -2.32 1 91.69 819 ASN A C 1
ATOM 6442 O O . ASN A 1 819 ? 1.364 -40.906 -2.092 1 91.69 819 ASN A O 1
ATOM 6446 N N . MET A 1 820 ? 2.676 -42.688 -2.459 1 93.75 820 MET A N 1
ATOM 6447 C CA . MET A 1 820 ? 1.569 -43.625 -2.297 1 93.75 820 MET A CA 1
ATOM 6448 C C . MET A 1 820 ? 1.023 -43.562 -0.874 1 93.75 820 MET A C 1
ATOM 6450 O O . MET A 1 820 ? -0.191 -43.625 -0.669 1 93.75 820 MET A O 1
ATOM 6454 N N . ASP A 1 821 ? 1.932 -43.469 0.091 1 93.75 821 ASP A N 1
ATOM 6455 C CA . ASP A 1 821 ? 1.576 -43.344 1.502 1 93.75 821 ASP A CA 1
ATOM 6456 C C . ASP A 1 821 ? 0.655 -42.156 1.74 1 93.75 821 ASP A C 1
ATOM 6458 O O . ASP A 1 821 ? -0.362 -42.281 2.426 1 93.75 821 ASP A O 1
ATOM 6462 N N . MET A 1 822 ? 0.964 -41.125 1.135 1 89.94 822 MET A N 1
ATOM 6463 C CA . MET A 1 822 ? 0.195 -39.875 1.289 1 89.94 822 MET A CA 1
ATOM 6464 C C . MET A 1 822 ? -1.187 -40.031 0.658 1 89.94 822 MET A C 1
ATOM 6466 O O . MET A 1 822 ? -2.184 -39.594 1.234 1 89.94 822 MET A O 1
ATOM 6470 N N . VAL A 1 823 ? -1.285 -40.594 -0.494 1 91.19 823 VAL A N 1
ATOM 6471 C CA . VAL A 1 823 ? -2.539 -40.781 -1.222 1 91.19 823 VAL A CA 1
ATOM 6472 C C . VAL A 1 823 ? -3.463 -41.719 -0.459 1 91.19 823 VAL A C 1
ATOM 6474 O O . VAL A 1 823 ? -4.652 -41.438 -0.293 1 91.19 823 VAL A O 1
ATOM 6477 N N . LEU A 1 824 ? -2.891 -42.812 0.005 1 94 824 LEU A N 1
ATOM 6478 C CA . LEU A 1 824 ? -3.686 -43.812 0.717 1 94 824 LEU A CA 1
ATOM 6479 C C . LEU A 1 824 ? -4.184 -43.25 2.047 1 94 824 LEU A C 1
ATOM 6481 O O . LEU A 1 824 ? -5.273 -43.625 2.502 1 94 824 LEU A O 1
ATOM 6485 N N . ALA A 1 825 ? -3.439 -42.375 2.613 1 90.88 825 ALA A N 1
ATOM 6486 C CA . ALA A 1 825 ? -3.85 -41.75 3.871 1 90.88 825 ALA A CA 1
ATOM 6487 C C . ALA A 1 825 ? -5.094 -40.875 3.68 1 90.88 825 ALA A C 1
ATOM 6489 O O . ALA A 1 825 ? -5.875 -40.688 4.617 1 90.88 825 ALA A O 1
ATOM 6490 N N . LYS A 1 826 ? -5.328 -40.406 2.529 1 89.38 826 LYS A N 1
ATOM 6491 C CA . LYS A 1 826 ? -6.473 -39.562 2.236 1 89.38 826 LYS A CA 1
ATOM 6492 C C . LYS A 1 826 ? -7.66 -40.375 1.746 1 89.38 826 LYS A C 1
ATOM 6494 O O . LYS A 1 826 ? -8.773 -39.844 1.644 1 89.38 826 LYS A O 1
ATOM 6499 N N . SER A 1 827 ? -7.438 -41.625 1.471 1 91.62 827 SER A N 1
ATOM 6500 C CA . SER A 1 827 ? -8.5 -42.5 0.976 1 91.62 827 SER A CA 1
ATOM 6501 C C . SER A 1 827 ? -9.336 -43.062 2.123 1 91.62 827 SER A C 1
ATOM 6503 O O . SER A 1 827 ? -8.898 -43.031 3.277 1 91.62 827 SER A O 1
ATOM 6505 N N . SER A 1 828 ? -10.602 -43.438 1.821 1 91.25 828 SER A N 1
ATOM 6506 C CA . SER A 1 828 ? -11.508 -44.094 2.756 1 91.25 828 SER A CA 1
ATOM 6507 C C . SER A 1 828 ? -12.383 -45.125 2.047 1 91.25 828 SER A C 1
ATOM 6509 O O . SER A 1 828 ? -13.312 -44.75 1.325 1 91.25 828 SER A O 1
ATOM 6511 N N . ILE A 1 829 ? -12.055 -46.375 2.342 1 92.31 829 ILE A N 1
ATOM 6512 C CA . ILE A 1 829 ? -12.773 -47.469 1.679 1 92.31 829 ILE A CA 1
ATOM 6513 C C . ILE A 1 829 ? -14.234 -47.469 2.146 1 92.31 829 ILE A C 1
ATOM 6515 O O . ILE A 1 829 ? -15.125 -47.844 1.393 1 92.31 829 ILE A O 1
ATOM 6519 N N . ALA A 1 830 ? -14.414 -46.938 3.338 1 86.56 830 ALA A N 1
ATOM 6520 C CA . ALA A 1 830 ? -15.773 -46.875 3.867 1 86.56 830 ALA A CA 1
ATOM 6521 C C . ALA A 1 830 ? -16.609 -45.844 3.076 1 86.56 830 ALA A C 1
ATOM 6523 O O . ALA A 1 830 ? -17.734 -46.156 2.691 1 86.56 830 ALA A O 1
ATOM 6524 N N . ILE A 1 831 ? -16.125 -44.75 2.822 1 90.56 831 ILE A N 1
ATOM 6525 C CA . ILE A 1 831 ? -16.844 -43.719 2.055 1 90.56 831 ILE A CA 1
ATOM 6526 C C . ILE A 1 831 ? -17 -44.188 0.61 1 90.56 831 ILE A C 1
ATOM 6528 O O . ILE A 1 831 ? -18.062 -44 0.011 1 90.56 831 ILE A O 1
ATOM 6532 N N . ALA A 1 832 ? -15.938 -44.875 0.093 1 94.5 832 ALA A N 1
ATOM 6533 C CA . ALA A 1 832 ? -15.977 -45.344 -1.28 1 94.5 832 ALA A CA 1
ATOM 6534 C C . ALA A 1 832 ? -17.094 -46.375 -1.461 1 94.5 832 ALA A C 1
ATOM 6536 O O . ALA A 1 832 ? -17.719 -46.438 -2.529 1 94.5 832 ALA A O 1
ATOM 6537 N N . SER A 1 833 ? -17.359 -47.094 -0.439 1 92.88 833 SER A N 1
ATOM 6538 C CA . SER A 1 833 ? -18.406 -48.094 -0.516 1 92.88 833 SER A CA 1
ATOM 6539 C C . SER A 1 833 ? -19.766 -47.438 -0.719 1 92.88 833 SER A C 1
ATOM 6541 O O . SER A 1 833 ? -20.641 -48 -1.398 1 92.88 833 SER A O 1
ATOM 6543 N N . ARG A 1 834 ? -19.938 -46.25 -0.172 1 90.75 834 ARG A N 1
ATOM 6544 C CA . ARG A 1 834 ? -21.188 -45.531 -0.356 1 90.75 834 ARG A CA 1
ATOM 6545 C C . ARG A 1 834 ? -21.375 -45.125 -1.809 1 90.75 834 ARG A C 1
ATOM 6547 O O . ARG A 1 834 ? -22.484 -45.156 -2.346 1 90.75 834 ARG A O 1
ATOM 6554 N N . TYR A 1 835 ? -20.375 -44.719 -2.408 1 96.19 835 TYR A N 1
ATOM 6555 C CA . TYR A 1 835 ? -20.438 -44.344 -3.816 1 96.19 835 TYR A CA 1
ATOM 6556 C C . TYR A 1 835 ? -20.688 -45.594 -4.691 1 96.19 835 TYR A C 1
ATOM 6558 O O . TYR A 1 835 ? -21.406 -45.5 -5.688 1 96.19 835 TYR A O 1
ATOM 6566 N N . ALA A 1 836 ? -20.047 -46.719 -4.301 1 96.38 836 ALA A N 1
ATOM 6567 C CA . ALA A 1 836 ? -20.234 -47.938 -5.043 1 96.38 836 ALA A CA 1
ATOM 6568 C C . ALA A 1 836 ? -21.719 -48.344 -5.062 1 96.38 836 ALA A C 1
ATOM 6570 O O . ALA A 1 836 ? -22.188 -48.938 -6.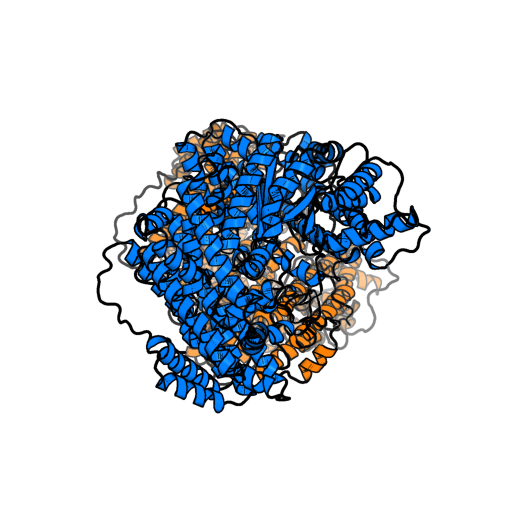035 1 96.38 836 ALA A O 1
ATOM 6571 N N . GLU A 1 837 ? -22.406 -47.938 -4.082 1 93.5 837 GLU A N 1
ATOM 6572 C CA . GLU A 1 837 ? -23.812 -48.281 -3.963 1 93.5 837 GLU A CA 1
ATOM 6573 C C . GLU A 1 837 ? -24.656 -47.562 -5.004 1 93.5 837 GLU A C 1
ATOM 6575 O O . GLU A 1 837 ? -25.797 -47.938 -5.254 1 93.5 837 GLU A O 1
ATOM 6580 N N . LEU A 1 838 ? -24.109 -46.594 -5.586 1 95.69 838 LEU A N 1
ATOM 6581 C CA . LEU A 1 838 ? -24.828 -45.875 -6.637 1 95.69 838 LEU A CA 1
ATOM 6582 C C . LEU A 1 838 ? -24.906 -46.719 -7.91 1 95.69 838 LEU A C 1
ATOM 6584 O O . LEU A 1 838 ? -25.703 -46.406 -8.805 1 95.69 838 LEU A O 1
ATOM 6588 N N . VAL A 1 839 ? -24.047 -47.75 -8.016 1 96.94 839 VAL A N 1
ATOM 6589 C CA . VAL A 1 839 ? -24.094 -48.656 -9.164 1 96.94 839 VAL A CA 1
ATOM 6590 C C . VAL A 1 839 ? -25.344 -49.531 -9.078 1 96.94 839 VAL A C 1
ATOM 6592 O O . VAL A 1 839 ? -25.484 -50.344 -8.141 1 96.94 839 VAL A O 1
ATOM 6595 N N . PRO A 1 840 ? -26.188 -49.438 -10.039 1 94.5 840 PRO A N 1
ATOM 6596 C CA . PRO A 1 840 ? -27.438 -50.188 -9.953 1 94.5 840 PRO A CA 1
ATOM 6597 C C . PRO A 1 840 ? -27.25 -51.688 -10.047 1 94.5 840 PRO A C 1
ATOM 6599 O O . PRO A 1 840 ? -27.953 -52.438 -9.367 1 94.5 840 PRO A O 1
ATOM 6602 N N . ASP A 1 841 ? -26.344 -52.156 -10.898 1 96.44 841 ASP A N 1
ATOM 6603 C CA . ASP A 1 841 ? -26.047 -53.562 -11.055 1 96.44 841 ASP A CA 1
ATOM 6604 C C . ASP A 1 841 ? -25.266 -54.094 -9.867 1 96.44 841 ASP A C 1
ATOM 6606 O O . ASP A 1 841 ? -24.031 -53.938 -9.805 1 96.44 841 ASP A O 1
ATOM 6610 N N . GLU A 1 842 ? -25.875 -54.781 -9.039 1 96 842 GLU A N 1
ATOM 6611 C CA . GLU A 1 842 ? -25.281 -55.25 -7.789 1 96 842 GLU A CA 1
ATOM 6612 C C . GLU A 1 842 ? -24.156 -56.25 -8.062 1 96 842 GLU A C 1
ATOM 6614 O O . GLU A 1 842 ? -23.141 -56.281 -7.344 1 96 842 GLU A O 1
ATOM 6619 N N . ALA A 1 843 ? -24.375 -57.094 -8.992 1 95.94 843 ALA A N 1
ATOM 6620 C CA . ALA A 1 843 ? -23.359 -58.062 -9.328 1 95.94 843 ALA A CA 1
ATOM 6621 C C . ALA A 1 843 ? -22.078 -57.375 -9.812 1 95.94 843 ALA A C 1
ATOM 6623 O O . ALA A 1 843 ? -20.969 -57.781 -9.438 1 95.94 843 ALA A O 1
ATOM 6624 N N . LEU A 1 844 ? -22.328 -56.438 -10.578 1 96.38 844 LEU A N 1
ATOM 6625 C CA . LEU A 1 844 ? -21.203 -55.656 -11.086 1 96.38 844 LEU A CA 1
ATOM 6626 C C . LEU A 1 844 ? -20.5 -54.938 -9.953 1 96.38 844 LEU A C 1
ATOM 6628 O O . LEU A 1 844 ? -19.266 -54.906 -9.891 1 96.38 844 LEU A O 1
ATOM 6632 N N . ARG A 1 845 ? -21.266 -54.406 -9.078 1 96.81 845 ARG A N 1
ATOM 6633 C CA . ARG A 1 845 ? -20.75 -53.656 -7.93 1 96.81 845 ARG A CA 1
ATOM 6634 C C . ARG A 1 845 ? -19.891 -54.562 -7.039 1 96.81 845 ARG A C 1
ATOM 6636 O O . ARG A 1 845 ? -18.766 -54.188 -6.68 1 96.81 845 ARG A O 1
ATOM 6643 N N . GLU A 1 846 ? -20.375 -55.625 -6.758 1 95.94 846 GLU A N 1
ATOM 6644 C CA . GLU A 1 846 ? -19.672 -56.531 -5.859 1 95.94 846 GLU A CA 1
ATOM 6645 C C . GLU A 1 846 ? -18.391 -57.062 -6.504 1 95.94 846 GLU A C 1
ATOM 6647 O O . GLU A 1 846 ? -17.375 -57.25 -5.832 1 95.94 846 GLU A O 1
ATOM 6652 N N . LYS A 1 847 ? -18.516 -57.312 -7.727 1 96.69 847 LYS A N 1
ATOM 6653 C CA . LYS A 1 847 ? -17.359 -57.844 -8.453 1 96.69 847 LYS A CA 1
ATOM 6654 C C . LYS A 1 847 ? -16.234 -56.844 -8.5 1 96.69 847 LYS A C 1
ATOM 6656 O O . LYS A 1 847 ? -15.102 -57.156 -8.117 1 96.69 847 LYS A O 1
ATOM 6661 N N . ILE A 1 848 ? -16.609 -55.719 -8.898 1 97.31 848 ILE A N 1
ATOM 6662 C CA . ILE A 1 848 ? -15.578 -54.688 -9.148 1 97.31 848 ILE A CA 1
ATOM 6663 C C . ILE A 1 848 ? -15.133 -54.094 -7.824 1 97.31 848 ILE A C 1
ATOM 6665 O O . ILE A 1 848 ? -13.938 -54 -7.539 1 97.31 848 ILE A O 1
ATOM 6669 N N . PHE A 1 849 ? -16.047 -53.625 -6.965 1 97.5 849 PHE A N 1
ATOM 6670 C CA . PHE A 1 849 ? -15.688 -53 -5.699 1 97.5 849 PHE A CA 1
ATOM 6671 C C . PHE A 1 849 ? -15 -54 -4.781 1 97.5 849 PHE A C 1
ATOM 6673 O O . PHE A 1 849 ? -14.094 -53.656 -4.027 1 97.5 849 PHE A O 1
ATOM 6680 N N . GLY A 1 850 ? -15.43 -55.219 -4.832 1 96.44 850 GLY A N 1
ATOM 6681 C CA . GLY A 1 850 ? -14.75 -56.25 -4.066 1 96.44 850 GLY A CA 1
ATOM 6682 C C . GLY A 1 850 ? -13.281 -56.406 -4.438 1 96.44 850 GLY A C 1
ATOM 6683 O O . GLY A 1 850 ? -12.43 -56.531 -3.561 1 96.44 850 GLY A O 1
ATOM 6684 N N . ARG A 1 851 ? -13.016 -56.375 -5.715 1 97 851 ARG A N 1
ATOM 6685 C CA . ARG A 1 851 ? -11.641 -56.438 -6.203 1 97 851 ARG A CA 1
ATOM 6686 C C . ARG A 1 851 ? -10.836 -55.219 -5.75 1 97 851 ARG A C 1
ATOM 6688 O O . ARG A 1 851 ? -9.688 -55.344 -5.332 1 97 851 ARG A O 1
ATOM 6695 N N . ILE A 1 852 ? -11.516 -54.062 -5.836 1 97.88 852 ILE A N 1
ATOM 6696 C CA . ILE A 1 852 ? -10.859 -52.812 -5.445 1 97.88 852 ILE A CA 1
ATOM 6697 C C . ILE A 1 852 ? -10.555 -52.844 -3.947 1 97.88 852 ILE A C 1
ATOM 6699 O O . ILE A 1 852 ? -9.453 -52.469 -3.523 1 97.88 852 ILE A O 1
ATOM 6703 N N . ARG A 1 853 ? -11.438 -53.281 -3.131 1 97.19 853 ARG A N 1
ATOM 6704 C CA . ARG A 1 853 ? -11.297 -53.344 -1.68 1 97.19 853 ARG A CA 1
ATOM 6705 C C . ARG A 1 853 ? -10.156 -54.281 -1.289 1 97.19 853 ARG A C 1
ATOM 6707 O O . ARG A 1 853 ? -9.352 -53.969 -0.416 1 97.19 853 ARG A O 1
ATOM 6714 N N . ARG A 1 854 ? -10.062 -55.375 -1.944 1 96.81 854 ARG A N 1
ATOM 6715 C CA . ARG A 1 854 ? -9.008 -56.344 -1.66 1 96.81 854 ARG A CA 1
ATOM 6716 C C . ARG A 1 854 ? -7.633 -55.75 -1.995 1 96.81 854 ARG A C 1
ATOM 6718 O O . ARG A 1 854 ? -6.688 -55.906 -1.216 1 96.81 854 ARG A O 1
ATOM 6725 N N . GLU A 1 855 ? -7.594 -55.156 -3.148 1 97.88 855 GLU A N 1
ATOM 6726 C CA . GLU A 1 855 ? -6.332 -54.562 -3.553 1 97.88 855 GLU A CA 1
ATOM 6727 C C . GLU A 1 855 ? -5.934 -53.438 -2.6 1 97.88 855 GLU A C 1
ATOM 6729 O O . GLU A 1 855 ? -4.75 -53.25 -2.299 1 97.88 855 GLU A O 1
ATOM 6734 N N . TRP A 1 856 ? -6.969 -52.656 -2.15 1 97.5 856 TRP A N 1
ATOM 6735 C CA . TRP A 1 856 ? -6.738 -51.531 -1.226 1 97.5 856 TRP A CA 1
ATOM 6736 C C . TRP A 1 856 ? -6.109 -52.031 0.071 1 97.5 856 TRP A C 1
ATOM 6738 O O . TRP A 1 856 ? -5.117 -51.469 0.544 1 97.5 856 TRP A O 1
ATOM 6748 N N . HIS A 1 857 ? -6.566 -53.094 0.607 1 96.75 857 HIS A N 1
ATOM 6749 C CA . HIS A 1 857 ? -6.039 -53.656 1.843 1 96.75 857 HIS A CA 1
ATOM 6750 C C . HIS A 1 857 ? -4.645 -54.25 1.633 1 96.75 857 HIS A C 1
ATOM 6752 O O . HIS A 1 857 ? -3.748 -54.031 2.449 1 96.75 857 HIS A O 1
ATOM 6758 N N . SER A 1 858 ? -4.504 -54.938 0.515 1 97.25 858 SER A N 1
ATOM 6759 C CA . SER A 1 858 ? -3.207 -55.531 0.199 1 97.25 858 SER A CA 1
ATOM 6760 C C . SER A 1 858 ? -2.143 -54.469 0.004 1 97.25 858 SER A C 1
ATOM 6762 O O . SER A 1 858 ? -1.009 -54.625 0.463 1 97.25 858 SER A O 1
ATOM 6764 N N . CYS A 1 859 ? -2.559 -53.438 -0.658 1 97.44 859 CYS A N 1
ATOM 6765 C CA . CYS A 1 859 ? -1.642 -52.344 -0.925 1 97.44 859 CYS A CA 1
ATOM 6766 C C . CYS A 1 859 ? -1.168 -51.688 0.374 1 97.44 859 CYS A C 1
ATOM 6768 O O . CYS A 1 859 ? 0.027 -51.438 0.552 1 97.44 859 CYS A O 1
ATOM 6770 N N . ILE A 1 860 ? -2.057 -51.406 1.31 1 97.56 860 ILE A N 1
ATOM 6771 C CA . ILE A 1 860 ? -1.724 -50.75 2.57 1 97.56 860 ILE A CA 1
ATOM 6772 C C . ILE A 1 860 ? -0.822 -51.656 3.402 1 97.56 860 ILE A C 1
ATOM 6774 O O . ILE A 1 860 ? 0.194 -51.219 3.941 1 97.56 860 ILE A O 1
ATOM 6778 N N . GLU A 1 861 ? -1.119 -52.906 3.42 1 96.75 861 GLU A N 1
ATOM 6779 C CA . GLU A 1 861 ? -0.335 -53.844 4.207 1 96.75 861 GLU A CA 1
ATOM 6780 C C . GLU A 1 861 ? 1.087 -53.969 3.67 1 96.75 861 GLU A C 1
ATOM 6782 O O . GLU A 1 861 ? 2.053 -53.906 4.43 1 96.75 861 GLU A O 1
ATOM 6787 N N . THR A 1 862 ? 1.187 -54.156 2.398 1 96.81 862 THR A N 1
ATOM 6788 C CA . THR A 1 862 ? 2.492 -54.312 1.77 1 96.81 862 THR A CA 1
ATOM 6789 C C . THR A 1 862 ? 3.309 -53.031 1.877 1 96.81 862 THR A C 1
ATOM 6791 O O . THR A 1 862 ? 4.516 -53.062 2.115 1 96.81 862 THR A O 1
ATOM 6794 N N . LEU A 1 863 ? 2.629 -51.906 1.641 1 97.5 863 LEU A N 1
ATOM 6795 C CA . LEU A 1 863 ? 3.285 -50.594 1.734 1 97.5 863 LEU A CA 1
ATOM 6796 C C . LEU A 1 863 ? 3.875 -50.375 3.125 1 97.5 863 LEU A C 1
ATOM 6798 O O . LEU A 1 863 ? 5.039 -50 3.258 1 97.5 863 LEU A O 1
ATOM 6802 N N . LEU A 1 864 ? 3.109 -50.625 4.184 1 97.56 864 LEU A N 1
ATOM 6803 C CA . LEU A 1 864 ? 3.553 -50.469 5.562 1 97.56 864 LEU A CA 1
ATOM 6804 C C . LEU A 1 864 ? 4.695 -51.406 5.895 1 97.56 864 LEU A C 1
ATOM 6806 O O . LEU A 1 864 ? 5.648 -51.031 6.582 1 97.56 864 LEU A O 1
ATOM 6810 N N . ASP A 1 865 ? 4.629 -52.594 5.355 1 96.81 865 ASP A N 1
ATOM 6811 C CA . ASP A 1 865 ? 5.68 -53.594 5.586 1 96.81 865 ASP A CA 1
ATOM 6812 C C . ASP A 1 865 ? 7.004 -53.125 4.977 1 96.81 865 ASP A C 1
ATOM 6814 O O . ASP A 1 865 ? 8.055 -53.219 5.621 1 96.81 865 ASP A O 1
ATOM 6818 N N . ILE A 1 866 ? 6.898 -52.656 3.797 1 97.69 866 ILE A N 1
ATOM 6819 C CA . ILE A 1 866 ? 8.109 -52.25 3.105 1 97.69 866 ILE A CA 1
ATOM 6820 C C . ILE A 1 866 ? 8.703 -51 3.803 1 97.69 866 ILE A C 1
ATOM 6822 O O . ILE A 1 866 ? 9.914 -50.938 3.994 1 97.69 866 ILE A O 1
ATOM 6826 N N . MET A 1 867 ? 7.867 -50.062 4.125 1 96.69 867 MET A N 1
ATOM 6827 C CA . MET A 1 867 ? 8.32 -48.812 4.711 1 96.69 867 MET A CA 1
ATOM 6828 C C . MET A 1 867 ? 8.719 -49 6.172 1 96.69 867 MET A C 1
ATOM 6830 O O . MET A 1 867 ? 9.383 -48.125 6.754 1 96.69 867 MET A O 1
ATOM 6834 N N . GLY A 1 868 ? 8.336 -50.062 6.793 1 94.88 868 GLY A N 1
ATOM 6835 C CA . GLY A 1 868 ? 8.609 -50.312 8.203 1 94.88 868 GLY A CA 1
ATOM 6836 C C . GLY A 1 868 ? 7.797 -49.406 9.125 1 94.88 868 GLY A C 1
ATOM 6837 O O . GLY A 1 868 ? 8.32 -48.906 10.109 1 94.88 868 GLY A O 1
ATOM 6838 N N . GLN A 1 869 ? 6.551 -49.219 8.703 1 94.81 869 GLN A N 1
ATOM 6839 C CA . GLN A 1 869 ? 5.652 -48.375 9.469 1 94.81 869 GLN A CA 1
ATOM 6840 C C . GLN A 1 869 ? 4.441 -49.156 9.969 1 94.81 869 GLN A C 1
ATOM 6842 O O . GLN A 1 869 ? 4.043 -50.156 9.367 1 94.81 869 GLN A O 1
ATOM 6847 N N . ASP A 1 870 ? 3.816 -48.656 11.086 1 93.19 870 ASP A N 1
ATOM 6848 C CA . ASP A 1 870 ? 2.631 -49.281 11.648 1 93.19 870 ASP A CA 1
ATOM 6849 C C . ASP A 1 870 ? 1.354 -48.656 11.086 1 93.19 870 ASP A C 1
ATOM 6851 O O . ASP A 1 870 ? 0.294 -49.281 11.102 1 93.19 870 ASP A O 1
ATOM 6855 N N . ARG A 1 871 ? 1.553 -47.469 10.711 1 93.69 871 ARG A N 1
ATOM 6856 C CA . ARG A 1 871 ? 0.389 -46.75 10.18 1 93.69 871 ARG A CA 1
ATOM 6857 C C . ARG A 1 871 ? 0.79 -45.781 9.07 1 93.69 871 ARG A C 1
ATOM 6859 O O . ARG A 1 871 ? 1.963 -45.438 8.938 1 93.69 871 ARG A O 1
ATOM 6866 N N . LEU A 1 872 ? -0.176 -45.469 8.289 1 93.31 872 LEU A N 1
ATOM 6867 C CA . LEU A 1 872 ? 0.07 -44.531 7.203 1 93.31 872 LEU A CA 1
ATOM 6868 C C . LEU A 1 872 ? 0.517 -43.188 7.746 1 93.31 872 LEU A C 1
ATOM 6870 O O . LEU A 1 872 ? 0.016 -42.719 8.773 1 93.31 872 LEU A O 1
ATOM 6874 N N . LEU A 1 873 ? 1.49 -42.469 7.137 1 91.06 873 LEU A N 1
ATOM 6875 C CA . LEU A 1 873 ? 2.037 -41.156 7.398 1 91.06 873 LEU A CA 1
ATOM 6876 C C . LEU A 1 873 ? 2.768 -41.125 8.734 1 91.06 873 LEU A C 1
ATOM 6878 O O . LEU A 1 873 ? 2.939 -40.062 9.328 1 91.06 873 LEU A O 1
ATOM 6882 N N . GLN A 1 874 ? 3.156 -42.219 9.219 1 90.25 874 GLN A N 1
ATOM 6883 C CA . GLN A 1 874 ? 3.9 -42.281 10.469 1 90.25 874 GLN A CA 1
ATOM 6884 C C . GLN A 1 874 ? 5.18 -41.438 10.383 1 90.25 874 GLN A C 1
ATOM 6886 O O . GLN A 1 874 ? 5.59 -40.844 11.367 1 90.25 874 GLN A O 1
ATOM 6891 N N . GLY A 1 875 ? 5.715 -41.438 9.273 1 83.81 875 GLY A N 1
ATOM 6892 C CA . GLY A 1 875 ? 6.945 -40.688 9.062 1 83.81 875 GLY A CA 1
ATOM 6893 C C . GLY A 1 875 ? 6.711 -39.219 8.859 1 83.81 875 GLY A C 1
ATOM 6894 O O . GLY A 1 875 ? 7.664 -38.438 8.797 1 83.81 875 GLY A O 1
ATOM 6895 N N . ASN A 1 876 ? 5.531 -38.781 8.75 1 85.5 876 ASN A N 1
ATOM 6896 C CA . ASN A 1 876 ? 5.141 -37.375 8.57 1 85.5 876 ASN A CA 1
ATOM 6897 C C . ASN A 1 876 ? 3.992 -37 9.5 1 85.5 876 ASN A C 1
ATOM 6899 O O . ASN A 1 876 ? 2.883 -36.719 9.039 1 85.5 876 ASN A O 1
ATOM 6903 N N . PRO A 1 877 ? 4.352 -36.781 10.703 1 80.12 877 PRO A N 1
ATOM 6904 C CA . PRO A 1 877 ? 3.311 -36.562 11.719 1 80.12 877 PRO A CA 1
ATOM 6905 C C . PRO A 1 877 ? 2.523 -35.281 11.5 1 80.12 877 PRO A C 1
ATOM 6907 O O . PRO A 1 877 ? 1.334 -35.219 11.82 1 80.12 877 PRO A O 1
ATOM 6910 N N . LEU A 1 878 ? 3.182 -34.312 10.953 1 74.31 878 LEU A N 1
ATOM 6911 C CA . LEU A 1 878 ? 2.482 -33.062 10.711 1 74.31 878 LEU A CA 1
ATOM 6912 C C . LEU A 1 878 ? 1.367 -33.25 9.688 1 74.31 878 LEU A C 1
ATOM 6914 O O . LEU A 1 878 ? 0.253 -32.75 9.875 1 74.31 878 LEU A O 1
ATOM 6918 N N . LEU A 1 879 ? 1.673 -33.969 8.695 1 79.94 879 LEU A N 1
ATOM 6919 C CA . LEU A 1 879 ? 0.667 -34.219 7.672 1 79.94 879 LEU A CA 1
ATOM 6920 C C . LEU A 1 879 ? -0.418 -35.156 8.203 1 79.94 879 LEU A C 1
ATOM 6922 O O . LEU A 1 879 ? -1.593 -35 7.859 1 79.94 879 LEU A O 1
ATOM 6926 N N . GLU A 1 880 ? -0.002 -36.094 9 1 84.75 880 GLU A N 1
ATOM 6927 C CA . GLU A 1 880 ? -0.963 -37 9.602 1 84.75 880 GLU A CA 1
ATOM 6928 C C . GLU A 1 880 ? -2.008 -36.25 10.422 1 84.75 880 GLU A C 1
ATOM 6930 O O . GLU A 1 880 ? -3.207 -36.5 10.289 1 84.75 880 GLU A O 1
ATOM 6935 N N . ARG A 1 881 ? -1.528 -35.312 11.203 1 77.12 881 ARG A N 1
ATOM 6936 C CA . ARG A 1 881 ? -2.422 -34.531 12.047 1 77.12 881 ARG A CA 1
ATOM 6937 C C . ARG A 1 881 ? -3.332 -33.656 11.203 1 77.12 881 ARG A C 1
ATOM 6939 O O . ARG A 1 881 ? -4.516 -33.5 11.508 1 77.12 881 ARG A O 1
ATOM 6946 N N . SER A 1 882 ? -2.779 -33.094 10.211 1 79.5 882 SER A N 1
ATOM 6947 C CA . SER A 1 882 ? -3.549 -32.25 9.32 1 79.5 882 SER A CA 1
ATOM 6948 C C . SER A 1 882 ? -4.691 -33 8.664 1 79.5 882 SER A C 1
ATOM 6950 O O . SER A 1 882 ? -5.82 -32.5 8.602 1 79.5 882 SER A O 1
ATOM 6952 N N . VAL A 1 883 ? -4.41 -34.188 8.266 1 79.69 883 VAL A N 1
ATOM 6953 C CA . VAL A 1 883 ? -5.406 -35 7.586 1 79.69 883 VAL A CA 1
ATOM 6954 C C . VAL A 1 883 ? -6.492 -35.406 8.578 1 79.69 883 VAL A C 1
ATOM 6956 O O . VAL A 1 883 ? -7.68 -35.375 8.25 1 79.69 883 VAL A O 1
ATOM 6959 N N . ARG A 1 884 ? -6.102 -35.656 9.75 1 76.38 884 ARG A N 1
ATOM 6960 C CA . ARG A 1 884 ? -7.039 -36.094 10.773 1 76.38 884 ARG A CA 1
ATOM 6961 C C . ARG A 1 884 ? -7.984 -34.969 11.172 1 76.38 884 ARG A C 1
ATOM 6963 O O . ARG A 1 884 ? -9.164 -35.219 11.445 1 76.38 884 ARG A O 1
ATOM 6970 N N . HIS A 1 885 ? -7.492 -33.844 11.18 1 74.44 885 HIS A N 1
ATOM 6971 C CA . HIS A 1 885 ? -8.281 -32.719 11.609 1 74.44 885 HIS A CA 1
ATOM 6972 C C . HIS A 1 885 ? -9.32 -32.344 10.555 1 74.44 885 HIS A C 1
ATOM 6974 O O . HIS A 1 885 ? -10.32 -31.688 10.875 1 74.44 885 HIS A O 1
ATOM 6980 N N . ARG A 1 886 ? -9.195 -32.844 9.375 1 80.88 886 ARG A N 1
ATOM 6981 C CA . ARG A 1 886 ? -10.07 -32.406 8.289 1 80.88 886 ARG A CA 1
ATOM 6982 C C . ARG A 1 886 ? -11.234 -33.375 8.102 1 80.88 886 ARG A C 1
ATOM 6984 O O . ARG A 1 886 ? -12.289 -33 7.598 1 80.88 886 ARG A O 1
ATOM 6991 N N . PHE A 1 887 ? -11.109 -34.594 8.578 1 79.25 887 PHE A N 1
ATOM 6992 C CA . PHE A 1 887 ? -12.039 -35.656 8.242 1 79.25 887 PHE A CA 1
ATOM 6993 C C . PHE A 1 887 ? -13.43 -35.344 8.805 1 79.25 887 PHE A C 1
ATOM 6995 O O . PHE A 1 887 ? -14.438 -35.562 8.133 1 79.25 887 PHE A O 1
ATOM 7002 N N . PRO A 1 888 ? -13.445 -34.719 10 1 74.56 888 PRO A N 1
ATOM 7003 C CA . PRO A 1 888 ? -14.773 -34.438 10.555 1 74.56 888 PRO A CA 1
ATOM 7004 C C . PRO A 1 888 ? -15.594 -33.5 9.688 1 74.56 888 PRO A C 1
ATOM 7006 O O . PRO A 1 888 ? -16.828 -33.469 9.773 1 74.56 888 PRO A O 1
ATOM 7009 N N . TYR A 1 889 ? -14.992 -32.812 8.883 1 78.5 889 TYR A N 1
ATOM 7010 C CA . TYR A 1 889 ? -15.703 -31.828 8.062 1 78.5 889 TYR A CA 1
ATOM 7011 C C . TYR A 1 889 ? -15.781 -32.281 6.613 1 78.5 889 TYR A C 1
ATOM 7013 O O . TYR A 1 889 ? -16.641 -31.812 5.855 1 78.5 889 TYR A O 1
ATOM 7021 N N . LEU A 1 890 ? -14.977 -33.219 6.242 1 87 890 LEU A N 1
ATOM 7022 C CA . LEU A 1 890 ? -14.914 -33.719 4.879 1 87 890 LEU A CA 1
ATOM 7023 C C . LEU A 1 890 ? -15.906 -34.875 4.68 1 87 890 LEU A C 1
ATOM 7025 O O . LEU A 1 890 ? -16.609 -34.906 3.66 1 87 890 LEU A O 1
ATOM 7029 N N . ASP A 1 891 ? -16.094 -35.656 5.633 1 87.19 891 ASP A N 1
ATOM 7030 C CA . ASP A 1 891 ? -16.906 -36.875 5.504 1 87.19 891 ASP A CA 1
ATOM 7031 C C . ASP A 1 891 ? -18.375 -36.531 5.301 1 87.19 891 ASP A C 1
ATOM 7033 O O . ASP A 1 891 ? -19.047 -37.125 4.449 1 87.19 891 ASP A O 1
ATOM 7037 N N . PRO A 1 892 ? -18.812 -35.5 6.09 1 86.75 892 PRO A N 1
ATOM 7038 C CA . PRO A 1 892 ? -20.219 -35.156 5.867 1 86.75 892 PRO A CA 1
ATOM 7039 C C . PRO A 1 892 ? -20.484 -34.719 4.43 1 86.75 892 PRO A C 1
ATOM 7041 O O . PRO A 1 892 ? -21.562 -35 3.891 1 86.75 892 PRO A O 1
ATOM 7044 N N . LEU A 1 893 ? -19.609 -34.125 3.803 1 91.94 893 LEU A N 1
ATOM 7045 C CA . LEU A 1 893 ? -19.781 -33.656 2.428 1 91.94 893 LEU A CA 1
ATOM 7046 C C . LEU A 1 893 ? -19.906 -34.844 1.471 1 91.94 893 LEU A C 1
ATOM 7048 O O . LEU A 1 893 ? -20.688 -34.812 0.524 1 91.94 893 LEU A O 1
ATOM 7052 N N . ASN A 1 894 ? -19.156 -35.875 1.739 1 92.12 894 ASN A N 1
ATOM 7053 C CA . ASN A 1 894 ? -19.234 -37.062 0.902 1 92.12 894 ASN A CA 1
ATOM 7054 C C . ASN A 1 894 ? -20.594 -37.75 1.036 1 92.12 894 ASN A C 1
ATOM 7056 O O . ASN A 1 894 ? -21.172 -38.188 0.041 1 92.12 894 ASN A O 1
ATOM 7060 N N . HIS A 1 895 ? -21.062 -37.812 2.227 1 87.81 895 HIS A N 1
ATOM 7061 C CA . HIS A 1 895 ? -22.359 -38.438 2.453 1 87.81 895 HIS A CA 1
ATOM 7062 C C . HIS A 1 895 ? -23.484 -37.656 1.773 1 87.81 895 HIS A C 1
ATOM 7064 O O . HIS A 1 895 ? -24.359 -38.281 1.15 1 87.81 895 HIS A O 1
ATOM 7070 N N . VAL A 1 896 ? -23.375 -36.406 1.9 1 90.69 896 VAL A N 1
ATOM 7071 C CA . VAL A 1 896 ? -24.391 -35.562 1.284 1 90.69 896 VAL A CA 1
ATOM 7072 C C . VAL A 1 896 ? -24.297 -35.656 -0.237 1 90.69 896 VAL A C 1
ATOM 7074 O O . VAL A 1 896 ? -25.328 -35.656 -0.927 1 90.69 896 VAL A O 1
ATOM 7077 N N . GLN A 1 897 ? -23.109 -35.719 -0.719 1 94.25 897 GLN A N 1
ATOM 7078 C CA . GLN A 1 897 ? -22.922 -35.812 -2.162 1 94.25 897 GLN A CA 1
ATOM 7079 C C . GLN A 1 897 ? -23.562 -37.094 -2.725 1 94.25 897 GLN A C 1
ATOM 7081 O O . GLN A 1 897 ? -24.203 -37.062 -3.773 1 94.25 897 GLN A O 1
ATOM 7086 N N . VAL A 1 898 ? -23.422 -38.219 -2.025 1 93.12 898 VAL A N 1
ATOM 7087 C CA . VAL A 1 898 ? -23.984 -39.469 -2.473 1 93.12 898 VAL A CA 1
ATOM 7088 C C . VAL A 1 898 ? -25.516 -39.375 -2.521 1 93.12 898 VAL A C 1
ATOM 7090 O O . VAL A 1 898 ? -26.141 -39.844 -3.477 1 93.12 898 VAL A O 1
ATOM 7093 N N . GLU A 1 899 ? -26.047 -38.719 -1.536 1 89.12 899 GLU A N 1
ATOM 7094 C CA . GLU A 1 899 ? -27.5 -38.562 -1.487 1 89.12 899 GLU A CA 1
ATOM 7095 C C . GLU A 1 899 ? -28 -37.656 -2.611 1 89.12 899 GLU A C 1
ATOM 7097 O O . GLU A 1 899 ? -29.031 -37.938 -3.225 1 89.12 899 GLU A O 1
ATOM 7102 N N . LEU A 1 900 ? -27.281 -36.625 -2.828 1 92.88 900 LEU A N 1
ATOM 7103 C CA . LEU A 1 900 ? -27.672 -35.719 -3.893 1 92.88 900 LEU A CA 1
ATOM 7104 C C . LEU A 1 900 ? -27.531 -36.375 -5.258 1 92.88 900 LEU A C 1
ATOM 7106 O O . LEU A 1 900 ? -28.344 -36.125 -6.16 1 92.88 900 LEU A O 1
ATOM 7110 N N . LEU A 1 901 ? -26.531 -37.219 -5.41 1 95.06 901 LEU A N 1
ATOM 7111 C CA . LEU A 1 901 ? -26.359 -37.938 -6.664 1 95.06 901 LEU A CA 1
ATOM 7112 C C . LEU A 1 901 ? -27.516 -38.906 -6.914 1 95.06 901 LEU A C 1
ATOM 7114 O O . LEU A 1 901 ? -28 -39 -8.039 1 95.06 901 LEU A O 1
ATOM 7118 N N . ARG A 1 902 ? -27.938 -39.531 -5.879 1 91.88 902 ARG A N 1
ATOM 7119 C CA . ARG A 1 902 ? -29.078 -40.438 -5.988 1 91.88 902 ARG A CA 1
ATOM 7120 C C . ARG A 1 902 ? -30.328 -39.688 -6.477 1 91.88 902 ARG A C 1
ATOM 7122 O O . ARG A 1 902 ? -31.031 -40.156 -7.367 1 91.88 902 ARG A O 1
ATOM 7129 N N . GLU A 1 903 ? -30.469 -38.562 -5.949 1 90.81 903 GLU A N 1
ATOM 7130 C CA . GLU A 1 903 ? -31.625 -37.719 -6.316 1 90.81 903 GLU A CA 1
ATOM 7131 C C . GLU A 1 903 ? -31.5 -37.219 -7.75 1 90.81 903 GLU A C 1
ATOM 7133 O O . GLU A 1 903 ? -32.469 -37.219 -8.5 1 90.81 903 GLU A O 1
ATOM 7138 N N . HIS A 1 904 ? -30.391 -36.781 -8.062 1 93.44 904 HIS A N 1
ATOM 7139 C CA . HIS A 1 904 ? -30.172 -36.25 -9.398 1 93.44 904 HIS A CA 1
ATOM 7140 C C . HIS A 1 904 ? -30.359 -37.312 -10.469 1 93.44 904 HIS A C 1
ATOM 7142 O O . HIS A 1 904 ? -30.969 -37.062 -11.508 1 93.44 904 HIS A O 1
ATOM 7148 N N . ARG A 1 905 ? -29.875 -38.469 -10.234 1 92.62 905 ARG A N 1
ATOM 7149 C CA . ARG A 1 905 ? -29.938 -39.562 -11.203 1 92.62 905 ARG A CA 1
ATOM 7150 C C . ARG A 1 905 ? -31.344 -40.156 -11.258 1 92.62 905 ARG A C 1
ATOM 7152 O O . ARG A 1 905 ? -31.688 -40.844 -12.227 1 92.62 905 ARG A O 1
ATOM 7159 N N . ALA A 1 906 ? -32.125 -39.875 -10.25 1 89.19 906 ALA A N 1
ATOM 7160 C CA . ALA A 1 906 ? -33.562 -40.219 -10.273 1 89.19 906 ALA A CA 1
ATOM 7161 C C . ALA A 1 906 ? -34.375 -39.156 -11.016 1 89.19 906 ALA A C 1
ATOM 7163 O O . ALA A 1 906 ? -35.594 -39.219 -10.984 1 89.19 906 ALA A O 1
ATOM 7164 N N . GLN A 1 907 ? -33.75 -38.219 -11.68 1 86.56 907 GLN A N 1
ATOM 7165 C CA . GLN A 1 907 ? -34.312 -37.188 -12.531 1 86.56 907 GLN A CA 1
ATOM 7166 C C . GLN A 1 907 ? -35.156 -36.219 -11.719 1 86.56 907 GLN A C 1
ATOM 7168 O O . GLN A 1 907 ? -36.25 -35.844 -12.125 1 86.56 907 GLN A O 1
ATOM 7173 N N . ASN A 1 908 ? -34.656 -35.969 -10.602 1 83.62 908 ASN A N 1
ATOM 7174 C CA . ASN A 1 908 ? -35.25 -34.844 -9.844 1 83.62 908 ASN A CA 1
ATOM 7175 C C . ASN A 1 908 ? -35.094 -33.531 -10.586 1 83.62 908 ASN A C 1
ATOM 7177 O O . ASN A 1 908 ? -33.969 -33.125 -10.93 1 83.62 908 ASN A O 1
ATOM 7181 N N . PRO A 1 909 ? -36.156 -32.844 -10.914 1 82.38 909 PRO A N 1
ATOM 7182 C CA . PRO A 1 909 ? -36.094 -31.656 -11.75 1 82.38 909 PRO A CA 1
ATOM 7183 C C . PRO A 1 909 ? -35.562 -30.438 -11.008 1 82.38 909 PRO A C 1
ATOM 7185 O O . PRO A 1 909 ? -35.25 -29.406 -11.633 1 82.38 909 PRO A O 1
ATOM 7188 N N . ASP A 1 910 ? -35.312 -30.562 -9.773 1 86 910 ASP A N 1
ATOM 7189 C CA . ASP A 1 910 ? -34.875 -29.422 -8.984 1 86 910 ASP A CA 1
ATOM 7190 C C . ASP A 1 910 ? -33.438 -29.047 -9.32 1 86 910 ASP A C 1
ATOM 7192 O O . ASP A 1 910 ? -32.5 -29.812 -9.031 1 86 910 ASP A O 1
ATOM 7196 N N . GLU A 1 911 ? -33.219 -27.828 -9.805 1 85.5 911 GLU A N 1
ATOM 7197 C CA . GLU A 1 911 ? -31.891 -27.344 -10.211 1 85.5 911 GLU A CA 1
ATOM 7198 C C . GLU A 1 911 ? -30.953 -27.234 -9.008 1 85.5 911 GLU A C 1
ATOM 7200 O O . GLU A 1 911 ? -29.734 -27.266 -9.164 1 85.5 911 GLU A O 1
ATOM 7205 N N . GLN A 1 912 ? -31.516 -27.234 -7.922 1 88.94 912 GLN A N 1
ATOM 7206 C CA . GLN A 1 912 ? -30.719 -27.094 -6.707 1 88.94 912 GLN A CA 1
ATOM 7207 C C . GLN A 1 912 ? -29.969 -28.375 -6.375 1 88.94 912 GLN A C 1
ATOM 7209 O O . GLN A 1 912 ? -28.953 -28.344 -5.672 1 88.94 912 GLN A O 1
ATOM 7214 N N . VAL A 1 913 ? -30.484 -29.453 -6.895 1 91.88 913 VAL A N 1
ATOM 7215 C CA . VAL A 1 913 ? -29.828 -30.734 -6.652 1 91.88 913 VAL A CA 1
ATOM 7216 C C . VAL A 1 913 ? -28.453 -30.75 -7.344 1 91.88 913 VAL A C 1
ATOM 7218 O O . VAL A 1 913 ? -27.438 -31.047 -6.711 1 91.88 913 VAL A O 1
ATOM 7221 N N . LEU A 1 914 ? -28.484 -30.344 -8.562 1 91.88 914 LEU A N 1
ATOM 7222 C CA . LEU A 1 914 ? -27.219 -30.281 -9.297 1 91.88 914 LEU A CA 1
ATOM 7223 C C . LEU A 1 914 ? -26.281 -29.266 -8.672 1 91.88 914 LEU A C 1
ATOM 7225 O O . LEU A 1 914 ? -25.078 -29.516 -8.547 1 91.88 914 LEU A O 1
ATOM 7229 N N . ARG A 1 915 ? -26.859 -28.234 -8.297 1 89.94 915 ARG A N 1
ATOM 7230 C CA . ARG A 1 915 ? -26.047 -27.203 -7.66 1 89.94 915 ARG A CA 1
ATOM 7231 C C . ARG A 1 915 ? -25.422 -27.703 -6.363 1 89.94 915 ARG A C 1
ATOM 7233 O O . ARG A 1 915 ? -24.266 -27.422 -6.062 1 89.94 915 ARG A O 1
ATOM 7240 N N . GLY A 1 916 ? -26.188 -28.359 -5.66 1 91.81 916 GLY A N 1
ATOM 7241 C CA . GLY A 1 916 ? -25.672 -28.969 -4.441 1 91.81 916 GLY A CA 1
ATOM 7242 C C . GLY A 1 916 ? -24.516 -29.906 -4.684 1 91.81 916 GLY A C 1
ATOM 7243 O O . GLY A 1 916 ? -23.531 -29.906 -3.936 1 91.81 916 GLY A O 1
ATOM 7244 N N . ILE A 1 917 ? -24.656 -30.672 -5.738 1 94.19 917 ILE A N 1
ATOM 7245 C CA . ILE A 1 917 ? -23.578 -31.594 -6.094 1 94.19 917 ILE A CA 1
ATOM 7246 C C . ILE A 1 917 ? -22.312 -30.812 -6.441 1 94.19 917 ILE A C 1
ATOM 7248 O O . ILE A 1 917 ? -21.219 -31.156 -5.98 1 94.19 917 ILE A O 1
ATOM 7252 N N . GLN A 1 918 ? -22.469 -29.797 -7.16 1 91.5 918 GLN A N 1
ATOM 7253 C CA . GLN A 1 918 ? -21.344 -28.969 -7.57 1 91.5 918 GLN A CA 1
ATOM 7254 C C . GLN A 1 918 ? -20.656 -28.344 -6.363 1 91.5 918 GLN A C 1
ATOM 7256 O O . GLN A 1 918 ? -19.422 -28.281 -6.305 1 91.5 918 GLN A O 1
ATOM 7261 N N . LEU A 1 919 ? -21.391 -27.953 -5.43 1 91.88 919 LEU A N 1
ATOM 7262 C CA . LEU A 1 919 ? -20.844 -27.344 -4.215 1 91.88 919 LEU A CA 1
ATOM 7263 C C . LEU A 1 919 ? -20.078 -28.375 -3.393 1 91.88 919 LEU A C 1
ATOM 7265 O O . LEU A 1 919 ? -19.047 -28.062 -2.805 1 91.88 919 LEU A O 1
ATOM 7269 N N . THR A 1 920 ? -20.625 -29.562 -3.338 1 93.06 920 THR A N 1
ATOM 7270 C CA . THR A 1 920 ? -19.938 -30.609 -2.613 1 93.06 920 THR A CA 1
ATOM 7271 C C . THR A 1 920 ? -18.594 -30.938 -3.277 1 93.06 920 THR A C 1
ATOM 7273 O O . THR A 1 920 ? -17.609 -31.25 -2.596 1 93.06 920 THR A O 1
ATOM 7276 N N . ILE A 1 921 ? -18.594 -30.891 -4.617 1 91.31 921 ILE A N 1
ATOM 7277 C CA . ILE A 1 921 ? -17.344 -31.125 -5.332 1 91.31 921 ILE A CA 1
ATOM 7278 C C . ILE A 1 921 ? -16.297 -30.109 -4.898 1 91.31 921 ILE A C 1
ATOM 7280 O O . ILE A 1 921 ? -15.156 -30.469 -4.613 1 91.31 921 ILE A O 1
ATOM 7284 N N . ASN A 1 922 ? -16.703 -28.922 -4.785 1 88.19 922 ASN A N 1
ATOM 7285 C CA . ASN A 1 922 ? -15.812 -27.859 -4.344 1 88.19 922 ASN A CA 1
ATOM 7286 C C . ASN A 1 922 ? -15.367 -28.062 -2.9 1 88.19 922 ASN A C 1
ATOM 7288 O O . ASN A 1 922 ? -14.188 -27.906 -2.584 1 88.19 922 ASN A O 1
ATOM 7292 N N . GLY A 1 923 ? -16.25 -28.375 -2.068 1 90.12 923 GLY A N 1
ATOM 7293 C CA . GLY A 1 923 ? -15.945 -28.562 -0.66 1 90.12 923 GLY A CA 1
ATOM 7294 C C . GLY A 1 923 ? -15 -29.719 -0.409 1 90.12 923 GLY A C 1
ATOM 7295 O O . GLY A 1 923 ? -14.062 -29.609 0.391 1 90.12 923 GLY A O 1
ATOM 7296 N N . ILE A 1 924 ? -15.281 -30.812 -1.064 1 91.69 924 ILE A N 1
ATOM 7297 C CA . ILE A 1 924 ? -14.453 -32 -0.904 1 91.69 924 ILE A CA 1
ATOM 7298 C C . ILE A 1 924 ? -13.055 -31.734 -1.441 1 91.69 924 ILE A C 1
ATOM 7300 O O . ILE A 1 924 ? -12.055 -32.125 -0.826 1 91.69 924 ILE A O 1
ATOM 7304 N N . SER A 1 925 ? -13.008 -31.094 -2.553 1 87.69 925 SER A N 1
ATOM 7305 C CA . SER A 1 925 ? -11.711 -30.734 -3.105 1 87.69 925 SER A CA 1
ATOM 7306 C C . SER A 1 925 ? -10.93 -29.844 -2.137 1 87.69 925 SER A C 1
ATOM 7308 O O . SER A 1 925 ? -9.711 -30.016 -1.988 1 87.69 925 SER A O 1
ATOM 7310 N N . ALA A 1 926 ? -11.586 -28.922 -1.545 1 85.19 926 ALA A N 1
ATOM 7311 C CA . ALA A 1 926 ? -10.953 -28.047 -0.565 1 85.19 926 ALA A CA 1
ATOM 7312 C C . ALA A 1 926 ? -10.445 -28.844 0.636 1 85.19 926 ALA A C 1
ATOM 7314 O O . ALA A 1 926 ? -9.352 -28.578 1.145 1 85.19 926 ALA A O 1
ATOM 7315 N N . GLY A 1 927 ? -11.227 -29.75 1.038 1 86.12 927 GLY A N 1
ATOM 7316 C CA . GLY A 1 927 ? -10.844 -30.578 2.172 1 86.12 927 GLY A CA 1
ATOM 7317 C C . GLY A 1 927 ? -9.656 -31.469 1.879 1 86.12 927 GLY A C 1
ATOM 7318 O O . GLY A 1 927 ? -8.805 -31.688 2.746 1 86.12 927 GLY A O 1
ATOM 7319 N N . LEU A 1 928 ? -9.664 -31.922 0.676 1 86.12 928 LEU A N 1
ATOM 7320 C CA . LEU A 1 928 ? -8.586 -32.812 0.279 1 86.12 928 LEU A CA 1
ATOM 7321 C C . LEU A 1 928 ? -7.359 -32.031 -0.178 1 86.12 928 LEU A C 1
ATOM 7323 O O . LEU A 1 928 ? -6.27 -32.594 -0.306 1 86.12 928 LEU A O 1
ATOM 7327 N N . ARG A 1 929 ? -7.504 -30.734 -0.465 1 77.81 929 ARG A N 1
ATOM 7328 C CA . ARG A 1 929 ? -6.48 -29.844 -1.003 1 77.81 929 ARG A CA 1
ATOM 7329 C C . ARG A 1 929 ? -5.918 -30.391 -2.312 1 77.81 929 ARG A C 1
ATOM 7331 O O . ARG A 1 929 ? -4.703 -30.391 -2.521 1 77.81 929 ARG A O 1
ATOM 7338 N N . ASN A 1 930 ? -6.824 -31.016 -3.014 1 72.44 930 ASN A N 1
ATOM 7339 C CA . ASN A 1 930 ? -6.395 -31.594 -4.277 1 72.44 930 ASN A CA 1
ATOM 7340 C C . ASN A 1 930 ? -7.539 -31.672 -5.281 1 72.44 930 ASN A C 1
ATOM 7342 O O . ASN A 1 930 ? -8.625 -32.156 -4.949 1 72.44 930 ASN A O 1
ATOM 7346 N N . THR A 1 931 ? -7.465 -30.969 -6.359 1 57.91 931 THR A N 1
ATOM 7347 C CA . THR A 1 931 ? -8.484 -31.031 -7.402 1 57.91 931 THR A CA 1
ATOM 7348 C C . THR A 1 931 ? -8.023 -31.922 -8.555 1 57.91 931 THR A C 1
ATOM 7350 O O . THR A 1 931 ? -8.523 -31.797 -9.672 1 57.91 931 THR A O 1
ATOM 7353 N N . GLY A 1 932 ? -7.258 -32.906 -8.219 1 62 932 GLY A N 1
ATOM 7354 C CA . GLY A 1 932 ? -6.82 -33.781 -9.289 1 62 932 GLY A CA 1
ATOM 7355 C C . GLY A 1 932 ? -5.547 -33.312 -9.961 1 62 932 GLY A C 1
ATOM 7356 O O . GLY A 1 932 ? -5.129 -32.188 -9.789 1 62 932 GLY A O 1
ATOM 7357 N N . MET B 1 1 ? 30.547 8.07 16.5 1 28.75 1 MET B N 1
ATOM 7358 C CA . MET B 1 1 ? 29.891 8.844 17.547 1 28.75 1 MET B CA 1
ATOM 7359 C C . MET B 1 1 ? 29.422 7.938 18.672 1 28.75 1 MET B C 1
ATOM 7361 O O . MET B 1 1 ? 28.344 7.332 18.578 1 28.75 1 MET B O 1
ATOM 7365 N N . SER B 1 2 ? 30.391 7.344 19.312 1 30.92 2 SER B N 1
ATOM 7366 C CA . SER B 1 2 ? 30.266 6.336 20.359 1 30.92 2 SER B CA 1
ATOM 7367 C C . SER B 1 2 ? 29.609 6.922 21.609 1 30.92 2 SER B C 1
ATOM 7369 O O . SER B 1 2 ? 30.078 7.914 22.156 1 30.92 2 SER B O 1
ATOM 7371 N N . LEU B 1 3 ? 28.375 6.859 21.719 1 38.03 3 LEU B N 1
ATOM 7372 C CA . LEU B 1 3 ? 27.609 7.223 22.891 1 38.03 3 LEU B CA 1
ATOM 7373 C C . LEU B 1 3 ? 28.156 6.52 24.141 1 38.03 3 LEU B C 1
ATOM 7375 O O . LEU B 1 3 ? 27.5 5.633 24.688 1 38.03 3 LEU B O 1
ATOM 7379 N N . GLN B 1 4 ? 29.469 6.23 24.234 1 32.06 4 GLN B N 1
ATOM 7380 C CA . GLN B 1 4 ? 29.875 5.574 25.469 1 32.06 4 GLN B CA 1
ATOM 7381 C C . GLN B 1 4 ? 29.562 6.438 26.688 1 32.06 4 GLN B C 1
ATOM 7383 O O . GLN B 1 4 ? 29.172 5.922 27.734 1 32.06 4 GLN B O 1
ATOM 7388 N N . THR B 1 5 ? 30.078 7.684 26.641 1 33.41 5 THR B N 1
ATOM 7389 C CA . THR B 1 5 ? 30.328 8.25 27.953 1 33.41 5 THR B CA 1
ATOM 7390 C C . THR B 1 5 ? 29.078 8.906 28.516 1 33.41 5 THR B C 1
ATOM 7392 O O . THR B 1 5 ? 29 10.133 28.609 1 33.41 5 THR B O 1
ATOM 7395 N N . LEU B 1 6 ? 27.938 8.57 28.062 1 35.53 6 LEU B N 1
ATOM 7396 C CA . LEU B 1 6 ? 26.938 9.211 28.891 1 35.53 6 LEU B CA 1
ATOM 7397 C C . LEU B 1 6 ? 27.094 8.797 30.344 1 35.53 6 LEU B C 1
ATOM 7399 O O . LEU B 1 6 ? 27.156 7.602 30.656 1 35.53 6 LEU B O 1
ATOM 7403 N N . PRO B 1 7 ? 27.719 9.688 31.172 1 32.09 7 PRO B N 1
ATOM 7404 C CA . PRO B 1 7 ? 27.906 9.328 32.594 1 32.09 7 PRO B CA 1
ATOM 7405 C C . PRO B 1 7 ? 26.641 8.742 33.219 1 32.09 7 PRO B C 1
ATOM 7407 O O . PRO B 1 7 ? 25.531 9.18 32.875 1 32.09 7 PRO B O 1
ATOM 7410 N N . SER B 1 8 ? 26.703 7.449 33.594 1 34.22 8 SER B N 1
ATOM 7411 C CA . SER B 1 8 ? 25.734 6.715 34.406 1 34.22 8 SER B CA 1
ATOM 7412 C C . SER B 1 8 ? 25.547 7.371 35.75 1 34.22 8 SER B C 1
ATOM 7414 O O . SER B 1 8 ? 25.453 6.68 36.781 1 34.22 8 SER B O 1
ATOM 7416 N N . ASP B 1 9 ? 25.938 8.516 36 1 29.25 9 ASP B N 1
ATOM 7417 C CA . ASP B 1 9 ? 25.797 8.828 37.406 1 29.25 9 ASP B CA 1
ATOM 7418 C C . ASP B 1 9 ? 24.344 8.719 37.844 1 29.25 9 ASP B C 1
ATOM 7420 O O . ASP B 1 9 ? 23.719 9.719 38.219 1 29.25 9 ASP B O 1
ATOM 7424 N N . ALA B 1 10 ? 23.484 7.957 37.281 1 33.69 10 ALA B N 1
ATOM 7425 C CA . ALA B 1 10 ? 22.219 7.836 38 1 33.69 10 ALA B CA 1
ATOM 7426 C C . ALA B 1 10 ? 22.453 7.285 39.406 1 33.69 10 ALA B C 1
ATOM 7428 O O . ALA B 1 10 ? 22.984 6.18 39.562 1 33.69 10 ALA B O 1
ATOM 7429 N N . ALA B 1 11 ? 22.422 8.141 40.406 1 33 11 ALA B N 1
ATOM 7430 C CA . ALA B 1 11 ? 22.219 7.797 41.812 1 33 11 ALA B CA 1
ATOM 7431 C C . ALA B 1 11 ? 21.156 6.711 41.969 1 33 11 ALA B C 1
ATOM 7433 O O . ALA B 1 11 ? 20.156 6.711 41.219 1 33 11 ALA B O 1
ATOM 7434 N N . ASP B 1 12 ? 21.406 5.547 42.531 1 34.09 12 ASP B N 1
ATOM 7435 C CA . ASP B 1 12 ? 20.766 4.301 42.938 1 34.09 12 ASP B CA 1
ATOM 7436 C C . ASP B 1 12 ? 19.406 4.562 43.562 1 34.09 12 ASP B C 1
ATOM 7438 O O . ASP B 1 12 ? 19.031 3.924 44.562 1 34.09 12 ASP B O 1
ATOM 7442 N N . SER B 1 13 ? 18.891 5.695 43.594 1 33.91 13 SER B N 1
ATOM 7443 C CA . SER B 1 13 ? 17.625 5.543 44.281 1 33.91 13 SER B CA 1
ATOM 7444 C C . SER B 1 13 ? 16.703 4.582 43.531 1 33.91 13 SER B C 1
ATOM 7446 O O . SER B 1 13 ? 16.469 4.742 42.344 1 33.91 13 SER B O 1
ATOM 7448 N N . ARG B 1 14 ? 16.625 3.438 43.969 1 40.53 14 ARG B N 1
ATOM 7449 C CA . ARG B 1 14 ? 15.672 2.418 43.562 1 40.53 14 ARG B CA 1
ATOM 7450 C C . ARG B 1 14 ? 14.328 3.045 43.219 1 40.53 14 ARG B C 1
ATOM 7452 O O . ARG B 1 14 ? 13.68 3.674 44.031 1 40.53 14 ARG B O 1
ATOM 7459 N N . PRO B 1 15 ? 14.172 3.281 41.875 1 42.34 15 PRO B N 1
ATOM 7460 C CA . PRO B 1 15 ? 12.836 3.822 41.625 1 42.34 15 PRO B CA 1
ATOM 7461 C C . PRO B 1 15 ? 11.719 2.939 42.188 1 42.34 15 PRO B C 1
ATOM 7463 O O . PRO B 1 15 ? 11.68 1.737 41.906 1 42.34 15 PRO B O 1
ATOM 7466 N N . ASN B 1 16 ? 11.227 3.207 43.281 1 48.16 16 ASN B N 1
ATOM 7467 C CA . ASN B 1 16 ? 10.234 2.404 43.969 1 48.16 16 ASN B CA 1
ATOM 7468 C C . ASN B 1 16 ? 8.914 2.34 43.219 1 48.16 16 ASN B C 1
ATOM 7470 O O . ASN B 1 16 ? 8.023 1.562 43.562 1 48.16 16 ASN B O 1
ATOM 7474 N N . ARG B 1 17 ? 8.664 3.377 42.438 1 53.09 17 ARG B N 1
ATOM 7475 C CA . ARG B 1 17 ? 7.305 3.277 41.938 1 53.09 17 ARG B CA 1
ATOM 7476 C C . ARG B 1 17 ? 7.309 2.754 40.5 1 53.09 17 ARG B C 1
ATOM 7478 O O . ARG B 1 17 ? 8.203 3.078 39.719 1 53.09 17 ARG B O 1
ATOM 7485 N N . PRO B 1 18 ? 6.418 1.855 40.156 1 57.25 18 PRO B N 1
ATOM 7486 C CA . PRO B 1 18 ? 6.254 1.279 38.812 1 57.25 18 PRO B CA 1
ATOM 7487 C C . PRO B 1 18 ? 6.32 2.328 37.719 1 57.25 18 PRO B C 1
ATOM 7489 O O . PRO B 1 18 ? 6.855 2.057 36.625 1 57.25 18 PRO B O 1
ATOM 7492 N N . GLU B 1 19 ? 5.93 3.527 37.906 1 58.12 19 GLU B N 1
ATOM 7493 C CA . GLU B 1 19 ? 5.969 4.602 36.906 1 58.12 19 GLU B CA 1
ATOM 7494 C C . GLU B 1 19 ? 7.402 5.051 36.656 1 58.12 19 GLU B C 1
ATOM 7496 O O . GLU B 1 19 ? 7.742 5.398 35.5 1 58.12 19 GLU B O 1
ATOM 7501 N N . ASP B 1 20 ? 8.18 5 37.625 1 60.66 20 ASP B N 1
ATOM 7502 C CA . ASP B 1 20 ? 9.578 5.383 37.5 1 60.66 20 ASP B CA 1
ATOM 7503 C C . ASP B 1 20 ? 10.359 4.34 36.688 1 60.66 20 ASP B C 1
ATOM 7505 O O . ASP B 1 20 ? 11.227 4.688 35.906 1 60.66 20 ASP B O 1
ATOM 7509 N N . VAL B 1 21 ? 9.891 3.104 36.938 1 63.09 21 VAL B N 1
ATOM 7510 C CA . VAL B 1 21 ? 10.547 2.021 36.219 1 63.09 21 VAL B CA 1
ATOM 7511 C C . VAL B 1 21 ? 10.195 2.104 34.75 1 63.09 21 VAL B C 1
ATOM 7513 O O . VAL B 1 21 ? 11.07 1.944 33.875 1 63.09 21 VAL B O 1
ATOM 7516 N N . GLN B 1 22 ? 8.945 2.395 34.531 1 66.19 22 GLN B N 1
ATOM 7517 C CA . GLN B 1 22 ? 8.492 2.514 33.156 1 66.19 22 GLN B CA 1
ATOM 7518 C C . GLN B 1 22 ? 9.172 3.691 32.438 1 66.19 22 GLN B C 1
ATOM 7520 O O . GLN B 1 22 ? 9.531 3.602 31.266 1 66.19 22 GLN B O 1
ATOM 7525 N N . ALA B 1 23 ? 9.406 4.652 33.219 1 70.25 23 ALA B N 1
ATOM 7526 C CA . ALA B 1 23 ? 10.055 5.848 32.688 1 70.25 23 ALA B CA 1
ATOM 7527 C C . ALA B 1 23 ? 11.531 5.582 32.375 1 70.25 23 ALA B C 1
ATOM 7529 O O . ALA B 1 23 ? 12.055 6.051 31.375 1 70.25 23 ALA B O 1
ATOM 7530 N N . LEU B 1 24 ? 12.078 4.789 33.188 1 71.69 24 LEU B N 1
ATOM 7531 C CA . LEU B 1 24 ? 13.484 4.453 33 1 71.69 24 LEU B CA 1
ATOM 7532 C C . LEU B 1 24 ? 13.664 3.557 31.766 1 71.69 24 LEU B C 1
ATOM 7534 O O . LEU B 1 24 ? 14.617 3.713 31 1 71.69 24 LEU B O 1
ATOM 7538 N N . GLU B 1 25 ? 12.703 2.715 31.688 1 77.19 25 GLU B N 1
ATOM 7539 C CA . GLU B 1 25 ? 12.758 1.826 30.531 1 77.19 25 GLU B CA 1
ATOM 7540 C C . GLU B 1 25 ? 12.531 2.596 29.234 1 77.19 25 GLU B C 1
ATOM 7542 O O . GLU B 1 25 ? 13.18 2.318 28.219 1 77.19 25 GLU B O 1
ATOM 7547 N N . ALA B 1 26 ? 11.641 3.457 29.328 1 77.56 26 ALA B N 1
ATOM 7548 C CA . ALA B 1 26 ? 11.367 4.289 28.156 1 77.56 26 ALA B CA 1
ATOM 7549 C C . ALA B 1 26 ? 12.586 5.125 27.781 1 77.56 26 ALA B C 1
ATOM 7551 O O . ALA B 1 26 ? 12.883 5.309 26.609 1 77.56 26 ALA B O 1
ATOM 7552 N N . ASP B 1 27 ? 13.266 5.566 28.766 1 80.75 27 ASP B N 1
ATOM 7553 C CA . ASP B 1 27 ? 14.469 6.359 28.547 1 80.75 27 ASP B CA 1
ATOM 7554 C C . ASP B 1 27 ? 15.578 5.508 27.938 1 80.75 27 ASP B C 1
ATOM 7556 O O . ASP B 1 27 ? 16.328 5.977 27.078 1 80.75 27 ASP B O 1
ATOM 7560 N N . ALA B 1 28 ? 15.586 4.348 28.375 1 84.44 28 ALA B N 1
ATOM 7561 C CA . ALA B 1 28 ? 16.609 3.445 27.859 1 84.44 28 ALA B CA 1
ATOM 7562 C C . ALA B 1 28 ? 16.359 3.139 26.375 1 84.44 28 ALA B C 1
ATOM 7564 O O . ALA B 1 28 ? 17.297 3.09 25.578 1 84.44 28 ALA B O 1
ATOM 7565 N N . ARG B 1 29 ? 15.18 2.982 26.078 1 87.19 29 ARG B N 1
ATOM 7566 C CA . ARG B 1 29 ? 14.828 2.674 24.703 1 87.19 29 ARG B CA 1
ATOM 7567 C C . ARG B 1 29 ? 15.094 3.867 23.797 1 87.19 29 ARG B C 1
ATOM 7569 O O . ARG B 1 29 ? 15.492 3.699 22.641 1 87.19 29 ARG B O 1
ATOM 7576 N N . LEU B 1 30 ? 14.75 5.031 24.234 1 90 30 LEU B N 1
ATOM 7577 C CA . LEU B 1 30 ? 15.023 6.246 23.484 1 90 30 LEU B CA 1
ATOM 7578 C C . LEU B 1 30 ? 16.516 6.395 23.219 1 90 30 LEU B C 1
ATOM 7580 O O . LEU B 1 30 ? 16.938 6.688 22.094 1 90 30 LEU B O 1
ATOM 7584 N N . ARG B 1 31 ? 17.312 6.121 24.234 1 88.25 31 ARG B N 1
ATOM 7585 C CA . ARG B 1 31 ? 18.766 6.215 24.094 1 88.25 31 ARG B CA 1
ATOM 7586 C C . ARG B 1 31 ? 19.281 5.203 23.078 1 88.25 31 ARG B C 1
ATOM 7588 O O . ARG B 1 31 ? 20.203 5.5 22.312 1 88.25 31 ARG B O 1
ATOM 7595 N N . ASP B 1 32 ? 18.672 4.113 23.125 1 91.88 32 ASP B N 1
ATOM 7596 C CA . ASP B 1 32 ? 19.078 3.07 22.188 1 91.88 32 ASP B CA 1
ATOM 7597 C C . ASP B 1 32 ? 18.797 3.484 20.75 1 91.88 32 ASP B C 1
ATOM 7599 O O . ASP B 1 32 ? 19.609 3.242 19.844 1 91.88 32 ASP B O 1
ATOM 7603 N N . ASP B 1 33 ? 17.641 4.078 20.547 1 93.38 33 ASP B N 1
ATOM 7604 C CA . ASP B 1 33 ? 17.281 4.535 19.203 1 93.38 33 ASP B CA 1
ATOM 7605 C C . ASP B 1 33 ? 18.203 5.652 18.734 1 93.38 33 ASP B C 1
ATOM 7607 O O . ASP B 1 33 ? 18.625 5.676 17.578 1 93.38 33 ASP B O 1
ATOM 7611 N N . ILE B 1 34 ? 18.531 6.574 19.641 1 91.88 34 ILE B N 1
ATOM 7612 C CA . ILE B 1 34 ? 19.406 7.688 19.312 1 91.88 34 ILE B CA 1
ATOM 7613 C C . ILE B 1 34 ? 20.812 7.164 19 1 91.88 34 ILE B C 1
ATOM 7615 O O . ILE B 1 34 ? 21.453 7.617 18.047 1 91.88 34 ILE B O 1
ATOM 7619 N N . ARG B 1 35 ? 21.234 6.203 19.766 1 92.5 35 ARG B N 1
ATOM 7620 C CA . ARG B 1 35 ? 22.547 5.598 19.547 1 92.5 35 ARG B CA 1
ATOM 7621 C C . ARG B 1 35 ? 22.609 4.887 18.203 1 92.5 35 ARG B C 1
ATOM 7623 O O . ARG B 1 35 ? 23.625 4.957 17.5 1 92.5 35 ARG B O 1
ATOM 7630 N N . LEU B 1 36 ? 21.578 4.199 17.953 1 95.81 36 LEU B N 1
ATOM 7631 C CA . LEU B 1 36 ? 21.531 3.473 16.688 1 95.81 36 LEU B CA 1
ATOM 7632 C C . LEU B 1 36 ? 21.609 4.43 15.5 1 95.81 36 LEU B C 1
ATOM 7634 O O . LEU B 1 36 ? 22.438 4.234 14.602 1 95.81 36 LEU B O 1
ATOM 7638 N N . LEU B 1 37 ? 20.781 5.438 15.461 1 96.25 37 LEU B N 1
ATOM 7639 C CA . LEU B 1 37 ? 20.75 6.391 14.359 1 96.25 37 LEU B CA 1
ATOM 7640 C C . LEU B 1 37 ? 22.031 7.207 14.305 1 96.25 37 LEU B C 1
ATOM 7642 O O . LEU B 1 37 ? 22.547 7.508 13.227 1 96.25 37 LEU B O 1
ATOM 7646 N N . GLY B 1 38 ? 22.562 7.578 15.547 1 93.88 38 GLY B N 1
ATOM 7647 C CA . GLY B 1 38 ? 23.844 8.273 15.609 1 93.88 38 GLY B CA 1
ATOM 7648 C C . GLY B 1 38 ? 24.984 7.469 15.039 1 93.88 38 GLY B C 1
ATOM 7649 O O . GLY B 1 38 ? 25.844 8.016 14.336 1 93.88 38 GLY B O 1
ATOM 7650 N N . ARG B 1 39 ? 24.984 6.215 15.305 1 95.5 39 ARG B N 1
ATOM 7651 C CA . ARG B 1 39 ? 26.031 5.332 14.781 1 95.5 39 ARG B CA 1
ATOM 7652 C C . ARG B 1 39 ? 25.938 5.242 13.258 1 95.5 39 ARG B C 1
ATOM 7654 O O . ARG B 1 39 ? 26.969 5.293 12.578 1 95.5 39 ARG B O 1
ATOM 7661 N N . ILE B 1 40 ? 24.781 5.113 12.773 1 97.19 40 ILE B N 1
ATOM 7662 C CA . ILE B 1 40 ? 24.594 4.988 11.336 1 97.19 40 ILE B CA 1
ATOM 7663 C C . ILE B 1 40 ? 25.047 6.277 10.641 1 97.19 40 ILE B C 1
ATOM 7665 O O . ILE B 1 40 ? 25.703 6.234 9.602 1 97.19 40 ILE B O 1
ATOM 7669 N N . LEU B 1 41 ? 24.672 7.434 11.172 1 96.88 41 LEU B N 1
ATOM 7670 C CA . LEU B 1 41 ? 25.109 8.711 10.617 1 96.88 41 LEU B CA 1
ATOM 7671 C C . LEU B 1 41 ? 26.625 8.844 10.672 1 96.88 41 LEU B C 1
ATOM 7673 O O . LEU B 1 41 ? 27.25 9.289 9.711 1 96.88 41 LEU B O 1
ATOM 7677 N N . GLY B 1 42 ? 27.203 8.5 11.883 1 95.69 42 GLY B N 1
ATOM 7678 C CA . GLY B 1 42 ? 28.641 8.523 12.016 1 95.69 42 GLY B CA 1
ATOM 7679 C C . GLY B 1 42 ? 29.359 7.676 10.977 1 95.69 42 GLY B C 1
ATOM 7680 O O . GLY B 1 42 ? 30.328 8.125 10.367 1 95.69 42 GLY B O 1
ATOM 7681 N N . ASP B 1 43 ? 28.844 6.5 10.758 1 96.19 43 ASP B N 1
ATOM 7682 C CA . ASP B 1 43 ? 29.406 5.602 9.75 1 96.19 43 ASP B CA 1
ATOM 7683 C C . ASP B 1 43 ? 29.266 6.199 8.352 1 96.19 43 ASP B C 1
ATOM 7685 O O . ASP B 1 43 ? 30.172 6.062 7.52 1 96.19 43 ASP B O 1
ATOM 7689 N N . THR B 1 44 ? 28.172 6.82 8.094 1 96.62 44 THR B N 1
ATOM 7690 C CA . THR B 1 44 ? 27.938 7.457 6.801 1 96.62 44 THR B CA 1
ATOM 7691 C C . THR B 1 44 ? 28.938 8.586 6.555 1 96.62 44 THR B C 1
ATOM 7693 O O . THR B 1 44 ? 29.516 8.68 5.473 1 96.62 44 THR B O 1
ATOM 7696 N N . VAL B 1 45 ? 29.172 9.445 7.574 1 96.06 45 VAL B N 1
ATOM 7697 C CA . VAL B 1 45 ? 30.109 10.555 7.473 1 96.06 45 VAL B CA 1
ATOM 7698 C C . VAL B 1 45 ? 31.531 10.016 7.266 1 96.06 45 VAL B C 1
ATOM 7700 O O . VAL B 1 45 ? 32.281 10.523 6.43 1 96.06 45 VAL B O 1
ATOM 7703 N N . ARG B 1 46 ? 31.844 8.984 7.973 1 95.69 46 ARG B N 1
ATOM 7704 C CA . ARG B 1 46 ? 33.156 8.367 7.855 1 95.69 46 ARG B CA 1
ATOM 7705 C C . ARG B 1 46 ? 33.375 7.805 6.453 1 95.69 46 ARG B C 1
ATOM 7707 O O . ARG B 1 46 ? 34.438 8.031 5.848 1 95.69 46 ARG B O 1
ATOM 7714 N N . ASP B 1 47 ? 32.406 7.172 5.93 1 94.38 47 ASP B N 1
ATOM 7715 C CA . ASP B 1 47 ? 32.5 6.508 4.633 1 94.38 47 ASP B CA 1
ATOM 7716 C C . ASP B 1 47 ? 32.5 7.527 3.498 1 94.38 47 ASP B C 1
ATOM 7718 O O . ASP B 1 47 ? 33.25 7.359 2.52 1 94.38 47 ASP B O 1
ATOM 7722 N N . GLN B 1 48 ? 31.734 8.586 3.609 1 94.44 48 GLN B N 1
ATOM 7723 C CA . GLN B 1 48 ? 31.531 9.516 2.506 1 94.44 48 GLN B CA 1
ATOM 7724 C C . GLN B 1 48 ? 32.562 10.633 2.549 1 94.44 48 GLN B C 1
ATOM 7726 O O . GLN B 1 48 ? 33 11.133 1.504 1 94.44 48 GLN B O 1
ATOM 7731 N N . GLU B 1 49 ? 33 11.094 3.836 1 93.94 49 GLU B N 1
ATOM 7732 C CA . GLU B 1 49 ? 33.812 12.289 3.971 1 93.94 49 GLU B CA 1
ATOM 7733 C C . GLU B 1 49 ? 35.188 11.938 4.531 1 93.94 49 GLU B C 1
ATOM 7735 O O . GLU B 1 49 ? 36.125 12.75 4.465 1 93.94 49 GLU B O 1
ATOM 7740 N N . GLY B 1 50 ? 35.406 10.773 5.047 1 92.94 50 GLY B N 1
ATOM 7741 C CA . GLY B 1 50 ? 36.688 10.344 5.586 1 92.94 50 GLY B CA 1
ATOM 7742 C C . GLY B 1 50 ? 36.719 10.344 7.102 1 92.94 50 GLY B C 1
ATOM 7743 O O . GLY B 1 50 ? 35.875 10.977 7.75 1 92.94 50 GLY B O 1
ATOM 7744 N N . ALA B 1 51 ? 37.625 9.742 7.691 1 93.75 51 ALA B N 1
ATOM 7745 C CA . ALA B 1 51 ? 37.781 9.578 9.133 1 93.75 51 ALA B CA 1
ATOM 7746 C C . ALA B 1 51 ? 38.094 10.906 9.812 1 93.75 51 ALA B C 1
ATOM 7748 O O . ALA B 1 51 ? 37.688 11.156 10.945 1 93.75 51 ALA B O 1
ATOM 7749 N N . ASP B 1 52 ? 38.75 11.766 9.133 1 92 52 ASP B N 1
ATOM 7750 C CA . ASP B 1 52 ? 39.156 13.039 9.703 1 92 52 ASP B CA 1
ATOM 7751 C C . ASP B 1 52 ? 37.969 13.906 10.047 1 92 52 ASP B C 1
ATOM 7753 O O . ASP B 1 52 ? 37.906 14.492 11.133 1 92 52 ASP B O 1
ATOM 7757 N N . LEU B 1 53 ? 37.094 13.945 9.133 1 91.56 53 LEU B N 1
ATOM 7758 C CA . LEU B 1 53 ? 35.906 14.742 9.391 1 91.56 53 LEU B CA 1
ATOM 7759 C C . LEU B 1 53 ? 35.062 14.141 10.516 1 91.56 53 LEU B C 1
ATOM 7761 O O . LEU B 1 53 ? 34.531 14.875 11.336 1 91.56 53 LEU B O 1
ATOM 7765 N N . PHE B 1 54 ? 35 12.867 10.531 1 92.25 54 PHE B N 1
ATOM 7766 C CA . PHE B 1 54 ? 34.25 12.188 11.594 1 92.25 54 PHE B CA 1
ATOM 7767 C C . PHE B 1 54 ? 34.844 12.508 12.961 1 92.25 54 PHE B C 1
ATOM 7769 O O . PHE B 1 54 ? 34.125 12.805 13.906 1 92.25 54 PHE B O 1
ATOM 7776 N N . ASP B 1 55 ? 36.125 12.477 13.023 1 91.81 55 ASP B N 1
ATOM 7777 C CA . ASP B 1 55 ? 36.812 12.766 14.273 1 91.81 55 ASP B CA 1
ATOM 7778 C C . ASP B 1 55 ? 36.594 14.211 14.703 1 91.81 55 ASP B C 1
ATOM 7780 O O . ASP B 1 55 ? 36.5 14.508 15.891 1 91.81 55 ASP B O 1
ATOM 7784 N N . LEU B 1 56 ? 36.625 15.008 13.773 1 90.06 56 LEU B N 1
ATOM 7785 C CA . LEU B 1 56 ? 36.375 16.422 14.047 1 90.06 56 LEU B CA 1
ATOM 7786 C C . LEU B 1 56 ? 34.969 16.641 14.617 1 90.06 56 LEU B C 1
ATOM 7788 O O . LEU B 1 56 ? 34.812 17.406 15.562 1 90.06 56 LEU B O 1
ATOM 7792 N N . VAL B 1 57 ? 34.031 15.977 13.984 1 88.69 57 VAL B N 1
ATOM 7793 C CA . VAL B 1 57 ? 32.656 16.047 14.469 1 88.69 57 VAL B CA 1
ATOM 7794 C C . VAL B 1 57 ? 32.594 15.57 15.914 1 88.69 57 VAL B C 1
ATOM 7796 O O . VAL B 1 57 ? 31.953 16.203 16.766 1 88.69 57 VAL B O 1
ATOM 7799 N N . GLU B 1 58 ? 33.312 14.547 16.234 1 88.25 58 GLU B N 1
ATOM 7800 C CA . GLU B 1 58 ? 33.281 13.969 17.578 1 88.25 58 GLU B CA 1
ATOM 7801 C C . GLU B 1 58 ? 34 14.875 18.578 1 88.25 58 GLU B C 1
ATOM 7803 O O . GLU B 1 58 ? 33.562 14.984 19.734 1 88.25 58 GLU B O 1
ATOM 7808 N N . ARG B 1 59 ? 34.938 15.492 18.141 1 87.38 59 ARG B N 1
ATOM 7809 C CA . ARG B 1 59 ? 35.688 16.406 19.016 1 87.38 59 ARG B CA 1
ATOM 7810 C C . ARG B 1 59 ? 34.844 17.625 19.359 1 87.38 59 ARG B C 1
ATOM 7812 O O . ARG B 1 59 ? 34.812 18.078 20.516 1 87.38 59 ARG B O 1
ATOM 7819 N N . ILE B 1 60 ? 34.219 18.109 18.391 1 85.25 60 ILE B N 1
ATOM 7820 C CA . ILE B 1 60 ? 33.344 19.266 18.609 1 85.25 60 ILE B CA 1
ATOM 7821 C C . ILE B 1 60 ? 32.219 18.891 19.547 1 85.25 60 ILE B C 1
ATOM 7823 O O . ILE B 1 60 ? 31.875 19.656 20.453 1 85.25 60 ILE B O 1
ATOM 7827 N N . ARG B 1 61 ? 31.672 17.766 19.281 1 82.25 61 ARG B N 1
ATOM 7828 C CA . ARG B 1 61 ? 30.562 17.281 20.109 1 82.25 61 ARG B CA 1
ATOM 7829 C C . ARG B 1 61 ? 31 17.156 21.578 1 82.25 61 ARG B C 1
ATOM 7831 O O . ARG B 1 61 ? 30.312 17.641 22.469 1 82.25 61 ARG B O 1
ATOM 7838 N N . GLN B 1 62 ? 32.125 16.609 21.875 1 80.94 62 GLN B N 1
ATOM 7839 C CA . GLN B 1 62 ? 32.656 16.406 23.219 1 80.94 62 GLN B CA 1
ATOM 7840 C C . GLN B 1 62 ? 32.969 17.719 23.906 1 80.94 62 GLN B C 1
ATOM 7842 O O . GLN B 1 62 ? 32.719 17.906 25.094 1 80.94 62 GLN B O 1
ATOM 7847 N N . THR B 1 63 ? 33.531 18.547 23.156 1 79.69 63 THR B N 1
ATOM 7848 C CA . THR B 1 63 ? 33.906 19.859 23.688 1 79.69 63 THR B CA 1
ATOM 7849 C C . THR B 1 63 ? 32.656 20.656 24.047 1 79.69 63 THR B C 1
ATOM 7851 O O . THR B 1 63 ? 32.625 21.375 25.047 1 79.69 63 THR B O 1
ATOM 7854 N N . SER B 1 64 ? 31.688 20.531 23.188 1 74.12 64 SER B N 1
ATOM 7855 C CA . SER B 1 64 ? 30.438 21.25 23.422 1 74.12 64 SER B CA 1
ATOM 7856 C C . SER B 1 64 ? 29.734 20.734 24.672 1 74.12 64 SER B C 1
ATOM 7858 O O . SER B 1 64 ? 29.094 21.516 25.391 1 74.12 64 SER B O 1
ATOM 7860 N N . ILE B 1 65 ? 29.781 19.469 24.938 1 72.31 65 ILE B N 1
ATOM 7861 C CA . ILE B 1 65 ? 29.172 18.875 26.125 1 72.31 65 ILE B CA 1
ATOM 7862 C C . ILE B 1 65 ? 29.859 19.406 27.375 1 72.31 65 ILE B C 1
ATOM 7864 O O . ILE B 1 65 ? 29.188 19.75 28.359 1 72.31 65 ILE B O 1
ATOM 7868 N N . ARG B 1 66 ? 31.078 19.547 27.297 1 74 66 ARG B N 1
ATOM 7869 C CA . ARG B 1 66 ? 31.859 20.062 28.422 1 74 66 ARG B CA 1
ATOM 7870 C C . ARG B 1 66 ? 31.531 21.531 28.688 1 74 66 ARG B C 1
ATOM 7872 O O . ARG B 1 66 ? 31.438 21.953 29.828 1 74 66 ARG B O 1
ATOM 7879 N N . PHE B 1 67 ? 31.391 22.266 27.672 1 67.31 67 PHE B N 1
ATOM 7880 C CA . PHE B 1 67 ? 31.047 23.688 27.781 1 67.31 67 PHE B CA 1
ATOM 7881 C C . PHE B 1 67 ? 29.672 23.875 28.422 1 67.31 67 PHE B C 1
ATOM 7883 O O . PHE B 1 67 ? 29.5 24.719 29.281 1 67.31 67 PHE B O 1
ATOM 7890 N N . HIS B 1 68 ? 28.688 23.125 27.969 1 64.19 68 HIS B N 1
ATOM 7891 C CA . HIS B 1 68 ? 27.312 23.266 28.438 1 64.19 68 HIS B CA 1
ATOM 7892 C C . HIS B 1 68 ? 27.188 22.906 29.922 1 64.19 68 HIS B C 1
ATOM 7894 O O . HIS B 1 68 ? 26.453 23.562 30.656 1 64.19 68 HIS B O 1
ATOM 7900 N N . ARG B 1 69 ? 27.844 21.875 30.312 1 58.06 69 ARG B N 1
ATOM 7901 C CA . ARG B 1 69 ? 27.719 21.375 31.672 1 58.06 69 ARG B CA 1
ATOM 7902 C C . ARG B 1 69 ? 28.406 22.312 32.656 1 58.06 69 ARG B C 1
ATOM 7904 O O . ARG B 1 69 ? 27.859 22.609 33.719 1 58.06 69 ARG B O 1
ATOM 7911 N N . ASP B 1 70 ? 29.641 22.781 32.312 1 56.91 70 ASP B N 1
ATOM 7912 C CA . ASP B 1 70 ? 30.484 23.391 33.344 1 56.91 70 ASP B CA 1
ATOM 7913 C C . ASP B 1 70 ? 30.734 24.875 33.062 1 56.91 70 ASP B C 1
ATOM 7915 O O . ASP B 1 70 ? 31.5 25.516 33.75 1 56.91 70 ASP B O 1
ATOM 7919 N N . GLU B 1 71 ? 29.859 25.484 32.156 1 57.72 71 GLU B N 1
ATOM 7920 C CA . GLU B 1 71 ? 30.25 26.828 31.734 1 57.72 71 GLU B CA 1
ATOM 7921 C C . GLU B 1 71 ? 31.766 27 31.719 1 57.72 71 GLU B C 1
ATOM 7923 O O . GLU B 1 71 ? 32.281 27.984 32.25 1 57.72 71 GLU B O 1
ATOM 7928 N N . ASP B 1 72 ? 32.406 25.969 31.391 1 65.44 72 ASP B N 1
ATOM 7929 C CA . ASP B 1 72 ? 33.844 25.875 31.422 1 65.44 72 ASP B CA 1
ATOM 7930 C C . ASP B 1 72 ? 34.5 26.812 30.391 1 65.44 72 ASP B C 1
ATOM 7932 O O . ASP B 1 72 ? 34.375 26.578 29.188 1 65.44 72 ASP B O 1
ATOM 7936 N N . ARG B 1 73 ? 34.969 27.812 30.797 1 67.81 73 ARG B N 1
ATOM 7937 C CA . ARG B 1 73 ? 35.625 28.812 29.953 1 67.81 73 ARG B CA 1
ATOM 7938 C C . ARG B 1 73 ? 36.719 28.172 29.078 1 67.81 73 ARG B C 1
ATOM 7940 O O . ARG B 1 73 ? 36.938 28.594 27.953 1 67.81 73 ARG B O 1
ATOM 7947 N N . LEU B 1 74 ? 37.312 27.203 29.625 1 74.38 74 LEU B N 1
ATOM 7948 C CA . LEU B 1 74 ? 38.344 26.531 28.875 1 74.38 74 LEU B CA 1
ATOM 7949 C C . LEU B 1 74 ? 37.75 25.781 27.672 1 74.38 74 LEU B C 1
ATOM 7951 O O . LEU B 1 74 ? 38.344 25.781 26.594 1 74.38 74 LEU B O 1
ATOM 7955 N N . ALA B 1 75 ? 36.656 25.141 27.891 1 77.06 75 ALA B N 1
ATOM 7956 C CA . ALA B 1 75 ? 35.969 24.438 26.812 1 77.06 75 ALA B CA 1
ATOM 7957 C C . ALA B 1 75 ? 35.531 25.391 25.719 1 77.06 75 ALA B C 1
ATOM 7959 O O . ALA B 1 75 ? 35.594 25.062 24.531 1 77.06 75 ALA B O 1
ATOM 7960 N N . ARG B 1 76 ? 35.188 26.547 26.125 1 75.06 76 ARG B N 1
ATOM 7961 C CA . ARG B 1 76 ? 34.812 27.578 25.156 1 75.06 76 ARG B CA 1
ATOM 7962 C C . ARG B 1 76 ? 35.969 27.953 24.266 1 75.06 76 ARG B C 1
ATOM 7964 O O . ARG B 1 76 ? 35.844 28.031 23.047 1 75.06 76 ARG B O 1
ATOM 7971 N N . ARG B 1 77 ? 37.094 28.172 24.844 1 79.19 77 ARG B N 1
ATOM 7972 C CA . ARG B 1 77 ? 38.312 28.562 24.094 1 79.19 77 ARG B CA 1
ATOM 7973 C C . ARG B 1 77 ? 38.75 27.453 23.156 1 79.19 77 ARG B C 1
ATOM 7975 O O . ARG B 1 77 ? 39.188 27.734 22.031 1 79.19 77 ARG B O 1
ATOM 7982 N N . GLU B 1 78 ? 38.625 26.312 23.672 1 82.69 78 GLU B N 1
ATOM 7983 C CA . GLU B 1 78 ? 38.969 25.172 22.828 1 82.69 78 GLU B CA 1
ATOM 7984 C C . GLU B 1 78 ? 38.031 25.078 21.625 1 82.69 78 GLU B C 1
ATOM 7986 O O . GLU B 1 78 ? 38.5 24.812 20.5 1 82.69 78 GLU B O 1
ATOM 7991 N N . LEU B 1 79 ? 36.844 25.219 21.844 1 79.5 79 LEU B N 1
ATOM 7992 C CA . LEU B 1 79 ? 35.875 25.172 20.75 1 79.5 79 LEU B CA 1
ATOM 7993 C C . LEU B 1 79 ? 36.125 26.281 19.734 1 79.5 79 LEU B C 1
ATOM 7995 O O . LEU B 1 79 ? 36.062 26.062 18.531 1 79.5 79 LEU B O 1
ATOM 7999 N N . GLU B 1 80 ? 36.438 27.391 20.25 1 76.94 80 GLU B N 1
ATOM 8000 C CA . GLU B 1 80 ? 36.75 28.531 19.375 1 76.94 80 GLU B CA 1
ATOM 8001 C C . GLU B 1 80 ? 38 28.234 18.531 1 76.94 80 GLU B C 1
ATOM 8003 O O . GLU B 1 80 ? 38.031 28.594 17.344 1 76.94 80 GLU B O 1
ATOM 8008 N N . GLN B 1 81 ? 38.906 27.625 19.094 1 82.12 81 GLN B N 1
ATOM 8009 C CA . GLN B 1 81 ? 40.125 27.297 18.391 1 82.12 81 GLN B CA 1
ATOM 8010 C C . GLN B 1 81 ? 39.875 26.281 17.281 1 82.12 81 GLN B C 1
ATOM 8012 O O . GLN B 1 81 ? 40.406 26.391 16.172 1 82.12 81 GLN B O 1
ATOM 8017 N N . ILE B 1 82 ? 39.062 25.344 17.609 1 85.75 82 ILE B N 1
ATOM 8018 C CA . ILE B 1 82 ? 38.75 24.328 16.625 1 85.75 82 ILE B CA 1
ATOM 8019 C C . ILE B 1 82 ? 38.031 24.984 15.445 1 85.75 82 ILE B C 1
ATOM 8021 O O . ILE B 1 82 ? 38.375 24.734 14.281 1 85.75 82 ILE B O 1
ATOM 8025 N N . LEU B 1 83 ? 37.125 25.812 15.766 1 79.31 83 LEU B N 1
ATOM 8026 C CA . LEU B 1 83 ? 36.281 26.422 14.742 1 79.31 83 LEU B CA 1
ATOM 8027 C C . LEU B 1 83 ? 37.094 27.391 13.883 1 79.31 83 LEU B C 1
ATOM 8029 O O . LEU B 1 83 ? 36.875 27.484 12.68 1 79.31 83 LEU B O 1
ATOM 8033 N N . ASP B 1 84 ? 38.094 28.031 14.484 1 78.62 84 ASP B N 1
ATOM 8034 C CA . ASP B 1 84 ? 38.938 28.984 13.773 1 78.62 84 ASP B CA 1
ATOM 8035 C C . ASP B 1 84 ? 39.875 28.266 12.805 1 78.62 84 ASP B C 1
ATOM 8037 O O . ASP B 1 84 ? 40.281 28.844 11.805 1 78.62 84 ASP B O 1
ATOM 8041 N N . SER B 1 85 ? 40.062 27.125 13.117 1 84.19 85 SER B N 1
ATOM 8042 C CA . SER B 1 85 ? 41.031 26.391 12.32 1 84.19 85 SER B CA 1
ATOM 8043 C C . SER B 1 85 ? 40.375 25.688 11.148 1 84.19 85 SER B C 1
ATOM 8045 O O . SER B 1 85 ? 41.062 25.234 10.227 1 84.19 85 SER B O 1
ATOM 8047 N N . MET B 1 86 ? 39.125 25.75 11.062 1 87.44 86 MET B N 1
ATOM 8048 C CA . MET B 1 86 ? 38.406 25 10.031 1 87.44 86 MET B CA 1
ATOM 8049 C C . MET B 1 86 ? 38.25 25.844 8.773 1 87.44 86 MET B C 1
ATOM 8051 O O . MET B 1 86 ? 38.031 27.047 8.844 1 87.44 86 MET B O 1
ATOM 8055 N N . SER B 1 87 ? 38.344 25.141 7.59 1 88.06 87 SER B N 1
ATOM 8056 C CA . SER B 1 87 ? 38 25.781 6.328 1 88.06 87 SER B CA 1
ATOM 8057 C C . SER B 1 87 ? 36.469 25.953 6.207 1 88.06 87 SER B C 1
ATOM 8059 O O . SER B 1 87 ? 35.719 25.312 6.93 1 88.06 87 SER B O 1
ATOM 8061 N N . THR B 1 88 ? 36.062 26.797 5.305 1 86.5 88 THR B N 1
ATOM 8062 C CA . THR B 1 88 ? 34.625 27.031 5.086 1 86.5 88 THR B CA 1
ATOM 8063 C C . THR B 1 88 ? 33.938 25.734 4.629 1 86.5 88 THR B C 1
ATOM 8065 O O . THR B 1 88 ? 32.812 25.438 5.059 1 86.5 88 THR B O 1
ATOM 8068 N N . SER B 1 89 ? 34.656 25.047 3.84 1 87.69 89 SER B N 1
ATOM 8069 C CA . SER B 1 89 ? 34.094 23.797 3.332 1 87.69 89 SER B CA 1
ATOM 8070 C C . SER B 1 89 ? 33.906 22.781 4.449 1 87.69 89 SER B C 1
ATOM 8072 O O . SER B 1 89 ? 32.906 22.078 4.504 1 87.69 89 SER B O 1
ATOM 8074 N N . GLU B 1 90 ? 34.812 22.719 5.328 1 90.06 90 GLU B N 1
ATOM 8075 C CA . GLU B 1 90 ? 34.719 21.812 6.477 1 90.06 90 GLU B CA 1
ATOM 8076 C C . GLU B 1 90 ? 33.625 22.234 7.422 1 90.06 90 GLU B C 1
ATOM 8078 O O . GLU B 1 90 ? 32.906 21.391 7.953 1 90.06 90 GLU B O 1
ATOM 8083 N N . THR B 1 91 ? 33.531 23.5 7.52 1 90.5 91 THR B N 1
ATOM 8084 C CA . THR B 1 91 ? 32.5 24.031 8.398 1 90.5 91 THR B CA 1
ATOM 8085 C C . THR B 1 91 ? 31.094 23.641 7.902 1 90.5 91 THR B C 1
ATOM 8087 O O . THR B 1 91 ? 30.25 23.234 8.695 1 90.5 91 THR B O 1
ATOM 8090 N N . VAL B 1 92 ? 30.938 23.703 6.656 1 90.56 92 VAL B N 1
ATOM 8091 C CA . VAL B 1 92 ? 29.656 23.375 6.059 1 90.56 92 VAL B CA 1
ATOM 8092 C C . VAL B 1 92 ? 29.328 21.891 6.277 1 90.56 92 VAL B C 1
ATOM 8094 O O . VAL B 1 92 ? 28.203 21.531 6.598 1 90.56 92 VAL B O 1
ATOM 8097 N N . ARG B 1 93 ? 30.281 21.078 6.168 1 92.25 93 ARG B N 1
ATOM 8098 C CA . ARG B 1 93 ? 30.094 19.641 6.355 1 92.25 93 ARG B CA 1
ATOM 8099 C C . ARG B 1 93 ? 29.766 19.312 7.812 1 92.25 93 ARG B C 1
ATOM 8101 O O . ARG B 1 93 ? 28.953 18.438 8.094 1 92.25 93 ARG B O 1
ATOM 8108 N N . ILE B 1 94 ? 30.422 20.016 8.656 1 91.44 94 ILE B N 1
ATOM 8109 C CA . ILE B 1 94 ? 30.188 19.828 10.086 1 91.44 94 ILE B CA 1
ATOM 8110 C C . ILE B 1 94 ? 28.766 20.266 10.445 1 91.44 94 ILE B C 1
ATOM 8112 O O . ILE B 1 94 ? 28.062 19.578 11.195 1 91.44 94 ILE B O 1
ATOM 8116 N N . VAL B 1 95 ? 28.359 21.391 9.883 1 92.56 95 VAL B N 1
ATOM 8117 C CA . VAL B 1 95 ? 27.016 21.906 10.117 1 92.56 95 VAL B CA 1
ATOM 8118 C C . VAL B 1 95 ? 25.984 20.891 9.617 1 92.56 95 VAL B C 1
ATOM 8120 O O . VAL B 1 95 ? 24.969 20.641 10.281 1 92.56 95 VAL B O 1
ATOM 8123 N N . ARG B 1 96 ? 26.25 20.312 8.547 1 93.56 96 ARG B N 1
ATOM 8124 C CA . ARG B 1 96 ? 25.344 19.312 7.984 1 93.56 96 ARG B CA 1
ATOM 8125 C C . ARG B 1 96 ? 25.25 18.094 8.891 1 93.56 96 ARG B C 1
ATOM 8127 O O . ARG B 1 96 ? 24.156 17.562 9.117 1 93.56 96 ARG B O 1
ATOM 8134 N N . ALA B 1 97 ? 26.359 17.656 9.398 1 94 97 ALA B N 1
ATOM 8135 C CA . ALA B 1 97 ? 26.391 16.484 10.266 1 94 97 ALA B CA 1
ATOM 8136 C C . ALA B 1 97 ? 25.547 16.703 11.523 1 94 97 ALA B C 1
ATOM 8138 O O . ALA B 1 97 ? 24.719 15.867 11.883 1 94 97 ALA B O 1
ATOM 8139 N N . PHE B 1 98 ? 25.766 17.828 12.133 1 92.19 98 PHE B N 1
ATOM 8140 C CA . PHE B 1 98 ? 25.031 18.125 13.359 1 92.19 98 PHE B CA 1
ATOM 8141 C C . PHE B 1 98 ? 23.562 18.359 13.062 1 92.19 98 PHE B C 1
ATOM 8143 O O . PHE B 1 98 ? 22.703 18.016 13.867 1 92.19 98 PHE B O 1
ATOM 8150 N N . SER B 1 99 ? 23.234 18.953 11.945 1 91.88 99 SER B N 1
ATOM 8151 C CA . SER B 1 99 ? 21.844 19.156 11.555 1 91.88 99 SER B CA 1
ATOM 8152 C C . SER B 1 99 ? 21.109 17.828 11.359 1 91.88 99 SER B C 1
ATOM 8154 O O . SER B 1 99 ? 20.016 17.641 11.875 1 91.88 99 SER B O 1
ATOM 8156 N N . TYR B 1 100 ? 21.719 16.906 10.633 1 93.19 100 TYR B N 1
ATOM 8157 C CA . TYR B 1 100 ? 21.094 15.617 10.398 1 93.19 100 TYR B CA 1
ATOM 8158 C C . TYR B 1 100 ? 20.969 14.82 11.695 1 93.19 100 TYR B C 1
ATOM 8160 O O . TYR B 1 100 ? 20 14.078 11.891 1 93.19 100 TYR B O 1
ATOM 8168 N N . PHE B 1 101 ? 21.953 14.984 12.523 1 91.81 101 PHE B N 1
ATOM 8169 C CA . PHE B 1 101 ? 21.828 14.32 13.82 1 91.81 101 PHE B CA 1
ATOM 8170 C C . PHE B 1 101 ? 20.594 14.805 14.555 1 91.81 101 PHE B C 1
ATOM 8172 O O . PHE B 1 101 ? 19.859 14.008 15.156 1 91.81 101 PHE B O 1
ATOM 8179 N N . SER B 1 102 ? 20.391 16.109 14.539 1 90.31 102 SER B N 1
ATOM 8180 C CA . SER B 1 102 ? 19.219 16.672 15.188 1 90.31 102 SER B CA 1
ATOM 8181 C C . SER B 1 102 ? 17.922 16.125 14.586 1 90.31 102 SER B C 1
ATOM 8183 O O . SER B 1 102 ? 16.984 15.789 15.312 1 90.31 102 SER B O 1
ATOM 8185 N N . HIS B 1 103 ? 17.875 15.992 13.32 1 91.38 103 HIS B N 1
ATOM 8186 C CA . HIS B 1 103 ? 16.703 15.438 12.648 1 91.38 103 HIS B CA 1
ATOM 8187 C C . HIS B 1 103 ? 16.453 13.992 13.062 1 91.38 103 HIS B C 1
ATOM 8189 O O . HIS B 1 103 ? 15.32 13.609 13.344 1 91.38 103 HIS B O 1
ATOM 8195 N N . LEU B 1 104 ? 17.5 13.227 13.094 1 94.56 104 LEU B N 1
ATOM 8196 C CA . LEU B 1 104 ? 17.391 11.812 13.43 1 94.56 104 LEU B CA 1
ATOM 8197 C C . LEU B 1 104 ? 17 11.633 14.898 1 94.56 104 LEU B C 1
ATOM 8199 O O . LEU B 1 104 ? 16.219 10.734 15.227 1 94.56 104 LEU B O 1
ATOM 8203 N N . ALA B 1 105 ? 17.562 12.461 15.734 1 91.25 105 ALA B N 1
ATOM 8204 C CA . ALA B 1 105 ? 17.188 12.43 17.156 1 91.25 105 ALA B CA 1
ATOM 8205 C C . ALA B 1 105 ? 15.719 12.758 17.344 1 91.25 105 ALA B C 1
ATOM 8207 O O . ALA B 1 105 ? 15.055 12.172 18.203 1 91.25 105 ALA B O 1
ATOM 8208 N N . ASN B 1 106 ? 15.234 13.695 16.562 1 90.19 106 ASN B N 1
ATOM 8209 C CA . ASN B 1 106 ? 13.82 14.031 16.609 1 90.19 106 ASN B CA 1
ATOM 8210 C C . ASN B 1 106 ? 12.945 12.828 16.25 1 90.19 106 ASN B C 1
ATOM 8212 O O . ASN B 1 106 ? 11.914 12.602 16.875 1 90.19 106 ASN B O 1
ATOM 8216 N N . ILE B 1 107 ? 13.367 12.086 15.281 1 94.06 107 ILE B N 1
ATOM 8217 C CA . ILE B 1 107 ? 12.609 10.914 14.852 1 94.06 107 ILE B CA 1
ATOM 8218 C C . ILE B 1 107 ? 12.57 9.891 15.984 1 94.06 107 ILE B C 1
ATOM 8220 O O . ILE B 1 107 ? 11.516 9.305 16.266 1 94.06 107 ILE B O 1
ATOM 8224 N N . ALA B 1 108 ? 13.703 9.672 16.625 1 93.56 108 ALA B N 1
ATOM 8225 C CA . ALA B 1 108 ? 13.773 8.734 17.75 1 93.56 108 ALA B CA 1
ATOM 8226 C C . ALA B 1 108 ? 12.859 9.18 18.891 1 93.56 108 ALA B C 1
ATOM 8228 O O . ALA B 1 108 ? 12.172 8.352 19.5 1 93.56 108 ALA B O 1
ATOM 8229 N N . GLU B 1 109 ? 12.852 10.438 19.141 1 89.69 109 GLU B N 1
ATOM 8230 C CA . GLU B 1 109 ? 12 10.977 20.203 1 89.69 109 GLU B CA 1
ATOM 8231 C C . GLU B 1 109 ? 10.523 10.812 19.859 1 89.69 109 GLU B C 1
ATOM 8233 O O . GLU B 1 109 ? 9.719 10.461 20.734 1 89.69 109 GLU B O 1
ATOM 8238 N N . ASP B 1 110 ? 10.234 11.156 18.703 1 90.12 110 ASP B N 1
ATOM 8239 C CA . ASP B 1 110 ? 8.852 11.008 18.266 1 90.12 110 ASP B CA 1
ATOM 8240 C C . ASP B 1 110 ? 8.398 9.555 18.375 1 90.12 110 ASP B C 1
ATOM 8242 O O . ASP B 1 110 ? 7.281 9.281 18.828 1 90.12 110 ASP B O 1
ATOM 8246 N N . GLN B 1 111 ? 9.234 8.648 17.984 1 92.06 111 GLN B N 1
ATOM 8247 C CA . GLN B 1 111 ? 8.914 7.23 18.078 1 92.06 111 GLN B CA 1
ATOM 8248 C C . GLN B 1 111 ? 8.734 6.801 19.531 1 92.06 111 GLN B C 1
ATOM 8250 O O . GLN B 1 111 ? 7.898 5.957 19.844 1 92.06 111 GLN B O 1
ATOM 8255 N N . ASN B 1 112 ? 9.555 7.324 20.344 1 90 112 ASN B N 1
ATOM 8256 C CA . ASN B 1 112 ? 9.422 7.035 21.766 1 90 112 ASN B CA 1
ATOM 8257 C C . ASN B 1 112 ? 8.102 7.547 22.328 1 90 112 ASN B C 1
ATOM 8259 O O . ASN B 1 112 ? 7.465 6.875 23.141 1 90 112 ASN B O 1
ATOM 8263 N N . ASN B 1 113 ? 7.738 8.742 21.938 1 87.5 113 ASN B N 1
ATOM 8264 C CA . ASN B 1 113 ? 6.453 9.297 22.359 1 87.5 113 ASN B CA 1
ATOM 8265 C C . ASN B 1 113 ? 5.289 8.43 21.891 1 87.5 113 ASN B C 1
ATOM 8267 O O . ASN B 1 113 ? 4.324 8.227 22.641 1 87.5 113 ASN B O 1
ATOM 8271 N N . ILE B 1 114 ? 5.371 7.934 20.75 1 90.06 114 ILE B N 1
ATOM 8272 C CA . ILE B 1 114 ? 4.336 7.062 20.203 1 90.06 114 ILE B CA 1
ATOM 8273 C C . ILE B 1 114 ? 4.266 5.773 21.016 1 90.06 114 ILE B C 1
ATOM 8275 O O . ILE B 1 114 ? 3.176 5.305 21.344 1 90.06 114 ILE B O 1
ATOM 8279 N N . ARG B 1 115 ? 5.398 5.211 21.328 1 89.25 115 ARG B N 1
ATOM 8280 C CA . ARG B 1 115 ? 5.469 4.004 22.156 1 89.25 115 ARG B CA 1
ATOM 8281 C C . ARG B 1 115 ? 4.805 4.219 23.5 1 89.25 115 ARG B C 1
ATOM 8283 O O . ARG B 1 115 ? 4.078 3.348 23.984 1 89.25 115 ARG B O 1
ATOM 8290 N N . GLN B 1 116 ? 5.066 5.352 24.062 1 85.38 116 GLN B N 1
ATOM 8291 C CA . GLN B 1 116 ? 4.496 5.66 25.359 1 85.38 116 GLN B CA 1
ATOM 8292 C C . GLN B 1 116 ? 2.986 5.863 25.266 1 85.38 116 GLN B C 1
ATOM 8294 O O . GLN B 1 116 ? 2.24 5.426 26.141 1 85.38 116 GLN B O 1
ATOM 8299 N N . MET B 1 117 ? 2.613 6.586 24.266 1 84 117 MET B N 1
ATOM 8300 C CA . MET B 1 117 ? 1.186 6.793 24.047 1 84 117 MET B CA 1
ATOM 8301 C C . MET B 1 117 ? 0.461 5.461 23.891 1 84 117 MET B C 1
ATOM 8303 O O . MET B 1 117 ? -0.604 5.254 24.469 1 84 117 MET B O 1
ATOM 8307 N N . ARG B 1 118 ? 0.979 4.527 23.188 1 86.19 118 ARG B N 1
ATOM 8308 C CA . ARG B 1 118 ? 0.385 3.215 22.953 1 86.19 118 ARG B CA 1
ATOM 8309 C C . ARG B 1 118 ? 0.361 2.391 24.234 1 86.19 118 ARG B C 1
ATOM 8311 O O . ARG B 1 118 ? -0.601 1.666 24.5 1 86.19 118 ARG B O 1
ATOM 8318 N N . ALA B 1 119 ? 1.452 2.467 25 1 83.25 119 ALA B N 1
ATOM 8319 C CA . ALA B 1 119 ? 1.526 1.744 26.266 1 83.25 119 ALA B CA 1
ATOM 8320 C C . ALA B 1 119 ? 0.465 2.242 27.25 1 83.25 119 ALA B C 1
ATOM 8322 O O . ALA B 1 119 ? -0.133 1.449 27.984 1 83.25 119 ALA B O 1
ATOM 8323 N N . ARG B 1 120 ? 0.262 3.545 27.25 1 77.12 120 ARG B N 1
ATOM 8324 C CA . ARG B 1 120 ? -0.752 4.129 28.109 1 77.12 120 ARG B CA 1
ATOM 8325 C C . ARG B 1 120 ? -2.15 3.662 27.719 1 77.12 120 ARG B C 1
ATOM 8327 O O . ARG B 1 120 ? -2.988 3.398 28.578 1 77.12 120 ARG B O 1
ATOM 8334 N N . THR B 1 121 ? -2.346 3.631 26.516 1 74.5 121 THR B N 1
ATOM 8335 C CA . THR B 1 121 ? -3.631 3.17 26.016 1 74.5 121 THR B CA 1
ATOM 8336 C C . THR B 1 121 ? -3.867 1.708 26.375 1 74.5 121 THR B C 1
ATOM 8338 O O . THR B 1 121 ? -4.992 1.313 26.688 1 74.5 121 THR B O 1
ATOM 8341 N N . ALA B 1 122 ? -2.807 0.894 26.344 1 72.06 122 ALA B N 1
ATOM 8342 C CA . ALA B 1 122 ? -2.904 -0.531 26.641 1 72.06 122 ALA B CA 1
ATOM 8343 C C . ALA B 1 122 ? -3.162 -0.755 28.125 1 72.06 122 ALA B C 1
ATOM 8345 O O . ALA B 1 122 ? -3.811 -1.731 28.516 1 72.06 122 ALA B O 1
ATOM 8346 N N . ALA B 1 123 ? -2.605 0.05 28.969 1 65.5 123 ALA B N 1
ATOM 8347 C CA . ALA B 1 123 ? -2.707 -0.099 30.406 1 65.5 123 ALA B CA 1
ATOM 8348 C C . ALA B 1 123 ? -4.102 0.272 30.906 1 65.5 123 ALA B C 1
ATOM 8350 O O . ALA B 1 123 ? -4.527 -0.171 31.969 1 65.5 123 ALA B O 1
ATOM 8351 N N . LYS B 1 124 ? -4.773 1.108 30.281 1 62.12 124 LYS B N 1
ATOM 8352 C CA . LYS B 1 124 ? -6.098 1.527 30.734 1 62.12 124 LYS B CA 1
ATOM 8353 C C . LYS B 1 124 ? -7.168 0.53 30.297 1 62.12 124 LYS B C 1
ATOM 8355 O O . LYS B 1 124 ? -7.203 0.122 29.125 1 62.12 124 LYS B O 1
ATOM 8360 N N . ILE B 1 125 ? -7.844 -0.102 31.25 1 52.84 125 ILE B N 1
ATOM 8361 C CA . ILE B 1 125 ? -8.977 -1.006 31.062 1 52.84 125 ILE B CA 1
ATOM 8362 C C . ILE B 1 125 ? -10.172 -0.231 30.516 1 52.84 125 ILE B C 1
ATOM 8364 O O . ILE B 1 125 ? -10.492 0.858 31 1 52.84 125 ILE B O 1
ATOM 8368 N N . GLY B 1 126 ? -11.062 -0.609 29.406 1 48.84 126 GLY B N 1
ATOM 8369 C CA . GLY B 1 126 ? -12.359 -0.137 28.938 1 48.84 126 GLY B CA 1
ATOM 8370 C C . GLY B 1 126 ? -12.25 0.878 27.812 1 48.84 126 GLY B C 1
ATOM 8371 O O . GLY B 1 126 ? -13.164 1.676 27.594 1 48.84 126 GLY B O 1
ATOM 8372 N N . GLY B 1 127 ? -11.281 0.88 27.094 1 53.28 127 GLY B N 1
ATOM 8373 C CA . GLY B 1 127 ? -11.164 1.732 25.906 1 53.28 127 GLY B CA 1
ATOM 8374 C C . GLY B 1 127 ? -10.344 2.98 26.156 1 53.28 127 GLY B C 1
ATOM 8375 O O . GLY B 1 127 ? -10.477 3.625 27.203 1 53.28 127 GLY B O 1
ATOM 8376 N N . SER B 1 128 ? -9.078 3.373 25.609 1 60.06 128 SER B N 1
ATOM 8377 C CA . SER B 1 128 ? -8.008 4.277 26.016 1 60.06 128 SER B CA 1
ATOM 8378 C C . SER B 1 128 ? -7.848 5.418 25.016 1 60.06 128 SER B C 1
ATOM 8380 O O . SER B 1 128 ? -8.086 5.242 23.828 1 60.06 128 SER B O 1
ATOM 8382 N N . GLY B 1 129 ? -8.344 6.746 25.344 1 67 129 GLY B N 1
ATOM 8383 C CA . GLY B 1 129 ? -7.992 7.98 24.672 1 67 129 GLY B CA 1
ATOM 8384 C C . GLY B 1 129 ? -8.562 9.219 25.344 1 67 129 GLY B C 1
ATOM 8385 O O . GLY B 1 129 ? -9.469 9.117 26.172 1 67 129 GLY B O 1
ATOM 8386 N N . VAL B 1 130 ? -8.055 10.242 24.984 1 77.94 130 VAL B N 1
ATOM 8387 C CA . VAL B 1 130 ? -8.43 11.516 25.594 1 77.94 130 VAL B CA 1
ATOM 8388 C C . VAL B 1 130 ? -9.914 11.781 25.359 1 77.94 130 VAL B C 1
ATOM 8390 O O . VAL B 1 130 ? -10.609 12.273 26.25 1 77.94 130 VAL B O 1
ATOM 8393 N N . LEU B 1 131 ? -10.438 11.32 24.234 1 83.19 131 LEU B N 1
ATOM 8394 C CA . LEU B 1 131 ? -11.844 11.555 23.922 1 83.19 131 LEU B CA 1
ATOM 8395 C C . LEU B 1 131 ? -12.742 10.617 24.719 1 83.19 131 LEU B C 1
ATOM 8397 O O . LEU B 1 131 ? -13.812 11.031 25.188 1 83.19 131 LEU B O 1
ATOM 8401 N N . ALA B 1 132 ? -12.359 9.391 24.859 1 81.75 132 ALA B N 1
ATOM 8402 C CA . ALA B 1 132 ? -13.117 8.43 25.656 1 81.75 132 ALA B CA 1
ATOM 8403 C C . ALA B 1 132 ? -13.211 8.875 27.109 1 81.75 132 ALA B C 1
ATOM 8405 O O . ALA B 1 132 ? -14.266 8.75 27.734 1 81.75 132 ALA B O 1
ATOM 8406 N N . ASP B 1 133 ? -12.148 9.422 27.516 1 83.94 133 ASP B N 1
ATOM 8407 C CA . ASP B 1 133 ? -12.117 9.914 28.891 1 83.94 133 ASP B CA 1
ATOM 8408 C C . ASP B 1 133 ? -13.062 11.102 29.078 1 83.94 133 ASP B C 1
ATOM 8410 O O . ASP B 1 133 ? -13.758 11.203 30.094 1 83.94 133 ASP B O 1
ATOM 8414 N N . THR B 1 134 ? -13.023 11.922 28.094 1 88.31 134 THR B N 1
ATOM 8415 C CA . THR B 1 134 ? -13.867 13.109 28.156 1 88.31 134 THR B CA 1
ATOM 8416 C C . THR B 1 134 ? -15.344 12.719 28.078 1 88.31 134 THR B C 1
ATOM 8418 O O . THR B 1 134 ? -16.188 13.32 28.766 1 88.31 134 THR B O 1
ATOM 8421 N N . LEU B 1 135 ? -15.672 11.758 27.344 1 88 135 LEU B N 1
ATOM 8422 C CA . LEU B 1 135 ? -17.047 11.273 27.25 1 88 135 LEU B CA 1
ATOM 8423 C C . LEU B 1 135 ? -17.5 10.641 28.562 1 88 135 LEU B C 1
ATOM 8425 O O . LEU B 1 135 ? -18.641 10.82 28.984 1 88 135 LEU B O 1
ATOM 8429 N N . ALA B 1 136 ? -16.578 9.938 29.141 1 86.19 136 ALA B N 1
ATOM 8430 C CA . ALA B 1 136 ? -16.875 9.336 30.438 1 86.19 136 ALA B CA 1
ATOM 8431 C C . ALA B 1 136 ? -17.125 10.406 31.5 1 86.19 136 ALA B C 1
ATOM 8433 O O . ALA B 1 136 ? -18.031 10.258 32.344 1 86.19 136 ALA B O 1
ATOM 8434 N N . HIS B 1 137 ? -16.328 11.422 31.406 1 89.12 137 HIS B N 1
ATOM 8435 C CA . HIS B 1 137 ? -16.516 12.539 32.312 1 89.12 137 HIS B CA 1
ATOM 8436 C C . HIS B 1 137 ? -17.859 13.219 32.094 1 89.12 137 HIS B C 1
ATOM 8438 O O . HIS B 1 137 ? -18.516 13.656 33.031 1 89.12 137 HIS B O 1
ATOM 8444 N N . ALA B 1 138 ? -18.188 13.367 30.891 1 90.56 138 ALA B N 1
ATOM 8445 C CA . ALA B 1 138 ? -19.469 13.977 30.547 1 90.56 138 ALA B CA 1
ATOM 8446 C C . ALA B 1 138 ? -20.641 13.141 31.062 1 90.56 138 ALA B C 1
ATOM 8448 O O . ALA B 1 138 ? -21.609 13.68 31.594 1 90.56 138 ALA B O 1
ATOM 8449 N N . LYS B 1 139 ? -20.5 11.938 30.922 1 88.06 139 LYS B N 1
ATOM 8450 C CA . LYS B 1 139 ? -21.531 11.023 31.422 1 88.06 139 LYS B CA 1
ATOM 8451 C C . LYS B 1 139 ? -21.641 11.102 32.938 1 88.06 139 LYS B C 1
ATOM 8453 O O . LYS B 1 139 ? -22.75 11.109 33.5 1 88.06 139 LYS B O 1
ATOM 8458 N N . ALA B 1 140 ? -20.516 11.117 33.531 1 90.12 140 ALA B N 1
ATOM 8459 C CA . ALA B 1 140 ? -20.5 11.219 35 1 90.12 140 ALA B CA 1
ATOM 8460 C C . ALA B 1 140 ? -21.125 12.523 35.469 1 90.12 140 ALA B C 1
ATOM 8462 O O . ALA B 1 140 ? -21.703 12.586 36.562 1 90.12 140 ALA B O 1
ATOM 8463 N N . ALA B 1 141 ? -20.984 13.508 34.656 1 91.25 141 ALA B N 1
ATOM 8464 C CA . ALA B 1 141 ? -21.547 14.82 34.969 1 91.25 141 ALA B CA 1
ATOM 8465 C C . ALA B 1 141 ? -23.031 14.883 34.656 1 91.25 141 ALA B C 1
ATOM 8467 O O . ALA B 1 141 ? -23.672 15.922 34.812 1 91.25 141 ALA B O 1
ATOM 8468 N N . GLY B 1 142 ? -23.609 13.781 34.062 1 90 142 GLY B N 1
ATOM 8469 C CA . GLY B 1 142 ? -25.047 13.688 33.844 1 90 142 GLY B CA 1
ATOM 8470 C C . GLY B 1 142 ? -25.453 14.062 32.406 1 90 142 GLY B C 1
ATOM 8471 O O . GLY B 1 142 ? -26.641 14.227 32.125 1 90 142 GLY B O 1
ATOM 8472 N N . ILE B 1 143 ? -24.531 14.211 31.578 1 92.56 143 ILE B N 1
ATOM 8473 C CA . ILE B 1 143 ? -24.844 14.523 30.188 1 92.56 143 ILE B CA 1
ATOM 8474 C C . ILE B 1 143 ? -25.078 13.234 29.406 1 92.56 143 ILE B C 1
ATOM 8476 O O . ILE B 1 143 ? -24.125 12.492 29.125 1 92.56 143 ILE B O 1
ATOM 8480 N N . GLY B 1 144 ? -26.234 12.992 29 1 87.5 144 GLY B N 1
ATOM 8481 C CA . GLY B 1 144 ? -26.609 11.75 28.328 1 87.5 144 GLY B CA 1
ATOM 8482 C C . GLY B 1 144 ? -26.25 11.75 26.859 1 87.5 144 GLY B C 1
ATOM 8483 O O . GLY B 1 144 ? -25.828 12.773 26.312 1 87.5 144 GLY B O 1
ATOM 8484 N N . PRO B 1 145 ? -26.422 10.648 26.188 1 86.81 145 PRO B N 1
ATOM 8485 C CA . PRO B 1 145 ? -26.062 10.492 24.781 1 86.81 145 PRO B CA 1
ATOM 8486 C C . PRO B 1 145 ? -26.859 11.43 23.875 1 86.81 145 PRO B C 1
ATOM 8488 O O . PRO B 1 145 ? -26.328 11.945 22.891 1 86.81 145 PRO B O 1
ATOM 8491 N N . ASP B 1 146 ? -28.031 11.648 24.188 1 87.75 146 ASP B N 1
ATOM 8492 C CA . ASP B 1 146 ? -28.859 12.523 23.375 1 87.75 146 ASP B CA 1
ATOM 8493 C C . ASP B 1 146 ? -28.359 13.969 23.438 1 87.75 146 ASP B C 1
ATOM 8495 O O . ASP B 1 146 ? -28.344 14.672 22.422 1 87.75 146 ASP B O 1
ATOM 8499 N N . ALA B 1 147 ? -28 14.328 24.625 1 89.06 147 ALA B N 1
ATOM 8500 C CA . ALA B 1 147 ? -27.453 15.672 24.781 1 89.06 147 ALA B CA 1
ATOM 8501 C C . ALA B 1 147 ? -26.125 15.812 24.047 1 89.06 147 ALA B C 1
ATOM 8503 O O . ALA B 1 147 ? -25.844 16.875 23.484 1 89.06 147 ALA B O 1
ATOM 8504 N N . LEU B 1 148 ? -25.422 14.82 24.109 1 89.75 148 LEU B N 1
ATOM 8505 C CA . LEU B 1 148 ? -24.141 14.828 23.406 1 89.75 148 LEU B CA 1
ATOM 8506 C C . LEU B 1 148 ? -24.344 14.875 21.891 1 89.75 148 LEU B C 1
ATOM 8508 O O . LEU B 1 148 ? -23.641 15.602 21.188 1 89.75 148 LEU B O 1
ATOM 8512 N N . ARG B 1 149 ? -25.266 14.117 21.375 1 89.94 149 ARG B N 1
ATOM 8513 C CA . ARG B 1 149 ? -25.578 14.141 19.953 1 89.94 149 ARG B CA 1
ATOM 8514 C C . ARG B 1 149 ? -26.047 15.523 19.516 1 89.94 149 ARG B C 1
ATOM 8516 O O . ARG B 1 149 ? -25.719 15.977 18.422 1 89.94 149 ARG B O 1
ATOM 8523 N N . ASN B 1 150 ? -26.828 16.062 20.344 1 90 150 ASN B N 1
ATOM 8524 C CA . ASN B 1 150 ? -27.297 17.406 20.047 1 90 150 ASN B CA 1
ATOM 8525 C C . ASN B 1 150 ? -26.156 18.406 20.031 1 90 150 ASN B C 1
ATOM 8527 O O . ASN B 1 150 ? -26.156 19.344 19.234 1 90 150 ASN B O 1
ATOM 8531 N N . PHE B 1 151 ? -25.25 18.234 20.922 1 90.69 151 PHE B N 1
ATOM 8532 C CA . PHE B 1 151 ? -24.062 19.078 20.953 1 90.69 151 PHE B CA 1
ATOM 8533 C C . PHE B 1 151 ? -23.297 18.984 19.641 1 90.69 151 PHE B C 1
ATOM 8535 O O . PHE B 1 151 ? -22.938 20 19.062 1 90.69 151 PHE B O 1
ATOM 8542 N N . PHE B 1 152 ? -23.109 17.75 19.188 1 91.88 152 PHE B N 1
ATOM 8543 C CA . PHE B 1 152 ? -22.266 17.531 18.016 1 91.88 152 PHE B CA 1
ATOM 8544 C C . PHE B 1 152 ? -22.984 17.969 16.75 1 91.88 152 PHE B C 1
ATOM 8546 O O . PHE B 1 152 ? -22.344 18.188 15.711 1 91.88 152 PHE B O 1
ATOM 8553 N N . LYS B 1 153 ? -24.266 18.125 16.766 1 91.5 153 LYS B N 1
ATOM 8554 C CA . LYS B 1 153 ? -25.016 18.594 15.609 1 91.5 153 LYS B CA 1
ATOM 8555 C C . LYS B 1 153 ? -24.609 20.016 15.227 1 91.5 153 LYS B C 1
ATOM 8557 O O . LYS B 1 153 ? -24.656 20.391 14.047 1 91.5 153 LYS B O 1
ATOM 8562 N N . THR B 1 154 ? -24.172 20.75 16.219 1 91.19 154 THR B N 1
ATOM 8563 C CA . THR B 1 154 ? -23.844 22.156 15.961 1 91.19 154 THR B CA 1
ATOM 8564 C C . THR B 1 154 ? -22.359 22.422 16.203 1 91.19 154 THR B C 1
ATOM 8566 O O . THR B 1 154 ? -21.875 23.516 15.938 1 91.19 154 THR B O 1
ATOM 8569 N N . ALA B 1 155 ? -21.688 21.438 16.688 1 94.12 155 ALA B N 1
ATOM 8570 C CA . ALA B 1 155 ? -20.266 21.594 17 1 94.12 155 ALA B CA 1
ATOM 8571 C C . ALA B 1 155 ? -19.438 21.734 15.727 1 94.12 155 ALA B C 1
ATOM 8573 O O . ALA B 1 155 ? -19.797 21.203 14.672 1 94.12 155 ALA B O 1
ATOM 8574 N N . LEU B 1 156 ? -18.359 22.5 15.812 1 95.75 156 LEU B N 1
ATOM 8575 C CA . LEU B 1 156 ? -17.391 22.656 14.734 1 95.75 156 LEU B CA 1
ATOM 8576 C C . LEU B 1 156 ? -15.969 22.75 15.281 1 95.75 156 LEU B C 1
ATOM 8578 O O . LEU B 1 156 ? -15.664 23.641 16.078 1 95.75 156 LEU B O 1
ATOM 8582 N N . VAL B 1 157 ? -15.195 21.812 15.016 1 95.75 157 VAL B N 1
ATOM 8583 C CA . VAL B 1 157 ? -13.766 21.844 15.281 1 95.75 157 VAL B CA 1
ATOM 8584 C C . VAL B 1 157 ? -12.992 21.859 13.961 1 95.75 157 VAL B C 1
ATOM 8586 O O . VAL B 1 157 ? -13.062 20.906 13.188 1 95.75 157 VAL B O 1
ATOM 8589 N N . SER B 1 158 ? -12.289 22.953 13.727 1 96.31 158 SER B N 1
ATOM 8590 C CA . SER B 1 158 ? -11.695 23.109 12.406 1 96.31 158 SER B CA 1
ATOM 8591 C C . SER B 1 158 ? -10.227 23.516 12.5 1 96.31 158 SER B C 1
ATOM 8593 O O . SER B 1 158 ? -9.906 24.703 12.617 1 96.31 158 SER B O 1
ATOM 8595 N N . PRO B 1 159 ? -9.312 22.547 12.43 1 95.38 159 PRO B N 1
ATOM 8596 C CA . PRO B 1 159 ? -7.918 22.938 12.195 1 95.38 159 PRO B CA 1
ATOM 8597 C C . PRO B 1 159 ? -7.691 23.516 10.805 1 95.38 159 PRO B C 1
ATOM 8599 O O . PRO B 1 159 ? -8.18 22.969 9.812 1 95.38 159 PRO B O 1
ATOM 8602 N N . VAL B 1 160 ? -7.027 24.609 10.703 1 95.56 160 VAL B N 1
ATOM 8603 C CA . VAL B 1 160 ? -6.793 25.297 9.438 1 95.56 160 VAL B CA 1
ATOM 8604 C C . VAL B 1 160 ? -5.301 25.312 9.125 1 95.56 160 VAL B C 1
ATOM 8606 O O . VAL B 1 160 ? -4.504 25.891 9.859 1 95.56 160 VAL B O 1
ATOM 8609 N N . LEU B 1 161 ? -4.926 24.688 8.023 1 93.38 161 LEU B N 1
ATOM 8610 C CA . LEU B 1 161 ? -3.52 24.625 7.633 1 93.38 161 LEU B CA 1
ATOM 8611 C C . LEU B 1 161 ? -3.086 25.906 6.941 1 93.38 161 LEU B C 1
ATOM 8613 O O . LEU B 1 161 ? -3.799 26.438 6.086 1 93.38 161 LEU B O 1
ATOM 8617 N N . THR B 1 162 ? -2.047 26.438 7.359 1 87.81 162 THR B N 1
ATOM 8618 C CA . THR B 1 162 ? -1.527 27.641 6.734 1 87.81 162 THR B CA 1
ATOM 8619 C C . THR B 1 162 ? -0.276 27.344 5.918 1 87.81 162 THR B C 1
ATOM 8621 O O . THR B 1 162 ? 0.253 26.234 5.977 1 87.81 162 THR B O 1
ATOM 8624 N N . ALA B 1 163 ? -0.019 28.266 4.941 1 71.38 163 ALA B N 1
ATOM 8625 C CA . ALA B 1 163 ? 1.122 28.047 4.059 1 71.38 163 ALA B CA 1
ATOM 8626 C C . ALA B 1 163 ? 2.436 28.094 4.832 1 71.38 163 ALA B C 1
ATOM 8628 O O . ALA B 1 163 ? 2.547 28.812 5.832 1 71.38 163 ALA B O 1
ATOM 8629 N N . HIS B 1 164 ? 3.414 27.359 5.039 1 56.12 164 HIS B N 1
ATOM 8630 C CA . HIS B 1 164 ? 4.59 27.062 5.855 1 56.12 164 HIS B CA 1
ATOM 8631 C C . HIS B 1 164 ? 5.633 28.172 5.734 1 56.12 164 HIS B C 1
ATOM 8633 O O . HIS B 1 164 ? 6.57 28.062 4.941 1 56.12 164 HIS B O 1
ATOM 8639 N N . PRO B 1 165 ? 5.582 29.344 5.723 1 55.75 165 PRO B N 1
ATOM 8640 C CA . PRO B 1 165 ? 6.969 29.797 5.574 1 55.75 165 PRO B CA 1
ATOM 8641 C C . PRO B 1 165 ? 7.918 29.109 6.555 1 55.75 165 PRO B C 1
ATOM 8643 O O . PRO B 1 165 ? 9.141 29.188 6.395 1 55.75 165 PRO B O 1
ATOM 8646 N N . THR B 1 166 ? 7.336 28.219 7.363 1 59.97 166 THR B N 1
ATOM 8647 C CA . THR B 1 166 ? 8.281 27.891 8.43 1 59.97 166 THR B CA 1
ATOM 8648 C C . THR B 1 166 ? 8.773 26.453 8.297 1 59.97 166 THR B C 1
ATOM 8650 O O . THR B 1 166 ? 9.602 26 9.086 1 59.97 166 THR B O 1
ATOM 8653 N N . GLU B 1 167 ? 8.391 25.828 7.184 1 67.06 167 GLU B N 1
ATOM 8654 C CA . GLU B 1 167 ? 9.016 24.516 7.008 1 67.06 167 GLU B CA 1
ATOM 8655 C C . GLU B 1 167 ? 10.281 24.625 6.172 1 67.06 167 GLU B C 1
ATOM 8657 O O . GLU B 1 167 ? 10.219 24.859 4.961 1 67.06 167 GLU B O 1
ATOM 8662 N N . VAL B 1 168 ? 11.32 24.516 6.875 1 71.12 168 VAL B N 1
ATOM 8663 C CA . VAL B 1 168 ? 12.602 24.719 6.199 1 71.12 168 VAL B CA 1
ATOM 8664 C C . VAL B 1 168 ? 12.984 23.453 5.43 1 71.12 168 VAL B C 1
ATOM 8666 O O . VAL B 1 168 ? 13.734 23.516 4.453 1 71.12 168 VAL B O 1
ATOM 8669 N N . ARG B 1 169 ? 12.328 22.406 5.781 1 80.69 169 ARG B N 1
ATOM 8670 C CA . ARG B 1 169 ? 12.711 21.125 5.184 1 80.69 169 ARG B CA 1
ATOM 8671 C C . ARG B 1 169 ? 12.078 20.953 3.809 1 80.69 169 ARG B C 1
ATOM 8673 O O . ARG B 1 169 ? 10.953 21.406 3.578 1 80.69 169 ARG B O 1
ATOM 8680 N N . ARG B 1 170 ? 12.773 20.203 3.047 1 85.94 170 ARG B N 1
ATOM 8681 C CA . ARG B 1 170 ? 12.266 19.797 1.736 1 85.94 170 ARG B CA 1
ATOM 8682 C C . ARG B 1 170 ? 11.383 18.562 1.846 1 85.94 170 ARG B C 1
ATOM 8684 O O . ARG B 1 170 ? 11.523 17.781 2.787 1 85.94 170 ARG B O 1
ATOM 8691 N N . LYS B 1 171 ? 10.508 18.438 0.827 1 87.44 171 LYS B N 1
ATOM 8692 C CA . LYS B 1 171 ? 9.648 17.266 0.777 1 87.44 171 LYS B CA 1
ATOM 8693 C C . LYS B 1 171 ? 10.469 15.984 0.674 1 87.44 171 LYS B C 1
ATOM 8695 O O . LYS B 1 171 ? 10.156 14.984 1.316 1 87.44 171 LYS B O 1
ATOM 8700 N N . SER B 1 172 ? 11.531 16.016 -0.085 1 91.94 172 SER B N 1
ATOM 8701 C CA . SER B 1 172 ? 12.391 14.852 -0.263 1 91.94 172 SER B CA 1
ATOM 8702 C C . SER B 1 172 ? 13.008 14.414 1.06 1 91.94 172 SER B C 1
ATOM 8704 O O . SER B 1 172 ? 13.117 13.219 1.333 1 91.94 172 SER B O 1
ATOM 8706 N N . THR B 1 173 ? 13.398 15.359 1.863 1 92.12 173 THR B N 1
ATOM 8707 C CA . THR B 1 173 ? 13.977 15.055 3.166 1 92.12 173 THR B CA 1
ATOM 8708 C C . THR B 1 173 ? 12.922 14.492 4.113 1 92.12 173 THR B C 1
ATOM 8710 O O . THR B 1 173 ? 13.18 13.516 4.824 1 92.12 173 THR B O 1
ATOM 8713 N N . MET B 1 174 ? 11.773 15.102 4.062 1 90.06 174 MET B N 1
ATOM 8714 C CA . MET B 1 174 ? 10.688 14.648 4.922 1 90.06 174 MET B CA 1
ATOM 8715 C C . MET B 1 174 ? 10.289 13.211 4.586 1 90.06 174 MET B C 1
ATOM 8717 O O . MET B 1 174 ? 10.031 12.406 5.484 1 90.06 174 MET B O 1
ATOM 8721 N N . ASP B 1 175 ? 10.273 12.938 3.322 1 92.94 175 ASP B N 1
ATOM 8722 C CA . ASP B 1 175 ? 9.898 11.594 2.883 1 92.94 175 ASP B CA 1
ATOM 8723 C C . ASP B 1 175 ? 10.883 10.555 3.408 1 92.94 175 ASP B C 1
ATOM 8725 O O . ASP B 1 175 ? 10.477 9.477 3.857 1 92.94 175 ASP B O 1
ATOM 8729 N N . ARG B 1 176 ? 12.133 10.836 3.346 1 95.44 176 ARG B N 1
ATOM 8730 C CA . ARG B 1 176 ? 13.148 9.914 3.838 1 95.44 176 ARG B CA 1
ATOM 8731 C C . ARG B 1 176 ? 13.07 9.773 5.355 1 95.44 176 ARG B C 1
ATOM 8733 O O . ARG B 1 176 ? 13.266 8.68 5.891 1 95.44 176 ARG B O 1
ATOM 8740 N N . GLU B 1 177 ? 12.797 10.875 6.02 1 95.12 177 GLU B N 1
ATOM 8741 C CA . GLU B 1 177 ? 12.656 10.828 7.469 1 95.12 177 GLU B CA 1
ATOM 8742 C C . GLU B 1 177 ? 11.469 9.961 7.879 1 95.12 177 GLU B C 1
ATOM 8744 O O . GLU B 1 177 ? 11.539 9.227 8.867 1 95.12 177 GLU B O 1
ATOM 8749 N N . MET B 1 178 ? 10.445 10.102 7.121 1 95.06 178 MET B N 1
ATOM 8750 C CA . MET B 1 178 ? 9.273 9.273 7.395 1 95.06 178 MET B CA 1
ATOM 8751 C C . MET B 1 178 ? 9.586 7.797 7.195 1 95.06 178 MET B C 1
ATOM 8753 O O . MET B 1 178 ? 9.062 6.945 7.918 1 95.06 178 MET B O 1
ATOM 8757 N N . GLU B 1 179 ? 10.398 7.508 6.23 1 96.38 179 GLU B N 1
ATOM 8758 C CA . GLU B 1 179 ? 10.812 6.125 6.016 1 96.38 179 GLU B CA 1
ATOM 8759 C C . GLU B 1 179 ? 11.633 5.609 7.195 1 96.38 179 GLU B C 1
ATOM 8761 O O . GLU B 1 179 ? 11.477 4.461 7.613 1 96.38 179 GLU B O 1
ATOM 8766 N N . VAL B 1 180 ? 12.531 6.426 7.703 1 97.62 180 VAL B N 1
ATOM 8767 C CA . VAL B 1 180 ? 13.32 6.059 8.875 1 97.62 180 VAL B CA 1
ATOM 8768 C C . VAL B 1 180 ? 12.391 5.766 10.055 1 97.62 180 VAL B C 1
ATOM 8770 O O . VAL B 1 180 ? 12.555 4.762 10.75 1 97.62 180 VAL B O 1
ATOM 8773 N N . ALA B 1 181 ? 11.422 6.672 10.211 1 96.75 181 ALA B N 1
ATOM 8774 C CA . ALA B 1 181 ? 10.453 6.484 11.297 1 96.75 181 ALA B CA 1
ATOM 8775 C C . ALA B 1 181 ? 9.703 5.164 11.141 1 96.75 181 ALA B C 1
ATOM 8777 O O . ALA B 1 181 ? 9.5 4.441 12.117 1 96.75 181 ALA B O 1
ATOM 8778 N N . SER B 1 182 ? 9.344 4.859 9.969 1 96.38 182 SER B N 1
ATOM 8779 C CA . SER B 1 182 ? 8.609 3.633 9.688 1 96.38 182 SER B CA 1
ATOM 8780 C C . SER B 1 182 ? 9.445 2.396 9.992 1 96.38 182 SER B C 1
ATOM 8782 O O . SER B 1 182 ? 8.93 1.399 10.5 1 96.38 182 SER B O 1
ATOM 8784 N N . LEU B 1 183 ? 10.68 2.43 9.648 1 97.25 183 LEU B N 1
ATOM 8785 C CA . LEU B 1 183 ? 11.586 1.312 9.898 1 97.25 183 LEU B CA 1
ATOM 8786 C C . LEU B 1 183 ? 11.781 1.095 11.398 1 97.25 183 LEU B C 1
ATOM 8788 O O . LEU B 1 183 ? 11.828 -0.047 11.859 1 97.25 183 LEU B O 1
ATOM 8792 N N . LEU B 1 184 ? 11.867 2.182 12.156 1 96.44 184 LEU B N 1
ATOM 8793 C CA . LEU B 1 184 ? 11.984 2.064 13.602 1 96.44 184 LEU B CA 1
ATOM 8794 C C . LEU B 1 184 ? 10.719 1.465 14.203 1 96.44 184 LEU B C 1
ATOM 8796 O O . LEU B 1 184 ? 10.789 0.632 15.109 1 96.44 184 LEU B O 1
ATOM 8800 N N . ASP B 1 185 ? 9.617 1.882 13.695 1 94.88 185 ASP B N 1
ATOM 8801 C CA . ASP B 1 185 ? 8.336 1.365 14.156 1 94.88 185 ASP B CA 1
ATOM 8802 C C . ASP B 1 185 ? 8.227 -0.136 13.898 1 94.88 185 ASP B C 1
ATOM 8804 O O . ASP B 1 185 ? 7.785 -0.89 14.766 1 94.88 185 ASP B O 1
ATOM 8808 N N . ARG B 1 186 ? 8.617 -0.569 12.742 1 94.31 186 ARG B N 1
ATOM 8809 C CA . ARG B 1 186 ? 8.555 -1.979 12.375 1 94.31 186 ARG B CA 1
ATOM 8810 C C . ARG B 1 186 ? 9.461 -2.82 13.258 1 94.31 186 ARG B C 1
ATOM 8812 O O . ARG B 1 186 ? 9.086 -3.914 13.688 1 94.31 186 ARG B O 1
ATOM 8819 N N . ARG B 1 187 ? 10.586 -2.301 13.461 1 93 187 ARG B N 1
ATOM 8820 C CA . ARG B 1 187 ? 11.547 -2.99 14.305 1 93 187 ARG B CA 1
ATOM 8821 C C . ARG B 1 187 ? 10.984 -3.219 15.711 1 93 187 ARG B C 1
ATOM 8823 O O . ARG B 1 187 ? 11.281 -4.234 16.344 1 93 187 ARG B O 1
ATOM 8830 N N . GLU B 1 188 ? 10.164 -2.32 16.062 1 90.25 188 GLU B N 1
ATOM 8831 C CA . GLU B 1 188 ? 9.617 -2.361 17.406 1 90.25 188 GLU B CA 1
ATOM 8832 C C . GLU B 1 188 ? 8.391 -3.26 17.484 1 90.25 188 GLU B C 1
ATOM 8834 O O . GLU B 1 188 ? 8.203 -3.986 18.469 1 90.25 188 GLU B O 1
ATOM 8839 N N . ARG B 1 189 ? 7.578 -3.254 16.547 1 92.62 189 ARG B N 1
ATOM 8840 C CA . ARG B 1 189 ? 6.238 -3.812 16.703 1 92.62 189 ARG B CA 1
ATOM 8841 C C . ARG B 1 189 ? 6.121 -5.152 15.977 1 92.62 189 ARG B C 1
ATOM 8843 O O . ARG B 1 189 ? 5.223 -5.941 16.266 1 92.62 189 ARG B O 1
ATOM 8850 N N . VAL B 1 190 ? 6.965 -5.43 15.055 1 94.25 190 VAL B N 1
ATOM 8851 C CA . VAL B 1 190 ? 6.805 -6.605 14.203 1 94.25 190 VAL B CA 1
ATOM 8852 C C . VAL B 1 190 ? 7.848 -7.656 14.57 1 94.25 190 VAL B C 1
ATOM 8854 O O . VAL B 1 190 ? 9.016 -7.332 14.812 1 94.25 190 VAL B O 1
ATOM 8857 N N . ALA B 1 191 ? 7.398 -8.891 14.672 1 92.81 191 ALA B N 1
ATOM 8858 C CA . ALA B 1 191 ? 8.336 -10 14.836 1 92.81 191 ALA B CA 1
ATOM 8859 C C . ALA B 1 191 ? 9.047 -10.312 13.523 1 92.81 191 ALA B C 1
ATOM 8861 O O . ALA B 1 191 ? 8.508 -11.016 12.664 1 92.81 191 ALA B O 1
ATOM 8862 N N . LEU B 1 192 ? 10.305 -9.852 13.398 1 91.81 192 LEU B N 1
ATOM 8863 C CA . LEU B 1 192 ? 11.07 -10.008 12.164 1 91.81 192 LEU B CA 1
ATOM 8864 C C . LEU B 1 192 ? 11.969 -11.234 12.242 1 91.81 192 LEU B C 1
ATOM 8866 O O . LEU B 1 192 ? 12.492 -11.562 13.312 1 91.81 192 LEU B O 1
ATOM 8870 N N . THR B 1 193 ? 12.141 -11.953 11.125 1 88.88 193 THR B N 1
ATOM 8871 C CA . THR B 1 193 ? 13.195 -12.953 11.016 1 88.88 193 THR B CA 1
ATOM 8872 C C . THR B 1 193 ? 14.562 -12.289 10.945 1 88.88 193 THR B C 1
ATOM 8874 O O . THR B 1 193 ? 14.664 -11.07 10.789 1 88.88 193 THR B O 1
ATOM 8877 N N . GLU B 1 194 ? 15.578 -13.062 11.094 1 88.81 194 GLU B N 1
ATOM 8878 C CA . GLU B 1 194 ? 16.938 -12.516 11.031 1 88.81 194 GLU B CA 1
ATOM 8879 C C . GLU B 1 194 ? 17.203 -11.859 9.688 1 88.81 194 GLU B C 1
ATOM 8881 O O . GLU B 1 194 ? 17.797 -10.781 9.625 1 88.81 194 GLU B O 1
ATOM 8886 N N . ASP B 1 195 ? 16.719 -12.469 8.625 1 87.12 195 ASP B N 1
ATOM 8887 C CA . ASP B 1 195 ? 16.906 -11.914 7.289 1 87.12 195 ASP B CA 1
ATOM 8888 C C . ASP B 1 195 ? 16.141 -10.609 7.121 1 87.12 195 ASP B C 1
ATOM 8890 O O . ASP B 1 195 ? 16.641 -9.664 6.496 1 87.12 195 ASP B O 1
ATOM 8894 N N . GLU B 1 196 ? 14.977 -10.609 7.672 1 90.81 196 GLU B N 1
ATOM 8895 C CA . GLU B 1 196 ? 14.164 -9.398 7.598 1 90.81 196 GLU B CA 1
ATOM 8896 C C . GLU B 1 196 ? 14.781 -8.266 8.398 1 90.81 196 GLU B C 1
ATOM 8898 O O . GLU B 1 196 ? 14.727 -7.105 7.988 1 90.81 196 GLU B O 1
ATOM 8903 N N . ALA B 1 197 ? 15.352 -8.578 9.562 1 93.62 197 ALA B N 1
ATOM 8904 C CA . ALA B 1 197 ? 16.031 -7.586 10.406 1 93.62 197 ALA B CA 1
ATOM 8905 C C . ALA B 1 197 ? 17.25 -7.008 9.695 1 93.62 197 ALA B C 1
ATOM 8907 O O . ALA B 1 197 ? 17.484 -5.797 9.734 1 93.62 197 ALA B O 1
ATOM 8908 N N . ALA B 1 198 ? 18 -7.895 9.078 1 92.94 198 ALA B N 1
ATOM 8909 C CA . ALA B 1 198 ? 19.188 -7.453 8.352 1 92.94 198 ALA B CA 1
ATOM 8910 C C . ALA B 1 198 ? 18.812 -6.539 7.188 1 92.94 198 ALA B C 1
ATOM 8912 O O . ALA B 1 198 ? 19.484 -5.543 6.926 1 92.94 198 ALA B O 1
ATOM 8913 N N . ALA B 1 199 ? 17.781 -6.898 6.527 1 93.5 199 ALA B N 1
ATOM 8914 C CA . ALA B 1 199 ? 17.297 -6.078 5.426 1 93.5 199 ALA B CA 1
ATOM 8915 C C . ALA B 1 199 ? 16.828 -4.715 5.922 1 93.5 199 ALA B C 1
ATOM 8917 O O . ALA B 1 199 ? 17.031 -3.699 5.258 1 93.5 199 ALA B O 1
ATOM 8918 N N . SER B 1 200 ? 16.156 -4.695 7.027 1 95.69 200 SER B N 1
ATOM 8919 C CA . SER B 1 200 ? 15.688 -3.457 7.641 1 95.69 200 SER B CA 1
ATOM 8920 C C . SER B 1 200 ? 16.859 -2.557 8.031 1 95.69 200 SER B C 1
ATOM 8922 O O . SER B 1 200 ? 16.812 -1.343 7.816 1 95.69 200 SER B O 1
ATOM 8924 N N . ASP B 1 201 ? 17.875 -3.145 8.562 1 96.19 201 ASP B N 1
ATOM 8925 C CA . ASP B 1 201 ? 19.062 -2.393 8.953 1 96.19 201 ASP B CA 1
ATOM 8926 C C . ASP B 1 201 ? 19.75 -1.778 7.73 1 96.19 201 ASP B C 1
ATOM 8928 O O . ASP B 1 201 ? 20.203 -0.629 7.773 1 96.19 201 ASP B O 1
ATOM 8932 N N . GLU B 1 202 ? 19.812 -2.547 6.719 1 96.69 202 GLU B N 1
ATOM 8933 C CA . GLU B 1 202 ? 20.422 -2.035 5.488 1 96.69 202 GLU B CA 1
ATOM 8934 C C . GLU B 1 202 ? 19.594 -0.887 4.91 1 96.69 202 GLU B C 1
ATOM 8936 O O . GLU B 1 202 ? 20.156 0.083 4.395 1 96.69 202 GLU B O 1
ATOM 8941 N N . GLN B 1 203 ? 18.328 -1.055 4.992 1 97.19 203 GLN B N 1
ATOM 8942 C CA . GLN B 1 203 ? 17.469 0.013 4.504 1 97.19 203 GLN B CA 1
ATOM 8943 C C . GLN B 1 203 ? 17.641 1.284 5.328 1 97.19 203 GLN B C 1
ATOM 8945 O O . GLN B 1 203 ? 17.594 2.393 4.789 1 97.19 203 GLN B O 1
ATOM 8950 N N . LEU B 1 204 ? 17.797 1.151 6.637 1 97.56 204 LEU B N 1
ATOM 8951 C CA . LEU B 1 204 ? 18.062 2.301 7.5 1 97.56 204 LEU B CA 1
ATOM 8952 C C . LEU B 1 204 ? 19.312 3.035 7.07 1 97.56 204 LEU B C 1
ATOM 8954 O O . LEU B 1 204 ? 19.328 4.266 7.008 1 97.56 204 LEU B O 1
ATOM 8958 N N . ARG B 1 205 ? 20.344 2.289 6.797 1 97.94 205 ARG B N 1
ATOM 8959 C CA . ARG B 1 205 ? 21.594 2.877 6.324 1 97.94 205 ARG B CA 1
ATOM 8960 C C . ARG B 1 205 ? 21.391 3.592 4.992 1 97.94 205 ARG B C 1
ATOM 8962 O O . ARG B 1 205 ? 21.938 4.676 4.773 1 97.94 205 ARG B O 1
ATOM 8969 N N . ARG B 1 206 ? 20.609 2.971 4.137 1 97.62 206 ARG B N 1
ATOM 8970 C CA . ARG B 1 206 ? 20.328 3.549 2.83 1 97.62 206 ARG B CA 1
ATOM 8971 C C . ARG B 1 206 ? 19.609 4.887 2.971 1 97.62 206 ARG B C 1
ATOM 8973 O O . ARG B 1 206 ? 19.953 5.855 2.289 1 97.62 206 ARG B O 1
ATOM 8980 N N . GLU B 1 207 ? 18.609 4.957 3.875 1 97.81 207 GLU B N 1
ATOM 8981 C CA . GLU B 1 207 ? 17.844 6.188 4.078 1 97.81 207 GLU B CA 1
ATOM 8982 C C . GLU B 1 207 ? 18.734 7.301 4.621 1 97.81 207 GLU B C 1
ATOM 8984 O O . GLU B 1 207 ? 18.625 8.453 4.207 1 97.81 207 GLU B O 1
ATOM 8989 N N . VAL B 1 208 ? 19.641 6.969 5.527 1 97.94 208 VAL B N 1
ATOM 8990 C CA . VAL B 1 208 ? 20.516 7.965 6.133 1 97.94 208 VAL B CA 1
ATOM 8991 C C . VAL B 1 208 ? 21.516 8.469 5.102 1 97.94 208 VAL B C 1
ATOM 8993 O O . VAL B 1 208 ? 21.797 9.672 5.035 1 97.94 208 VAL B O 1
ATOM 8996 N N . LEU B 1 209 ? 22.031 7.57 4.305 1 97.81 209 LEU B N 1
ATOM 8997 C CA . LEU B 1 209 ? 22.953 7.988 3.256 1 97.81 209 LEU B CA 1
ATOM 8998 C C . LEU B 1 209 ? 22.25 8.883 2.238 1 97.81 209 LEU B C 1
ATOM 9000 O O . LEU B 1 209 ? 22.812 9.867 1.774 1 97.81 209 LEU B O 1
ATOM 9004 N N . THR B 1 210 ? 21.047 8.469 1.891 1 97.25 210 THR B N 1
ATOM 9005 C CA . THR B 1 210 ? 20.281 9.289 0.966 1 97.25 210 THR B CA 1
ATOM 9006 C C . THR B 1 210 ? 20.047 10.688 1.54 1 97.25 210 THR B C 1
ATOM 9008 O O . THR B 1 210 ? 20.156 11.688 0.824 1 97.25 210 THR B O 1
ATOM 9011 N N . LEU B 1 211 ? 19.719 10.766 2.803 1 96.56 211 LEU B N 1
ATOM 9012 C CA . LEU B 1 211 ? 19.594 12.062 3.461 1 96.56 211 LEU B CA 1
ATOM 9013 C C . LEU B 1 211 ? 20.875 12.859 3.355 1 96.56 211 LEU B C 1
ATOM 9015 O O . LEU B 1 211 ? 20.859 14.047 3.016 1 96.56 211 LEU B O 1
ATOM 9019 N N . TRP B 1 212 ? 22 12.219 3.576 1 96.75 212 TRP B N 1
ATOM 9020 C CA . TRP B 1 212 ? 23.297 12.875 3.561 1 96.75 212 TRP B CA 1
ATOM 9021 C C . TRP B 1 212 ? 23.594 13.469 2.188 1 96.75 212 TRP B C 1
ATOM 9023 O O . TRP B 1 212 ? 24.25 14.508 2.08 1 96.75 212 TRP B O 1
ATOM 9033 N N . GLN B 1 213 ? 23.047 12.828 1.172 1 96.56 213 GLN B N 1
ATOM 9034 C CA . GLN B 1 213 ? 23.375 13.242 -0.189 1 96.56 213 GLN B CA 1
ATOM 9035 C C . GLN B 1 213 ? 22.234 14.062 -0.793 1 96.56 213 GLN B C 1
ATOM 9037 O O . GLN B 1 213 ? 22.219 14.312 -2.002 1 96.56 213 GLN B O 1
ATOM 9042 N N . THR B 1 214 ? 21.234 14.406 -0.056 1 95 214 THR B N 1
ATOM 9043 C CA . THR B 1 214 ? 20.109 15.25 -0.465 1 95 214 THR B CA 1
ATOM 9044 C C . THR B 1 214 ? 20.25 16.656 0.091 1 95 214 THR B C 1
ATOM 9046 O O . THR B 1 214 ? 20.703 16.844 1.225 1 95 214 THR B O 1
ATOM 9049 N N . ASN B 1 215 ? 19.875 17.625 -0.725 1 92.38 215 ASN B N 1
ATOM 9050 C CA . ASN B 1 215 ? 19.922 19 -0.253 1 92.38 215 ASN B CA 1
ATOM 9051 C C . ASN B 1 215 ? 19.031 19.203 0.963 1 92.38 215 ASN B C 1
ATOM 9053 O O . ASN B 1 215 ? 17.844 18.875 0.928 1 92.38 215 ASN B O 1
ATOM 9057 N N . LEU B 1 216 ? 19.641 19.75 1.929 1 88.5 216 LEU B N 1
ATOM 9058 C CA . LEU B 1 216 ? 18.859 20.062 3.131 1 88.5 216 LEU B CA 1
ATOM 9059 C C . LEU B 1 216 ? 17.953 21.25 2.904 1 88.5 216 LEU B C 1
ATOM 9061 O O . LEU B 1 216 ? 16.859 21.328 3.475 1 88.5 216 LEU B O 1
ATOM 9065 N N . LEU B 1 217 ? 18.469 22.172 2.111 1 88.31 217 LEU B N 1
ATOM 9066 C CA . LEU B 1 217 ? 17.734 23.422 1.861 1 88.31 217 LEU B CA 1
ATOM 9067 C C . LEU B 1 217 ? 17.266 23.484 0.411 1 88.31 217 LEU B C 1
ATOM 9069 O O . LEU B 1 217 ? 17.938 22.969 -0.485 1 88.31 217 LEU B O 1
ATOM 9073 N N . ARG B 1 218 ? 16.156 24.188 0.287 1 87.56 218 ARG B N 1
ATOM 9074 C CA . ARG B 1 218 ? 15.68 24.453 -1.068 1 87.56 218 ARG B CA 1
ATOM 9075 C C . ARG B 1 218 ? 16.594 25.422 -1.795 1 87.56 218 ARG B C 1
ATOM 9077 O O . ARG B 1 218 ? 17.078 26.391 -1.203 1 87.56 218 ARG B O 1
ATOM 9084 N N . ARG B 1 219 ? 16.781 25.156 -3.016 1 84.75 219 ARG B N 1
ATOM 9085 C CA . ARG B 1 219 ? 17.641 26.016 -3.82 1 84.75 219 ARG B CA 1
ATOM 9086 C C . ARG B 1 219 ? 16.797 26.953 -4.699 1 84.75 219 ARG B C 1
ATOM 9088 O O . ARG B 1 219 ? 17.312 27.953 -5.203 1 84.75 219 ARG B O 1
ATOM 9095 N N . THR B 1 220 ? 15.594 26.547 -4.77 1 86.44 220 THR B N 1
ATOM 9096 C CA . THR B 1 220 ? 14.688 27.344 -5.594 1 86.44 220 THR B CA 1
ATOM 9097 C C . THR B 1 220 ? 13.461 27.766 -4.793 1 86.44 220 THR B C 1
ATOM 9099 O O . THR B 1 220 ? 13.016 27.031 -3.906 1 86.44 220 THR B O 1
ATOM 9102 N N . LYS B 1 221 ? 12.992 28.922 -5.094 1 84.56 221 LYS B N 1
ATOM 9103 C CA . LYS B 1 221 ? 11.828 29.453 -4.398 1 84.56 221 LYS B CA 1
ATOM 9104 C C . LYS B 1 221 ? 10.57 28.672 -4.766 1 84.56 221 LYS B C 1
ATOM 9106 O O . LYS B 1 221 ? 10.383 28.281 -5.922 1 84.56 221 LYS B O 1
ATOM 9111 N N . LEU B 1 222 ? 9.719 28.562 -3.855 1 86.88 222 LEU B N 1
ATOM 9112 C CA . LEU B 1 222 ? 8.453 27.859 -4.07 1 86.88 222 LEU B CA 1
ATOM 9113 C C . LEU B 1 222 ? 7.406 28.812 -4.645 1 86.88 222 LEU B C 1
ATOM 9115 O O . LEU B 1 222 ? 7.355 29.984 -4.273 1 86.88 222 LEU B O 1
ATOM 9119 N N . THR B 1 223 ? 6.617 28.234 -5.48 1 90.06 223 THR B N 1
ATOM 9120 C CA . THR B 1 223 ? 5.395 28.922 -5.863 1 90.06 223 THR B CA 1
ATOM 9121 C C . THR B 1 223 ? 4.27 28.625 -4.879 1 90.06 223 THR B C 1
ATOM 9123 O O . THR B 1 223 ? 4.391 27.719 -4.047 1 90.06 223 THR B O 1
ATOM 9126 N N . VAL B 1 224 ? 3.252 29.406 -4.922 1 92.69 224 VAL B N 1
ATOM 9127 C CA . VAL B 1 224 ? 2.111 29.172 -4.043 1 92.69 224 VAL B CA 1
ATOM 9128 C C . VAL B 1 224 ? 1.524 27.781 -4.309 1 92.69 224 VAL B C 1
ATOM 9130 O O . VAL B 1 224 ? 1.155 27.078 -3.373 1 92.69 224 VAL B O 1
ATOM 9133 N N . LEU B 1 225 ? 1.472 27.391 -5.551 1 93.44 225 LEU B N 1
ATOM 9134 C CA . LEU B 1 225 ? 0.896 26.094 -5.895 1 93.44 225 LEU B CA 1
ATOM 9135 C C . LEU B 1 225 ? 1.787 24.953 -5.406 1 93.44 225 LEU B C 1
ATOM 9137 O O . LEU B 1 225 ? 1.293 23.875 -5.062 1 93.44 225 LEU B O 1
ATOM 9141 N N . ASP B 1 226 ? 3.082 25.156 -5.328 1 90.44 226 ASP B N 1
ATOM 9142 C CA . ASP B 1 226 ? 3.967 24.188 -4.703 1 90.44 226 ASP B CA 1
ATOM 9143 C C . ASP B 1 226 ? 3.621 23.984 -3.227 1 90.44 226 ASP B C 1
ATOM 9145 O O . ASP B 1 226 ? 3.645 22.859 -2.719 1 90.44 226 ASP B O 1
ATOM 9149 N N . GLU B 1 227 ? 3.311 25.109 -2.594 1 90.38 227 GLU B N 1
ATOM 9150 C CA . GLU B 1 227 ? 2.936 25.047 -1.184 1 90.38 227 GLU B CA 1
ATOM 9151 C C . GLU B 1 227 ? 1.622 24.297 -0.99 1 90.38 227 GLU B C 1
ATOM 9153 O O . GLU B 1 227 ? 1.461 23.562 -0.018 1 90.38 227 GLU B O 1
ATOM 9158 N N . VAL B 1 228 ? 0.727 24.562 -1.964 1 93.88 228 VAL B N 1
ATOM 9159 C CA . VAL B 1 228 ? -0.551 23.859 -1.924 1 93.88 228 VAL B CA 1
ATOM 9160 C C . VAL B 1 228 ? -0.317 22.359 -2.035 1 93.88 228 VAL B C 1
ATOM 9162 O O . VAL B 1 228 ? -0.876 21.578 -1.259 1 93.88 228 VAL B O 1
ATOM 9165 N N . ALA B 1 229 ? 0.537 21.969 -2.936 1 92.25 229 ALA B N 1
ATOM 9166 C CA . ALA B 1 229 ? 0.84 20.562 -3.145 1 92.25 229 ALA B CA 1
ATOM 9167 C C . ALA B 1 229 ? 1.46 19.938 -1.895 1 92.25 229 ALA B C 1
ATOM 9169 O O . ALA B 1 229 ? 1.141 18.812 -1.532 1 92.25 229 ALA B O 1
ATOM 9170 N N . ASN B 1 230 ? 2.297 20.641 -1.246 1 89.62 230 ASN B N 1
ATOM 9171 C CA . ASN B 1 230 ? 2.9 20.172 -0.003 1 89.62 230 ASN B CA 1
ATOM 9172 C C . ASN B 1 230 ? 1.854 19.984 1.091 1 89.62 230 ASN B C 1
ATOM 9174 O O . ASN B 1 230 ? 1.883 18.984 1.813 1 89.62 230 ASN B O 1
ATOM 9178 N N . GLY B 1 231 ? 0.966 20.984 1.168 1 91.81 231 GLY B N 1
ATOM 9179 C CA . GLY B 1 231 ? -0.091 20.875 2.16 1 91.81 231 GLY B CA 1
ATOM 9180 C C . GLY B 1 231 ? -1.014 19.688 1.932 1 91.81 231 GLY B C 1
ATOM 9181 O O . GLY B 1 231 ? -1.483 19.078 2.887 1 91.81 231 GLY B O 1
ATOM 9182 N N . LEU B 1 232 ? -1.205 19.359 0.683 1 95 232 LEU B N 1
ATOM 9183 C CA . LEU B 1 232 ? -2.127 18.297 0.319 1 95 232 LEU B CA 1
ATOM 9184 C C . LEU B 1 232 ? -1.55 16.922 0.685 1 95 232 LEU B C 1
ATOM 9186 O O . LEU B 1 232 ? -2.293 15.953 0.849 1 95 232 LEU B O 1
ATOM 9190 N N . SER B 1 233 ? -0.276 16.797 0.872 1 93.31 233 SER B N 1
ATOM 9191 C CA . SER B 1 233 ? 0.35 15.531 1.253 1 93.31 233 SER B CA 1
ATOM 9192 C C . SER B 1 233 ? -0.161 15.047 2.605 1 93.31 233 SER B C 1
ATOM 9194 O O . SER B 1 233 ? -0.27 13.844 2.84 1 93.31 233 SER B O 1
ATOM 9196 N N . PHE B 1 234 ? -0.502 15.953 3.494 1 94.38 234 PHE B N 1
ATOM 9197 C CA . PHE B 1 234 ? -0.932 15.594 4.84 1 94.38 234 PHE B CA 1
ATOM 9198 C C . PHE B 1 234 ? -2.334 15 4.824 1 94.38 234 PHE B C 1
ATOM 9200 O O . PHE B 1 234 ? -2.734 14.312 5.766 1 94.38 234 PHE B O 1
ATOM 9207 N N . TYR B 1 235 ? -3.061 15.281 3.727 1 97.19 235 TYR B N 1
ATOM 9208 C CA . TYR B 1 235 ? -4.359 14.633 3.576 1 97.19 235 TYR B CA 1
ATOM 9209 C C . TYR B 1 235 ? -4.203 13.148 3.281 1 97.19 235 TYR B C 1
ATOM 9211 O O . TYR B 1 235 ? -4.977 12.328 3.775 1 97.19 235 TYR B O 1
ATOM 9219 N N . ASP B 1 236 ? -3.143 12.883 2.555 1 95.44 236 ASP B N 1
ATOM 9220 C CA . ASP B 1 236 ? -2.838 11.484 2.279 1 95.44 236 ASP B CA 1
ATOM 9221 C C . ASP B 1 236 ? -2.283 10.781 3.521 1 95.44 236 ASP B C 1
ATOM 9223 O O . ASP B 1 236 ? -2.604 9.625 3.783 1 95.44 236 ASP B O 1
ATOM 9227 N N . TYR B 1 237 ? -1.525 11.531 4.258 1 94.56 237 TYR B N 1
ATOM 9228 C CA . TYR B 1 237 ? -0.877 10.945 5.426 1 94.56 237 TYR B CA 1
ATOM 9229 C C . TYR B 1 237 ? -1.894 10.641 6.52 1 94.56 237 TYR B C 1
ATOM 9231 O O . TYR B 1 237 ? -1.837 9.586 7.156 1 94.56 237 TYR B O 1
ATOM 9239 N N . THR B 1 238 ? -2.795 11.609 6.715 1 96.19 238 THR B N 1
ATOM 9240 C CA . THR B 1 238 ? -3.561 11.5 7.953 1 96.19 238 THR B CA 1
ATOM 9241 C C . THR B 1 238 ? -5.031 11.82 7.707 1 96.19 238 THR B C 1
ATOM 9243 O O . THR B 1 238 ? -5.91 11.016 8.023 1 96.19 238 THR B O 1
ATOM 9246 N N . PHE B 1 239 ? -5.406 12.898 7.082 1 98 239 PHE B N 1
ATOM 9247 C CA . PHE B 1 239 ? -6.723 13.508 7.242 1 98 239 PHE B CA 1
ATOM 9248 C C . PHE B 1 239 ? -7.789 12.688 6.531 1 98 239 PHE B C 1
ATOM 9250 O O . PHE B 1 239 ? -8.867 12.453 7.082 1 98 239 PHE B O 1
ATOM 9257 N N . LEU B 1 240 ? -7.523 12.242 5.344 1 98.25 240 LEU B N 1
ATOM 9258 C CA . LEU B 1 240 ? -8.547 11.586 4.539 1 98.25 240 LEU B CA 1
ATOM 9259 C C . LEU B 1 240 ? -9.07 10.336 5.238 1 98.25 240 LEU B C 1
ATOM 9261 O O . LEU B 1 240 ? -10.242 9.984 5.098 1 98.25 240 LEU B O 1
ATOM 9265 N N . ARG B 1 241 ? -8.25 9.734 6.062 1 97.19 241 ARG B N 1
ATOM 9266 C CA . ARG B 1 241 ? -8.656 8.484 6.688 1 97.19 241 ARG B CA 1
ATOM 9267 C C . ARG B 1 241 ? -8.945 8.68 8.172 1 97.19 241 ARG B C 1
ATOM 9269 O O . ARG B 1 241 ? -9.875 8.078 8.719 1 97.19 241 ARG B O 1
ATOM 9276 N N . GLU B 1 242 ? -8.188 9.5 8.852 1 97 242 GLU B N 1
ATOM 9277 C CA . GLU B 1 242 ? -8.266 9.586 10.312 1 97 242 GLU B CA 1
ATOM 9278 C C . GLU B 1 242 ? -9.398 10.5 10.75 1 97 242 GLU B C 1
ATOM 9280 O O . GLU B 1 242 ? -9.984 10.305 11.82 1 97 242 GLU B O 1
ATOM 9285 N N . VAL B 1 243 ? -9.781 11.469 9.914 1 97.62 243 VAL B N 1
ATOM 9286 C CA . VAL B 1 243 ? -10.883 12.352 10.273 1 97.62 243 VAL B CA 1
ATOM 9287 C C . VAL B 1 243 ? -12.188 11.562 10.312 1 97.62 243 VAL B C 1
ATOM 9289 O O . VAL B 1 243 ? -12.891 11.555 11.328 1 97.62 243 VAL B O 1
ATOM 9292 N N . PRO B 1 244 ? -12.516 10.867 9.188 1 97.31 244 PRO B N 1
ATOM 9293 C CA . PRO B 1 244 ? -13.719 10.039 9.242 1 97.31 244 PRO B CA 1
ATOM 9294 C C . PRO B 1 244 ? -13.672 8.984 10.344 1 97.31 244 PRO B C 1
ATOM 9296 O O . PRO B 1 244 ? -14.672 8.734 11.016 1 97.31 244 PRO B O 1
ATOM 9299 N N . ARG B 1 245 ? -12.57 8.383 10.539 1 95.94 245 ARG B N 1
ATOM 9300 C CA . ARG B 1 245 ? -12.414 7.344 11.555 1 95.94 245 ARG B CA 1
ATOM 9301 C C . ARG B 1 245 ? -12.727 7.879 12.945 1 95.94 245 ARG B C 1
ATOM 9303 O O . ARG B 1 245 ? -13.391 7.207 13.742 1 95.94 245 ARG B O 1
ATOM 9310 N N . LEU B 1 246 ? -12.211 9.016 13.219 1 94.62 246 LEU B N 1
ATOM 9311 C CA . LEU B 1 246 ? -12.422 9.617 14.531 1 94.62 246 LEU B CA 1
ATOM 9312 C C . LEU B 1 246 ? -13.906 9.867 14.789 1 94.62 246 LEU B C 1
ATOM 9314 O O . LEU B 1 246 ? -14.414 9.578 15.867 1 94.62 246 LEU B O 1
ATOM 9318 N N . VAL B 1 247 ? -14.617 10.391 13.828 1 95.31 247 VAL B N 1
ATOM 9319 C CA . VAL B 1 247 ? -16.047 10.664 13.961 1 95.31 247 VAL B CA 1
ATOM 9320 C C . VAL B 1 247 ? -16.797 9.352 14.164 1 95.31 247 VAL B C 1
ATOM 9322 O O . VAL B 1 247 ? -17.688 9.266 15.016 1 95.31 247 VAL B O 1
ATOM 9325 N N . ASN B 1 248 ? -16.438 8.352 13.414 1 94.56 248 ASN B N 1
ATOM 9326 C CA . ASN B 1 248 ? -17.078 7.043 13.516 1 94.56 248 ASN B CA 1
ATOM 9327 C C . ASN B 1 248 ? -16.859 6.422 14.891 1 94.56 248 ASN B C 1
ATOM 9329 O O . ASN B 1 248 ? -17.781 5.832 15.461 1 94.56 248 ASN B O 1
ATOM 9333 N N . VAL B 1 249 ? -15.68 6.523 15.406 1 90.31 249 VAL B N 1
ATOM 9334 C CA . VAL B 1 249 ? -15.359 5.949 16.703 1 90.31 249 VAL B CA 1
ATOM 9335 C C . VAL B 1 249 ? -16.188 6.641 17.797 1 90.31 249 VAL B C 1
ATOM 9337 O O . VAL B 1 249 ? -16.672 5.988 18.719 1 90.31 249 VAL B O 1
ATOM 9340 N N . LEU B 1 250 ? -16.312 7.91 17.625 1 90.12 250 LEU B N 1
ATOM 9341 C CA . LEU B 1 250 ? -17.125 8.656 18.578 1 90.12 250 LEU B CA 1
ATOM 9342 C C . LEU B 1 250 ? -18.594 8.211 18.5 1 90.12 250 LEU B C 1
ATOM 9344 O O . LEU B 1 250 ? -19.25 8.062 19.516 1 90.12 250 LEU B O 1
ATOM 9348 N N . GLU B 1 251 ? -19.031 8.055 17.297 1 91.38 251 GLU B N 1
ATOM 9349 C CA . GLU B 1 251 ? -20.375 7.562 17.094 1 91.38 251 GLU B CA 1
ATOM 9350 C C . GLU B 1 251 ? -20.578 6.203 17.766 1 91.38 251 GLU B C 1
ATOM 9352 O O . GLU B 1 251 ? -21.609 5.973 18.406 1 91.38 251 GLU B O 1
ATOM 9357 N N . ASP B 1 252 ? -19.656 5.332 17.641 1 89.88 252 ASP B N 1
ATOM 9358 C CA . ASP B 1 252 ? -19.734 4.004 18.234 1 89.88 252 ASP B CA 1
ATOM 9359 C C . ASP B 1 252 ? -19.797 4.09 19.75 1 89.88 252 ASP B C 1
ATOM 9361 O O . ASP B 1 252 ? -20.531 3.346 20.391 1 89.88 252 ASP B O 1
ATOM 9365 N N . ARG B 1 253 ? -19.047 4.918 20.281 1 86.19 253 ARG B N 1
ATOM 9366 C CA . ARG B 1 253 ? -19 5.066 21.734 1 86.19 253 ARG B CA 1
ATOM 9367 C C . ARG B 1 253 ? -20.328 5.594 22.266 1 86.19 253 ARG B C 1
ATOM 9369 O O . ARG B 1 253 ? -20.766 5.199 23.344 1 86.19 253 ARG B O 1
ATOM 9376 N N . LEU B 1 254 ? -20.922 6.438 21.5 1 87.38 254 LEU B N 1
ATOM 9377 C CA . LEU B 1 254 ? -22.203 7 21.922 1 87.38 254 LEU B CA 1
ATOM 9378 C C . LEU B 1 254 ? -23.312 5.965 21.797 1 87.38 254 LEU B C 1
ATOM 9380 O O . LEU B 1 254 ? -24.297 6.004 22.547 1 87.38 254 LEU B O 1
ATOM 9384 N N . GLU B 1 255 ? -23.172 5.105 20.844 1 84.69 255 GLU B N 1
ATOM 9385 C CA . GLU B 1 255 ? -24.172 4.051 20.656 1 84.69 255 GLU B CA 1
ATOM 9386 C C . GLU B 1 255 ? -24.078 3.004 21.766 1 84.69 255 GLU B C 1
ATOM 9388 O O . GLU B 1 255 ? -25.109 2.451 22.172 1 84.69 255 GLU B O 1
ATOM 9393 N N . GLU B 1 256 ? -22.922 2.596 22.109 1 77.44 256 GLU B N 1
ATOM 9394 C CA . GLU B 1 256 ? -22.734 1.615 23.188 1 77.44 256 GLU B CA 1
ATOM 9395 C C . GLU B 1 256 ? -23.406 2.068 24.469 1 77.44 256 GLU B C 1
ATOM 9397 O O . GLU B 1 256 ? -23.922 1.245 25.234 1 77.44 256 GLU B O 1
ATOM 9402 N N . ASP B 1 257 ? -23.469 3.281 24.719 1 64.5 257 ASP B N 1
ATOM 9403 C CA . ASP B 1 257 ? -24 3.836 25.953 1 64.5 257 ASP B CA 1
ATOM 9404 C C . ASP B 1 257 ? -25.516 4.031 25.875 1 64.5 257 ASP B C 1
ATOM 9406 O O . ASP B 1 257 ? -26.188 4.227 26.891 1 64.5 257 ASP B O 1
ATOM 9410 N N . GLY B 1 258 ? -25.953 3.922 24.578 1 61.12 258 GLY B N 1
ATOM 9411 C CA . GLY B 1 258 ? -27.375 4.188 24.453 1 61.12 258 GLY B CA 1
ATOM 9412 C C . GLY B 1 258 ? -28.156 3.021 23.859 1 61.12 258 GLY B C 1
ATOM 9413 O O . GLY B 1 258 ? -27.547 2.084 23.328 1 61.12 258 GLY B O 1
ATOM 9414 N N . ASP B 1 259 ? -29.375 2.574 24.266 1 51.31 259 ASP B N 1
ATOM 9415 C CA . ASP B 1 259 ? -30.266 1.47 23.891 1 51.31 259 ASP B CA 1
ATOM 9416 C C . ASP B 1 259 ? -30.641 1.538 22.422 1 51.31 259 ASP B C 1
ATOM 9418 O O . ASP B 1 259 ? -31.234 0.598 21.875 1 51.31 259 ASP B O 1
ATOM 9422 N N . GLN B 1 260 ? -30.969 2.727 21.719 1 50.06 260 GLN B N 1
ATOM 9423 C CA . GLN B 1 260 ? -31.672 2.742 20.453 1 50.06 260 GLN B CA 1
ATOM 9424 C C . GLN B 1 260 ? -30.719 3.035 19.297 1 50.06 260 GLN B C 1
ATOM 9426 O O . GLN B 1 260 ? -29.688 3.678 19.484 1 50.06 260 GLN B O 1
ATOM 9431 N N . ALA B 1 261 ? -30.984 2.318 18.203 1 53.16 261 ALA B N 1
ATOM 9432 C CA . ALA B 1 261 ? -30.391 2.547 16.891 1 53.16 261 ALA B CA 1
ATOM 9433 C C . ALA B 1 261 ? -30.266 4.039 16.594 1 53.16 261 ALA B C 1
ATOM 9435 O O . ALA B 1 261 ? -31.234 4.676 16.172 1 53.16 261 ALA B O 1
ATOM 9436 N N . ALA B 1 262 ? -29.375 4.762 17.25 1 61.12 262 ALA B N 1
ATOM 9437 C CA . ALA B 1 262 ? -29.234 6.211 17.375 1 61.12 262 ALA B CA 1
ATOM 9438 C C . ALA B 1 262 ? -28.781 6.824 16.047 1 61.12 262 ALA B C 1
ATOM 9440 O O . ALA B 1 262 ? -28.156 6.145 15.227 1 61.12 262 ALA B O 1
ATOM 9441 N N . SER B 1 263 ? -29.312 8.023 15.555 1 68.38 263 SER B N 1
ATOM 9442 C CA . SER B 1 263 ? -29 8.875 14.414 1 68.38 263 SER B CA 1
ATOM 9443 C C . SER B 1 263 ? -27.5 9.07 14.258 1 68.38 263 SER B C 1
ATOM 9445 O O . SER B 1 263 ? -26.75 8.977 15.234 1 68.38 263 SER B O 1
ATOM 9447 N N . GLU B 1 264 ? -27 9.031 13.039 1 84.81 264 GLU B N 1
ATOM 9448 C CA . GLU B 1 264 ? -25.594 9.258 12.711 1 84.81 264 GLU B CA 1
ATOM 9449 C C . GLU B 1 264 ? -25.109 10.586 13.289 1 84.81 264 GLU B C 1
ATOM 9451 O O . GLU B 1 264 ? -25.859 11.555 13.359 1 84.81 264 GLU B O 1
ATOM 9456 N N . LEU B 1 265 ? -23.984 10.57 13.828 1 87.81 265 LEU B N 1
ATOM 9457 C CA . LEU B 1 265 ? -23.344 11.758 14.367 1 87.81 265 LEU B CA 1
ATOM 9458 C C . LEU B 1 265 ? -23 12.734 13.25 1 87.81 265 LEU B C 1
ATOM 9460 O O . LEU B 1 265 ? -22.594 12.328 12.156 1 87.81 265 LEU B O 1
ATOM 9464 N N . ALA B 1 266 ? -23.203 13.977 13.508 1 89.81 266 ALA B N 1
ATOM 9465 C CA . ALA B 1 266 ? -22.828 14.992 12.531 1 89.81 266 ALA B CA 1
ATOM 9466 C C . ALA B 1 266 ? -21.312 15.078 12.398 1 89.81 266 ALA B C 1
ATOM 9468 O O . ALA B 1 266 ? -20.578 14.859 13.367 1 89.81 266 ALA B O 1
ATOM 9469 N N . SER B 1 267 ? -20.828 15.414 11.211 1 91.19 267 SER B N 1
ATOM 9470 C CA . SER B 1 267 ? -19.406 15.641 11 1 91.19 267 SER B CA 1
ATOM 9471 C C . SER B 1 267 ? -18.969 17 11.547 1 91.19 267 SER B C 1
ATOM 9473 O O . SER B 1 267 ? -19.094 18.016 10.859 1 91.19 267 SER B O 1
ATOM 9475 N N . PHE B 1 268 ? -18.438 16.938 12.719 1 94.12 268 PHE B N 1
ATOM 9476 C CA . PHE B 1 268 ? -18.109 18.172 13.414 1 94.12 268 PHE B CA 1
ATOM 9477 C C . PHE B 1 268 ? -16.656 18.578 13.148 1 94.12 268 PHE B C 1
ATOM 9479 O O . PHE B 1 268 ? -16.281 19.734 13.398 1 94.12 268 PHE B O 1
ATOM 9486 N N . LEU B 1 269 ? -15.844 17.672 12.656 1 95 269 LEU B N 1
ATOM 9487 C CA . LEU B 1 269 ? -14.461 17.969 12.297 1 95 269 LEU B CA 1
ATOM 9488 C C . LEU B 1 269 ? -14.352 18.359 10.828 1 95 269 LEU B C 1
ATOM 9490 O O . LEU B 1 269 ? -14.602 17.547 9.938 1 95 269 LEU B O 1
ATOM 9494 N N . ARG B 1 270 ? -14 19.625 10.562 1 95.38 270 ARG B N 1
ATOM 9495 C CA . ARG B 1 270 ? -13.867 20.125 9.195 1 95.38 270 ARG B CA 1
ATOM 9496 C C . ARG B 1 270 ? -12.5 20.75 8.977 1 95.38 270 ARG B C 1
ATOM 9498 O O . ARG B 1 270 ? -12.117 21.703 9.672 1 95.38 270 ARG B O 1
ATOM 9505 N N . MET B 1 271 ? -11.82 20.297 7.938 1 96.62 271 MET B N 1
ATOM 9506 C CA . MET B 1 271 ? -10.484 20.812 7.664 1 96.62 271 MET B CA 1
ATOM 9507 C C . MET B 1 271 ? -10.555 22.141 6.91 1 96.62 271 MET B C 1
ATOM 9509 O O . MET B 1 271 ? -11.391 22.312 6.02 1 96.62 271 MET B O 1
ATOM 9513 N N . GLY B 1 272 ? -9.75 23.125 7.352 1 96.69 272 GLY B N 1
ATOM 9514 C CA . GLY B 1 272 ? -9.602 24.375 6.641 1 96.69 272 GLY B CA 1
ATOM 9515 C C . GLY B 1 272 ? -8.203 24.578 6.078 1 96.69 272 GLY B C 1
ATOM 9516 O O . GLY B 1 272 ? -7.273 23.844 6.434 1 96.69 272 GLY B O 1
ATOM 9517 N N . SER B 1 273 ? -8.086 25.547 5.129 1 96.12 273 SER B N 1
ATOM 9518 C CA . SER B 1 273 ? -6.789 25.875 4.555 1 96.12 273 SER B CA 1
ATOM 9519 C C . SER B 1 273 ? -6.699 27.344 4.203 1 96.12 273 SER B C 1
ATOM 9521 O O . SER B 1 273 ? -7.68 27.953 3.756 1 96.12 273 SER B O 1
ATOM 9523 N N . TRP B 1 274 ? -5.496 27.875 4.402 1 94.06 274 TRP B N 1
ATOM 9524 C CA . TRP B 1 274 ? -5.188 29.234 3.963 1 94.06 274 TRP B CA 1
ATOM 9525 C C . TRP B 1 274 ? -4.355 29.219 2.686 1 94.06 274 TRP B C 1
ATOM 9527 O O . TRP B 1 274 ? -4.227 30.234 2.004 1 94.06 274 TRP B O 1
ATOM 9537 N N . ILE B 1 275 ? -3.857 28.094 2.348 1 93.75 275 ILE B N 1
ATOM 9538 C CA . ILE B 1 275 ? -2.873 28.016 1.276 1 93.75 275 ILE B CA 1
ATOM 9539 C C . ILE B 1 275 ? -3.557 28.234 -0.071 1 93.75 275 ILE B C 1
ATOM 9541 O O . ILE B 1 275 ? -4.359 27.406 -0.507 1 93.75 275 ILE B O 1
ATOM 9545 N N . GLY B 1 276 ? -3.207 29.266 -0.645 1 94.38 276 GLY B N 1
ATOM 9546 C CA . GLY B 1 276 ? -3.822 29.609 -1.92 1 94.38 276 GLY B CA 1
ATOM 9547 C C . GLY B 1 276 ? -4.945 30.625 -1.795 1 94.38 276 GLY B C 1
ATOM 9548 O O . GLY B 1 276 ? -5.5 31.062 -2.801 1 94.38 276 GLY B O 1
ATOM 9549 N N . GLY B 1 277 ? -5.281 31.016 -0.565 1 95.81 277 GLY B N 1
ATOM 9550 C CA . GLY B 1 277 ? -6.332 32 -0.345 1 95.81 277 GLY B CA 1
ATOM 9551 C C . GLY B 1 277 ? -5.871 33.188 0.475 1 95.81 277 GLY B C 1
ATOM 9552 O O . GLY B 1 277 ? -6.539 34.219 0.498 1 95.81 277 GLY B O 1
ATOM 9553 N N . ASP B 1 278 ? -4.77 33.094 1.07 1 93.62 278 ASP B N 1
ATOM 9554 C CA . ASP B 1 278 ? -4.23 34.156 1.927 1 93.62 278 ASP B CA 1
ATOM 9555 C C . ASP B 1 278 ? -3.424 35.156 1.114 1 93.62 278 ASP B C 1
ATOM 9557 O O . ASP B 1 278 ? -2.305 34.875 0.688 1 93.62 278 ASP B O 1
ATOM 9561 N N . ARG B 1 279 ? -3.873 36.312 0.977 1 93 279 ARG B N 1
ATOM 9562 C CA . ARG B 1 279 ? -3.248 37.344 0.133 1 93 279 ARG B CA 1
ATOM 9563 C C . ARG B 1 279 ? -2.604 38.438 0.977 1 93 279 ARG B C 1
ATOM 9565 O O . ARG B 1 279 ? -1.893 39.281 0.451 1 93 279 ARG B O 1
ATOM 9572 N N . ASP B 1 280 ? -2.783 38.375 2.221 1 90.19 280 ASP B N 1
ATOM 9573 C CA . ASP B 1 280 ? -2.209 39.438 3.062 1 90.19 280 ASP B CA 1
ATOM 9574 C C . ASP B 1 280 ? -0.685 39.406 2.98 1 90.19 280 ASP B C 1
ATOM 9576 O O . ASP B 1 280 ? -0.028 38.562 3.584 1 90.19 280 ASP B O 1
ATOM 9580 N N . GLY B 1 281 ? -0.221 40.344 2.295 1 82.31 281 GLY B N 1
ATOM 9581 C CA . GLY B 1 281 ? 1.218 40.5 2.141 1 82.31 281 GLY B CA 1
ATOM 9582 C C . GLY B 1 281 ? 1.809 39.531 1.121 1 82.31 281 GLY B C 1
ATOM 9583 O O . GLY B 1 281 ? 3.025 39.344 1.065 1 82.31 281 GLY B O 1
ATOM 9584 N N . ASN B 1 282 ? 1.01 38.906 0.409 1 87.81 282 ASN B N 1
ATOM 9585 C CA . ASN B 1 282 ? 1.485 37.969 -0.612 1 87.81 282 ASN B CA 1
ATOM 9586 C C . ASN B 1 282 ? 0.88 38.281 -1.979 1 87.81 282 ASN B C 1
ATOM 9588 O O . ASN B 1 282 ? -0.214 37.812 -2.299 1 87.81 282 ASN B O 1
ATOM 9592 N N . PRO B 1 283 ? 1.614 38.938 -2.807 1 89.44 283 PRO B N 1
ATOM 9593 C CA . PRO B 1 283 ? 1.074 39.344 -4.105 1 89.44 283 PRO B CA 1
ATOM 9594 C C . PRO B 1 283 ? 0.928 38.188 -5.074 1 89.44 283 PRO B C 1
ATOM 9596 O O . PRO B 1 283 ? 0.302 38.312 -6.129 1 89.44 283 PRO B O 1
ATOM 9599 N N . PHE B 1 284 ? 1.395 37 -4.695 1 91.31 284 PHE B N 1
ATOM 9600 C CA . PHE B 1 284 ? 1.435 35.875 -5.621 1 91.31 284 PHE B CA 1
ATOM 9601 C C . PHE B 1 284 ? 0.16 35.062 -5.516 1 91.31 284 PHE B C 1
ATOM 9603 O O . PHE B 1 284 ? -0.058 34.125 -6.312 1 91.31 284 PHE B O 1
ATOM 9610 N N . VAL B 1 285 ? -0.669 35.344 -4.57 1 95.19 285 VAL B N 1
ATOM 9611 C CA . VAL B 1 285 ? -1.968 34.688 -4.496 1 95.19 285 VAL B CA 1
ATOM 9612 C C . VAL B 1 285 ? -2.98 35.438 -5.355 1 95.19 285 VAL B C 1
ATOM 9614 O O . VAL B 1 285 ? -3.602 36.406 -4.898 1 95.19 285 VAL B O 1
ATOM 9617 N N . THR B 1 286 ? -3.131 34.938 -6.555 1 96.94 286 THR B N 1
ATOM 9618 C CA . THR B 1 286 ? -4.016 35.562 -7.543 1 96.94 286 THR B CA 1
ATOM 9619 C C . THR B 1 286 ? -5.262 34.688 -7.746 1 96.94 286 THR B C 1
ATOM 9621 O O . THR B 1 286 ? -5.387 33.625 -7.168 1 96.94 286 THR B O 1
ATOM 9624 N N . ALA B 1 287 ? -6.137 35.219 -8.57 1 97.88 287 ALA B N 1
ATOM 9625 C CA . ALA B 1 287 ? -7.348 34.5 -8.922 1 97.88 287 ALA B CA 1
ATOM 9626 C C . ALA B 1 287 ? -7.004 33.156 -9.562 1 97.88 287 ALA B C 1
ATOM 9628 O O . ALA B 1 287 ? -7.633 32.125 -9.273 1 97.88 287 ALA B O 1
ATOM 9629 N N . ASP B 1 288 ? -6.02 33.156 -10.406 1 97.31 288 ASP B N 1
ATOM 9630 C CA . ASP B 1 288 ? -5.605 31.953 -11.094 1 97.31 288 ASP B CA 1
ATOM 9631 C C . ASP B 1 288 ? -5.035 30.938 -10.102 1 97.31 288 ASP B C 1
ATOM 9633 O O . ASP B 1 288 ? -5.289 29.734 -10.219 1 97.31 288 ASP B O 1
ATOM 9637 N N . VAL B 1 289 ? -4.27 31.375 -9.172 1 96.81 289 VAL B N 1
ATOM 9638 C CA . VAL B 1 289 ? -3.701 30.5 -8.148 1 96.81 289 VAL B CA 1
ATOM 9639 C C . VAL B 1 289 ? -4.816 29.922 -7.289 1 96.81 289 VAL B C 1
ATOM 9641 O O . VAL B 1 289 ? -4.777 28.75 -6.922 1 96.81 289 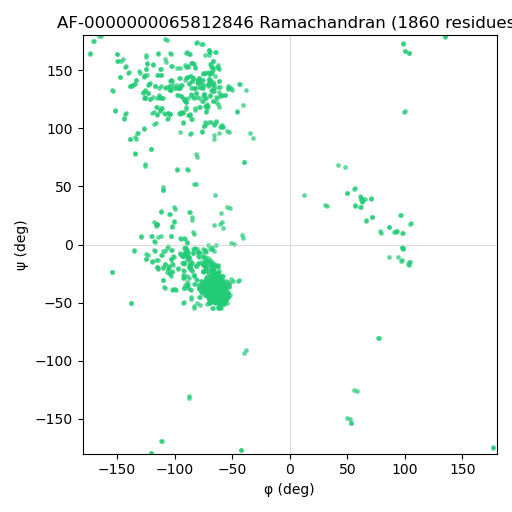VAL B O 1
ATOM 9644 N N . MET B 1 290 ? -5.766 30.719 -6.988 1 97.75 290 MET B N 1
ATOM 9645 C CA . MET B 1 290 ? -6.902 30.25 -6.211 1 97.75 290 MET B CA 1
ATOM 9646 C C . MET B 1 290 ? -7.656 29.156 -6.965 1 97.75 290 MET B C 1
ATOM 9648 O O . MET B 1 290 ? -8 28.125 -6.387 1 97.75 290 MET B O 1
ATOM 9652 N N . ARG B 1 291 ? -7.895 29.391 -8.305 1 97.38 291 ARG B N 1
ATOM 9653 C CA . ARG B 1 291 ? -8.523 28.375 -9.133 1 97.38 291 ARG B CA 1
ATOM 9654 C C . ARG B 1 291 ? -7.707 27.078 -9.148 1 97.38 291 ARG B C 1
ATOM 9656 O O . ARG B 1 291 ? -8.258 25.984 -9.031 1 97.38 291 ARG B O 1
ATOM 9663 N N . GLY B 1 292 ? -6.383 27.266 -9.297 1 96.94 292 GLY B N 1
ATOM 9664 C CA . GLY B 1 292 ? -5.488 26.109 -9.273 1 96.94 292 GLY B CA 1
ATOM 9665 C C . GLY B 1 292 ? -5.512 25.359 -7.957 1 96.94 292 GLY B C 1
ATOM 9666 O O . GLY B 1 292 ? -5.457 24.141 -7.934 1 96.94 292 GLY B O 1
ATOM 9667 N N . THR B 1 293 ? -5.605 26.062 -6.855 1 97.31 293 THR B N 1
ATOM 9668 C CA . THR B 1 293 ? -5.656 25.484 -5.523 1 97.31 293 THR B CA 1
ATOM 9669 C C . THR B 1 293 ? -6.902 24.609 -5.363 1 97.31 293 THR B C 1
ATOM 9671 O O . THR B 1 293 ? -6.812 23.469 -4.914 1 97.31 293 THR B O 1
ATOM 9674 N N . LEU B 1 294 ? -8.023 25.141 -5.785 1 97.81 294 LEU B N 1
ATOM 9675 C CA . LEU B 1 294 ? -9.281 24.422 -5.641 1 97.81 294 LEU B CA 1
ATOM 9676 C C . LEU B 1 294 ? -9.312 23.203 -6.547 1 97.81 294 LEU B C 1
ATOM 9678 O O . LEU B 1 294 ? -9.859 22.156 -6.168 1 97.81 294 LEU B O 1
ATOM 9682 N N . ARG B 1 295 ? -8.719 23.359 -7.688 1 97 295 ARG B N 1
ATOM 9683 C CA . ARG B 1 295 ? -8.633 22.219 -8.602 1 97 295 ARG B CA 1
ATOM 9684 C C . ARG B 1 295 ? -7.773 21.109 -8.008 1 97 295 ARG B C 1
ATOM 9686 O O . ARG B 1 295 ? -8.125 19.922 -8.094 1 97 295 ARG B O 1
ATOM 9693 N N . LEU B 1 296 ? -6.656 21.469 -7.426 1 97.06 296 LEU B N 1
ATOM 9694 C CA . LEU B 1 296 ? -5.762 20.484 -6.824 1 97.06 296 LEU B CA 1
ATOM 9695 C C . LEU B 1 296 ? -6.43 19.797 -5.641 1 97.06 296 LEU B C 1
ATOM 9697 O O . LEU B 1 296 ? -6.309 18.578 -5.477 1 97.06 296 LEU B O 1
ATOM 9701 N N . GLN B 1 297 ? -7.133 20.547 -4.844 1 97.69 297 GLN B N 1
ATOM 9702 C CA . GLN B 1 297 ? -7.852 19.984 -3.705 1 97.69 297 GLN B CA 1
ATOM 9703 C C . GLN B 1 297 ? -8.914 18.984 -4.16 1 97.69 297 GLN B C 1
ATOM 9705 O O . GLN B 1 297 ? -8.977 17.875 -3.652 1 97.69 297 GLN B O 1
ATOM 9710 N N . SER B 1 298 ? -9.68 19.406 -5.121 1 97.81 298 SER B N 1
ATOM 9711 C CA . SER B 1 298 ? -10.758 18.562 -5.629 1 97.81 298 SER B CA 1
ATOM 9712 C C . SER B 1 298 ? -10.203 17.297 -6.285 1 97.81 298 SER B C 1
ATOM 9714 O O . SER B 1 298 ? -10.766 16.219 -6.125 1 97.81 298 SER B O 1
ATOM 9716 N N . SER B 1 299 ? -9.133 17.484 -7.02 1 97 299 SER B N 1
ATOM 9717 C CA . SER B 1 299 ? -8.492 16.328 -7.648 1 97 299 SER B CA 1
ATOM 9718 C C . SER B 1 299 ? -8.078 15.289 -6.609 1 97 299 SER B C 1
ATOM 9720 O O . SER B 1 299 ? -8.258 14.086 -6.816 1 97 299 SER B O 1
ATOM 9722 N N . ARG B 1 300 ? -7.555 15.734 -5.5 1 97.06 300 ARG B N 1
ATOM 9723 C CA . ARG B 1 300 ? -7.066 14.844 -4.453 1 97.06 300 ARG B CA 1
ATOM 9724 C C . ARG B 1 300 ? -8.211 14.047 -3.834 1 97.06 300 ARG B C 1
ATOM 9726 O O . ARG B 1 300 ? -8.102 12.828 -3.658 1 97.06 300 ARG B O 1
ATOM 9733 N N . VAL B 1 301 ? -9.273 14.672 -3.555 1 97.75 301 VAL B N 1
ATOM 9734 C CA . VAL B 1 301 ? -10.359 13.992 -2.863 1 97.75 301 VAL B CA 1
ATOM 9735 C C . VAL B 1 301 ? -11.102 13.07 -3.84 1 97.75 301 VAL B C 1
ATOM 9737 O O . VAL B 1 301 ? -11.547 11.984 -3.463 1 97.75 301 VAL B O 1
ATOM 9740 N N . MET B 1 302 ? -11.234 13.516 -5.129 1 97.12 302 MET B N 1
ATOM 9741 C CA . MET B 1 302 ? -11.883 12.68 -6.133 1 97.12 302 MET B CA 1
ATOM 9742 C C . MET B 1 302 ? -11.086 11.391 -6.367 1 97.12 302 MET B C 1
ATOM 9744 O O . MET B 1 302 ? -11.664 10.312 -6.484 1 97.12 302 MET B O 1
ATOM 9748 N N . GLN B 1 303 ? -9.797 11.602 -6.414 1 96 303 GLN B N 1
ATOM 9749 C CA . GLN B 1 303 ? -8.938 10.43 -6.562 1 96 303 GLN B CA 1
ATOM 9750 C C . GLN B 1 303 ? -9.109 9.477 -5.387 1 96 303 GLN B C 1
ATOM 9752 O O . GLN B 1 303 ? -9.164 8.258 -5.574 1 96 303 GLN B O 1
ATOM 9757 N N . PHE B 1 304 ? -9.164 9.945 -4.234 1 97.56 304 PHE B N 1
ATOM 9758 C CA . PHE B 1 304 ? -9.352 9.133 -3.039 1 97.56 304 PHE B CA 1
ATOM 9759 C C . PHE B 1 304 ? -10.664 8.359 -3.111 1 97.56 304 PHE B C 1
ATOM 9761 O O . PHE B 1 304 ? -10.695 7.152 -2.863 1 97.56 304 PHE B O 1
ATOM 9768 N N . TYR B 1 305 ? -11.758 9.078 -3.49 1 98.38 305 TYR B N 1
ATOM 9769 C CA . TYR B 1 305 ? -13.062 8.438 -3.59 1 98.38 305 TYR B CA 1
ATOM 9770 C C . TYR B 1 305 ? -13.039 7.305 -4.613 1 98.38 305 TYR B C 1
ATOM 9772 O O . TYR B 1 305 ? -13.555 6.215 -4.355 1 98.38 305 TYR B O 1
ATOM 9780 N N . LEU B 1 306 ? -12.461 7.613 -5.707 1 97.56 306 LEU B N 1
ATOM 9781 C CA . LEU B 1 306 ? -12.422 6.625 -6.777 1 97.56 306 LEU B CA 1
ATOM 9782 C C . LEU B 1 306 ? -11.617 5.402 -6.355 1 97.56 306 LEU B C 1
ATOM 9784 O O . LEU B 1 306 ? -12 4.266 -6.656 1 97.56 306 LEU B O 1
ATOM 9788 N N . ASN B 1 307 ? -10.539 5.629 -5.688 1 96.69 307 ASN B N 1
ATOM 9789 C CA . ASN B 1 307 ? -9.75 4.512 -5.18 1 96.69 307 ASN B CA 1
ATOM 9790 C C . ASN B 1 307 ? -10.547 3.67 -4.184 1 96.69 307 ASN B C 1
ATOM 9792 O O . ASN B 1 307 ? -10.516 2.439 -4.242 1 96.69 307 ASN B O 1
ATOM 9796 N N . GLU B 1 308 ? -11.188 4.332 -3.254 1 97.88 308 GLU B N 1
ATOM 9797 C CA . GLU B 1 308 ? -11.977 3.631 -2.254 1 97.88 308 GLU B CA 1
ATOM 9798 C C . GLU B 1 308 ? -13.125 2.855 -2.904 1 97.88 308 GLU B C 1
ATOM 9800 O O . GLU B 1 308 ? -13.43 1.734 -2.494 1 97.88 308 GLU B O 1
ATOM 9805 N N . LEU B 1 309 ? -13.742 3.445 -3.928 1 98.12 309 LEU B N 1
ATOM 9806 C CA . LEU B 1 309 ? -14.836 2.779 -4.633 1 98.12 309 LEU B CA 1
ATOM 9807 C C . LEU B 1 309 ? -14.328 1.55 -5.379 1 98.12 309 LEU B C 1
ATOM 9809 O O . LEU B 1 309 ? -15.008 0.522 -5.426 1 98.12 309 LEU B O 1
ATOM 9813 N N . HIS B 1 310 ? -13.203 1.681 -5.918 1 96 310 HIS B N 1
ATOM 9814 C CA . HIS B 1 310 ? -12.609 0.554 -6.633 1 96 310 HIS B CA 1
ATOM 9815 C C . HIS B 1 310 ? -12.398 -0.637 -5.703 1 96 310 HIS B C 1
ATOM 9817 O O . HIS B 1 310 ? -12.766 -1.766 -6.043 1 96 310 HIS B O 1
ATOM 9823 N N . VAL B 1 311 ? -11.898 -0.434 -4.566 1 96.38 311 VAL B N 1
ATOM 9824 C CA . VAL B 1 311 ? -11.656 -1.498 -3.598 1 96.38 311 VAL B CA 1
ATOM 9825 C C . VAL B 1 311 ? -12.984 -2.01 -3.047 1 96.38 311 VAL B C 1
ATOM 9827 O O . VAL B 1 311 ? -13.172 -3.217 -2.875 1 96.38 311 VAL B O 1
ATOM 9830 N N . LEU B 1 312 ? -13.859 -1.068 -2.818 1 97.75 312 LEU B N 1
ATOM 9831 C CA . LEU B 1 312 ? -15.18 -1.441 -2.311 1 97.75 312 LEU B CA 1
ATOM 9832 C C . LEU B 1 312 ? -15.891 -2.379 -3.281 1 97.75 312 LEU B C 1
ATOM 9834 O O . LEU B 1 312 ? -16.547 -3.332 -2.859 1 97.75 312 LEU B O 1
ATOM 9838 N N . GLY B 1 313 ? -15.766 -2.102 -4.555 1 95.88 313 GLY B N 1
ATOM 9839 C CA . GLY B 1 313 ? -16.344 -2.984 -5.559 1 95.88 313 GLY B CA 1
ATOM 9840 C C . GLY B 1 313 ? -15.805 -4.402 -5.48 1 95.88 313 GLY B C 1
ATOM 9841 O O . GLY B 1 313 ? -16.547 -5.363 -5.688 1 95.88 313 GLY B O 1
ATOM 9842 N N . SER B 1 314 ? -14.586 -4.523 -5.152 1 93.19 314 SER B N 1
ATOM 9843 C CA . SER B 1 314 ? -13.977 -5.844 -5.031 1 93.19 314 SER B CA 1
ATOM 9844 C C . SER B 1 314 ? -14.422 -6.539 -3.748 1 93.19 314 SER B C 1
ATOM 9846 O O . SER B 1 314 ? -14.445 -7.77 -3.682 1 93.19 314 SER B O 1
ATOM 9848 N N . GLU B 1 315 ? -14.828 -5.789 -2.775 1 95.19 315 GLU B N 1
ATOM 9849 C CA . GLU B 1 315 ? -15.195 -6.332 -1.471 1 95.19 315 GLU B CA 1
ATOM 9850 C C . GLU B 1 315 ? -16.656 -6.742 -1.435 1 95.19 315 GLU B C 1
ATOM 9852 O O . GLU B 1 315 ? -17.047 -7.656 -0.699 1 95.19 315 GLU B O 1
ATOM 9857 N N . LEU B 1 316 ? -17.484 -6.062 -2.252 1 97.12 316 LEU B N 1
ATOM 9858 C CA . LEU B 1 316 ? -18.922 -6.32 -2.168 1 97.12 316 LEU B CA 1
ATOM 9859 C C . LEU B 1 316 ? -19.359 -7.301 -3.248 1 97.12 316 LEU B C 1
ATOM 9861 O O . LEU B 1 316 ? -20.219 -6.977 -4.074 1 97.12 316 LEU B O 1
ATOM 9865 N N . SER B 1 317 ? -18.891 -8.477 -3.164 1 95.94 317 SER B N 1
ATOM 9866 C CA . SER B 1 317 ? -19.188 -9.539 -4.121 1 95.94 317 SER B CA 1
ATOM 9867 C C . SER B 1 317 ? -20.453 -10.297 -3.736 1 95.94 317 SER B C 1
ATOM 9869 O O . SER B 1 317 ? -20.609 -11.469 -4.086 1 95.94 317 SER B O 1
ATOM 9871 N N . ILE B 1 318 ? -21.375 -9.672 -3.057 1 96.5 318 ILE B N 1
ATOM 9872 C CA . ILE B 1 318 ? -22.578 -10.297 -2.525 1 96.5 318 ILE B CA 1
ATOM 9873 C C . ILE B 1 318 ? -23.516 -10.68 -3.674 1 96.5 318 ILE B C 1
ATOM 9875 O O . ILE B 1 318 ? -23.859 -9.844 -4.512 1 96.5 318 ILE B O 1
ATOM 9879 N N . ALA B 1 319 ? -23.953 -11.938 -3.695 1 95.44 319 ALA B N 1
ATOM 9880 C CA . ALA B 1 319 ? -24.844 -12.445 -4.742 1 95.44 319 ALA B CA 1
ATOM 9881 C C . ALA B 1 319 ? -26.312 -12.227 -4.379 1 95.44 319 ALA B C 1
ATOM 9883 O O . ALA B 1 319 ? -26.703 -12.414 -3.227 1 95.44 319 ALA B O 1
ATOM 9884 N N . ALA B 1 320 ? -27.141 -11.922 -5.41 1 94.38 320 ALA B N 1
ATOM 9885 C CA . ALA B 1 320 ? -28.547 -11.555 -5.211 1 94.38 320 ALA B CA 1
ATOM 9886 C C . ALA B 1 320 ? -29.344 -12.734 -4.668 1 94.38 320 ALA B C 1
ATOM 9888 O O . ALA B 1 320 ? -30.344 -12.539 -3.973 1 94.38 320 ALA B O 1
ATOM 9889 N N . HIS B 1 321 ? -28.969 -13.945 -4.953 1 91.19 321 HIS B N 1
ATOM 9890 C CA . HIS B 1 321 ? -29.734 -15.102 -4.52 1 91.19 321 HIS B CA 1
ATOM 9891 C C . HIS B 1 321 ? -29.281 -15.602 -3.152 1 91.19 321 HIS B C 1
ATOM 9893 O O . HIS B 1 321 ? -29.922 -16.469 -2.553 1 91.19 321 HIS B O 1
ATOM 9899 N N . LEU B 1 322 ? -28.188 -15.031 -2.631 1 92.25 322 LEU B N 1
ATOM 9900 C CA . LEU B 1 322 ? -27.656 -15.453 -1.339 1 92.25 322 LEU B CA 1
ATOM 9901 C C . LEU B 1 322 ? -28.031 -14.453 -0.249 1 92.25 322 LEU B C 1
ATOM 9903 O O . LEU B 1 322 ? -27.969 -14.773 0.94 1 92.25 322 LEU B O 1
ATOM 9907 N N . ALA B 1 323 ? -28.297 -13.273 -0.624 1 91.69 323 ALA B N 1
ATOM 9908 C CA . ALA B 1 323 ? -28.672 -12.234 0.329 1 91.69 323 ALA B CA 1
ATOM 9909 C C . ALA B 1 323 ? -29.797 -11.359 -0.225 1 91.69 323 ALA B C 1
ATOM 9911 O O . ALA B 1 323 ? -29.859 -11.109 -1.431 1 91.69 323 ALA B O 1
ATOM 9912 N N . ASP B 1 324 ? -30.562 -10.914 0.702 1 90.44 324 ASP B N 1
ATOM 9913 C CA . ASP B 1 324 ? -31.641 -10.008 0.292 1 90.44 324 ASP B CA 1
ATOM 9914 C C . ASP B 1 324 ? -31.078 -8.656 -0.155 1 90.44 324 ASP B C 1
ATOM 9916 O O . ASP B 1 324 ? -30.047 -8.211 0.351 1 90.44 324 ASP B O 1
ATOM 9920 N N . VAL B 1 325 ? -31.688 -8.148 -1.151 1 95.06 325 VAL B N 1
ATOM 9921 C CA . VAL B 1 325 ? -31.297 -6.855 -1.697 1 95.06 325 VAL B CA 1
ATOM 9922 C C . VAL B 1 325 ? -32.5 -5.922 -1.742 1 95.06 325 VAL B C 1
ATOM 9924 O O . VAL B 1 325 ? -33.594 -6.328 -2.145 1 95.06 325 VAL B O 1
ATOM 9927 N N . SER B 1 326 ? -32.312 -4.742 -1.274 1 96.94 326 SER B N 1
ATOM 9928 C CA . SER B 1 326 ? -33.406 -3.783 -1.289 1 96.94 326 SER B CA 1
ATOM 9929 C C . SER B 1 326 ? -33.781 -3.391 -2.715 1 96.94 326 SER B C 1
ATOM 9931 O O . SER B 1 326 ? -32.969 -3.52 -3.633 1 96.94 326 SER B O 1
ATOM 9933 N N . GLU B 1 327 ? -35.031 -2.908 -2.877 1 96.88 327 GLU B N 1
ATOM 9934 C CA . GLU B 1 327 ? -35.5 -2.459 -4.188 1 96.88 327 GLU B CA 1
ATOM 9935 C C . GLU B 1 327 ? -34.719 -1.239 -4.66 1 96.88 327 GLU B C 1
ATOM 9937 O O . GLU B 1 327 ? -34.469 -1.079 -5.859 1 96.88 327 GLU B O 1
ATOM 9942 N N . GLU B 1 328 ? -34.406 -0.438 -3.715 1 97.44 328 GLU B N 1
ATOM 9943 C CA . GLU B 1 328 ? -33.625 0.742 -4.059 1 97.44 328 GLU B CA 1
ATOM 9944 C C . GLU B 1 328 ? -32.25 0.35 -4.645 1 97.44 328 GLU B C 1
ATOM 9946 O O . GLU B 1 328 ? -31.797 0.963 -5.609 1 97.44 328 GLU B O 1
ATOM 9951 N N . LEU B 1 329 ? -31.641 -0.614 -4.02 1 97.88 329 LEU B N 1
ATOM 9952 C CA . LEU B 1 329 ? -30.344 -1.06 -4.492 1 97.88 329 LEU B CA 1
ATOM 9953 C C . LEU B 1 329 ? -30.453 -1.705 -5.867 1 97.88 329 LEU B C 1
ATOM 9955 O O . LEU B 1 329 ? -29.578 -1.519 -6.719 1 97.88 329 LEU B O 1
ATOM 9959 N N . ARG B 1 330 ? -31.484 -2.449 -6.121 1 97.19 330 ARG B N 1
ATOM 9960 C CA . ARG B 1 330 ? -31.703 -3.064 -7.426 1 97.19 330 ARG B CA 1
ATOM 9961 C C . ARG B 1 330 ? -31.812 -2.008 -8.523 1 97.19 330 ARG B C 1
ATOM 9963 O O . ARG B 1 330 ? -31.25 -2.17 -9.602 1 97.19 330 ARG B O 1
ATOM 9970 N N . THR B 1 331 ? -32.531 -0.987 -8.164 1 97.44 331 THR B N 1
ATOM 9971 C CA . THR B 1 331 ? -32.719 0.108 -9.117 1 97.44 331 THR B CA 1
ATOM 9972 C C . THR B 1 331 ? -31.375 0.783 -9.414 1 97.44 331 THR B C 1
ATOM 9974 O O . THR B 1 331 ? -31.078 1.092 -10.57 1 97.44 331 THR B O 1
ATOM 9977 N N . LEU B 1 332 ? -30.594 1.003 -8.344 1 97.19 332 LEU B N 1
ATOM 9978 C CA . LEU B 1 332 ? -29.281 1.606 -8.516 1 97.19 332 LEU B CA 1
ATOM 9979 C C . LEU B 1 332 ? -28.375 0.71 -9.344 1 97.19 332 LEU B C 1
ATOM 9981 O O . LEU B 1 332 ? -27.594 1.2 -10.18 1 97.19 332 LEU B O 1
ATOM 9985 N N . ALA B 1 333 ? -28.422 -0.559 -9.195 1 97.12 333 ALA B N 1
ATOM 9986 C CA . ALA B 1 333 ? -27.609 -1.543 -9.906 1 97.12 333 ALA B CA 1
ATOM 9987 C C . ALA B 1 333 ? -27.953 -1.573 -11.391 1 97.12 333 ALA B C 1
ATOM 9989 O O . ALA B 1 333 ? -27.078 -1.785 -12.234 1 97.12 333 ALA B O 1
ATOM 9990 N N . GLU B 1 334 ? -29.156 -1.371 -11.703 1 95.44 334 GLU B N 1
ATOM 9991 C CA . GLU B 1 334 ? -29.625 -1.419 -13.086 1 95.44 334 GLU B CA 1
ATOM 9992 C C . GLU B 1 334 ? -29.031 -0.28 -13.906 1 95.44 334 GLU B C 1
ATOM 9994 O O . GLU B 1 334 ? -28.922 -0.384 -15.133 1 95.44 334 GLU B O 1
ATOM 9999 N N . ARG B 1 335 ? -28.656 0.708 -13.203 1 94.25 335 ARG B N 1
ATOM 10000 C CA . ARG B 1 335 ? -28.094 1.875 -13.883 1 94.25 335 ARG B CA 1
ATOM 10001 C C . ARG B 1 335 ? -26.609 1.686 -14.172 1 94.25 335 ARG B C 1
ATOM 10003 O O . ARG B 1 335 ? -26 2.518 -14.836 1 94.25 335 ARG B O 1
ATOM 10010 N N . SER B 1 336 ? -26.062 0.61 -13.734 1 95.44 336 SER B N 1
ATOM 10011 C CA . SER B 1 336 ? -24.641 0.355 -13.875 1 95.44 336 SER B CA 1
ATOM 10012 C C . SER B 1 336 ? -24.25 0.171 -15.344 1 95.44 336 SER B C 1
ATOM 10014 O O . SER B 1 336 ? -24.969 -0.478 -16.094 1 95.44 336 SER B O 1
ATOM 10016 N N . PRO B 1 337 ? -23.141 0.761 -15.75 1 95.06 337 PRO B N 1
ATOM 10017 C CA . PRO B 1 337 ? -22.656 0.512 -17.109 1 95.06 337 PRO B CA 1
ATOM 10018 C C . PRO B 1 337 ? -21.938 -0.826 -17.25 1 95.06 337 PRO B C 1
ATOM 10020 O O . PRO B 1 337 ? -21.531 -1.21 -18.344 1 95.06 337 PRO B O 1
ATOM 10023 N N . ASP B 1 338 ? -21.703 -1.572 -16.141 1 92.5 338 ASP B N 1
ATOM 10024 C CA . ASP B 1 338 ? -21.031 -2.859 -16.141 1 92.5 338 ASP B CA 1
ATOM 10025 C C . ASP B 1 338 ? -21.922 -3.959 -16.719 1 92.5 338 ASP B C 1
ATOM 10027 O O . ASP B 1 338 ? -22.922 -4.328 -16.109 1 92.5 338 ASP B O 1
ATOM 10031 N N . THR B 1 339 ? -21.406 -4.547 -17.812 1 90.12 339 THR B N 1
ATOM 10032 C CA . THR B 1 339 ? -22.219 -5.551 -18.484 1 90.12 339 THR B CA 1
ATOM 10033 C C . THR B 1 339 ? -21.547 -6.922 -18.406 1 90.12 339 THR B C 1
ATOM 10035 O O . THR B 1 339 ? -21.922 -7.836 -19.156 1 90.12 339 THR B O 1
ATOM 10038 N N . SER B 1 340 ? -20.656 -7.07 -17.578 1 89.31 340 SER B N 1
ATOM 10039 C CA . SER B 1 340 ? -19.969 -8.352 -17.484 1 89.31 340 SER B CA 1
ATOM 10040 C C . SER B 1 340 ? -20.906 -9.445 -16.984 1 89.31 340 SER B C 1
ATOM 10042 O O . SER B 1 340 ? -21.578 -9.281 -15.969 1 89.31 340 SER B O 1
ATOM 10044 N N . PRO B 1 341 ? -20.906 -10.57 -17.672 1 90 341 PRO B N 1
ATOM 10045 C CA . PRO B 1 341 ? -21.75 -11.672 -17.203 1 90 341 PRO B CA 1
ATOM 10046 C C . PRO B 1 341 ? -21.297 -12.242 -15.867 1 90 341 PRO B C 1
ATOM 10048 O O . PRO B 1 341 ? -22.094 -12.812 -15.125 1 90 341 PRO B O 1
ATOM 10051 N N . HIS B 1 342 ? -20.062 -12.023 -15.531 1 87.69 342 HIS B N 1
ATOM 10052 C CA . HIS B 1 342 ? -19.5 -12.586 -14.305 1 87.69 342 HIS B CA 1
ATOM 10053 C C . HIS B 1 342 ? -20.031 -11.859 -13.07 1 87.69 342 HIS B C 1
ATOM 10055 O O . HIS B 1 342 ? -19.984 -12.406 -11.961 1 87.69 342 HIS B O 1
ATOM 10061 N N . ARG B 1 343 ? -20.562 -10.648 -13.289 1 91.5 343 ARG B N 1
ATOM 10062 C CA . ARG B 1 343 ? -21 -9.852 -12.141 1 91.5 343 ARG B CA 1
ATOM 10063 C C . ARG B 1 343 ? -22.484 -9.547 -12.219 1 91.5 343 ARG B C 1
ATOM 10065 O O . ARG B 1 343 ? -23 -8.773 -11.406 1 91.5 343 ARG B O 1
ATOM 10072 N N . SER B 1 344 ? -23.219 -10.141 -13.18 1 91.75 344 SER B N 1
ATOM 10073 C CA . SER B 1 344 ? -24.625 -9.844 -13.414 1 91.75 344 SER B CA 1
ATOM 10074 C C . SER B 1 344 ? -25.484 -10.195 -12.195 1 91.75 344 SER B C 1
ATOM 10076 O O . SER B 1 344 ? -26.516 -9.57 -11.961 1 91.75 344 SER B O 1
ATOM 10078 N N . GLY B 1 345 ? -25.016 -11.086 -11.367 1 93.94 345 GLY B N 1
ATOM 10079 C CA . GLY B 1 345 ? -25.797 -11.492 -10.203 1 93.94 345 GLY B CA 1
ATOM 10080 C C . GLY B 1 345 ? -25.312 -10.852 -8.914 1 93.94 345 GLY B C 1
ATOM 10081 O O . GLY B 1 345 ? -25.703 -11.273 -7.824 1 93.94 345 GLY B O 1
ATOM 10082 N N . GLU B 1 346 ? -24.516 -9.82 -9.07 1 96.56 346 GLU B N 1
ATOM 10083 C CA . GLU B 1 346 ? -23.938 -9.148 -7.898 1 96.56 346 GLU B CA 1
ATOM 10084 C C . GLU B 1 346 ? -24.344 -7.68 -7.855 1 96.56 346 GLU B C 1
ATOM 10086 O O . GLU B 1 346 ? -23.531 -6.801 -8.172 1 96.56 346 GLU B O 1
ATOM 10091 N N . PRO B 1 347 ? -25.547 -7.398 -7.336 1 97.38 347 PRO B N 1
ATOM 10092 C CA . PRO B 1 347 ? -26.125 -6.059 -7.438 1 97.38 347 PRO B CA 1
ATOM 10093 C C . PRO B 1 347 ? -25.297 -5 -6.723 1 97.38 347 PRO B C 1
ATOM 10095 O O . PRO B 1 347 ? -25.219 -3.855 -7.176 1 97.38 347 PRO B O 1
ATOM 10098 N N . TYR B 1 348 ? -24.688 -5.328 -5.566 1 97.81 348 TYR B N 1
ATOM 10099 C CA . TYR B 1 348 ? -23.875 -4.344 -4.859 1 97.81 348 TYR B CA 1
ATOM 10100 C C . TYR B 1 348 ? -22.703 -3.895 -5.715 1 97.81 348 TYR B C 1
ATOM 10102 O O . TYR B 1 348 ? -22.406 -2.699 -5.805 1 97.81 348 TYR B O 1
ATOM 10110 N N . ARG B 1 349 ? -22 -4.867 -6.418 1 96.81 349 ARG B N 1
ATOM 10111 C CA . ARG B 1 349 ? -20.891 -4.547 -7.297 1 96.81 349 ARG B CA 1
ATOM 10112 C C . ARG B 1 349 ? -21.344 -3.695 -8.477 1 96.81 349 ARG B C 1
ATOM 10114 O O . ARG B 1 349 ? -20.641 -2.775 -8.898 1 96.81 349 ARG B O 1
ATOM 10121 N N . LEU B 1 350 ? -22.438 -4.051 -8.969 1 97.56 350 LEU B N 1
ATOM 10122 C CA . LEU B 1 350 ? -22.984 -3.293 -10.086 1 97.56 350 LEU B CA 1
ATOM 10123 C C . LEU B 1 350 ? -23.297 -1.862 -9.664 1 97.56 350 LEU B C 1
ATOM 10125 O O . LEU B 1 350 ? -23.016 -0.916 -10.398 1 97.56 350 LEU B O 1
ATOM 10129 N N . ALA B 1 351 ? -23.891 -1.734 -8.492 1 98.25 351 ALA B N 1
ATOM 10130 C CA . ALA B 1 351 ? -24.203 -0.404 -7.977 1 98.25 351 ALA B CA 1
ATOM 10131 C C . ALA B 1 351 ? -22.938 0.427 -7.793 1 98.25 351 ALA B C 1
ATOM 10133 O O . ALA B 1 351 ? -22.906 1.603 -8.164 1 98.25 351 ALA B O 1
ATOM 10134 N N . VAL B 1 352 ? -21.891 -0.167 -7.219 1 98.19 352 VAL B N 1
ATOM 10135 C CA . VAL B 1 352 ? -20.625 0.527 -6.977 1 98.19 352 VAL B CA 1
ATOM 10136 C C . VAL B 1 352 ? -20 0.95 -8.305 1 98.19 352 VAL B C 1
ATOM 10138 O O . VAL B 1 352 ? -19.453 2.049 -8.422 1 98.19 352 VAL B O 1
ATOM 10141 N N . SER B 1 353 ? -20.141 0.104 -9.328 1 97.31 353 SER B N 1
ATOM 10142 C CA . SER B 1 353 ? -19.625 0.443 -10.656 1 97.31 353 SER B CA 1
ATOM 10143 C C . SER B 1 353 ? -20.375 1.64 -11.234 1 97.31 353 SER B C 1
ATOM 10145 O O . SER B 1 353 ? -19.781 2.473 -11.922 1 97.31 353 SER B O 1
ATOM 10147 N N . GLY B 1 354 ? -21.641 1.648 -10.984 1 97.69 354 GLY B N 1
ATOM 10148 C CA . GLY B 1 354 ? -22.422 2.801 -11.414 1 97.69 354 GLY B CA 1
ATOM 10149 C C . GLY B 1 354 ? -22 4.09 -10.727 1 97.69 354 GLY B C 1
ATOM 10150 O O . GLY B 1 354 ? -21.875 5.129 -11.375 1 97.69 354 GLY B O 1
ATOM 10151 N N . ILE B 1 355 ? -21.812 4.027 -9.438 1 98.38 355 ILE B N 1
ATOM 10152 C CA . ILE B 1 355 ? -21.359 5.176 -8.656 1 98.38 355 ILE B CA 1
ATOM 10153 C C . ILE B 1 355 ? -20 5.637 -9.156 1 98.38 355 ILE B C 1
ATOM 10155 O O . ILE B 1 355 ? -19.766 6.836 -9.32 1 98.38 355 ILE B O 1
ATOM 10159 N N . TYR B 1 356 ? -19.125 4.66 -9.383 1 97.94 356 TYR B N 1
ATOM 10160 C CA . TYR B 1 356 ? -17.781 4.93 -9.898 1 97.94 356 TYR B CA 1
ATOM 10161 C C . TYR B 1 356 ? -17.859 5.672 -11.234 1 97.94 356 TYR B C 1
ATOM 10163 O O . TYR B 1 356 ? -17.141 6.656 -11.438 1 97.94 356 TYR B O 1
ATOM 10171 N N . ALA B 1 357 ? -18.703 5.254 -12.102 1 97.44 357 ALA B N 1
ATOM 10172 C CA . ALA B 1 357 ? -18.859 5.867 -13.422 1 97.44 357 ALA B CA 1
ATOM 10173 C C . ALA B 1 357 ? -19.375 7.301 -13.305 1 97.44 357 ALA B C 1
ATOM 10175 O O . ALA B 1 357 ? -18.891 8.195 -14 1 97.44 357 ALA B O 1
ATOM 10176 N N . ARG B 1 358 ? -20.297 7.512 -12.422 1 97.88 358 ARG B N 1
ATOM 10177 C CA . ARG B 1 358 ? -20.828 8.859 -12.219 1 97.88 358 ARG B CA 1
ATOM 10178 C C . ARG B 1 358 ? -19.781 9.773 -11.609 1 97.88 358 ARG B C 1
ATOM 10180 O O . ARG B 1 358 ? -19.719 10.961 -11.945 1 97.88 358 ARG B O 1
ATOM 10187 N N . LEU B 1 359 ? -18.984 9.234 -10.742 1 97.88 359 LEU B N 1
ATOM 10188 C CA . LEU B 1 359 ? -17.953 10.039 -10.094 1 97.88 359 LEU B CA 1
ATOM 10189 C C . LEU B 1 359 ? -16.875 10.445 -11.094 1 97.88 359 LEU B C 1
ATOM 10191 O O . LEU B 1 359 ? -16.359 11.562 -11.047 1 97.88 359 LEU B O 1
ATOM 10195 N N . THR B 1 360 ? -16.484 9.531 -12.016 1 96.69 360 THR B N 1
ATOM 10196 C CA . THR B 1 360 ? -15.523 9.891 -13.047 1 96.69 360 THR B CA 1
ATOM 10197 C C . THR B 1 360 ? -16.078 10.961 -13.969 1 96.69 360 THR B C 1
ATOM 10199 O O . THR B 1 360 ? -15.359 11.867 -14.398 1 96.69 360 THR B O 1
ATOM 10202 N N . ALA B 1 361 ? -17.328 10.875 -14.242 1 97 361 ALA B N 1
ATOM 10203 C CA . ALA B 1 361 ? -17.984 11.898 -15.039 1 97 361 ALA B CA 1
ATOM 10204 C C . ALA B 1 361 ? -18.016 13.234 -14.305 1 97 361 ALA B C 1
ATOM 10206 O O . ALA B 1 361 ? -17.859 14.297 -14.922 1 97 361 ALA B O 1
ATOM 10207 N N . THR B 1 362 ? -18.25 13.141 -13.023 1 97.38 362 THR B N 1
ATOM 10208 C CA . THR B 1 362 ? -18.234 14.344 -12.195 1 97.38 362 THR B CA 1
ATOM 10209 C C . THR B 1 362 ? -16.859 15.008 -12.211 1 97.38 362 THR B C 1
ATOM 10211 O O . THR B 1 362 ? -16.766 16.234 -12.312 1 97.38 362 THR B O 1
ATOM 10214 N N . ALA B 1 363 ? -15.812 14.219 -12.078 1 96.06 363 ALA B N 1
ATOM 10215 C CA . ALA B 1 363 ? -14.453 14.734 -12.125 1 96.06 363 ALA B CA 1
ATOM 10216 C C . ALA B 1 363 ? -14.188 15.461 -13.445 1 96.06 363 ALA B C 1
ATOM 10218 O O . ALA B 1 363 ? -13.555 16.516 -13.469 1 96.06 363 ALA B O 1
ATOM 10219 N N . GLU B 1 364 ? -14.648 14.938 -14.508 1 94.75 364 GLU B N 1
ATOM 10220 C CA . GLU B 1 364 ? -14.516 15.562 -15.82 1 94.75 364 GLU B CA 1
ATOM 10221 C C . GLU B 1 364 ? -15.273 16.891 -15.883 1 94.75 364 GLU B C 1
ATOM 10223 O O . GLU B 1 364 ? -14.758 17.875 -16.391 1 94.75 364 GLU B O 1
ATOM 10228 N N . ALA B 1 365 ? -16.453 16.859 -15.367 1 94.81 365 ALA B N 1
ATOM 10229 C CA . ALA B 1 365 ? -17.266 18.062 -15.359 1 94.81 365 ALA B CA 1
ATOM 10230 C C . ALA B 1 365 ? -16.625 19.172 -14.539 1 94.81 365 ALA B C 1
ATOM 10232 O O . ALA B 1 365 ? -16.734 20.359 -14.867 1 94.81 365 ALA B O 1
ATOM 10233 N N . LEU B 1 366 ? -15.945 18.781 -13.469 1 94.75 366 LEU B N 1
ATOM 10234 C CA . LEU B 1 366 ? -15.281 19.734 -12.594 1 94.75 366 LEU B CA 1
ATOM 10235 C C . LEU B 1 366 ? -13.906 20.109 -13.133 1 94.75 366 LEU B C 1
ATOM 10237 O O . LEU B 1 366 ? -13.227 20.969 -12.578 1 94.75 366 LEU B O 1
ATOM 10241 N N . GLU B 1 367 ? -13.438 19.422 -14.219 1 92.5 367 GLU B N 1
ATOM 10242 C CA . GLU B 1 367 ? -12.156 19.656 -14.875 1 92.5 367 GLU B CA 1
ATOM 10243 C C . GLU B 1 367 ? -10.992 19.375 -13.93 1 92.5 367 GLU B C 1
ATOM 10245 O O . GLU B 1 367 ? -10.055 20.172 -13.828 1 92.5 367 GLU B O 1
ATOM 10250 N N . VAL B 1 368 ? -11.234 18.359 -13.148 1 91.38 368 VAL B N 1
ATOM 10251 C CA . VAL B 1 368 ? -10.141 17.969 -12.258 1 91.38 368 VAL B CA 1
ATOM 10252 C C . VAL B 1 368 ? -9.438 16.734 -12.82 1 91.38 368 VAL B C 1
ATOM 10254 O O . VAL B 1 368 ? -10.023 15.977 -13.602 1 91.38 368 VAL B O 1
ATOM 10257 N N . GLU B 1 369 ? -8.164 16.547 -12.492 1 85.56 369 GLU B N 1
ATOM 10258 C CA . GLU B 1 369 ? -7.344 15.461 -13.016 1 85.56 369 GLU B CA 1
ATOM 10259 C C . GLU B 1 369 ? -7.406 14.234 -12.109 1 85.56 369 GLU B C 1
ATOM 10261 O O . GLU B 1 369 ? -7.199 14.336 -10.898 1 85.56 369 GLU B O 1
ATOM 10266 N N . ILE B 1 370 ? -7.801 13.023 -12.742 1 86.44 370 ILE B N 1
ATOM 10267 C CA . ILE B 1 370 ? -7.809 11.758 -12.016 1 86.44 370 ILE B CA 1
ATOM 10268 C C . ILE B 1 370 ? -6.949 10.734 -12.758 1 86.44 370 ILE B C 1
ATOM 10270 O O . ILE B 1 370 ? -6.766 10.836 -13.969 1 86.44 370 ILE B O 1
ATOM 10274 N N . THR B 1 371 ? -6.328 9.758 -12.062 1 80.31 371 THR B N 1
ATOM 10275 C CA . THR B 1 371 ? -5.457 8.742 -12.641 1 80.31 371 THR B CA 1
ATOM 10276 C C . THR B 1 371 ? -6.254 7.492 -13 1 80.31 371 THR B C 1
ATOM 10278 O O . THR B 1 371 ? -5.871 6.742 -13.898 1 80.31 371 THR B O 1
ATOM 10281 N N . ARG B 1 372 ? -7.371 7.301 -12.375 1 82.88 372 ARG B N 1
ATOM 10282 C CA . ARG B 1 372 ? -8.164 6.102 -12.633 1 82.88 372 ARG B CA 1
ATOM 10283 C C . ARG B 1 372 ? -9.047 6.289 -13.859 1 82.88 372 ARG B C 1
ATOM 10285 O O . ARG B 1 372 ? -9.617 7.363 -14.062 1 82.88 372 ARG B O 1
ATOM 10292 N N . ARG B 1 373 ? -9.211 5.266 -14.602 1 82 373 ARG B N 1
ATOM 10293 C CA . ARG B 1 373 ? -9.969 5.316 -15.852 1 82 373 ARG B CA 1
ATOM 10294 C C . ARG B 1 373 ? -11.453 5.051 -15.602 1 82 373 ARG B C 1
ATOM 10296 O O . ARG B 1 373 ? -11.805 4.281 -14.703 1 82 373 ARG B O 1
ATOM 10303 N N . PRO B 1 374 ? -12.242 5.602 -16.484 1 85.69 374 PRO B N 1
ATOM 10304 C CA . PRO B 1 374 ? -13.672 5.312 -16.391 1 85.69 374 PRO B CA 1
ATOM 10305 C C . PRO B 1 374 ? -14.016 3.873 -16.766 1 85.69 374 PRO B C 1
ATOM 10307 O O . PRO B 1 374 ? -13.344 3.273 -17.609 1 85.69 374 PRO B O 1
ATOM 10310 N N . VAL B 1 375 ? -14.93 3.305 -16.094 1 86.31 375 VAL B N 1
ATOM 10311 C CA . VAL B 1 375 ? -15.398 1.961 -16.406 1 86.31 375 VAL B CA 1
ATOM 10312 C C . VAL B 1 375 ? -16.5 2.033 -17.453 1 86.31 375 VAL B C 1
ATOM 10314 O O . VAL B 1 375 ? -16.812 1.04 -18.125 1 86.31 375 VAL B O 1
ATOM 10317 N N . GLY B 1 376 ? -17.109 3.205 -17.641 1 89.31 376 GLY B N 1
ATOM 10318 C CA . GLY B 1 376 ? -18.188 3.461 -18.578 1 89.31 376 GLY B CA 1
ATOM 10319 C C . GLY B 1 376 ? -18.734 4.879 -18.5 1 89.31 376 GLY B C 1
ATOM 10320 O O . GLY B 1 376 ? -18.203 5.707 -17.75 1 89.31 376 GLY B O 1
ATOM 10321 N N . LYS B 1 377 ? -19.766 5.078 -19.234 1 90.62 377 LYS B N 1
ATOM 10322 C CA . LYS B 1 377 ? -20.375 6.402 -19.25 1 90.62 377 LYS B CA 1
ATOM 10323 C C . LYS B 1 377 ? -21.375 6.547 -18.094 1 90.62 377 LYS B C 1
ATOM 10325 O O . LYS B 1 377 ? -22.062 5.594 -17.734 1 90.62 377 LYS B O 1
ATOM 10330 N N . GLY B 1 378 ? -21.344 7.648 -17.375 1 92.75 378 GLY B N 1
ATOM 10331 C CA . GLY B 1 378 ? -22.297 7.98 -16.328 1 92.75 378 GLY B CA 1
ATOM 10332 C C . GLY B 1 378 ? -22.656 9.453 -16.281 1 92.75 378 GLY B C 1
ATOM 10333 O O . GLY B 1 378 ? -21.906 10.297 -16.766 1 92.75 378 GLY B O 1
ATOM 10334 N N . ARG B 1 379 ? -23.812 9.727 -15.797 1 96.06 379 ARG B N 1
ATOM 10335 C CA . ARG B 1 379 ? -24.203 11.117 -15.578 1 96.06 379 ARG B CA 1
ATOM 10336 C C . ARG B 1 379 ? -23.5 11.695 -14.359 1 96.06 379 ARG B C 1
ATOM 10338 O O . ARG B 1 379 ? -23.516 11.109 -13.281 1 96.06 379 ARG B O 1
ATOM 10345 N N . PRO B 1 380 ? -22.906 12.82 -14.531 1 97.25 380 PRO B N 1
ATOM 10346 C CA . PRO B 1 380 ? -22.219 13.414 -13.383 1 97.25 380 PRO B CA 1
ATOM 10347 C C . PRO B 1 380 ? -23.156 13.742 -12.234 1 97.25 380 PRO B C 1
ATOM 10349 O O . PRO B 1 380 ? -24.344 13.984 -12.453 1 97.25 380 PRO B O 1
ATOM 10352 N N . TYR B 1 381 ? -22.656 13.719 -11.07 1 97.31 381 TYR B N 1
ATOM 10353 C CA . TYR B 1 381 ? -23.391 14.164 -9.906 1 97.31 381 TYR B CA 1
ATOM 10354 C C . TYR B 1 381 ? -23.562 15.68 -9.906 1 97.31 381 TYR B C 1
ATOM 10356 O O . TYR B 1 381 ? -22.578 16.422 -10.117 1 97.31 381 TYR B O 1
ATOM 10364 N N . GLU B 1 382 ? -24.75 16.094 -9.547 1 94.69 382 GLU B N 1
ATOM 10365 C CA . GLU B 1 382 ? -25 17.531 -9.477 1 94.69 382 GLU B CA 1
ATOM 10366 C C . GLU B 1 382 ? -24.484 18.125 -8.164 1 94.69 382 GLU B C 1
ATOM 10368 O O . GLU B 1 382 ? -24.172 19.312 -8.086 1 94.69 382 GLU B O 1
ATOM 10373 N N . SER B 1 383 ? -24.516 17.281 -7.184 1 94.56 383 SER B N 1
ATOM 10374 C CA . SER B 1 383 ? -24.031 17.688 -5.871 1 94.56 383 SER B CA 1
ATOM 10375 C C . SER B 1 383 ? -23.453 16.516 -5.094 1 94.56 383 SER B C 1
ATOM 10377 O O . SER B 1 383 ? -23.719 15.352 -5.434 1 94.56 383 SER B O 1
ATOM 10379 N N . VAL B 1 384 ? -22.719 16.828 -4.074 1 95.88 384 VAL B N 1
ATOM 10380 C CA . VAL B 1 384 ? -22.125 15.797 -3.227 1 95.88 384 VAL B CA 1
ATOM 10381 C C . VAL B 1 384 ? -23.234 15.039 -2.504 1 95.88 384 VAL B C 1
ATOM 10383 O O . VAL B 1 384 ? -23.078 13.852 -2.193 1 95.88 384 VAL B O 1
ATOM 10386 N N . LYS B 1 385 ? -24.359 15.625 -2.264 1 96.19 385 LYS B N 1
ATOM 10387 C CA . LYS B 1 385 ? -25.5 15 -1.583 1 96.19 385 LYS B CA 1
ATOM 10388 C C . LYS B 1 385 ? -26.047 13.828 -2.395 1 96.19 385 LYS B C 1
ATOM 10390 O O . LYS B 1 385 ? -26.516 12.836 -1.828 1 96.19 385 LYS B O 1
ATOM 10395 N N . GLU B 1 386 ? -25.969 14 -3.729 1 97.5 386 GLU B N 1
ATOM 10396 C CA . GLU B 1 386 ? -26.406 12.898 -4.574 1 97.5 386 GLU B CA 1
ATOM 10397 C C . GLU B 1 386 ? -25.5 11.68 -4.406 1 97.5 386 GLU B C 1
ATOM 10399 O O . GLU B 1 386 ? -25.969 10.547 -4.398 1 97.5 386 GLU B O 1
ATOM 10404 N N . LEU B 1 387 ? -24.188 11.922 -4.359 1 98.06 387 LEU B N 1
ATOM 10405 C CA . LEU B 1 387 ? -23.266 10.836 -4.109 1 98.06 387 LEU B CA 1
ATOM 10406 C C . LEU B 1 387 ? -23.531 10.188 -2.758 1 98.06 387 LEU B C 1
ATOM 10408 O O . LEU B 1 387 ? -23.547 8.961 -2.645 1 98.06 387 LEU B O 1
ATOM 10412 N N . GLN B 1 388 ? -23.766 11.039 -1.744 1 97.81 388 GLN B N 1
ATOM 10413 C CA . GLN B 1 388 ? -24.078 10.547 -0.407 1 97.81 388 GLN B CA 1
ATOM 10414 C C . GLN B 1 388 ? -25.328 9.68 -0.42 1 97.81 388 GLN B C 1
ATOM 10416 O O . GLN B 1 388 ? -25.375 8.633 0.228 1 97.81 388 GLN B O 1
ATOM 10421 N N . ALA B 1 389 ? -26.297 10.117 -1.161 1 98.19 389 ALA B N 1
ATOM 10422 C CA . ALA B 1 389 ? -27.562 9.391 -1.239 1 98.19 389 ALA B CA 1
ATOM 10423 C C . ALA B 1 389 ? -27.359 8.008 -1.851 1 98.19 389 ALA B C 1
ATOM 10425 O O . ALA B 1 389 ? -27.953 7.023 -1.387 1 98.19 389 ALA B O 1
ATOM 10426 N N . ASP B 1 390 ? -26.578 7.957 -2.918 1 98.44 390 ASP B N 1
ATOM 10427 C CA . ASP B 1 390 ? -26.297 6.664 -3.537 1 98.44 390 ASP B CA 1
ATOM 10428 C C . ASP B 1 390 ? -25.578 5.734 -2.562 1 98.44 390 ASP B C 1
ATOM 10430 O O . ASP B 1 390 ? -25.891 4.543 -2.488 1 98.44 390 ASP B O 1
ATOM 10434 N N . LEU B 1 391 ? -24.594 6.227 -1.84 1 98.62 391 LEU B N 1
ATOM 10435 C CA . LEU B 1 391 ? -23.859 5.426 -0.863 1 98.62 391 LEU B CA 1
ATOM 10436 C C . LEU B 1 391 ? -24.781 4.977 0.268 1 98.62 391 LEU B C 1
ATOM 10438 O O . LEU B 1 391 ? -24.625 3.871 0.795 1 98.62 391 LEU B O 1
ATOM 10442 N N . ASP B 1 392 ? -25.734 5.844 0.615 1 98.12 392 ASP B N 1
ATOM 10443 C CA . ASP B 1 392 ? -26.688 5.512 1.673 1 98.12 392 ASP B CA 1
ATOM 10444 C C . ASP B 1 392 ? -27.594 4.359 1.253 1 98.12 392 ASP B C 1
ATOM 10446 O O . ASP B 1 392 ? -28.031 3.566 2.092 1 98.12 392 ASP B O 1
ATOM 10450 N N . VAL B 1 393 ? -27.906 4.289 -0.044 1 98.5 393 VAL B N 1
ATOM 10451 C CA . VAL B 1 393 ? -28.688 3.168 -0.549 1 98.5 393 VAL B CA 1
ATOM 10452 C C . VAL B 1 393 ? -27.969 1.854 -0.251 1 98.5 393 VAL B C 1
ATOM 10454 O O . VAL B 1 393 ? -28.594 0.89 0.204 1 98.5 393 VAL B O 1
ATOM 10457 N N . LEU B 1 394 ? -26.641 1.757 -0.527 1 98.38 394 LEU B N 1
ATOM 10458 C CA . LEU B 1 394 ? -25.844 0.57 -0.213 1 98.38 394 LEU B CA 1
ATOM 10459 C C . LEU B 1 394 ? -25.922 0.251 1.276 1 98.38 394 LEU B C 1
ATOM 10461 O O . LEU B 1 394 ? -26.125 -0.901 1.66 1 98.38 394 LEU B O 1
ATOM 10465 N N . HIS B 1 395 ? -25.75 1.3 2.088 1 97.88 395 HIS B N 1
ATOM 10466 C CA . HIS B 1 395 ? -25.734 1.149 3.537 1 97.88 395 HIS B CA 1
ATOM 10467 C C . HIS B 1 395 ? -27.047 0.579 4.047 1 97.88 395 HIS B C 1
ATOM 10469 O O . HIS B 1 395 ? -27.062 -0.401 4.793 1 97.88 395 HIS B O 1
ATOM 10475 N N . ARG B 1 396 ? -28.188 1.15 3.637 1 97.56 396 ARG B N 1
ATOM 10476 C CA . ARG B 1 396 ? -29.5 0.721 4.102 1 97.56 396 ARG B CA 1
ATOM 10477 C C . ARG B 1 396 ? -29.797 -0.711 3.666 1 97.56 396 ARG B C 1
ATOM 10479 O O . ARG B 1 396 ? -30.375 -1.49 4.426 1 97.56 396 ARG B O 1
ATOM 10486 N N . SER B 1 397 ? -29.375 -1.014 2.486 1 98 397 SER B N 1
ATOM 10487 C CA . SER B 1 397 ? -29.594 -2.369 1.99 1 98 397 SER B CA 1
ATOM 10488 C C . SER B 1 397 ? -28.812 -3.389 2.807 1 98 397 SER B C 1
ATOM 10490 O O . SER B 1 397 ? -29.328 -4.449 3.154 1 98 397 SER B O 1
ATOM 10492 N N . LEU B 1 398 ? -27.547 -3.109 3.088 1 97.56 398 LEU B N 1
ATOM 10493 C CA . LEU B 1 398 ? -26.719 -4.012 3.879 1 97.56 398 LEU B CA 1
ATOM 10494 C C . LEU B 1 398 ? -27.281 -4.184 5.285 1 97.56 398 LEU B C 1
ATOM 10496 O O . LEU B 1 398 ? -27.312 -5.293 5.816 1 97.56 398 LEU B O 1
ATOM 10500 N N . ILE B 1 399 ? -27.766 -3.08 5.84 1 95.62 399 ILE B N 1
ATOM 10501 C CA . ILE B 1 399 ? -28.344 -3.146 7.18 1 95.62 399 ILE B CA 1
ATOM 10502 C C . ILE B 1 399 ? -29.609 -4.02 7.152 1 95.62 399 ILE B C 1
ATOM 10504 O O . ILE B 1 399 ? -29.797 -4.859 8.031 1 95.62 399 ILE B O 1
ATOM 10508 N N . SER B 1 400 ? -30.406 -3.842 6.152 1 94.44 400 SER B N 1
ATOM 10509 C CA . SER B 1 400 ? -31.672 -4.566 6.047 1 94.44 400 SER B CA 1
ATOM 10510 C C . SER B 1 400 ? -31.438 -6.059 5.832 1 94.44 400 SER B C 1
ATOM 10512 O O . SER B 1 400 ? -32.281 -6.883 6.184 1 94.44 400 SER B O 1
ATOM 10514 N N . ASN B 1 401 ? -30.359 -6.352 5.332 1 91.56 401 ASN B N 1
ATOM 10515 C CA . ASN B 1 401 ? -30.062 -7.754 5.051 1 91.56 401 ASN B CA 1
ATOM 10516 C C . ASN B 1 401 ? -29.156 -8.359 6.125 1 91.56 401 ASN B C 1
ATOM 10518 O O . ASN B 1 401 ? -28.406 -9.297 5.855 1 91.56 401 ASN B O 1
ATOM 10522 N N . ASN B 1 402 ? -29.109 -7.75 7.277 1 92.62 402 ASN B N 1
ATOM 10523 C CA . ASN B 1 402 ? -28.375 -8.211 8.445 1 92.62 402 ASN B CA 1
ATOM 10524 C C . ASN B 1 402 ? -26.875 -8.305 8.164 1 92.62 402 ASN B C 1
ATOM 10526 O O . ASN B 1 402 ? -26.219 -9.258 8.586 1 92.62 402 ASN B O 1
ATOM 10530 N N . ALA B 1 403 ? -26.422 -7.449 7.332 1 96.31 403 ALA B N 1
ATOM 10531 C CA . ALA B 1 403 ? -25 -7.371 7.02 1 96.31 403 ALA B CA 1
ATOM 10532 C C . ALA B 1 403 ? -24.391 -6.102 7.59 1 96.31 403 ALA B C 1
ATOM 10534 O O . ALA B 1 403 ? -23.625 -5.406 6.902 1 96.31 403 ALA B O 1
ATOM 10535 N N . ARG B 1 404 ? -24.688 -5.836 8.812 1 95.19 404 ARG B N 1
ATOM 10536 C CA . ARG B 1 404 ? -24.203 -4.629 9.477 1 95.19 404 ARG B CA 1
ATOM 10537 C C . ARG B 1 404 ? -22.688 -4.602 9.547 1 95.19 404 ARG B C 1
ATOM 10539 O O . ARG B 1 404 ? -22.062 -3.547 9.383 1 95.19 404 ARG B O 1
ATOM 10546 N N . VAL B 1 405 ? -22.062 -5.73 9.812 1 96.44 405 VAL B N 1
ATOM 10547 C CA . VAL B 1 405 ? -20.609 -5.801 9.969 1 96.44 405 VAL B CA 1
ATOM 10548 C C . VAL B 1 405 ? -19.922 -5.402 8.656 1 96.44 405 VAL B C 1
ATOM 10550 O O . VAL B 1 405 ? -18.844 -4.805 8.672 1 96.44 405 VAL B O 1
ATOM 10553 N N . ILE B 1 406 ? -20.531 -5.68 7.461 1 97.44 406 ILE B N 1
ATOM 10554 C CA . ILE B 1 406 ? -20.016 -5.27 6.16 1 97.44 406 ILE B CA 1
ATOM 10555 C C . ILE B 1 406 ? -20.234 -3.771 5.965 1 97.44 406 ILE B C 1
ATOM 10557 O O . ILE B 1 406 ? -19.328 -3.066 5.492 1 97.44 406 ILE B O 1
ATOM 10561 N N . ALA B 1 407 ? -21.406 -3.303 6.395 1 97.06 407 ALA B N 1
ATOM 10562 C CA . ALA B 1 407 ? -21.75 -1.888 6.266 1 97.06 407 ALA B CA 1
ATOM 10563 C C . ALA B 1 407 ? -20.797 -1.017 7.082 1 97.06 407 ALA B C 1
ATOM 10565 O O . ALA B 1 407 ? -20.562 0.141 6.738 1 97.06 407 ALA B O 1
ATOM 10566 N N . ARG B 1 408 ? -20.188 -1.571 8.117 1 95.81 408 ARG B N 1
ATOM 10567 C CA . ARG B 1 408 ? -19.344 -0.828 9.039 1 95.81 408 ARG B CA 1
ATOM 10568 C C . ARG B 1 408 ? -17.891 -0.803 8.555 1 95.81 408 ARG B C 1
ATOM 10570 O O . ARG B 1 408 ? -17.031 -0.208 9.195 1 95.81 408 ARG B O 1
ATOM 10577 N N . GLY B 1 409 ? -17.641 -1.381 7.422 1 96.38 409 GLY B N 1
ATOM 10578 C CA . GLY B 1 409 ? -16.297 -1.429 6.883 1 96.38 409 GLY B CA 1
ATOM 10579 C C . GLY B 1 409 ? -15.945 -0.217 6.039 1 96.38 409 GLY B C 1
ATOM 10580 O O . GLY B 1 409 ? -16.125 0.922 6.48 1 96.38 409 GLY B O 1
ATOM 10581 N N . ARG B 1 410 ? -15.43 -0.447 4.875 1 97.69 410 ARG B N 1
ATOM 10582 C CA . ARG B 1 410 ? -14.953 0.595 3.971 1 97.69 410 ARG B CA 1
ATOM 10583 C C . ARG B 1 410 ? -16.094 1.541 3.586 1 97.69 410 ARG B C 1
ATOM 10585 O O . ARG B 1 410 ? -15.867 2.736 3.385 1 97.69 410 ARG B O 1
ATOM 10592 N N . LEU B 1 411 ? -17.266 1.013 3.461 1 98.38 411 LEU B N 1
ATOM 10593 C CA . LEU B 1 411 ? -18.422 1.827 3.08 1 98.38 411 LEU B CA 1
ATOM 10594 C C . LEU B 1 411 ? -18.672 2.918 4.113 1 98.38 411 LEU B C 1
ATOM 10596 O O . LEU B 1 411 ? -18.938 4.066 3.754 1 98.38 411 LEU B O 1
ATOM 10600 N N . ARG B 1 412 ? -18.594 2.549 5.379 1 97.44 412 ARG B N 1
ATOM 10601 C CA . ARG B 1 412 ? -18.828 3.52 6.445 1 97.44 412 ARG B CA 1
ATOM 10602 C C . ARG B 1 412 ? -17.797 4.645 6.391 1 97.44 412 ARG B C 1
ATOM 10604 O O . ARG B 1 412 ? -18.156 5.82 6.535 1 97.44 412 ARG B O 1
ATOM 10611 N N . LEU B 1 413 ? -16.578 4.258 6.211 1 97.5 413 LEU B N 1
ATOM 10612 C CA . LEU B 1 413 ? -15.508 5.242 6.129 1 97.5 413 LEU B CA 1
ATOM 10613 C C . LEU B 1 413 ? -15.695 6.156 4.922 1 97.5 413 LEU B C 1
ATOM 10615 O O . LEU B 1 413 ? -15.477 7.367 5.016 1 97.5 413 LEU B O 1
ATOM 10619 N N . LEU B 1 414 ? -16.062 5.555 3.809 1 98.38 414 LEU B N 1
ATOM 10620 C CA . LEU B 1 414 ? -16.266 6.324 2.584 1 98.38 414 LEU B CA 1
ATOM 10621 C C . LEU B 1 414 ? -17.438 7.301 2.74 1 98.38 414 LEU B C 1
ATOM 10623 O O . LEU B 1 414 ? -17.328 8.461 2.334 1 98.38 414 LEU B O 1
ATOM 10627 N N . ARG B 1 415 ? -18.547 6.84 3.314 1 97.94 415 ARG B N 1
ATOM 10628 C CA . ARG B 1 415 ? -19.703 7.703 3.557 1 97.94 415 ARG B CA 1
ATOM 10629 C C . ARG B 1 415 ? -19.328 8.898 4.422 1 97.94 415 ARG B C 1
ATOM 10631 O O . ARG B 1 415 ? -19.688 10.039 4.117 1 97.94 415 ARG B O 1
ATOM 10638 N N . ARG B 1 416 ? -18.547 8.594 5.465 1 97.75 416 ARG B N 1
ATOM 10639 C CA . ARG B 1 416 ? -18.125 9.648 6.379 1 97.75 416 ARG B CA 1
ATOM 10640 C C . ARG B 1 416 ? -17.156 10.609 5.699 1 97.75 416 ARG B C 1
ATOM 10642 O O . ARG B 1 416 ? -17.219 11.82 5.918 1 97.75 416 ARG B O 1
ATOM 10649 N N . ALA B 1 417 ? -16.25 10.086 4.898 1 98.31 417 ALA B N 1
ATOM 10650 C CA . ALA B 1 417 ? -15.305 10.93 4.172 1 98.31 417 ALA B CA 1
ATOM 10651 C C . ALA B 1 417 ? -16.031 11.891 3.238 1 98.31 417 ALA B C 1
ATOM 10653 O O . ALA B 1 417 ? -15.68 13.07 3.148 1 98.31 417 ALA B O 1
ATOM 10654 N N . VAL B 1 418 ? -17.062 11.391 2.559 1 98.06 418 VAL B N 1
ATOM 10655 C CA . VAL B 1 418 ? -17.844 12.219 1.633 1 98.06 418 VAL B CA 1
ATOM 10656 C C . VAL B 1 418 ? -18.531 13.344 2.398 1 98.06 418 VAL B C 1
ATOM 10658 O O . VAL B 1 418 ? -18.609 14.477 1.917 1 98.06 418 VAL B O 1
ATOM 10661 N N . ASP B 1 419 ? -18.938 13.023 3.568 1 96.56 419 ASP B N 1
ATOM 10662 C CA . ASP B 1 419 ? -19.594 14.031 4.402 1 96.56 419 ASP B CA 1
ATOM 10663 C C . ASP B 1 419 ? -18.594 15.062 4.914 1 96.56 419 ASP B C 1
ATOM 10665 O O . ASP B 1 419 ? -18.922 16.25 5.004 1 96.56 419 ASP B O 1
ATOM 10669 N N . CYS B 1 420 ? -17.406 14.641 5.219 1 96.69 420 CYS B N 1
ATOM 10670 C CA . CYS B 1 420 ? -16.391 15.508 5.816 1 96.69 420 CYS B CA 1
ATOM 10671 C C . CYS B 1 420 ? -15.742 16.391 4.762 1 96.69 420 CYS B C 1
ATOM 10673 O O . CYS B 1 420 ? -15.453 17.562 5.02 1 96.69 420 CYS B O 1
ATOM 10675 N N . PHE B 1 421 ? -15.516 15.844 3.533 1 97.75 421 PHE B N 1
ATOM 10676 C CA . PHE B 1 421 ? -14.602 16.516 2.625 1 97.75 421 PHE B CA 1
ATOM 10677 C C . PHE B 1 421 ? -15.336 17.016 1.384 1 97.75 421 PHE B C 1
ATOM 10679 O O . PHE B 1 421 ? -14.82 17.859 0.649 1 97.75 421 PHE B O 1
ATOM 10686 N N . GLY B 1 422 ? -16.562 16.484 1.038 1 96.81 422 GLY B N 1
ATOM 10687 C CA . GLY B 1 422 ? -17.25 16.875 -0.176 1 96.81 422 GLY B CA 1
ATOM 10688 C C . GLY B 1 422 ? -16.406 16.734 -1.423 1 96.81 422 GLY B C 1
ATOM 10689 O O . GLY B 1 422 ? -15.57 15.836 -1.518 1 96.81 422 GLY B O 1
ATOM 10690 N N . PHE B 1 423 ? -16.734 17.562 -2.473 1 97.06 423 PHE B N 1
ATOM 10691 C CA . PHE B 1 423 ? -15.953 17.547 -3.703 1 97.06 423 PHE B CA 1
ATOM 10692 C C . PHE B 1 423 ? -14.82 18.547 -3.645 1 97.06 423 PHE B C 1
ATOM 10694 O O . PHE B 1 423 ? -13.992 18.625 -4.559 1 97.06 423 PHE B O 1
ATOM 10701 N N . HIS B 1 424 ? -14.766 19.312 -2.498 1 96.56 424 HIS B N 1
ATOM 10702 C CA . HIS B 1 424 ? -13.812 20.406 -2.412 1 96.56 424 HIS B CA 1
ATOM 10703 C C . HIS B 1 424 ? -12.625 20.047 -1.523 1 96.56 424 HIS B C 1
ATOM 10705 O O . HIS B 1 424 ? -11.578 20.688 -1.589 1 96.56 424 HIS B O 1
ATOM 10711 N N . LEU B 1 425 ? -12.695 19 -0.624 1 97.44 425 LEU B N 1
ATOM 10712 C CA . LEU B 1 425 ? -11.672 18.516 0.294 1 97.44 425 LEU B CA 1
ATOM 10713 C C . LEU B 1 425 ? -11.547 19.438 1.503 1 97.44 425 LEU B C 1
ATOM 10715 O O . LEU B 1 425 ? -12.297 19.297 2.475 1 97.44 425 LEU B O 1
ATOM 10719 N N . ALA B 1 426 ? -10.859 20.562 1.425 1 97.19 426 ALA B N 1
ATOM 10720 C CA . ALA B 1 426 ? -10.68 21.531 2.514 1 97.19 426 ALA B CA 1
ATOM 10721 C C . ALA B 1 426 ? -11.398 22.844 2.217 1 97.19 426 ALA B C 1
ATOM 10723 O O . ALA B 1 426 ? -11.461 23.266 1.063 1 97.19 426 ALA B O 1
ATOM 10724 N N . ARG B 1 427 ? -11.883 23.422 3.25 1 97.56 427 ARG B N 1
ATOM 10725 C CA . ARG B 1 427 ? -12.477 24.75 3.123 1 97.56 427 ARG B CA 1
ATOM 10726 C C . ARG B 1 427 ? -11.406 25.828 3.043 1 97.56 427 ARG B 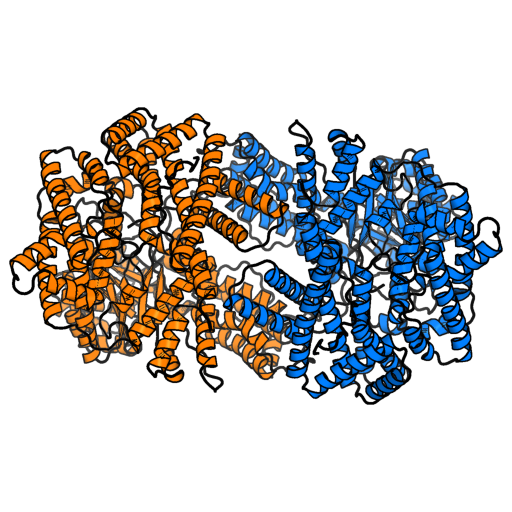C 1
ATOM 10728 O O . ARG B 1 427 ? -10.617 26 3.977 1 97.56 427 ARG B O 1
ATOM 10735 N N . LEU B 1 428 ? -11.367 26.547 1.928 1 98.06 428 LEU B N 1
ATOM 10736 C CA . LEU B 1 428 ? -10.344 27.547 1.694 1 98.06 428 LEU B CA 1
ATOM 10737 C C . LEU B 1 428 ? -10.797 28.922 2.213 1 98.06 428 LEU B C 1
ATOM 10739 O O . LEU B 1 428 ? -11.852 29.422 1.816 1 98.06 428 LEU B O 1
ATOM 10743 N N . ASP B 1 429 ? -10.031 29.5 3.109 1 97.31 429 ASP B N 1
ATOM 10744 C CA . ASP B 1 429 ? -10.289 30.859 3.557 1 97.31 429 ASP B CA 1
ATOM 10745 C C . ASP B 1 429 ? -9.594 31.875 2.646 1 97.31 429 ASP B C 1
ATOM 10747 O O . ASP B 1 429 ? -8.469 31.641 2.201 1 97.31 429 ASP B O 1
ATOM 10751 N N . ILE B 1 430 ? -10.289 32.938 2.348 1 97.62 430 ILE B N 1
ATOM 10752 C CA . ILE B 1 430 ? -9.625 34.031 1.662 1 97.62 430 ILE B CA 1
ATOM 10753 C C . ILE B 1 430 ? -9.352 35.156 2.646 1 97.62 430 ILE B C 1
ATOM 10755 O O . ILE B 1 430 ? -10.172 35.438 3.525 1 97.62 430 ILE B O 1
ATOM 10759 N N . ARG B 1 431 ? -8.172 35.688 2.562 1 96.94 431 ARG B N 1
ATOM 10760 C CA . ARG B 1 431 ? -7.75 36.688 3.525 1 96.94 431 ARG B CA 1
ATOM 10761 C C . ARG B 1 431 ? -7.023 37.844 2.832 1 96.94 431 ARG B C 1
ATOM 10763 O O . ARG B 1 431 ? -6.246 37.625 1.902 1 96.94 431 ARG B O 1
ATOM 10770 N N . GLN B 1 432 ? -7.32 39.062 3.215 1 96.38 432 GLN B N 1
ATOM 10771 C CA . GLN B 1 432 ? -6.66 40.25 2.701 1 96.38 432 GLN B CA 1
ATOM 10772 C C . GLN B 1 432 ? -6.609 41.344 3.758 1 96.38 432 GLN B C 1
ATOM 10774 O O . GLN B 1 432 ? -7.375 41.344 4.727 1 96.38 432 GLN B O 1
ATOM 10779 N N . ASN B 1 433 ? -5.695 42.25 3.598 1 95.19 433 ASN B N 1
ATOM 10780 C CA . ASN B 1 433 ? -5.512 43.375 4.512 1 95.19 433 ASN B CA 1
ATOM 10781 C C . ASN B 1 433 ? -6.594 44.438 4.32 1 95.19 433 ASN B C 1
ATOM 10783 O O . ASN B 1 433 ? -6.98 44.75 3.188 1 95.19 433 ASN B O 1
ATOM 10787 N N . SER B 1 434 ? -7.082 45.062 5.434 1 97 434 SER B N 1
ATOM 10788 C CA . SER B 1 434 ? -8.133 46.062 5.391 1 97 434 SER B CA 1
ATOM 10789 C C . SER B 1 434 ? -7.707 47.281 4.562 1 97 434 SER B C 1
ATOM 10791 O O . SER B 1 434 ? -8.531 47.875 3.883 1 97 434 SER B O 1
ATOM 10793 N N . ALA B 1 435 ? -6.426 47.562 4.566 1 95.31 435 ALA B N 1
ATOM 10794 C CA . ALA B 1 435 ? -5.918 48.719 3.82 1 95.31 435 ALA B CA 1
ATOM 10795 C C . ALA B 1 435 ? -6.129 48.531 2.32 1 95.31 435 ALA B C 1
ATOM 10797 O O . ALA B 1 435 ? -6.375 49.5 1.6 1 95.31 435 ALA B O 1
ATOM 10798 N N . VAL B 1 436 ? -5.984 47.375 1.878 1 96.69 436 VAL B N 1
ATOM 10799 C CA . VAL B 1 436 ? -6.172 47.062 0.46 1 96.69 436 VAL B CA 1
ATOM 10800 C C . VAL B 1 436 ? -7.652 47.219 0.098 1 96.69 436 VAL B C 1
ATOM 10802 O O . VAL B 1 436 ? -7.988 47.781 -0.943 1 96.69 436 VAL B O 1
ATOM 10805 N N . HIS B 1 437 ? -8.57 46.75 0.942 1 97.88 437 HIS B N 1
ATOM 10806 C CA . HIS B 1 437 ? -10 46.906 0.717 1 97.88 437 HIS B CA 1
ATOM 10807 C C . HIS B 1 437 ? -10.391 48.375 0.68 1 97.88 437 HIS B C 1
ATOM 10809 O O . HIS B 1 437 ? -11.195 48.781 -0.163 1 97.88 437 HIS B O 1
ATOM 10815 N N . GLU B 1 438 ? -9.812 49.031 1.586 1 97.62 438 GLU B N 1
ATOM 10816 C CA . GLU B 1 438 ? -10.094 50.469 1.675 1 97.62 438 GLU B CA 1
ATOM 10817 C C . GLU B 1 438 ? -9.703 51.188 0.39 1 97.62 438 GLU B C 1
ATOM 10819 O O . GLU B 1 438 ? -10.477 51.969 -0.149 1 97.62 438 GLU B O 1
ATOM 10824 N N . ARG B 1 439 ? -8.547 50.875 -0.113 1 97.25 439 ARG B N 1
ATOM 10825 C CA . ARG B 1 439 ? -8.07 51.531 -1.341 1 97.25 439 ARG B CA 1
ATOM 10826 C C . ARG B 1 439 ? -8.906 51.094 -2.539 1 97.25 439 ARG B C 1
ATOM 10828 O O . ARG B 1 439 ? -9.172 51.875 -3.443 1 97.25 439 ARG B O 1
ATOM 10835 N N . THR B 1 440 ? -9.297 49.875 -2.52 1 97.62 440 THR B N 1
ATOM 10836 C CA . THR B 1 440 ? -10.125 49.344 -3.598 1 97.62 440 THR B CA 1
ATOM 10837 C C . THR B 1 440 ? -11.477 50.062 -3.633 1 97.62 440 THR B C 1
ATOM 10839 O O . THR B 1 440 ? -11.914 50.531 -4.688 1 97.62 440 THR B O 1
ATOM 10842 N N . ILE B 1 441 ? -12.133 50.188 -2.512 1 97.81 441 ILE B N 1
ATOM 10843 C CA . ILE B 1 441 ? -13.43 50.844 -2.404 1 97.81 441 ILE B CA 1
ATOM 10844 C C . ILE B 1 441 ? -13.289 52.312 -2.766 1 97.81 441 ILE B C 1
ATOM 10846 O O . ILE B 1 441 ? -14.156 52.875 -3.438 1 97.81 441 ILE B O 1
ATOM 10850 N N . ALA B 1 442 ? -12.234 52.906 -2.281 1 97.44 442 ALA B N 1
ATOM 10851 C CA . ALA B 1 442 ? -11.992 54.312 -2.578 1 97.44 442 ALA B CA 1
ATOM 10852 C C . ALA B 1 442 ? -11.961 54.562 -4.082 1 97.44 442 ALA B C 1
ATOM 10854 O O . ALA B 1 442 ? -12.578 55.5 -4.582 1 97.44 442 ALA B O 1
ATOM 10855 N N . GLU B 1 443 ? -11.234 53.719 -4.766 1 96.56 443 GLU B N 1
ATOM 10856 C CA . GLU B 1 443 ? -11.125 53.875 -6.215 1 96.56 443 GLU B CA 1
ATOM 10857 C C . GLU B 1 443 ? -12.477 53.656 -6.891 1 96.56 443 GLU B C 1
ATOM 10859 O O . GLU B 1 443 ? -12.836 54.375 -7.816 1 96.56 443 GLU B O 1
ATOM 10864 N N . LEU B 1 444 ? -13.219 52.688 -6.473 1 96.62 444 LEU B N 1
ATOM 10865 C CA . LEU B 1 444 ? -14.531 52.406 -7.043 1 96.62 444 LEU B CA 1
ATOM 10866 C C . LEU B 1 444 ? -15.492 53.562 -6.797 1 96.62 444 LEU B C 1
ATOM 10868 O O . LEU B 1 444 ? -16.234 53.938 -7.699 1 96.62 444 LEU B O 1
ATOM 10872 N N . MET B 1 445 ? -15.484 54.094 -5.602 1 95.62 445 MET B N 1
ATOM 10873 C CA . MET B 1 445 ? -16.359 55.188 -5.238 1 95.62 445 MET B CA 1
ATOM 10874 C C . MET B 1 445 ? -16 56.469 -6.023 1 95.62 445 MET B C 1
ATOM 10876 O O . MET B 1 445 ? -16.891 57.188 -6.492 1 95.62 445 MET B O 1
ATOM 10880 N N . ASP B 1 446 ? -14.711 56.656 -6.137 1 93.38 446 ASP B N 1
ATOM 10881 C CA . ASP B 1 446 ? -14.258 57.844 -6.875 1 93.38 446 ASP B CA 1
ATOM 10882 C C . ASP B 1 446 ? -14.656 57.75 -8.344 1 93.38 446 ASP B C 1
ATOM 10884 O O . ASP B 1 446 ? -14.969 58.75 -8.977 1 93.38 446 ASP B O 1
ATOM 10888 N N . ALA B 1 447 ? -14.57 56.594 -8.859 1 93.69 447 ALA B N 1
ATOM 10889 C CA . ALA B 1 447 ? -14.969 56.375 -10.25 1 93.69 447 ALA B CA 1
ATOM 10890 C C . ALA B 1 447 ? -16.469 56.594 -10.43 1 93.69 447 ALA B C 1
ATOM 10892 O O . ALA B 1 447 ? -16.922 57.125 -11.445 1 93.69 447 ALA B O 1
ATOM 10893 N N . ALA B 1 448 ? -17.25 56.094 -9.539 1 92.12 448 ALA B N 1
ATOM 10894 C CA . ALA B 1 448 ? -18.703 56.188 -9.609 1 92.12 448 ALA B CA 1
ATOM 10895 C C . ALA B 1 448 ? -19.156 57.625 -9.328 1 92.12 448 ALA B C 1
ATOM 10897 O O . ALA B 1 448 ? -20.125 58.094 -9.93 1 92.12 448 ALA B O 1
ATOM 10898 N N . ASN B 1 449 ? -18.5 58.281 -8.367 1 89.94 449 ASN B N 1
ATOM 10899 C CA . ASN B 1 449 ? -18.797 59.656 -7.988 1 89.94 449 ASN B CA 1
ATOM 10900 C C . ASN B 1 449 ? -17.531 60.469 -7.848 1 89.94 449 ASN B C 1
ATOM 10902 O O . ASN B 1 449 ? -17.047 60.719 -6.734 1 89.94 449 ASN B O 1
ATOM 10906 N N . PRO B 1 450 ? -17.234 61.062 -8.961 1 87 450 PRO B N 1
ATOM 10907 C CA . PRO B 1 450 ? -15.984 61.812 -8.914 1 87 450 PRO B CA 1
ATOM 10908 C C . PRO B 1 450 ? -16.031 62.938 -7.879 1 87 450 PRO B C 1
ATOM 10910 O O . PRO B 1 450 ? -17.047 63.656 -7.762 1 87 450 PRO B O 1
ATOM 10913 N N . GLY B 1 451 ? -15.023 63.062 -7.008 1 84 451 GLY B N 1
ATOM 10914 C CA . GLY B 1 451 ? -14.93 64.125 -6.012 1 84 451 GLY B CA 1
ATOM 10915 C C . GLY B 1 451 ? -15.297 63.625 -4.613 1 84 451 GLY B C 1
ATOM 10916 O O . GLY B 1 451 ? -15.07 64.375 -3.637 1 84 451 GLY B O 1
ATOM 10917 N N . MET B 1 452 ? -15.883 62.562 -4.375 1 85 452 MET B N 1
ATOM 10918 C CA . MET B 1 452 ? -16.328 62.031 -3.094 1 85 452 MET B CA 1
ATOM 10919 C C . MET B 1 452 ? -15.148 61.906 -2.129 1 85 452 MET B C 1
ATOM 10921 O O . MET B 1 452 ? -15.312 62.094 -0.923 1 85 452 MET B O 1
ATOM 10925 N N . SER B 1 453 ? -13.945 61.625 -2.475 1 91.38 453 SER B N 1
ATOM 10926 C CA . SER B 1 453 ? -12.758 61.438 -1.647 1 91.38 453 SER B CA 1
ATOM 10927 C C . SER B 1 453 ? -13.055 60.5 -0.473 1 91.38 453 SER B C 1
ATOM 10929 O O . SER B 1 453 ? -12.93 60.906 0.687 1 91.38 453 SER B O 1
ATOM 10931 N N . TYR B 1 454 ? -13.312 59.344 -0.644 1 95.94 454 TYR B N 1
ATOM 10932 C CA . TYR B 1 454 ? -13.711 58.312 0.328 1 95.94 454 TYR B CA 1
ATOM 10933 C C . TYR B 1 454 ? -12.711 58.25 1.469 1 95.94 454 TYR B C 1
ATOM 10935 O O . TYR B 1 454 ? -13.094 58.125 2.637 1 95.94 454 TYR B O 1
ATOM 10943 N N . LEU B 1 455 ? -11.414 58.312 1.213 1 94.81 455 LEU B N 1
ATOM 10944 C CA . LEU B 1 455 ? -10.359 58.125 2.201 1 94.81 455 LEU B CA 1
ATOM 10945 C C . LEU B 1 455 ? -10.359 59.281 3.211 1 94.81 455 LEU B C 1
ATOM 10947 O O . LEU B 1 455 ? -9.828 59.125 4.316 1 94.81 455 LEU B O 1
ATOM 10951 N N . ALA B 1 456 ? -10.93 60.344 2.809 1 94 456 ALA B N 1
ATOM 10952 C CA . ALA B 1 456 ? -10.945 61.531 3.668 1 94 456 ALA B CA 1
ATOM 10953 C C . ALA B 1 456 ? -12.148 61.5 4.609 1 94 456 ALA B C 1
ATOM 10955 O O . ALA B 1 456 ? -12.195 62.281 5.578 1 94 456 ALA B O 1
ATOM 10956 N N . LEU B 1 457 ? -13.039 60.656 4.434 1 95.12 457 LEU B N 1
ATOM 10957 C CA . LEU B 1 457 ? -14.25 60.594 5.246 1 95.12 457 LEU B CA 1
ATOM 10958 C C . LEU B 1 457 ? -13.953 60 6.617 1 95.12 457 LEU B C 1
ATOM 10960 O O . LEU B 1 457 ? -13.078 59.125 6.746 1 95.12 457 LEU B O 1
ATOM 10964 N N . GLY B 1 458 ? -14.656 60.438 7.551 1 94.38 458 GLY B N 1
ATOM 10965 C CA . GLY B 1 458 ? -14.586 59.844 8.867 1 94.38 458 GLY B CA 1
ATOM 10966 C C . GLY B 1 458 ? -15.328 58.531 8.953 1 94.38 458 GLY B C 1
ATOM 10967 O O . GLY B 1 458 ? -16.031 58.125 8.016 1 94.38 458 GLY B O 1
ATOM 10968 N N . GLU B 1 459 ? -15.25 57.781 10.047 1 96.12 459 GLU B N 1
ATOM 10969 C CA . GLU B 1 459 ? -15.805 56.438 10.234 1 96.12 459 GLU B CA 1
ATOM 10970 C C . GLU B 1 459 ? -17.312 56.438 10.055 1 96.12 459 GLU B C 1
ATOM 10972 O O . GLU B 1 459 ? -17.859 55.594 9.312 1 96.12 459 GLU B O 1
ATOM 10977 N N . ASP B 1 460 ? -18 57.375 10.648 1 96 460 ASP B N 1
ATOM 10978 C CA . ASP B 1 460 ? -19.453 57.406 10.586 1 96 460 ASP B CA 1
ATOM 10979 C C . ASP B 1 460 ? -19.938 57.719 9.164 1 96 460 ASP B C 1
ATOM 10981 O O . ASP B 1 460 ? -20.922 57.125 8.703 1 96 460 ASP B O 1
ATOM 10985 N N . ALA B 1 461 ? -19.281 58.625 8.531 1 96.25 461 ALA B N 1
ATOM 10986 C CA . ALA B 1 461 ? -19.625 58.938 7.156 1 96.25 461 ALA B CA 1
ATOM 10987 C C . ALA B 1 461 ? -19.391 57.75 6.227 1 96.25 461 ALA B C 1
ATOM 10989 O O . ALA B 1 461 ? -20.172 57.531 5.309 1 96.25 461 ALA B O 1
ATOM 10990 N N . ARG B 1 462 ? -18.344 57.094 6.434 1 96.94 462 ARG B N 1
ATOM 10991 C CA . ARG B 1 462 ? -18.047 55.906 5.648 1 96.94 462 ARG B CA 1
ATOM 10992 C C . ARG B 1 462 ? -19.141 54.844 5.836 1 96.94 462 ARG B C 1
ATOM 10994 O O . ARG B 1 462 ? -19.609 54.25 4.863 1 96.94 462 ARG B O 1
ATOM 11001 N N . ILE B 1 463 ? -19.5 54.625 7.109 1 97.25 463 ILE B N 1
ATOM 11002 C CA . ILE B 1 463 ? -20.5 53.625 7.438 1 97.25 463 ILE B CA 1
ATOM 11003 C C . ILE B 1 463 ? -21.812 53.938 6.715 1 97.25 463 ILE B C 1
ATOM 11005 O O . ILE B 1 463 ? -22.422 53.062 6.121 1 97.25 463 ILE B O 1
ATOM 11009 N N . SER B 1 464 ? -22.156 55.188 6.727 1 96.06 464 SER B N 1
ATOM 11010 C CA . SER B 1 464 ? -23.391 55.625 6.078 1 96.06 464 SER B CA 1
ATOM 11011 C C . SER B 1 464 ? -23.328 55.406 4.57 1 96.06 464 SER B C 1
ATOM 11013 O O . SER B 1 464 ? -24.266 54.875 3.975 1 96.06 464 SER B O 1
ATOM 11015 N N . LEU B 1 465 ? -22.266 55.812 4.023 1 96.25 465 LEU B N 1
ATOM 11016 C CA . LEU B 1 465 ? -22.078 55.688 2.582 1 96.25 465 LEU B CA 1
ATOM 11017 C C . LEU B 1 465 ? -22.109 54.219 2.166 1 96.25 465 LEU B C 1
ATOM 11019 O O . LEU B 1 465 ? -22.781 53.844 1.198 1 96.25 465 LEU B O 1
ATOM 11023 N N . LEU B 1 466 ? -21.391 53.375 2.855 1 97.38 466 LEU B N 1
ATOM 11024 C CA . LEU B 1 466 ? -21.25 51.969 2.531 1 97.38 466 LEU B CA 1
ATOM 11025 C C . LEU B 1 466 ? -22.578 51.25 2.748 1 97.38 466 LEU B C 1
ATOM 11027 O O . LEU B 1 466 ? -22.906 50.312 2.002 1 97.38 466 LEU B O 1
ATOM 11031 N N . THR B 1 467 ? -23.312 51.594 3.818 1 96.44 467 THR B N 1
ATOM 11032 C CA . THR B 1 467 ? -24.625 51 4.074 1 96.44 467 THR B CA 1
ATOM 11033 C C . THR B 1 467 ? -25.578 51.281 2.928 1 96.44 467 THR B C 1
ATOM 11035 O O . THR B 1 467 ? -26.359 50.438 2.514 1 96.44 467 THR B O 1
ATOM 11038 N N . ASN B 1 468 ? -25.5 52.469 2.416 1 95.31 468 ASN B N 1
ATOM 11039 C CA . ASN B 1 468 ? -26.312 52.844 1.269 1 95.31 468 ASN B CA 1
ATOM 11040 C C . ASN B 1 468 ? -25.953 52.031 0.03 1 95.31 468 ASN B C 1
ATOM 11042 O O . ASN B 1 468 ? -26.828 51.625 -0.728 1 95.31 468 ASN B O 1
ATOM 11046 N N . GLU B 1 469 ? -24.703 51.906 -0.139 1 95.06 469 GLU B N 1
ATOM 11047 C CA . GLU B 1 469 ? -24.234 51.125 -1.269 1 95.06 469 GLU B CA 1
ATOM 11048 C C . GLU B 1 469 ? -24.703 49.656 -1.143 1 95.06 469 GLU B C 1
ATOM 11050 O O . GLU B 1 469 ? -25 49 -2.145 1 95.06 469 GLU B O 1
ATOM 11055 N N . LEU B 1 470 ? -24.688 49.125 0.069 1 95.38 470 LEU B N 1
ATOM 11056 C CA . LEU B 1 470 ? -25.078 47.75 0.329 1 95.38 470 LEU B CA 1
ATOM 11057 C C . LEU B 1 470 ? -26.547 47.531 -0.019 1 95.38 470 LEU B C 1
ATOM 11059 O O . LEU B 1 470 ? -26.922 46.438 -0.487 1 95.38 470 LEU B O 1
ATOM 11063 N N . ARG B 1 471 ? -27.328 48.594 0.068 1 93.88 471 ARG B N 1
ATOM 11064 C CA . ARG B 1 471 ? -28.766 48.5 -0.19 1 93.88 471 ARG B CA 1
ATOM 11065 C C . ARG B 1 471 ? -29.062 48.656 -1.68 1 93.88 471 ARG B C 1
ATOM 11067 O O . ARG B 1 471 ? -30.109 48.219 -2.154 1 93.88 471 ARG B O 1
ATOM 11074 N N . SER B 1 472 ? -28.125 49.188 -2.35 1 93.25 472 SER B N 1
ATOM 11075 C CA . SER B 1 472 ? -28.359 49.5 -3.758 1 93.25 472 SER B CA 1
ATOM 11076 C C . SER B 1 472 ? -28.203 48.25 -4.629 1 93.25 472 SER B C 1
ATOM 11078 O O . SER B 1 472 ? -27.297 47.438 -4.414 1 93.25 472 SER B O 1
ATOM 11080 N N . THR B 1 473 ? -29.016 48.156 -5.578 1 92.06 473 THR B N 1
ATOM 11081 C CA . THR B 1 473 ? -28.938 47.031 -6.516 1 92.06 473 THR B CA 1
ATOM 11082 C C . THR B 1 473 ? -28 47.375 -7.672 1 92.06 473 THR B C 1
ATOM 11084 O O . THR B 1 473 ? -27.594 46.5 -8.438 1 92.06 473 THR B O 1
ATOM 11087 N N . ARG B 1 474 ? -27.578 48.625 -7.691 1 91.5 474 ARG B N 1
ATOM 11088 C CA . ARG B 1 474 ? -26.703 49.062 -8.773 1 91.5 474 ARG B CA 1
ATOM 11089 C C . ARG B 1 474 ? -25.266 48.594 -8.523 1 91.5 474 ARG B C 1
ATOM 11091 O O . ARG B 1 474 ? -24.781 48.625 -7.387 1 91.5 474 ARG B O 1
ATOM 11098 N N . ALA B 1 475 ? -24.672 48.25 -9.609 1 92.19 475 ALA B N 1
ATOM 11099 C CA . ALA B 1 475 ? -23.266 47.875 -9.5 1 92.19 475 ALA B CA 1
ATOM 11100 C C . ALA B 1 475 ? -22.375 49.094 -9.312 1 92.19 475 ALA B C 1
ATOM 11102 O O . ALA B 1 475 ? -22.594 50.125 -9.93 1 92.19 475 ALA B O 1
ATOM 11103 N N . LEU B 1 476 ? -21.516 48.938 -8.406 1 93.81 476 LEU B N 1
ATOM 11104 C CA . LEU B 1 476 ? -20.516 49.969 -8.195 1 93.81 476 LEU B CA 1
ATOM 11105 C C . LEU B 1 476 ? -19.406 49.875 -9.242 1 93.81 476 LEU B C 1
ATOM 11107 O O . LEU B 1 476 ? -18.844 50.906 -9.656 1 93.81 476 LEU B O 1
ATOM 11111 N N . VAL B 1 477 ? -19.094 48.656 -9.625 1 94.81 477 VAL B N 1
ATOM 11112 C CA . VAL B 1 477 ? -18.047 48.406 -10.609 1 94.81 477 VAL B CA 1
ATOM 11113 C C . VAL B 1 477 ? -18.578 48.688 -12.016 1 94.81 477 VAL B C 1
ATOM 11115 O O . VAL B 1 477 ? -19.703 48.312 -12.344 1 94.81 477 VAL B O 1
ATOM 11118 N N . SER B 1 478 ? -17.812 49.375 -12.867 1 92.81 478 SER B N 1
ATOM 11119 C CA . SER B 1 478 ? -18.156 49.656 -14.258 1 92.81 478 SER B CA 1
ATOM 11120 C C . SER B 1 478 ? -17.219 48.938 -15.211 1 92.81 478 SER B C 1
ATOM 11122 O O . SER B 1 478 ? -15.992 49 -15.055 1 92.81 478 SER B O 1
ATOM 11124 N N . PRO B 1 479 ? -17.766 48.219 -16.109 1 90.19 479 PRO B N 1
ATOM 11125 C CA . PRO B 1 479 ? -16.906 47.562 -17.094 1 90.19 479 PRO B CA 1
ATOM 11126 C C . PRO B 1 479 ? -16.219 48.562 -18.031 1 90.19 479 PRO B C 1
ATOM 11128 O O . PRO B 1 479 ? -15.297 48.156 -18.766 1 90.19 479 PRO B O 1
ATOM 11131 N N . PHE B 1 480 ? -16.531 49.812 -17.906 1 91.44 480 PHE B N 1
ATOM 11132 C CA . PHE B 1 480 ? -16.047 50.781 -18.859 1 91.44 480 PHE B CA 1
ATOM 11133 C C . PHE B 1 480 ? -14.938 51.656 -18.234 1 91.44 480 PHE B C 1
ATOM 11135 O O . PHE B 1 480 ? -14.391 52.531 -18.891 1 91.44 480 PHE B O 1
ATOM 11142 N N . VAL B 1 481 ? -14.695 51.438 -17.062 1 93.88 481 VAL B N 1
ATOM 11143 C CA . VAL B 1 481 ? -13.633 52.156 -16.359 1 93.88 481 VAL B CA 1
ATOM 11144 C C . VAL B 1 481 ? -12.414 51.25 -16.219 1 93.88 481 VAL B C 1
ATOM 11146 O O . VAL B 1 481 ? -12.547 50.062 -15.93 1 93.88 481 VAL B O 1
ATOM 11149 N N . LYS B 1 482 ? -11.25 51.844 -16.562 1 94.19 482 LYS B N 1
ATOM 11150 C CA . LYS B 1 482 ? -10.008 51.125 -16.312 1 94.19 482 LYS B CA 1
ATOM 11151 C C . LYS B 1 482 ? -9.516 51.344 -14.883 1 94.19 482 LYS B C 1
ATOM 11153 O O . LYS B 1 482 ? -9.023 52.438 -14.547 1 94.19 482 LYS B O 1
ATOM 11158 N N . TYR B 1 483 ? -9.617 50.375 -14.109 1 96.81 483 TYR B N 1
ATOM 11159 C CA . TYR B 1 483 ? -9.18 50.469 -12.727 1 96.81 483 TYR B CA 1
ATOM 11160 C C . TYR B 1 483 ? -7.715 50.062 -12.594 1 96.81 483 TYR B C 1
ATOM 11162 O O . TYR B 1 483 ? -7.129 49.5 -13.516 1 96.81 483 TYR B O 1
ATOM 11170 N N . SER B 1 484 ? -7.086 50.375 -11.469 1 96.75 484 SER B N 1
ATOM 11171 C CA . SER B 1 484 ? -5.703 50 -11.188 1 96.75 484 SER B CA 1
ATOM 11172 C C . SER B 1 484 ? -5.543 48.5 -11.109 1 96.75 484 SER B C 1
ATOM 11174 O O . SER B 1 484 ? -6.531 47.75 -10.969 1 96.75 484 SER B O 1
ATOM 11176 N N . ASP B 1 485 ? -4.27 48 -11.148 1 95.75 485 ASP B N 1
ATOM 11177 C CA . ASP B 1 485 ? -3.969 46.562 -11.078 1 95.75 485 ASP B CA 1
ATOM 11178 C C . ASP B 1 485 ? -4.398 46 -9.734 1 95.75 485 ASP B C 1
ATOM 11180 O O . ASP B 1 485 ? -4.855 44.844 -9.664 1 95.75 485 ASP B O 1
ATOM 11184 N N . GLU B 1 486 ? -4.215 46.688 -8.672 1 96.12 486 GLU B N 1
ATOM 11185 C CA . GLU B 1 486 ? -4.602 46.25 -7.34 1 96.12 486 GLU B CA 1
ATOM 11186 C C . GLU B 1 486 ? -6.109 46.031 -7.25 1 96.12 486 GLU B C 1
ATOM 11188 O O . GLU B 1 486 ? -6.562 44.969 -6.777 1 96.12 486 GLU B O 1
ATOM 11193 N N . THR B 1 487 ? -6.879 47 -7.781 1 97.12 487 THR B N 1
ATOM 11194 C CA . THR B 1 487 ? -8.336 46.938 -7.746 1 97.12 487 THR B CA 1
ATOM 11195 C C . THR B 1 487 ? -8.82 45.75 -8.609 1 97.12 487 THR B C 1
ATOM 11197 O O . THR B 1 487 ? -9.688 45 -8.195 1 97.12 487 THR B O 1
ATOM 11200 N N . MET B 1 488 ? -8.219 45.656 -9.766 1 96.62 488 MET B N 1
ATOM 11201 C CA . MET B 1 488 ? -8.602 44.562 -10.656 1 96.62 488 MET B CA 1
ATOM 11202 C C . MET B 1 488 ? -8.258 43.219 -10.047 1 96.62 488 MET B C 1
ATOM 11204 O O . MET B 1 488 ? -9.023 42.281 -10.172 1 96.62 488 MET B O 1
ATOM 11208 N N . GLY B 1 489 ? -7.094 43.156 -9.461 1 96.38 489 GLY B N 1
ATOM 11209 C CA . GLY B 1 489 ? -6.695 41.906 -8.789 1 96.38 489 GLY B CA 1
ATOM 11210 C C . GLY B 1 489 ? -7.664 41.5 -7.707 1 96.38 489 GLY B C 1
ATOM 11211 O O . GLY B 1 489 ? -8 40.312 -7.598 1 96.38 489 GLY B O 1
ATOM 11212 N N . GLU B 1 490 ? -8.109 42.438 -6.93 1 96.81 490 GLU B N 1
ATOM 11213 C CA . GLU B 1 490 ? -9.055 42.156 -5.855 1 96.81 490 GLU B CA 1
ATOM 11214 C C . GLU B 1 490 ? -10.398 41.688 -6.414 1 96.81 490 GLU B C 1
ATOM 11216 O O . GLU B 1 490 ? -10.969 40.688 -5.93 1 96.81 490 GLU B O 1
ATOM 11221 N N . LEU B 1 491 ? -10.883 42.375 -7.41 1 97.25 491 LEU B N 1
ATOM 11222 C CA . LEU B 1 491 ? -12.164 42.031 -8.016 1 97.25 491 LEU B CA 1
ATOM 11223 C C . LEU B 1 491 ? -12.102 40.625 -8.641 1 97.25 491 LEU B C 1
ATOM 11225 O O . LEU B 1 491 ? -13.055 39.844 -8.531 1 97.25 491 LEU B O 1
ATOM 11229 N N . ASN B 1 492 ? -10.977 40.344 -9.266 1 97.44 492 ASN B N 1
ATOM 11230 C CA . ASN B 1 492 ? -10.805 39.031 -9.898 1 97.44 492 ASN B CA 1
ATOM 11231 C C . ASN B 1 492 ? -10.844 37.906 -8.867 1 97.44 492 ASN B C 1
ATOM 11233 O O . ASN B 1 492 ? -11.375 36.844 -9.141 1 97.44 492 ASN B O 1
ATOM 11237 N N . VAL B 1 493 ? -10.266 38.094 -7.711 1 97.75 493 VAL B N 1
ATOM 11238 C CA . VAL B 1 493 ? -10.258 37.062 -6.656 1 97.75 493 VAL B CA 1
ATOM 11239 C C . VAL B 1 493 ? -11.68 36.844 -6.16 1 97.75 493 VAL B C 1
ATOM 11241 O O . VAL B 1 493 ? -12.086 35.688 -5.938 1 97.75 493 VAL B O 1
ATOM 11244 N N . PHE B 1 494 ? -12.453 37.875 -6 1 98.06 494 PHE B N 1
ATOM 11245 C CA . PHE B 1 494 ? -13.836 37.719 -5.555 1 98.06 494 PHE B CA 1
ATOM 11246 C C . PHE B 1 494 ? -14.672 37.031 -6.613 1 98.06 494 PHE B C 1
ATOM 11248 O O . PHE B 1 494 ? -15.555 36.219 -6.289 1 98.06 494 PHE B O 1
ATOM 11255 N N . HIS B 1 495 ? -14.414 37.344 -7.887 1 97.81 495 HIS B N 1
ATOM 11256 C CA . HIS B 1 495 ? -15.078 36.625 -8.961 1 97.81 495 HIS B CA 1
ATOM 11257 C C . HIS B 1 495 ? -14.734 35.125 -8.922 1 97.81 495 HIS B C 1
ATOM 11259 O O . HIS B 1 495 ? -15.602 34.281 -9.117 1 97.81 495 HIS B O 1
ATOM 11265 N N . ALA B 1 496 ? -13.445 34.844 -8.703 1 97.94 496 ALA B N 1
ATOM 11266 C CA . ALA B 1 496 ? -13.008 33.469 -8.594 1 97.94 496 ALA B CA 1
ATOM 11267 C C . ALA B 1 496 ? -13.711 32.75 -7.445 1 97.94 496 ALA B C 1
ATOM 11269 O O . ALA B 1 496 ? -14.031 31.562 -7.539 1 97.94 496 ALA B O 1
ATOM 11270 N N . ALA B 1 497 ? -13.922 33.438 -6.363 1 98.19 497 ALA B N 1
ATOM 11271 C CA . ALA B 1 497 ? -14.641 32.875 -5.223 1 98.19 497 ALA B CA 1
ATOM 11272 C C . ALA B 1 497 ? -16.078 32.531 -5.594 1 98.19 497 ALA B C 1
ATOM 11274 O O . ALA B 1 497 ? -16.578 31.469 -5.211 1 98.19 497 ALA B O 1
ATOM 11275 N N . ALA B 1 498 ? -16.703 33.406 -6.305 1 97.88 498 ALA B N 1
ATOM 11276 C CA . ALA B 1 498 ? -18.062 33.156 -6.766 1 97.88 498 ALA B CA 1
ATOM 11277 C C . ALA B 1 498 ? -18.109 31.953 -7.688 1 97.88 498 ALA B C 1
ATOM 11279 O O . ALA B 1 498 ? -19.031 31.125 -7.598 1 97.88 498 ALA B O 1
ATOM 11280 N N . GLU B 1 499 ? -17.141 31.891 -8.539 1 96.81 499 GLU B N 1
ATOM 11281 C CA . GLU B 1 499 ? -17.016 30.734 -9.422 1 96.81 499 GLU B CA 1
ATOM 11282 C C . GLU B 1 499 ? -16.859 29.453 -8.625 1 96.81 499 GLU B C 1
ATOM 11284 O O . GLU B 1 499 ? -17.422 28.422 -8.977 1 96.81 499 GLU B O 1
ATOM 11289 N N . ALA B 1 500 ? -16.062 29.484 -7.633 1 96.69 500 ALA B N 1
ATOM 11290 C CA . ALA B 1 500 ? -15.812 28.328 -6.781 1 96.69 500 ALA B CA 1
ATOM 11291 C C . ALA B 1 500 ? -17.109 27.859 -6.113 1 96.69 500 ALA B C 1
ATOM 11293 O O . ALA B 1 500 ? -17.359 26.656 -6.031 1 96.69 500 ALA B O 1
ATOM 11294 N N . HIS B 1 501 ? -17.891 28.797 -5.625 1 96.25 501 HIS B N 1
ATOM 11295 C CA . HIS B 1 501 ? -19.172 28.469 -5.02 1 96.25 501 HIS B CA 1
ATOM 11296 C C . HIS B 1 501 ? -20.078 27.75 -6.016 1 96.25 501 HIS B C 1
ATOM 11298 O O . HIS B 1 501 ? -20.734 26.766 -5.672 1 96.25 501 HIS B O 1
ATOM 11304 N N . ALA B 1 502 ? -20.031 28.203 -7.215 1 94.12 502 ALA B N 1
ATOM 11305 C CA . ALA B 1 502 ? -20.891 27.625 -8.25 1 94.12 502 ALA B CA 1
ATOM 11306 C C . ALA B 1 502 ? -20.422 26.219 -8.633 1 94.12 502 ALA B C 1
ATOM 11308 O O . ALA B 1 502 ? -21.25 25.328 -8.867 1 94.12 502 ALA B O 1
ATOM 11309 N N . LYS B 1 503 ? -19.188 26.062 -8.648 1 92.56 503 LYS B N 1
ATOM 11310 C CA . LYS B 1 503 ? -18.594 24.812 -9.156 1 92.56 503 LYS B CA 1
ATOM 11311 C C . LYS B 1 503 ? -18.531 23.766 -8.062 1 92.56 503 LYS B C 1
ATOM 11313 O O . LYS B 1 503 ? -18.828 22.594 -8.305 1 92.56 503 LYS B O 1
ATOM 11318 N N . PHE B 1 504 ? -18.062 24.125 -6.867 1 94.19 504 PHE B N 1
ATOM 11319 C CA . PHE B 1 504 ? -17.75 23.141 -5.832 1 94.19 504 PHE B CA 1
ATOM 11320 C C . PHE B 1 504 ? -18.734 23.234 -4.676 1 94.19 504 PHE B C 1
ATOM 11322 O O . PHE B 1 504 ? -18.734 22.375 -3.789 1 94.19 504 PHE B O 1
ATOM 11329 N N . GLY B 1 505 ? -19.562 24.219 -4.66 1 92.56 505 GLY B N 1
ATOM 11330 C CA . GLY B 1 505 ? -20.469 24.453 -3.555 1 92.56 505 GLY B CA 1
ATOM 11331 C C . GLY B 1 505 ? -19.984 25.531 -2.604 1 92.56 505 GLY B C 1
ATOM 11332 O O . GLY B 1 505 ? -18.812 25.906 -2.619 1 92.56 505 GLY B O 1
ATOM 11333 N N . SER B 1 506 ? -20.828 26 -1.76 1 92.94 506 SER B N 1
ATOM 11334 C CA . SER B 1 506 ? -20.562 27.141 -0.887 1 92.94 506 SER B CA 1
ATOM 11335 C C . SER B 1 506 ? -19.5 26.797 0.163 1 92.94 506 SER B C 1
ATOM 11337 O O . SER B 1 506 ? -18.812 27.688 0.659 1 92.94 506 SER B O 1
ATOM 11339 N N . ASP B 1 507 ? -19.328 25.531 0.435 1 94.38 507 ASP B N 1
ATOM 11340 C CA . ASP B 1 507 ? -18.375 25.109 1.468 1 94.38 507 ASP B CA 1
ATOM 11341 C C . ASP B 1 507 ? -16.938 25.25 0.984 1 94.38 507 ASP B C 1
ATOM 11343 O O . ASP B 1 507 ? -16 25.203 1.783 1 94.38 507 ASP B O 1
ATOM 11347 N N . ALA B 1 508 ? -16.75 25.5 -0.297 1 96.62 508 ALA B N 1
ATOM 11348 C CA . ALA B 1 508 ? -15.406 25.594 -0.85 1 96.62 508 ALA B CA 1
ATOM 11349 C C . ALA B 1 508 ? -14.68 26.812 -0.292 1 96.62 508 ALA B C 1
ATOM 11351 O O . ALA B 1 508 ? -13.469 26.766 -0.036 1 96.62 508 ALA B O 1
ATOM 11352 N N . ILE B 1 509 ? -15.43 27.891 -0.144 1 97.94 509 ILE B N 1
ATOM 11353 C CA . ILE B 1 509 ? -14.891 29.125 0.426 1 97.94 509 ILE B CA 1
ATOM 11354 C C . ILE B 1 509 ? -15.914 29.734 1.375 1 97.94 509 ILE B C 1
ATOM 11356 O O . ILE B 1 509 ? -16.625 30.688 1.008 1 97.94 509 ILE B O 1
ATOM 11360 N N . PRO B 1 510 ? -15.852 29.375 2.617 1 96.38 510 PRO B N 1
ATOM 11361 C CA . PRO B 1 510 ? -16.906 29.812 3.533 1 96.38 510 PRO B CA 1
ATOM 11362 C C . PRO B 1 510 ? -16.578 31.125 4.23 1 96.38 510 PRO B C 1
ATOM 11364 O O . PRO B 1 510 ? -17.453 31.781 4.777 1 96.38 510 PRO B O 1
ATOM 11367 N N . GLN B 1 511 ? -15.281 31.531 4.18 1 96.44 511 GLN B N 1
ATOM 11368 C CA . GLN B 1 511 ? -14.867 32.656 5.012 1 96.44 511 GLN B CA 1
ATOM 11369 C C . GLN B 1 511 ? -14.016 33.656 4.223 1 96.44 511 GLN B C 1
ATOM 11371 O O . GLN B 1 511 ? -13.188 33.25 3.398 1 96.44 511 GLN B O 1
ATOM 11376 N N . CYS B 1 512 ? -14.273 34.875 4.434 1 97.94 512 CYS B N 1
ATOM 11377 C CA . CYS B 1 512 ? -13.414 36 4.012 1 97.94 512 CYS B CA 1
ATOM 11378 C C . CYS B 1 512 ? -12.859 36.75 5.219 1 97.94 512 CYS B C 1
ATOM 11380 O O . CYS B 1 512 ? -13.602 37.438 5.926 1 97.94 512 CYS B O 1
ATOM 11382 N N . ILE B 1 513 ? -11.547 36.656 5.453 1 98.06 513 ILE B N 1
ATOM 11383 C CA . ILE B 1 513 ? -10.922 37.188 6.664 1 98.06 513 ILE B CA 1
ATOM 11384 C C . ILE B 1 513 ? -10.281 38.562 6.367 1 98.06 513 ILE B C 1
ATOM 11386 O O . ILE B 1 513 ? -9.602 38.719 5.355 1 98.06 513 ILE B O 1
ATOM 11390 N N . ILE B 1 514 ? -10.5 39.531 7.23 1 98.19 514 ILE B N 1
ATOM 11391 C CA . ILE B 1 514 ? -9.953 40.875 7.098 1 98.19 514 ILE B CA 1
ATOM 11392 C C . ILE B 1 514 ? -8.82 41.062 8.102 1 98.19 514 ILE B C 1
ATOM 11394 O O . ILE B 1 514 ? -9.07 41.25 9.297 1 98.19 514 ILE B O 1
ATOM 11398 N N . SER B 1 515 ? -7.645 41.125 7.633 1 94.62 515 SER B N 1
ATOM 11399 C CA . SER B 1 515 ? -6.504 41.406 8.508 1 94.62 515 SER B CA 1
ATOM 11400 C C . SER B 1 515 ? -6.469 42.844 8.93 1 94.62 515 SER B C 1
ATOM 11402 O O . SER B 1 515 ? -6.879 43.75 8.172 1 94.62 515 SER B O 1
ATOM 11404 N N . MET B 1 516 ? -6.035 43.156 10.031 1 92.5 516 MET B N 1
ATOM 11405 C CA . MET B 1 516 ? -5.875 44.5 10.578 1 92.5 516 MET B CA 1
ATOM 11406 C C . MET B 1 516 ? -7.195 45.25 10.555 1 92.5 516 MET B C 1
ATOM 11408 O O . MET B 1 516 ? -7.27 46.375 10.039 1 92.5 516 MET B O 1
ATOM 11412 N N . CYS B 1 517 ? -8.211 44.562 11.039 1 95.94 517 CYS B N 1
ATOM 11413 C CA . CYS B 1 517 ? -9.516 45.219 11.117 1 95.94 517 CYS B CA 1
ATOM 11414 C C . CYS B 1 517 ? -9.547 46.25 12.227 1 95.94 517 CYS B C 1
ATOM 11416 O O . CYS B 1 517 ? -9.266 45.938 13.391 1 95.94 517 CYS B O 1
ATOM 11418 N N . LYS B 1 518 ? -9.906 47.469 11.922 1 93.62 518 LYS B N 1
ATOM 11419 C CA . LYS B 1 518 ? -9.805 48.562 12.883 1 93.62 518 LYS B CA 1
ATOM 11420 C C . LYS B 1 518 ? -11.18 49.188 13.156 1 93.62 518 LYS B C 1
ATOM 11422 O O . LYS B 1 518 ? -11.352 49.906 14.125 1 93.62 518 LYS B O 1
ATOM 11427 N N . GLY B 1 519 ? -12.086 48.875 12.312 1 94.31 519 GLY B N 1
ATOM 11428 C CA . GLY B 1 519 ? -13.398 49.469 12.5 1 94.31 519 GLY B CA 1
ATOM 11429 C C . GLY B 1 519 ? -14.484 48.75 11.695 1 94.31 519 GLY B C 1
ATOM 11430 O O . GLY B 1 519 ? -14.211 47.812 10.977 1 94.31 519 GLY B O 1
ATOM 11431 N N . MET B 1 520 ? -15.711 49.281 11.875 1 95.44 520 MET B N 1
ATOM 11432 C CA . MET B 1 520 ? -16.875 48.719 11.219 1 95.44 520 MET B CA 1
ATOM 11433 C C . MET B 1 520 ? -16.812 48.938 9.711 1 95.44 520 MET B C 1
ATOM 11435 O O . MET B 1 520 ? -17.266 48.094 8.93 1 95.44 520 MET B O 1
ATOM 11439 N N . SER B 1 521 ? -16.297 50.062 9.273 1 97.25 521 SER B N 1
ATOM 11440 C CA . SER B 1 521 ? -16.188 50.344 7.848 1 97.25 521 SER B CA 1
ATOM 11441 C C . SER B 1 521 ? -15.406 49.281 7.113 1 97.25 521 SER B C 1
ATOM 11443 O O . SER B 1 521 ? -15.734 48.938 5.973 1 97.25 521 SER B O 1
ATOM 11445 N N . ASP B 1 522 ? -14.391 48.719 7.742 1 97.69 522 ASP B N 1
ATOM 11446 C CA . ASP B 1 522 ? -13.602 47.656 7.141 1 97.69 522 ASP B CA 1
ATOM 11447 C C . ASP B 1 522 ? -14.484 46.469 6.781 1 97.69 522 ASP B C 1
ATOM 11449 O O . ASP B 1 522 ? -14.289 45.844 5.738 1 97.69 522 ASP B O 1
ATOM 11453 N N . MET B 1 523 ? -15.391 46.125 7.609 1 97.44 523 MET B N 1
ATOM 11454 C CA . MET B 1 523 ? -16.297 45 7.387 1 97.44 523 MET B CA 1
ATOM 11455 C C . MET B 1 523 ? -17.281 45.312 6.273 1 97.44 523 MET B C 1
ATOM 11457 O O . MET B 1 523 ? -17.547 44.469 5.422 1 97.44 523 MET B O 1
ATOM 11461 N N . LEU B 1 524 ? -17.781 46.5 6.285 1 97.69 524 LEU B N 1
ATOM 11462 C CA . LEU B 1 524 ? -18.766 46.906 5.273 1 97.69 524 LEU B CA 1
ATOM 11463 C C . LEU B 1 524 ? -18.109 47 3.898 1 97.69 524 LEU B C 1
ATOM 11465 O O . LEU B 1 524 ? -18.75 46.719 2.883 1 97.69 524 LEU B O 1
ATOM 11469 N N . GLU B 1 525 ? -16.891 47.469 3.848 1 98.25 525 GLU B N 1
ATOM 11470 C CA . GLU B 1 525 ? -16.172 47.5 2.584 1 98.25 525 GLU B CA 1
ATOM 11471 C C . GLU B 1 525 ? -16.141 46.156 1.905 1 98.25 525 GLU B C 1
ATOM 11473 O O . GLU B 1 525 ? -16.391 46.031 0.704 1 98.25 525 GLU B O 1
ATOM 11478 N N . VAL B 1 526 ? -15.859 45.125 2.688 1 98.25 526 VAL B N 1
ATOM 11479 C CA . VAL B 1 526 ? -15.805 43.781 2.156 1 98.25 526 VAL B CA 1
ATOM 11480 C C . VAL B 1 526 ? -17.203 43.312 1.741 1 98.25 526 VAL B C 1
ATOM 11482 O O . VAL B 1 526 ? -17.375 42.656 0.709 1 98.25 526 VAL B O 1
ATOM 11485 N N . ALA B 1 527 ? -18.203 43.656 2.516 1 98 527 ALA B N 1
ATOM 11486 C CA . ALA B 1 527 ? -19.578 43.281 2.166 1 98 527 ALA B CA 1
ATOM 11487 C C . ALA B 1 527 ? -19.969 43.875 0.808 1 98 527 ALA B C 1
ATOM 11489 O O . ALA B 1 527 ? -20.609 43.188 -0.004 1 98 527 ALA B O 1
ATOM 11490 N N . VAL B 1 528 ? -19.578 45.125 0.561 1 97.5 528 VAL B N 1
ATOM 11491 C CA . VAL B 1 528 ? -19.906 45.781 -0.695 1 97.5 528 VAL B CA 1
ATOM 11492 C C . VAL B 1 528 ? -19.156 45.125 -1.847 1 97.5 528 VAL B C 1
ATOM 11494 O O . VAL B 1 528 ? -19.719 44.906 -2.926 1 97.5 528 VAL B O 1
ATOM 11497 N N . LEU B 1 529 ? -17.922 44.781 -1.632 1 97.88 529 LEU B N 1
ATOM 11498 C CA . LEU B 1 529 ? -17.141 44.125 -2.664 1 97.88 529 LEU B CA 1
ATOM 11499 C C . LEU B 1 529 ? -17.75 42.75 -3.002 1 97.88 529 LEU B C 1
ATOM 11501 O O . LEU B 1 529 ? -17.797 42.375 -4.168 1 97.88 529 LEU B O 1
ATOM 11505 N N . LEU B 1 530 ? -18.188 42 -1.983 1 97.94 530 LEU B N 1
ATOM 11506 C CA . LEU B 1 530 ? -18.797 40.719 -2.178 1 97.94 530 LEU B CA 1
ATOM 11507 C C . LEU B 1 530 ? -20.141 40.844 -2.91 1 97.94 530 LEU B C 1
ATOM 11509 O O . LEU B 1 530 ? -20.516 39.969 -3.67 1 97.94 530 LEU B O 1
ATOM 11513 N N . LYS B 1 531 ? -20.781 41.938 -2.686 1 97.31 531 LYS B N 1
ATOM 11514 C CA . LYS B 1 531 ? -22.031 42.219 -3.398 1 97.31 531 LYS B CA 1
ATOM 11515 C C . LYS B 1 531 ? -21.781 42.344 -4.898 1 97.31 531 LYS B C 1
ATOM 11517 O O . LYS B 1 531 ? -22.594 41.906 -5.707 1 97.31 531 LYS B O 1
ATOM 11522 N N . GLU B 1 532 ? -20.688 42.906 -5.242 1 95.5 532 GLU B N 1
ATOM 11523 C CA . GLU B 1 532 ? -20.359 43.156 -6.641 1 95.5 532 GLU B CA 1
ATOM 11524 C C . GLU B 1 532 ? -20.219 41.844 -7.422 1 95.5 532 GLU B C 1
ATOM 11526 O O . GLU B 1 532 ? -20.25 41.844 -8.656 1 95.5 532 GLU B O 1
ATOM 11531 N N . VAL B 1 533 ? -20.031 40.75 -6.758 1 95.81 533 VAL B N 1
ATOM 11532 C CA . VAL B 1 533 ? -19.844 39.5 -7.457 1 95.81 533 VAL B CA 1
ATOM 11533 C C . VAL B 1 533 ? -20.984 38.531 -7.117 1 95.81 533 VAL B C 1
ATOM 11535 O O . VAL B 1 533 ? -20.938 37.344 -7.461 1 95.81 533 VAL B O 1
ATOM 11538 N N . GLY B 1 534 ? -21.938 38.938 -6.336 1 95.19 534 GLY B N 1
ATOM 11539 C CA . GLY B 1 534 ? -23.156 38.188 -6.094 1 95.19 534 GLY B CA 1
ATOM 11540 C C . GLY B 1 534 ? -23.062 37.281 -4.883 1 95.19 534 GLY B C 1
ATOM 11541 O O . GLY B 1 534 ? -23.938 36.438 -4.664 1 95.19 534 GLY B O 1
ATOM 11542 N N . LEU B 1 535 ? -22.047 37.375 -4.043 1 97.31 535 LEU B N 1
ATOM 11543 C CA . LEU B 1 535 ? -21.906 36.531 -2.854 1 97.31 535 LEU B CA 1
ATOM 11544 C C . LEU B 1 535 ? -22.625 37.156 -1.665 1 97.31 535 LEU B C 1
ATOM 11546 O O . LEU B 1 535 ? -22.875 36.469 -0.666 1 97.31 535 LEU B O 1
ATOM 11550 N N . VAL B 1 536 ? -22.859 38.438 -1.803 1 96.81 536 VAL B N 1
ATOM 11551 C CA . VAL B 1 536 ? -23.766 39.156 -0.903 1 96.81 536 VAL B CA 1
ATOM 11552 C C . VAL B 1 536 ? -24.891 39.812 -1.706 1 96.81 536 VAL B C 1
ATOM 11554 O O . VAL B 1 536 ? -24.656 40.312 -2.803 1 96.81 536 VAL B O 1
ATOM 11557 N N . HIS B 1 537 ? -26.109 39.719 -1.174 1 95.38 537 HIS B N 1
ATOM 11558 C CA . HIS B 1 537 ? -27.266 40.25 -1.87 1 95.38 537 HIS B CA 1
ATOM 11559 C C . HIS B 1 537 ? -27.891 41.406 -1.096 1 95.38 537 HIS B C 1
ATOM 11561 O O . HIS B 1 537 ? -27.969 41.375 0.134 1 95.38 537 HIS B O 1
ATOM 11567 N N . PRO B 1 538 ? -28.406 42.344 -1.802 1 91.62 538 PRO B N 1
ATOM 11568 C CA . PRO B 1 538 ? -29.016 43.5 -1.141 1 91.62 538 PRO B CA 1
ATOM 11569 C C . PRO B 1 538 ? -30.203 43.125 -0.272 1 91.62 538 PRO B C 1
ATOM 11571 O O . PRO B 1 538 ? -30.578 43.875 0.637 1 91.62 538 PRO B O 1
ATOM 11574 N N . SER B 1 539 ? -30.75 41.938 -0.493 1 91.62 539 SER B N 1
ATOM 11575 C CA . SER B 1 539 ? -31.891 41.5 0.298 1 91.62 539 SER B CA 1
ATOM 11576 C C . SER B 1 539 ? -31.453 41.062 1.7 1 91.62 539 SER B C 1
ATOM 11578 O O . SER B 1 539 ? -32.312 40.844 2.57 1 91.62 539 SER B O 1
ATOM 11580 N N . GLY B 1 540 ? -30.172 41 1.867 1 92.44 540 GLY B N 1
ATOM 11581 C CA . GLY B 1 540 ? -29.672 40.656 3.189 1 92.44 540 GLY B CA 1
ATOM 11582 C C . GLY B 1 540 ? -29.172 39.25 3.299 1 92.44 540 GLY B C 1
ATOM 11583 O O . GLY B 1 540 ? -28.969 38.719 4.402 1 92.44 540 GLY B O 1
ATOM 11584 N N . ARG B 1 541 ? -28.875 38.562 2.229 1 94.12 541 ARG B N 1
ATOM 11585 C CA . ARG B 1 541 ? -28.328 37.188 2.234 1 94.12 541 ARG B CA 1
ATOM 11586 C C . ARG B 1 541 ? -26.844 37.188 1.897 1 94.12 541 ARG B C 1
ATOM 11588 O O . ARG B 1 541 ? -26.406 37.938 1.004 1 94.12 541 ARG B O 1
ATOM 11595 N N . SER B 1 542 ? -26.094 36.469 2.646 1 96.81 542 SER B N 1
ATOM 11596 C CA . SER B 1 542 ? -24.672 36.344 2.396 1 96.81 542 SER B CA 1
ATOM 11597 C C . SER B 1 542 ? -24.266 34.906 2.215 1 96.81 542 SER B C 1
ATOM 11599 O O . SER B 1 542 ? -24.641 34.031 3.016 1 96.81 542 SER B O 1
ATOM 11601 N N . ALA B 1 543 ? -23.531 34.594 1.174 1 96 543 ALA B N 1
ATOM 11602 C CA . ALA B 1 543 ? -23.047 33.25 0.916 1 96 543 ALA B CA 1
ATOM 11603 C C . ALA B 1 543 ? -21.688 33 1.58 1 96 543 ALA B C 1
ATOM 11605 O O . ALA B 1 543 ? -21.219 31.875 1.659 1 96 543 ALA B O 1
ATOM 11606 N N . ILE B 1 544 ? -21.031 34.031 2.09 1 96.5 544 ILE B N 1
ATOM 11607 C CA . ILE B 1 544 ? -19.703 33.969 2.678 1 96.5 544 ILE B CA 1
ATOM 11608 C C . ILE B 1 544 ? -19.688 34.719 4.008 1 96.5 544 ILE B C 1
ATOM 11610 O O . ILE B 1 544 ? -20.375 35.75 4.164 1 96.5 544 ILE B O 1
ATOM 11614 N N . ASN B 1 545 ? -18.969 34.188 4.977 1 96.94 545 ASN B N 1
ATOM 11615 C CA . ASN B 1 545 ? -18.797 34.844 6.273 1 96.94 545 ASN B CA 1
ATOM 11616 C C . ASN B 1 545 ? -17.688 35.875 6.246 1 96.94 545 ASN B C 1
ATOM 11618 O O . ASN B 1 545 ? -16.578 35.562 5.789 1 96.94 545 ASN B O 1
ATOM 11622 N N . ILE B 1 546 ? -17.969 37.062 6.629 1 97.94 546 ILE B N 1
ATOM 11623 C CA . ILE B 1 546 ? -16.969 38.125 6.742 1 97.94 546 ILE B CA 1
ATOM 11624 C C . ILE B 1 546 ? -16.375 38.125 8.148 1 97.94 546 ILE B C 1
ATOM 11626 O O . ILE B 1 546 ? -17.078 38.375 9.133 1 97.94 546 ILE B O 1
ATOM 11630 N N . VAL B 1 547 ? -15.109 37.875 8.273 1 98.31 547 VAL B N 1
ATOM 11631 C CA . VAL B 1 547 ? -14.5 37.625 9.57 1 98.31 547 VAL B CA 1
ATOM 11632 C C . VAL B 1 547 ? -13.453 38.688 9.883 1 98.31 547 VAL B C 1
ATOM 11634 O O . VAL B 1 547 ? -12.414 38.75 9.211 1 98.31 547 VAL B O 1
ATOM 11637 N N . PRO B 1 548 ? -13.656 39.531 10.891 1 98.19 548 PRO B N 1
ATOM 11638 C CA . PRO B 1 548 ? -12.617 40.469 11.297 1 98.19 548 PRO B CA 1
ATOM 11639 C C . PRO B 1 548 ? -11.484 39.812 12.078 1 98.19 548 PRO B C 1
ATOM 11641 O O . PRO B 1 548 ? -11.734 38.906 12.883 1 98.19 548 PRO B O 1
ATOM 11644 N N . LEU B 1 549 ? -10.305 40.156 11.789 1 97.25 549 LEU B N 1
ATOM 11645 C CA . LEU B 1 549 ? -9.148 39.75 12.57 1 97.25 549 LEU B CA 1
ATOM 11646 C C . LEU B 1 549 ? -8.617 40.906 13.406 1 97.25 549 LEU B C 1
ATOM 11648 O O . LEU B 1 549 ? -8.188 41.938 12.859 1 97.25 549 LEU B O 1
ATOM 11652 N N . PHE B 1 550 ? -8.727 40.781 14.688 1 96.19 550 PHE B N 1
ATOM 11653 C CA . PHE B 1 550 ? -8.141 41.719 15.625 1 96.19 550 PHE B CA 1
ATOM 11654 C C . PHE B 1 550 ? -6.773 41.25 16.094 1 96.19 550 PHE B C 1
ATOM 11656 O O . PHE B 1 550 ? -6.668 40.219 16.766 1 96.19 550 PHE B O 1
ATOM 11663 N N . GLU B 1 551 ? -5.688 41.969 15.758 1 89.38 551 GLU B N 1
ATOM 11664 C CA . GLU B 1 551 ? -4.395 41.344 15.969 1 89.38 551 GLU B CA 1
ATOM 11665 C C . GLU B 1 551 ? -3.402 42.312 16.609 1 89.38 551 GLU B C 1
ATOM 11667 O O . GLU B 1 551 ? -2.279 41.906 16.953 1 89.38 551 GLU B O 1
ATOM 11672 N N . THR B 1 552 ? -3.719 43.562 16.812 1 88.81 552 THR B N 1
ATOM 11673 C CA . THR B 1 552 ? -2.908 44.438 17.641 1 88.81 552 THR B CA 1
ATOM 11674 C C . THR B 1 552 ? -3.551 44.656 19 1 88.81 552 THR B C 1
ATOM 11676 O O . THR B 1 552 ? -4.723 44.344 19.203 1 88.81 552 THR B O 1
ATOM 11679 N N . ILE B 1 553 ? -2.727 45.188 19.953 1 90.5 553 ILE B N 1
ATOM 11680 C CA . ILE B 1 553 ? -3.264 45.438 21.281 1 90.5 553 ILE B CA 1
ATOM 11681 C C . ILE B 1 553 ? -4.441 46.406 21.188 1 90.5 553 ILE B C 1
ATOM 11683 O O . ILE B 1 553 ? -5.492 46.156 21.797 1 90.5 553 ILE B O 1
ATOM 11687 N N . GLU B 1 554 ? -4.312 47.375 20.406 1 91 554 GLU B N 1
ATOM 11688 C CA . GLU B 1 554 ? -5.375 48.344 20.219 1 91 554 GLU B CA 1
ATOM 11689 C C . GLU B 1 554 ? -6.613 47.719 19.594 1 91 554 GLU B C 1
ATOM 11691 O O . GLU B 1 554 ? -7.738 48.031 19.984 1 91 554 GLU B O 1
ATOM 11696 N N . ASP B 1 555 ? -6.441 46.938 18.625 1 92.81 555 ASP B N 1
ATOM 11697 C CA . ASP B 1 555 ? -7.547 46.25 17.953 1 92.81 555 ASP B CA 1
ATOM 11698 C C . ASP B 1 555 ? -8.297 45.344 18.922 1 92.81 555 ASP B C 1
ATOM 11700 O O . ASP B 1 555 ? -9.531 45.25 18.875 1 92.81 555 ASP B O 1
ATOM 11704 N N . LEU B 1 556 ? -7.504 44.594 19.703 1 93.88 556 LEU B N 1
ATOM 11705 C CA . LEU B 1 556 ? -8.109 43.688 20.672 1 93.88 556 LEU B CA 1
ATOM 11706 C C . LEU B 1 556 ? -8.961 44.438 21.688 1 93.88 556 LEU B C 1
ATOM 11708 O O . LEU B 1 556 ? -10.062 44 22.031 1 93.88 556 LEU B O 1
ATOM 11712 N N . GLN B 1 557 ? -8.461 45.562 22.094 1 93.69 557 GLN B N 1
ATOM 11713 C CA . GLN B 1 557 ? -9.18 46.375 23.047 1 93.69 557 GLN B CA 1
ATOM 11714 C C . GLN B 1 557 ? -10.453 46.938 22.438 1 93.69 557 GLN B C 1
ATOM 11716 O O . GLN B 1 557 ? -11.461 47.125 23.141 1 93.69 557 GLN B O 1
ATOM 11721 N N . ALA B 1 558 ? -10.422 47.188 21.156 1 95.19 558 ALA B N 1
ATOM 11722 C CA . ALA B 1 558 ? -11.539 47.812 20.453 1 95.19 558 ALA B CA 1
ATOM 11723 C C . ALA B 1 558 ? -12.508 46.75 19.922 1 95.19 558 ALA B C 1
ATOM 11725 O O . ALA B 1 558 ? -13.609 47.094 19.469 1 95.19 558 ALA B O 1
ATOM 11726 N N . SER B 1 559 ? -12.18 45.562 19.984 1 96.69 559 SER B N 1
ATOM 11727 C CA . SER B 1 559 ? -12.867 44.469 19.281 1 96.69 559 SER B CA 1
ATOM 11728 C C . SER B 1 559 ? -14.336 44.406 19.688 1 96.69 559 SER B C 1
ATOM 11730 O O . SER B 1 559 ? -15.227 44.344 18.828 1 96.69 559 SER B O 1
ATOM 11732 N N . SER B 1 560 ? -14.609 44.438 21.031 1 96.62 560 SER B N 1
ATOM 11733 C CA . SER B 1 560 ? -15.977 44.281 21.531 1 96.62 560 SER B CA 1
ATOM 11734 C C . SER B 1 560 ? -16.844 45.469 21.078 1 96.62 560 SER B C 1
ATOM 11736 O O . SER B 1 560 ? -18 45.25 20.703 1 96.62 560 SER B O 1
ATOM 11738 N N . ALA B 1 561 ? -16.312 46.594 21.078 1 96.56 561 ALA B N 1
ATOM 11739 C CA . ALA B 1 561 ? -17.062 47.781 20.672 1 96.56 561 ALA B CA 1
ATOM 11740 C C . ALA B 1 561 ? -17.375 47.719 19.188 1 96.56 561 ALA B C 1
ATOM 11742 O O . ALA B 1 561 ? -18.484 48.094 18.766 1 96.56 561 ALA B O 1
ATOM 11743 N N . ILE B 1 562 ? -16.453 47.375 18.422 1 96.69 562 ILE B N 1
ATOM 11744 C CA . ILE B 1 562 ? -16.625 47.281 16.984 1 96.69 562 ILE B CA 1
ATOM 11745 C C . ILE B 1 562 ? -17.719 46.25 16.672 1 96.69 562 ILE B C 1
ATOM 11747 O O . ILE B 1 562 ? -18.609 46.531 15.867 1 96.69 562 ILE B O 1
ATOM 11751 N N . MET B 1 563 ? -17.656 45.094 17.328 1 97.75 563 MET B N 1
ATOM 11752 C CA . MET B 1 563 ? -18.625 44.062 17.078 1 97.75 563 MET B CA 1
ATOM 11753 C C . MET B 1 563 ? -20.016 44.469 17.562 1 97.75 563 MET B C 1
ATOM 11755 O O . MET B 1 563 ? -21.031 44.094 16.938 1 97.75 563 MET B O 1
ATOM 11759 N N . ASP B 1 564 ? -20 45.125 18.688 1 97.5 564 ASP B N 1
ATOM 11760 C CA . ASP B 1 564 ? -21.266 45.656 19.188 1 97.5 564 ASP B CA 1
ATOM 11761 C C . ASP B 1 564 ? -21.922 46.562 18.172 1 97.5 564 ASP B C 1
ATOM 11763 O O . ASP B 1 564 ? -23.125 46.438 17.906 1 97.5 564 ASP B O 1
ATOM 11767 N N . ARG B 1 565 ? -21.156 47.438 17.672 1 96 565 ARG B N 1
ATOM 11768 C CA . ARG B 1 565 ? -21.656 48.344 16.656 1 96 565 ARG B CA 1
ATOM 11769 C C . ARG B 1 565 ? -22.109 47.625 15.406 1 96 565 ARG B C 1
ATOM 11771 O O . ARG B 1 565 ? -23.141 47.938 14.828 1 96 565 ARG B O 1
ATOM 11778 N N . MET B 1 566 ? -21.375 46.719 14.969 1 95.62 566 MET B N 1
ATOM 11779 C CA . MET B 1 566 ? -21.641 45.938 13.758 1 95.62 566 MET B CA 1
ATOM 11780 C C . MET B 1 566 ? -22.953 45.156 13.891 1 95.62 566 MET B C 1
ATOM 11782 O O . MET B 1 566 ? -23.797 45.219 12.984 1 95.62 566 MET B O 1
ATOM 11786 N N . LEU B 1 567 ? -23.219 44.5 15.031 1 96.75 567 LEU B N 1
ATOM 11787 C CA . LEU B 1 567 ? -24.391 43.656 15.242 1 96.75 567 LEU B CA 1
ATOM 11788 C C . LEU B 1 567 ? -25.625 44.531 15.5 1 96.75 567 LEU B C 1
ATOM 11790 O O . LEU B 1 567 ? -26.75 44.062 15.391 1 96.75 567 LEU B O 1
ATOM 11794 N N . SER B 1 568 ? -25.359 45.812 15.805 1 96.44 568 SER B N 1
ATOM 11795 C CA . SER B 1 568 ? -26.453 46.75 16.047 1 96.44 568 SER B CA 1
ATOM 11796 C C . SER B 1 568 ? -26.953 47.344 14.734 1 96.44 568 SER B C 1
ATOM 11798 O O . SER B 1 568 ? -28.062 47.875 14.688 1 96.44 568 SER B O 1
ATOM 11800 N N . LEU B 1 569 ? -26.109 47.312 13.742 1 95.75 569 LEU B N 1
ATOM 11801 C CA . LEU B 1 569 ? -26.516 47.844 12.438 1 95.75 569 LEU B CA 1
ATOM 11802 C C . LEU B 1 569 ? -27.453 46.844 11.742 1 95.75 569 LEU B C 1
ATOM 11804 O O . LEU B 1 569 ? -27.047 45.719 11.398 1 95.75 569 LEU B O 1
ATOM 11808 N N . HIS B 1 570 ? -28.594 47.281 11.398 1 94.69 570 HIS B N 1
ATOM 11809 C CA . HIS B 1 570 ? -29.641 46.406 10.883 1 94.69 570 HIS B CA 1
ATOM 11810 C C . HIS B 1 570 ? -29.219 45.719 9.594 1 94.69 570 HIS B C 1
ATOM 11812 O O . HIS B 1 570 ? -29.438 44.5 9.43 1 94.69 570 HIS B O 1
ATOM 11818 N N . ASP B 1 571 ? -28.656 46.406 8.695 1 94.31 571 ASP B N 1
ATOM 11819 C CA . ASP B 1 571 ? -28.266 45.844 7.398 1 94.31 571 ASP B CA 1
ATOM 11820 C C . ASP B 1 571 ? -27.234 44.75 7.555 1 94.31 571 ASP B C 1
ATOM 11822 O O . ASP B 1 571 ? -27.281 43.719 6.848 1 94.31 571 ASP B O 1
ATOM 11826 N N . TYR B 1 572 ? -26.328 44.906 8.414 1 95.25 572 TYR B N 1
ATOM 11827 C CA . TYR B 1 572 ? -25.312 43.875 8.617 1 95.25 572 TYR B CA 1
ATOM 11828 C C . TYR B 1 572 ? -25.875 42.688 9.406 1 95.25 572 TYR B C 1
ATOM 11830 O O . TYR B 1 572 ? -25.5 41.562 9.148 1 95.25 572 TYR B O 1
ATOM 11838 N N . ARG B 1 573 ? -26.688 43 10.406 1 96.06 573 ARG B N 1
ATOM 11839 C CA . ARG B 1 573 ? -27.328 41.938 11.203 1 96.06 573 ARG B CA 1
ATOM 11840 C C . ARG B 1 573 ? -28.062 40.938 10.312 1 96.06 573 ARG B C 1
ATOM 11842 O O . ARG B 1 573 ? -28.047 39.75 10.562 1 96.06 573 ARG B O 1
ATOM 11849 N N . ARG B 1 574 ? -28.641 41.406 9.281 1 96 574 ARG B N 1
ATOM 11850 C CA . ARG B 1 574 ? -29.344 40.531 8.344 1 96 574 ARG B CA 1
ATOM 11851 C C . ARG B 1 574 ? -28.391 39.594 7.637 1 96 574 ARG B C 1
ATOM 11853 O O . ARG B 1 574 ? -28.75 38.438 7.371 1 96 574 ARG B O 1
ATOM 11860 N N . LEU B 1 575 ? -27.25 40.094 7.293 1 96.56 575 LEU B N 1
ATOM 11861 C CA . LEU B 1 575 ? -26.25 39.219 6.684 1 96.56 575 LEU B CA 1
ATOM 11862 C C . LEU B 1 575 ? -25.875 38.094 7.617 1 96.56 575 LEU B C 1
ATOM 11864 O O . LEU B 1 575 ? -25.766 36.938 7.184 1 96.56 575 LEU B O 1
ATOM 11868 N N . VAL B 1 576 ? -25.719 38.375 8.938 1 97.06 576 VAL B N 1
ATOM 11869 C CA . VAL B 1 576 ? -25.344 37.375 9.953 1 97.06 576 VAL B CA 1
ATOM 11870 C C . VAL B 1 576 ? -26.469 36.375 10.125 1 97.06 576 VAL B C 1
ATOM 11872 O O . VAL B 1 576 ? -26.234 35.156 10.172 1 97.06 576 VAL B O 1
ATOM 11875 N N . ASP B 1 577 ? -27.688 36.875 10.148 1 96.69 577 ASP B N 1
ATOM 11876 C CA . ASP B 1 577 ? -28.844 36 10.352 1 96.69 577 ASP B CA 1
ATOM 11877 C C . ASP B 1 577 ? -29.047 35.062 9.164 1 96.69 577 ASP B C 1
ATOM 11879 O O . ASP B 1 577 ? -29.5 33.938 9.328 1 96.69 577 ASP B O 1
ATOM 11883 N N . SER B 1 578 ? -28.672 35.531 8.023 1 96.62 578 SER B N 1
ATOM 11884 C CA . SER B 1 578 ? -28.844 34.719 6.824 1 96.62 578 SER B CA 1
ATOM 11885 C C . SER B 1 578 ? -27.906 33.5 6.848 1 96.62 578 SER B C 1
ATOM 11887 O O . SER B 1 578 ? -28.125 32.531 6.113 1 96.62 578 SER B O 1
ATOM 11889 N N . ARG B 1 579 ? -26.969 33.531 7.652 1 95.31 579 ARG B N 1
ATOM 11890 C CA . ARG B 1 579 ? -26 32.438 7.758 1 95.31 579 ARG B CA 1
ATOM 11891 C C . ARG B 1 579 ? -26.156 31.719 9.086 1 95.31 579 ARG B C 1
ATOM 11893 O O . ARG B 1 579 ? -25.172 31.266 9.672 1 95.31 579 ARG B O 1
ATOM 11900 N N . GLY B 1 580 ? -27.328 31.703 9.656 1 92.44 580 GLY B N 1
ATOM 11901 C CA . GLY B 1 580 ? -27.625 30.938 10.852 1 92.44 580 GLY B CA 1
ATOM 11902 C C . GLY B 1 580 ? -27.297 31.656 12.141 1 92.44 580 GLY B C 1
ATOM 11903 O O . GLY B 1 580 ? -27.125 31.031 13.188 1 92.44 580 GLY B O 1
ATOM 11904 N N . SER B 1 581 ? -27.062 33.031 12.094 1 95.56 581 SER B N 1
ATOM 11905 C CA . SER B 1 581 ? -26.781 33.875 13.25 1 95.56 581 SER B CA 1
ATOM 11906 C C . SER B 1 581 ? -25.5 33.438 13.953 1 95.56 581 SER B C 1
ATOM 11908 O O . SER B 1 581 ? -25.469 33.281 15.172 1 95.56 581 SER B O 1
ATOM 11910 N N . VAL B 1 582 ? -24.547 33.062 13.172 1 95.06 582 VAL B N 1
ATOM 11911 C CA . VAL B 1 582 ? -23.203 32.75 13.656 1 95.06 582 VAL B CA 1
ATOM 11912 C C . VAL B 1 582 ? -22.203 33.75 13.07 1 95.06 582 VAL B C 1
ATOM 11914 O O . VAL B 1 582 ? -22.219 34.031 11.867 1 95.06 582 VAL B O 1
ATOM 11917 N N . GLN B 1 583 ? -21.453 34.375 13.883 1 96.56 583 GLN B N 1
ATOM 11918 C CA . GLN B 1 583 ? -20.406 35.312 13.469 1 96.56 583 GLN B CA 1
ATOM 11919 C C . GLN B 1 583 ? -19.047 34.875 13.992 1 96.56 583 GLN B C 1
ATOM 11921 O O . GLN B 1 583 ? -18.891 34.594 15.18 1 96.56 583 GLN B O 1
ATOM 11926 N N . GLU B 1 584 ? -18.141 34.75 13.07 1 97.44 584 GLU B N 1
ATOM 11927 C CA . GLU B 1 584 ? -16.781 34.344 13.438 1 97.44 584 GLU B CA 1
ATOM 11928 C C . GLU B 1 584 ? -15.898 35.562 13.633 1 97.44 584 GLU B C 1
ATOM 11930 O O . GLU B 1 584 ? -15.992 36.531 12.891 1 97.44 584 GLU B O 1
ATOM 11935 N N . VAL B 1 585 ? -15.109 35.531 14.656 1 97.75 585 VAL B N 1
ATOM 11936 C CA . VAL B 1 585 ? -14.109 36.562 14.953 1 97.75 585 VAL B CA 1
ATOM 11937 C C . VAL B 1 585 ? -12.734 35.906 15.117 1 97.75 585 VAL B C 1
ATOM 11939 O O . VAL B 1 585 ? -12.594 34.938 15.859 1 97.75 585 VAL B O 1
ATOM 11942 N N . MET B 1 586 ? -11.82 36.406 14.375 1 97.12 586 MET B N 1
ATOM 11943 C CA . MET B 1 586 ? -10.469 35.844 14.484 1 97.12 586 MET B CA 1
ATOM 11944 C C . MET B 1 586 ? -9.609 36.688 15.414 1 97.12 586 MET B C 1
ATOM 11946 O O . MET B 1 586 ? -9.688 37.938 15.391 1 97.12 586 MET B O 1
ATOM 11950 N N . LEU B 1 587 ? -8.922 36.031 16.266 1 94.88 587 LEU B N 1
ATOM 11951 C CA . LEU B 1 587 ? -7.996 36.688 17.203 1 94.88 587 LEU B CA 1
ATOM 11952 C C . LEU B 1 587 ? -6.555 36.312 16.875 1 94.88 587 LEU B C 1
ATOM 11954 O O . LEU B 1 587 ? -6.223 35.156 16.719 1 94.88 587 LEU B O 1
ATOM 11958 N N . GLY B 1 588 ? -5.727 37.344 16.703 1 90.69 588 GLY B N 1
ATOM 11959 C CA . GLY B 1 588 ? -4.336 37.125 16.328 1 90.69 588 GLY B CA 1
ATOM 11960 C C . GLY B 1 588 ? -3.396 37.125 17.531 1 90.69 588 GLY B C 1
ATOM 11961 O O . GLY B 1 588 ? -3.436 38.031 18.359 1 90.69 588 GLY B O 1
ATOM 11962 N N . TYR B 1 589 ? -2.523 36.219 17.562 1 85.06 589 TYR B N 1
ATOM 11963 C CA . TYR B 1 589 ? -1.623 36.031 18.688 1 85.06 589 TYR B CA 1
ATOM 11964 C C . TYR B 1 589 ? -0.239 36.594 18.391 1 85.06 589 TYR B C 1
ATOM 11966 O O . TYR B 1 589 ? 0.36 37.25 19.219 1 85.06 589 TYR B O 1
ATOM 11974 N N . SER B 1 590 ? 0.224 36.438 17.234 1 83.94 590 SER B N 1
ATOM 11975 C CA . SER B 1 590 ? 1.606 36.75 16.859 1 83.94 590 SER B CA 1
ATOM 11976 C C . SER B 1 590 ? 1.867 38.25 16.844 1 83.94 590 SER B C 1
ATOM 11978 O O . SER B 1 590 ? 2.811 38.719 17.484 1 83.94 590 SER B O 1
ATOM 11980 N N . ASP B 1 591 ? 1.085 38.938 16.219 1 82.31 591 ASP B N 1
ATOM 11981 C CA . ASP B 1 591 ? 1.311 40.375 16.078 1 82.31 591 ASP B CA 1
ATOM 11982 C C . ASP B 1 591 ? 1.09 41.125 17.406 1 82.31 591 ASP B C 1
ATOM 11984 O O . ASP B 1 591 ? 1.752 42.125 17.688 1 82.31 591 ASP B O 1
ATOM 11988 N N . SER B 1 592 ? 0.178 40.625 18.188 1 87.81 592 SER B N 1
ATOM 11989 C CA . SER B 1 592 ? -0.028 41.219 19.5 1 87.81 592 SER B CA 1
ATOM 11990 C C . SER B 1 592 ? 1.184 41 20.406 1 87.81 592 SER B C 1
ATOM 11992 O O . SER B 1 592 ? 1.523 41.875 21.203 1 87.81 592 SER B O 1
ATOM 11994 N N . ASN B 1 593 ? 1.806 39.875 20.25 1 90.25 593 ASN B N 1
ATOM 11995 C CA . ASN B 1 593 ? 3.014 39.594 21.016 1 90.25 593 ASN B CA 1
ATOM 11996 C C . ASN B 1 593 ? 4.168 40.531 20.609 1 90.25 593 ASN B C 1
ATOM 11998 O O . ASN B 1 593 ? 4.898 41.031 21.453 1 90.25 593 ASN B O 1
ATOM 12002 N N . LYS B 1 594 ? 4.375 40.688 19.312 1 88.44 594 LYS B N 1
ATOM 12003 C CA . LYS B 1 594 ? 5.41 41.594 18.828 1 88.44 594 LYS B CA 1
ATOM 12004 C C . LYS B 1 594 ? 5.164 43.031 19.281 1 88.44 594 LYS B C 1
ATOM 12006 O O . LYS B 1 594 ? 6.105 43.75 19.609 1 88.44 594 LYS B O 1
ATOM 12011 N N . ASP B 1 595 ? 3.896 43.375 19.375 1 88.44 595 ASP B N 1
ATOM 12012 C CA . ASP B 1 595 ? 3.475 44.719 19.688 1 88.44 595 ASP B CA 1
ATOM 12013 C C . ASP B 1 595 ? 3.59 45 21.188 1 88.44 595 ASP B C 1
ATOM 12015 O O . ASP B 1 595 ? 4.082 46.062 21.594 1 88.44 595 ASP B O 1
ATOM 12019 N N . GLY B 1 596 ? 3.111 44.031 21.984 1 91.19 596 GLY B N 1
ATOM 12020 C CA . GLY B 1 596 ? 2.957 44.344 23.391 1 91.19 596 GLY B CA 1
ATOM 12021 C C . GLY B 1 596 ? 3.699 43.406 24.312 1 91.19 596 GLY B C 1
ATOM 12022 O O . GLY B 1 596 ? 3.77 43.625 25.531 1 91.19 596 GLY B O 1
ATOM 12023 N N . GLY B 1 597 ? 4.223 42.344 23.797 1 92.5 597 GLY B N 1
ATOM 12024 C CA . GLY B 1 597 ? 4.922 41.406 24.656 1 92.5 597 GLY B CA 1
ATOM 12025 C C . GLY B 1 597 ? 4.066 40.219 25.047 1 92.5 597 GLY B C 1
ATOM 12026 O O . GLY B 1 597 ? 2.842 40.25 24.906 1 92.5 597 GLY B O 1
ATOM 12027 N N . PHE B 1 598 ? 4.691 39.281 25.703 1 93.31 598 PHE B N 1
ATOM 12028 C CA . PHE B 1 598 ? 4.098 37.969 25.953 1 93.31 598 PHE B CA 1
ATOM 12029 C C . PHE B 1 598 ? 2.959 38.062 26.953 1 93.31 598 PHE B C 1
ATOM 12031 O O . PHE B 1 598 ? 1.85 37.594 26.688 1 93.31 598 PHE B O 1
ATOM 12038 N N . VAL B 1 599 ? 3.143 38.688 28.047 1 95.31 599 VAL B N 1
ATOM 12039 C CA . VAL B 1 599 ? 2.174 38.781 29.125 1 95.31 599 VAL B CA 1
ATOM 12040 C C . VAL B 1 599 ? 0.96 39.594 28.688 1 95.31 599 VAL B C 1
ATOM 12042 O O . VAL B 1 599 ? -0.182 39.156 28.859 1 95.31 599 VAL B O 1
ATOM 12045 N N . THR B 1 600 ? 1.23 40.75 28.109 1 94.81 600 THR B N 1
ATOM 12046 C CA . THR B 1 600 ? 0.161 41.656 27.719 1 94.81 600 THR B CA 1
ATOM 12047 C C . THR B 1 600 ? -0.647 41.062 26.562 1 94.81 600 THR B C 1
ATOM 12049 O O . THR B 1 600 ? -1.872 41.188 26.531 1 94.81 600 THR B O 1
ATOM 12052 N N . SER B 1 601 ? 0.019 40.5 25.625 1 93 601 SER B N 1
ATOM 12053 C CA . SER B 1 601 ? -0.694 39.875 24.531 1 93 601 SER B CA 1
ATOM 12054 C C . SER B 1 601 ? -1.656 38.812 25.047 1 93 601 SER B C 1
ATOM 12056 O O . SER B 1 601 ? -2.834 38.781 24.672 1 93 601 SER B O 1
ATOM 12058 N N . GLY B 1 602 ? -1.172 37.906 25.906 1 92.38 602 GLY B N 1
ATOM 12059 C CA . GLY B 1 602 ? -2.023 36.875 26.484 1 92.38 602 GLY B CA 1
ATOM 12060 C C . GLY B 1 602 ? -3.217 37.438 27.234 1 92.38 602 GLY B C 1
ATOM 12061 O O . GLY B 1 602 ? -4.332 36.938 27.109 1 92.38 602 GLY B O 1
ATOM 12062 N N . TRP B 1 603 ? -2.963 38.406 27.953 1 94.5 603 TRP B N 1
ATOM 12063 C CA . TRP B 1 603 ? -4.004 39 28.797 1 94.5 603 TRP B CA 1
ATOM 12064 C C . TRP B 1 603 ? -5.039 39.719 27.938 1 94.5 603 TRP B C 1
ATOM 12066 O O . TRP B 1 603 ? -6.246 39.594 28.172 1 94.5 603 TRP B O 1
ATOM 12076 N N . GLU B 1 604 ? -4.586 40.531 26.953 1 94.31 604 GLU B N 1
ATOM 12077 C CA . GLU B 1 604 ? -5.508 41.281 26.094 1 94.31 604 GLU B CA 1
ATOM 12078 C C . GLU B 1 604 ? -6.367 40.312 25.266 1 94.31 604 GLU B C 1
ATOM 12080 O O . GLU B 1 604 ? -7.527 40.625 24.984 1 94.31 604 GLU B O 1
ATOM 12085 N N . LEU B 1 605 ? -5.816 39.219 24.875 1 93.69 605 LEU B N 1
ATOM 12086 C CA . LEU B 1 605 ? -6.594 38.219 24.172 1 93.69 605 LEU B CA 1
ATOM 12087 C C . LEU B 1 605 ? -7.684 37.656 25.078 1 93.69 605 LEU B C 1
ATOM 12089 O O . LEU B 1 605 ? -8.828 37.5 24.656 1 93.69 605 LEU B O 1
ATOM 12093 N N . TYR B 1 606 ? -7.301 37.312 26.312 1 93 606 TYR B N 1
ATOM 12094 C CA . TYR B 1 606 ? -8.242 36.781 27.297 1 93 606 TYR B CA 1
ATOM 12095 C C . TYR B 1 606 ? -9.367 37.75 27.562 1 93 606 TYR B C 1
ATOM 12097 O O . TYR B 1 606 ? -10.539 37.375 27.578 1 93 606 TYR B O 1
ATOM 12105 N N . LYS B 1 607 ? -9.047 39 27.719 1 93.31 607 LYS B N 1
ATOM 12106 C CA . LYS B 1 607 ? -10.031 40.031 27.969 1 93.31 607 LYS B CA 1
ATOM 12107 C C . LYS B 1 607 ? -10.953 40.219 26.766 1 93.31 607 LYS B C 1
ATOM 12109 O O . LYS B 1 607 ? -12.164 40.406 26.938 1 93.31 607 LYS B O 1
ATOM 12114 N N . ALA B 1 608 ? -10.312 40.25 25.656 1 94.75 608 ALA B N 1
ATOM 12115 C CA . ALA B 1 608 ? -11.117 40.406 24.438 1 94.75 608 ALA B CA 1
ATOM 12116 C C . ALA B 1 608 ? -12.164 39.281 24.359 1 94.75 608 ALA B C 1
ATOM 12118 O O . ALA B 1 608 ? -13.312 39.531 23.969 1 94.75 608 ALA B O 1
ATOM 12119 N N . GLU B 1 609 ? -11.805 38.125 24.703 1 94.25 609 GLU B N 1
ATOM 12120 C CA . GLU B 1 609 ? -12.734 37 24.656 1 94.25 609 GLU B CA 1
ATOM 12121 C C . GLU B 1 609 ? -13.906 37.188 25.609 1 94.25 609 GLU B C 1
ATOM 12123 O O . GLU B 1 609 ? -15.055 36.938 25.25 1 94.25 609 GLU B O 1
ATOM 12128 N N . ILE B 1 610 ? -13.602 37.625 26.797 1 92.38 610 ILE B N 1
ATOM 12129 C CA . ILE B 1 610 ? -14.641 37.844 27.797 1 92.38 610 ILE B CA 1
ATOM 12130 C C . ILE B 1 610 ? -15.625 38.906 27.281 1 92.38 610 ILE B C 1
ATOM 12132 O O . ILE B 1 610 ? -16.844 38.688 27.344 1 92.38 610 ILE B O 1
ATOM 12136 N N . ASN B 1 611 ? -15.055 39.938 26.781 1 94.94 611 ASN B N 1
ATOM 12137 C CA . ASN B 1 611 ? -15.883 41.062 26.312 1 94.94 611 ASN B CA 1
ATOM 12138 C C . ASN B 1 611 ? -16.703 40.656 25.094 1 94.94 611 ASN B C 1
ATOM 12140 O O . ASN B 1 611 ? -17.859 41.062 24.953 1 94.94 611 ASN B O 1
ATOM 12144 N N . LEU B 1 612 ? -16.125 39.938 24.219 1 96.38 612 LEU B N 1
ATOM 12145 C CA . LEU B 1 612 ? -16.844 39.5 23.016 1 96.38 612 LEU B CA 1
ATOM 12146 C C . LEU B 1 612 ? -17.984 38.562 23.391 1 96.38 612 LEU B C 1
ATOM 12148 O O . LEU B 1 612 ? -19.078 38.656 22.812 1 96.38 612 LEU B O 1
ATOM 12152 N N . VAL B 1 613 ? -17.734 37.625 24.328 1 94.31 613 VAL B N 1
ATOM 12153 C CA . VAL B 1 613 ? -18.781 36.719 24.781 1 94.31 613 VAL B CA 1
ATOM 12154 C C . VAL B 1 613 ? -19.984 37.531 25.266 1 94.31 613 VAL B C 1
ATOM 12156 O O . VAL B 1 613 ? -21.125 37.219 24.922 1 94.31 613 VAL B O 1
ATOM 12159 N N . ASP B 1 614 ? -19.719 38.531 26 1 94.19 614 ASP B N 1
ATOM 12160 C CA . ASP B 1 614 ? -20.766 39.375 26.562 1 94.19 614 ASP B CA 1
ATOM 12161 C C . ASP B 1 614 ? -21.562 40.062 25.469 1 94.19 614 ASP B C 1
ATOM 12163 O O . ASP B 1 614 ? -22.797 40.062 25.484 1 94.19 614 ASP B O 1
ATOM 12167 N N . VAL B 1 615 ? -20.844 40.656 24.531 1 96.88 615 VAL B N 1
ATOM 12168 C CA . VAL B 1 615 ? -21.484 41.406 23.438 1 96.88 615 VAL B CA 1
ATOM 12169 C C . VAL B 1 615 ? -22.344 40.438 22.625 1 96.88 615 VAL B C 1
ATOM 12171 O O . VAL B 1 615 ? -23.484 40.75 22.281 1 96.88 615 VAL B O 1
ATOM 12174 N N . PHE B 1 616 ? -21.891 39.312 22.281 1 96.81 616 PHE B N 1
ATOM 12175 C CA . PHE B 1 616 ? -22.594 38.375 21.422 1 96.81 616 PHE B CA 1
ATOM 12176 C C . PHE B 1 616 ? -23.812 37.781 22.141 1 96.81 616 PHE B C 1
ATOM 12178 O O . PHE B 1 616 ? -24.844 37.531 21.516 1 96.81 616 PHE B O 1
ATOM 12185 N N . GLU B 1 617 ? -23.672 37.562 23.453 1 94.69 617 GLU B N 1
ATOM 12186 C CA . GLU B 1 617 ? -24.812 37.125 24.234 1 94.69 617 GLU B CA 1
ATOM 12187 C C . GLU B 1 617 ? -25.938 38.156 24.234 1 94.69 617 GLU B C 1
ATOM 12189 O O . GLU B 1 617 ? -27.109 37.812 24.078 1 94.69 617 GLU B O 1
ATOM 12194 N N . ARG B 1 618 ? -25.547 39.344 24.328 1 96.19 618 ARG B N 1
ATOM 12195 C CA . ARG B 1 618 ? -26.531 40.406 24.344 1 96.19 618 ARG B CA 1
ATOM 12196 C C . ARG B 1 618 ? -27.281 40.5 23.016 1 96.19 618 ARG B C 1
ATOM 12198 O O . ARG B 1 618 ? -28.469 40.812 22.984 1 96.19 618 ARG B O 1
ATOM 12205 N N . HIS B 1 619 ? -26.625 40.25 21.969 1 97.06 619 HIS B N 1
ATOM 12206 C CA . HIS B 1 619 ? -27.219 40.344 20.641 1 97.06 619 HIS B CA 1
ATOM 12207 C C . HIS B 1 619 ? -27.828 39.031 20.203 1 97.06 619 HIS B C 1
ATOM 12209 O O . HIS B 1 619 ? -28.438 38.938 19.141 1 97.06 619 HIS B O 1
ATOM 12215 N N . HIS B 1 620 ? -27.672 37.969 20.906 1 96.06 620 HIS B N 1
ATOM 12216 C CA . HIS B 1 620 ? -28.188 36.625 20.609 1 96.06 620 HIS B CA 1
ATOM 12217 C C . HIS B 1 620 ? -27.625 36.094 19.312 1 96.06 620 HIS B C 1
ATOM 12219 O O . HIS B 1 620 ? -28.375 35.594 18.453 1 96.06 620 HIS B O 1
ATOM 12225 N N . VAL B 1 621 ? -26.438 36.312 19.078 1 96.31 621 VAL B N 1
ATOM 12226 C CA . VAL B 1 621 ? -25.672 35.75 17.953 1 96.31 621 VAL B CA 1
ATOM 12227 C C . VAL B 1 621 ? -24.625 34.781 18.469 1 96.31 621 VAL B C 1
ATOM 12229 O O . VAL B 1 621 ? -23.984 35.031 19.5 1 96.31 621 VAL B O 1
ATOM 12232 N N . ARG B 1 622 ? -24.469 33.688 17.875 1 95 622 ARG B N 1
ATOM 12233 C CA . ARG B 1 622 ? -23.453 32.719 18.281 1 95 622 ARG B CA 1
ATOM 12234 C C . ARG B 1 622 ? -22.062 33.156 17.859 1 95 622 ARG B C 1
ATOM 12236 O O . ARG B 1 622 ? -21.828 33.469 16.688 1 95 622 ARG B O 1
ATOM 12243 N N . LEU B 1 623 ? -21.172 33.156 18.828 1 95.88 623 LEU B N 1
ATOM 12244 C CA . LEU B 1 623 ? -19.781 33.531 18.609 1 95.88 623 LEU B CA 1
ATOM 12245 C C . LEU B 1 623 ? -18.938 32.312 18.25 1 95.88 623 LEU B C 1
ATOM 12247 O O . LEU B 1 623 ? -18.984 31.297 18.938 1 95.88 623 LEU B O 1
ATOM 12251 N N . ARG B 1 624 ? -18.297 32.344 17.172 1 96.38 624 ARG B N 1
ATOM 12252 C CA . ARG B 1 624 ? -17.266 31.391 16.812 1 96.38 624 ARG B CA 1
ATOM 12253 C C . ARG B 1 624 ? -15.891 32.062 16.797 1 96.38 624 ARG B C 1
ATOM 12255 O O . ARG B 1 624 ? -15.633 32.938 15.969 1 96.38 624 ARG B O 1
ATOM 12262 N N . LEU B 1 625 ? -15.055 31.594 17.641 1 96.25 625 LEU B N 1
ATOM 12263 C CA . LEU B 1 625 ? -13.727 32.188 17.703 1 96.25 625 LEU B CA 1
ATOM 12264 C C . LEU B 1 625 ? -12.742 31.406 16.844 1 96.25 625 LEU B C 1
ATOM 12266 O O . LEU B 1 625 ? -12.734 30.172 16.875 1 96.25 625 LEU B O 1
ATOM 12270 N N . PHE B 1 626 ? -12.047 32.094 15.984 1 96.25 626 PHE B N 1
ATOM 12271 C CA . PHE B 1 626 ? -10.938 31.562 15.195 1 96.25 626 PHE B CA 1
ATOM 12272 C C . PHE B 1 626 ? -9.602 32.031 15.758 1 96.25 626 PHE B C 1
ATOM 12274 O O . PHE B 1 626 ? -9.281 33.219 15.742 1 96.25 626 PHE B O 1
ATOM 12281 N N . HIS B 1 627 ? -8.859 31.094 16.281 1 93.06 627 HIS B N 1
ATOM 12282 C CA . HIS B 1 627 ? -7.609 31.406 16.953 1 93.06 627 HIS B CA 1
ATOM 12283 C C . HIS B 1 627 ? -6.422 31.266 16 1 93.06 627 HIS B C 1
ATOM 12285 O O . HIS B 1 627 ? -6.078 30.156 15.594 1 93.06 627 HIS B O 1
ATOM 12291 N N . GLY B 1 628 ? -5.809 32.406 15.688 1 89.69 628 GLY B N 1
ATOM 12292 C CA . GLY B 1 628 ? -4.617 32.406 14.852 1 89.69 628 GLY B CA 1
ATOM 12293 C C . GLY B 1 628 ? -3.35 32.062 15.617 1 89.69 628 GLY B C 1
ATOM 12294 O O . GLY B 1 628 ? -2.492 32.938 15.797 1 89.69 628 GLY B O 1
ATOM 12295 N N . ARG B 1 629 ? -3.178 30.828 15.922 1 82.12 629 ARG B N 1
ATOM 12296 C CA . ARG B 1 629 ? -2.049 30.391 16.734 1 82.12 629 ARG B CA 1
ATOM 12297 C C . ARG B 1 629 ? -0.891 29.922 15.859 1 82.12 629 ARG B C 1
ATOM 12299 O O . ARG B 1 629 ? -1.096 29.531 14.719 1 82.12 629 ARG B O 1
ATOM 12306 N N . GLY B 1 630 ? 0.288 30.078 16.422 1 72.5 630 GLY B N 1
ATOM 12307 C CA . GLY B 1 630 ? 1.474 29.562 15.758 1 72.5 630 GLY B CA 1
ATOM 12308 C C . GLY B 1 630 ? 2.107 28.406 16.484 1 72.5 630 GLY B C 1
ATOM 12309 O O . GLY B 1 630 ? 1.498 27.828 17.391 1 72.5 630 GLY B O 1
ATOM 12310 N N . GLY B 1 631 ? 3.273 28.062 16.062 1 65.19 631 GLY B N 1
ATOM 12311 C CA . GLY B 1 631 ? 3.979 26.938 16.625 1 65.19 631 GLY B CA 1
ATOM 12312 C C . GLY B 1 631 ? 4.723 27.281 17.906 1 65.19 631 GLY B C 1
ATOM 12313 O O . GLY B 1 631 ? 4.777 26.469 18.844 1 65.19 631 GLY B O 1
ATOM 12314 N N . SER B 1 632 ? 5.211 28.5 17.938 1 65.62 632 SER B N 1
ATOM 12315 C CA . SER B 1 632 ? 5.98 28.922 19.109 1 65.62 632 SER B CA 1
ATOM 12316 C C . SER B 1 632 ? 5.082 29.562 20.156 1 65.62 632 SER B C 1
ATOM 12318 O O . SER B 1 632 ? 4.004 30.062 19.844 1 65.62 632 SER B O 1
ATOM 12320 N N . VAL B 1 633 ? 5.469 29.516 21.328 1 56.69 633 VAL B N 1
ATOM 12321 C CA . VAL B 1 633 ? 4.738 30.062 22.469 1 56.69 633 VAL B CA 1
ATOM 12322 C C . VAL B 1 633 ? 4.477 31.562 22.234 1 56.69 633 VAL B C 1
ATOM 12324 O O . VAL B 1 633 ? 3.396 32.062 22.547 1 56.69 633 VAL B O 1
ATOM 12327 N N . GLY B 1 634 ? 5.367 32.188 21.625 1 50.5 634 GLY B N 1
ATOM 12328 C CA . GLY B 1 634 ? 5.172 33.625 21.344 1 50.5 634 GLY B CA 1
ATOM 12329 C C . GLY B 1 634 ? 4.117 33.875 20.281 1 50.5 634 GLY B C 1
ATOM 12330 O O . GLY B 1 634 ? 3.643 35 20.141 1 50.5 634 GLY B O 1
ATOM 12331 N N . ARG B 1 635 ? 3.822 32.812 19.719 1 55.56 635 ARG B N 1
ATOM 12332 C CA . ARG B 1 635 ? 2.795 32.938 18.688 1 55.56 635 ARG B CA 1
ATOM 12333 C C . ARG B 1 635 ? 1.562 32.125 19.047 1 55.56 635 ARG B C 1
ATOM 12335 O O . ARG B 1 635 ? 0.83 31.656 18.156 1 55.56 635 ARG B O 1
ATOM 12342 N N . GLY B 1 636 ? 1.477 31.812 20.359 1 51.16 636 GLY B N 1
ATOM 12343 C CA . GLY B 1 636 ? 0.317 31.078 20.844 1 51.16 636 GLY B CA 1
ATOM 12344 C C . GLY B 1 636 ? 0.526 29.578 20.859 1 51.16 636 GLY B C 1
ATOM 12345 O O . GLY B 1 636 ? -0.434 28.812 20.969 1 51.16 636 GLY B O 1
ATOM 12346 N N . GLY B 1 637 ? 1.731 29.219 20.672 1 64.69 637 GLY B N 1
ATOM 12347 C CA . GLY B 1 637 ? 2.027 27.781 20.672 1 64.69 637 GLY B CA 1
ATOM 12348 C C . GLY B 1 637 ? 1.875 27.156 22.047 1 64.69 637 GLY B C 1
ATOM 12349 O O . GLY B 1 637 ? 1.588 27.828 23.031 1 64.69 637 GLY B O 1
ATOM 12350 N N . GLY B 1 638 ? 1.82 25.812 22.172 1 68.06 638 GLY B N 1
ATOM 12351 C CA . GLY B 1 638 ? 1.597 25.016 23.375 1 68.06 638 GLY B CA 1
ATOM 12352 C C . GLY B 1 638 ? 0.604 23.891 23.172 1 68.06 638 GLY B C 1
ATOM 12353 O O . GLY B 1 638 ? 0.091 23.703 22.062 1 68.06 638 GLY B O 1
ATOM 12354 N N . PRO B 1 639 ? 0.464 23.219 24.203 1 78.31 639 PRO B N 1
ATOM 12355 C CA . PRO B 1 639 ? -0.488 22.109 24.062 1 78.31 639 PRO B CA 1
ATOM 12356 C C . PRO B 1 639 ? -1.909 22.594 23.781 1 78.31 639 PRO B C 1
ATOM 12358 O O . PRO B 1 639 ? -2.451 23.406 24.516 1 78.31 639 PRO B O 1
ATOM 12361 N N . SER B 1 640 ? -2.477 22.094 22.766 1 79.56 640 SER B N 1
ATOM 12362 C CA . SER B 1 640 ? -3.785 22.531 22.297 1 79.56 640 SER B CA 1
ATOM 12363 C C . SER B 1 640 ? -4.859 22.312 23.359 1 79.56 640 SER B C 1
ATOM 12365 O O . SER B 1 640 ? -5.75 23.156 23.516 1 79.56 640 SER B O 1
ATOM 12367 N N . TYR B 1 641 ? -4.742 21.25 24.047 1 82.31 641 TYR B N 1
ATOM 12368 C CA . TYR B 1 641 ? -5.738 20.922 25.062 1 82.31 641 TYR B CA 1
ATOM 12369 C C . TYR B 1 641 ? -5.801 22 26.141 1 82.31 641 TYR B C 1
ATOM 12371 O O . TYR B 1 641 ? -6.871 22.547 26.422 1 82.31 641 TYR B O 1
ATOM 12379 N N . ASP B 1 642 ? -4.668 22.359 26.609 1 81.25 642 ASP B N 1
ATOM 12380 C CA . ASP B 1 642 ? -4.59 23.359 27.672 1 81.25 642 ASP B CA 1
ATOM 12381 C C . ASP B 1 642 ? -5.02 24.734 27.172 1 81.25 642 ASP B C 1
ATOM 12383 O O . ASP B 1 642 ? -5.648 25.5 27.906 1 81.25 642 ASP B O 1
ATOM 12387 N N . ALA B 1 643 ? -4.664 24.969 26 1 82.69 643 ALA B N 1
ATOM 12388 C CA . ALA B 1 643 ? -5.012 26.266 25.406 1 82.69 643 ALA B CA 1
ATOM 12389 C C . ALA B 1 643 ? -6.523 26.422 25.297 1 82.69 643 ALA B C 1
ATOM 12391 O O . ALA B 1 643 ? -7.055 27.516 25.516 1 82.69 643 ALA B O 1
ATOM 12392 N N . ILE B 1 644 ? -7.195 25.391 24.938 1 86.44 644 ILE B N 1
ATOM 12393 C CA . ILE B 1 644 ? -8.641 25.438 24.75 1 86.44 644 ILE B CA 1
ATOM 12394 C C . ILE B 1 644 ? -9.336 25.5 26.109 1 86.44 644 ILE B C 1
ATOM 12396 O O . ILE B 1 644 ? -10.258 26.297 26.297 1 86.44 644 ILE B O 1
ATOM 12400 N N . ILE B 1 645 ? -8.797 24.781 27.047 1 84.31 645 ILE B N 1
ATOM 12401 C CA . ILE B 1 645 ? -9.398 24.703 28.375 1 84.31 645 ILE B CA 1
ATOM 12402 C C . ILE B 1 645 ? -9.195 26.016 29.109 1 84.31 645 ILE B C 1
ATOM 12404 O O . ILE B 1 645 ? -10.039 26.438 29.906 1 84.31 645 ILE B O 1
ATOM 12408 N N . ALA B 1 646 ? -8.141 26.703 28.75 1 84.94 646 ALA B N 1
ATOM 12409 C CA . ALA B 1 646 ? -7.766 27.922 29.453 1 84.94 646 ALA B CA 1
ATOM 12410 C C . ALA B 1 646 ? -8.617 29.109 29 1 84.94 646 ALA B C 1
ATOM 12412 O O . ALA B 1 646 ? -8.586 30.172 29.609 1 84.94 646 ALA B O 1
ATOM 12413 N N . GLN B 1 647 ? -9.398 28.984 27.969 1 86.56 647 GLN B N 1
ATOM 12414 C CA . GLN B 1 647 ? -10.258 30.062 27.484 1 86.56 647 GLN B CA 1
ATOM 12415 C C . GLN B 1 647 ? -11.375 30.359 28.484 1 86.56 647 GLN B C 1
ATOM 12417 O O . GLN B 1 647 ? -11.75 29.484 29.281 1 86.56 647 GLN B O 1
ATOM 12422 N N . PRO B 1 648 ? -11.875 31.609 28.484 1 87.12 648 PRO B N 1
ATOM 12423 C CA . PRO B 1 648 ? -12.969 31.938 29.406 1 87.12 648 PRO B CA 1
ATOM 12424 C C . PRO B 1 648 ? -14.234 31.125 29.125 1 87.12 648 PRO B C 1
ATOM 12426 O O . PRO B 1 648 ? -14.453 30.688 27.984 1 87.12 648 PRO B O 1
ATOM 12429 N N . GLY B 1 649 ? -14.953 31.016 30.188 1 83.75 649 GLY B N 1
ATOM 12430 C CA . GLY B 1 649 ? -16.219 30.312 30.031 1 83.75 649 GLY B CA 1
ATOM 12431 C C . GLY B 1 649 ? -17.109 30.922 28.969 1 83.75 649 GLY B C 1
ATOM 12432 O O . GLY B 1 649 ? -17.25 32.156 28.906 1 83.75 649 GLY B O 1
ATOM 12433 N N . GLY B 1 650 ? -17.562 30.062 28.078 1 85.69 650 GLY B N 1
ATOM 12434 C CA . GLY B 1 650 ? -18.484 30.516 27.047 1 85.69 650 GLY B CA 1
ATOM 12435 C C . GLY B 1 650 ? -17.797 30.859 25.734 1 85.69 650 GLY B C 1
ATOM 12436 O O . GLY B 1 650 ? -18.453 30.969 24.703 1 85.69 650 GLY B O 1
ATOM 12437 N N . ALA B 1 651 ? -16.547 30.969 25.844 1 88.31 651 ALA B N 1
ATOM 12438 C CA . ALA B 1 651 ? -15.805 31.344 24.641 1 88.31 651 ALA B CA 1
ATOM 12439 C C . ALA B 1 651 ? -15.805 30.203 23.625 1 88.31 651 ALA B C 1
ATOM 12441 O O . ALA B 1 651 ? -15.914 30.438 22.422 1 88.31 651 ALA B O 1
ATOM 12442 N N . VAL B 1 652 ? -15.656 29.031 24.375 1 89.25 652 VAL B N 1
ATOM 12443 C CA . VAL B 1 652 ? -15.75 27.844 23.516 1 89.25 652 VAL B CA 1
ATOM 12444 C C . VAL B 1 652 ? -17.172 27.312 23.547 1 89.25 652 VAL B C 1
ATOM 12446 O O . VAL B 1 652 ? -17.641 26.828 24.578 1 89.25 652 VAL B O 1
ATOM 12449 N N . ASN B 1 653 ? -18 27.562 22.719 1 86.56 653 ASN B N 1
ATOM 12450 C CA . ASN B 1 653 ? -19.406 27.156 22.656 1 86.56 653 ASN B CA 1
ATOM 12451 C C . ASN B 1 653 ? -19.656 26.156 21.531 1 86.56 653 ASN B C 1
ATOM 12453 O O . ASN B 1 653 ? -20.547 26.344 20.703 1 86.56 653 ASN B O 1
ATOM 12457 N N . GLY B 1 654 ? -18.797 25.203 21.594 1 91.12 654 GLY B N 1
ATOM 12458 C CA . GLY B 1 654 ? -18.984 24.109 20.656 1 91.12 654 GLY B CA 1
ATOM 12459 C C . GLY B 1 654 ? -18.344 24.359 19.312 1 91.12 654 GLY B C 1
ATOM 12460 O O . GLY B 1 654 ? -18.312 23.469 18.453 1 91.12 654 GLY B O 1
ATOM 12461 N N . GLN B 1 655 ? -17.922 25.531 19.094 1 93.62 655 GLN B N 1
ATOM 12462 C CA . GLN B 1 655 ? -17.297 25.844 17.812 1 93.62 655 GLN B CA 1
ATOM 12463 C C . GLN B 1 655 ? -15.938 26.5 18 1 93.62 655 GLN B C 1
ATOM 12465 O O . GLN B 1 655 ? -15.789 27.422 18.812 1 93.62 655 GLN B O 1
ATOM 12470 N N . ILE B 1 656 ? -14.953 25.969 17.281 1 94.75 656 ILE B N 1
ATOM 12471 C CA . ILE B 1 656 ? -13.609 26.516 17.422 1 94.75 656 ILE B CA 1
ATOM 12472 C C . ILE B 1 656 ? -12.82 26.281 16.141 1 94.75 656 ILE B C 1
ATOM 12474 O O . ILE B 1 656 ? -12.945 25.219 15.508 1 94.75 656 ILE B O 1
ATOM 12478 N N . ARG B 1 657 ? -12.18 27.234 15.648 1 95.94 657 ARG B N 1
ATOM 12479 C CA . ARG B 1 657 ? -11.219 27.125 14.555 1 95.94 657 ARG B CA 1
ATOM 12480 C C . ARG B 1 657 ? -9.82 27.531 15.016 1 95.94 657 ARG B C 1
ATOM 12482 O O . ARG B 1 657 ? -9.672 28.484 15.789 1 95.94 657 ARG B O 1
ATOM 12489 N N . ILE B 1 658 ? -8.836 26.781 14.625 1 93.38 658 ILE B N 1
ATOM 12490 C CA . ILE B 1 658 ? -7.469 27.047 15.07 1 93.38 658 ILE B CA 1
ATOM 12491 C C . ILE B 1 658 ? -6.508 26.859 13.898 1 93.38 658 ILE B C 1
ATOM 12493 O O . ILE B 1 658 ? -6.633 25.906 13.125 1 93.38 658 ILE B O 1
ATOM 12497 N N . THR B 1 659 ? -5.562 27.75 13.719 1 91.38 659 THR B N 1
ATOM 12498 C CA . THR B 1 659 ? -4.559 27.594 12.68 1 91.38 659 THR B CA 1
ATOM 12499 C C . THR B 1 659 ? -3.471 26.625 13.109 1 91.38 659 THR B C 1
ATOM 12501 O O . THR B 1 659 ? -3.102 26.578 14.289 1 91.38 659 THR B O 1
ATOM 12504 N N . GLU B 1 660 ? -3.088 25.828 12.203 1 88 660 GLU B N 1
ATOM 12505 C CA . GLU B 1 660 ? -1.892 25 12.32 1 88 660 GLU B CA 1
ATOM 12506 C C . GLU B 1 660 ? -0.796 25.469 11.375 1 88 660 GLU B C 1
ATOM 12508 O O . GLU B 1 660 ? -1.047 25.688 10.188 1 88 660 GLU B O 1
ATOM 12513 N N . GLN B 1 661 ? 0.435 25.734 11.945 1 77.81 661 GLN B N 1
ATOM 12514 C CA . GLN B 1 661 ? 1.42 26.406 11.102 1 77.81 661 GLN B CA 1
ATOM 12515 C C . GLN B 1 661 ? 2.729 25.625 11.062 1 77.81 661 GLN B C 1
ATOM 12517 O O . GLN B 1 661 ? 3.145 25.031 12.062 1 77.81 661 GLN B O 1
ATOM 12522 N N . GLY B 1 662 ? 3.375 25.656 9.852 1 68.44 662 GLY B N 1
ATOM 12523 C CA . GLY B 1 662 ? 4.77 25.312 9.641 1 68.44 662 GLY B CA 1
ATOM 12524 C C . GLY B 1 662 ? 5.094 23.891 10.086 1 68.44 662 GLY B C 1
ATOM 12525 O O . GLY B 1 662 ? 4.414 22.938 9.695 1 68.44 662 GLY B O 1
ATOM 12526 N N . GLU B 1 663 ? 6.133 23.875 10.969 1 71.12 663 GLU B N 1
ATOM 12527 C CA . GLU B 1 663 ? 6.742 22.641 11.43 1 71.12 663 GLU B CA 1
ATOM 12528 C C . GLU B 1 663 ? 5.789 21.859 12.328 1 71.12 663 GLU B C 1
ATOM 12530 O O . GLU B 1 663 ? 5.883 20.625 12.43 1 71.12 663 GLU B O 1
ATOM 12535 N N . ILE B 1 664 ? 4.809 22.562 12.781 1 78.88 664 ILE B N 1
ATOM 12536 C CA . ILE B 1 664 ? 3.854 21.906 13.664 1 78.88 664 ILE B CA 1
ATOM 12537 C C . ILE B 1 664 ? 2.965 20.969 12.859 1 78.88 664 ILE B C 1
ATOM 12539 O O . ILE B 1 664 ? 2.578 19.891 13.344 1 78.88 664 ILE B O 1
ATOM 12543 N N . ILE B 1 665 ? 2.693 21.375 11.641 1 86.75 665 ILE B N 1
ATOM 12544 C CA . ILE B 1 665 ? 1.863 20.531 10.789 1 86.75 665 ILE B CA 1
ATOM 12545 C C . ILE B 1 665 ? 2.557 19.188 10.562 1 86.75 665 ILE B C 1
ATOM 12547 O O . ILE B 1 665 ? 1.938 18.125 10.703 1 86.75 665 ILE B O 1
ATOM 12551 N N . SER B 1 666 ? 3.826 19.234 10.25 1 85.69 666 SER B N 1
ATOM 12552 C CA . SER B 1 666 ? 4.582 18.016 9.984 1 85.69 666 SER B CA 1
ATOM 12553 C C . SER B 1 666 ? 4.711 17.156 11.234 1 85.69 666 SER B C 1
ATOM 12555 O O . SER B 1 666 ? 4.594 15.93 11.164 1 85.69 666 SER B O 1
ATOM 12557 N N . SER B 1 667 ? 4.91 17.812 12.312 1 84.56 667 SER B N 1
ATOM 12558 C CA . SER B 1 667 ? 5.102 17.078 13.562 1 84.56 667 SER B CA 1
ATOM 12559 C C . SER B 1 667 ? 3.803 16.406 14.016 1 84.56 667 SER B C 1
ATOM 12561 O O . SER B 1 667 ? 3.822 15.305 14.555 1 84.56 667 SER B O 1
ATOM 12563 N N . LYS B 1 668 ? 2.715 17.078 13.727 1 89.62 668 LYS B N 1
ATOM 12564 C CA . LYS B 1 668 ? 1.44 16.609 14.258 1 89.62 668 LYS B CA 1
ATOM 12565 C C . LYS B 1 668 ? 0.754 15.656 13.281 1 89.62 668 LYS B C 1
ATOM 12567 O O . LYS B 1 668 ? 0.015 14.758 13.695 1 89.62 668 LYS B O 1
ATOM 12572 N N . TYR B 1 669 ? 0.985 15.789 11.984 1 93.44 669 TYR B N 1
ATOM 12573 C CA . TYR B 1 669 ? 0.041 15.141 11.078 1 93.44 669 TYR B CA 1
ATOM 12574 C C . TYR B 1 669 ? 0.769 14.289 10.047 1 93.44 669 TYR B C 1
ATOM 12576 O O . TYR B 1 669 ? 0.147 13.742 9.133 1 93.44 669 TYR B O 1
ATOM 12584 N N . SER B 1 670 ? 2.102 14.133 10.172 1 91.56 670 SER B N 1
ATOM 12585 C CA . SER B 1 670 ? 2.818 13.258 9.25 1 91.56 670 SER B CA 1
ATOM 12586 C C . SER B 1 670 ? 2.545 11.789 9.555 1 91.56 670 SER B C 1
ATOM 12588 O O . SER B 1 670 ? 2.477 10.961 8.641 1 91.56 670 SER B O 1
ATOM 12590 N N . ASN B 1 671 ? 2.43 11.508 10.867 1 93.25 671 ASN B N 1
ATOM 12591 C CA . ASN B 1 671 ? 2.076 10.164 11.312 1 93.25 671 ASN B CA 1
ATOM 12592 C C . ASN B 1 671 ? 0.582 10.039 11.594 1 93.25 671 ASN B C 1
ATOM 12594 O O . ASN B 1 671 ? 0.03 10.812 12.383 1 93.25 671 ASN B O 1
ATOM 12598 N N . ALA B 1 672 ? -0.01 9.117 11.062 1 93.81 672 ALA B N 1
ATOM 12599 C CA . ALA B 1 672 ? -1.462 8.977 11.133 1 93.81 672 ALA B CA 1
ATOM 12600 C C . ALA B 1 672 ? -1.929 8.82 12.578 1 93.81 672 ALA B C 1
ATOM 12602 O O . ALA B 1 672 ? -2.953 9.383 12.977 1 93.81 672 ALA B O 1
ATOM 12603 N N . GLU B 1 673 ? -1.252 8.039 13.359 1 91.06 673 GLU B N 1
ATOM 12604 C CA . GLU B 1 673 ? -1.644 7.805 14.75 1 91.06 673 GLU B CA 1
ATOM 12605 C C . GLU B 1 673 ? -1.506 9.078 15.578 1 91.06 673 GLU B C 1
ATOM 12607 O O . GLU B 1 673 ? -2.375 9.383 16.391 1 91.06 673 GLU B O 1
ATOM 12612 N N . VAL B 1 674 ? -0.423 9.797 15.383 1 92.44 674 VAL B N 1
ATOM 12613 C CA . VAL B 1 674 ? -0.201 11.062 16.078 1 92.44 674 VAL B CA 1
ATOM 12614 C C . VAL B 1 674 ? -1.229 12.094 15.625 1 92.44 674 VAL B C 1
ATOM 12616 O O . VAL B 1 674 ? -1.775 12.836 16.438 1 92.44 674 VAL B O 1
ATOM 12619 N N . GLY B 1 675 ? -1.43 12.07 14.297 1 94.38 675 GLY B N 1
ATOM 12620 C CA . GLY B 1 675 ? -2.43 12.977 13.758 1 94.38 675 GLY B CA 1
ATOM 12621 C C . GLY B 1 675 ? -3.814 12.75 14.328 1 94.38 675 GLY B C 1
ATOM 12622 O O . GLY B 1 675 ? -4.504 13.703 14.695 1 94.38 675 GLY B O 1
ATOM 12623 N N . ARG B 1 676 ? -4.238 11.531 14.453 1 93.69 676 ARG B N 1
ATOM 12624 C CA . ARG B 1 676 ? -5.531 11.195 15.039 1 93.69 676 ARG B CA 1
ATOM 12625 C C . ARG B 1 676 ? -5.605 11.633 16.5 1 93.69 676 ARG B C 1
ATOM 12627 O O . ARG B 1 676 ? -6.629 12.164 16.938 1 93.69 676 ARG B O 1
ATOM 12634 N N . ASN B 1 677 ? -4.543 11.367 17.188 1 91.75 677 ASN B N 1
ATOM 12635 C CA . ASN B 1 677 ? -4.5 11.773 18.594 1 91.75 677 ASN B CA 1
ATOM 12636 C C . ASN B 1 677 ? -4.652 13.281 18.75 1 91.75 677 ASN B C 1
ATOM 12638 O O . ASN B 1 677 ? -5.336 13.75 19.656 1 91.75 677 ASN B O 1
ATOM 12642 N N . ASN B 1 678 ? -3.979 13.984 17.891 1 92.5 678 ASN B N 1
ATOM 12643 C CA . ASN B 1 678 ? -4.09 15.438 17.938 1 92.5 678 ASN B CA 1
ATOM 12644 C C . ASN B 1 678 ? -5.512 15.906 17.641 1 92.5 678 ASN B C 1
ATOM 12646 O O . ASN B 1 678 ? -6.008 16.844 18.266 1 92.5 678 ASN B O 1
ATOM 12650 N N . LEU B 1 679 ? -6.121 15.305 16.688 1 94.69 679 LEU B N 1
ATOM 12651 C CA . LEU B 1 679 ? -7.504 15.641 16.359 1 94.69 679 LEU B CA 1
ATOM 12652 C C . LEU B 1 679 ? -8.438 15.289 17.516 1 94.69 679 LEU B C 1
ATOM 12654 O O . LEU B 1 679 ? -9.375 16.031 17.797 1 94.69 679 LEU B O 1
ATOM 12658 N N . GLU B 1 680 ? -8.188 14.203 18.188 1 93 680 GLU B N 1
ATOM 12659 C CA . GLU B 1 680 ? -8.969 13.789 19.359 1 93 680 GLU B CA 1
ATOM 12660 C C . GLU B 1 680 ? -8.836 14.797 20.5 1 93 680 GLU B C 1
ATOM 12662 O O . GLU B 1 680 ? -9.805 15.078 21.203 1 93 680 GLU B O 1
ATOM 12667 N N . ILE B 1 681 ? -7.641 15.234 20.656 1 91.56 681 ILE B N 1
ATOM 12668 C CA . ILE B 1 681 ? -7.371 16.219 21.703 1 91.56 681 ILE B CA 1
ATOM 12669 C C . ILE B 1 681 ? -8.18 17.484 21.438 1 91.56 681 ILE B C 1
ATOM 12671 O O . ILE B 1 681 ? -8.797 18.047 22.344 1 91.56 681 ILE B O 1
ATOM 12675 N N . LEU B 1 682 ? -8.203 17.922 20.203 1 92.75 682 LEU B N 1
ATOM 12676 C CA . LEU B 1 682 ? -8.953 19.109 19.844 1 92.75 682 LEU B CA 1
ATOM 12677 C C . LEU B 1 682 ? -10.445 18.922 20.094 1 92.75 682 LEU B C 1
ATOM 12679 O O . LEU B 1 682 ? -11.109 19.797 20.656 1 92.75 682 LEU B O 1
ATOM 12683 N N . ALA B 1 683 ? -10.922 17.781 19.719 1 92.75 683 ALA B N 1
ATOM 12684 C CA . ALA B 1 683 ? -12.336 17.453 19.906 1 92.75 683 ALA B CA 1
ATOM 12685 C C . ALA B 1 683 ? -12.688 17.359 21.375 1 92.75 683 ALA B C 1
ATOM 12687 O O . ALA B 1 683 ? -13.703 17.906 21.828 1 92.75 683 ALA B O 1
ATOM 12688 N N . ALA B 1 684 ? -11.859 16.688 22.141 1 92.06 684 ALA B N 1
ATOM 12689 C CA . ALA B 1 684 ? -12.086 16.484 23.562 1 92.06 684 ALA B CA 1
ATOM 12690 C C . ALA B 1 684 ? -12.055 17.812 24.312 1 92.06 684 ALA B C 1
ATOM 12692 O O . ALA B 1 684 ? -12.898 18.062 25.172 1 92.06 684 ALA B O 1
ATOM 12693 N N . ALA B 1 685 ? -11.047 18.578 23.984 1 91.62 685 ALA B N 1
ATOM 12694 C CA . ALA B 1 685 ? -10.922 19.875 24.641 1 91.62 685 ALA B CA 1
ATOM 12695 C C . ALA B 1 685 ? -12.117 20.766 24.344 1 91.62 685 ALA B C 1
ATOM 12697 O O . ALA B 1 685 ? -12.602 21.484 25.219 1 91.62 685 ALA B O 1
ATOM 12698 N N . THR B 1 686 ? -12.617 20.734 23.141 1 92.31 686 THR B N 1
ATOM 12699 C CA . THR B 1 686 ? -13.773 21.531 22.734 1 92.31 686 THR B CA 1
ATOM 12700 C C . THR B 1 686 ? -15.023 21.062 23.484 1 92.31 686 THR B C 1
ATOM 12702 O O . THR B 1 686 ? -15.797 21.891 23.969 1 92.31 686 THR B O 1
ATOM 12705 N N . LEU B 1 687 ? -15.18 19.797 23.562 1 91.62 687 LEU B N 1
ATOM 12706 C CA . LEU B 1 687 ? -16.312 19.219 24.281 1 91.62 687 LEU B CA 1
ATOM 12707 C C . LEU B 1 687 ? -16.281 19.594 25.766 1 91.62 687 LEU B C 1
ATOM 12709 O O . LEU B 1 687 ? -17.266 20.047 26.328 1 91.62 687 LEU B O 1
ATOM 12713 N N . GLU B 1 688 ? -15.133 19.469 26.312 1 90.5 688 GLU B N 1
ATOM 12714 C CA . GLU B 1 688 ? -14.961 19.734 27.75 1 90.5 688 GLU B CA 1
ATOM 12715 C C . GLU B 1 688 ? -15.172 21.203 28.062 1 90.5 688 GLU B C 1
ATOM 12717 O O . GLU B 1 688 ? -15.891 21.547 29 1 90.5 688 GLU B O 1
ATOM 12722 N N . ALA B 1 689 ? -14.562 22.031 27.266 1 89.56 689 ALA B N 1
ATOM 12723 C CA . ALA B 1 689 ? -14.664 23.469 27.484 1 89.56 689 ALA B CA 1
ATOM 12724 C C . ALA B 1 689 ? -16.094 23.953 27.297 1 89.56 689 ALA B C 1
ATOM 12726 O O . ALA B 1 689 ? -16.516 24.922 27.938 1 89.56 689 ALA B O 1
ATOM 12727 N N . SER B 1 690 ? -16.875 23.266 26.531 1 91 690 SER B N 1
ATOM 12728 C CA . SER B 1 690 ? -18.234 23.703 26.188 1 91 690 SER B CA 1
ATOM 12729 C C . SER B 1 690 ? -19.266 23.141 27.172 1 91 690 SER B C 1
ATOM 12731 O O . SER B 1 690 ? -20.219 23.844 27.531 1 91 690 SER B O 1
ATOM 12733 N N . LEU B 1 691 ? -19.031 21.906 27.578 1 88.12 691 LEU B N 1
ATOM 12734 C CA . LEU B 1 691 ? -20.109 21.25 28.297 1 88.12 691 LEU B CA 1
ATOM 12735 C C . LEU B 1 691 ? -19.766 21.078 29.766 1 88.12 691 LEU B C 1
ATOM 12737 O O . LEU B 1 691 ? -20.656 21 30.625 1 88.12 691 LEU B O 1
ATOM 12741 N N . LEU B 1 692 ? -18.531 20.922 30.094 1 84.06 692 LEU B N 1
ATOM 12742 C CA . LEU B 1 692 ? -18.156 20.5 31.453 1 84.06 692 LEU B CA 1
ATOM 12743 C C . LEU B 1 692 ? -17.625 21.688 32.25 1 84.06 692 LEU B C 1
ATOM 12745 O O . LEU B 1 692 ? -17.594 21.641 33.5 1 84.06 692 LEU B O 1
ATOM 12749 N N . HIS B 1 693 ? -17.109 22.672 31.594 1 77.25 693 HIS B N 1
ATOM 12750 C CA . HIS B 1 693 ? -16.562 23.812 32.312 1 77.25 693 HIS B CA 1
ATOM 12751 C C . HIS B 1 693 ? -17.656 24.828 32.625 1 77.25 693 HIS B C 1
ATOM 12753 O O . HIS B 1 693 ? -18.547 25.078 31.812 1 77.25 693 HIS B O 1
ATOM 12759 N N . PRO B 1 694 ? -17.641 25.188 34.031 1 64.31 694 PRO B N 1
ATOM 12760 C CA . PRO B 1 694 ? -18.641 26.188 34.406 1 64.31 694 PRO B CA 1
ATOM 12761 C C . PRO B 1 694 ? -18.578 27.453 33.562 1 64.31 694 PRO B C 1
ATOM 12763 O O . PRO B 1 694 ? -17.5 27.859 33.125 1 64.31 694 PRO B O 1
ATOM 12766 N N . ARG B 1 695 ? -19.844 27.875 33.125 1 62.19 695 ARG B N 1
ATOM 12767 C CA . ARG B 1 695 ? -19.969 29.047 32.281 1 62.19 695 ARG B CA 1
ATOM 12768 C C . ARG B 1 695 ? -19.516 30.312 33 1 62.19 695 ARG B C 1
ATOM 12770 O O . ARG B 1 695 ? -19.594 31.422 32.469 1 62.19 695 ARG B O 1
ATOM 12777 N N . GLN B 1 696 ? -19.125 30.141 34.188 1 57.75 696 GLN B N 1
ATOM 12778 C CA . GLN B 1 696 ? -18.781 31.406 34.812 1 57.75 696 GLN B CA 1
ATOM 12779 C C . GLN B 1 696 ? -17.516 32 34.219 1 57.75 696 GLN B C 1
ATOM 12781 O O . GLN B 1 696 ? -16.5 31.312 34.094 1 57.75 696 GLN B O 1
ATOM 12786 N N . SER B 1 697 ? -17.812 33 33.438 1 53.09 697 SER B N 1
ATOM 12787 C CA . SER B 1 697 ? -16.797 33.75 32.688 1 53.09 697 SER B CA 1
ATOM 12788 C C . SER B 1 697 ? -15.523 33.938 33.5 1 53.09 697 SER B C 1
ATOM 12790 O O . SER B 1 697 ? -14.477 33.375 33.188 1 53.09 697 SER B O 1
ATOM 12792 N N . ALA B 1 698 ? -15.477 35.062 34.25 1 56.78 698 ALA B N 1
ATOM 12793 C CA . ALA B 1 698 ? -14.281 35.688 34.812 1 56.78 698 ALA B CA 1
ATOM 12794 C C . ALA B 1 698 ? -14.023 35.188 36.25 1 56.78 698 ALA B C 1
ATOM 12796 O O . ALA B 1 698 ? -14.961 35 37 1 56.78 698 ALA B O 1
ATOM 12797 N N . PRO B 1 699 ? -12.688 34.656 36.469 1 70.5 699 PRO B N 1
ATOM 12798 C CA . PRO B 1 699 ? -12.258 34.438 37.875 1 70.5 699 PRO B CA 1
ATOM 12799 C C . PRO B 1 699 ? -12.656 35.562 38.812 1 70.5 699 PRO B C 1
ATOM 12801 O O . PRO B 1 699 ? -13.203 36.562 38.375 1 70.5 699 PRO B O 1
ATOM 12804 N N . ARG B 1 700 ? -12.297 35.531 40 1 82.38 700 ARG B N 1
ATOM 12805 C CA . ARG B 1 700 ? -12.461 36.562 41 1 82.38 700 ARG B CA 1
ATOM 12806 C C . ARG B 1 700 ? -11.953 37.906 40.5 1 82.38 700 ARG B C 1
ATOM 12808 O O . ARG B 1 700 ? -10.945 37.969 39.812 1 82.38 700 ARG B O 1
ATOM 12815 N N . ARG B 1 701 ? -12.695 38.938 40.719 1 88.94 701 ARG B N 1
ATOM 12816 C CA . ARG B 1 701 ? -12.359 40.281 40.281 1 88.94 701 ARG B CA 1
ATOM 12817 C C . ARG B 1 701 ? -10.945 40.656 40.719 1 88.94 701 ARG B C 1
ATOM 12819 O O . ARG B 1 701 ? -10.258 41.406 40.031 1 88.94 701 ARG B O 1
ATOM 12826 N N . GLU B 1 702 ? -10.508 40.125 41.781 1 91.44 702 GLU B N 1
ATOM 12827 C CA . GLU B 1 702 ? -9.164 40.406 42.312 1 91.44 702 GLU B CA 1
ATOM 12828 C C . GLU B 1 702 ? -8.094 39.844 41.375 1 91.44 702 GLU B C 1
ATOM 12830 O O . GLU B 1 702 ? -7.027 40.469 41.219 1 91.44 702 GLU B O 1
ATOM 12835 N N . TYR B 1 703 ? -8.438 38.75 40.812 1 93.38 703 TYR B N 1
ATOM 12836 C CA . TYR B 1 703 ? -7.488 38.125 39.875 1 93.38 703 TYR B CA 1
ATOM 12837 C C . TYR B 1 703 ? -7.352 38.969 38.625 1 93.38 703 TYR B C 1
ATOM 12839 O O . TYR B 1 703 ? -6.242 39.188 38.125 1 93.38 703 TYR B O 1
ATOM 12847 N N . LEU B 1 704 ? -8.461 39.531 38.156 1 93.94 704 LEU B N 1
ATOM 12848 C CA . LEU B 1 704 ? -8.477 40.344 36.938 1 93.94 704 LEU B CA 1
ATOM 12849 C C . LEU B 1 704 ? -7.727 41.656 37.156 1 93.94 704 LEU B C 1
ATOM 12851 O O . LEU B 1 704 ? -6.977 42.094 36.281 1 93.94 704 LEU B O 1
ATOM 12855 N N . THR B 1 705 ? -7.922 42.188 38.281 1 94.81 705 THR B N 1
ATOM 12856 C CA . THR B 1 705 ? -7.266 43.469 38.625 1 94.81 705 THR B CA 1
ATOM 12857 C C . THR B 1 705 ? -5.754 43.281 38.719 1 94.81 705 THR B C 1
ATOM 12859 O O . THR B 1 705 ? -4.988 44.094 38.188 1 94.81 705 THR B O 1
ATOM 12862 N N . ALA B 1 706 ? -5.406 42.219 39.375 1 95.38 706 ALA B N 1
ATOM 12863 C CA . ALA B 1 706 ? -3.982 41.938 39.5 1 95.38 706 ALA B CA 1
ATOM 12864 C C . ALA B 1 706 ? -3.338 41.719 38.156 1 95.38 706 ALA B C 1
ATOM 12866 O O . ALA B 1 706 ? -2.236 42.188 37.875 1 95.38 706 ALA B O 1
ATOM 12867 N N . MET B 1 707 ? -4.039 40.969 37.344 1 96 707 MET B N 1
ATOM 12868 C CA . MET B 1 707 ? -3.49 40.656 36.031 1 96 707 MET B CA 1
ATOM 12869 C C . MET B 1 707 ? -3.414 41.906 35.188 1 96 707 MET B C 1
ATOM 12871 O O . MET B 1 707 ? -2.516 42.031 34.344 1 96 707 MET B O 1
ATOM 12875 N N . ASP B 1 708 ? -4.355 42.781 35.281 1 96 708 ASP B N 1
ATOM 12876 C CA . ASP B 1 708 ? -4.332 44.062 34.594 1 96 708 ASP B CA 1
ATOM 12877 C C . ASP B 1 708 ? -3.09 44.875 34.938 1 96 708 ASP B C 1
ATOM 12879 O O . ASP B 1 708 ? -2.447 45.469 34.062 1 96 708 ASP B O 1
ATOM 12883 N N . GLU B 1 709 ? -2.811 44.875 36.156 1 97.25 709 GLU B N 1
ATOM 12884 C CA . GLU B 1 709 ? -1.65 45.625 36.656 1 97.25 709 GLU B CA 1
ATOM 12885 C C . GLU B 1 709 ? -0.349 44.969 36.188 1 97.25 709 GLU B C 1
ATOM 12887 O O . GLU B 1 709 ? 0.558 45.656 35.719 1 97.25 709 GLU B O 1
ATOM 12892 N N . LEU B 1 710 ? -0.313 43.688 36.406 1 97.44 710 LEU B N 1
ATOM 12893 C CA . LEU B 1 710 ? 0.864 42.969 35.969 1 97.44 710 LEU B CA 1
ATOM 12894 C C . LEU B 1 710 ? 1.101 43.188 34.469 1 97.44 710 LEU B C 1
ATOM 12896 O O . LEU B 1 710 ? 2.24 43.375 34.031 1 97.44 710 LEU B O 1
ATOM 12900 N N . SER B 1 711 ? 0.016 43.094 33.688 1 97.44 711 SER B N 1
ATOM 12901 C CA . SER B 1 711 ? 0.089 43.281 32.25 1 97.44 711 SER B CA 1
ATOM 12902 C C . SER B 1 711 ? 0.592 44.688 31.906 1 97.44 711 SER B C 1
ATOM 12904 O O . SER B 1 711 ? 1.437 44.844 31.031 1 97.44 711 SER B O 1
ATOM 12906 N N . SER B 1 712 ? 0.091 45.656 32.562 1 97.19 712 SER B N 1
ATOM 12907 C CA . SER B 1 712 ? 0.504 47.031 32.312 1 97.19 712 SER B CA 1
ATOM 12908 C C . SER B 1 712 ? 1.989 47.219 32.625 1 97.19 712 SER B C 1
ATOM 12910 O O . SER B 1 712 ? 2.682 47.938 31.891 1 97.19 712 SER B O 1
ATOM 12912 N N . LEU B 1 713 ? 2.432 46.656 33.688 1 97.88 713 LEU B N 1
ATOM 12913 C CA . LEU B 1 713 ? 3.838 46.75 34.062 1 97.88 713 LEU B CA 1
ATOM 12914 C C . LEU B 1 713 ? 4.715 46.031 33.031 1 97.88 713 LEU B C 1
ATOM 12916 O O . LEU B 1 713 ? 5.758 46.531 32.625 1 97.88 713 LEU B O 1
ATOM 12920 N N . ALA B 1 714 ? 4.316 44.844 32.719 1 97.75 714 ALA B N 1
ATOM 12921 C CA . ALA B 1 714 ? 5.062 44.062 31.734 1 97.75 714 ALA B CA 1
ATOM 12922 C C . ALA B 1 714 ? 5.102 44.781 30.391 1 97.75 714 ALA B C 1
ATOM 12924 O O . ALA B 1 714 ? 6.121 44.781 29.688 1 97.75 714 ALA B O 1
ATOM 12925 N N . PHE B 1 715 ? 3.969 45.344 29.984 1 96.88 715 PHE B N 1
ATOM 12926 C CA . PHE B 1 715 ? 3.852 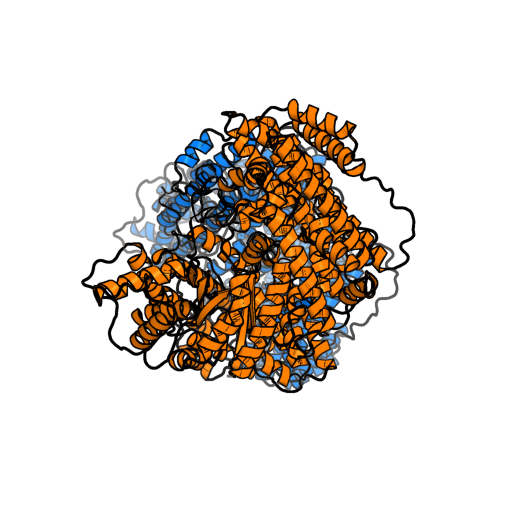46.094 28.75 1 96.88 715 PHE B CA 1
ATOM 12927 C C . PHE B 1 715 ? 4.863 47.25 28.703 1 96.88 715 PHE B C 1
ATOM 12929 O O . PHE B 1 715 ? 5.574 47.406 27.719 1 96.88 715 PHE B O 1
ATOM 12936 N N . ARG B 1 716 ? 4.961 47.938 29.734 1 96.94 716 ARG B N 1
ATOM 12937 C CA . ARG B 1 716 ? 5.887 49.062 29.828 1 96.94 716 ARG B CA 1
ATOM 12938 C C . ARG B 1 716 ? 7.332 48.594 29.75 1 96.94 716 ARG B C 1
ATOM 12940 O O . ARG B 1 716 ? 8.164 49.25 29.109 1 96.94 716 ARG B O 1
ATOM 12947 N N . ALA B 1 717 ? 7.57 47.562 30.438 1 97.12 717 ALA B N 1
ATOM 12948 C CA . ALA B 1 717 ? 8.922 47 30.406 1 97.12 717 ALA B CA 1
ATOM 12949 C C . ALA B 1 717 ? 9.305 46.562 29 1 97.12 717 ALA B C 1
ATOM 12951 O O . ALA B 1 717 ? 10.406 46.875 28.531 1 97.12 717 ALA B O 1
ATOM 12952 N N . TYR B 1 718 ? 8.484 45.844 28.391 1 96.81 718 TYR B N 1
ATOM 12953 C CA . TYR B 1 718 ? 8.727 45.312 27.047 1 96.81 718 TYR B CA 1
ATOM 12954 C C . TYR B 1 718 ? 8.875 46.438 26.047 1 96.81 718 TYR B C 1
ATOM 12956 O O . TYR B 1 718 ? 9.852 46.5 25.281 1 96.81 718 TYR B O 1
ATOM 12964 N N . ARG B 1 719 ? 7.879 47.344 25.969 1 96.12 719 ARG B N 1
ATOM 12965 C CA . ARG B 1 719 ? 7.934 48.469 25.016 1 96.12 719 ARG B CA 1
ATOM 12966 C C . ARG B 1 719 ? 9.109 49.375 25.328 1 96.12 719 ARG B C 1
ATOM 12968 O O . ARG B 1 719 ? 9.695 49.969 24.422 1 96.12 719 ARG B O 1
ATOM 12975 N N . GLY B 1 720 ? 9.383 49.5 26.641 1 96.25 720 GLY B N 1
ATOM 12976 C CA . GLY B 1 720 ? 10.539 50.281 27.047 1 96.25 720 GLY B CA 1
ATOM 12977 C C . GLY B 1 720 ? 11.836 49.812 26.406 1 96.25 720 GLY B C 1
ATOM 12978 O O . GLY B 1 720 ? 12.711 50.594 26.094 1 96.25 720 GLY B O 1
ATOM 12979 N N . LEU B 1 721 ? 11.953 48.531 26.25 1 96.69 721 LEU B N 1
ATOM 12980 C CA . LEU B 1 721 ? 13.164 47.969 25.625 1 96.69 721 LEU B CA 1
ATOM 12981 C C . LEU B 1 721 ? 13.055 48.031 24.109 1 96.69 721 LEU B C 1
ATOM 12983 O O . LEU B 1 721 ? 13.93 48.562 23.438 1 96.69 721 LEU B O 1
ATOM 12987 N N . VAL B 1 722 ? 12.016 47.5 23.516 1 95.69 722 VAL B N 1
ATOM 12988 C CA . VAL B 1 722 ? 11.906 47.156 22.094 1 95.69 722 VAL B CA 1
ATOM 12989 C C . VAL B 1 722 ? 11.625 48.406 21.281 1 95.69 722 VAL B C 1
ATOM 12991 O O . VAL B 1 722 ? 12.141 48.562 20.172 1 95.69 722 VAL B O 1
ATOM 12994 N N . TYR B 1 723 ? 10.805 49.344 21.812 1 94.25 723 TYR B N 1
ATOM 12995 C CA . TYR B 1 723 ? 10.352 50.469 20.969 1 94.25 723 TYR B CA 1
ATOM 12996 C C . TYR B 1 723 ? 10.906 51.781 21.469 1 94.25 723 TYR B C 1
ATOM 12998 O O . TYR B 1 723 ? 11.023 52.75 20.703 1 94.25 723 TYR B O 1
ATOM 13006 N N . GLU B 1 724 ? 11.312 51.875 22.734 1 95 724 GLU B N 1
ATOM 13007 C CA . GLU B 1 724 ? 11.641 53.156 23.312 1 95 724 GLU B CA 1
ATOM 13008 C C . GLU B 1 724 ? 13.141 53.281 23.562 1 95 724 GLU B C 1
ATOM 13010 O O . GLU B 1 724 ? 13.648 54.406 23.75 1 95 724 GLU B O 1
ATOM 13015 N N . THR B 1 725 ? 13.797 52.25 23.609 1 95.44 725 THR B N 1
ATOM 13016 C CA . THR B 1 725 ? 15.234 52.312 23.859 1 95.44 725 THR B CA 1
ATOM 13017 C C . THR B 1 725 ? 15.992 52.656 22.578 1 95.44 725 THR B C 1
ATOM 13019 O O . THR B 1 725 ? 15.891 51.938 21.578 1 95.44 725 THR B O 1
ATOM 13022 N N . ASP B 1 726 ? 16.797 53.688 22.703 1 94.5 726 ASP B N 1
ATOM 13023 C CA . ASP B 1 726 ? 17.594 54.125 21.562 1 94.5 726 ASP B CA 1
ATOM 13024 C C . ASP B 1 726 ? 18.641 53.062 21.188 1 94.5 726 ASP B C 1
ATOM 13026 O O . ASP B 1 726 ? 19.359 52.562 22.062 1 94.5 726 ASP B O 1
ATOM 13030 N N . GLY B 1 727 ? 18.562 52.656 19.922 1 94.94 727 GLY B N 1
ATOM 13031 C CA . GLY B 1 727 ? 19.578 51.75 19.422 1 94.94 727 GLY B CA 1
ATOM 13032 C C . GLY B 1 727 ? 19.141 50.312 19.453 1 94.94 727 GLY B C 1
ATOM 13033 O O . GLY B 1 727 ? 19.844 49.406 18.953 1 94.94 727 GLY B O 1
ATOM 13034 N N . PHE B 1 728 ? 18.031 50.062 19.922 1 96.5 728 PHE B N 1
ATOM 13035 C CA . PHE B 1 728 ? 17.578 48.688 20 1 96.5 728 PHE B CA 1
ATOM 13036 C C . PHE B 1 728 ? 17.5 48.062 18.609 1 96.5 728 PHE B C 1
ATOM 13038 O O . PHE B 1 728 ? 17.844 46.906 18.422 1 96.5 728 PHE B O 1
ATOM 13045 N N . VAL B 1 729 ? 16.953 48.781 17.672 1 95.5 729 VAL B N 1
ATOM 13046 C CA . VAL B 1 729 ? 16.828 48.281 16.297 1 95.5 729 VAL B CA 1
ATOM 13047 C C . VAL B 1 729 ? 18.188 47.875 15.766 1 95.5 729 VAL B C 1
ATOM 13049 O O . VAL B 1 729 ? 18.328 46.812 15.141 1 95.5 729 VAL B O 1
ATOM 13052 N N . ASP B 1 730 ? 19.25 48.688 16.047 1 95.25 730 ASP B N 1
ATOM 13053 C CA . ASP B 1 730 ? 20.609 48.344 15.625 1 95.25 730 ASP B CA 1
ATOM 13054 C C . ASP B 1 730 ? 21.109 47.094 16.328 1 95.25 730 ASP B C 1
ATOM 13056 O O . ASP B 1 730 ? 21.781 46.25 15.719 1 95.25 730 ASP B O 1
ATOM 13060 N N . TYR B 1 731 ? 20.844 47.062 17.547 1 96.56 731 TYR B N 1
ATOM 13061 C CA . TYR B 1 731 ? 21.234 45.875 18.312 1 96.56 731 TYR B CA 1
ATOM 13062 C C . TYR B 1 731 ? 20.609 44.625 17.719 1 96.56 731 TYR B C 1
ATOM 13064 O O . TYR B 1 731 ? 21.281 43.625 17.531 1 96.56 731 TYR B O 1
ATOM 13072 N N . PHE B 1 732 ? 19.281 44.625 17.484 1 95.75 732 PHE B N 1
ATOM 13073 C CA . PHE B 1 732 ? 18.531 43.5 16.969 1 95.75 732 PHE B CA 1
ATOM 13074 C C . PHE B 1 732 ? 19.094 43.031 15.625 1 95.75 732 PHE B C 1
ATOM 13076 O O . PHE B 1 732 ? 19.359 41.844 15.438 1 95.75 732 PHE B O 1
ATOM 13083 N N . TRP B 1 733 ? 19.297 43.938 14.742 1 94.81 733 TRP B N 1
ATOM 13084 C CA . TRP B 1 733 ? 19.75 43.594 13.398 1 94.81 733 TRP B CA 1
ATOM 13085 C C . TRP B 1 733 ? 21.188 43.062 13.414 1 94.81 733 TRP B C 1
ATOM 13087 O O . TRP B 1 733 ? 21.562 42.25 12.562 1 94.81 733 TRP B O 1
ATOM 13097 N N . ALA B 1 734 ? 21.922 43.5 14.43 1 95.06 734 ALA B N 1
ATOM 13098 C CA . ALA B 1 734 ? 23.312 43.094 14.492 1 95.06 734 ALA B CA 1
ATOM 13099 C C . ALA B 1 734 ? 23.469 41.781 15.258 1 95.06 734 ALA B C 1
ATOM 13101 O O . ALA B 1 734 ? 24.344 40.969 14.953 1 95.06 734 ALA B O 1
ATOM 13102 N N . SER B 1 735 ? 22.656 41.594 16.188 1 96.38 735 SER B N 1
ATOM 13103 C CA . SER B 1 735 ? 22.859 40.469 17.094 1 96.38 735 SER B CA 1
ATOM 13104 C C . SER B 1 735 ? 22.094 39.219 16.656 1 96.38 735 SER B C 1
ATOM 13106 O O . SER B 1 735 ? 22.219 38.156 17.25 1 96.38 735 SER B O 1
ATOM 13108 N N . THR B 1 736 ? 21.203 39.281 15.656 1 95.69 736 THR B N 1
ATOM 13109 C CA . THR B 1 736 ? 20.375 38.156 15.234 1 95.69 736 THR B CA 1
ATOM 13110 C C . THR B 1 736 ? 20.641 37.812 13.773 1 95.69 736 THR B C 1
ATOM 13112 O O . THR B 1 736 ? 21.484 38.438 13.125 1 95.69 736 THR B O 1
ATOM 13115 N N . VAL B 1 737 ? 19.906 36.781 13.273 1 94 737 VAL B N 1
ATOM 13116 C CA . VAL B 1 737 ? 20.109 36.312 11.914 1 94 737 VAL B CA 1
ATOM 13117 C C . VAL B 1 737 ? 18.984 36.812 11.016 1 94 737 VAL B C 1
ATOM 13119 O O . VAL B 1 737 ? 18.641 36.156 10.023 1 94 737 VAL B O 1
ATOM 13122 N N . ILE B 1 738 ? 18.328 37.906 11.312 1 92.12 738 ILE B N 1
ATOM 13123 C CA . ILE B 1 738 ? 17.141 38.438 10.625 1 92.12 738 ILE B CA 1
ATOM 13124 C C . ILE B 1 738 ? 17.469 38.656 9.148 1 92.12 738 ILE B C 1
ATOM 13126 O O . ILE B 1 738 ? 16.625 38.375 8.281 1 92.12 738 ILE B O 1
ATOM 13130 N N . ASN B 1 739 ? 18.656 39.062 8.805 1 89.75 739 ASN B N 1
ATOM 13131 C CA . ASN B 1 739 ? 19.062 39.312 7.418 1 89.75 739 ASN B CA 1
ATOM 13132 C C . ASN B 1 739 ? 19.203 38 6.648 1 89.75 739 ASN B C 1
ATOM 13134 O O . ASN B 1 739 ? 18.812 37.906 5.48 1 89.75 739 ASN B O 1
ATOM 13138 N N . GLU B 1 740 ? 19.719 37.125 7.328 1 90.62 740 GLU B N 1
ATOM 13139 C CA . GLU B 1 740 ? 20.016 35.844 6.691 1 90.62 740 GLU B CA 1
ATOM 13140 C C . GLU B 1 740 ? 18.75 35 6.527 1 90.62 740 GLU B C 1
ATOM 13142 O O . GLU B 1 740 ? 18.641 34.219 5.582 1 90.62 740 GLU B O 1
ATOM 13147 N N . ILE B 1 741 ? 17.797 35.125 7.418 1 86.75 741 ILE B N 1
ATOM 13148 C CA . ILE B 1 741 ? 16.516 34.406 7.312 1 86.75 741 ILE B CA 1
ATOM 13149 C C . ILE B 1 741 ? 15.828 34.812 6.008 1 86.75 741 ILE B C 1
ATOM 13151 O O . ILE B 1 741 ? 15.18 33.969 5.367 1 86.75 741 ILE B O 1
ATOM 13155 N N . ALA B 1 742 ? 15.984 36 5.578 1 82.5 742 ALA B N 1
ATOM 13156 C CA . ALA B 1 742 ? 15.344 36.5 4.371 1 82.5 742 ALA B CA 1
ATOM 13157 C C . ALA B 1 742 ? 15.922 35.844 3.121 1 82.5 742 ALA B C 1
ATOM 13159 O O . ALA B 1 742 ? 15.289 35.844 2.061 1 82.5 742 ALA B O 1
ATOM 13160 N N . THR B 1 743 ? 17.078 35.281 3.336 1 83.38 743 THR B N 1
ATOM 13161 C CA . THR B 1 743 ? 17.719 34.688 2.18 1 83.38 743 THR B CA 1
ATOM 13162 C C . THR B 1 743 ? 17.297 33.219 2.012 1 83.38 743 THR B C 1
ATOM 13164 O O . THR B 1 743 ? 17.609 32.594 0.998 1 83.38 743 THR B O 1
ATOM 13167 N N . LEU B 1 744 ? 16.562 32.75 2.928 1 80.19 744 LEU B N 1
ATOM 13168 C CA . LEU B 1 744 ? 16.109 31.375 2.865 1 80.19 744 LEU B CA 1
ATOM 13169 C C . LEU B 1 744 ? 14.922 31.234 1.914 1 80.19 744 LEU B C 1
ATOM 13171 O O . LEU B 1 744 ? 14.086 32.125 1.821 1 80.19 744 LEU B O 1
ATOM 13175 N N . ASN B 1 745 ? 14.93 30.156 1.174 1 74.56 745 ASN B N 1
ATOM 13176 C CA . ASN B 1 745 ? 13.812 29.844 0.281 1 74.56 745 ASN B CA 1
ATOM 13177 C C . ASN B 1 745 ? 12.742 29.031 0.989 1 74.56 745 ASN B C 1
ATOM 13179 O O . ASN B 1 745 ? 12.469 27.891 0.607 1 74.56 745 ASN B O 1
ATOM 13183 N N . ILE B 1 746 ? 12.125 29.578 1.966 1 65.88 746 ILE B N 1
ATOM 13184 C CA . ILE B 1 746 ? 11.234 28.812 2.818 1 65.88 746 ILE B CA 1
ATOM 13185 C C . ILE B 1 746 ? 9.781 29.047 2.41 1 65.88 746 ILE B C 1
ATOM 13187 O O . ILE B 1 746 ? 8.883 28.312 2.824 1 65.88 746 ILE B O 1
ATOM 13191 N N . GLY B 1 747 ? 9.5 29.984 1.579 1 67.06 747 GLY B N 1
ATOM 13192 C CA . GLY B 1 747 ? 8.117 30.234 1.185 1 67.06 747 GLY B CA 1
ATOM 13193 C C . GLY B 1 747 ? 7.992 31.219 0.037 1 67.06 747 GLY B C 1
ATOM 13194 O O . GLY B 1 747 ? 8.984 31.781 -0.415 1 67.06 747 GLY B O 1
ATOM 13195 N N . SER B 1 748 ? 6.793 31.328 -0.341 1 71.25 748 SER B N 1
ATOM 13196 C CA . SER B 1 748 ? 6.488 32.219 -1.448 1 71.25 748 SER B CA 1
ATOM 13197 C C . SER B 1 748 ? 6.391 33.688 -0.974 1 71.25 748 SER B C 1
ATOM 13199 O O . SER B 1 748 ? 6.555 34.594 -1.765 1 71.25 748 SER B O 1
ATOM 13201 N N . ARG B 1 749 ? 6.215 33.719 0.368 1 73.12 749 ARG B N 1
ATOM 13202 C CA . ARG B 1 749 ? 5.957 35.062 0.909 1 73.12 749 ARG B CA 1
ATOM 13203 C C . ARG B 1 749 ? 7.262 35.812 1.174 1 73.12 749 ARG B C 1
ATOM 13205 O O . ARG B 1 749 ? 8.242 35.219 1.625 1 73.12 749 ARG B O 1
ATOM 13212 N N . PRO B 1 750 ? 7.266 37.031 0.889 1 68.81 750 PRO B N 1
ATOM 13213 C CA . PRO B 1 750 ? 8.422 37.844 1.268 1 68.81 750 PRO B CA 1
ATOM 13214 C C . PRO B 1 750 ? 8.57 38 2.779 1 68.81 750 PRO B C 1
ATOM 13216 O O . PRO B 1 750 ? 7.59 37.875 3.516 1 68.81 750 PRO B O 1
ATOM 13219 N N . ALA B 1 751 ? 9.781 38.188 3.299 1 67.5 751 ALA B N 1
ATOM 13220 C CA . ALA B 1 751 ? 10.086 38.281 4.723 1 67.5 751 ALA B CA 1
ATOM 13221 C C . ALA B 1 751 ? 9.5 39.562 5.309 1 67.5 751 ALA B C 1
ATOM 13223 O O . ALA B 1 751 ? 9.242 39.656 6.512 1 67.5 751 ALA B O 1
ATOM 13224 N N . SER B 1 752 ? 9.375 40.594 4.492 1 69.75 752 SER B N 1
ATOM 13225 C CA . SER B 1 752 ? 8.812 41.844 4.961 1 69.75 752 SER B CA 1
ATOM 13226 C C . SER B 1 752 ? 7.727 42.344 4.02 1 69.75 752 SER B C 1
ATOM 13228 O O . SER B 1 752 ? 7.812 42.156 2.805 1 69.75 752 SER B O 1
ATOM 13230 N N . ARG B 1 753 ? 6.875 43 4.805 1 65.25 753 ARG B N 1
ATOM 13231 C CA . ARG B 1 753 ? 5.789 43.594 4.031 1 65.25 753 ARG B CA 1
ATOM 13232 C C . ARG B 1 753 ? 6.262 44.812 3.275 1 65.25 753 ARG B C 1
ATOM 13234 O O . ARG B 1 753 ? 5.828 45.062 2.148 1 65.25 753 ARG B O 1
ATOM 13241 N N . LYS B 1 754 ? 7.203 45.656 4.016 1 68.69 754 LYS B N 1
ATOM 13242 C CA . LYS B 1 754 ? 7.797 46.875 3.467 1 68.69 754 LYS B CA 1
ATOM 13243 C C . LYS B 1 754 ? 9.32 46.812 3.521 1 68.69 754 LYS B C 1
ATOM 13245 O O . LYS B 1 754 ? 9.891 46.062 4.301 1 68.69 754 LYS B O 1
ATOM 13250 N N . LYS B 1 755 ? 10.086 47.5 2.742 1 66.88 755 LYS B N 1
ATOM 13251 C CA . LYS B 1 755 ? 11.539 47.531 2.65 1 66.88 755 LYS B CA 1
ATOM 13252 C C . LYS B 1 755 ? 12.125 48.469 3.701 1 66.88 755 LYS B C 1
ATOM 13254 O O . LYS B 1 755 ? 12.727 49.5 3.359 1 66.88 755 LYS B O 1
ATOM 13259 N N . THR B 1 756 ? 11.727 48.281 5.02 1 77.81 756 THR B N 1
ATOM 13260 C CA . THR B 1 756 ? 12.219 49.094 6.121 1 77.81 756 THR B CA 1
ATOM 13261 C C . THR B 1 756 ? 12.82 48.219 7.215 1 77.81 756 THR B C 1
ATOM 13263 O O . THR B 1 756 ? 12.664 47 7.191 1 77.81 756 THR B O 1
ATOM 13266 N N . ARG B 1 757 ? 13.633 48.844 8.117 1 84.5 757 ARG B N 1
ATOM 13267 C CA . ARG B 1 757 ? 14.227 48.125 9.234 1 84.5 757 ARG B CA 1
ATOM 13268 C C . ARG B 1 757 ? 13.383 48.281 10.5 1 84.5 757 ARG B C 1
ATOM 13270 O O . ARG B 1 757 ? 13.734 47.75 11.555 1 84.5 757 ARG B O 1
ATOM 13277 N N . ALA B 1 758 ? 12.281 48.906 10.336 1 85.75 758 ALA B N 1
ATOM 13278 C CA . ALA B 1 758 ? 11.422 49.125 11.492 1 85.75 758 ALA B CA 1
ATOM 13279 C C . ALA B 1 758 ? 10.781 47.844 11.969 1 85.75 758 ALA B C 1
ATOM 13281 O O . ALA B 1 758 ? 10.336 47.031 11.156 1 85.75 758 ALA B O 1
ATOM 13282 N N . ILE B 1 759 ? 10.781 47.656 13.297 1 87.69 759 ILE B N 1
ATOM 13283 C CA . ILE B 1 759 ? 10.266 46.406 13.898 1 87.69 759 ILE B CA 1
ATOM 13284 C C . ILE B 1 759 ? 8.773 46.281 13.578 1 87.69 759 ILE B C 1
ATOM 13286 O O . ILE B 1 759 ? 8.289 45.156 13.359 1 87.69 759 ILE B O 1
ATOM 13290 N N . GLU B 1 760 ? 8.094 47.375 13.5 1 81.12 760 GLU B N 1
ATOM 13291 C CA . GLU B 1 760 ? 6.656 47.375 13.227 1 81.12 760 GLU B CA 1
ATOM 13292 C C . GLU B 1 760 ? 6.355 46.781 11.859 1 81.12 760 GLU B C 1
ATOM 13294 O O . GLU B 1 760 ? 5.297 46.156 11.664 1 81.12 760 GLU B O 1
ATOM 13299 N N . ASP B 1 761 ? 7.328 46.875 11.07 1 80.25 761 ASP B N 1
ATOM 13300 C CA . ASP B 1 761 ? 7.105 46.438 9.688 1 80.25 761 ASP B CA 1
ATOM 13301 C C . ASP B 1 761 ? 7.551 45 9.484 1 80.25 761 ASP B C 1
ATOM 13303 O O . ASP B 1 761 ? 7.27 44.406 8.445 1 80.25 761 ASP B O 1
ATOM 13307 N N . LEU B 1 762 ? 8.172 44.469 10.469 1 83.75 762 LEU B N 1
ATOM 13308 C CA . LEU B 1 762 ? 8.617 43.094 10.383 1 83.75 762 LEU B CA 1
ATOM 13309 C C . LEU B 1 762 ? 7.453 42.125 10.609 1 83.75 762 LEU B C 1
ATOM 13311 O O . LEU B 1 762 ? 6.602 42.375 11.469 1 83.75 762 LEU B O 1
ATOM 13315 N N . ARG B 1 763 ? 7.445 41.062 9.82 1 79.12 763 ARG B N 1
ATOM 13316 C CA . ARG B 1 763 ? 6.484 40.031 10.109 1 79.12 763 ARG B CA 1
ATOM 13317 C C . ARG B 1 763 ? 6.809 39.312 11.43 1 79.12 763 ARG B C 1
ATOM 13319 O O . ARG B 1 763 ? 7.965 39.312 11.859 1 79.12 763 ARG B O 1
ATOM 13326 N N . ALA B 1 764 ? 5.844 38.75 12.047 1 80.69 764 ALA B N 1
ATOM 13327 C CA . ALA B 1 764 ? 5.992 38.156 13.367 1 80.69 764 ALA B CA 1
ATOM 13328 C C . ALA B 1 764 ? 6.906 36.938 13.312 1 80.69 764 ALA B C 1
ATOM 13330 O O . ALA B 1 764 ? 7.676 36.688 14.242 1 80.69 764 ALA B O 1
ATOM 13331 N N . ILE B 1 765 ? 6.879 36.219 12.266 1 81 765 ILE B N 1
ATOM 13332 C CA . ILE B 1 765 ? 7.598 34.938 12.203 1 81 765 ILE B CA 1
ATOM 13333 C C . ILE B 1 765 ? 9.102 35.188 12.188 1 81 765 ILE B C 1
ATOM 13335 O O . ILE B 1 765 ? 9.836 34.656 13.016 1 81 765 ILE B O 1
ATOM 13339 N N . PRO B 1 766 ? 9.625 36.094 11.312 1 84.75 766 PRO B N 1
ATOM 13340 C CA . PRO B 1 766 ? 11.062 36.375 11.344 1 84.75 766 PRO B CA 1
ATOM 13341 C C . PRO B 1 766 ? 11.523 36.969 12.664 1 84.75 766 PRO B C 1
ATOM 13343 O O . PRO B 1 766 ? 12.648 36.75 13.109 1 84.75 766 PRO B O 1
ATOM 13346 N N . TRP B 1 767 ? 10.625 37.781 13.234 1 89.38 767 TRP B N 1
ATOM 13347 C CA . TRP B 1 767 ? 10.938 38.375 14.516 1 89.38 767 TRP B CA 1
ATOM 13348 C C . TRP B 1 767 ? 11.164 37.312 15.586 1 89.38 767 TRP B C 1
ATOM 13350 O O . TRP B 1 767 ? 12.211 37.312 16.25 1 89.38 767 TRP B O 1
ATOM 13360 N N . VAL B 1 768 ? 10.227 36.438 15.742 1 88.88 768 VAL B N 1
ATOM 13361 C CA . VAL B 1 768 ? 10.305 35.406 16.766 1 88.88 768 VAL B CA 1
ATOM 13362 C C . VAL B 1 768 ? 11.398 34.406 16.406 1 88.88 768 VAL B C 1
ATOM 13364 O O . VAL B 1 768 ? 12.141 33.938 17.281 1 88.88 768 VAL B O 1
ATOM 13367 N N . PHE B 1 769 ? 11.508 34.125 15.133 1 88.12 769 PHE B N 1
ATOM 13368 C CA . PHE B 1 769 ? 12.477 33.156 14.641 1 88.12 769 PHE B CA 1
ATOM 13369 C C . PHE B 1 769 ? 13.898 33.625 14.914 1 88.12 769 PHE B C 1
ATOM 13371 O O . PHE B 1 769 ? 14.758 32.844 15.297 1 88.12 769 PHE B O 1
ATOM 13378 N N . SER B 1 770 ? 14.172 34.875 14.773 1 92.12 770 SER B N 1
ATOM 13379 C CA . SER B 1 770 ? 15.5 35.438 14.977 1 92.12 770 SER B CA 1
ATOM 13380 C C . SER B 1 770 ? 15.938 35.312 16.438 1 92.12 770 SER B C 1
ATOM 13382 O O . SER B 1 770 ? 17.094 34.969 16.719 1 92.12 770 SER B O 1
ATOM 13384 N N . TRP B 1 771 ? 15.008 35.594 17.297 1 93.81 771 TRP B N 1
ATOM 13385 C CA . TRP B 1 771 ? 15.328 35.5 18.719 1 93.81 771 TRP B CA 1
ATOM 13386 C C . TRP B 1 771 ? 15.516 34.062 19.156 1 93.81 771 TRP B C 1
ATOM 13388 O O . TRP B 1 771 ? 16.312 33.781 20.062 1 93.81 771 TRP B O 1
ATOM 13398 N N . ALA B 1 772 ? 14.758 33.156 18.516 1 91.5 772 ALA B N 1
ATOM 13399 C CA . ALA B 1 772 ? 14.914 31.75 18.797 1 91.5 772 ALA B CA 1
ATOM 13400 C C . ALA B 1 772 ? 16.297 31.25 18.359 1 91.5 772 ALA B C 1
ATOM 13402 O O . ALA B 1 772 ? 16.922 30.469 19.078 1 91.5 772 ALA B O 1
ATOM 13403 N N . GLN B 1 773 ? 16.719 31.734 17.25 1 93 773 GLN B N 1
ATOM 13404 C CA . GLN B 1 773 ? 18.016 31.312 16.719 1 93 773 GLN B CA 1
ATOM 13405 C C . GLN B 1 773 ? 19.156 31.719 17.641 1 93 773 GLN B C 1
ATOM 13407 O O . GLN B 1 773 ? 20.125 30.984 17.797 1 93 773 GLN B O 1
ATOM 13412 N N . CYS B 1 774 ? 19 32.844 18.281 1 94.88 774 CYS B N 1
ATOM 13413 C CA . CYS B 1 774 ? 20.078 33.312 19.156 1 94.88 774 CYS B CA 1
ATOM 13414 C C . CYS B 1 774 ? 19.859 32.812 20.578 1 94.88 774 CYS B C 1
ATOM 13416 O O . CYS B 1 774 ? 20.578 33.219 21.5 1 94.88 774 CYS B O 1
ATOM 13418 N N . ARG B 1 775 ? 18.891 32 20.844 1 93.12 775 ARG B N 1
ATOM 13419 C CA . ARG B 1 775 ? 18.625 31.281 22.078 1 93.12 775 ARG B CA 1
ATOM 13420 C C . ARG B 1 775 ? 18.141 32.219 23.172 1 93.12 775 ARG B C 1
ATOM 13422 O O . ARG B 1 775 ? 18.344 31.953 24.359 1 93.12 775 ARG B O 1
ATOM 13429 N N . LEU B 1 776 ? 17.609 33.312 22.812 1 94.19 776 LEU B N 1
ATOM 13430 C CA . LEU B 1 776 ? 17.078 34.25 23.797 1 94.19 776 LEU B CA 1
ATOM 13431 C C . LEU B 1 776 ? 15.57 34.125 23.938 1 94.19 776 LEU B C 1
ATOM 13433 O O . LEU B 1 776 ? 15.023 34.312 25.031 1 94.19 776 LEU B O 1
ATOM 13437 N N . MET B 1 777 ? 14.859 33.906 22.844 1 93.25 777 MET B N 1
ATOM 13438 C CA . MET B 1 777 ? 13.406 33.781 22.797 1 93.25 777 MET B CA 1
ATOM 13439 C C . MET B 1 777 ? 12.734 34.938 23.531 1 93.25 777 MET B C 1
ATOM 13441 O O . MET B 1 777 ? 11.82 34.75 24.328 1 93.25 777 MET B O 1
ATOM 13445 N N . LEU B 1 778 ? 13.219 36.062 23.281 1 94.12 778 LEU B N 1
ATOM 13446 C CA . LEU B 1 778 ? 12.875 37.281 24 1 94.12 778 LEU B CA 1
ATOM 13447 C C . LEU B 1 778 ? 11.359 37.5 24 1 94.12 778 LEU B C 1
ATOM 13449 O O . LEU B 1 778 ? 10.781 37.812 25.047 1 94.12 778 LEU B O 1
ATOM 13453 N N . PRO B 1 779 ? 10.672 37.281 22.906 1 91.94 779 PRO B N 1
ATOM 13454 C CA . PRO B 1 779 ? 9.234 37.531 22.859 1 91.94 779 PRO B CA 1
ATOM 13455 C C . PRO B 1 779 ? 8.43 36.562 23.734 1 91.94 779 PRO B C 1
ATOM 13457 O O . PRO B 1 779 ? 7.227 36.781 23.938 1 91.94 779 PRO B O 1
ATOM 13460 N N . GLY B 1 780 ? 9.047 35.625 24.375 1 92.62 780 GLY B N 1
ATOM 13461 C CA . GLY B 1 780 ? 8.312 34.625 25.125 1 92.62 780 GLY B CA 1
ATOM 13462 C C . GLY B 1 780 ? 8.32 34.875 26.625 1 92.62 780 GLY B C 1
ATOM 13463 O O . GLY B 1 780 ? 7.645 34.156 27.375 1 92.62 780 GLY B O 1
ATOM 13464 N N . TRP B 1 781 ? 9.094 35.938 27.062 1 95.44 781 TRP B N 1
ATOM 13465 C CA . TRP B 1 781 ? 9.188 36.031 28.516 1 95.44 781 TRP B CA 1
ATOM 13466 C C . TRP B 1 781 ? 9.469 37.469 28.938 1 95.44 781 TRP B C 1
ATOM 13468 O O . TRP B 1 781 ? 9.242 37.844 30.094 1 95.44 781 TRP B O 1
ATOM 13478 N N . TYR B 1 782 ? 10.031 38.312 28.125 1 96.94 782 TYR B N 1
ATOM 13479 C CA . TYR B 1 782 ? 10.609 39.594 28.562 1 96.94 782 TYR B CA 1
ATOM 13480 C C . TYR B 1 782 ? 9.547 40.469 29.188 1 96.94 782 TYR B C 1
ATOM 13482 O O . TYR B 1 782 ? 8.469 40.656 28.625 1 96.94 782 TYR B O 1
ATOM 13490 N N . GLY B 1 783 ? 9.836 41.062 30.266 1 96.75 783 GLY B N 1
ATOM 13491 C CA . GLY B 1 783 ? 8.984 42.031 30.969 1 96.75 783 GLY B CA 1
ATOM 13492 C C . GLY B 1 783 ? 8.289 41.406 32.188 1 96.75 783 GLY B C 1
ATOM 13493 O O . GLY B 1 783 ? 7.793 42.156 33.031 1 96.75 783 GLY B O 1
ATOM 13494 N N . PHE B 1 784 ? 8.234 40.125 32.281 1 97.75 784 PHE B N 1
ATOM 13495 C CA . PHE B 1 784 ? 7.5 39.438 33.312 1 97.75 784 PHE B CA 1
ATOM 13496 C C . PHE B 1 784 ? 8.18 39.625 34.688 1 97.75 784 PHE B C 1
ATOM 13498 O O . PHE B 1 784 ? 7.523 39.906 35.688 1 97.75 784 PHE B O 1
ATOM 13505 N N . GLY B 1 785 ? 9.523 39.438 34.719 1 97.56 785 GLY B N 1
ATOM 13506 C CA . GLY B 1 785 ? 10.258 39.625 35.969 1 97.56 785 GLY B CA 1
ATOM 13507 C C . GLY B 1 785 ? 10.086 41 36.562 1 97.56 785 GLY B C 1
ATOM 13508 O O . GLY B 1 785 ? 9.758 41.125 37.75 1 97.56 785 GLY B O 1
ATOM 13509 N N . THR B 1 786 ? 10.297 42 35.781 1 97.56 786 THR B N 1
ATOM 13510 C CA . THR B 1 786 ? 10.141 43.375 36.188 1 97.56 786 THR B CA 1
ATOM 13511 C C . THR B 1 786 ? 8.711 43.625 36.688 1 97.56 786 THR B C 1
ATOM 13513 O O . THR B 1 786 ? 8.508 44.281 37.719 1 97.56 786 THR B O 1
ATOM 13516 N N . ALA B 1 787 ? 7.738 43.125 35.969 1 98.19 787 ALA B N 1
ATOM 13517 C CA . ALA B 1 787 ? 6.332 43.312 36.312 1 98.19 787 ALA B CA 1
ATOM 13518 C C . ALA B 1 787 ? 6.008 42.719 37.688 1 98.19 787 ALA B C 1
ATOM 13520 O O . ALA B 1 787 ? 5.332 43.344 38.5 1 98.19 787 ALA B O 1
ATOM 13521 N N . VAL B 1 788 ? 6.473 41.562 37.969 1 98.06 788 VAL B N 1
ATOM 13522 C CA . VAL B 1 788 ? 6.168 40.844 39.219 1 98.06 788 VAL B CA 1
ATOM 13523 C C . VAL B 1 788 ? 6.867 41.562 40.375 1 98.06 788 VAL B C 1
ATOM 13525 O O . VAL B 1 788 ? 6.266 41.781 41.438 1 98.06 788 VAL B O 1
ATOM 13528 N N . GLU B 1 789 ? 8.148 41.875 40.219 1 96.94 789 GLU B N 1
ATOM 13529 C CA . GLU B 1 789 ? 8.898 42.562 41.281 1 96.94 789 GLU B CA 1
ATOM 13530 C C . GLU B 1 789 ? 8.234 43.875 41.656 1 96.94 789 GLU B C 1
ATOM 13532 O O . GLU B 1 789 ? 8.062 44.156 42.844 1 96.94 789 GLU B O 1
ATOM 13537 N N . GLN B 1 790 ? 7.848 44.625 40.656 1 97.62 790 GLN B N 1
ATOM 13538 C CA . GLN B 1 790 ? 7.207 45.906 40.906 1 97.62 790 GLN B CA 1
ATOM 13539 C C . GLN B 1 790 ? 5.832 45.719 41.531 1 97.62 790 GLN B C 1
ATOM 13541 O O . GLN B 1 790 ? 5.445 46.469 42.438 1 97.62 790 GLN B O 1
ATOM 13546 N N . TRP B 1 791 ? 5.098 44.75 41.031 1 97.94 791 TRP B N 1
ATOM 13547 C CA . TRP B 1 791 ? 3.764 44.5 41.562 1 97.94 791 TRP B CA 1
ATOM 13548 C C . TRP B 1 791 ? 3.83 44.125 43.031 1 97.94 791 TRP B C 1
ATOM 13550 O O . TRP B 1 791 ? 3.02 44.594 43.844 1 97.94 791 TRP B O 1
ATOM 13560 N N . ILE B 1 792 ? 4.785 43.281 43.406 1 97.31 792 ILE B N 1
ATOM 13561 C CA . ILE B 1 792 ? 4.945 42.875 44.812 1 97.31 792 ILE B CA 1
ATOM 13562 C C . ILE B 1 792 ? 5.312 44.062 45.656 1 97.31 792 ILE B C 1
ATOM 13564 O O . ILE B 1 792 ? 4.828 44.188 46.781 1 97.31 792 ILE B O 1
ATOM 13568 N N . ALA B 1 793 ? 6.203 44.906 45.125 1 97.06 793 ALA B N 1
ATOM 13569 C CA . ALA B 1 793 ? 6.617 46.094 45.875 1 97.06 793 ALA B CA 1
ATOM 13570 C C . ALA B 1 793 ? 5.426 47.031 46.125 1 97.06 793 ALA B C 1
ATOM 13572 O O . ALA B 1 793 ? 5.352 47.688 47.156 1 97.06 793 ALA B O 1
ATOM 13573 N N . GLU B 1 794 ? 4.496 47.062 45.188 1 96.94 794 GLU B N 1
ATOM 13574 C CA . GLU B 1 794 ? 3.344 47.938 45.281 1 96.94 794 GLU B CA 1
ATOM 13575 C C . GLU B 1 794 ? 2.219 47.312 46.094 1 96.94 794 GLU B C 1
ATOM 13577 O O . GLU B 1 794 ? 1.321 48 46.594 1 96.94 794 GLU B O 1
ATOM 13582 N N . HIS B 1 795 ? 2.285 46 46.156 1 96.81 795 HIS B N 1
ATOM 13583 C CA . HIS B 1 795 ? 1.254 45.281 46.906 1 96.81 795 HIS B CA 1
ATOM 13584 C C . HIS B 1 795 ? 1.869 44.375 47.938 1 96.81 795 HIS B C 1
ATOM 13586 O O . HIS B 1 795 ? 1.683 43.156 47.875 1 96.81 795 HIS B O 1
ATOM 13592 N N . PRO B 1 796 ? 2.453 44.875 48.938 1 92.25 796 PRO B N 1
ATOM 13593 C CA . PRO B 1 796 ? 3.135 44.031 49.938 1 92.25 796 PRO B CA 1
ATOM 13594 C C . PRO B 1 796 ? 2.17 43.188 50.75 1 92.25 796 PRO B C 1
ATOM 13596 O O . PRO B 1 796 ? 2.557 42.125 51.25 1 92.25 796 PRO B O 1
ATOM 13599 N N . ASP B 1 797 ? 0.897 43.594 50.812 1 93.25 797 ASP B N 1
ATOM 13600 C CA . ASP B 1 797 ? -0.113 42.844 51.562 1 93.25 797 ASP B CA 1
ATOM 13601 C C . ASP B 1 797 ? -0.465 41.531 50.844 1 93.25 797 ASP B C 1
ATOM 13603 O O . ASP B 1 797 ? -0.809 40.562 51.5 1 93.25 797 ASP B O 1
ATOM 13607 N N . LYS B 1 798 ? -0.439 41.469 49.562 1 93.62 798 LYS B N 1
ATOM 13608 C CA . LYS B 1 798 ? -0.73 40.281 48.781 1 93.62 798 LYS B CA 1
ATOM 13609 C C . LYS B 1 798 ? 0.544 39.5 48.469 1 93.62 798 LYS B C 1
ATOM 13611 O O . LYS B 1 798 ? 0.652 38.312 48.812 1 93.62 798 LYS B O 1
ATOM 13616 N N . GLY B 1 799 ? 1.524 40.156 47.969 1 92.75 799 GLY B N 1
ATOM 13617 C CA . GLY B 1 799 ? 2.871 39.656 47.75 1 92.75 799 GLY B CA 1
ATOM 13618 C C . GLY B 1 799 ? 2.9 38.375 46.969 1 92.75 799 GLY B C 1
ATOM 13619 O O . GLY B 1 799 ? 2.043 38.125 46.094 1 92.75 799 GLY B O 1
ATOM 13620 N N . MET B 1 800 ? 3.883 37.531 47.188 1 95.81 800 MET B N 1
ATOM 13621 C CA . MET B 1 800 ? 4.168 36.281 46.469 1 95.81 800 MET B CA 1
ATOM 13622 C C . MET B 1 800 ? 3.1 35.25 46.75 1 95.81 800 MET B C 1
ATOM 13624 O O . MET B 1 800 ? 2.707 34.5 45.844 1 95.81 800 MET B O 1
ATOM 13628 N N . PRO B 1 801 ? 2.469 35.219 47.906 1 95.81 801 PRO B N 1
ATOM 13629 C CA . PRO B 1 801 ? 1.44 34.188 48.188 1 95.81 801 PRO B CA 1
ATOM 13630 C C . PRO B 1 801 ? 0.215 34.344 47.281 1 95.81 801 PRO B C 1
ATOM 13632 O O . PRO B 1 801 ? -0.385 33.344 46.875 1 95.81 801 PRO B O 1
ATOM 13635 N N . PHE B 1 802 ? -0.06 35.531 47 1 96 802 PHE B N 1
ATOM 13636 C CA . PHE B 1 802 ? -1.211 35.781 46.125 1 96 802 PHE B CA 1
ATOM 13637 C C . PHE B 1 802 ? -0.944 35.281 44.719 1 96 802 PHE B C 1
ATOM 13639 O O . PHE B 1 802 ? -1.832 34.719 44.062 1 96 802 PHE B O 1
ATOM 13646 N N . LEU B 1 803 ? 0.217 35.531 44.25 1 96.75 803 LEU B N 1
ATOM 13647 C CA . LEU B 1 803 ? 0.584 35.062 42.938 1 96.75 803 LEU B CA 1
ATOM 13648 C C . LEU B 1 803 ? 0.629 33.531 42.875 1 96.75 803 LEU B C 1
ATOM 13650 O O . LEU B 1 803 ? 0.266 32.938 41.844 1 96.75 803 LEU B O 1
ATOM 13654 N N . LYS B 1 804 ? 1.066 32.906 43.875 1 96.56 804 LYS B N 1
ATOM 13655 C CA . LYS B 1 804 ? 1.043 31.438 43.969 1 96.56 804 LYS B CA 1
ATOM 13656 C C . LYS B 1 804 ? -0.388 30.906 43.938 1 96.56 804 LYS B C 1
ATOM 13658 O O . LYS B 1 804 ? -0.661 29.859 43.344 1 96.56 804 LYS B O 1
ATOM 13663 N N . GLU B 1 805 ? -1.228 31.625 44.594 1 94.38 805 GLU B N 1
ATOM 13664 C CA . GLU B 1 805 ? -2.645 31.266 44.562 1 94.38 805 GLU B CA 1
ATOM 13665 C C . GLU B 1 805 ? -3.223 31.391 43.156 1 94.38 805 GLU B C 1
ATOM 13667 O O . GLU B 1 805 ? -3.986 30.516 42.719 1 94.38 805 GLU B O 1
ATOM 13672 N N . LEU B 1 806 ? -2.846 32.469 42.469 1 93.94 806 LEU B N 1
ATOM 13673 C CA . LEU B 1 806 ? -3.291 32.625 41.094 1 93.94 806 LEU B CA 1
ATOM 13674 C C . LEU B 1 806 ? -2.891 31.438 40.25 1 93.94 806 LEU B C 1
ATOM 13676 O O . LEU B 1 806 ? -3.691 30.938 39.438 1 93.94 806 LEU B O 1
ATOM 13680 N N . TYR B 1 807 ? -1.721 31 40.375 1 94.06 807 TYR B N 1
ATOM 13681 C CA . TYR B 1 807 ? -1.179 29.891 39.594 1 94.06 807 TYR B CA 1
ATOM 13682 C C . TYR B 1 807 ? -1.923 28.594 39.906 1 94.06 807 TYR B C 1
ATOM 13684 O O . TYR B 1 807 ? -2.199 27.812 39 1 94.06 807 TYR B O 1
ATOM 13692 N N . LYS B 1 808 ? -2.27 28.375 41.031 1 92.06 808 LYS B N 1
ATOM 13693 C CA . LYS B 1 808 ? -2.926 27.141 41.438 1 92.06 808 LYS B CA 1
ATOM 13694 C C . LYS B 1 808 ? -4.387 27.109 41 1 92.06 808 LYS B C 1
ATOM 13696 O O . LYS B 1 808 ? -4.898 26.078 40.594 1 92.06 808 LYS B O 1
ATOM 13701 N N . GLU B 1 809 ? -4.984 28.281 41.031 1 89.12 809 GLU B N 1
ATOM 13702 C CA . GLU B 1 809 ? -6.441 28.297 40.938 1 89.12 809 GLU B CA 1
ATOM 13703 C C . GLU B 1 809 ? -6.906 28.719 39.531 1 89.12 809 GLU B C 1
ATOM 13705 O O . GLU B 1 809 ? -8.039 28.438 39.125 1 89.12 809 GLU B O 1
ATOM 13710 N N . TRP B 1 810 ? -6.125 29.453 38.906 1 90.38 810 TRP B N 1
ATOM 13711 C CA . TRP B 1 810 ? -6.574 30.047 37.656 1 90.38 810 TRP B CA 1
ATOM 13712 C C . TRP B 1 810 ? -5.887 29.406 36.438 1 90.38 810 TRP B C 1
ATOM 13714 O O . TRP B 1 810 ? -4.711 29.656 36.188 1 90.38 810 TRP B O 1
ATOM 13724 N N . PRO B 1 811 ? -6.672 28.656 35.594 1 87.62 811 PRO B N 1
ATOM 13725 C CA . PRO B 1 811 ? -6.09 27.922 34.469 1 87.62 811 PRO B CA 1
ATOM 13726 C C . PRO B 1 811 ? -5.367 28.844 33.469 1 87.62 811 PRO B C 1
ATOM 13728 O O . PRO B 1 811 ? -4.352 28.453 32.875 1 87.62 811 PRO B O 1
ATOM 13731 N N . PHE B 1 812 ? -5.871 30.031 33.25 1 90.44 812 PHE B N 1
ATOM 13732 C CA . PHE B 1 812 ? -5.238 30.969 32.312 1 90.44 812 PHE B CA 1
ATOM 13733 C C . PHE B 1 812 ? -3.822 31.297 32.75 1 90.44 812 PHE B C 1
ATOM 13735 O O . PHE B 1 812 ? -2.879 31.219 31.969 1 90.44 812 PHE B O 1
ATOM 13742 N N . PHE B 1 813 ? -3.701 31.641 34.031 1 93.62 813 PHE B N 1
ATOM 13743 C CA . PHE B 1 813 ? -2.406 32.031 34.594 1 93.62 813 PHE B CA 1
ATOM 13744 C C . PHE B 1 813 ? -1.458 30.828 34.594 1 93.62 813 PHE B C 1
ATOM 13746 O O . PHE B 1 813 ? -0.271 30.969 34.312 1 93.62 813 PHE B O 1
ATOM 13753 N N . ARG B 1 814 ? -1.974 29.719 34.906 1 92 814 ARG B N 1
ATOM 13754 C CA . ARG B 1 814 ? -1.181 28.5 34.906 1 92 814 ARG B CA 1
ATOM 13755 C C . ARG B 1 814 ? -0.633 28.203 33.531 1 92 814 ARG B C 1
ATOM 13757 O O . ARG B 1 814 ? 0.54 27.859 33.375 1 92 814 ARG B O 1
ATOM 13764 N N . MET B 1 815 ? -1.456 28.281 32.531 1 89.5 815 MET B N 1
ATOM 13765 C CA . MET B 1 815 ? -1.035 28.047 31.156 1 89.5 815 MET B CA 1
ATOM 13766 C C . MET B 1 815 ? 0.022 29.062 30.734 1 89.5 815 MET B C 1
ATOM 13768 O O . MET B 1 815 ? 1.016 28.688 30.094 1 89.5 815 MET B O 1
ATOM 13772 N N . LEU B 1 816 ? -0.186 30.281 31 1 92.81 816 LEU B N 1
ATOM 13773 C CA . LEU B 1 816 ? 0.75 31.344 30.656 1 92.81 816 LEU B CA 1
ATOM 13774 C C . LEU B 1 816 ? 2.137 31.047 31.234 1 92.81 816 LEU B C 1
ATOM 13776 O O . LEU B 1 816 ? 3.135 31.156 30.516 1 92.81 816 LEU B O 1
ATOM 13780 N N . LEU B 1 817 ? 2.143 30.688 32.5 1 94.69 817 LEU B N 1
ATOM 13781 C CA . LEU B 1 817 ? 3.418 30.438 33.156 1 94.69 817 LEU B CA 1
ATOM 13782 C C . LEU B 1 817 ? 4.043 29.141 32.688 1 94.69 817 LEU B C 1
ATOM 13784 O O . LEU B 1 817 ? 5.266 29.047 32.531 1 94.69 817 LEU B O 1
ATOM 13788 N N . SER B 1 818 ? 3.223 28.172 32.438 1 91.62 818 SER B N 1
ATOM 13789 C CA . SER B 1 818 ? 3.738 26.922 31.922 1 91.62 818 SER B CA 1
ATOM 13790 C C . SER B 1 818 ? 4.406 27.125 30.562 1 91.62 818 SER B C 1
ATOM 13792 O O . SER B 1 818 ? 5.418 26.484 30.266 1 91.62 818 SER B O 1
ATOM 13794 N N . ASN B 1 819 ? 3.791 27.875 29.719 1 91.69 819 ASN B N 1
ATOM 13795 C CA . ASN B 1 819 ? 4.375 28.188 28.422 1 91.69 819 ASN B CA 1
ATOM 13796 C C . ASN B 1 819 ? 5.699 28.922 28.562 1 91.69 819 ASN B C 1
ATOM 13798 O O . ASN B 1 819 ? 6.656 28.641 27.828 1 91.69 819 ASN B O 1
ATOM 13802 N N . MET B 1 820 ? 5.727 29.859 29.484 1 93.81 820 MET B N 1
ATOM 13803 C CA . MET B 1 820 ? 6.953 30.609 29.734 1 93.81 820 MET B CA 1
ATOM 13804 C C . MET B 1 820 ? 8.055 29.688 30.234 1 93.81 820 MET B C 1
ATOM 13806 O O . MET B 1 820 ? 9.219 29.812 29.844 1 93.81 820 MET B O 1
ATOM 13810 N N . ASP B 1 821 ? 7.668 28.75 31.109 1 93.69 821 ASP B N 1
ATOM 13811 C CA . ASP B 1 821 ? 8.586 27.75 31.641 1 93.69 821 ASP B CA 1
ATOM 13812 C C . ASP B 1 821 ? 9.25 26.953 30.531 1 93.69 821 ASP B C 1
ATOM 13814 O O . ASP B 1 821 ? 10.469 26.766 30.531 1 93.69 821 ASP B O 1
ATOM 13818 N N . MET B 1 822 ? 8.508 26.609 29.594 1 89.88 822 MET B N 1
ATOM 13819 C CA . MET B 1 822 ? 8.992 25.812 28.469 1 89.88 822 MET B CA 1
ATOM 13820 C C . MET B 1 822 ? 9.938 26.625 27.594 1 89.88 822 MET B C 1
ATOM 13822 O O . MET B 1 822 ? 10.969 26.125 27.156 1 89.88 822 MET B O 1
ATOM 13826 N N . VAL B 1 823 ? 9.617 27.859 27.328 1 91.25 823 VAL B N 1
ATOM 13827 C CA . VAL B 1 823 ? 10.414 28.734 26.469 1 91.25 823 VAL B CA 1
ATOM 13828 C C . VAL B 1 823 ? 11.75 29.031 27.141 1 91.25 823 VAL B C 1
ATOM 13830 O O . VAL B 1 823 ? 12.805 28.969 26.5 1 91.25 823 VAL B O 1
ATOM 13833 N N . LEU B 1 824 ? 11.695 29.344 28.422 1 94.06 824 LEU B N 1
ATOM 13834 C CA . LEU B 1 824 ? 12.906 29.688 29.156 1 94.06 824 LEU B CA 1
ATOM 13835 C C . LEU B 1 824 ? 13.828 28.484 29.281 1 94.06 824 LEU B C 1
ATOM 13837 O O . LEU B 1 824 ? 15.055 28.625 29.281 1 94.06 824 LEU B O 1
ATOM 13841 N N . ALA B 1 825 ? 13.242 27.312 29.297 1 90.88 825 ALA B N 1
ATOM 13842 C CA . ALA B 1 825 ? 14.039 26.094 29.375 1 90.88 825 ALA B CA 1
ATOM 13843 C C . ALA B 1 825 ? 14.859 25.891 28.109 1 90.88 825 ALA B C 1
ATOM 13845 O O . ALA B 1 825 ? 15.922 25.266 28.141 1 90.88 825 ALA B O 1
ATOM 13846 N N . LYS B 1 826 ? 14.453 26.422 27.031 1 89.38 826 LYS B N 1
ATOM 13847 C CA . LYS B 1 826 ? 15.141 26.266 25.75 1 89.38 826 LYS B CA 1
ATOM 13848 C C . LYS B 1 826 ? 16.125 27.422 25.516 1 89.38 826 LYS B C 1
ATOM 13850 O O . LYS B 1 826 ? 16.938 27.359 24.594 1 89.38 826 LYS B O 1
ATOM 13855 N N . SER B 1 827 ? 16.062 28.422 26.344 1 91.56 827 SER B N 1
ATOM 13856 C CA . SER B 1 827 ? 16.938 29.578 26.203 1 91.56 827 SER B CA 1
ATOM 13857 C C . SER B 1 827 ? 18.297 29.328 26.859 1 91.56 827 SER B C 1
ATOM 13859 O O . SER B 1 827 ? 18.438 28.422 27.672 1 91.56 827 SER B O 1
ATOM 13861 N N . SER B 1 828 ? 19.344 30.062 26.391 1 91.25 828 SER B N 1
ATOM 13862 C CA . SER B 1 828 ? 20.688 30.031 26.953 1 91.25 828 SER B CA 1
ATOM 13863 C C . SER B 1 828 ? 21.344 31.422 26.891 1 91.25 828 SER B C 1
ATOM 13865 O O . SER B 1 828 ? 21.75 31.875 25.828 1 91.25 828 SER B O 1
ATOM 13867 N N . ILE B 1 829 ? 21.438 32 28.094 1 92.25 829 ILE B N 1
ATOM 13868 C CA . ILE B 1 829 ? 21.984 33.344 28.156 1 92.25 829 ILE B CA 1
ATOM 13869 C C . ILE B 1 829 ? 23.453 33.344 27.766 1 92.25 829 ILE B C 1
ATOM 13871 O O . ILE B 1 829 ? 23.969 34.312 27.219 1 92.25 829 ILE B O 1
ATOM 13875 N N . ALA B 1 830 ? 24.047 32.188 27.969 1 86.5 830 ALA B N 1
ATOM 13876 C CA . ALA B 1 830 ? 25.453 32.031 27.594 1 86.5 830 ALA B CA 1
ATOM 13877 C C . ALA B 1 830 ? 25.625 32.062 26.078 1 86.5 830 ALA B C 1
ATOM 13879 O O . ALA B 1 830 ? 26.5 32.75 25.562 1 86.5 830 ALA B O 1
ATOM 13880 N N . ILE B 1 831 ? 24.859 31.391 25.375 1 90.56 831 ILE B N 1
ATOM 13881 C CA . ILE B 1 831 ? 24.922 31.375 23.906 1 90.56 831 ILE B CA 1
ATOM 13882 C C . ILE B 1 831 ? 24.516 32.75 23.359 1 90.56 831 ILE B C 1
ATOM 13884 O O . ILE B 1 831 ? 25.125 33.25 22.438 1 90.56 831 ILE B O 1
ATOM 13888 N N . ALA B 1 832 ? 23.484 33.344 24.031 1 94.5 832 ALA B N 1
ATOM 13889 C CA . ALA B 1 832 ? 23 34.656 23.609 1 94.5 832 ALA B CA 1
ATOM 13890 C C . ALA B 1 832 ? 24.109 35.688 23.719 1 94.5 832 ALA B C 1
ATOM 13892 O O . ALA B 1 832 ? 24.172 36.625 22.906 1 94.5 832 ALA B O 1
ATOM 13893 N N . SER B 1 833 ? 24.938 35.531 24.672 1 92.81 833 SER B N 1
ATOM 13894 C CA . SER B 1 833 ? 26.016 36.469 24.859 1 92.81 833 SER B CA 1
ATOM 13895 C C . SER B 1 833 ? 26.984 36.469 23.688 1 92.81 833 SER B C 1
ATOM 13897 O O . SER B 1 833 ? 27.547 37.5 23.312 1 92.81 833 SER B O 1
ATOM 13899 N N . ARG B 1 834 ? 27.125 35.312 23.078 1 90.75 834 ARG B N 1
ATOM 13900 C CA . ARG B 1 834 ? 27.984 35.188 21.906 1 90.75 834 ARG B CA 1
ATOM 13901 C C . ARG B 1 834 ? 27.406 35.969 20.719 1 90.75 834 ARG B C 1
ATOM 13903 O O . ARG B 1 834 ? 28.141 36.594 19.953 1 90.75 834 ARG B O 1
ATOM 13910 N N . TYR B 1 835 ? 26.188 35.906 20.562 1 96.19 835 TYR B N 1
ATOM 13911 C CA . TYR B 1 835 ? 25.547 36.656 19.5 1 96.19 835 TYR B CA 1
ATOM 13912 C C . TYR B 1 835 ? 25.609 38.156 19.766 1 96.19 835 TYR B C 1
ATOM 13914 O O . TYR B 1 835 ? 25.766 38.938 18.828 1 96.19 835 TYR B O 1
ATOM 13922 N N . ALA B 1 836 ? 25.453 38.531 21.062 1 96.38 836 ALA B N 1
ATOM 13923 C CA . ALA B 1 836 ? 25.547 39.938 21.438 1 96.38 836 ALA B CA 1
ATOM 13924 C C . ALA B 1 836 ? 26.906 40.5 21.031 1 96.38 836 ALA B C 1
ATOM 13926 O O . ALA B 1 836 ? 27 41.688 20.688 1 96.38 836 ALA B O 1
ATOM 13927 N N . GLU B 1 837 ? 27.859 39.688 20.969 1 93.5 837 GLU B N 1
ATOM 13928 C CA . GLU B 1 837 ? 29.219 40.125 20.656 1 93.5 837 GLU B CA 1
ATOM 13929 C C . GLU B 1 837 ? 29.328 40.531 19.188 1 93.5 837 GLU B C 1
ATOM 13931 O O . GLU B 1 837 ? 30.281 41.188 18.797 1 93.5 837 GLU B O 1
ATOM 13936 N N . LEU B 1 838 ? 28.391 40.188 18.438 1 95.69 838 LEU B N 1
ATOM 13937 C CA . LEU B 1 838 ? 28.375 40.562 17.031 1 95.69 838 LEU B CA 1
ATOM 13938 C C . LEU B 1 838 ? 28.062 42.031 16.875 1 95.69 838 LEU B C 1
ATOM 13940 O O . LEU B 1 838 ? 28.266 42.625 15.797 1 95.69 838 LEU B O 1
ATOM 13944 N N . VAL B 1 839 ? 27.469 42.656 17.953 1 97 839 VAL B N 1
ATOM 13945 C CA . VAL B 1 839 ? 27.188 44.094 17.922 1 97 839 VAL B CA 1
ATOM 13946 C C . VAL B 1 839 ? 28.484 44.906 18.031 1 97 839 VAL B C 1
ATOM 13948 O O . VAL B 1 839 ? 29.203 44.812 19.031 1 97 839 VAL B O 1
ATOM 13951 N N . PRO B 1 840 ? 28.766 45.656 17.031 1 94.56 840 PRO B N 1
ATOM 13952 C CA . PRO B 1 840 ? 30.062 46.375 17.031 1 94.56 840 PRO B CA 1
ATOM 13953 C C . PRO B 1 840 ? 30.156 47.438 18.125 1 94.56 840 PRO B C 1
ATOM 13955 O O . PRO B 1 840 ? 31.219 47.594 18.719 1 94.56 840 PRO B O 1
ATOM 13958 N N . ASP B 1 841 ? 29.078 48.156 18.391 1 96.5 841 ASP B N 1
ATOM 13959 C CA . ASP B 1 841 ? 29.047 49.156 19.438 1 96.5 841 ASP B CA 1
ATOM 13960 C C . ASP B 1 841 ? 29 48.531 20.812 1 96.5 841 ASP B C 1
ATOM 13962 O O . ASP B 1 841 ? 27.922 48.125 21.281 1 96.5 841 ASP B O 1
ATOM 13966 N N . GLU B 1 842 ? 30.047 48.562 21.484 1 96.06 842 GLU B N 1
ATOM 13967 C CA . GLU B 1 842 ? 30.188 47.875 22.766 1 96.06 842 GLU B CA 1
ATOM 13968 C C . GLU B 1 842 ? 29.281 48.531 23.828 1 96.06 842 GLU B C 1
ATOM 13970 O O . GLU B 1 842 ? 28.734 47.812 24.688 1 96.06 842 GLU B O 1
ATOM 13975 N N . ALA B 1 843 ? 29.234 49.781 23.797 1 95.94 843 ALA B N 1
ATOM 13976 C CA . ALA B 1 843 ? 28.391 50.5 24.766 1 95.94 843 ALA B CA 1
ATOM 13977 C C . ALA B 1 843 ? 26.922 50.094 24.578 1 95.94 843 ALA B C 1
ATOM 13979 O O . ALA B 1 843 ? 26.203 49.906 25.562 1 95.94 843 ALA B O 1
ATOM 13980 N N . LEU B 1 844 ? 26.609 50.031 23.375 1 96.44 844 LEU B N 1
ATOM 13981 C CA . LEU B 1 844 ? 25.234 49.625 23.062 1 96.44 844 LEU B CA 1
ATOM 13982 C C . LEU B 1 844 ? 24.984 48.188 23.484 1 96.44 844 LEU B C 1
ATOM 13984 O O . LEU B 1 844 ? 23.938 47.875 24.062 1 96.44 844 LEU B O 1
ATOM 13988 N N . ARG B 1 845 ? 25.938 47.375 23.266 1 96.81 845 ARG B N 1
ATOM 13989 C CA . ARG B 1 845 ? 25.859 45.938 23.609 1 96.81 845 ARG B CA 1
ATOM 13990 C C . ARG B 1 845 ? 25.688 45.781 25.109 1 96.81 845 ARG B C 1
ATOM 13992 O O . ARG B 1 845 ? 24.797 45.031 25.562 1 96.81 845 ARG B O 1
ATOM 13999 N N . GLU B 1 846 ? 26.453 46.406 25.812 1 95.94 846 GLU B N 1
ATOM 14000 C CA . GLU B 1 846 ? 26.422 46.25 27.25 1 95.94 846 GLU B CA 1
ATOM 14001 C C . GLU B 1 846 ? 25.141 46.812 27.844 1 95.94 846 GLU B C 1
ATOM 14003 O O . GLU B 1 846 ? 24.594 46.25 28.797 1 95.94 846 GLU B O 1
ATOM 14008 N N . LYS B 1 847 ? 24.75 47.875 27.297 1 96.69 847 LYS B N 1
ATOM 14009 C CA . LYS B 1 847 ? 23.531 48.5 27.781 1 96.69 847 LYS B CA 1
ATOM 14010 C C . LYS B 1 847 ? 22.312 47.625 27.547 1 96.69 847 LYS B C 1
ATOM 14012 O O . LYS B 1 847 ? 21.562 47.344 28.484 1 96.69 847 LYS B O 1
ATOM 14017 N N . ILE B 1 848 ? 22.234 47.188 26.375 1 97.38 848 ILE B N 1
ATOM 14018 C CA . ILE B 1 848 ? 21.016 46.469 26 1 97.38 848 ILE B CA 1
ATOM 14019 C C . ILE B 1 848 ? 21.109 45.031 26.5 1 97.38 848 ILE B C 1
ATOM 14021 O O . ILE B 1 848 ? 20.172 44.531 27.141 1 97.38 848 ILE B O 1
ATOM 14025 N N . PHE B 1 849 ? 22.188 44.312 26.234 1 97.56 849 PHE B N 1
ATOM 14026 C CA . PHE B 1 849 ? 22.312 42.906 26.656 1 97.56 849 PHE B CA 1
ATOM 14027 C C . PHE B 1 849 ? 22.344 42.812 28.172 1 97.56 849 PHE B C 1
ATOM 14029 O O . PHE B 1 849 ? 21.812 41.844 28.75 1 97.56 849 PHE B O 1
ATOM 14036 N N . GLY B 1 850 ? 22.953 43.781 28.812 1 96.5 850 GLY B N 1
ATOM 14037 C CA . GLY B 1 850 ? 22.906 43.781 30.266 1 96.5 850 GLY B CA 1
ATOM 14038 C C . GLY B 1 850 ? 21.5 43.844 30.828 1 96.5 850 GLY B C 1
ATOM 14039 O O . GLY B 1 850 ? 21.188 43.156 31.797 1 96.5 850 GLY B O 1
ATOM 14040 N N . ARG B 1 851 ? 20.672 44.688 30.219 1 97 851 ARG B N 1
ATOM 14041 C CA . ARG B 1 851 ? 19.266 44.781 30.609 1 97 851 ARG B CA 1
ATOM 14042 C C . ARG B 1 851 ? 18.531 43.469 30.375 1 97 851 ARG B C 1
ATOM 14044 O O . ARG B 1 851 ? 17.734 43.031 31.219 1 97 851 ARG B O 1
ATOM 14051 N N . ILE B 1 852 ? 18.844 42.875 29.203 1 97.88 852 ILE B N 1
ATOM 14052 C CA . ILE B 1 852 ? 18.188 41.625 28.844 1 97.88 852 ILE B CA 1
ATOM 14053 C C . ILE B 1 852 ? 18.609 40.531 29.828 1 97.88 852 ILE B C 1
ATOM 14055 O O . ILE B 1 852 ? 17.766 39.75 30.297 1 97.88 852 ILE B O 1
ATOM 14059 N N . ARG B 1 853 ? 19.844 40.438 30.172 1 97.19 853 ARG B N 1
ATOM 14060 C CA . ARG B 1 853 ? 20.375 39.438 31.094 1 97.19 853 ARG B CA 1
ATOM 14061 C C . ARG B 1 853 ? 19.766 39.562 32.469 1 97.19 853 ARG B C 1
ATOM 14063 O O . ARG B 1 853 ? 19.391 38.562 33.094 1 97.19 853 ARG B O 1
ATOM 14070 N N . ARG B 1 854 ? 19.609 40.75 32.938 1 96.81 854 ARG B N 1
ATOM 14071 C CA . ARG B 1 854 ? 19.016 41 34.25 1 96.81 854 ARG B CA 1
ATOM 14072 C C . ARG B 1 854 ? 17.562 40.562 34.281 1 96.81 854 ARG B C 1
ATOM 14074 O O . ARG B 1 854 ? 17.109 39.906 35.219 1 96.81 854 ARG B O 1
ATOM 14081 N N . GLU B 1 855 ? 16.875 40.969 33.25 1 97.88 855 GLU B N 1
ATOM 14082 C CA . GLU B 1 855 ? 15.477 40.562 33.156 1 97.88 855 GLU B CA 1
ATOM 14083 C C . GLU B 1 855 ? 15.328 39.062 33.062 1 97.88 855 GLU B C 1
ATOM 14085 O O . GLU B 1 855 ? 14.398 38.469 33.656 1 97.88 855 GLU B O 1
ATOM 14090 N N . TRP B 1 856 ? 16.266 38.406 32.312 1 97.5 856 TRP B N 1
ATOM 14091 C CA . TRP B 1 856 ? 16.25 36.938 32.125 1 97.5 856 TRP B CA 1
ATOM 14092 C C . TRP B 1 856 ? 16.391 36.25 33.5 1 97.5 856 TRP B C 1
ATOM 14094 O O . TRP B 1 856 ? 15.633 35.312 33.812 1 97.5 856 TRP B O 1
ATOM 14104 N N . HIS B 1 857 ? 17.25 36.688 34.312 1 96.81 857 HIS B N 1
ATOM 14105 C CA . HIS B 1 857 ? 17.469 36.094 35.625 1 96.81 857 HIS B CA 1
ATOM 14106 C C . HIS B 1 857 ? 16.281 36.375 36.562 1 96.81 857 HIS B C 1
ATOM 14108 O O . HIS B 1 857 ? 15.812 35.469 37.25 1 96.81 857 HIS B O 1
ATOM 14114 N N . SER B 1 858 ? 15.789 37.594 36.5 1 97.25 858 SER B N 1
ATOM 14115 C CA . SER B 1 858 ? 14.641 37.969 37.312 1 97.25 858 SER B CA 1
ATOM 14116 C C . SER B 1 858 ? 13.406 37.156 36.938 1 97.25 858 SER B C 1
ATOM 14118 O O . SER B 1 858 ? 12.656 36.719 37.812 1 97.25 858 SER B O 1
ATOM 14120 N N . CYS B 1 859 ? 13.266 37 35.656 1 97.5 859 CYS B N 1
ATOM 14121 C CA . CYS B 1 859 ? 12.125 36.25 35.156 1 97.5 859 CYS B CA 1
ATOM 14122 C C . CYS B 1 859 ? 12.164 34.812 35.625 1 97.5 859 CYS B C 1
ATOM 14124 O O . CYS B 1 859 ? 11.156 34.281 36.094 1 97.5 859 CYS B O 1
ATOM 14126 N N . ILE B 1 860 ? 13.297 34.125 35.562 1 97.56 860 ILE B N 1
ATOM 14127 C CA . ILE B 1 860 ? 13.445 32.719 35.938 1 97.56 860 ILE B CA 1
ATOM 14128 C C . ILE B 1 860 ? 13.219 32.562 37.438 1 97.56 860 ILE B C 1
ATOM 14130 O O . ILE B 1 860 ? 12.484 31.688 37.875 1 97.56 860 ILE B O 1
ATOM 14134 N N . GLU B 1 861 ? 13.734 33.469 38.188 1 96.75 861 GLU B N 1
ATOM 14135 C CA . GLU B 1 861 ? 13.602 33.406 39.625 1 96.75 861 GLU B CA 1
ATOM 14136 C C . GLU B 1 861 ? 12.148 33.562 40.062 1 96.75 861 GLU B C 1
ATOM 14138 O O . GLU B 1 861 ? 11.633 32.781 40.875 1 96.75 861 GLU B O 1
ATOM 14143 N N . THR B 1 862 ? 11.516 34.594 39.531 1 96.88 862 THR B N 1
ATOM 14144 C CA . THR B 1 862 ? 10.133 34.875 39.906 1 96.88 862 THR B CA 1
ATOM 14145 C C . THR B 1 862 ? 9.211 33.75 39.406 1 96.88 862 THR B C 1
ATOM 14147 O O . THR B 1 862 ? 8.273 33.375 40.125 1 96.88 862 THR B O 1
ATOM 14150 N N . LEU B 1 863 ? 9.469 33.281 38.188 1 97.56 863 LEU B N 1
ATOM 14151 C CA . LEU B 1 863 ? 8.68 32.188 37.625 1 97.56 863 LEU B CA 1
ATOM 14152 C C . LEU B 1 863 ? 8.742 30.953 38.5 1 97.56 863 LEU B C 1
ATOM 14154 O O . LEU B 1 863 ? 7.715 30.359 38.844 1 97.56 863 LEU B O 1
ATOM 14158 N N . LEU B 1 864 ? 9.945 30.531 38.938 1 97.56 864 LEU B N 1
ATOM 14159 C CA . LEU B 1 864 ? 10.141 29.359 39.781 1 97.56 864 LEU B CA 1
ATOM 14160 C C . LEU B 1 864 ? 9.484 29.547 41.125 1 97.56 864 LEU B C 1
ATOM 14162 O O . LEU B 1 864 ? 8.898 28.609 41.688 1 97.56 864 LEU B O 1
ATOM 14166 N N . ASP B 1 865 ? 9.539 30.734 41.625 1 96.88 865 ASP B N 1
ATOM 14167 C CA . ASP B 1 865 ? 8.938 31.047 42.938 1 96.88 865 ASP B CA 1
ATOM 14168 C C . ASP B 1 865 ? 7.418 30.891 42.875 1 96.88 865 ASP B C 1
ATOM 14170 O O . ASP B 1 865 ? 6.812 30.297 43.75 1 96.88 865 ASP B O 1
ATOM 14174 N N . ILE B 1 866 ? 6.887 31.422 41.844 1 97.69 866 ILE B N 1
ATOM 14175 C CA . ILE B 1 866 ? 5.434 31.359 41.719 1 97.69 866 ILE B CA 1
ATOM 14176 C C . ILE B 1 866 ? 4.984 29.922 41.5 1 97.69 866 ILE B C 1
ATOM 14178 O O . ILE B 1 866 ? 3.994 29.484 42.094 1 97.69 866 ILE B O 1
ATOM 14182 N N . MET B 1 867 ? 5.66 29.219 40.656 1 96.69 867 MET B N 1
ATOM 14183 C CA . MET B 1 867 ? 5.277 27.844 40.281 1 96.69 867 MET B CA 1
ATOM 14184 C C . MET B 1 867 ? 5.625 26.875 41.406 1 96.69 867 MET B C 1
ATOM 14186 O O . MET B 1 867 ? 5.129 25.75 41.438 1 96.69 867 MET B O 1
ATOM 14190 N N . GLY B 1 868 ? 6.461 27.25 42.344 1 94.94 868 GLY B N 1
ATOM 14191 C CA . GLY B 1 868 ? 6.91 26.375 43.406 1 94.94 868 GLY B CA 1
ATOM 14192 C C . GLY B 1 868 ? 7.852 25.281 42.906 1 94.94 868 GLY B C 1
ATOM 14193 O O . GLY B 1 868 ? 7.742 24.125 43.344 1 94.94 868 GLY B O 1
ATOM 14194 N N . GLN B 1 869 ? 8.703 25.703 42 1 94.81 869 GLN B N 1
ATOM 14195 C CA . GLN B 1 869 ? 9.656 24.766 41.406 1 94.81 869 GLN B CA 1
ATOM 14196 C C . GLN B 1 869 ? 11.094 25.188 41.688 1 94.81 869 GLN B C 1
ATOM 14198 O O . GLN B 1 869 ? 11.375 26.375 41.875 1 94.81 869 GLN B O 1
ATOM 14203 N N . ASP B 1 870 ? 12.031 24.188 41.688 1 93.12 870 ASP B N 1
ATOM 14204 C CA . ASP B 1 870 ? 13.453 24.469 41.906 1 93.12 870 ASP B CA 1
ATOM 14205 C C . ASP B 1 870 ? 14.18 24.703 40.562 1 93.12 870 ASP B C 1
ATOM 14207 O O . ASP B 1 870 ? 15.234 25.328 40.531 1 93.12 870 ASP B O 1
ATOM 14211 N N . ARG B 1 871 ? 13.586 24.094 39.625 1 93.62 871 ARG B N 1
ATOM 14212 C CA . ARG B 1 871 ? 14.219 24.219 38.312 1 93.62 871 ARG B CA 1
ATOM 14213 C C . ARG B 1 871 ? 13.172 24.266 37.188 1 93.62 871 ARG B C 1
ATOM 14215 O O . ARG B 1 871 ? 12.023 23.875 37.406 1 93.62 871 ARG B O 1
ATOM 14222 N N . LEU B 1 872 ? 13.594 24.781 36.094 1 93.31 872 LEU B N 1
ATOM 14223 C CA . LEU B 1 872 ? 12.703 24.859 34.938 1 93.31 872 LEU B CA 1
ATOM 14224 C C . LEU B 1 872 ? 12.281 23.469 34.5 1 93.31 872 LEU B C 1
ATOM 14226 O O . LEU B 1 872 ? 13.086 22.531 34.531 1 93.31 872 LEU B O 1
ATOM 14230 N N . LEU B 1 873 ? 11.016 23.219 34.094 1 91.06 873 LEU B N 1
ATOM 14231 C CA . LEU B 1 873 ? 10.391 22.016 33.562 1 91.06 873 LEU B CA 1
ATOM 14232 C C . LEU B 1 873 ? 10.344 20.906 34.625 1 91.06 873 LEU B C 1
ATOM 14234 O O . LEU B 1 873 ? 10.234 19.719 34.25 1 91.06 873 LEU B O 1
ATOM 14238 N N . GLN B 1 874 ? 10.445 21.25 35.844 1 90.25 874 GLN B N 1
ATOM 14239 C CA . GLN B 1 874 ? 10.367 20.25 36.906 1 90.25 874 GLN B CA 1
ATOM 14240 C C . GLN B 1 874 ? 9.047 19.484 36.844 1 90.25 874 GLN B C 1
ATOM 14242 O O . GLN B 1 874 ? 9.008 18.297 37.156 1 90.25 874 GLN B O 1
ATOM 14247 N N . GLY B 1 875 ? 8.078 20.156 36.469 1 83.69 875 GLY B N 1
ATOM 14248 C CA . GLY B 1 875 ? 6.766 19.547 36.375 1 83.69 875 GLY B CA 1
ATOM 14249 C C . GLY B 1 875 ? 6.578 18.719 35.094 1 83.69 875 GLY B C 1
ATOM 14250 O O . GLY B 1 875 ? 5.562 18.031 34.969 1 83.69 875 GLY B O 1
ATOM 14251 N N . ASN B 1 876 ? 7.469 18.734 34.219 1 85.38 876 ASN B N 1
ATOM 14252 C CA . ASN B 1 876 ? 7.445 17.984 32.969 1 85.38 876 ASN B CA 1
ATOM 14253 C C . ASN B 1 876 ? 8.781 17.297 32.688 1 85.38 876 ASN B C 1
ATOM 14255 O O . ASN B 1 876 ? 9.492 17.672 31.75 1 85.38 876 ASN B O 1
ATOM 14259 N N . PRO B 1 877 ? 8.977 16.234 33.344 1 80.06 877 PRO B N 1
ATOM 14260 C CA . PRO B 1 877 ? 10.289 15.594 33.312 1 80.06 877 PRO B CA 1
ATOM 14261 C C . PRO B 1 877 ? 10.617 15.031 31.922 1 80.06 877 PRO B C 1
ATOM 14263 O O . PRO B 1 877 ? 11.781 15.008 31.516 1 80.06 877 PRO B O 1
ATOM 14266 N N . LEU B 1 878 ? 9.602 14.617 31.234 1 74.25 878 LEU B N 1
ATOM 14267 C CA . LEU B 1 878 ? 9.844 14.078 29.906 1 74.25 878 LEU B CA 1
ATOM 14268 C C . LEU B 1 878 ? 10.391 15.148 28.969 1 74.25 878 LEU B C 1
ATOM 14270 O O . LEU B 1 878 ? 11.344 14.906 28.234 1 74.25 878 LEU B O 1
ATOM 14274 N N . LEU B 1 879 ? 9.828 16.281 29.078 1 79.69 879 LEU B N 1
ATOM 14275 C CA . LEU B 1 879 ? 10.297 17.375 28.25 1 79.69 879 LEU B CA 1
ATOM 14276 C C . LEU B 1 879 ? 11.664 17.859 28.703 1 79.69 879 LEU B C 1
ATOM 14278 O O . LEU B 1 879 ? 12.5 18.234 27.875 1 79.69 879 LEU B O 1
ATOM 14282 N N . GLU B 1 880 ? 11.859 17.844 29.969 1 84.56 880 GLU B N 1
ATOM 14283 C CA . GLU B 1 880 ? 13.148 18.25 30.516 1 84.56 880 GLU B CA 1
ATOM 14284 C C . GLU B 1 880 ? 14.273 17.375 29.969 1 84.56 880 GLU B C 1
ATOM 14286 O O . GLU B 1 880 ? 15.305 17.891 29.547 1 84.56 880 GLU B O 1
ATOM 14291 N N . ARG B 1 881 ? 14.016 16.094 29.953 1 77.06 881 ARG B N 1
ATOM 14292 C CA . ARG B 1 881 ? 15.016 15.156 29.469 1 77.06 881 ARG B CA 1
ATOM 14293 C C . ARG B 1 881 ? 15.242 15.32 27.984 1 77.06 881 ARG B C 1
ATOM 14295 O O . ARG B 1 881 ? 16.375 15.219 27.5 1 77.06 881 ARG B O 1
ATOM 14302 N N . SER B 1 882 ? 14.203 15.523 27.297 1 79.38 882 SER B N 1
ATOM 14303 C CA . SER B 1 882 ? 14.297 15.711 25.844 1 79.38 882 SER B CA 1
ATOM 14304 C C . SER B 1 882 ? 15.148 16.922 25.5 1 79.38 882 SER B C 1
ATOM 14306 O O . SER B 1 882 ? 16 16.859 24.609 1 79.38 882 SER B O 1
ATOM 14308 N N . VAL B 1 883 ? 14.961 17.969 26.234 1 79.44 883 VAL B N 1
ATOM 14309 C CA . VAL B 1 883 ? 15.688 19.203 26 1 79.44 883 VAL B CA 1
ATOM 14310 C C . VAL B 1 883 ? 17.156 19.016 26.344 1 79.44 883 VAL B C 1
ATOM 14312 O O . VAL B 1 883 ? 18.047 19.469 25.609 1 79.44 883 VAL B O 1
ATOM 14315 N N . ARG B 1 884 ? 17.406 18.281 27.344 1 76.31 884 ARG B N 1
ATOM 14316 C CA . ARG B 1 884 ? 18.781 18.047 27.797 1 76.31 884 ARG B CA 1
ATOM 14317 C C . ARG B 1 884 ? 19.547 17.203 26.797 1 76.31 884 ARG B C 1
ATOM 14319 O O . ARG B 1 884 ? 20.75 17.406 26.578 1 76.31 884 ARG B O 1
ATOM 14326 N N . HIS B 1 885 ? 18.891 16.328 26.234 1 74.38 885 HIS B N 1
ATOM 14327 C CA . HIS B 1 885 ? 19.531 15.398 25.312 1 74.38 885 HIS B CA 1
ATOM 14328 C C . HIS B 1 885 ? 19.891 16.094 24 1 74.38 885 HIS B C 1
ATOM 14330 O O . HIS B 1 885 ? 20.781 15.633 23.266 1 74.38 885 HIS B O 1
ATOM 14336 N N . ARG B 1 886 ? 19.359 17.25 23.766 1 80.75 886 ARG B N 1
ATOM 14337 C CA . ARG B 1 886 ? 19.547 17.906 22.469 1 80.75 886 ARG B CA 1
ATOM 14338 C C . ARG B 1 886 ? 20.672 18.922 22.516 1 80.75 886 ARG B C 1
ATOM 14340 O O . ARG B 1 886 ? 21.281 19.234 21.5 1 80.75 886 ARG B O 1
ATOM 14347 N N . PHE B 1 887 ? 21.016 19.375 23.672 1 79 887 PHE B N 1
ATOM 14348 C CA . PHE B 1 887 ? 21.891 20.531 23.828 1 79 887 PHE B CA 1
ATOM 14349 C C . PHE B 1 887 ? 23.297 20.219 23.297 1 79 887 PHE B C 1
ATOM 14351 O O . PHE B 1 887 ? 23.906 21.047 22.625 1 79 887 PHE B O 1
ATOM 14358 N N . PRO B 1 888 ? 23.719 18.953 23.484 1 74.5 888 PRO B N 1
ATOM 14359 C CA . PRO B 1 888 ? 25.062 18.656 23.016 1 74.5 888 PRO B CA 1
ATOM 14360 C C . PRO B 1 888 ? 25.188 18.766 21.484 1 74.5 888 PRO B C 1
ATOM 14362 O O . PRO B 1 888 ? 26.297 18.953 20.969 1 74.5 888 PRO B O 1
ATOM 14365 N N . TYR B 1 889 ? 24.156 18.75 20.844 1 78.25 889 TYR B N 1
ATOM 14366 C CA . TYR B 1 889 ? 24.203 18.797 19.375 1 78.25 889 TYR B CA 1
ATOM 14367 C C . TYR B 1 889 ? 23.719 20.141 18.859 1 78.25 889 TYR B C 1
ATOM 14369 O O . TYR B 1 889 ? 24.016 20.531 17.734 1 78.25 889 TYR B O 1
ATOM 14377 N N . LEU B 1 890 ? 23.047 20.875 19.688 1 86.88 890 LEU B N 1
ATOM 14378 C CA . LEU B 1 890 ? 22.469 22.172 19.328 1 86.88 890 LEU B CA 1
ATOM 14379 C C . LEU B 1 890 ? 23.484 23.297 19.562 1 86.88 890 LEU B C 1
ATOM 14381 O O . LEU B 1 890 ? 23.641 24.188 18.734 1 86.88 890 LEU B O 1
ATOM 14385 N N . ASP B 1 891 ? 24.234 23.203 20.562 1 87.12 891 ASP B N 1
ATOM 14386 C CA . ASP B 1 891 ? 25.125 24.281 20.969 1 87.12 891 ASP B CA 1
ATOM 14387 C C . ASP B 1 891 ? 26.25 24.484 19.953 1 87.12 891 ASP B C 1
ATOM 14389 O O . ASP B 1 891 ? 26.578 25.625 19.609 1 87.12 891 ASP B O 1
ATOM 14393 N N . PRO B 1 892 ? 26.781 23.344 19.484 1 86.69 892 PRO B N 1
ATOM 14394 C CA . PRO B 1 892 ? 27.812 23.531 18.469 1 86.69 892 PRO B CA 1
ATOM 14395 C C . PRO B 1 892 ? 27.328 24.297 17.25 1 86.69 892 PRO B C 1
ATOM 14397 O O . PRO B 1 892 ? 28.062 25.094 16.672 1 86.69 892 PRO B O 1
ATOM 14400 N N . LEU B 1 893 ? 26.156 24.156 16.875 1 91.94 893 LEU B N 1
ATOM 14401 C CA . LEU B 1 893 ? 25.594 24.844 15.727 1 91.94 893 LEU B CA 1
ATOM 14402 C C . LEU B 1 893 ? 25.5 26.344 15.977 1 91.94 893 LEU B C 1
ATOM 14404 O O . LEU B 1 893 ? 25.75 27.141 15.07 1 91.94 893 LEU B O 1
ATOM 14408 N N . ASN B 1 894 ? 25.188 26.719 17.188 1 92.06 894 ASN B N 1
ATOM 14409 C CA . ASN B 1 894 ? 25.125 28.125 17.516 1 92.06 894 ASN B CA 1
ATOM 14410 C C . ASN B 1 894 ? 26.5 28.781 17.469 1 92.06 894 ASN B C 1
ATOM 14412 O O . ASN B 1 894 ? 26.656 29.891 16.969 1 92.06 894 ASN B O 1
ATOM 14416 N N . HIS B 1 895 ? 27.469 28.078 17.953 1 87.81 895 HIS B N 1
ATOM 14417 C CA . HIS B 1 895 ? 28.828 28.609 17.938 1 87.81 895 HIS B CA 1
ATOM 14418 C C . HIS B 1 895 ? 29.344 28.797 16.516 1 87.81 895 HIS B C 1
ATOM 14420 O O . HIS B 1 895 ? 29.953 29.812 16.203 1 87.81 895 HIS B O 1
ATOM 14426 N N . VAL B 1 896 ? 29.031 27.812 15.734 1 90.75 896 VAL B N 1
ATOM 14427 C CA . VAL B 1 896 ? 29.469 27.875 14.344 1 90.75 896 VAL B CA 1
ATOM 14428 C C . VAL B 1 896 ? 28.719 29 13.617 1 90.75 896 VAL B C 1
ATOM 14430 O O . VAL B 1 896 ? 29.312 29.703 12.789 1 90.75 896 VAL B O 1
ATOM 14433 N N . GLN B 1 897 ? 27.484 29.141 13.945 1 94.25 897 GLN B N 1
ATOM 14434 C CA . GLN B 1 897 ? 26.688 30.172 13.305 1 94.25 897 GLN B CA 1
ATOM 14435 C C . GLN B 1 897 ? 27.25 31.562 13.594 1 94.25 897 GLN B C 1
ATOM 14437 O O . GLN B 1 897 ? 27.328 32.406 12.695 1 94.25 897 GLN B O 1
ATOM 14442 N N . VAL B 1 898 ? 27.672 31.812 14.828 1 93.12 898 VAL B N 1
ATOM 14443 C CA . VAL B 1 898 ? 28.219 33.125 15.219 1 93.12 898 VAL B CA 1
ATOM 14444 C C . VAL B 1 898 ? 29.5 33.375 14.43 1 93.12 898 VAL B C 1
ATOM 14446 O O . VAL B 1 898 ? 29.719 34.5 13.945 1 93.12 898 VAL B O 1
ATOM 14449 N N . GLU B 1 899 ? 30.281 32.344 14.266 1 89.19 899 GLU B N 1
ATOM 14450 C CA . GLU B 1 899 ? 31.547 32.5 13.531 1 89.19 899 GLU B CA 1
ATOM 14451 C C . GLU B 1 899 ? 31.281 32.781 12.047 1 89.19 899 GLU B C 1
ATOM 14453 O O . GLU B 1 899 ? 31.969 33.594 11.438 1 89.19 899 GLU B O 1
ATOM 14458 N N . LEU B 1 900 ? 30.359 32.094 11.531 1 92.94 900 LEU B N 1
ATOM 14459 C CA . LEU B 1 900 ? 30.016 32.281 10.125 1 92.94 900 LEU B CA 1
ATOM 14460 C C . LEU B 1 900 ? 29.422 33.688 9.898 1 92.94 900 LEU B C 1
ATOM 14462 O O . LEU B 1 900 ? 29.656 34.281 8.859 1 92.94 900 LEU B O 1
ATOM 14466 N N . LEU B 1 901 ? 28.656 34.125 10.852 1 95.06 901 LEU B N 1
ATOM 14467 C CA . LEU B 1 901 ? 28.078 35.469 10.758 1 95.06 901 LEU B CA 1
ATOM 14468 C C . LEU B 1 901 ? 29.172 36.531 10.766 1 95.06 901 LEU B C 1
ATOM 14470 O O . LEU B 1 901 ? 29.109 37.5 10.016 1 95.06 901 LEU B O 1
ATOM 14474 N N . ARG B 1 902 ? 30.141 36.344 11.602 1 91.94 902 ARG B N 1
ATOM 14475 C CA . ARG B 1 902 ? 31.266 37.281 11.656 1 91.94 902 ARG B CA 1
ATOM 14476 C C . ARG B 1 902 ? 31.969 37.344 10.305 1 91.94 902 ARG B C 1
ATOM 14478 O O . ARG B 1 902 ? 32.281 38.438 9.828 1 91.94 902 ARG B O 1
ATOM 14485 N N . GLU B 1 903 ? 32.125 36.25 9.734 1 90.88 903 GLU B N 1
ATOM 14486 C CA . GLU B 1 903 ? 32.781 36.156 8.438 1 90.88 903 GLU B CA 1
ATOM 14487 C C . GLU B 1 903 ? 31.922 36.812 7.344 1 90.88 903 GLU B C 1
ATOM 14489 O O . GLU B 1 903 ? 32.438 37.531 6.488 1 90.88 903 GLU B O 1
ATOM 14494 N N . HIS B 1 904 ? 30.734 36.5 7.363 1 93.44 904 HIS B N 1
ATOM 14495 C CA . HIS B 1 904 ? 29.828 37.031 6.352 1 93.44 904 HIS B CA 1
ATOM 14496 C C . HIS B 1 904 ? 29.734 38.562 6.422 1 93.44 904 HIS B C 1
ATOM 14498 O O . HIS B 1 904 ? 29.734 39.219 5.391 1 93.44 904 HIS B O 1
ATOM 14504 N N . ARG B 1 905 ? 29.656 39.062 7.574 1 92.56 905 ARG B N 1
ATOM 14505 C CA . ARG B 1 905 ? 29.5 40.5 7.781 1 92.56 905 ARG B CA 1
ATOM 14506 C C . ARG B 1 905 ? 30.812 41.25 7.535 1 92.56 905 ARG B C 1
ATOM 14508 O O . ARG B 1 905 ? 30.828 42.438 7.324 1 92.56 905 ARG B O 1
ATOM 14515 N N . ALA B 1 906 ? 31.906 40.5 7.531 1 89.19 906 ALA B N 1
ATOM 14516 C CA . ALA B 1 906 ? 33.188 41.031 7.133 1 89.19 906 ALA B CA 1
ATOM 14517 C C . ALA B 1 906 ? 33.375 41 5.617 1 89.19 906 ALA B C 1
ATOM 14519 O O . ALA B 1 906 ? 34.438 41.25 5.102 1 89.19 906 ALA B O 1
ATOM 14520 N N . GLN B 1 907 ? 32.312 40.719 4.875 1 86.44 907 GLN B N 1
ATOM 14521 C CA . GLN B 1 907 ? 32.219 40.719 3.42 1 86.44 907 GLN B CA 1
ATOM 14522 C C . GLN B 1 907 ? 33.125 39.656 2.801 1 86.44 907 GLN B C 1
ATOM 14524 O O . GLN B 1 907 ? 33.812 39.906 1.822 1 86.44 907 GLN B O 1
ATOM 14529 N N . ASN B 1 908 ? 33.156 38.594 3.469 1 83.56 908 ASN B N 1
ATOM 14530 C CA . ASN B 1 908 ? 33.75 37.438 2.846 1 83.56 908 ASN B CA 1
ATOM 14531 C C . ASN B 1 908 ? 33.031 37 1.577 1 83.56 908 ASN B C 1
ATOM 14533 O O . ASN B 1 908 ? 31.812 36.75 1.611 1 83.56 908 ASN B O 1
ATOM 14537 N N . PRO B 1 909 ? 33.656 37 0.445 1 82.25 909 PRO B N 1
ATOM 14538 C CA . PRO B 1 909 ? 32.969 36.75 -0.837 1 82.25 909 PRO B CA 1
ATOM 14539 C C . PRO B 1 909 ? 32.594 35.312 -1.035 1 82.25 909 PRO B C 1
ATOM 14541 O O . PRO B 1 909 ? 31.828 34.969 -1.961 1 82.25 909 PRO B O 1
ATOM 14544 N N . ASP B 1 910 ? 32.969 34.469 -0.177 1 85.81 910 ASP B N 1
ATOM 14545 C CA . ASP B 1 910 ? 32.719 33.031 -0.343 1 85.81 910 ASP B CA 1
ATOM 14546 C C . ASP B 1 910 ? 31.234 32.75 -0.137 1 85.81 910 ASP B C 1
ATOM 14548 O O . ASP B 1 910 ? 30.703 32.875 0.974 1 85.81 910 ASP B O 1
ATOM 14552 N N . GLU B 1 911 ? 30.562 32.188 -1.162 1 85.44 911 GLU B N 1
ATOM 14553 C CA . GLU B 1 911 ? 29.141 31.859 -1.134 1 85.44 911 GLU B CA 1
ATOM 14554 C C . GLU B 1 911 ? 28.844 30.766 -0.127 1 85.44 911 GLU B C 1
ATOM 14556 O O . GLU B 1 911 ? 27.719 30.641 0.359 1 85.44 911 GLU B O 1
ATOM 14561 N N . GLN B 1 912 ? 29.828 30.125 0.227 1 88.88 912 GLN B N 1
ATOM 14562 C CA . GLN B 1 912 ? 29.656 29 1.149 1 88.88 912 GLN B CA 1
ATOM 14563 C C . GLN B 1 912 ? 29.406 29.5 2.572 1 88.88 912 GLN B C 1
ATOM 14565 O O . GLN B 1 912 ? 28.844 28.781 3.396 1 88.88 912 GLN B O 1
ATOM 14570 N N . VAL B 1 913 ? 29.844 30.703 2.809 1 91.94 913 VAL B N 1
ATOM 14571 C CA . VAL B 1 913 ? 29.641 31.266 4.141 1 91.94 913 VAL B CA 1
ATOM 14572 C C . VAL B 1 913 ? 28.141 31.484 4.383 1 91.94 913 VAL B C 1
ATOM 14574 O O . VAL B 1 913 ? 27.609 31.031 5.391 1 91.94 913 VAL B O 1
ATOM 14577 N N . LEU B 1 914 ? 27.531 32.062 3.416 1 91.88 914 LEU B N 1
ATOM 14578 C CA . LEU B 1 914 ? 26.094 32.281 3.539 1 91.88 914 LEU B CA 1
ATOM 14579 C C . LEU B 1 914 ? 25.344 30.953 3.588 1 91.88 914 LEU B C 1
ATOM 14581 O O . LEU B 1 914 ? 24.406 30.797 4.371 1 91.88 914 LEU B O 1
ATOM 14585 N N . ARG B 1 915 ? 25.812 30.094 2.824 1 89.94 915 ARG B N 1
ATOM 14586 C CA . ARG B 1 915 ? 25.188 28.781 2.812 1 89.94 915 ARG B CA 1
ATOM 14587 C C . ARG B 1 915 ? 25.344 28.094 4.164 1 89.94 915 ARG B C 1
ATOM 14589 O O . ARG B 1 915 ? 24.406 27.453 4.645 1 89.94 915 ARG B O 1
ATOM 14596 N N . GLY B 1 916 ? 26.453 28.203 4.668 1 91.81 916 GLY B N 1
ATOM 14597 C CA . GLY B 1 916 ? 26.672 27.672 5.996 1 91.81 916 GLY B CA 1
ATOM 14598 C C . GLY B 1 916 ? 25.75 28.234 7.043 1 91.81 916 GLY B C 1
ATOM 14599 O O . GLY B 1 916 ? 25.234 27.516 7.891 1 91.81 916 GLY B O 1
ATOM 14600 N N . ILE B 1 917 ? 25.547 29.531 6.934 1 94.19 917 ILE B N 1
ATOM 14601 C CA . ILE B 1 917 ? 24.641 30.188 7.867 1 94.19 917 ILE B CA 1
ATOM 14602 C C . ILE B 1 917 ? 23.219 29.641 7.695 1 94.19 917 ILE B C 1
ATOM 14604 O O . ILE B 1 917 ? 22.547 29.328 8.68 1 94.19 917 ILE B O 1
ATOM 14608 N N . GLN B 1 918 ? 22.828 29.484 6.512 1 91.5 918 GLN B N 1
ATOM 14609 C CA . GLN B 1 918 ? 21.5 28.969 6.215 1 91.5 918 GLN B CA 1
ATOM 14610 C C . GLN B 1 918 ? 21.312 27.562 6.754 1 91.5 918 GLN B C 1
ATOM 14612 O O . GLN B 1 918 ? 20.25 27.219 7.293 1 91.5 918 GLN B O 1
ATOM 14617 N N . LEU B 1 919 ? 22.297 26.781 6.664 1 91.81 919 LEU B N 1
ATOM 14618 C CA . LEU B 1 919 ? 22.25 25.406 7.152 1 91.81 919 LEU B CA 1
ATOM 14619 C C . LEU B 1 919 ? 22.172 25.375 8.68 1 91.81 919 LEU B C 1
ATOM 14621 O O . LEU B 1 919 ? 21.469 24.531 9.25 1 91.81 919 LEU B O 1
ATOM 14625 N N . THR B 1 920 ? 22.906 26.266 9.289 1 93.12 920 THR B N 1
ATOM 14626 C CA . THR B 1 920 ? 22.844 26.328 10.742 1 93.12 920 THR B CA 1
ATOM 14627 C C . THR B 1 920 ? 21.438 26.75 11.203 1 93.12 920 THR B C 1
ATOM 14629 O O . THR B 1 920 ? 20.969 26.281 12.234 1 93.12 920 THR B O 1
ATOM 14632 N N . ILE B 1 921 ? 20.828 27.656 10.43 1 91.25 921 ILE B N 1
ATOM 14633 C CA . ILE B 1 921 ? 19.469 28.062 10.758 1 91.25 921 ILE B CA 1
ATOM 14634 C C . ILE B 1 921 ? 18.547 26.844 10.758 1 91.25 921 ILE B C 1
ATOM 14636 O O . ILE B 1 921 ? 17.75 26.672 11.672 1 91.25 921 ILE B O 1
ATOM 14640 N N . ASN B 1 922 ? 18.719 26.047 9.805 1 88.12 922 ASN B N 1
ATOM 14641 C CA . ASN B 1 922 ? 17.922 24.828 9.703 1 88.12 922 ASN B CA 1
ATOM 14642 C C . ASN B 1 922 ? 18.219 23.859 10.844 1 88.12 922 ASN B C 1
ATOM 14644 O O . ASN B 1 922 ? 17.312 23.281 11.438 1 88.12 922 ASN B O 1
ATOM 14648 N N . GLY B 1 923 ? 19.438 23.656 11.125 1 90.12 923 GLY B N 1
ATOM 14649 C CA . GLY B 1 923 ? 19.844 22.734 12.172 1 90.12 923 GLY B CA 1
ATOM 14650 C C . GLY B 1 923 ? 19.359 23.156 13.547 1 90.12 923 GLY B C 1
ATOM 14651 O O . GLY B 1 923 ? 18.891 22.328 14.328 1 90.12 923 GLY B O 1
ATOM 14652 N N . ILE B 1 924 ? 19.531 24.438 13.836 1 91.69 924 ILE B N 1
ATOM 14653 C CA . ILE B 1 924 ? 19.141 24.969 15.133 1 91.69 924 ILE B CA 1
ATOM 14654 C C . ILE B 1 924 ? 17.609 24.875 15.273 1 91.69 924 ILE B C 1
ATOM 14656 O O . ILE B 1 924 ? 17.109 24.516 16.344 1 91.69 924 ILE B O 1
ATOM 14660 N N . SER B 1 925 ? 16.953 25.203 14.227 1 87.69 925 SER B N 1
ATOM 14661 C CA . SER B 1 925 ? 15.492 25.078 14.25 1 87.69 925 SER B CA 1
ATOM 14662 C C . SER B 1 925 ? 15.07 23.641 14.516 1 87.69 925 SER B C 1
ATOM 14664 O O . SER B 1 925 ? 14.109 23.391 15.25 1 87.69 925 SER B O 1
ATOM 14666 N N . ALA B 1 926 ? 15.727 22.719 13.891 1 85.06 926 ALA B N 1
ATOM 14667 C CA . ALA B 1 926 ? 15.438 21.312 14.102 1 85.06 926 ALA B CA 1
ATOM 14668 C C . ALA B 1 926 ? 15.695 20.906 15.555 1 85.06 926 ALA B C 1
ATOM 14670 O O . ALA B 1 926 ? 14.922 20.141 16.141 1 85.06 926 ALA B O 1
ATOM 14671 N N . GLY B 1 927 ? 16.75 21.406 16.062 1 86.06 927 GLY B N 1
ATOM 14672 C CA . GLY B 1 927 ? 17.094 21.094 17.438 1 86.06 927 GLY B CA 1
ATOM 14673 C C . GLY B 1 927 ? 16.109 21.656 18.438 1 86.06 927 GLY B C 1
ATOM 14674 O O . GLY B 1 927 ? 15.805 21.031 19.453 1 86.06 927 GLY B O 1
ATOM 14675 N N . LEU B 1 928 ? 15.656 22.812 18.094 1 86.12 928 LEU B N 1
ATOM 14676 C CA . LEU B 1 928 ? 14.727 23.484 18.984 1 86.12 928 LEU B CA 1
ATOM 14677 C C . LEU B 1 928 ? 13.297 23.016 18.734 1 86.12 928 LEU B C 1
ATOM 14679 O O . LEU B 1 928 ? 12.406 23.266 19.547 1 86.12 928 LEU B O 1
ATOM 14683 N N . ARG B 1 929 ? 13.023 22.359 17.594 1 77.81 929 ARG B N 1
ATOM 14684 C CA . ARG B 1 929 ? 11.711 21.922 17.141 1 77.81 929 ARG B CA 1
ATOM 14685 C C . ARG B 1 929 ? 10.742 23.094 17.047 1 77.81 929 ARG B C 1
ATOM 14687 O O . ARG B 1 929 ? 9.586 22.984 17.469 1 77.81 929 ARG B O 1
ATOM 14694 N N . ASN B 1 930 ? 11.336 24.188 16.703 1 72.38 930 ASN B N 1
ATOM 14695 C CA . ASN B 1 930 ? 10.508 25.391 16.609 1 72.38 930 ASN B CA 1
ATOM 14696 C C . ASN B 1 930 ? 11.078 26.391 15.594 1 72.38 930 ASN B C 1
ATOM 14698 O O . ASN B 1 930 ? 12.273 26.703 15.625 1 72.38 930 ASN B O 1
ATOM 14702 N N . THR B 1 931 ? 10.383 26.641 14.539 1 57.66 931 THR B N 1
ATOM 14703 C CA . THR B 1 931 ? 10.82 27.625 13.555 1 57.66 931 THR B CA 1
ATOM 14704 C C . THR B 1 931 ? 10.086 28.953 13.758 1 57.66 931 THR B C 1
ATOM 14706 O O . THR B 1 931 ? 10.023 29.781 12.844 1 57.66 931 THR B O 1
ATOM 14709 N N . GLY B 1 932 ? 9.75 29.219 14.969 1 61.75 932 GLY B N 1
ATOM 14710 C CA . GLY B 1 932 ? 9.078 30.484 15.203 1 61.75 932 GLY B CA 1
ATOM 14711 C C . GLY B 1 932 ? 7.566 30.391 15.078 1 61.75 932 GLY B C 1
ATOM 14712 O O . GLY B 1 932 ? 7.043 29.406 14.562 1 61.75 932 GLY B O 1
#